Protein 6S54 (pdb70)

Structure (mmCIF, N/CA/C/O backbone):
data_6S54
#
_entry.id   6S54
#
_cell.length_a   92.022
_cell.length_b   94.544
_cell.length_c   242.218
_cell.angle_alpha   90.000
_cell.angle_beta   90.000
_cell.angle_gamma   90.000
#
_symmetry.space_group_name_H-M   'P 21 21 21'
#
loop_
_entity.id
_entity.type
_entity.pdbx_description
1 polymer 'Aspartate aminotransferase family protein'
2 non-polymer "PYRIDOXAL-5'-PHOSPHATE"
3 non-polymer GLYCEROL
4 non-polymer 'SULFATE ION'
5 water water
#
loop_
_atom_site.group_PDB
_atom_site.id
_atom_site.type_symbol
_atom_site.label_atom_id
_atom_site.label_alt_id
_atom_site.label_comp_id
_atom_site.label_asym_id
_atom_site.label_entity_id
_atom_site.label_seq_id
_atom_site.pdbx_PDB_ins_code
_atom_site.Cartn_x
_atom_site.Cartn_y
_atom_site.Cartn_z
_atom_site.occupancy
_atom_site.B_iso_or_equiv
_atom_site.auth_seq_id
_atom_site.auth_comp_id
_atom_site.auth_asym_id
_atom_site.auth_atom_id
_atom_site.pdbx_PDB_model_num
ATOM 1 N N . ASN A 1 27 ? 52.036 20.053 192.622 1.00 66.90 7 ASN A N 1
ATOM 2 C CA . ASN A 1 27 ? 52.005 19.429 191.303 1.00 73.33 7 ASN A CA 1
ATOM 3 C C . ASN A 1 27 ? 53.390 18.948 190.906 1.00 81.51 7 ASN A C 1
ATOM 4 O O . ASN A 1 27 ? 53.531 17.934 190.218 1.00 71.35 7 ASN A O 1
ATOM 9 N N . SER A 1 28 ? 54.418 19.693 191.334 1.00 85.96 8 SER A N 1
ATOM 10 C CA . SER A 1 28 ? 55.805 19.280 191.140 1.00 80.98 8 SER A CA 1
ATOM 11 C C . SER A 1 28 ? 56.189 18.103 192.033 1.00 85.42 8 SER A C 1
ATOM 12 O O . SER A 1 28 ? 57.320 17.611 191.930 1.00 83.74 8 SER A O 1
ATOM 15 N N . ASN A 1 29 ? 55.276 17.647 192.898 1.00 88.08 9 ASN A N 1
ATOM 16 C CA . ASN A 1 29 ? 55.473 16.476 193.747 1.00 79.57 9 ASN A CA 1
ATOM 17 C C . ASN A 1 29 ? 54.427 15.399 193.489 1.00 79.54 9 ASN A C 1
ATOM 18 O O . ASN A 1 29 ? 54.284 14.477 194.302 1.00 92.20 9 ASN A O 1
ATOM 23 N N . ASN A 1 30 ? 53.707 15.483 192.374 1.00 66.66 10 ASN A N 1
ATOM 24 C CA . ASN A 1 30 ? 52.616 14.582 192.033 1.00 52.59 10 ASN A CA 1
ATOM 25 C C . ASN A 1 30 ? 53.040 13.744 190.828 1.00 52.21 10 ASN A C 1
ATOM 26 O O . ASN A 1 30 ? 52.911 14.184 189.681 1.00 46.54 10 ASN A O 1
ATOM 31 N N . LYS A 1 31 ? 53.491 12.513 191.093 1.00 57.87 11 LYS A N 1
ATOM 32 C CA . LYS A 1 31 ? 54.054 11.663 190.042 1.00 55.39 11 LYS A CA 1
ATOM 33 C C . LYS A 1 31 ? 53.071 11.412 188.889 1.00 45.99 11 LYS A C 1
ATOM 34 O O . LYS A 1 31 ? 53.413 11.614 187.716 1.00 39.83 11 LYS A O 1
ATOM 40 N N . ALA A 1 32 ? 51.849 10.947 189.189 1.00 46.10 12 ALA A N 1
ATOM 41 C CA . ALA A 1 32 ? 50.930 10.594 188.104 1.00 45.87 12 ALA A CA 1
ATOM 42 C C . ALA A 1 32 ? 50.537 11.822 187.276 1.00 45.14 12 ALA A C 1
ATOM 43 O O . ALA A 1 32 ? 50.400 11.743 186.043 1.00 36.32 12 ALA A O 1
ATOM 45 N N . TRP A 1 33 ? 50.377 12.974 187.932 1.00 41.85 13 TRP A N 1
ATOM 46 C CA . TRP A 1 33 ? 50.162 14.217 187.194 1.00 38.74 13 TRP A CA 1
ATOM 47 C C . TRP A 1 33 ? 51.345 14.530 186.279 1.00 40.29 13 TRP A C 1
ATOM 48 O O . TRP A 1 33 ? 51.167 14.840 185.089 1.00 30.93 13 TRP A O 1
ATOM 59 N N . LEU A 1 34 ? 52.567 14.477 186.830 1.00 33.55 14 LEU A N 1
ATOM 60 C CA . LEU A 1 34 ? 53.757 14.752 186.016 1.00 36.78 14 LEU A CA 1
ATOM 61 C C . LEU A 1 34 ? 53.789 13.854 184.792 1.00 34.06 14 LEU A C 1
ATOM 62 O O . LEU A 1 34 ? 53.998 14.332 183.665 1.00 27.65 14 LEU A O 1
ATOM 67 N N . LYS A 1 35 ? 53.454 12.569 184.988 1.00 34.72 15 LYS A N 1
ATOM 68 C CA . LYS A 1 35 ? 53.505 11.598 183.901 1.00 42.49 15 LYS A CA 1
ATOM 69 C C . LYS A 1 35 ? 52.456 11.891 182.835 1.00 35.18 15 LYS A C 1
ATOM 70 O O . LYS A 1 35 ? 52.735 11.785 181.630 1.00 44.96 15 LYS A O 1
ATOM 76 N N . GLU A 1 36 ? 51.253 12.274 183.256 1.00 38.70 16 GLU A N 1
ATOM 77 C CA . GLU A 1 36 ? 50.196 12.546 182.289 1.00 41.49 16 GLU A CA 1
ATOM 78 C C . GLU A 1 36 ? 50.425 13.875 181.555 1.00 38.53 16 GLU A C 1
ATOM 79 O O . GLU A 1 36 ? 49.982 14.031 180.414 1.00 39.37 16 GLU A O 1
ATOM 85 N N . HIS A 1 37 ? 51.075 14.864 182.174 1.00 36.24 17 HIS A N 1
ATOM 86 C CA . HIS A 1 37 ? 51.308 16.123 181.454 1.00 37.94 17 HIS A CA 1
ATOM 87 C C . HIS A 1 37 ? 52.701 16.200 180.798 1.00 51.11 17 HIS A C 1
ATOM 88 O O . HIS A 1 37 ? 52.996 17.197 180.109 1.00 40.15 17 HIS A O 1
ATOM 95 N N . ASN A 1 38 ? 53.574 15.198 181.015 1.00 29.43 18 ASN A N 1
ATOM 96 C CA . ASN A 1 38 ? 54.902 15.135 180.393 1.00 30.73 18 ASN A CA 1
ATOM 97 C C . ASN A 1 38 ? 54.824 15.338 178.878 1.00 35.59 18 ASN A C 1
ATOM 98 O O . ASN A 1 38 ? 54.250 14.493 178.175 1.00 28.76 18 ASN A O 1
ATOM 103 N N . THR A 1 39 ? 55.376 16.451 178.371 1.00 24.12 19 THR A N 1
ATOM 104 C CA . THR A 1 39 ? 55.517 16.815 176.958 1.00 34.40 19 THR A CA 1
ATOM 105 C C . THR A 1 39 ? 54.243 17.410 176.366 1.00 44.29 19 THR A C 1
ATOM 106 O O . THR A 1 39 ? 54.296 17.951 175.241 1.00 35.89 19 THR A O 1
ATOM 110 N N . VAL A 1 40 ? 53.101 17.330 177.063 1.00 35.42 20 VAL A N 1
ATOM 111 C CA . VAL A 1 40 ? 51.819 17.616 176.432 1.00 36.78 20 VAL A CA 1
ATOM 112 C C . VAL A 1 40 ? 51.732 19.084 176.072 1.00 34.55 20 VAL A C 1
ATOM 113 O O . VAL A 1 40 ? 51.327 19.441 174.962 1.00 33.03 20 VAL A O 1
ATOM 117 N N . HIS A 1 41 ? 52.226 19.947 176.956 1.00 34.22 21 HIS A N 1
ATOM 118 C CA . HIS A 1 41 ? 52.124 21.394 176.790 1.00 42.55 21 HIS A CA 1
ATOM 119 C C . HIS A 1 41 ? 53.463 22.029 176.414 1.00 43.08 21 HIS A C 1
ATOM 120 O O . HIS A 1 41 ? 53.617 23.244 176.549 1.00 45.38 21 HIS A O 1
ATOM 127 N N . MET A 1 42 ? 54.432 21.249 175.933 1.00 36.72 22 MET A N 1
ATOM 128 C CA . MET A 1 42 ? 55.787 21.770 175.828 1.00 39.13 22 MET A CA 1
ATOM 129 C C . MET A 1 42 ? 56.387 21.531 174.452 1.00 35.23 22 MET A C 1
ATOM 130 O O . MET A 1 42 ? 56.134 20.505 173.835 1.00 29.51 22 MET A O 1
ATOM 135 N N . MET A 1 43 ? 57.195 22.495 173.974 1.00 33.05 23 MET A N 1
ATOM 136 C CA . MET A 1 43 ? 58.001 22.335 172.755 1.00 37.47 23 MET A CA 1
ATOM 137 C C . MET A 1 43 ? 59.421 21.931 173.157 1.00 44.14 23 MET A C 1
ATOM 138 O O . MET A 1 43 ? 60.247 22.774 173.510 1.00 35.98 23 MET A O 1
ATOM 143 N N . HIS A 1 44 ? 59.678 20.607 173.151 1.00 40.51 24 HIS A N 1
ATOM 144 C CA . HIS A 1 44 ? 60.963 20.046 173.592 1.00 31.47 24 HIS A CA 1
ATOM 145 C C . HIS A 1 44 ? 62.111 20.339 172.621 1.00 28.23 24 HIS A C 1
ATOM 146 O O . HIS A 1 44 ? 61.970 20.156 171.399 1.00 34.41 24 HIS A O 1
ATOM 153 N N . PRO A 1 45 ? 63.263 20.764 173.117 1.00 26.51 25 PRO A N 1
ATOM 154 C CA . PRO A 1 45 ? 64.406 21.027 172.228 1.00 26.14 25 PRO A CA 1
ATOM 155 C C . PRO A 1 45 ? 64.846 19.809 171.417 1.00 29.39 25 PRO A C 1
ATOM 156 O O . PRO A 1 45 ? 64.906 18.690 171.927 1.00 28.26 25 PRO A O 1
ATOM 160 N N . MET A 1 46 ? 65.123 20.042 170.134 1.00 30.38 26 MET A N 1
ATOM 161 C CA . MET A 1 46 ? 65.835 19.130 169.251 1.00 33.99 26 MET A CA 1
ATOM 162 C C . MET A 1 46 ? 65.014 17.883 168.907 1.00 42.15 26 MET A C 1
ATOM 163 O O . MET A 1 46 ? 65.577 16.854 168.510 1.00 40.01 26 MET A O 1
ATOM 168 N N . GLN A 1 47 ? 63.684 17.945 168.995 1.00 39.55 27 GLN A N 1
ATOM 169 C CA . GLN A 1 47 ? 62.869 16.741 168.895 1.00 36.50 27 GLN A CA 1
ATOM 170 C C . GLN A 1 47 ? 61.641 16.980 168.027 1.00 28.20 27 GLN A C 1
ATOM 171 O O . GLN A 1 47 ? 61.163 18.110 167.875 1.00 41.46 27 GLN A O 1
ATOM 177 N N . ASP A 1 48 ? 61.193 15.906 167.395 1.00 33.41 28 ASP A N 1
ATOM 178 C CA . ASP A 1 48 ? 59.902 15.866 166.696 1.00 32.74 28 ASP A CA 1
ATOM 179 C C . ASP A 1 48 ? 58.786 15.578 167.690 1.00 33.14 28 ASP A C 1
ATOM 180 O O . ASP A 1 48 ? 58.788 14.507 168.313 1.00 37.73 28 ASP A O 1
ATOM 185 N N . PRO A 1 49 ? 57.808 16.472 167.849 1.00 31.93 29 PRO A N 1
ATOM 186 C CA . PRO A 1 49 ? 56.735 16.212 168.824 1.00 39.96 29 PRO A CA 1
ATOM 187 C C . PRO A 1 49 ? 55.963 14.940 168.528 1.00 44.09 29 PRO A C 1
ATOM 188 O O . PRO A 1 49 ? 55.377 14.360 169.461 1.00 39.48 29 PRO A O 1
ATOM 192 N N . LYS A 1 50 ? 55.946 14.491 167.266 1.00 31.31 30 LYS A N 1
ATOM 193 C CA . LYS A 1 50 ? 55.242 13.253 166.945 1.00 41.54 30 LYS A CA 1
ATOM 194 C C . LYS A 1 50 ? 55.805 12.087 167.737 1.00 39.01 30 LYS A C 1
ATOM 195 O O . LYS A 1 50 ? 55.057 11.206 168.181 1.00 46.54 30 LYS A O 1
ATOM 201 N N . ALA A 1 51 ? 57.121 12.088 167.956 1.00 41.21 31 ALA A N 1
ATOM 202 C CA . ALA A 1 51 ? 57.793 10.976 168.616 1.00 35.46 31 ALA A CA 1
ATOM 203 C C . ALA A 1 51 ? 57.419 10.867 170.090 1.00 32.15 31 ALA A C 1
ATOM 204 O O . ALA A 1 51 ? 57.452 9.767 170.651 1.00 36.20 31 ALA A O 1
ATOM 206 N N . LEU A 1 52 ? 57.032 11.972 170.719 1.00 32.95 32 LEU A N 1
ATOM 207 C CA . LEU A 1 52 ? 56.895 12.078 172.170 1.00 43.62 32 LEU A CA 1
ATOM 208 C C . LEU A 1 52 ? 55.540 11.609 172.705 1.00 36.41 32 LEU A C 1
ATOM 209 O O . LEU A 1 52 ? 55.399 11.449 173.925 1.00 39.91 32 LEU A O 1
ATOM 214 N N . HIS A 1 53 ? 54.538 11.406 171.840 1.00 37.45 33 HIS A N 1
ATOM 215 C CA . HIS A 1 53 ? 53.264 10.856 172.308 1.00 36.35 33 HIS A CA 1
ATOM 216 C C . HIS A 1 53 ? 53.469 9.496 172.972 1.00 34.52 33 HIS A C 1
ATOM 217 O O . HIS A 1 53 ? 52.970 9.257 174.076 1.00 36.56 33 HIS A O 1
ATOM 224 N N . GLU A 1 54 ? 54.261 8.618 172.354 1.00 40.48 34 GLU A N 1
ATOM 225 C CA . GLU A 1 54 ? 54.549 7.283 172.879 1.00 48.88 34 GLU A CA 1
ATOM 226 C C . GLU A 1 54 ? 55.925 7.183 173.561 1.00 47.60 34 GLU A C 1
ATOM 227 O O . GLU A 1 54 ? 56.066 6.507 174.585 1.00 41.54 34 GLU A O 1
ATOM 233 N N . GLN A 1 55 ? 56.958 7.883 173.087 1.00 45.08 35 GLN A N 1
ATOM 234 C CA . GLN A 1 55 ? 58.300 7.741 173.674 1.00 50.82 35 GLN A CA 1
ATOM 235 C C . GLN A 1 55 ? 58.512 8.944 174.588 1.00 36.30 35 GLN A C 1
ATOM 236 O O . GLN A 1 55 ? 58.939 10.014 174.164 1.00 35.88 35 GLN A O 1
ATOM 242 N N . ARG A 1 56 ? 58.133 8.773 175.817 1.00 32.96 36 ARG A N 1
ATOM 243 C CA . ARG A 1 56 ? 58.128 9.825 176.801 1.00 35.32 36 ARG A CA 1
ATOM 244 C C . ARG A 1 56 ? 59.482 9.897 177.491 1.00 48.01 36 ARG A C 1
ATOM 245 O O . ARG A 1 56 ? 60.019 8.869 177.924 1.00 35.23 36 ARG A O 1
ATOM 253 N N . PRO A 1 57 ? 60.022 11.098 177.644 1.00 29.58 37 PRO A N 1
ATOM 254 C CA . PRO A 1 57 ? 61.328 11.242 178.280 1.00 36.73 37 PRO A CA 1
ATOM 255 C C . PRO A 1 57 ? 61.200 10.944 179.763 1.00 39.84 37 PRO A C 1
ATOM 256 O O . PRO A 1 57 ? 60.110 11.042 180.350 1.00 28.71 37 PRO A O 1
ATOM 260 N N . LEU A 1 58 ? 62.325 10.572 180.359 1.00 27.99 38 LEU A N 1
ATOM 261 C CA . LEU A 1 58 ? 62.378 10.333 181.792 1.00 26.66 38 LEU A CA 1
ATOM 262 C C . LEU A 1 58 ? 62.252 11.639 182.570 1.00 31.94 38 LEU A C 1
ATOM 263 O O . LEU A 1 58 ? 62.883 12.652 182.245 1.00 33.34 38 LEU A O 1
ATOM 268 N N . ILE A 1 59 ? 61.390 11.630 183.581 1.00 33.19 39 ILE A N 1
ATOM 269 C CA . ILE A 1 59 ? 61.218 12.784 184.440 1.00 34.99 39 ILE A CA 1
ATOM 270 C C . ILE A 1 59 ? 62.243 12.649 185.556 1.00 37.31 39 ILE A C 1
ATOM 271 O O . ILE A 1 59 ? 62.077 11.840 186.470 1.00 29.27 39 ILE A O 1
ATOM 276 N N . ILE A 1 60 ? 63.321 13.428 185.454 1.00 29.72 40 ILE A N 1
ATOM 277 C CA . ILE A 1 60 ? 64.383 13.398 186.451 1.00 34.58 40 ILE A CA 1
ATOM 278 C C . ILE A 1 60 ? 63.971 14.235 187.647 1.00 34.16 40 ILE A C 1
ATOM 279 O O . ILE A 1 60 ? 63.698 15.437 187.524 1.00 43.00 40 ILE A O 1
ATOM 284 N N . GLN A 1 61 ? 64.000 13.619 188.813 1.00 35.34 41 GLN A N 1
ATOM 285 C CA . GLN A 1 61 ? 63.433 14.188 190.023 1.00 42.67 41 GLN A CA 1
ATOM 286 C C . GLN A 1 61 ? 64.499 14.740 190.948 1.00 31.87 41 GLN A C 1
ATOM 287 O O . GLN A 1 61 ? 64.329 15.825 191.498 1.00 34.07 41 GLN A O 1
ATOM 293 N N . SER A 1 62 ? 65.613 14.029 191.134 1.00 32.51 42 SER A N 1
ATOM 294 C CA . SER A 1 62 ? 66.621 14.505 192.081 1.00 44.13 42 SER A CA 1
ATOM 295 C C . SER A 1 62 ? 68.020 14.163 191.585 1.00 38.53 42 SER A C 1
ATOM 296 O O . SER A 1 62 ? 68.192 13.380 190.651 1.00 28.78 42 SER A O 1
ATOM 299 N N . GLY A 1 63 ? 69.007 14.847 192.157 1.00 33.30 43 GLY A N 1
ATOM 300 C CA . GLY A 1 63 ? 70.388 14.555 191.872 1.00 39.91 43 GLY A CA 1
ATOM 301 C C . GLY A 1 63 ? 71.217 14.630 193.137 1.00 38.51 43 GLY A C 1
ATOM 302 O O . GLY A 1 63 ? 70.957 15.497 193.984 1.00 39.93 43 GLY A O 1
ATOM 303 N N . LYS A 1 64 ? 72.196 13.737 193.280 1.00 32.43 44 LYS A N 1
ATOM 304 C CA . LYS A 1 64 ? 73.161 13.812 194.373 1.00 38.33 44 LYS A CA 1
ATOM 305 C C . LYS A 1 64 ? 74.527 13.317 193.886 1.00 44.80 44 LYS A C 1
ATOM 306 O O . LYS A 1 64 ? 74.653 12.174 193.422 1.00 33.13 44 LYS A O 1
ATOM 312 N N . GLY A 1 65 ? 75.536 14.196 193.966 1.00 49.84 45 GLY A N 1
ATOM 313 C CA . GLY A 1 65 ? 76.908 13.823 193.625 1.00 39.98 45 GLY A CA 1
ATOM 314 C C . GLY A 1 65 ? 76.985 13.675 192.121 1.00 43.94 45 GLY A C 1
ATOM 315 O O . GLY A 1 65 ? 76.732 14.634 191.385 1.00 29.56 45 GLY A O 1
ATOM 316 N N . VAL A 1 66 ? 77.287 12.473 191.621 1.00 30.84 46 VAL A N 1
ATOM 317 C CA . VAL A 1 66 ? 77.263 12.267 190.180 1.00 25.59 46 VAL A CA 1
ATOM 318 C C . VAL A 1 66 ? 76.055 11.436 189.753 1.00 36.45 46 VAL A C 1
ATOM 319 O O . VAL A 1 66 ? 75.934 11.076 188.570 1.00 30.68 46 VAL A O 1
ATOM 323 N N . HIS A 1 67 ? 75.115 11.180 190.669 1.00 26.79 47 HIS A N 1
ATOM 324 C CA . HIS A 1 67 ? 73.944 10.375 190.376 1.00 28.18 47 HIS A CA 1
ATOM 325 C C . HIS A 1 67 ? 72.716 11.261 190.257 1.00 38.10 47 HIS A C 1
ATOM 326 O O . HIS A 1 67 ? 72.659 12.356 190.836 1.00 32.41 47 HIS A O 1
ATOM 333 N N . ILE A 1 68 ? 71.753 10.790 189.455 1.00 43.83 48 ILE A N 1
ATOM 334 C CA . ILE A 1 68 ? 70.422 11.382 189.351 1.00 32.14 48 ILE A CA 1
ATOM 335 C C . ILE A 1 68 ? 69.381 10.277 189.519 1.00 40.44 48 ILE A C 1
ATOM 336 O O . ILE A 1 68 ? 69.634 9.108 189.242 1.00 43.07 48 ILE A O 1
ATOM 341 N N . THR A 1 69 ? 68.185 10.665 189.956 1.00 41.26 49 THR A N 1
ATOM 342 C CA . THR A 1 69 ? 67.082 9.757 190.234 1.00 33.04 49 THR A CA 1
ATOM 343 C C . THR A 1 69 ? 65.804 10.259 189.577 1.00 39.64 49 THR A C 1
ATOM 344 O O . THR A 1 69 ? 65.438 11.439 189.753 1.00 38.12 49 THR A O 1
ATOM 348 N N . ASP A 1 70 ? 65.099 9.364 188.875 1.00 27.83 50 ASP A N 1
ATOM 349 C CA . ASP A 1 70 ? 63.866 9.745 188.197 1.00 30.27 50 ASP A CA 1
ATOM 350 C C . ASP A 1 70 ? 62.663 9.607 189.132 1.00 34.20 50 ASP A C 1
ATOM 351 O O . ASP A 1 70 ? 62.801 9.195 190.284 1.00 34.19 50 ASP A O 1
ATOM 356 N N . VAL A 1 71 ? 61.471 9.996 188.652 1.00 42.62 51 VAL A N 1
ATOM 357 C CA . VAL A 1 71 ? 60.284 10.046 189.527 1.00 45.51 51 VAL A CA 1
ATOM 358 C C . VAL A 1 71 ? 59.914 8.681 190.071 1.00 46.42 51 VAL A C 1
ATOM 359 O O . VAL A 1 71 ? 59.267 8.602 191.118 1.00 36.16 51 VAL A O 1
ATOM 363 N N . ASP A 1 72 ? 60.343 7.607 189.405 1.00 41.94 52 ASP A N 1
ATOM 364 C CA . ASP A 1 72 ? 60.067 6.229 189.797 1.00 41.93 52 ASP A CA 1
ATOM 365 C C . ASP A 1 72 ? 61.139 5.640 190.712 1.00 37.61 52 ASP A C 1
ATOM 366 O O . ASP A 1 72 ? 61.059 4.458 191.038 1.00 45.95 52 ASP A O 1
ATOM 371 N N . GLY A 1 73 ? 62.136 6.428 191.123 1.00 41.48 53 GLY A N 1
ATOM 372 C CA . GLY A 1 73 ? 63.194 5.992 192.028 1.00 44.96 53 GLY A CA 1
ATOM 373 C C . GLY A 1 73 ? 64.371 5.290 191.381 1.00 35.47 53 GLY A C 1
ATOM 374 O O . GLY A 1 73 ? 65.256 4.819 192.097 1.00 32.30 53 GLY A O 1
ATOM 375 N N . ARG A 1 74 ? 64.405 5.221 190.052 1.00 39.50 54 ARG A N 1
ATOM 376 C CA . ARG A 1 74 ? 65.528 4.685 189.302 1.00 35.18 54 ARG A CA 1
ATOM 377 C C . ARG A 1 74 ? 66.735 5.620 189.411 1.00 43.09 54 ARG A C 1
ATOM 378 O O . ARG A 1 74 ? 66.633 6.820 189.133 1.00 36.60 54 ARG A O 1
ATOM 386 N N . ARG A 1 75 ? 67.884 5.061 189.772 1.00 44.22 55 ARG A N 1
ATOM 387 C CA . ARG A 1 75 ? 69.110 5.814 190.004 1.00 43.33 55 ARG A CA 1
ATOM 388 C C . ARG A 1 75 ? 70.059 5.588 188.835 1.00 41.80 55 ARG A C 1
ATOM 389 O O . ARG A 1 75 ? 70.141 4.479 188.300 1.00 35.88 55 ARG A O 1
ATOM 397 N N . PHE A 1 76 ? 70.733 6.656 188.402 1.00 35.51 56 PHE A N 1
ATOM 398 C CA . PHE A 1 76 ? 71.666 6.577 187.288 1.00 34.77 56 PHE A CA 1
ATOM 399 C C . PHE A 1 76 ? 72.936 7.343 187.621 1.00 49.72 56 PHE A C 1
ATOM 400 O O . PHE A 1 76 ? 72.887 8.371 188.312 1.00 51.64 56 PHE A O 1
ATOM 408 N N . ILE A 1 77 ? 74.072 6.839 187.133 1.00 33.20 57 ILE A N 1
ATOM 409 C CA . ILE A 1 77 ? 75.233 7.704 186.975 1.00 33.80 57 ILE A CA 1
ATOM 410 C C . ILE A 1 77 ? 74.970 8.658 185.822 1.00 30.06 57 ILE A C 1
ATOM 411 O O . ILE A 1 77 ? 74.709 8.231 184.687 1.00 28.53 57 ILE A O 1
ATOM 416 N N . ASP A 1 78 ? 75.080 9.955 186.092 1.00 25.95 58 ASP A N 1
ATOM 417 C CA . ASP A 1 78 ? 74.727 10.944 185.083 1.00 26.69 58 ASP A CA 1
ATOM 418 C C . ASP A 1 78 ? 75.945 11.234 184.231 1.00 33.05 58 ASP A C 1
ATOM 419 O O . ASP A 1 78 ? 76.708 12.156 184.508 1.00 40.67 58 ASP A O 1
ATOM 424 N N . CYS A 1 79 ? 76.124 10.452 183.168 1.00 42.47 59 CYS A N 1
ATOM 425 C CA . CYS A 1 79 ? 77.237 10.697 182.254 1.00 28.70 59 CYS A CA 1
ATOM 426 C C . CYS A 1 79 ? 77.018 11.900 181.357 1.00 29.79 59 CYS A C 1
ATOM 427 O O . CYS A 1 79 ? 77.965 12.301 180.666 1.00 30.42 59 CYS A O 1
ATOM 430 N N . GLN A 1 80 ? 75.814 12.484 181.347 1.00 32.32 60 GLN A N 1
ATOM 431 C CA . GLN A 1 80 ? 75.552 13.712 180.605 1.00 28.92 60 GLN A CA 1
ATOM 432 C C . GLN A 1 80 ? 76.043 14.938 181.356 1.00 33.42 60 GLN A C 1
ATOM 433 O O . GLN A 1 80 ? 76.185 16.007 180.743 1.00 23.15 60 GLN A O 1
ATOM 439 N N . GLY A 1 81 ? 76.276 14.811 182.669 1.00 24.02 61 GLY A N 1
ATOM 440 C CA . GLY A 1 81 ? 76.644 15.953 183.472 1.00 24.75 61 GLY A CA 1
ATOM 441 C C . GLY A 1 81 ? 75.635 17.067 183.282 1.00 31.72 61 GLY A C 1
ATOM 442 O O . GLY A 1 81 ? 75.992 18.213 182.952 1.00 31.12 61 GLY A O 1
ATOM 443 N N . GLY A 1 82 ? 74.350 16.700 183.413 1.00 33.48 62 GLY A N 1
ATOM 444 C CA . GLY A 1 82 ? 73.250 17.567 183.050 1.00 31.49 62 GLY A CA 1
ATOM 445 C C . GLY A 1 82 ? 73.220 17.754 181.549 1.00 32.99 62 GLY A C 1
ATOM 446 O O . GLY A 1 82 ? 72.679 16.932 180.804 1.00 40.73 62 GLY A O 1
ATOM 447 N N . LEU A 1 83 ? 73.905 18.774 181.080 1.00 23.04 63 LEU A N 1
ATOM 448 C CA . LEU A 1 83 ? 74.071 18.922 179.654 1.00 28.79 63 LEU A CA 1
ATOM 449 C C . LEU A 1 83 ? 75.416 19.636 179.535 1.00 37.75 63 LEU A C 1
ATOM 450 O O . LEU A 1 83 ? 75.499 20.791 179.161 1.00 36.03 63 LEU A O 1
ATOM 455 N N . TRP A 1 84 ? 76.473 18.904 179.888 1.00 37.46 64 TRP A N 1
ATOM 456 C CA . TRP A 1 84 ? 77.851 19.399 179.926 1.00 25.49 64 TRP A CA 1
ATOM 457 C C . TRP A 1 84 ? 78.004 20.544 180.928 1.00 34.23 64 TRP A C 1
ATOM 458 O O . TRP A 1 84 ? 78.859 21.420 180.732 1.00 25.70 64 TRP A O 1
ATOM 469 N N . CYS A 1 85 ? 77.174 20.623 181.978 1.00 25.76 65 CYS A N 1
ATOM 470 C CA . CYS A 1 85 ? 77.237 21.854 182.770 1.00 27.98 65 CYS A CA 1
ATOM 471 C C . CYS A 1 85 ? 77.225 21.681 184.280 1.00 31.03 65 CYS A C 1
ATOM 472 O O . CYS A 1 85 ? 77.719 22.587 184.971 1.00 22.65 65 CYS A O 1
ATOM 475 N N . VAL A 1 86 ? 76.762 20.555 184.826 1.00 18.65 66 VAL A N 1
ATOM 476 C CA . VAL A 1 86 ? 76.791 20.376 186.275 1.00 32.64 66 VAL A CA 1
ATOM 477 C C . VAL A 1 86 ? 78.209 19.947 186.641 1.00 34.40 66 VAL A C 1
ATOM 478 O O . VAL A 1 86 ? 78.463 18.786 186.991 1.00 28.31 66 VAL A O 1
ATOM 482 N N . ASN A 1 87 ? 79.166 20.875 186.483 1.00 25.83 67 ASN A N 1
ATOM 483 C CA . ASN A 1 87 ? 80.558 20.495 186.573 1.00 19.21 67 ASN A CA 1
ATOM 484 C C . ASN A 1 87 ? 80.960 20.203 188.012 1.00 24.79 67 ASN A C 1
ATOM 485 O O . ASN A 1 87 ? 81.846 19.370 188.244 1.00 24.72 67 ASN A O 1
ATOM 490 N N . ALA A 1 88 ? 80.296 20.812 188.990 1.00 19.45 68 ALA A N 1
ATOM 491 C CA . ALA A 1 88 ? 80.679 20.622 190.383 1.00 19.69 68 ALA A CA 1
ATOM 492 C C . ALA A 1 88 ? 79.932 19.502 191.064 1.00 28.68 68 ALA A C 1
ATOM 493 O O . ALA A 1 88 ? 80.194 19.257 192.249 1.00 24.57 68 ALA A O 1
ATOM 495 N N . GLY A 1 89 ? 79.022 18.817 190.355 1.00 34.07 69 GLY A N 1
ATOM 496 C CA . GLY A 1 89 ? 78.138 17.816 190.924 1.00 33.13 69 GLY A CA 1
ATOM 497 C C . GLY A 1 89 ? 76.845 18.406 191.485 1.00 48.17 69 GLY A C 1
ATOM 498 O O . GLY A 1 89 ? 76.682 19.624 191.634 1.00 34.65 69 GLY A O 1
ATOM 499 N N . TYR A 1 90 ? 75.909 17.505 191.805 1.00 27.37 70 TYR A N 1
ATOM 500 C CA . TYR A 1 90 ? 74.605 17.856 192.351 1.00 30.60 70 TYR A CA 1
ATOM 501 C C . TYR A 1 90 ? 74.702 17.968 193.864 1.00 30.74 70 TYR A C 1
ATOM 502 O O . TYR A 1 90 ? 75.605 17.409 194.485 1.00 39.90 70 TYR A O 1
ATOM 511 N N . GLY A 1 91 ? 73.806 18.752 194.447 1.00 32.04 71 GLY A N 1
ATOM 512 C CA . GLY A 1 91 ? 73.668 18.813 195.889 1.00 27.65 71 GLY A CA 1
ATOM 513 C C . GLY A 1 91 ? 74.742 19.609 196.602 1.00 33.39 71 GLY A C 1
ATOM 514 O O . GLY A 1 91 ? 74.907 19.434 197.813 1.00 34.52 71 GLY A O 1
ATOM 515 N N . ARG A 1 92 ? 75.439 20.524 195.910 1.00 34.53 72 ARG A N 1
ATOM 516 C CA . ARG A 1 92 ? 76.522 21.303 196.522 1.00 39.88 72 ARG A CA 1
ATOM 517 C C . ARG A 1 92 ? 75.953 22.374 197.451 1.00 34.34 72 ARG A C 1
ATOM 518 O O . ARG A 1 92 ? 75.365 23.351 196.984 1.00 41.95 72 ARG A O 1
ATOM 526 N N . ARG A 1 93 ? 76.105 22.183 198.767 1.00 37.38 73 ARG A N 1
ATOM 527 C CA . ARG A 1 93 ? 75.615 23.156 199.746 1.00 36.85 73 ARG A CA 1
ATOM 528 C C . ARG A 1 93 ? 76.198 24.541 199.513 1.00 39.54 73 ARG A C 1
ATOM 529 O O . ARG A 1 93 ? 75.530 25.546 199.764 1.00 40.41 73 ARG A O 1
ATOM 537 N N . GLU A 1 94 ? 77.462 24.615 199.080 1.00 45.53 74 GLU A N 1
ATOM 538 C CA . GLU A 1 94 ? 78.112 25.909 198.882 1.00 43.02 74 GLU A CA 1
ATOM 539 C C . GLU A 1 94 ? 77.297 26.778 197.928 1.00 50.15 74 GLU A C 1
ATOM 540 O O . GLU A 1 94 ? 77.013 27.960 198.215 1.00 36.94 74 GLU A O 1
ATOM 546 N N . ILE A 1 95 ? 76.830 26.174 196.831 1.00 33.83 75 ILE A N 1
ATOM 547 C CA . ILE A 1 95 ? 76.105 26.929 195.817 1.00 42.00 75 ILE A CA 1
ATOM 548 C C . ILE A 1 95 ? 74.682 27.196 196.290 1.00 41.87 75 ILE A C 1
ATOM 549 O O . ILE A 1 95 ? 74.139 28.293 196.110 1.00 40.14 75 ILE A O 1
ATOM 554 N N . ILE A 1 96 ? 74.046 26.188 196.884 1.00 36.11 76 ILE A N 1
ATOM 555 C CA . ILE A 1 96 ? 72.680 26.364 197.362 1.00 32.00 76 ILE A CA 1
ATOM 556 C C . ILE A 1 96 ? 72.620 27.513 198.359 1.00 39.94 76 ILE A C 1
ATOM 557 O O . ILE A 1 96 ? 71.756 28.400 198.271 1.00 36.85 76 ILE A O 1
ATOM 562 N N . ASP A 1 97 ? 73.542 27.513 199.325 1.00 35.96 77 ASP A N 1
ATOM 563 C CA . ASP A 1 97 ? 73.515 28.527 200.373 1.00 40.58 77 ASP A CA 1
ATOM 564 C C . ASP A 1 97 ? 73.826 29.902 199.809 1.00 45.23 77 ASP A C 1
ATOM 565 O O . ASP A 1 97 ? 73.146 30.878 200.158 1.00 52.72 77 ASP A O 1
ATOM 570 N N . ALA A 1 98 ? 74.827 30.003 198.916 1.00 42.01 78 ALA A N 1
ATOM 571 C CA . ALA A 1 98 ? 75.107 31.287 198.281 1.00 32.63 78 ALA A CA 1
ATOM 572 C C . ALA A 1 98 ? 73.851 31.827 197.616 1.00 42.24 78 ALA A C 1
ATOM 573 O O . ALA A 1 98 ? 73.490 33.003 197.794 1.00 50.04 78 ALA A O 1
ATOM 575 N N . VAL A 1 99 ? 73.121 30.949 196.921 1.00 43.15 79 VAL A N 1
ATOM 576 C CA . VAL A 1 99 ? 71.939 31.375 196.191 1.00 42.91 79 VAL A CA 1
ATOM 577 C C . VAL A 1 99 ? 70.884 31.878 197.158 1.00 43.15 79 VAL A C 1
ATOM 578 O O . VAL A 1 99 ? 70.362 32.986 197.006 1.00 36.26 79 VAL A O 1
ATOM 582 N N . THR A 1 100 ? 70.571 31.075 198.172 1.00 44.62 80 THR A N 1
ATOM 583 C CA . THR A 1 100 ? 69.564 31.452 199.156 1.00 42.67 80 THR A CA 1
ATOM 584 C C . THR A 1 100 ? 69.885 32.788 199.807 1.00 45.79 80 THR A C 1
ATOM 585 O O . THR A 1 100 ? 69.010 33.653 199.928 1.00 52.52 80 THR A O 1
ATOM 589 N N . ARG A 1 101 ? 71.125 32.952 200.286 1.00 44.01 81 ARG A N 1
ATOM 590 C CA . ARG A 1 101 ? 71.490 34.160 201.022 1.00 45.06 81 ARG A CA 1
ATOM 591 C C . ARG A 1 101 ? 71.376 35.395 200.136 1.00 44.02 81 ARG A C 1
ATOM 592 O O . ARG A 1 101 ? 70.801 36.428 200.539 1.00 38.52 81 ARG A O 1
ATOM 600 N N . GLN A 1 102 ? 71.849 35.283 198.891 1.00 43.94 82 GLN A N 1
ATOM 601 C CA . GLN A 1 102 ? 71.757 36.426 197.994 1.00 45.65 82 GLN A CA 1
ATOM 602 C C . GLN A 1 102 ? 70.299 36.741 197.679 1.00 44.49 82 GLN A C 1
ATOM 603 O O . GLN A 1 102 ? 69.920 37.914 197.586 1.00 40.23 82 GLN A O 1
ATOM 609 N N . MET A 1 103 ? 69.476 35.705 197.493 1.00 35.96 83 MET A N 1
ATOM 610 C CA . MET A 1 103 ? 68.075 35.926 197.160 1.00 50.32 83 MET A CA 1
ATOM 611 C C . MET A 1 103 ? 67.321 36.545 198.336 1.00 44.95 83 MET A C 1
ATOM 612 O O . MET A 1 103 ? 66.361 37.302 198.133 1.00 40.07 83 MET A O 1
ATOM 617 N N . GLU A 1 104 ? 67.730 36.216 199.566 1.00 42.85 84 GLU A N 1
ATOM 618 C CA . GLU A 1 104 ? 67.144 36.844 200.746 1.00 43.99 84 GLU A CA 1
ATOM 619 C C . GLU A 1 104 ? 67.521 38.321 200.820 1.00 43.56 84 GLU A C 1
ATOM 620 O O . GLU A 1 104 ? 66.684 39.169 201.156 1.00 58.58 84 GLU A O 1
ATOM 626 N N . GLU A 1 105 ? 68.748 38.659 200.421 1.00 53.00 85 GLU A N 1
ATOM 627 C CA . GLU A 1 105 ? 69.228 40.033 200.537 1.00 47.07 85 GLU A CA 1
ATOM 628 C C . GLU A 1 105 ? 68.685 40.903 199.407 1.00 47.81 85 GLU A C 1
ATOM 629 O O . GLU A 1 105 ? 68.054 41.941 199.647 1.00 39.89 85 GLU A O 1
ATOM 635 N N . LEU A 1 106 ? 68.921 40.484 198.167 1.00 39.61 86 LEU A N 1
ATOM 636 C CA . LEU A 1 106 ? 68.491 41.227 196.985 1.00 32.75 86 LEU A CA 1
ATOM 637 C C . LEU A 1 106 ? 68.300 40.227 195.855 1.00 40.61 86 LEU A C 1
ATOM 638 O O . LEU A 1 106 ? 69.283 39.607 195.403 1.00 33.72 86 LEU A O 1
ATOM 643 N N . ALA A 1 107 ? 67.036 40.003 195.477 1.00 33.30 87 ALA A N 1
ATOM 644 C CA . ALA A 1 107 ? 66.723 39.024 194.435 1.00 43.40 87 ALA A CA 1
ATOM 645 C C . ALA A 1 107 ? 67.247 39.475 193.076 1.00 40.24 87 ALA A C 1
ATOM 646 O O . ALA A 1 107 ? 67.737 38.649 192.290 1.00 37.19 87 ALA A O 1
ATOM 648 N N . TYR A 1 108 ? 67.167 40.780 192.789 1.00 24.86 88 TYR A N 1
ATOM 649 C CA . TYR A 1 108 ? 67.565 41.300 191.490 1.00 27.54 88 TYR A CA 1
ATOM 650 C C . TYR A 1 108 ? 67.751 42.819 191.550 1.00 46.54 88 TYR A C 1
ATOM 651 O O . TYR A 1 108 ? 66.916 43.518 192.135 1.00 31.56 88 TYR A O 1
ATOM 660 N N . TYR A 1 109 ? 68.810 43.327 190.894 1.00 30.35 89 TYR A N 1
ATOM 661 C CA . TYR A 1 109 ? 68.795 44.699 190.382 1.00 25.15 89 TYR A CA 1
ATOM 662 C C . TYR A 1 109 ? 69.768 44.785 189.213 1.00 33.49 89 TYR A C 1
ATOM 663 O O . TYR A 1 109 ? 70.762 44.064 189.171 1.00 46.91 89 TYR A O 1
ATOM 672 N N . SER A 1 110 ? 69.494 45.680 188.282 1.00 30.63 90 SER A N 1
ATOM 673 C CA . SER A 1 110 ? 70.173 45.700 187.007 1.00 24.20 90 SER A CA 1
ATOM 674 C C . SER A 1 110 ? 71.522 46.435 187.058 1.00 42.84 90 SER A C 1
ATOM 675 O O . SER A 1 110 ? 71.873 47.136 188.019 1.00 28.35 90 SER A O 1
ATOM 678 N N . LEU A 1 111 ? 72.271 46.265 185.968 1.00 28.45 91 LEU A N 1
ATOM 679 C CA . LEU A 1 111 ? 73.482 47.017 185.679 1.00 38.94 91 LEU A CA 1
ATOM 680 C C . LEU A 1 111 ? 73.224 48.149 184.694 1.00 34.43 91 LEU A C 1
ATOM 681 O O . LEU A 1 111 ? 74.174 48.707 184.127 1.00 28.09 91 LEU A O 1
ATOM 686 N N . PHE A 1 112 ? 71.948 48.499 184.492 1.00 29.90 92 PHE A N 1
ATOM 687 C CA . PHE A 1 112 ? 71.528 49.516 183.539 1.00 26.40 92 PHE A CA 1
ATOM 688 C C . PHE A 1 112 ? 71.848 50.915 184.077 1.00 21.16 92 PHE A C 1
ATOM 689 O O . PHE A 1 112 ? 72.234 51.061 185.242 1.00 18.34 92 PHE A O 1
ATOM 697 N N . PRO A 1 113 ? 71.807 51.953 183.224 1.00 26.70 93 PRO A N 1
ATOM 698 C CA . PRO A 1 113 ? 72.245 53.292 183.687 1.00 27.11 93 PRO A CA 1
ATOM 699 C C . PRO A 1 113 ? 71.770 53.652 185.092 1.00 36.95 93 PRO A C 1
ATOM 700 O O . PRO A 1 113 ? 70.563 53.664 185.368 1.00 37.65 93 PRO A O 1
ATOM 704 N N . GLY A 1 114 ? 72.718 53.927 185.999 1.00 34.30 94 GLY A N 1
ATOM 705 C CA . GLY A 1 114 ? 72.405 54.373 187.340 1.00 20.57 94 GLY A CA 1
ATOM 706 C C . GLY A 1 114 ? 72.633 53.354 188.425 1.00 27.77 94 GLY A C 1
ATOM 707 O O . GLY A 1 114 ? 72.719 53.747 189.595 1.00 27.51 94 GLY A O 1
ATOM 708 N N . SER A 1 115 ? 72.727 52.057 188.092 1.00 29.49 95 SER A N 1
ATOM 709 C CA . SER A 1 115 ? 72.822 51.051 189.134 1.00 27.26 95 SER A CA 1
ATOM 710 C C . SER A 1 115 ? 73.771 49.911 188.767 1.00 28.95 95 SER A C 1
ATOM 711 O O . SER A 1 115 ? 74.117 49.684 187.601 1.00 28.16 95 SER A O 1
ATOM 714 N N . THR A 1 116 ? 74.167 49.179 189.808 1.00 19.09 96 THR A N 1
ATOM 715 C CA . THR A 1 116 ? 74.906 47.943 189.702 1.00 25.14 96 THR A CA 1
ATOM 716 C C . THR A 1 116 ? 74.613 47.132 190.962 1.00 26.41 96 THR A C 1
ATOM 717 O O . THR A 1 116 ? 73.931 47.606 191.876 1.00 28.50 96 THR A O 1
ATOM 721 N N . ASN A 1 117 ? 75.185 45.932 191.052 1.00 24.34 97 ASN A N 1
ATOM 722 C CA . ASN A 1 117 ? 75.035 45.139 192.270 1.00 33.21 97 ASN A CA 1
ATOM 723 C C . ASN A 1 117 ? 76.368 44.489 192.637 1.00 27.11 97 ASN A C 1
ATOM 724 O O . ASN A 1 117 ? 77.288 44.382 191.828 1.00 20.05 97 ASN A O 1
ATOM 729 N N . ALA A 1 118 ? 76.453 44.077 193.902 1.00 24.18 98 ALA A N 1
ATOM 730 C CA . ALA A 1 118 ? 77.726 43.633 194.470 1.00 30.00 98 ALA A CA 1
ATOM 731 C C . ALA A 1 118 ? 78.170 42.272 193.915 1.00 43.43 98 ALA A C 1
ATOM 732 O O . ALA A 1 118 ? 79.346 42.135 193.516 1.00 33.06 98 ALA A O 1
ATOM 734 N N . PRO A 1 119 ? 77.330 41.233 193.872 1.00 25.19 99 PRO A N 1
ATOM 735 C CA . PRO A 1 119 ? 77.817 39.974 193.296 1.00 29.90 99 PRO A CA 1
ATOM 736 C C . PRO A 1 119 ? 78.313 40.149 191.874 1.00 21.83 99 PRO A C 1
ATOM 737 O O . PRO A 1 119 ? 79.264 39.461 191.486 1.00 23.94 99 PRO A O 1
ATOM 741 N N . ALA A 1 120 ? 77.672 41.014 191.075 1.00 22.61 100 ALA A N 1
ATOM 742 C CA . ALA A 1 120 ? 78.132 41.247 189.708 1.00 28.77 100 ALA A CA 1
ATOM 743 C C . ALA A 1 120 ? 79.546 41.865 189.691 1.00 36.76 100 ALA A C 1
ATOM 744 O O . ALA A 1 120 ? 80.386 41.493 188.867 1.00 25.47 100 ALA A O 1
ATOM 746 N N . ILE A 1 121 ? 79.807 42.842 190.568 1.00 28.30 101 ILE A N 1
ATOM 747 C CA . ILE A 1 121 ? 81.143 43.433 190.664 1.00 29.88 101 ILE A CA 1
ATOM 748 C C . ILE A 1 121 ? 82.148 42.357 191.034 1.00 26.77 101 ILE A C 1
ATOM 749 O O . ILE A 1 121 ? 83.194 42.195 190.379 1.00 23.61 101 ILE A O 1
ATOM 754 N N . ALA A 1 122 ? 81.819 41.584 192.077 1.00 24.77 102 ALA A N 1
ATOM 755 C CA . ALA A 1 122 ? 82.709 40.537 192.578 1.00 27.35 102 ALA A CA 1
ATOM 756 C C . ALA A 1 122 ? 83.018 39.496 191.503 1.00 32.54 102 ALA A C 1
ATOM 757 O O . ALA A 1 122 ? 84.183 39.122 191.306 1.00 38.62 102 ALA A O 1
ATOM 759 N N . LEU A 1 123 ? 81.991 39.037 190.777 1.00 30.75 103 LEU A N 1
ATOM 760 C CA . LEU A 1 123 ? 82.175 38.012 189.752 1.00 29.13 103 LEU A CA 1
ATOM 761 C C . LEU A 1 123 ? 82.973 38.549 188.573 1.00 25.87 103 LEU A C 1
ATOM 762 O O . LEU A 1 123 ? 83.804 37.823 187.999 1.00 23.63 103 LEU A O 1
ATOM 767 N N . SER A 1 124 ? 82.737 39.810 188.191 1.00 23.57 104 SER A N 1
ATOM 768 C CA . SER A 1 124 ? 83.538 40.416 187.131 1.00 26.10 104 SER A CA 1
ATOM 769 C C . SER A 1 124 ? 85.013 40.411 187.513 1.00 33.96 104 SER A C 1
ATOM 770 O O . SER A 1 124 ? 85.889 40.035 186.707 1.00 29.31 104 SER A O 1
ATOM 773 N N . GLN A 1 125 ? 85.302 40.740 188.770 1.00 32.34 105 GLN A N 1
ATOM 774 C CA . GLN A 1 125 ? 86.710 40.750 189.163 1.00 44.39 105 GLN A CA 1
ATOM 775 C C . GLN A 1 125 ? 87.258 39.315 189.205 1.00 39.18 105 GLN A C 1
ATOM 776 O O . GLN A 1 125 ? 88.384 39.063 188.759 1.00 46.51 105 GLN A O 1
ATOM 782 N N . LYS A 1 126 ? 86.473 38.363 189.732 1.00 28.02 106 LYS A N 1
ATOM 783 C CA . LYS A 1 126 ? 86.914 36.976 189.827 1.00 26.15 106 LYS A CA 1
ATOM 784 C C . LYS A 1 126 ? 87.215 36.392 188.447 1.00 36.06 106 LYS A C 1
ATOM 785 O O . LYS A 1 126 ? 88.184 35.644 188.275 1.00 28.06 106 LYS A O 1
ATOM 791 N N . LEU A 1 127 ? 86.380 36.695 187.453 1.00 34.67 107 LEU A N 1
ATOM 792 C CA . LEU A 1 127 ? 86.578 36.111 186.131 1.00 32.16 107 LEU A CA 1
ATOM 793 C C . LEU A 1 127 ? 87.816 36.685 185.480 1.00 34.92 107 LEU A C 1
ATOM 794 O O . LEU A 1 127 ? 88.561 35.952 184.814 1.00 25.08 107 LEU A O 1
ATOM 799 N N . THR A 1 128 ? 88.044 37.996 185.634 1.00 31.68 108 THR A N 1
ATOM 800 C CA . THR A 1 128 ? 89.269 38.557 185.056 1.00 31.93 108 THR A CA 1
ATOM 801 C C . THR A 1 128 ? 90.503 38.042 185.779 1.00 27.47 108 THR A C 1
ATOM 802 O O . THR A 1 128 ? 91.564 37.884 185.172 1.00 43.23 108 THR A O 1
ATOM 806 N N . GLU A 1 129 ? 90.381 37.738 187.060 1.00 30.08 109 GLU A N 1
ATOM 807 C CA . GLU A 1 129 ? 91.496 37.123 187.768 1.00 29.27 109 GLU A CA 1
ATOM 808 C C . GLU A 1 129 ? 91.768 35.719 187.230 1.00 36.30 109 GLU A C 1
ATOM 809 O O . GLU A 1 129 ? 92.912 35.378 186.893 1.00 31.36 109 GLU A O 1
ATOM 815 N N . VAL A 1 130 ? 90.720 34.893 187.121 1.00 29.81 110 VAL A N 1
ATOM 816 C CA . VAL A 1 130 ? 90.888 33.492 186.731 1.00 26.84 110 VAL A CA 1
ATOM 817 C C . VAL A 1 130 ? 91.399 33.400 185.299 1.00 25.90 110 VAL A C 1
ATOM 818 O O . VAL A 1 130 ? 92.198 32.514 184.968 1.00 26.99 110 VAL A O 1
ATOM 822 N N . ALA A 1 131 ? 90.990 34.329 184.433 1.00 24.35 111 ALA A N 1
ATOM 823 C CA . ALA A 1 131 ? 91.487 34.355 183.064 1.00 24.32 111 ALA A CA 1
ATOM 824 C C . ALA A 1 131 ? 92.587 35.406 182.867 1.00 21.63 111 ALA A C 1
ATOM 825 O O . ALA A 1 131 ? 92.765 35.896 181.750 1.00 26.71 111 ALA A O 1
ATOM 827 N N . ALA A 1 132 ? 93.361 35.731 183.914 1.00 26.70 112 ALA A N 1
ATOM 828 C CA . ALA A 1 132 ? 94.496 36.665 183.749 1.00 31.56 112 ALA A CA 1
ATOM 829 C C . ALA A 1 132 ? 95.464 36.173 182.675 1.00 35.34 112 ALA A C 1
ATOM 830 O O . ALA A 1 132 ? 95.890 36.953 181.812 1.00 22.56 112 ALA A O 1
ATOM 832 N N . GLU A 1 133 ? 95.745 34.858 182.665 1.00 24.66 113 GLU A N 1
ATOM 833 C CA . GLU A 1 133 ? 96.681 34.285 181.699 1.00 26.76 113 GLU A CA 1
ATOM 834 C C . GLU A 1 133 ? 96.305 34.641 180.268 1.00 29.36 113 GLU A C 1
ATOM 835 O O . GLU A 1 133 ? 97.180 34.910 179.440 1.00 32.02 113 GLU A O 1
ATOM 841 N N . GLU A 1 134 ? 95.006 34.641 179.953 1.00 24.98 114 GLU A N 1
ATOM 842 C CA . GLU A 1 134 ? 94.542 34.964 178.612 1.00 21.00 114 GLU A CA 1
ATOM 843 C C . GLU A 1 134 ? 94.462 36.483 178.416 1.00 26.34 114 GLU A C 1
ATOM 844 O O . GLU A 1 134 ? 94.274 36.963 177.286 1.00 32.38 114 GLU A O 1
ATOM 850 N N . GLY A 1 135 ? 94.649 37.266 179.478 1.00 21.45 115 GLY A N 1
ATOM 851 C CA . GLY A 1 135 ? 94.627 38.712 179.307 1.00 36.13 115 GLY A CA 1
ATOM 852 C C . GLY A 1 135 ? 93.238 39.327 179.336 1.00 32.75 115 GLY A C 1
ATOM 853 O O . GLY A 1 135 ? 93.045 40.388 178.746 1.00 23.61 115 GLY A O 1
ATOM 854 N N . MET A 1 136 ? 92.259 38.666 179.965 1.00 22.32 116 MET A N 1
ATOM 855 C CA . MET A 1 136 ? 90.890 39.156 179.963 1.00 29.17 116 MET A CA 1
ATOM 856 C C . MET A 1 136 ? 90.733 40.272 180.983 1.00 20.95 116 MET A C 1
ATOM 857 O O . MET A 1 136 ? 91.035 40.080 182.169 1.00 30.13 116 MET A O 1
ATOM 862 N N . VAL A 1 137 ? 90.176 41.400 180.556 1.00 20.30 117 VAL A N 1
ATOM 863 C CA . VAL A 1 137 ? 90.023 42.529 181.461 1.00 29.39 117 VAL A CA 1
ATOM 864 C C . VAL A 1 137 ? 88.574 42.947 181.637 1.00 33.55 117 VAL A C 1
ATOM 865 O O . VAL A 1 137 ? 88.240 43.510 182.693 1.00 32.96 117 VAL A O 1
ATOM 869 N N . LYS A 1 138 ? 87.664 42.608 180.718 1.00 38.10 118 LYS A N 1
ATOM 870 C CA . LYS A 1 138 ? 86.273 42.989 180.953 1.00 34.42 118 LYS A CA 1
ATOM 871 C C . LYS A 1 138 ? 85.336 41.827 180.671 1.00 40.08 118 LYS A C 1
ATOM 872 O O . LYS A 1 138 ? 85.632 40.944 179.868 1.00 30.42 118 LYS A O 1
ATOM 878 N N . ALA A 1 139 ? 84.217 41.830 181.402 1.00 32.86 119 ALA A N 1
ATOM 879 C CA . ALA A 1 139 ? 83.152 40.832 181.312 1.00 29.82 119 ALA A CA 1
ATOM 880 C C . ALA A 1 139 ? 81.836 41.494 180.927 1.00 20.46 119 ALA A C 1
ATOM 881 O O . ALA A 1 139 ? 81.433 42.482 181.541 1.00 26.55 119 ALA A O 1
ATOM 883 N N . SER A 1 140 ? 81.157 40.921 179.944 1.00 22.47 120 SER A N 1
ATOM 884 C CA . SER A 1 140 ? 79.787 41.251 179.581 1.00 24.21 120 SER A CA 1
ATOM 885 C C . SER A 1 140 ? 78.915 40.038 179.935 1.00 36.88 120 SER A C 1
ATOM 886 O O . SER A 1 140 ? 79.159 38.933 179.439 1.00 26.70 120 SER A O 1
ATOM 889 N N . PHE A 1 141 ? 77.954 40.220 180.836 1.00 24.01 121 PHE A N 1
ATOM 890 C CA . PHE A 1 141 ? 77.193 39.091 181.343 1.00 29.46 121 PHE A CA 1
ATOM 891 C C . PHE A 1 141 ? 75.951 38.816 180.507 1.00 24.09 121 PHE A C 1
ATOM 892 O O . PHE A 1 141 ? 75.323 39.727 179.951 1.00 34.43 121 PHE A O 1
ATOM 900 N N . GLY A 1 142 ? 75.592 37.543 180.458 1.00 21.36 122 GLY A N 1
ATOM 901 C CA . GLY A 1 142 ? 74.371 37.073 179.856 1.00 34.35 122 GLY A CA 1
ATOM 902 C C . GLY A 1 142 ? 73.853 35.867 180.619 1.00 37.54 122 GLY A C 1
ATOM 903 O O . GLY A 1 142 ? 74.189 35.670 181.797 1.00 34.30 122 GLY A O 1
ATOM 904 N N . LEU A 1 143 ? 73.060 35.029 179.963 1.00 24.27 123 LEU A N 1
ATOM 905 C CA . LEU A 1 143 ? 72.360 33.992 180.690 1.00 26.08 123 LEU A CA 1
ATOM 906 C C . LEU A 1 143 ? 72.673 32.582 180.223 1.00 30.34 123 LEU A C 1
ATOM 907 O O . LEU A 1 143 ? 72.550 31.658 181.037 1.00 41.97 123 LEU A O 1
ATOM 912 N N . GLY A 1 144 ? 73.162 32.400 178.996 1.00 21.39 124 GLY A N 1
ATOM 913 C CA . GLY A 1 144 ? 73.526 31.094 178.482 1.00 23.82 124 GLY A CA 1
ATOM 914 C C . GLY A 1 144 ? 74.503 31.252 177.341 1.00 21.64 124 GLY A C 1
ATOM 915 O O . GLY A 1 144 ? 74.949 32.353 177.020 1.00 25.18 124 GLY A O 1
ATOM 916 N N . GLY A 1 145 ? 74.885 30.122 176.767 1.00 20.55 125 GLY A N 1
ATOM 917 C CA . GLY A 1 145 ? 75.948 30.136 175.772 1.00 25.50 125 GLY A CA 1
ATOM 918 C C . GLY A 1 145 ? 75.574 30.900 174.514 1.00 34.87 125 GLY A C 1
ATOM 919 O O . GLY A 1 145 ? 76.421 31.581 173.903 1.00 25.46 125 GLY A O 1
ATOM 920 N N . SER A 1 146 ? 74.318 30.760 174.080 1.00 15.81 126 SER A N 1
ATOM 921 C CA . SER A 1 146 ? 73.856 31.474 172.891 1.00 25.20 126 SER A CA 1
ATOM 922 C C . SER A 1 146 ? 73.973 32.981 173.097 1.00 23.68 126 SER A C 1
ATOM 923 O O . SER A 1 146 ? 74.340 33.719 172.170 1.00 24.23 126 SER A O 1
ATOM 926 N N . ASP A 1 147 ? 73.689 33.454 174.321 1.00 25.53 127 ASP A N 1
ATOM 927 C CA . ASP A 1 147 ? 73.879 34.872 174.614 1.00 34.03 127 ASP A CA 1
ATOM 928 C C . ASP A 1 147 ? 75.353 35.232 174.578 1.00 32.29 127 ASP A C 1
ATOM 929 O O . ASP A 1 147 ? 75.714 36.308 174.086 1.00 23.70 127 ASP A O 1
ATOM 934 N N . ALA A 1 148 ? 76.218 34.354 175.124 1.00 26.65 128 ALA A N 1
ATOM 935 C CA . ALA A 1 148 ? 77.650 34.636 175.143 1.00 25.87 128 ALA A CA 1
ATOM 936 C C . ALA A 1 148 ? 78.176 34.803 173.732 1.00 30.76 128 ALA A C 1
ATOM 937 O O . ALA A 1 148 ? 78.981 35.709 173.453 1.00 32.43 128 ALA A O 1
ATOM 939 N N . VAL A 1 149 ? 77.713 33.953 172.823 1.00 22.11 129 VAL A N 1
ATOM 940 C CA . VAL A 1 149 ? 78.181 33.989 171.439 1.00 21.35 129 VAL A CA 1
ATOM 941 C C . VAL A 1 149 ? 77.670 35.241 170.757 1.00 26.58 129 VAL A C 1
ATOM 942 O O . VAL A 1 149 ? 78.434 35.975 170.109 1.00 28.12 129 VAL A O 1
ATOM 946 N N . GLU A 1 150 ? 76.367 35.494 170.874 1.00 19.03 130 GLU A N 1
ATOM 947 C CA . GLU A 1 150 ? 75.796 36.692 170.287 1.00 27.70 130 GLU A CA 1
ATOM 948 C C . GLU A 1 150 ? 76.527 37.933 170.805 1.00 20.81 130 GLU A C 1
ATOM 949 O O . GLU A 1 150 ? 76.798 38.871 170.053 1.00 21.94 130 GLU A O 1
ATOM 955 N N . THR A 1 151 ? 76.812 37.969 172.105 1.00 19.43 131 THR A N 1
ATOM 956 C CA . THR A 1 151 ? 77.536 39.092 172.681 1.00 30.38 131 THR A CA 1
ATOM 957 C C . THR A 1 151 ? 78.921 39.236 172.034 1.00 37.42 131 THR A C 1
ATOM 958 O O . THR A 1 151 ? 79.330 40.340 171.677 1.00 29.07 131 THR A O 1
ATOM 962 N N . ALA A 1 152 ? 79.656 38.122 171.889 1.00 21.93 132 ALA A N 1
ATOM 963 C CA . ALA A 1 152 ? 80.974 38.165 171.268 1.00 19.06 132 ALA A CA 1
ATOM 964 C C . ALA A 1 152 ? 80.901 38.762 169.869 1.00 25.96 132 ALA A C 1
ATOM 965 O O . ALA A 1 152 ? 81.724 39.620 169.495 1.00 26.98 132 ALA A O 1
ATOM 967 N N . LEU A 1 153 ? 79.913 38.323 169.086 1.00 19.18 133 LEU A N 1
ATOM 968 C CA . LEU A 1 153 ? 79.750 38.783 167.700 1.00 31.99 133 LEU A CA 1
ATOM 969 C C . LEU A 1 153 ? 79.418 40.280 167.652 1.00 32.29 133 LEU A C 1
ATOM 970 O O . LEU A 1 153 ? 79.920 41.029 166.794 1.00 23.04 133 LEU A O 1
ATOM 975 N N . LYS A 1 154 ? 78.560 40.727 168.560 1.00 24.88 134 LYS A N 1
ATOM 976 C CA . LYS A 1 154 ? 78.219 42.144 168.629 1.00 35.22 134 LYS A CA 1
ATOM 977 C C . LYS A 1 154 ? 79.432 42.984 169.056 1.00 35.31 134 LYS A C 1
ATOM 978 O O . LYS A 1 154 ? 79.676 44.073 168.514 1.00 27.54 134 LYS A O 1
ATOM 984 N N . ILE A 1 155 ? 80.186 42.500 170.047 1.00 28.98 135 ILE A N 1
ATOM 985 C CA . ILE A 1 155 ? 81.393 43.188 170.487 1.00 29.09 135 ILE A CA 1
ATOM 986 C C . ILE A 1 155 ? 82.382 43.316 169.333 1.00 26.51 135 ILE A C 1
ATOM 987 O O . ILE A 1 155 ? 83.003 44.361 169.162 1.00 25.82 135 ILE A O 1
ATOM 992 N N . ALA A 1 156 ? 82.570 42.244 168.547 1.00 21.01 136 ALA A N 1
ATOM 993 C CA . ALA A 1 156 ? 83.517 42.290 167.422 1.00 26.23 136 ALA A CA 1
ATOM 994 C C . ALA A 1 156 ? 83.110 43.337 166.388 1.00 40.21 136 ALA A C 1
ATOM 995 O O . ALA A 1 156 ? 83.955 44.096 165.882 1.00 47.01 136 ALA A O 1
ATOM 997 N N . ARG A 1 157 ? 81.820 43.370 166.025 1.00 26.46 137 ARG A N 1
ATOM 998 C CA . ARG A 1 157 ? 81.386 44.322 165.008 1.00 29.05 137 ARG A CA 1
ATOM 999 C C . ARG A 1 157 ? 81.552 45.759 165.504 1.00 27.67 137 ARG A C 1
ATOM 1000 O O . ARG A 1 157 ? 82.026 46.639 164.766 1.00 29.08 137 ARG A O 1
ATOM 1008 N N . GLN A 1 158 ? 81.143 46.021 166.751 1.00 22.63 138 GLN A N 1
ATOM 1009 C CA . GLN A 1 158 ? 81.277 47.367 167.286 1.00 29.59 138 GLN A CA 1
ATOM 1010 C C . GLN A 1 158 ? 82.761 47.736 167.420 1.00 39.94 138 GLN A C 1
ATOM 1011 O O . GLN A 1 158 ? 83.166 48.860 167.084 1.00 31.96 138 GLN A O 1
ATOM 1017 N N . TYR A 1 159 ? 83.586 46.784 167.880 1.00 35.03 139 TYR A N 1
ATOM 1018 C CA . TYR A 1 159 ? 85.032 46.961 167.962 1.00 29.77 139 TYR A CA 1
ATOM 1019 C C . TYR A 1 159 ? 85.578 47.480 166.644 1.00 32.87 139 TYR A C 1
ATOM 1020 O O . TYR A 1 159 ? 86.322 48.469 166.606 1.00 25.32 139 TYR A O 1
ATOM 1029 N N . TRP A 1 160 ? 85.242 46.807 165.540 1.00 25.96 140 TRP A N 1
ATOM 1030 C CA . TRP A 1 160 ? 85.826 47.252 164.278 1.00 37.53 140 TRP A CA 1
ATOM 1031 C C . TRP A 1 160 ? 85.228 48.584 163.813 1.00 44.35 140 TRP A C 1
ATOM 1032 O O . TRP A 1 160 ? 85.897 49.335 163.088 1.00 36.51 140 TRP A O 1
ATOM 1043 N N . LYS A 1 161 ? 83.977 48.889 164.169 1.00 29.12 141 LYS A N 1
ATOM 1044 C CA . LYS A 1 161 ? 83.504 50.241 163.861 1.00 41.02 141 LYS A CA 1
ATOM 1045 C C . LYS A 1 161 ? 84.291 51.274 164.663 1.00 39.13 141 LYS A C 1
ATOM 1046 O O . LYS A 1 161 ? 84.609 52.357 164.158 1.00 33.86 141 LYS A O 1
ATOM 1052 N N . LEU A 1 162 ? 84.592 50.960 165.925 1.00 32.73 142 LEU A N 1
ATOM 1053 C CA . LEU A 1 162 ? 85.326 51.879 166.781 1.00 36.28 142 LEU A CA 1
ATOM 1054 C C . LEU A 1 162 ? 86.726 52.148 166.251 1.00 40.59 142 LEU A C 1
ATOM 1055 O O . LEU A 1 162 ? 87.243 53.260 166.380 1.00 35.76 142 LEU A O 1
ATOM 1060 N N . GLU A 1 163 ? 87.371 51.129 165.696 1.00 42.43 143 GLU A N 1
ATOM 1061 C CA . GLU A 1 163 ? 88.721 51.213 165.174 1.00 35.63 143 GLU A CA 1
ATOM 1062 C C . GLU A 1 163 ? 88.754 51.801 163.772 1.00 34.62 143 GLU A C 1
ATOM 1063 O O . GLU A 1 163 ? 89.785 51.737 163.096 1.00 38.60 143 GLU A O 1
ATOM 1069 N N . GLY A 1 164 ? 87.638 52.328 163.292 1.00 39.13 144 GLY A N 1
ATOM 1070 C CA . GLY A 1 164 ? 87.625 52.941 161.978 1.00 41.53 144 GLY A CA 1
ATOM 1071 C C . GLY A 1 164 ? 87.699 51.974 160.818 1.00 45.77 144 GLY A C 1
ATOM 1072 O O . GLY A 1 164 ? 88.181 52.353 159.752 1.00 40.95 144 GLY A O 1
ATOM 1073 N N . GLN A 1 165 ? 87.238 50.729 160.991 1.00 50.77 145 GLN A N 1
ATOM 1074 C CA . GLN A 1 165 ? 87.157 49.756 159.900 1.00 39.43 145 GLN A CA 1
ATOM 1075 C C . GLN A 1 165 ? 85.781 49.110 159.896 1.00 41.69 145 GLN A C 1
ATOM 1076 O O . GLN A 1 165 ? 85.627 47.925 160.210 1.00 46.76 145 GLN A O 1
ATOM 1082 N N . PRO A 1 166 ? 84.742 49.882 159.581 1.00 51.18 146 PRO A N 1
ATOM 1083 C CA . PRO A 1 166 ? 83.379 49.342 159.682 1.00 49.24 146 PRO A CA 1
ATOM 1084 C C . PRO A 1 166 ? 83.028 48.320 158.603 1.00 48.71 146 PRO A C 1
ATOM 1085 O O . PRO A 1 166 ? 81.964 47.691 158.706 1.00 43.82 146 PRO A O 1
ATOM 1089 N N . ASP A 1 167 ? 83.856 48.147 157.565 1.00 49.63 147 ASP A N 1
ATOM 1090 C CA . ASP A 1 167 ? 83.615 47.074 156.603 1.00 43.54 147 ASP A CA 1
ATOM 1091 C C . ASP A 1 167 ? 83.922 45.696 157.169 1.00 46.33 147 ASP A C 1
ATOM 1092 O O . ASP A 1 167 ? 83.532 44.695 156.561 1.00 51.19 147 ASP A O 1
ATOM 1097 N N . LYS A 1 168 ? 84.659 45.606 158.275 1.00 43.80 148 LYS A N 1
ATOM 1098 C CA . LYS A 1 168 ? 84.993 44.313 158.884 1.00 39.97 148 LYS A CA 1
ATOM 1099 C C . LYS A 1 168 ? 83.770 43.780 159.631 1.00 45.62 148 LYS A C 1
ATOM 1100 O O . LYS A 1 168 ? 83.532 44.110 160.797 1.00 38.46 148 LYS A O 1
ATOM 1106 N N . VAL A 1 169 ? 82.987 42.963 158.939 1.00 33.88 149 VAL A N 1
ATOM 1107 C CA . VAL A 1 169 ? 81.682 42.514 159.435 1.00 28.27 149 VAL A CA 1
ATOM 1108 C C . VAL A 1 169 ? 81.492 41.013 159.340 1.00 31.42 149 VAL A C 1
ATOM 1109 O O . VAL A 1 169 ? 80.534 40.484 159.938 1.00 37.03 149 VAL A O 1
ATOM 1113 N N . LYS A 1 170 ? 82.312 40.303 158.569 1.00 28.56 150 LYS A N 1
ATOM 1114 C CA . LYS A 1 170 ? 82.148 38.887 158.305 1.00 33.06 150 LYS A CA 1
ATOM 1115 C C . LYS A 1 170 ? 82.762 38.033 159.406 1.00 47.93 150 LYS A C 1
ATOM 1116 O O . LYS A 1 170 ? 83.782 38.394 160.006 1.00 32.77 150 LYS A O 1
ATOM 1122 N N . PHE A 1 171 ? 82.184 36.839 159.587 1.00 40.06 151 PHE A N 1
ATOM 1123 C CA . PHE A 1 171 ? 82.650 35.872 160.571 1.00 40.17 151 PHE A CA 1
ATOM 1124 C C . PHE A 1 171 ? 82.983 34.553 159.900 1.00 35.31 151 PHE A C 1
ATOM 1125 O O . PHE A 1 171 ? 82.200 34.042 159.090 1.00 43.89 151 PHE A O 1
ATOM 1133 N N . VAL A 1 172 ? 84.129 33.998 160.258 1.00 29.00 152 VAL A N 1
ATOM 1134 C CA . VAL A 1 172 ? 84.541 32.681 159.805 1.00 23.81 152 VAL A CA 1
ATOM 1135 C C . VAL A 1 172 ? 84.498 31.756 161.008 1.00 28.12 152 VAL A C 1
ATOM 1136 O O . VAL A 1 172 ? 84.925 32.134 162.111 1.00 26.99 152 VAL A O 1
ATOM 1140 N N . SER A 1 173 ? 83.996 30.537 160.783 1.00 27.77 153 SER A N 1
ATOM 1141 C CA . SER A 1 173 ? 83.929 29.484 161.792 1.00 36.66 153 SER A CA 1
ATOM 1142 C C . SER A 1 173 ? 84.245 28.145 161.122 1.00 23.45 153 SER A C 1
ATOM 1143 O O . SER A 1 173 ? 84.565 28.081 159.929 1.00 23.59 153 SER A O 1
ATOM 1146 N N . LEU A 1 174 ? 84.157 27.065 161.888 1.00 22.43 154 LEU A N 1
ATOM 1147 C CA . LEU A 1 174 ? 84.650 25.754 161.462 1.00 32.25 154 LEU A CA 1
ATOM 1148 C C . LEU A 1 174 ? 83.502 24.782 161.183 1.00 41.03 154 LEU A C 1
ATOM 1149 O O . LEU A 1 174 ? 82.405 24.898 161.767 1.00 33.97 154 LEU A O 1
ATOM 1154 N N . TYR A 1 175 ? 83.725 23.875 160.213 1.00 33.11 155 TYR A N 1
ATOM 1155 C CA . TYR A 1 175 ? 82.877 22.684 160.091 1.00 30.80 155 TYR A CA 1
ATOM 1156 C C . TYR A 1 175 ? 82.766 21.986 161.443 1.00 29.71 155 TYR A C 1
ATOM 1157 O O . TYR A 1 175 ? 83.757 21.853 162.169 1.00 25.75 155 TYR A O 1
ATOM 1166 N N . ASN A 1 176 ? 81.540 21.571 161.790 1.00 30.10 156 ASN A N 1
ATOM 1167 C CA . ASN A 1 176 ? 81.122 20.886 163.014 1.00 19.58 156 ASN A CA 1
ATOM 1168 C C . ASN A 1 176 ? 81.090 21.854 164.186 1.00 21.03 156 ASN A C 1
ATOM 1169 O O . ASN A 1 176 ? 80.844 21.414 165.330 1.00 25.28 156 ASN A O 1
ATOM 1174 N N . GLY A 1 177 ? 81.372 23.137 163.973 1.00 34.69 157 GLY A N 1
ATOM 1175 C CA . GLY A 1 177 ? 81.291 24.096 165.065 1.00 21.40 157 GLY A CA 1
ATOM 1176 C C . GLY A 1 177 ? 79.864 24.295 165.531 1.00 22.22 157 GLY A C 1
ATOM 1177 O O . GLY A 1 177 ? 78.933 24.362 164.730 1.00 22.60 157 GLY A O 1
ATOM 1178 N N . TYR A 1 178 ? 79.696 24.405 166.850 1.00 30.19 158 TYR A N 1
ATOM 1179 C CA . TYR A 1 178 ? 78.401 24.739 167.443 1.00 28.85 158 TYR A CA 1
ATOM 1180 C C . TYR A 1 178 ? 78.546 25.970 168.340 1.00 33.37 158 TYR A C 1
ATOM 1181 O O . TYR A 1 178 ? 79.328 25.969 169.303 1.00 21.09 158 TYR A O 1
ATOM 1190 N N . HIS A 1 179 ? 77.769 27.003 168.044 1.00 24.61 159 HIS A N 1
ATOM 1191 C CA . HIS A 1 179 ? 77.869 28.297 168.702 1.00 30.94 159 HIS A CA 1
ATOM 1192 C C . HIS A 1 179 ? 76.511 28.815 169.144 1.00 34.58 159 HIS A C 1
ATOM 1193 O O . HIS A 1 179 ? 76.276 30.028 169.142 1.00 32.11 159 HIS A O 1
ATOM 1200 N N . GLY A 1 180 ? 75.588 27.897 169.470 1.00 27.55 160 GLY A N 1
ATOM 1201 C CA . GLY A 1 180 ? 74.294 28.260 170.006 1.00 26.97 160 GLY A CA 1
ATOM 1202 C C . GLY A 1 180 ? 73.304 28.659 168.926 1.00 25.00 160 GLY A C 1
ATOM 1203 O O . GLY A 1 180 ? 73.545 28.547 167.720 1.00 30.66 160 GLY A O 1
ATOM 1204 N N . LEU A 1 181 ? 72.175 29.189 169.386 1.00 29.46 161 LEU A N 1
ATOM 1205 C CA . LEU A 1 181 ? 70.957 29.088 168.599 1.00 25.96 161 LEU A CA 1
ATOM 1206 C C . LEU A 1 181 ? 70.279 30.408 168.283 1.00 29.87 161 LEU A C 1
ATOM 1207 O O . LEU A 1 181 ? 69.264 30.399 167.574 1.00 24.01 161 LEU A O 1
ATOM 1212 N N . ASN A 1 182 ? 70.782 31.534 168.791 1.00 23.62 162 ASN A N 1
ATOM 1213 C CA . ASN A 1 182 ? 70.264 32.795 168.296 1.00 29.86 162 ASN A CA 1
ATOM 1214 C C . ASN A 1 182 ? 70.752 32.980 166.869 1.00 20.69 162 ASN A C 1
ATOM 1215 O O . ASN A 1 182 ? 71.608 32.240 166.378 1.00 27.62 162 ASN A O 1
ATOM 1220 N N . PHE A 1 183 ? 70.183 33.956 166.178 1.00 22.87 163 PHE A N 1
ATOM 1221 C CA . PHE A 1 183 ? 70.431 34.034 164.745 1.00 34.25 163 PHE A CA 1
ATOM 1222 C C . PHE A 1 183 ? 71.911 34.187 164.425 1.00 28.40 163 PHE A C 1
ATOM 1223 O O . PHE A 1 183 ? 72.392 33.584 163.464 1.00 29.12 163 PHE A O 1
ATOM 1231 N N . GLY A 1 184 ? 72.657 34.948 165.234 1.00 31.12 164 GLY A N 1
ATOM 1232 C CA . GLY A 1 184 ? 74.085 35.134 165.018 1.00 24.89 164 GLY A CA 1
ATOM 1233 C C . GLY A 1 184 ? 74.845 33.840 165.208 1.00 28.11 164 GLY A C 1
ATOM 1234 O O . GLY A 1 184 ? 75.547 33.359 164.302 1.00 23.17 164 GLY A O 1
ATOM 1235 N N . GLY A 1 185 ? 74.698 33.276 166.414 1.00 27.52 165 GLY A N 1
ATOM 1236 C CA . GLY A 1 185 ? 75.344 32.010 166.725 1.00 28.30 165 GLY A CA 1
ATOM 1237 C C . GLY A 1 185 ? 74.932 30.906 165.773 1.00 33.07 165 GLY A C 1
ATOM 1238 O O . GLY A 1 185 ? 75.760 30.102 165.339 1.00 34.20 165 GLY A O 1
ATOM 1239 N N . MET A 1 186 ? 73.639 30.837 165.450 1.00 40.25 166 MET A N 1
ATOM 1240 C CA . MET A 1 186 ? 73.159 29.812 164.525 1.00 37.66 166 MET A CA 1
ATOM 1241 C C . MET A 1 186 ? 73.817 29.980 163.161 1.00 40.49 166 MET A C 1
ATOM 1242 O O . MET A 1 186 ? 74.223 28.988 162.524 1.00 32.75 166 MET A O 1
ATOM 1247 N N . SER A 1 187 ? 73.965 31.240 162.715 1.00 27.38 167 SER A N 1
ATOM 1248 C CA . SER A 1 187 ? 74.627 31.511 161.445 1.00 27.25 167 SER A CA 1
ATOM 1249 C C . SER A 1 187 ? 76.090 31.078 161.484 1.00 31.11 167 SER A C 1
ATOM 1250 O O . SER A 1 187 ? 76.672 30.740 160.444 1.00 33.74 167 SER A O 1
ATOM 1253 N N . ALA A 1 188 ? 76.704 31.081 162.671 1.00 28.27 168 ALA A N 1
ATOM 1254 C CA . ALA A 1 188 ? 78.094 30.653 162.791 1.00 32.56 168 ALA A CA 1
ATOM 1255 C C . ALA A 1 188 ? 78.258 29.132 162.934 1.00 44.32 168 ALA A C 1
ATOM 1256 O O . ALA A 1 188 ? 79.405 28.659 162.937 1.00 35.43 168 ALA A O 1
ATOM 1258 N N . CYS A 1 189 ? 77.166 28.365 163.138 1.00 35.65 169 CYS A N 1
ATOM 1259 C CA . CYS A 1 189 ? 77.277 26.917 163.304 1.00 29.94 169 CYS A CA 1
ATOM 1260 C C . CYS A 1 189 ? 77.824 26.255 162.039 1.00 32.15 169 CYS A C 1
ATOM 1261 O O . CYS A 1 189 ? 77.548 26.690 160.914 1.00 32.34 169 CYS A O 1
ATOM 1264 N N . GLY A 1 190 ? 78.582 25.169 162.233 1.00 27.43 170 GLY A N 1
ATOM 1265 C CA . GLY A 1 190 ? 79.155 24.432 161.125 1.00 36.86 170 GLY A CA 1
ATOM 1266 C C . GLY A 1 190 ? 78.464 23.105 160.826 1.00 47.73 170 GLY A C 1
ATOM 1267 O O . GLY A 1 190 ? 79.064 22.201 160.227 1.00 40.30 170 GLY A O 1
ATOM 1268 N N . GLY A 1 191 ? 77.219 22.953 161.272 1.00 43.88 171 GLY A N 1
ATOM 1269 C CA . GLY A 1 191 ? 76.417 21.807 160.881 1.00 37.61 171 GLY A CA 1
ATOM 1270 C C . GLY A 1 191 ? 75.030 22.259 160.477 1.00 44.05 171 GLY A C 1
ATOM 1271 O O . GLY A 1 191 ? 74.393 22.959 161.265 1.00 46.85 171 GLY A O 1
ATOM 1272 N N . ASN A 1 192 ? 74.525 21.849 159.301 1.00 36.22 172 ASN A N 1
ATOM 1273 C CA . ASN A 1 192 ? 73.257 22.398 158.819 1.00 47.06 172 ASN A CA 1
ATOM 1274 C C . ASN A 1 192 ? 72.048 21.963 159.641 1.00 34.71 172 ASN A C 1
ATOM 1275 O O . ASN A 1 192 ? 70.999 22.587 159.500 1.00 37.02 172 ASN A O 1
ATOM 1280 N N . ALA A 1 193 ? 72.152 20.918 160.478 1.00 37.16 173 ALA A N 1
ATOM 1281 C CA . ALA A 1 193 ? 70.973 20.457 161.214 1.00 41.83 173 ALA A CA 1
ATOM 1282 C C . ALA A 1 193 ? 70.355 21.591 162.034 1.00 43.29 173 ALA A C 1
ATOM 1283 O O . ALA A 1 193 ? 69.125 21.659 162.184 1.00 43.74 173 ALA A O 1
ATOM 1285 N N . TRP A 1 194 ? 71.185 22.489 162.566 1.00 30.46 174 TRP A N 1
ATOM 1286 C CA . TRP A 1 194 ? 70.707 23.584 163.400 1.00 32.10 174 TRP A CA 1
ATOM 1287 C C . TRP A 1 194 ? 70.213 24.779 162.586 1.00 33.01 174 TRP A C 1
ATOM 1288 O O . TRP A 1 194 ? 69.602 25.685 163.159 1.00 30.29 174 TRP A O 1
ATOM 1299 N N . LYS A 1 195 ? 70.407 24.778 161.269 1.00 31.50 175 LYS A N 1
ATOM 1300 C CA . LYS A 1 195 ? 70.314 25.952 160.412 1.00 29.93 175 LYS A CA 1
ATOM 1301 C C . LYS A 1 195 ? 69.167 25.877 159.410 1.00 43.02 175 LYS A C 1
ATOM 1302 O O . LYS A 1 195 ? 68.517 26.896 159.147 1.00 32.88 175 LYS A O 1
ATOM 1308 N N . SER A 1 196 ? 68.942 24.703 158.797 1.00 37.78 176 SER A N 1
ATOM 1309 C CA . SER A 1 196 ? 68.142 24.622 157.573 1.00 36.14 176 SER A CA 1
ATOM 1310 C C . SER A 1 196 ? 66.695 25.061 157.794 1.00 31.35 176 SER A C 1
ATOM 1311 O O . SER A 1 196 ? 66.101 25.695 156.917 1.00 37.46 176 SER A O 1
ATOM 1314 N N . SER A 1 197 ? 66.098 24.729 158.947 1.00 28.07 177 SER A N 1
ATOM 1315 C CA . SER A 1 197 ? 64.694 25.092 159.151 1.00 34.14 177 SER A CA 1
ATOM 1316 C C . SER A 1 197 ? 64.496 26.588 159.384 1.00 41.73 177 SER A C 1
ATOM 1317 O O . SER A 1 197 ? 63.344 27.045 159.450 1.00 30.91 177 SER A O 1
ATOM 1320 N N . TYR A 1 198 ? 65.569 27.366 159.547 1.00 38.73 178 TYR A N 1
ATOM 1321 C CA . TYR A 1 198 ? 65.403 28.761 159.906 1.00 31.15 178 TYR A CA 1
ATOM 1322 C C . TYR A 1 198 ? 65.972 29.700 158.860 1.00 26.24 178 TYR A C 1
ATOM 1323 O O . TYR A 1 198 ? 65.940 30.916 159.070 1.00 32.29 178 TYR A O 1
ATOM 1332 N N . GLU A 1 199 ? 66.436 29.172 157.718 1.00 26.80 179 GLU A N 1
ATOM 1333 C CA . GLU A 1 199 ? 67.027 29.977 156.648 1.00 34.45 179 GLU A CA 1
ATOM 1334 C C . GLU A 1 199 ? 65.999 30.968 156.097 1.00 45.86 179 GLU A C 1
ATOM 1335 O O . GLU A 1 199 ? 64.789 30.743 156.208 1.00 44.85 179 GLU A O 1
ATOM 1341 N N . PRO A 1 200 ? 66.451 32.102 155.500 1.00 58.06 180 PRO A N 1
ATOM 1342 C CA . PRO A 1 200 ? 67.854 32.500 155.302 1.00 47.94 180 PRO A CA 1
ATOM 1343 C C . PRO A 1 200 ? 68.479 33.088 156.560 1.00 32.77 180 PRO A C 1
ATOM 1344 O O . PRO A 1 200 ? 67.904 33.972 157.190 1.00 32.30 180 PRO A O 1
ATOM 1348 N N . LEU A 1 201 ? 69.691 32.651 156.860 1.00 34.88 181 LEU A N 1
ATOM 1349 C CA . LEU A 1 201 ? 70.405 33.088 158.047 1.00 42.64 181 LEU A CA 1
ATOM 1350 C C . LEU A 1 201 ? 71.207 34.342 157.694 1.00 35.96 181 LEU A C 1
ATOM 1351 O O . LEU A 1 201 ? 71.058 34.909 156.609 1.00 44.22 181 LEU A O 1
ATOM 1356 N N . MET A 1 202 ? 72.044 34.799 158.620 1.00 27.68 182 MET A N 1
ATOM 1357 C CA . MET A 1 202 ? 72.755 36.063 158.456 1.00 33.19 182 MET A CA 1
ATOM 1358 C C . MET A 1 202 ? 73.704 36.009 157.266 1.00 29.13 182 MET A C 1
ATOM 1359 O O . MET A 1 202 ? 74.358 34.983 157.047 1.00 46.82 182 MET A O 1
ATOM 1364 N N . PRO A 1 203 ? 73.754 37.048 156.448 1.00 33.96 183 PRO A N 1
ATOM 1365 C CA . PRO A 1 203 ? 74.859 37.210 155.489 1.00 37.82 183 PRO A CA 1
ATOM 1366 C C . PRO A 1 203 ? 76.218 37.348 156.174 1.00 39.97 183 PRO A C 1
ATOM 1367 O O . PRO A 1 203 ? 76.330 37.809 157.315 1.00 33.89 183 PRO A O 1
ATOM 1371 N N . GLY A 1 204 ? 77.266 36.964 155.447 1.00 31.95 184 GLY A N 1
ATOM 1372 C CA . GLY A 1 204 ? 78.618 37.212 155.908 1.00 34.87 184 GLY A CA 1
ATOM 1373 C C . GLY A 1 204 ? 79.168 36.205 156.894 1.00 42.53 184 GLY A C 1
ATOM 1374 O O . GLY A 1 204 ? 80.150 36.518 157.582 1.00 42.27 184 GLY A O 1
ATOM 1375 N N . PHE A 1 205 ? 78.571 35.007 156.995 1.00 27.02 185 PHE A N 1
ATOM 1376 C CA . PHE A 1 205 ? 79.082 33.944 157.848 1.00 32.88 185 PHE A CA 1
ATOM 1377 C C . PHE A 1 205 ? 79.563 32.778 156.987 1.00 38.47 185 PHE A C 1
ATOM 1378 O O . PHE A 1 205 ? 78.779 32.192 156.230 1.00 37.77 185 PHE A O 1
ATOM 1386 N N . PHE A 1 206 ? 80.835 32.419 157.137 1.00 31.48 186 PHE A N 1
ATOM 1387 C CA . PHE A 1 206 ? 81.473 31.419 156.294 1.00 28.60 186 PHE A CA 1
ATOM 1388 C C . PHE A 1 206 ? 82.107 30.372 157.184 1.00 35.83 186 PHE A C 1
ATOM 1389 O O . PHE A 1 206 ? 82.645 30.695 158.247 1.00 29.31 186 PHE A O 1
ATOM 1397 N N . GLN A 1 207 ? 81.972 29.109 156.777 1.00 29.35 187 GLN A N 1
ATOM 1398 C CA . GLN A 1 207 ? 82.526 27.976 157.505 1.00 27.15 187 GLN A CA 1
ATOM 1399 C C . GLN A 1 207 ? 83.507 27.226 156.618 1.00 39.52 187 GLN A C 1
ATOM 1400 O O . GLN A 1 207 ? 83.261 27.043 155.418 1.00 36.87 187 GLN A O 1
ATOM 1406 N N . VAL A 1 208 ? 84.604 26.759 157.224 1.00 31.91 188 VAL A N 1
ATOM 1407 C CA . VAL A 1 208 ? 85.697 26.140 156.495 1.00 29.45 188 VAL A CA 1
ATOM 1408 C C . VAL A 1 208 ? 86.027 24.771 157.077 1.00 34.80 188 VAL A C 1
ATOM 1409 O O . VAL A 1 208 ? 85.642 24.434 158.203 1.00 30.43 188 VAL A O 1
ATOM 1413 N N . GLU A 1 209 ? 86.750 23.985 156.260 1.00 35.59 189 GLU A N 1
ATOM 1414 C CA . GLU A 1 209 ? 87.358 22.707 156.635 1.00 36.50 189 GLU A CA 1
ATOM 1415 C C . GLU A 1 209 ? 87.966 22.795 158.022 1.00 37.76 189 GLU A C 1
ATOM 1416 O O . GLU A 1 209 ? 88.581 23.802 158.377 1.00 32.88 189 GLU A O 1
ATOM 1422 N N . SER A 1 210 ? 87.707 21.782 158.837 1.00 34.37 190 SER A N 1
ATOM 1423 C CA . SER A 1 210 ? 88.249 21.710 160.185 1.00 35.52 190 SER A CA 1
ATOM 1424 C C . SER A 1 210 ? 89.042 20.415 160.349 1.00 32.47 190 SER A C 1
ATOM 1425 O O . SER A 1 210 ? 88.786 19.430 159.647 1.00 36.81 190 SER A O 1
ATOM 1428 N N . PRO A 1 211 ? 89.999 20.373 161.269 1.00 34.10 191 PRO A N 1
ATOM 1429 C CA . PRO A 1 211 ? 90.844 19.170 161.374 1.00 31.73 191 PRO A CA 1
ATOM 1430 C C . PRO A 1 211 ? 90.174 18.041 162.143 1.00 31.77 191 PRO A C 1
ATOM 1431 O O . PRO A 1 211 ? 90.450 17.751 163.310 1.00 40.32 191 PRO A O 1
ATOM 1435 N N . HIS A 1 212 ? 89.253 17.374 161.466 1.00 34.19 192 HIS A N 1
ATOM 1436 C CA . HIS A 1 212 ? 88.589 16.200 162.014 1.00 38.29 192 HIS A CA 1
ATOM 1437 C C . HIS A 1 212 ? 89.327 14.955 161.522 1.00 37.92 192 HIS A C 1
ATOM 1438 O O . HIS A 1 212 ? 89.056 14.470 160.424 1.00 32.19 192 HIS A O 1
ATOM 1445 N N . LEU A 1 213 ? 90.254 14.417 162.332 1.00 37.64 193 LEU A N 1
ATOM 1446 C CA . LEU A 1 213 ? 91.154 13.378 161.806 1.00 40.12 193 LEU A CA 1
ATOM 1447 C C . LEU A 1 213 ? 90.367 12.174 161.268 1.00 42.32 193 LEU A C 1
ATOM 1448 O O . LEU A 1 213 ? 90.620 11.710 160.146 1.00 35.81 193 LEU A O 1
ATOM 1453 N N . TYR A 1 214 ? 89.353 11.712 162.017 1.00 36.70 194 TYR A N 1
ATOM 1454 C CA . TYR A 1 214 ? 88.614 10.502 161.659 1.00 31.19 194 TYR A CA 1
ATOM 1455 C C . TYR A 1 214 ? 87.823 10.655 160.360 1.00 40.71 194 TYR A C 1
ATOM 1456 O O . TYR A 1 214 ? 87.518 9.640 159.719 1.00 32.93 194 TYR A O 1
ATOM 1465 N N . ARG A 1 215 ? 87.390 11.885 159.999 1.00 27.99 195 ARG A N 1
ATOM 1466 C CA . ARG A 1 215 ? 86.630 12.108 158.752 1.00 31.12 195 ARG A CA 1
ATOM 1467 C C . ARG A 1 215 ? 87.149 13.355 158.045 1.00 38.99 195 ARG A C 1
ATOM 1468 O O . ARG A 1 215 ? 86.625 14.455 158.250 1.00 33.65 195 ARG A O 1
ATOM 1476 N N . ASN A 1 216 ? 88.144 13.177 157.179 1.00 39.71 196 ASN A N 1
ATOM 1477 C CA . ASN A 1 216 ? 88.682 14.295 156.416 1.00 35.60 196 ASN A CA 1
ATOM 1478 C C . ASN A 1 216 ? 89.166 13.768 155.078 1.00 37.26 196 ASN A C 1
ATOM 1479 O O . ASN A 1 216 ? 89.589 12.610 154.988 1.00 42.37 196 ASN A O 1
ATOM 1484 N N . PRO A 1 217 ? 89.110 14.575 154.017 1.00 35.11 197 PRO A N 1
ATOM 1485 C CA . PRO A 1 217 ? 89.536 14.099 152.697 1.00 30.79 197 PRO A CA 1
ATOM 1486 C C . PRO A 1 217 ? 91.025 14.237 152.401 1.00 41.56 197 PRO A C 1
ATOM 1487 O O . PRO A 1 217 ? 91.420 13.993 151.257 1.00 48.34 197 PRO A O 1
ATOM 1491 N N . PHE A 1 218 ? 91.865 14.593 153.378 1.00 39.86 198 PHE A N 1
ATOM 1492 C CA . PHE A 1 218 ? 93.233 15.029 153.110 1.00 43.89 198 PHE A CA 1
ATOM 1493 C C . PHE A 1 218 ? 94.293 14.011 153.503 1.00 47.34 198 PHE A C 1
ATOM 1494 O O . PHE A 1 218 ? 95.199 13.727 152.715 1.00 42.53 198 PHE A O 1
ATOM 1502 N N . THR A 1 219 ? 94.243 13.494 154.726 1.00 45.55 199 THR A N 1
ATOM 1503 C CA . THR A 1 219 ? 95.401 12.820 155.289 1.00 39.80 199 THR A CA 1
ATOM 1504 C C . THR A 1 219 ? 95.017 12.105 156.573 1.00 40.68 199 THR A C 1
ATOM 1505 O O . THR A 1 219 ? 93.999 12.408 157.187 1.00 40.17 199 THR A O 1
ATOM 1509 N N . ASN A 1 220 ? 95.822 11.113 156.938 1.00 44.03 200 ASN A N 1
ATOM 1510 C CA . ASN A 1 220 ? 95.725 10.451 158.229 1.00 44.86 200 ASN A CA 1
ATOM 1511 C C . ASN A 1 220 ? 96.751 10.979 159.225 1.00 49.72 200 ASN A C 1
ATOM 1512 O O . ASN A 1 220 ? 96.835 10.460 160.349 1.00 47.93 200 ASN A O 1
ATOM 1517 N N . ASP A 1 221 ? 97.544 11.978 158.831 1.00 42.29 201 ASP A N 1
ATOM 1518 C CA . ASP A 1 221 ? 98.536 12.587 159.704 1.00 46.25 201 ASP A CA 1
ATOM 1519 C C . ASP A 1 221 ? 97.968 13.838 160.342 1.00 39.10 201 ASP A C 1
ATOM 1520 O O . ASP A 1 221 ? 97.589 14.768 159.616 1.00 37.35 201 ASP A O 1
ATOM 1525 N N . PRO A 1 222 ? 97.873 13.896 161.668 1.00 31.88 202 PRO A N 1
ATOM 1526 C CA . PRO A 1 222 ? 97.225 15.050 162.300 1.00 43.15 202 PRO A CA 1
ATOM 1527 C C . PRO A 1 222 ? 97.940 16.380 162.078 1.00 41.56 202 PRO A C 1
ATOM 1528 O O . PRO A 1 222 ? 97.261 17.396 161.847 1.00 35.10 202 PRO A O 1
ATOM 1532 N N . GLU A 1 223 ? 99.281 16.402 162.077 1.00 48.39 203 GLU A N 1
ATOM 1533 C CA . GLU A 1 223 ? 100.008 17.660 161.865 1.00 49.82 203 GLU A CA 1
ATOM 1534 C C . GLU A 1 223 ? 99.830 18.155 160.438 1.00 43.88 203 GLU A C 1
ATOM 1535 O O . GLU A 1 223 ? 99.594 19.351 160.203 1.00 38.62 203 GLU A O 1
ATOM 1541 N N . GLU A 1 224 ? 99.879 17.232 159.472 1.00 41.59 204 GLU A N 1
ATOM 1542 C CA . GLU A 1 224 ? 99.623 17.625 158.094 1.00 49.43 204 GLU A CA 1
ATOM 1543 C C . GLU A 1 224 ? 98.200 18.158 157.954 1.00 53.95 204 GLU A C 1
ATOM 1544 O O . GLU A 1 224 ? 97.965 19.159 157.261 1.00 49.40 204 GLU A O 1
ATOM 1550 N N . LEU A 1 225 ? 97.244 17.527 158.655 1.00 45.46 205 LEU A N 1
ATOM 1551 C CA . LEU A 1 225 ? 95.853 17.964 158.602 1.00 39.00 205 LEU A CA 1
ATOM 1552 C C . LEU A 1 225 ? 95.707 19.372 159.167 1.00 38.27 205 LEU A C 1
ATOM 1553 O O . LEU A 1 225 ? 95.042 20.215 158.564 1.00 30.05 205 LEU A O 1
ATOM 1558 N N . ALA A 1 226 ? 96.312 19.643 160.335 1.00 30.35 206 ALA A N 1
ATOM 1559 C CA . ALA A 1 226 ? 96.272 20.998 160.893 1.00 27.91 206 ALA A CA 1
ATOM 1560 C C . ALA A 1 226 ? 96.823 22.012 159.906 1.00 43.34 206 ALA A C 1
ATOM 1561 O O . ALA A 1 226 ? 96.204 23.055 159.669 1.00 45.17 206 ALA A O 1
ATOM 1563 N N . GLU A 1 227 ? 97.957 21.700 159.270 1.00 36.38 207 GLU A N 1
ATOM 1564 C CA . GLU A 1 227 ? 98.558 22.701 158.398 1.00 35.34 207 GLU A CA 1
ATOM 1565 C C . GLU A 1 227 ? 97.695 22.943 157.169 1.00 34.07 207 GLU A C 1
ATOM 1566 O O . GLU A 1 227 ? 97.492 24.097 156.769 1.00 38.04 207 GLU A O 1
ATOM 1572 N N . ILE A 1 228 ? 97.167 21.878 156.564 1.00 35.52 208 ILE A N 1
ATOM 1573 C CA . ILE A 1 228 ? 96.318 22.054 155.385 1.00 39.16 208 ILE A CA 1
ATOM 1574 C C . ILE A 1 228 ? 95.036 22.808 155.739 1.00 39.06 208 ILE A C 1
ATOM 1575 O O . ILE A 1 228 ? 94.555 23.645 154.957 1.00 37.92 208 ILE A O 1
ATOM 1580 N N . CYS A 1 229 ? 94.442 22.516 156.901 1.00 36.52 209 CYS A N 1
ATOM 1581 C CA . CYS A 1 229 ? 93.231 23.234 157.282 1.00 46.64 209 CYS A CA 1
ATOM 1582 C C . CYS A 1 229 ? 93.546 24.704 157.561 1.00 46.80 209 CYS A C 1
ATOM 1583 O O . CYS A 1 229 ? 92.779 25.600 157.174 1.00 39.40 209 CYS A O 1
ATOM 1586 N N . ALA A 1 230 ? 94.703 24.975 158.174 1.00 45.10 210 ALA A N 1
ATOM 1587 C CA . ALA A 1 230 ? 95.120 26.356 158.391 1.00 37.05 210 ALA A CA 1
ATOM 1588 C C . ALA A 1 230 ? 95.253 27.082 157.068 1.00 37.59 210 ALA A C 1
ATOM 1589 O O . ALA A 1 230 ? 94.782 28.217 156.912 1.00 51.39 210 ALA A O 1
ATOM 1591 N N . GLN A 1 231 ? 95.879 26.433 156.093 1.00 37.21 211 GLN A N 1
ATOM 1592 C CA . GLN A 1 231 ? 96.089 27.090 154.814 1.00 43.41 211 GLN A CA 1
ATOM 1593 C C . GLN A 1 231 ? 94.770 27.330 154.108 1.00 43.06 211 GLN A C 1
ATOM 1594 O O . GLN A 1 231 ? 94.589 28.385 153.481 1.00 53.96 211 GLN A O 1
ATOM 1600 N N . ILE A 1 232 ? 93.826 26.383 154.236 1.00 35.83 212 ILE A N 1
ATOM 1601 C CA . ILE A 1 232 ? 92.495 26.555 153.653 1.00 35.69 212 ILE A CA 1
ATOM 1602 C C . ILE A 1 232 ? 91.795 27.747 154.280 1.00 34.32 212 ILE A C 1
ATOM 1603 O O . ILE A 1 232 ? 91.189 28.568 153.584 1.00 31.64 212 ILE A O 1
ATOM 1608 N N . LEU A 1 233 ? 91.869 27.855 155.608 1.00 32.37 213 LEU A N 1
ATOM 1609 C CA . LEU A 1 233 ? 91.282 29.002 156.298 1.00 40.43 213 LEU A CA 1
ATOM 1610 C C . LEU A 1 233 ? 91.864 30.303 155.771 1.00 37.05 213 LEU A C 1
ATOM 1611 O O . LEU A 1 233 ? 91.126 31.207 155.364 1.00 41.31 213 LEU A O 1
ATOM 1616 N N . GLU A 1 234 ? 93.198 30.390 155.734 1.00 51.13 214 GLU A N 1
ATOM 1617 C CA . GLU A 1 234 ? 93.870 31.581 155.226 1.00 35.98 214 GLU A CA 1
ATOM 1618 C C . GLU A 1 234 ? 93.351 31.926 153.839 1.00 50.46 214 GLU A C 1
ATOM 1619 O O . GLU A 1 234 ? 93.062 33.092 153.535 1.00 45.61 214 GLU A O 1
ATOM 1625 N N . ARG A 1 235 ? 93.208 30.915 152.980 1.00 41.19 215 ARG A N 1
ATOM 1626 C CA . ARG A 1 235 ? 92.822 31.210 151.605 1.00 44.31 215 ARG A CA 1
ATOM 1627 C C . ARG A 1 235 ? 91.371 31.675 151.522 1.00 42.12 215 ARG A C 1
ATOM 1628 O O . ARG A 1 235 ? 91.047 32.540 150.694 1.00 47.17 215 ARG A O 1
ATOM 1636 N N . GLN A 1 236 ? 90.491 31.177 152.400 1.00 35.92 216 GLN A N 1
ATOM 1637 C CA . GLN A 1 236 ? 89.130 31.716 152.415 1.00 40.48 216 GLN A CA 1
ATOM 1638 C C . GLN A 1 236 ? 89.118 33.149 152.945 1.00 40.76 216 GLN A C 1
ATOM 1639 O O . GLN A 1 236 ? 88.414 34.013 152.403 1.00 48.70 216 GLN A O 1
ATOM 1645 N N . ILE A 1 237 ? 89.902 33.434 153.991 1.00 44.61 217 ILE A N 1
ATOM 1646 C CA . ILE A 1 237 ? 89.973 34.814 154.494 1.00 48.73 217 ILE A CA 1
ATOM 1647 C C . ILE A 1 237 ? 90.457 35.753 153.393 1.00 44.62 217 ILE A C 1
ATOM 1648 O O . ILE A 1 237 ? 89.863 36.812 153.147 1.00 39.36 217 ILE A O 1
ATOM 1653 N N . GLU A 1 238 ? 91.533 35.363 152.696 1.00 42.66 218 GLU A N 1
ATOM 1654 C CA . GLU A 1 238 ? 92.044 36.170 151.592 1.00 40.55 218 GLU A CA 1
ATOM 1655 C C . GLU A 1 238 ? 90.985 36.350 150.513 1.00 42.03 218 GLU A C 1
ATOM 1656 O O . GLU A 1 238 ? 90.873 37.424 149.918 1.00 43.15 218 GLU A O 1
ATOM 1662 N N . MET A 1 239 ? 90.194 35.306 150.246 1.00 48.80 219 MET A N 1
ATOM 1663 C CA . MET A 1 239 ? 89.142 35.420 149.237 1.00 51.28 219 MET A CA 1
ATOM 1664 C C . MET A 1 239 ? 88.101 36.460 149.649 1.00 48.34 219 MET A C 1
ATOM 1665 O O . MET A 1 239 ? 87.657 37.270 148.827 1.00 40.05 219 MET A O 1
ATOM 1670 N N . GLN A 1 240 ? 87.711 36.465 150.928 1.00 48.07 220 GLN A N 1
ATOM 1671 C CA . GLN A 1 240 ? 86.724 37.427 151.409 1.00 35.73 220 GLN A CA 1
ATOM 1672 C C . GLN A 1 240 ? 87.269 38.851 151.402 1.00 40.60 220 GLN A C 1
ATOM 1673 O O . GLN A 1 240 ? 86.480 39.808 151.360 1.00 47.92 220 GLN A O 1
ATOM 1679 N N . ALA A 1 241 ? 88.605 38.997 151.431 1.00 52.09 221 ALA A N 1
ATOM 1680 C CA . ALA A 1 241 ? 89.398 40.204 151.663 1.00 50.92 221 ALA A CA 1
ATOM 1681 C C . ALA A 1 241 ? 89.420 40.447 153.167 1.00 53.43 221 ALA A C 1
ATOM 1682 O O . ALA A 1 241 ? 88.360 40.667 153.770 1.00 46.45 221 ALA A O 1
ATOM 1684 N N . PRO A 1 242 ? 90.600 40.391 153.802 1.00 43.95 222 PRO A N 1
ATOM 1685 C CA . PRO A 1 242 ? 90.663 40.527 155.271 1.00 41.66 222 PRO A CA 1
ATOM 1686 C C . PRO A 1 242 ? 89.993 41.779 155.800 1.00 43.30 222 PRO A C 1
ATOM 1687 O O . PRO A 1 242 ? 89.480 41.774 156.929 1.00 42.52 222 PRO A O 1
ATOM 1691 N N . GLY A 1 243 ? 89.985 42.858 155.017 1.00 50.53 223 GLY A N 1
ATOM 1692 C CA . GLY A 1 243 ? 89.368 44.107 155.422 1.00 33.12 223 GLY A CA 1
ATOM 1693 C C . GLY A 1 243 ? 87.865 44.049 155.554 1.00 35.41 223 GLY A C 1
ATOM 1694 O O . GLY A 1 243 ? 87.260 45.036 155.982 1.00 29.98 223 GLY A O 1
ATOM 1695 N N . THR A 1 244 ? 87.244 42.924 155.198 1.00 37.26 224 THR A N 1
ATOM 1696 C CA . THR A 1 244 ? 85.818 42.741 155.406 1.00 39.79 224 THR A CA 1
ATOM 1697 C C . THR A 1 244 ? 85.514 41.718 156.490 1.00 40.62 224 THR A C 1
ATOM 1698 O O . THR A 1 244 ? 84.335 41.492 156.780 1.00 43.38 224 THR A O 1
ATOM 1702 N N . VAL A 1 245 ? 86.531 41.139 157.130 1.00 26.15 225 VAL A N 1
ATOM 1703 C CA . VAL A 1 245 ? 86.363 40.069 158.112 1.00 33.97 225 VAL A CA 1
ATOM 1704 C C . VAL A 1 245 ? 86.639 40.618 159.508 1.00 38.80 225 VAL A C 1
ATOM 1705 O O . VAL A 1 245 ? 87.706 41.192 159.752 1.00 31.36 225 VAL A O 1
ATOM 1709 N N . ALA A 1 246 ? 85.701 40.393 160.436 1.00 34.92 226 ALA A N 1
ATOM 1710 C CA . ALA A 1 246 ? 85.798 40.838 161.823 1.00 24.97 226 ALA A CA 1
ATOM 1711 C C . ALA A 1 246 ? 86.462 39.801 162.722 1.00 34.62 226 ALA A C 1
ATOM 1712 O O . ALA A 1 246 ? 87.274 40.160 163.584 1.00 30.63 226 ALA A O 1
ATOM 1714 N N . ALA A 1 247 ? 86.088 38.521 162.597 1.00 27.78 227 ALA A N 1
ATOM 1715 C CA . ALA A 1 247 ? 86.541 37.574 163.609 1.00 31.10 227 ALA A CA 1
ATOM 1716 C C . ALA A 1 247 ? 86.419 36.138 163.109 1.00 31.51 227 ALA A C 1
ATOM 1717 O O . ALA A 1 247 ? 85.643 35.826 162.200 1.00 31.35 227 ALA A O 1
ATOM 1719 N N . LEU A 1 248 ? 87.241 35.289 163.704 1.00 32.65 228 LEU A N 1
ATOM 1720 C CA . LEU A 1 248 ? 87.151 33.834 163.644 1.00 24.82 228 LEU A CA 1
ATOM 1721 C C . LEU A 1 248 ? 86.586 33.343 164.965 1.00 23.92 228 LEU A C 1
ATOM 1722 O O . LEU A 1 248 ? 87.036 33.806 166.021 1.00 29.94 228 LEU A O 1
ATOM 1727 N N . ILE A 1 249 ? 85.603 32.429 164.929 1.00 22.22 229 ILE A N 1
ATOM 1728 C CA . ILE A 1 249 ? 85.098 31.835 166.168 1.00 27.51 229 ILE A CA 1
ATOM 1729 C C . ILE A 1 249 ? 85.281 30.325 166.116 1.00 32.33 229 ILE A C 1
ATOM 1730 O O . ILE A 1 249 ? 84.934 29.688 165.117 1.00 36.65 229 ILE A O 1
ATOM 1735 N N . ALA A 1 250 ? 85.825 29.752 167.191 1.00 28.25 230 ALA A N 1
ATOM 1736 C CA . ALA A 1 250 ? 86.058 28.322 167.205 1.00 26.86 230 ALA A CA 1
ATOM 1737 C C . ALA A 1 250 ? 86.120 27.825 168.643 1.00 22.02 230 ALA A C 1
ATOM 1738 O O . ALA A 1 250 ? 86.515 28.551 169.560 1.00 21.88 230 ALA A O 1
ATOM 1740 N N . GLU A 1 251 ? 85.715 26.590 168.823 1.00 22.84 231 GLU A N 1
ATOM 1741 C CA . GLU A 1 251 ? 85.782 25.864 170.086 1.00 29.48 231 GLU A CA 1
ATOM 1742 C C . GLU A 1 251 ? 87.152 25.208 170.248 1.00 22.06 231 GLU A C 1
ATOM 1743 O O . GLU A 1 251 ? 87.640 24.568 169.308 1.00 22.25 231 GLU A O 1
ATOM 1749 N N . PRO A 1 252 ? 87.803 25.352 171.404 1.00 27.41 232 PRO A N 1
ATOM 1750 C CA . PRO A 1 252 ? 89.081 24.651 171.604 1.00 31.69 232 PRO A CA 1
ATOM 1751 C C . PRO A 1 252 ? 88.946 23.151 171.449 1.00 33.62 232 PRO A C 1
ATOM 1752 O O . PRO A 1 252 ? 89.843 22.517 170.879 1.00 21.69 232 PRO A O 1
ATOM 1756 N N . ILE A 1 253 ? 87.846 22.571 171.945 1.00 27.97 233 ILE A N 1
ATOM 1757 C CA . ILE A 1 253 ? 87.453 21.207 171.610 1.00 26.24 233 ILE A CA 1
ATOM 1758 C C . ILE A 1 253 ? 85.986 21.238 171.249 1.00 29.02 233 ILE A C 1
ATOM 1759 O O . ILE A 1 253 ? 85.150 21.656 172.064 1.00 29.63 233 ILE A O 1
ATOM 1764 N N . GLN A 1 254 ? 85.668 20.757 170.057 1.00 27.02 234 GLN A N 1
ATOM 1765 C CA . GLN A 1 254 ? 84.311 20.849 169.565 1.00 32.30 234 GLN A CA 1
ATOM 1766 C C . GLN A 1 254 ? 83.431 19.876 170.328 1.00 28.86 234 GLN A C 1
ATOM 1767 O O . GLN A 1 254 ? 83.774 18.705 170.483 1.00 26.00 234 GLN A O 1
ATOM 1773 N N . GLY A 1 255 ? 82.344 20.393 170.895 1.00 29.18 235 GLY A N 1
ATOM 1774 C CA . GLY A 1 255 ? 81.514 19.566 171.746 1.00 28.54 235 GLY A CA 1
ATOM 1775 C C . GLY A 1 255 ? 80.388 18.908 170.990 1.00 40.61 235 GLY A C 1
ATOM 1776 O O . GLY A 1 255 ? 80.463 17.717 170.647 1.00 41.16 235 GLY A O 1
ATOM 1777 N N . ALA A 1 256 ? 79.332 19.668 170.730 1.00 29.62 236 ALA A N 1
ATOM 1778 C CA . ALA A 1 256 ? 78.148 19.098 170.104 1.00 28.10 236 ALA A CA 1
ATOM 1779 C C . ALA A 1 256 ? 78.444 18.584 168.710 1.00 30.91 236 ALA A C 1
ATOM 1780 O O . ALA A 1 256 ? 77.717 17.710 168.210 1.00 27.62 236 ALA A O 1
ATOM 1782 N N . GLY A 1 257 ? 79.490 19.106 168.070 1.00 21.31 237 GLY A N 1
ATOM 1783 C CA . GLY A 1 257 ? 79.869 18.535 166.795 1.00 23.55 237 GLY A CA 1
ATOM 1784 C C . GLY A 1 257 ? 80.379 17.112 166.906 1.00 35.26 237 GLY A C 1
ATOM 1785 O O . GLY A 1 257 ? 80.562 16.454 165.877 1.00 30.79 237 GLY A O 1
ATOM 1786 N N . GLY A 1 258 ? 80.588 16.624 168.125 1.00 23.77 238 GLY A N 1
ATOM 1787 C CA . GLY A 1 258 ? 80.896 15.228 168.335 1.00 42.27 238 GLY A CA 1
ATOM 1788 C C . GLY A 1 258 ? 82.227 14.962 169.001 1.00 29.05 238 GLY A C 1
ATOM 1789 O O . GLY A 1 258 ? 82.885 13.971 168.687 1.00 45.25 238 GLY A O 1
ATOM 1790 N N . VAL A 1 259 ? 82.624 15.843 169.915 1.00 25.14 239 VAL A N 1
ATOM 1791 C CA . VAL A 1 259 ? 83.865 15.747 170.688 1.00 34.48 239 VAL A CA 1
ATOM 1792 C C . VAL A 1 259 ? 85.047 15.559 169.747 1.00 27.31 239 VAL A C 1
ATOM 1793 O O . VAL A 1 259 ? 85.671 14.493 169.721 1.00 36.02 239 VAL A O 1
ATOM 1797 N N . ILE A 1 260 ? 85.372 16.596 168.981 1.00 34.05 240 ILE A N 1
ATOM 1798 C CA . ILE A 1 260 ? 86.469 16.558 168.017 1.00 36.57 240 ILE A CA 1
ATOM 1799 C C . ILE A 1 260 ? 87.625 17.376 168.567 1.00 36.37 240 ILE A C 1
ATOM 1800 O O . ILE A 1 260 ? 87.537 18.607 168.717 1.00 32.40 240 ILE A O 1
ATOM 1805 N N . VAL A 1 261 ? 88.692 16.678 168.922 1.00 30.31 241 VAL A N 1
ATOM 1806 C CA . VAL A 1 261 ? 89.871 17.283 169.511 1.00 27.86 241 VAL A CA 1
ATOM 1807 C C . VAL A 1 261 ? 90.817 17.658 168.378 1.00 30.88 241 VAL A C 1
ATOM 1808 O O . VAL A 1 261 ? 91.262 16.755 167.649 1.00 32.40 241 VAL A O 1
ATOM 1812 N N . PRO A 1 262 ? 91.150 18.923 168.197 1.00 27.95 242 PRO A N 1
ATOM 1813 C CA . PRO A 1 262 ? 92.076 19.311 167.113 1.00 38.84 242 PRO A CA 1
ATOM 1814 C C . PRO A 1 262 ? 93.497 18.868 167.432 1.00 30.31 242 PRO A C 1
ATOM 1815 O O . PRO A 1 262 ? 93.837 18.645 168.604 1.00 35.54 242 PRO A O 1
ATOM 1819 N N . PRO A 1 263 ? 94.353 18.713 166.421 1.00 23.83 243 PRO A N 1
ATOM 1820 C CA . PRO A 1 263 ? 95.802 18.547 166.683 1.00 23.21 243 PRO A CA 1
ATOM 1821 C C . PRO A 1 263 ? 96.358 19.739 167.454 1.00 32.09 243 PRO A C 1
ATOM 1822 O O . PRO A 1 263 ? 95.874 20.872 167.326 1.00 34.53 243 PRO A O 1
ATOM 1826 N N . ALA A 1 264 ? 97.369 19.478 168.284 1.00 30.65 244 ALA A N 1
ATOM 1827 C CA . ALA A 1 264 ? 97.893 20.540 169.150 1.00 38.08 244 ALA A CA 1
ATOM 1828 C C . ALA A 1 264 ? 98.381 21.760 168.375 1.00 28.10 244 ALA A C 1
ATOM 1829 O O . ALA A 1 264 ? 98.326 22.870 168.902 1.00 32.00 244 ALA A O 1
ATOM 1831 N N . SER A 1 265 ? 98.865 21.597 167.138 1.00 24.73 245 SER A N 1
ATOM 1832 C CA . SER A 1 265 ? 99.412 22.751 166.424 1.00 35.86 245 SER A CA 1
ATOM 1833 C C . SER A 1 265 ? 98.340 23.675 165.870 1.00 38.05 245 SER A C 1
ATOM 1834 O O . SER A 1 265 ? 98.676 24.767 165.391 1.00 33.72 245 SER A O 1
ATOM 1837 N N . TYR A 1 266 ? 97.074 23.236 165.859 1.00 39.05 246 TYR A N 1
ATOM 1838 C CA . TYR A 1 266 ? 96.043 23.943 165.106 1.00 33.75 246 TYR A CA 1
ATOM 1839 C C . TYR A 1 266 ? 95.753 25.309 165.705 1.00 29.27 246 TYR A C 1
ATOM 1840 O O . TYR A 1 266 ? 95.711 26.323 164.992 1.00 28.29 246 TYR A O 1
ATOM 1849 N N . TRP A 1 267 ? 95.488 25.340 167.006 1.00 31.29 247 TRP A N 1
ATOM 1850 C CA . TRP A 1 267 ? 95.101 26.589 167.646 1.00 28.85 247 TRP A CA 1
ATOM 1851 C C . TRP A 1 267 ? 96.240 27.600 167.615 1.00 41.09 247 TRP A C 1
ATOM 1852 O O . TRP A 1 267 ? 95.968 28.786 167.342 1.00 34.88 247 TRP A O 1
ATOM 1863 N N . PRO A 1 268 ? 97.511 27.226 167.856 1.00 43.74 248 PRO A N 1
ATOM 1864 C CA . PRO A 1 268 ? 98.592 28.205 167.599 1.00 27.51 248 PRO A CA 1
ATOM 1865 C C . PRO A 1 268 ? 98.573 28.727 166.171 1.00 24.39 248 PRO A C 1
ATOM 1866 O O . PRO A 1 268 ? 98.708 29.937 165.974 1.00 42.37 248 PRO A O 1
ATOM 1870 N N . ARG A 1 269 ? 98.285 27.888 165.173 1.00 29.40 249 ARG A N 1
ATOM 1871 C CA . ARG A 1 269 ? 98.128 28.422 163.821 1.00 27.30 249 ARG A CA 1
ATOM 1872 C C . ARG A 1 269 ? 96.931 29.390 163.739 1.00 41.77 249 ARG A C 1
ATOM 1873 O O . ARG A 1 269 ? 96.986 30.390 163.010 1.00 32.37 249 ARG A O 1
ATOM 1881 N N . LEU A 1 270 ? 95.821 29.093 164.444 1.00 30.97 250 LEU A N 1
ATOM 1882 C CA . LEU A 1 270 ? 94.671 29.999 164.416 1.00 37.42 250 LEU A CA 1
ATOM 1883 C C . LEU A 1 270 ? 95.043 31.372 164.966 1.00 34.23 250 LEU A C 1
ATOM 1884 O O . LEU A 1 270 ? 94.672 32.408 164.395 1.00 27.78 250 LEU A O 1
ATOM 1889 N N . ARG A 1 271 ? 95.765 31.399 166.096 1.00 37.19 251 ARG A N 1
ATOM 1890 C CA . ARG A 1 271 ? 96.228 32.676 166.651 1.00 27.89 251 ARG A CA 1
ATOM 1891 C C . ARG A 1 271 ? 97.118 33.407 165.650 1.00 40.93 251 ARG A C 1
ATOM 1892 O O . ARG A 1 271 ? 96.989 34.629 165.457 1.00 36.95 251 ARG A O 1
ATOM 1900 N N . GLN A 1 272 ? 98.037 32.672 165.003 1.00 31.53 252 GLN A N 1
ATOM 1901 C CA . GLN A 1 272 ? 98.908 33.301 164.009 1.00 39.28 252 GLN A CA 1
ATOM 1902 C C . GLN A 1 272 ? 98.106 33.851 162.839 1.00 39.30 252 GLN A C 1
ATOM 1903 O O . GLN A 1 272 ? 98.351 34.968 162.376 1.00 35.23 252 GLN A O 1
ATOM 1909 N N . ILE A 1 273 ? 97.139 33.082 162.350 1.00 32.24 253 ILE A N 1
ATOM 1910 C CA . ILE A 1 273 ? 96.336 33.518 161.211 1.00 41.48 253 ILE A CA 1
ATOM 1911 C C . ILE A 1 273 ? 95.572 34.794 161.562 1.00 44.44 253 ILE A C 1
ATOM 1912 O O . ILE A 1 273 ? 95.494 35.733 160.757 1.00 35.33 253 ILE A O 1
ATOM 1917 N N . CYS A 1 274 ? 94.999 34.843 162.770 1.00 31.97 254 CYS A N 1
ATOM 1918 C CA . CYS A 1 274 ? 94.267 36.031 163.213 1.00 29.62 254 CYS A CA 1
ATOM 1919 C C . CYS A 1 274 ? 95.187 37.248 163.342 1.00 45.70 254 CYS A C 1
ATOM 1920 O O . CYS A 1 274 ? 94.787 38.377 163.017 1.00 29.50 254 CYS A O 1
ATOM 1923 N N . ASP A 1 275 ? 96.413 37.046 163.844 1.00 35.76 255 ASP A N 1
ATOM 1924 C CA . ASP A 1 275 ? 97.369 38.154 163.911 1.00 32.62 255 ASP A CA 1
ATOM 1925 C C . ASP A 1 275 ? 97.730 38.633 162.504 1.00 38.19 255 ASP A C 1
ATOM 1926 O O . ASP A 1 275 ? 97.681 39.836 162.210 1.00 38.17 255 ASP A O 1
ATOM 1931 N N . LYS A 1 276 ? 97.995 37.689 161.595 1.00 28.03 256 LYS A N 1
ATOM 1932 C CA . LYS A 1 276 ? 98.396 38.029 160.234 1.00 31.00 256 LYS A CA 1
ATOM 1933 C C . LYS A 1 276 ? 97.312 38.827 159.520 1.00 47.99 256 LYS A C 1
ATOM 1934 O O . LYS A 1 276 ? 97.597 39.854 158.887 1.00 46.69 256 LYS A O 1
ATOM 1940 N N . TYR A 1 277 ? 96.054 38.383 159.609 1.00 40.15 257 TYR A N 1
ATOM 1941 C CA . TYR A 1 277 ? 94.993 39.040 158.848 1.00 46.38 257 TYR A CA 1
ATOM 1942 C C . TYR A 1 277 ? 94.263 40.112 159.652 1.00 41.95 257 TYR A C 1
ATOM 1943 O O . TYR A 1 277 ? 93.321 40.733 159.137 1.00 48.45 257 TYR A O 1
ATOM 1952 N N . ASP A 1 278 ? 94.661 40.341 160.900 1.00 34.53 258 ASP A N 1
ATOM 1953 C CA . ASP A 1 278 ? 94.070 41.376 161.736 1.00 40.31 258 ASP A CA 1
ATOM 1954 C C . ASP A 1 278 ? 92.562 41.147 161.902 1.00 43.69 258 ASP A C 1
ATOM 1955 O O . ASP A 1 278 ? 91.734 42.042 161.667 1.00 31.33 258 ASP A O 1
ATOM 1960 N N . ILE A 1 279 ? 92.214 39.928 162.331 1.00 31.72 259 ILE A N 1
ATOM 1961 C CA . ILE A 1 279 ? 90.854 39.624 162.739 1.00 27.28 259 ILE A CA 1
ATOM 1962 C C . ILE A 1 279 ? 90.911 39.136 164.175 1.00 36.91 259 ILE A C 1
ATOM 1963 O O . ILE A 1 279 ? 91.959 38.669 164.638 1.00 38.47 259 ILE A O 1
ATOM 1968 N N . LEU A 1 280 ? 89.791 39.280 164.895 1.00 30.41 260 LEU A N 1
ATOM 1969 C CA . LEU A 1 280 ? 89.721 38.831 166.283 1.00 30.49 260 LEU A CA 1
ATOM 1970 C C . LEU A 1 280 ? 89.577 37.302 166.342 1.00 27.68 260 LEU A C 1
ATOM 1971 O O . LEU A 1 280 ? 88.921 36.689 165.493 1.00 31.99 260 LEU A O 1
ATOM 1976 N N . LEU A 1 281 ? 90.195 36.684 167.362 1.00 26.17 261 LEU A N 1
ATOM 1977 C CA . LEU A 1 281 ? 90.008 35.267 167.668 1.00 32.23 261 LEU A CA 1
ATOM 1978 C C . LEU A 1 281 ? 89.011 35.143 168.820 1.00 38.19 261 LEU A C 1
ATOM 1979 O O . LEU A 1 281 ? 89.336 35.481 169.969 1.00 30.59 261 LEU A O 1
ATOM 1984 N N . ILE A 1 282 ? 87.816 34.618 168.526 1.00 30.08 262 ILE A N 1
ATOM 1985 C CA . ILE A 1 282 ? 86.813 34.345 169.547 1.00 31.67 262 ILE A CA 1
ATOM 1986 C C . ILE A 1 282 ? 86.903 32.872 169.906 1.00 34.03 262 ILE A C 1
ATOM 1987 O O . ILE A 1 282 ? 86.723 31.989 169.053 1.00 30.02 262 ILE A O 1
ATOM 1992 N N . ALA A 1 283 ? 87.231 32.603 171.156 1.00 24.56 263 ALA A N 1
ATOM 1993 C CA . ALA A 1 283 ? 87.240 31.247 171.649 1.00 30.24 263 ALA A CA 1
ATOM 1994 C C . ALA A 1 283 ? 85.879 30.996 172.284 1.00 32.45 263 ALA A C 1
ATOM 1995 O O . ALA A 1 283 ? 85.492 31.651 173.261 1.00 24.74 263 ALA A O 1
ATOM 1997 N N . ASP A 1 284 ? 85.136 30.088 171.699 1.00 26.49 264 ASP A N 1
ATOM 1998 C CA . ASP A 1 284 ? 83.890 29.649 172.306 1.00 24.94 264 ASP A CA 1
ATOM 1999 C C . ASP A 1 284 ? 84.219 28.604 173.364 1.00 21.15 264 ASP A C 1
ATOM 2000 O O . ASP A 1 284 ? 84.422 27.438 173.048 1.00 25.08 264 ASP A O 1
ATOM 2005 N N . GLU A 1 285 ? 84.289 29.020 174.629 1.00 20.94 265 GLU A N 1
ATOM 2006 C CA . GLU A 1 285 ? 84.617 28.132 175.738 1.00 23.38 265 GLU A CA 1
ATOM 2007 C C . GLU A 1 285 ? 83.376 27.730 176.551 1.00 29.78 265 GLU A C 1
ATOM 2008 O O . GLU A 1 285 ? 83.474 27.474 177.757 1.00 20.82 265 GLU A O 1
ATOM 2014 N N . VAL A 1 286 ? 82.192 27.705 175.930 1.00 23.46 266 VAL A N 1
ATOM 2015 C CA . VAL A 1 286 ? 80.988 27.414 176.702 1.00 26.66 266 VAL A CA 1
ATOM 2016 C C . VAL A 1 286 ? 81.075 26.024 177.340 1.00 21.56 266 VAL A C 1
ATOM 2017 O O . VAL A 1 286 ? 80.742 25.844 178.520 1.00 24.80 266 VAL A O 1
ATOM 2021 N N . ILE A 1 287 ? 81.591 25.036 176.616 1.00 18.56 267 ILE A N 1
ATOM 2022 C CA . ILE A 1 287 ? 81.861 23.754 177.256 1.00 19.88 267 ILE A CA 1
ATOM 2023 C C . ILE A 1 287 ? 83.253 23.723 177.898 1.00 28.95 267 ILE A C 1
ATOM 2024 O O . ILE A 1 287 ? 83.417 23.278 179.042 1.00 27.05 267 ILE A O 1
ATOM 2029 N N . THR A 1 288 ? 84.294 24.196 177.211 1.00 25.21 268 THR A N 1
ATOM 2030 C CA . THR A 1 288 ? 85.636 23.928 177.735 1.00 35.80 268 THR A CA 1
ATOM 2031 C C . THR A 1 288 ? 86.064 24.870 178.856 1.00 31.02 268 THR A C 1
ATOM 2032 O O . THR A 1 288 ? 87.104 24.614 179.484 1.00 22.32 268 THR A O 1
ATOM 2036 N N . GLY A 1 289 ? 85.330 25.965 179.084 1.00 27.02 269 GLY A N 1
ATOM 2037 C CA . GLY A 1 289 ? 85.656 26.915 180.127 1.00 19.83 269 GLY A CA 1
ATOM 2038 C C . GLY A 1 289 ? 85.565 26.373 181.538 1.00 19.86 269 GLY A C 1
ATOM 2039 O O . GLY A 1 289 ? 84.585 25.734 181.892 1.00 22.95 269 GLY A O 1
ATOM 2040 N N . LEU A 1 290 ? 86.601 26.604 182.347 1.00 38.06 270 LEU A N 1
ATOM 2041 C CA . LEU A 1 290 ? 86.620 2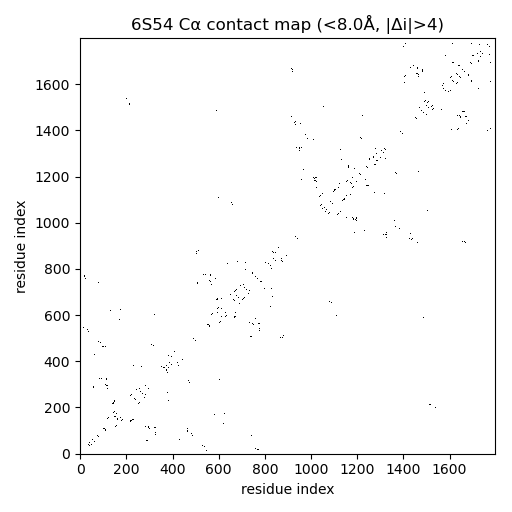6.256 183.771 1.00 22.10 270 LEU A CA 1
ATOM 2042 C C . LEU A 1 290 ? 86.673 24.744 184.002 1.00 24.75 270 LEU A C 1
ATOM 2043 O O . LEU A 1 290 ? 86.129 24.245 184.981 1.00 26.12 270 LEU A O 1
ATOM 2048 N N . GLY A 1 291 ? 87.371 24.010 183.132 1.00 24.72 271 GLY A N 1
ATOM 2049 C CA . GLY A 1 291 ? 88.029 22.776 183.529 1.00 21.19 271 GLY A CA 1
ATOM 2050 C C . GLY A 1 291 ? 87.757 21.518 182.727 1.00 28.88 271 GLY A C 1
ATOM 2051 O O . GLY A 1 291 ? 88.545 20.568 182.846 1.00 36.15 271 GLY A O 1
ATOM 2052 N N . ARG A 1 292 ? 86.673 21.417 181.950 1.00 28.93 272 ARG A N 1
ATOM 2053 C CA . ARG A 1 292 ? 86.258 20.082 181.501 1.00 31.56 272 ARG A CA 1
ATOM 2054 C C . ARG A 1 292 ? 87.358 19.381 180.692 1.00 29.51 272 ARG A C 1
ATOM 2055 O O . ARG A 1 292 ? 87.582 18.173 180.858 1.00 22.80 272 ARG A O 1
ATOM 2063 N N . SER A 1 293 ? 88.074 20.116 179.830 1.00 23.12 273 SER A N 1
ATOM 2064 C CA . SER A 1 293 ? 89.007 19.461 178.920 1.00 26.27 273 SER A CA 1
ATOM 2065 C C . SER A 1 293 ? 90.356 19.161 179.574 1.00 34.90 273 SER A C 1
ATOM 2066 O O . SER A 1 293 ? 91.263 18.667 178.888 1.00 29.43 273 SER A O 1
ATOM 2069 N N . GLY A 1 294 ? 90.501 19.432 180.879 1.00 30.84 274 GLY A N 1
ATOM 2070 C CA . GLY A 1 294 ? 91.699 19.117 181.623 1.00 34.05 274 GLY A CA 1
ATOM 2071 C C . GLY A 1 294 ? 92.643 20.284 181.802 1.00 36.23 274 GLY A C 1
ATOM 2072 O O . GLY A 1 294 ? 93.734 20.098 182.359 1.00 29.77 274 GLY A O 1
ATOM 2073 N N . SER A 1 295 ? 92.292 21.450 181.272 1.00 33.93 275 SER A N 1
ATOM 2074 C CA . SER A 1 295 ? 92.924 22.721 181.571 1.00 25.87 275 SER A CA 1
ATOM 2075 C C . SER A 1 295 ? 91.824 23.704 181.968 1.00 32.93 275 SER A C 1
ATOM 2076 O O . SER A 1 295 ? 90.657 23.536 181.606 1.00 31.85 275 SER A O 1
ATOM 2079 N N . LEU A 1 296 ? 92.190 24.743 182.719 1.00 38.77 276 LEU A N 1
ATOM 2080 C CA . LEU A 1 296 ? 91.177 25.692 183.163 1.00 32.54 276 LEU A CA 1
ATOM 2081 C C . LEU A 1 296 ? 90.469 26.331 181.980 1.00 28.97 276 LEU A C 1
ATOM 2082 O O . LEU A 1 296 ? 89.284 26.661 182.084 1.00 27.44 276 LEU A O 1
ATOM 2087 N N . PHE A 1 297 ? 91.150 26.483 180.841 1.00 23.64 277 PHE A N 1
ATOM 2088 C CA . PHE A 1 297 ? 90.483 26.890 179.608 1.00 24.96 277 PHE A CA 1
ATOM 2089 C C . PHE A 1 297 ? 91.010 26.040 178.454 1.00 37.81 277 PHE A C 1
ATOM 2090 O O . PHE A 1 297 ? 92.166 25.603 178.471 1.00 30.98 277 PHE A O 1
ATOM 2098 N N . GLY A 1 298 ? 90.137 25.749 177.477 1.00 24.86 278 GLY A N 1
ATOM 2099 C CA . GLY A 1 298 ? 90.587 24.988 176.314 1.00 23.90 278 GLY A CA 1
ATOM 2100 C C . GLY A 1 298 ? 91.718 25.680 175.569 1.00 35.17 278 GLY A C 1
ATOM 2101 O O . GLY A 1 298 ? 92.733 25.050 175.198 1.00 32.15 278 GLY A O 1
ATOM 2102 N N . SER A 1 299 ? 91.574 26.991 175.364 1.00 23.04 279 SER A N 1
ATOM 2103 C CA . SER A 1 299 ? 92.597 27.752 174.667 1.00 29.92 279 SER A CA 1
ATOM 2104 C C . SER A 1 299 ? 93.908 27.702 175.439 1.00 27.76 279 SER A C 1
ATOM 2105 O O . SER A 1 299 ? 94.956 27.426 174.858 1.00 35.18 279 SER A O 1
ATOM 2108 N N . ARG A 1 300 ? 93.846 27.864 176.767 1.00 31.02 280 ARG A N 1
ATOM 2109 C CA . ARG A 1 300 ? 95.044 27.738 177.589 1.00 33.02 280 ARG A CA 1
ATOM 2110 C C . ARG A 1 300 ? 95.661 26.360 177.398 1.00 43.29 280 ARG A C 1
ATOM 2111 O O . ARG A 1 300 ? 96.885 26.225 177.284 1.00 27.71 280 ARG A O 1
ATOM 2119 N N . GLY A 1 301 ? 94.811 25.323 177.349 1.00 29.68 281 GLY A N 1
ATOM 2120 C CA . GLY A 1 301 ? 95.290 23.988 177.056 1.00 33.66 281 GLY A CA 1
ATOM 2121 C C . GLY A 1 301 ? 96.107 23.921 175.778 1.00 28.98 281 GLY A C 1
ATOM 2122 O O . GLY A 1 301 ? 96.960 23.052 175.634 1.00 29.27 281 GLY A O 1
ATOM 2123 N N . TRP A 1 302 ? 95.824 24.792 174.815 1.00 25.29 282 TRP A N 1
ATOM 2124 C CA . TRP A 1 302 ? 96.615 24.830 173.591 1.00 25.75 282 TRP A CA 1
ATOM 2125 C C . TRP A 1 302 ? 97.692 25.924 173.625 1.00 26.31 282 TRP A C 1
ATOM 2126 O O . TRP A 1 302 ? 98.354 26.158 172.603 1.00 28.72 282 TRP A O 1
ATOM 2137 N N . GLY A 1 303 ? 97.865 26.617 174.752 1.00 25.76 283 GLY A N 1
ATOM 2138 C CA . GLY A 1 303 ? 98.840 27.709 174.866 1.00 29.15 283 GLY A CA 1
ATOM 2139 C C . GLY A 1 303 ? 98.492 28.925 174.028 1.00 43.12 283 GLY A C 1
ATOM 2140 O O . GLY A 1 303 ? 99.396 29.591 173.512 1.00 34.87 283 GLY A O 1
ATOM 2141 N N . VAL A 1 304 ? 97.198 29.244 173.893 1.00 28.78 284 VAL A N 1
ATOM 2142 C CA . VAL A 1 304 ? 96.727 30.312 173.023 1.00 27.89 284 VAL A CA 1
ATOM 2143 C C . VAL A 1 304 ? 95.893 31.295 173.837 1.00 30.34 284 VAL A C 1
ATOM 2144 O O . VAL A 1 304 ? 95.120 30.882 174.709 1.00 26.75 284 VAL A O 1
ATOM 2148 N N . LYS A 1 305 ? 96.109 32.602 173.590 1.00 28.40 285 LYS A N 1
ATOM 2149 C CA . LYS A 1 305 ? 95.365 33.669 174.242 1.00 27.12 285 LYS A CA 1
ATOM 2150 C C . LYS A 1 305 ? 94.366 34.237 173.259 1.00 24.98 285 LYS A C 1
ATOM 2151 O O . LYS A 1 305 ? 94.756 35.004 172.370 1.00 27.05 285 LYS A O 1
ATOM 2157 N N . PRO A 1 306 ? 93.081 33.929 173.395 1.00 25.21 286 PRO A N 1
ATOM 2158 C CA . PRO A 1 306 ? 92.088 34.505 172.491 1.00 32.83 286 PRO A CA 1
ATOM 2159 C C . PRO A 1 306 ? 91.907 35.995 172.773 1.00 28.31 286 PRO A C 1
ATOM 2160 O O . PRO A 1 306 ? 92.398 36.536 173.767 1.00 23.08 286 PRO A O 1
ATOM 2164 N N . ASP A 1 307 ? 91.245 36.673 171.832 1.00 24.24 287 ASP A N 1
ATOM 2165 C CA . ASP A 1 307 ? 90.808 38.051 172.055 1.00 30.41 287 ASP A CA 1
ATOM 2166 C C . ASP A 1 307 ? 89.518 38.126 172.857 1.00 35.38 287 ASP A C 1
ATOM 2167 O O . ASP A 1 307 ? 89.336 39.067 173.639 1.00 24.63 287 ASP A O 1
ATOM 2172 N N . ILE A 1 308 ? 88.583 37.176 172.623 1.00 30.25 288 ILE A N 1
ATOM 2173 C CA . ILE A 1 308 ? 87.290 37.123 173.298 1.00 27.58 288 ILE A CA 1
ATOM 2174 C C . ILE A 1 308 ? 87.012 35.669 173.697 1.00 28.15 288 ILE A C 1
ATOM 2175 O O . ILE A 1 308 ? 87.187 34.748 172.888 1.00 23.23 288 ILE A O 1
ATOM 2180 N N . MET A 1 309 ? 86.501 35.471 174.914 1.00 22.69 289 MET A N 1
ATOM 2181 C CA . MET A 1 309 ? 86.139 34.145 175.423 1.00 34.21 289 MET A CA 1
ATOM 2182 C C . MET A 1 309 ? 84.649 34.095 175.829 1.00 22.60 289 MET A C 1
ATOM 2183 O O . MET A 1 309 ? 84.192 34.903 176.648 1.00 19.44 289 MET A O 1
ATOM 2188 N N . CYS A 1 310 ? 83.916 33.118 175.301 1.00 18.22 290 CYS A N 1
ATOM 2189 C CA . CYS A 1 310 ? 82.493 32.911 175.621 1.00 27.84 290 CYS A CA 1
ATOM 2190 C C . CYS A 1 310 ? 82.370 31.819 176.679 1.00 26.99 290 CYS A C 1
ATOM 2191 O O . CYS A 1 310 ? 82.835 30.695 176.460 1.00 27.34 290 CYS A O 1
ATOM 2194 N N . LEU A 1 311 ? 81.761 32.143 177.824 1.00 18.75 291 LEU A N 1
ATOM 2195 C CA . LEU A 1 311 ? 81.618 31.197 178.923 1.00 22.49 291 LEU A CA 1
ATOM 2196 C C . LEU A 1 311 ? 80.146 31.061 179.282 1.00 25.62 291 LEU A C 1
ATOM 2197 O O . LEU A 1 311 ? 79.407 32.052 179.271 1.00 25.44 291 LEU A O 1
ATOM 2202 N N . ALA A 1 312 ? 79.742 29.842 179.613 1.00 31.86 292 ALA A N 1
ATOM 2203 C CA . ALA A 1 312 ? 78.404 29.578 180.159 1.00 40.17 292 ALA A CA 1
ATOM 2204 C C . ALA A 1 312 ? 78.441 28.208 180.802 1.00 26.85 292 ALA A C 1
ATOM 2205 O O . ALA A 1 312 ? 79.450 27.819 181.410 1.00 31.72 292 ALA A O 1
ATOM 2207 N N . LYS A 1 313 ? 77.328 27.474 180.728 1.00 24.76 293 LYS A N 1
ATOM 2208 C CA . LYS A 1 313 ? 77.173 26.114 181.231 1.00 19.75 293 LYS A CA 1
ATOM 2209 C C . LYS A 1 313 ? 77.833 25.952 182.599 1.00 38.64 293 LYS A C 1
ATOM 2210 O O . LYS A 1 313 ? 77.254 26.353 183.615 1.00 32.08 293 LYS A O 1
ATOM 2216 N N . GLY A 1 314 ? 79.027 25.346 182.643 1.00 31.37 294 GLY A N 1
ATOM 2217 C CA . GLY A 1 314 ? 79.713 25.032 183.890 1.00 24.53 294 GLY A CA 1
ATOM 2218 C C . GLY A 1 314 ? 80.100 26.234 184.748 1.00 27.65 294 GLY A C 1
ATOM 2219 O O . GLY A 1 314 ? 80.379 26.039 185.935 1.00 27.52 294 GLY A O 1
ATOM 2220 N N . ILE A 1 315 ? 80.086 27.461 184.198 1.00 23.30 295 ILE A N 1
ATOM 2221 C CA . ILE A 1 315 ? 80.470 28.651 184.961 1.00 21.40 295 ILE A CA 1
ATOM 2222 C C . ILE A 1 315 ? 79.656 28.773 186.248 1.00 24.79 295 ILE A C 1
ATOM 2223 O O . ILE A 1 315 ? 80.112 29.377 187.228 1.00 31.49 295 ILE A O 1
ATOM 2228 N N . SER A 1 316 ? 78.427 28.264 186.248 1.00 25.07 296 SER A N 1
ATOM 2229 C CA . SER A 1 316 ? 77.586 28.201 187.440 1.00 35.45 296 SER A CA 1
ATOM 2230 C C . SER A 1 316 ? 77.287 26.756 187.835 1.00 31.27 296 SER A C 1
ATOM 2231 O O . SER A 1 316 ? 76.366 26.512 188.632 1.00 25.93 296 SER A O 1
ATOM 2234 N N . SER A 1 317 ? 78.010 25.780 187.272 1.00 34.49 297 SER A N 1
ATOM 2235 C CA . SER A 1 317 ? 77.721 24.355 187.520 1.00 33.63 297 SER A CA 1
ATOM 2236 C C . SER A 1 317 ? 76.253 24.008 187.189 1.00 33.19 297 SER A C 1
ATOM 2237 O O . SER A 1 317 ? 75.673 23.028 187.689 1.00 23.49 297 SER A O 1
ATOM 2240 N N . GLY A 1 318 ? 75.647 24.800 186.304 1.00 35.23 298 GLY A N 1
ATOM 2241 C CA . GLY A 1 318 ? 74.257 24.596 185.911 1.00 34.03 298 GLY A CA 1
ATOM 2242 C C . GLY A 1 318 ? 73.222 24.923 186.966 1.00 21.79 298 GLY A C 1
ATOM 2243 O O . GLY A 1 318 ? 72.028 24.756 186.710 1.00 26.78 298 GLY A O 1
ATOM 2244 N N . TYR A 1 319 ? 73.621 25.441 188.125 1.00 20.94 299 TYR A N 1
ATOM 2245 C CA . TYR A 1 319 ? 72.650 25.662 189.200 1.00 27.26 299 TYR A CA 1
ATOM 2246 C C . TYR A 1 319 ? 71.736 26.872 188.945 1.00 32.67 299 TYR A C 1
ATOM 2247 O O . TYR A 1 319 ? 70.631 26.903 189.481 1.00 28.23 299 TYR A O 1
ATOM 2256 N N . VAL A 1 320 ? 72.222 27.924 188.264 1.00 37.81 300 VAL A N 1
ATOM 2257 C CA . VAL A 1 320 ? 71.448 29.123 187.901 1.00 38.43 300 VAL A CA 1
ATOM 2258 C C . VAL A 1 320 ? 71.953 29.583 186.537 1.00 29.88 300 VAL A C 1
ATOM 2259 O O . VAL A 1 320 ? 73.170 29.642 186.352 1.00 35.63 300 VAL A O 1
ATOM 2263 N N . PRO A 1 321 ? 71.101 29.917 185.568 1.00 22.37 301 PRO A N 1
ATOM 2264 C CA . PRO A 1 321 ? 71.612 30.330 184.254 1.00 21.37 301 PRO A CA 1
ATOM 2265 C C . PRO A 1 321 ? 72.542 31.527 184.391 1.00 23.96 301 PRO A C 1
ATOM 2266 O O . PRO A 1 321 ? 72.268 32.474 185.128 1.00 25.41 301 PRO A O 1
ATOM 2270 N N . LEU A 1 322 ? 73.704 31.430 183.752 1.00 44.53 302 LEU A N 1
ATOM 2271 C CA . LEU A 1 322 ? 74.696 32.506 183.755 1.00 36.82 302 LEU A CA 1
ATOM 2272 C C . LEU A 1 322 ? 75.632 32.299 182.574 1.00 28.22 302 LEU A C 1
ATOM 2273 O O . LEU A 1 322 ? 75.923 31.154 182.226 1.00 29.48 302 LEU A O 1
ATOM 2278 N N . SER A 1 323 ? 76.018 33.390 181.908 1.00 20.84 303 SER A N 1
ATOM 2279 C CA . SER A 1 323 ? 77.106 33.371 180.947 1.00 28.05 303 SER A CA 1
ATOM 2280 C C . SER A 1 323 ? 77.938 34.644 181.080 1.00 35.84 303 SER A C 1
ATOM 2281 O O . SER A 1 323 ? 77.457 35.671 181.561 1.00 25.95 303 SER A O 1
ATOM 2284 N N . ALA A 1 324 ? 79.185 34.583 180.583 1.00 35.05 304 ALA A N 1
ATOM 2285 C CA . ALA A 1 324 ? 80.072 35.736 180.549 1.00 22.19 304 ALA A CA 1
ATOM 2286 C C . ALA A 1 324 ? 80.851 35.751 179.246 1.00 29.59 304 ALA A C 1
ATOM 2287 O O . ALA A 1 324 ? 81.391 34.723 178.821 1.00 25.26 304 ALA A O 1
ATOM 2289 N N . THR A 1 325 ? 80.929 36.904 178.611 1.00 20.67 305 THR A N 1
ATOM 2290 C CA . THR A 1 325 ? 81.808 37.080 177.469 1.00 31.35 305 THR A CA 1
ATOM 2291 C C . THR A 1 325 ? 82.935 38.014 177.910 1.00 39.66 305 THR A C 1
ATOM 2292 O O . THR A 1 325 ? 82.676 39.152 178.319 1.00 29.99 305 THR A O 1
ATOM 2296 N N . LEU A 1 326 ? 84.170 37.501 177.895 1.00 30.54 306 LEU A N 1
ATOM 2297 C CA . LEU A 1 326 ? 85.370 38.208 178.372 1.00 24.04 306 LEU A CA 1
ATOM 2298 C C . LEU A 1 326 ? 86.135 38.779 177.199 1.00 17.87 306 LEU A C 1
ATOM 2299 O O . LEU A 1 326 ? 86.207 38.158 176.136 1.00 25.73 306 LEU A O 1
ATOM 2304 N N . VAL A 1 327 ? 86.729 39.951 177.398 1.00 22.09 307 VAL A N 1
ATOM 2305 C CA . VAL A 1 327 ? 87.567 40.574 176.383 1.00 28.56 307 VAL A CA 1
ATOM 2306 C C . VAL A 1 327 ? 88.901 40.979 177.004 1.00 30.91 307 VAL A C 1
ATOM 2307 O O . VAL A 1 327 ? 89.013 41.202 178.225 1.00 25.70 307 VAL A O 1
ATOM 2311 N N . ASN A 1 328 ? 89.919 41.059 176.143 1.00 27.55 308 ASN A N 1
ATOM 2312 C CA . ASN A 1 328 ? 91.262 41.474 176.544 1.00 33.11 308 ASN A CA 1
ATOM 2313 C C . ASN A 1 328 ? 91.355 43.002 176.424 1.00 35.87 308 ASN A C 1
ATOM 2314 O O . ASN A 1 328 ? 90.361 43.691 176.109 1.00 36.98 308 ASN A O 1
ATOM 2319 N N . SER A 1 329 ? 92.532 43.552 176.750 1.00 29.83 309 SER A N 1
ATOM 2320 C CA . SER A 1 329 ? 92.735 45.003 176.664 1.00 35.01 309 SER A CA 1
ATOM 2321 C C . SER A 1 329 ? 92.620 45.512 175.239 1.00 26.42 309 SER A C 1
ATOM 2322 O O . SER A 1 329 ? 92.050 46.583 174.990 1.00 21.22 309 SER A O 1
ATOM 2325 N N . ARG A 1 330 ? 93.158 44.752 174.291 1.00 29.66 310 ARG A N 1
ATOM 2326 C CA . ARG A 1 330 ? 93.122 45.173 172.897 1.00 28.55 310 ARG A CA 1
ATOM 2327 C C . ARG A 1 330 ? 91.698 45.543 172.517 1.00 31.58 310 ARG A C 1
ATOM 2328 O O . ARG A 1 330 ? 91.449 46.626 171.979 1.00 39.29 310 ARG A O 1
ATOM 2336 N N . VAL A 1 331 ? 90.733 44.678 172.867 1.00 42.06 311 VAL A N 1
ATOM 2337 C CA . VAL A 1 331 ? 89.330 44.922 172.528 1.00 30.12 311 VAL A CA 1
ATOM 2338 C C . VAL A 1 331 ? 88.736 46.035 173.391 1.00 28.71 311 VAL A C 1
ATOM 2339 O O . VAL A 1 331 ? 88.088 46.953 172.875 1.00 23.55 311 VAL A O 1
ATOM 2343 N N . ALA A 1 332 ? 88.840 45.907 174.720 1.00 20.94 312 ALA A N 1
ATOM 2344 C CA . ALA A 1 332 ? 88.160 46.860 175.600 1.00 23.87 312 ALA A CA 1
ATOM 2345 C C . ALA A 1 332 ? 88.570 48.309 175.301 1.00 33.59 312 ALA A C 1
ATOM 2346 O O . ALA A 1 332 ? 87.729 49.225 175.343 1.00 30.79 312 ALA A O 1
ATOM 2348 N N . ARG A 1 333 ? 89.853 48.542 174.985 1.00 24.62 313 ARG A N 1
ATOM 2349 C CA . ARG A 1 333 ? 90.313 49.924 174.831 1.00 37.07 313 ARG A CA 1
ATOM 2350 C C . ARG A 1 333 ? 89.718 50.596 173.600 1.00 29.37 313 ARG A C 1
ATOM 2351 O O . ARG A 1 333 ? 89.793 51.815 173.505 1.00 39.40 313 ARG A O 1
ATOM 2359 N N . ALA A 1 334 ? 89.143 49.850 172.647 1.00 28.13 314 ALA A N 1
ATOM 2360 C CA . ALA A 1 334 ? 88.502 50.517 171.513 1.00 28.63 314 ALA A CA 1
ATOM 2361 C C . ALA A 1 334 ? 87.340 51.421 171.965 1.00 35.15 314 ALA A C 1
ATOM 2362 O O . ALA A 1 334 ? 86.948 52.332 171.233 1.00 27.37 314 ALA A O 1
ATOM 2364 N N . TRP A 1 335 ? 86.724 51.140 173.118 1.00 28.98 315 TRP A N 1
ATOM 2365 C CA . TRP A 1 335 ? 85.662 52.002 173.608 1.00 30.60 315 TRP A CA 1
ATOM 2366 C C . TRP A 1 335 ? 86.198 53.262 174.280 1.00 41.37 315 TRP A C 1
ATOM 2367 O O . TRP A 1 335 ? 85.428 54.213 174.507 1.00 31.52 315 TRP A O 1
ATOM 2378 N N . GLU A 1 336 ? 87.492 53.288 174.597 1.00 39.33 316 GLU A N 1
ATOM 2379 C CA . GLU A 1 336 ? 88.111 54.399 175.309 1.00 39.52 316 GLU A CA 1
ATOM 2380 C C . GLU A 1 336 ? 88.607 55.469 174.326 1.00 52.99 316 GLU A C 1
ATOM 2381 O O . GLU A 1 336 ? 89.781 55.857 174.353 1.00 57.22 316 GLU A O 1
ATOM 2387 N N . ARG A 1 337 ? 87.721 55.921 173.430 1.00 40.29 317 ARG A N 1
ATOM 2388 C CA . ARG A 1 337 ? 88.005 56.911 172.405 1.00 48.31 317 ARG A CA 1
ATOM 2389 C C . ARG A 1 337 ? 86.797 57.834 172.292 1.00 58.10 317 ARG A C 1
ATOM 2390 O O . ARG A 1 337 ? 85.661 57.437 172.585 1.00 57.69 317 ARG A O 1
ATOM 2398 N N . ASP A 1 338 ? 87.034 59.064 171.834 1.00 49.86 318 ASP A N 1
ATOM 2399 C CA . ASP A 1 338 ? 85.917 59.945 171.482 1.00 44.66 318 ASP A CA 1
ATOM 2400 C C . ASP A 1 338 ? 85.393 59.563 170.107 1.00 51.05 318 ASP A C 1
ATOM 2401 O O . ASP A 1 338 ? 85.892 60.004 169.075 1.00 56.15 318 ASP A O 1
ATOM 2406 N N . ALA A 1 339 ? 84.426 58.646 170.095 1.00 49.70 319 ALA A N 1
ATOM 2407 C CA . ALA A 1 339 ? 83.847 58.155 168.851 1.00 37.22 319 ALA A CA 1
ATOM 2408 C C . ALA A 1 339 ? 82.357 58.487 168.776 1.00 35.36 319 ALA A C 1
ATOM 2409 O O . ALA A 1 339 ? 81.641 57.966 167.910 1.00 37.99 319 ALA A O 1
ATOM 2411 N N . GLY A 1 340 ? 81.898 59.394 169.637 1.00 35.37 320 GLY A N 1
ATOM 2412 C CA . GLY A 1 340 ? 80.484 59.750 169.730 1.00 31.44 320 GLY A CA 1
ATOM 2413 C C . GLY A 1 340 ? 79.628 58.551 170.104 1.00 36.69 320 GLY A C 1
ATOM 2414 O O . GLY A 1 340 ? 80.018 57.711 170.932 1.00 37.12 320 GLY A O 1
ATOM 2415 N N . PHE A 1 341 ? 78.477 58.413 169.436 1.00 37.37 321 PHE A N 1
ATOM 2416 C CA . PHE A 1 341 ? 77.521 57.387 169.845 1.00 26.94 321 PHE A CA 1
ATOM 2417 C C . PHE A 1 341 ? 78.057 55.973 169.596 1.00 34.63 321 PHE A C 1
ATOM 2418 O O . PHE A 1 341 ? 77.637 55.020 170.277 1.00 24.46 321 PHE A O 1
ATOM 2426 N N . THR A 1 342 ? 78.991 55.821 168.646 1.00 30.18 322 THR A N 1
ATOM 2427 C CA . THR A 1 342 ? 79.613 54.527 168.383 1.00 35.47 322 THR A CA 1
ATOM 2428 C C . THR A 1 342 ? 80.295 53.937 169.614 1.00 41.76 322 THR A C 1
ATOM 2429 O O . THR A 1 342 ? 80.565 52.725 169.635 1.00 30.75 322 THR A O 1
ATOM 2433 N N . SER A 1 343 ? 80.650 54.756 170.609 1.00 33.78 323 SER A N 1
ATOM 2434 C CA . SER A 1 343 ? 81.276 54.193 171.801 1.00 26.94 323 SER A CA 1
ATOM 2435 C C . SER A 1 343 ? 80.270 53.886 172.912 1.00 30.36 323 SER A C 1
ATOM 2436 O O . SER A 1 343 ? 80.682 53.526 174.026 1.00 27.68 323 SER A O 1
ATOM 2439 N N . VAL A 1 344 ? 78.970 54.046 172.659 1.00 26.01 324 VAL A N 1
ATOM 2440 C CA . VAL A 1 344 ? 77.963 53.561 173.600 1.00 29.83 324 VAL A CA 1
ATOM 2441 C C . VAL A 1 344 ? 77.763 52.066 173.348 1.00 31.07 324 VAL A C 1
ATOM 2442 O O . VAL A 1 344 ? 77.401 51.643 172.238 1.00 23.08 324 VAL A O 1
ATOM 2446 N N . TYR A 1 345 ? 78.028 51.263 174.371 1.00 22.32 325 TYR A N 1
ATOM 2447 C CA . TYR A 1 345 ? 77.756 49.834 174.304 1.00 22.99 325 TYR A CA 1
ATOM 2448 C C . TYR A 1 345 ? 76.251 49.586 174.406 1.00 24.15 325 TYR A C 1
ATOM 2449 O O . TYR A 1 345 ? 75.723 49.557 175.518 1.00 24.21 325 TYR A O 1
ATOM 2458 N N . MET A 1 346 ? 75.542 49.484 173.278 1.00 28.10 326 MET A N 1
ATOM 2459 C CA . MET A 1 346 ? 74.069 49.343 173.290 1.00 40.91 326 MET A CA 1
ATOM 2460 C C . MET A 1 346 ? 73.630 47.871 173.308 1.00 46.30 326 MET A C 1
ATOM 2461 O O . MET A 1 346 ? 72.733 47.459 172.589 1.00 42.49 326 MET A O 1
ATOM 2466 N N . HIS A 1 347 ? 74.253 47.079 174.175 1.00 35.08 327 HIS A N 1
ATOM 2467 C CA . HIS A 1 347 ? 73.990 45.664 174.328 1.00 28.76 327 HIS A CA 1
ATOM 2468 C C . HIS A 1 347 ? 73.910 45.367 175.808 1.00 41.90 327 HIS A C 1
ATOM 2469 O O . HIS A 1 347 ? 74.275 46.190 176.639 1.00 60.07 327 HIS A O 1
ATOM 2476 N N . GLY A 1 348 ? 73.436 44.178 176.145 1.00 48.45 328 GLY A N 1
ATOM 2477 C CA . GLY A 1 348 ? 73.244 43.889 177.566 1.00 50.11 328 GLY A CA 1
ATOM 2478 C C . GLY A 1 348 ? 71.798 43.537 177.872 1.00 45.78 328 GLY A C 1
ATOM 2479 O O . GLY A 1 348 ? 70.861 44.246 177.552 1.00 53.43 328 GLY A O 1
ATOM 2480 N N . TYR A 1 349 ? 71.632 42.458 178.590 1.00 26.07 329 TYR A N 1
ATOM 2481 C CA . TYR A 1 349 ? 70.326 41.895 178.828 1.00 25.90 329 TYR A CA 1
ATOM 2482 C C . TYR A 1 349 ? 69.792 42.380 180.169 1.00 31.70 329 TYR A C 1
ATOM 2483 O O . TYR A 1 349 ? 70.555 42.730 181.079 1.00 31.92 329 TYR A O 1
ATOM 2492 N N . THR A 1 350 ? 68.463 42.416 180.275 1.00 21.21 330 THR A N 1
ATOM 2493 C CA . THR A 1 350 ? 67.841 42.771 181.536 1.00 19.68 330 THR A CA 1
ATOM 2494 C C . THR A 1 350 ? 68.522 42.044 182.659 1.00 21.70 330 THR A C 1
ATOM 2495 O O . THR A 1 350 ? 68.892 42.654 183.665 1.00 21.36 330 THR A O 1
ATOM 2499 N N . TYR A 1 351 ? 68.723 40.729 182.501 1.00 19.92 331 TYR A N 1
ATOM 2500 C CA . TYR A 1 351 ? 69.287 39.944 183.582 1.00 25.41 331 TYR A CA 1
ATOM 2501 C C . TYR A 1 351 ? 70.825 39.845 183.502 1.00 20.68 331 TYR A C 1
ATOM 2502 O O . TYR A 1 351 ? 71.429 39.128 184.307 1.00 25.02 331 TYR A O 1
ATOM 2511 N N . SER A 1 352 ? 71.471 40.643 182.641 1.00 31.90 332 SER A N 1
ATOM 2512 C CA . SER A 1 352 ? 72.923 40.827 182.709 1.00 29.63 332 SER A CA 1
ATOM 2513 C C . SER A 1 352 ? 73.335 41.212 184.111 1.00 31.35 332 SER A C 1
ATOM 2514 O O . SER A 1 352 ? 72.909 42.249 184.631 1.00 29.13 332 SER A O 1
ATOM 2517 N N . GLY A 1 353 ? 74.158 40.370 184.710 1.00 18.98 333 GLY A N 1
ATOM 2518 C CA . GLY A 1 353 ? 74.678 40.584 186.034 1.00 22.46 333 GLY A CA 1
ATOM 2519 C C . GLY A 1 353 ? 73.758 40.214 187.161 1.00 20.41 333 GLY A C 1
ATOM 2520 O O . GLY A 1 353 ? 74.038 40.611 188.295 1.00 30.69 333 GLY A O 1
ATOM 2521 N N . HIS A 1 354 ? 72.757 39.353 186.913 1.00 21.95 334 HIS A N 1
ATOM 2522 C CA . HIS A 1 354 ? 71.780 38.948 187.909 1.00 21.65 334 HIS A CA 1
ATOM 2523 C C . HIS A 1 354 ? 72.479 38.571 189.209 1.00 28.06 334 HIS A C 1
ATOM 2524 O O . HIS A 1 354 ? 73.367 37.702 189.201 1.00 36.80 334 HIS A O 1
ATOM 2531 N N . PRO A 1 355 ? 72.137 39.203 190.332 1.00 34.59 335 PRO A N 1
ATOM 2532 C CA . PRO A 1 355 ? 72.935 38.967 191.549 1.00 24.60 335 PRO A CA 1
ATOM 2533 C C . PRO A 1 355 ? 72.887 37.523 192.029 1.00 27.36 335 PRO A C 1
ATOM 2534 O O . PRO A 1 355 ? 73.872 37.056 192.616 1.00 38.74 335 PRO A O 1
ATOM 2538 N N . VAL A 1 356 ? 71.786 36.803 191.796 1.00 32.83 336 VAL A N 1
ATOM 2539 C CA . VAL A 1 356 ? 71.684 35.400 192.222 1.00 34.68 336 VAL A CA 1
ATOM 2540 C C . VAL A 1 356 ? 72.514 34.491 191.322 1.00 16.92 336 VAL A C 1
ATOM 2541 O O . VAL A 1 356 ? 73.212 33.593 191.801 1.00 21.56 336 VAL A O 1
ATOM 2545 N N . SER A 1 357 ? 72.386 34.657 190.004 1.00 18.31 337 SER A N 1
ATOM 2546 C CA . SER A 1 357 ? 73.268 33.959 189.075 1.00 27.99 337 SER A CA 1
ATOM 2547 C C . SER A 1 357 ? 74.731 34.167 189.453 1.00 42.35 337 SER A C 1
ATOM 2548 O O . SER A 1 357 ? 75.519 33.212 189.523 1.00 37.05 337 SER A O 1
ATOM 2551 N N . CYS A 1 358 ? 75.112 35.430 189.683 1.00 32.75 338 CYS A N 1
ATOM 2552 C CA . CYS A 1 358 ? 76.513 35.716 189.970 1.00 27.28 338 CYS A CA 1
ATOM 2553 C C . CYS A 1 358 ? 76.916 35.108 191.296 1.00 28.09 338 CYS A C 1
ATOM 2554 O O . CYS A 1 358 ? 78.045 34.634 191.443 1.00 35.45 338 CYS A O 1
ATOM 2557 N N . ALA A 1 359 ? 76.024 35.132 192.297 1.00 34.67 339 ALA A N 1
ATOM 2558 C CA . ALA A 1 359 ? 76.382 34.460 193.543 1.00 23.56 339 ALA A CA 1
ATOM 2559 C C . ALA A 1 359 ? 76.649 32.979 193.279 1.00 36.97 339 ALA A C 1
ATOM 2560 O O . ALA A 1 359 ? 77.657 32.418 193.756 1.00 35.09 339 ALA A O 1
ATOM 2562 N N . ALA A 1 360 ? 75.806 32.345 192.455 1.00 32.00 340 ALA A N 1
ATOM 2563 C CA . ALA A 1 360 ? 76.009 30.923 192.180 1.00 38.21 340 ALA A CA 1
ATOM 2564 C C . ALA A 1 360 ? 77.364 30.705 191.504 1.00 39.84 340 ALA A C 1
ATOM 2565 O O . ALA A 1 360 ? 78.181 29.893 191.959 1.00 32.18 340 ALA A O 1
ATOM 2567 N N . ALA A 1 361 ? 77.648 31.505 190.475 1.00 23.49 341 ALA A N 1
ATOM 2568 C CA . ALA A 1 361 ? 78.899 31.368 189.739 1.00 30.89 341 ALA A CA 1
ATOM 2569 C C . ALA A 1 361 ? 80.106 31.581 190.650 1.00 36.04 341 ALA A C 1
ATOM 2570 O O . ALA A 1 361 ? 81.100 30.869 190.530 1.00 37.15 341 ALA A O 1
ATOM 2572 N N . LEU A 1 362 ? 80.048 32.548 191.568 1.00 29.20 342 LEU A N 1
ATOM 2573 C CA . LEU A 1 362 ? 81.169 32.703 192.494 1.00 26.12 342 LEU A CA 1
ATOM 2574 C C . LEU A 1 362 ? 81.399 31.423 193.285 1.00 26.91 342 LEU A C 1
ATOM 2575 O O . LEU A 1 362 ? 82.544 30.947 193.401 1.00 37.44 342 LEU A O 1
ATOM 2580 N N . ALA A 1 363 ? 80.317 30.810 193.788 1.00 29.73 343 ALA A N 1
ATOM 2581 C CA . ALA A 1 363 ? 80.482 29.589 194.586 1.00 26.36 343 ALA A CA 1
ATOM 2582 C C . ALA A 1 363 ? 81.005 28.414 193.738 1.00 26.51 343 ALA A C 1
ATOM 2583 O O . ALA A 1 363 ? 81.834 27.618 194.203 1.00 29.77 343 ALA A O 1
ATOM 2585 N N . ALA A 1 364 ? 80.509 28.267 192.504 1.00 31.62 344 ALA A N 1
ATOM 2586 C CA . ALA A 1 364 ? 80.961 27.175 191.644 1.00 34.14 344 ALA A CA 1
ATOM 2587 C C . ALA A 1 364 ? 82.421 27.359 191.256 1.00 40.00 344 ALA A C 1
ATOM 2588 O O . ALA A 1 364 ? 83.167 26.378 191.148 1.00 36.00 344 ALA A O 1
ATOM 2590 N N . ILE A 1 365 ? 82.837 28.602 190.984 1.00 34.12 345 ILE A N 1
ATOM 2591 C CA . ILE A 1 365 ? 84.225 28.835 190.619 1.00 32.96 345 ILE A CA 1
ATOM 2592 C C . ILE A 1 365 ? 85.143 28.521 191.799 1.00 26.86 345 ILE A C 1
ATOM 2593 O O . ILE A 1 365 ? 86.209 27.924 191.617 1.00 23.78 345 ILE A O 1
ATOM 2598 N N . ASP A 1 366 ? 84.753 28.909 193.023 1.00 25.53 346 ASP A N 1
ATOM 2599 C CA . ASP A 1 366 ? 85.551 28.519 194.180 1.00 27.28 346 ASP A CA 1
ATOM 2600 C C . ASP A 1 366 ? 85.661 27.007 194.258 1.00 40.94 346 ASP A C 1
ATOM 2601 O O . ASP A 1 366 ? 86.742 26.473 194.524 1.00 42.51 346 ASP A O 1
ATOM 2606 N N . ILE A 1 367 ? 84.566 26.292 193.995 1.00 29.12 347 ILE A N 1
ATOM 2607 C CA . ILE A 1 367 ? 84.679 24.840 194.016 1.00 28.24 347 ILE A CA 1
ATOM 2608 C C . ILE A 1 367 ? 85.683 24.372 192.971 1.00 25.98 347 ILE A C 1
ATOM 2609 O O . ILE A 1 367 ? 86.580 23.580 193.272 1.00 32.38 347 ILE A O 1
ATOM 2614 N N . VAL A 1 368 ? 85.558 24.862 191.732 1.00 28.05 348 VAL A N 1
ATOM 2615 C CA . VAL A 1 368 ? 86.458 24.427 190.661 1.00 23.71 348 VAL A CA 1
ATOM 2616 C C . VAL A 1 368 ? 87.916 24.653 191.054 1.00 42.79 348 VAL A C 1
ATOM 2617 O O . VAL A 1 368 ? 88.778 23.784 190.856 1.00 36.70 348 VAL A O 1
ATOM 2621 N N . LEU A 1 369 ? 88.214 25.809 191.631 1.00 39.37 349 LEU A N 1
ATOM 2622 C CA . LEU A 1 369 ? 89.609 26.113 191.945 1.00 28.18 349 LEU A CA 1
ATOM 2623 C C . LEU A 1 369 ? 90.105 25.294 193.136 1.00 26.37 349 LEU A C 1
ATOM 2624 O O . LEU A 1 369 ? 91.174 24.681 193.076 1.00 38.07 349 LEU A O 1
ATOM 2629 N N . GLN A 1 370 ? 89.344 25.273 194.227 1.00 30.21 350 GLN A N 1
ATOM 2630 C CA . GLN A 1 370 ? 89.800 24.631 195.454 1.00 35.34 350 GLN A CA 1
ATOM 2631 C C . GLN A 1 370 ? 89.890 23.106 195.319 1.00 40.20 350 GLN A C 1
ATOM 2632 O O . GLN A 1 370 ? 90.748 22.481 195.946 1.00 45.01 350 GLN A O 1
ATOM 2638 N N . GLU A 1 371 ? 89.030 22.475 194.529 1.00 50.70 351 GLU A N 1
ATOM 2639 C CA . GLU A 1 371 ? 89.091 21.026 194.376 1.00 41.60 351 GLU A CA 1
ATOM 2640 C C . GLU A 1 371 ? 89.872 20.625 193.135 1.00 34.68 351 GLU A C 1
ATOM 2641 O O . GLU A 1 371 ? 89.900 19.441 192.779 1.00 46.75 351 GLU A O 1
ATOM 2647 N N . ASN A 1 372 ? 90.523 21.585 192.491 1.00 31.52 352 ASN A N 1
ATOM 2648 C CA . ASN A 1 372 ? 91.314 21.380 191.279 1.00 39.18 352 ASN A CA 1
ATOM 2649 C C . ASN A 1 372 ? 90.591 20.443 190.317 1.00 40.68 352 ASN A C 1
ATOM 2650 O O . ASN A 1 372 ? 91.069 19.365 189.955 1.00 30.58 352 ASN A O 1
ATOM 2655 N N . LEU A 1 373 ? 89.386 20.871 189.923 1.00 36.75 353 LEU A N 1
ATOM 2656 C CA . LEU A 1 373 ? 88.595 20.050 189.021 1.00 27.60 353 LEU A CA 1
ATOM 2657 C C . LEU A 1 373 ? 89.175 20.025 187.609 1.00 22.97 353 LEU A C 1
ATOM 2658 O O . LEU A 1 373 ? 88.898 19.074 186.873 1.00 23.46 353 LEU A O 1
ATOM 2663 N N . ALA A 1 374 ? 89.969 21.027 187.203 1.00 26.60 354 ALA A N 1
ATOM 2664 C CA . ALA A 1 374 ? 90.652 20.944 185.908 1.00 23.79 354 ALA A CA 1
ATOM 2665 C C . ALA A 1 374 ? 91.636 19.776 185.890 1.00 29.97 354 ALA A C 1
ATOM 2666 O O . ALA A 1 374 ? 91.668 18.983 184.940 1.00 31.04 354 ALA A O 1
ATOM 2668 N N . GLU A 1 375 ? 92.396 19.608 186.968 1.00 32.81 355 GLU A N 1
ATOM 2669 C CA . GLU A 1 375 ? 93.348 18.496 187.038 1.00 40.15 355 GLU A CA 1
ATOM 2670 C C . GLU A 1 375 ? 92.634 17.152 187.126 1.00 38.88 355 GLU A C 1
ATOM 2671 O O . GLU A 1 375 ? 93.045 16.181 186.466 1.00 30.63 355 GLU A O 1
ATOM 2677 N N . ASN A 1 376 ? 91.561 17.074 187.931 1.00 39.39 356 ASN A N 1
ATOM 2678 C CA . ASN A 1 376 ? 90.794 15.829 188.018 1.00 30.07 356 ASN A CA 1
ATOM 2679 C C . ASN A 1 376 ? 90.188 15.478 186.663 1.00 28.46 356 ASN A C 1
ATOM 2680 O O . ASN A 1 376 ? 90.173 14.308 186.256 1.00 25.79 356 ASN A O 1
ATOM 2685 N N . ALA A 1 377 ? 89.667 16.474 185.951 1.00 23.19 357 ALA A N 1
ATOM 2686 C CA . ALA A 1 377 ? 89.154 16.188 184.622 1.00 19.84 357 ALA A CA 1
ATOM 2687 C C . ALA A 1 377 ? 90.258 15.628 183.748 1.00 21.66 357 ALA A C 1
ATOM 2688 O O . ALA A 1 377 ? 90.053 14.640 183.050 1.00 20.72 357 ALA A O 1
ATOM 2690 N N . ARG A 1 378 ? 91.458 16.225 183.819 1.00 26.03 358 ARG A N 1
ATOM 2691 C CA . ARG A 1 378 ? 92.574 15.775 182.987 1.00 35.09 358 ARG A CA 1
ATOM 2692 C C . ARG A 1 378 ? 92.896 14.305 183.243 1.00 27.03 358 ARG A C 1
ATOM 2693 O O . ARG A 1 378 ? 92.944 13.493 182.316 1.00 20.16 358 ARG A O 1
ATOM 2701 N N . VAL A 1 379 ? 93.071 13.950 184.515 1.00 26.65 359 VAL A N 1
ATOM 2702 C CA . VAL A 1 379 ? 93.563 12.627 184.891 1.00 25.05 359 VAL A CA 1
ATOM 2703 C C . VAL A 1 379 ? 92.477 11.573 184.676 1.00 27.00 359 VAL A C 1
ATOM 2704 O O . VAL A 1 379 ? 92.690 10.565 183.980 1.00 26.85 359 VAL A O 1
ATOM 2708 N N . VAL A 1 380 ? 91.282 11.803 185.244 1.00 23.80 360 VAL A N 1
ATOM 2709 C CA . VAL A 1 380 ? 90.218 10.816 185.121 1.00 23.03 360 VAL A CA 1
ATOM 2710 C C . VAL A 1 380 ? 89.776 10.705 183.666 1.00 29.92 360 VAL A C 1
ATOM 2711 O O . VAL A 1 380 ? 89.408 9.616 183.206 1.00 35.61 360 VAL A O 1
ATOM 2715 N N . GLY A 1 381 ? 89.848 11.797 182.907 1.00 25.47 361 GLY A N 1
ATOM 2716 C CA . GLY A 1 381 ? 89.547 11.745 181.487 1.00 27.01 361 GLY A CA 1
ATOM 2717 C C . GLY A 1 381 ? 90.543 10.928 180.688 1.00 35.06 361 GLY A C 1
ATOM 2718 O O . GLY A 1 381 ? 90.150 10.191 179.776 1.00 33.64 361 GLY A O 1
ATOM 2719 N N . ASP A 1 382 ? 91.851 11.090 180.975 1.00 28.88 362 ASP A N 1
ATOM 2720 C CA . ASP A 1 382 ? 92.857 10.249 180.325 1.00 31.19 362 ASP A CA 1
ATOM 2721 C C . ASP A 1 382 ? 92.532 8.776 180.565 1.00 34.98 362 ASP A C 1
ATOM 2722 O O . ASP A 1 382 ? 92.601 7.938 179.649 1.00 36.40 362 ASP A O 1
ATOM 2727 N N . TYR A 1 383 ? 92.219 8.445 181.823 1.00 24.71 363 TYR A N 1
ATOM 2728 C CA . TYR A 1 383 ? 91.871 7.076 182.180 1.00 29.91 363 TYR A CA 1
ATOM 2729 C C . TYR A 1 383 ? 90.623 6.601 181.420 1.00 41.75 363 TYR A C 1
ATOM 2730 O O . TYR A 1 383 ? 90.605 5.501 180.840 1.00 31.51 363 TYR A O 1
ATOM 2739 N N . PHE A 1 384 ? 89.575 7.448 181.386 1.00 36.45 364 PHE A N 1
ATOM 2740 C CA . PHE A 1 384 ? 88.342 7.123 180.670 1.00 23.75 364 PHE A CA 1
ATOM 2741 C C . PHE A 1 384 ? 88.645 6.811 179.210 1.00 22.14 364 PHE A C 1
ATOM 2742 O O . PHE A 1 384 ? 88.124 5.854 178.640 1.00 22.41 364 PHE A O 1
ATOM 2750 N N . LEU A 1 385 ? 89.472 7.633 178.575 1.00 22.50 365 LEU A N 1
ATOM 2751 C CA . LEU A 1 385 ? 89.748 7.438 177.155 1.00 35.91 365 LEU A CA 1
ATOM 2752 C C . LEU A 1 385 ? 90.471 6.097 176.910 1.00 42.59 365 LEU A C 1
ATOM 2753 O O . LEU A 1 385 ? 90.161 5.374 175.939 1.00 42.09 365 LEU A O 1
ATOM 2758 N N . GLU A 1 386 ? 91.410 5.738 177.803 1.00 29.02 366 GLU A N 1
ATOM 2759 C CA . GLU A 1 386 ? 92.088 4.438 177.715 1.00 35.90 366 GLU A CA 1
ATOM 2760 C C . GLU A 1 386 ? 91.076 3.289 177.760 1.00 30.91 366 GLU A C 1
ATOM 2761 O O . GLU A 1 386 ? 91.079 2.370 176.912 1.00 27.17 366 GLU A O 1
ATOM 2767 N N . LYS A 1 387 ? 90.145 3.372 178.710 1.00 32.21 367 LYS A N 1
ATOM 2768 C CA . LYS A 1 387 ? 89.123 2.332 178.836 1.00 39.26 367 LYS A CA 1
ATOM 2769 C C . LYS A 1 387 ? 88.228 2.267 177.595 1.00 33.40 367 LYS A C 1
ATOM 2770 O O . LYS A 1 387 ? 87.842 1.173 177.140 1.00 43.95 367 LYS A O 1
ATOM 2776 N N . LEU A 1 388 ? 87.935 3.423 176.997 1.00 32.38 368 LEU A N 1
ATOM 2777 C CA . LEU A 1 388 ? 87.152 3.436 175.763 1.00 30.91 368 LEU A CA 1
ATOM 2778 C C . LEU A 1 388 ? 87.892 2.725 174.634 1.00 36.52 368 LEU A C 1
ATOM 2779 O O . LEU A 1 388 ? 87.257 2.122 173.760 1.00 37.71 368 LEU A O 1
ATOM 2784 N N . LEU A 1 389 ? 89.229 2.811 174.610 1.00 38.68 369 LEU A N 1
ATOM 2785 C CA . LEU A 1 389 ? 89.977 2.095 173.571 1.00 36.29 369 LEU A CA 1
ATOM 2786 C C . LEU A 1 389 ? 89.849 0.591 173.754 1.00 38.00 369 LEU A C 1
ATOM 2787 O O . LEU A 1 389 ? 89.777 -0.162 172.768 1.00 34.90 369 LEU A O 1
ATOM 2792 N N . ILE A 1 390 ? 89.783 0.135 175.006 1.00 36.94 370 ILE A N 1
ATOM 2793 C CA . ILE A 1 390 ? 89.518 -1.292 175.195 1.00 34.83 370 ILE A CA 1
ATOM 2794 C C . ILE A 1 390 ? 88.151 -1.648 174.593 1.00 48.03 370 ILE A C 1
ATOM 2795 O O . ILE A 1 390 ? 88.000 -2.658 173.868 1.00 43.38 370 ILE A O 1
ATOM 2800 N N . LEU A 1 391 ? 87.127 -0.818 174.871 1.00 31.82 371 LEU A N 1
ATOM 2801 C CA . LEU A 1 391 ? 85.809 -1.099 174.278 1.00 33.44 371 LEU A CA 1
ATOM 2802 C C . LEU A 1 391 ? 85.891 -1.139 172.751 1.00 31.36 371 LEU A C 1
ATOM 2803 O O . LEU A 1 391 ? 85.281 -2.003 172.116 1.00 30.56 371 LEU A O 1
ATOM 2808 N N . LYS A 1 392 ? 86.635 -0.206 172.140 1.00 28.24 372 LYS A N 1
ATOM 2809 C CA . LYS A 1 392 ? 86.769 -0.217 170.676 1.00 37.81 372 LYS A CA 1
ATOM 2810 C C . LYS A 1 392 ? 87.355 -1.543 170.187 1.00 48.37 372 LYS A C 1
ATOM 2811 O O . LYS A 1 392 ? 86.951 -2.060 169.132 1.00 33.66 372 LYS A O 1
ATOM 2817 N N . ASP A 1 393 ? 88.367 -2.062 170.911 1.00 39.90 373 ASP A N 1
ATOM 2818 C CA . ASP A 1 393 ? 89.001 -3.333 170.544 1.00 41.31 373 ASP A CA 1
ATOM 2819 C C . ASP A 1 393 ? 88.008 -4.481 170.521 1.00 46.02 373 ASP A C 1
ATOM 2820 O O . ASP A 1 393 ? 88.115 -5.378 169.672 1.00 38.93 373 ASP A O 1
ATOM 2825 N N . LYS A 1 394 ? 87.044 -4.477 171.456 1.00 41.25 374 LYS A N 1
ATOM 2826 C CA . LYS A 1 394 ? 86.136 -5.628 171.570 1.00 43.41 374 LYS A CA 1
ATOM 2827 C C . LYS A 1 394 ? 84.960 -5.568 170.582 1.00 46.96 374 LYS A C 1
ATOM 2828 O O . LYS A 1 394 ? 84.537 -6.607 170.061 1.00 49.61 374 LYS A O 1
ATOM 2834 N N . HIS A 1 395 ? 84.422 -4.382 170.280 1.00 39.74 375 HIS A N 1
ATOM 2835 C CA . HIS A 1 395 ? 83.083 -4.262 169.691 1.00 35.25 375 HIS A CA 1
ATOM 2836 C C . HIS A 1 395 ? 83.131 -3.601 168.323 1.00 35.39 375 HIS A C 1
ATOM 2837 O O . HIS A 1 395 ? 83.521 -2.440 168.199 1.00 33.35 375 HIS A O 1
ATOM 2844 N N . ARG A 1 396 ? 82.699 -4.344 167.302 1.00 44.60 376 ARG A N 1
ATOM 2845 C CA . ARG A 1 396 ? 82.940 -3.953 165.911 1.00 49.02 376 ARG A CA 1
ATOM 2846 C C . ARG A 1 396 ? 82.273 -2.632 165.542 1.00 40.48 376 ARG A C 1
ATOM 2847 O O . ARG A 1 396 ? 82.759 -1.934 164.649 1.00 33.88 376 ARG A O 1
ATOM 2855 N N . ALA A 1 397 ? 81.135 -2.299 166.177 1.00 36.72 377 ALA A N 1
ATOM 2856 C CA . ALA A 1 397 ? 80.399 -1.083 165.834 1.00 40.14 377 ALA A CA 1
ATOM 2857 C C . ALA A 1 397 ? 81.136 0.203 166.213 1.00 44.23 377 ALA A C 1
ATOM 2858 O O . ALA A 1 397 ? 80.880 1.244 165.602 1.00 44.31 377 ALA A O 1
ATOM 2860 N N . ILE A 1 398 ? 82.074 0.151 167.153 1.00 40.26 378 ILE A N 1
ATOM 2861 C CA . ILE A 1 398 ? 82.803 1.345 167.564 1.00 34.88 378 ILE A CA 1
ATOM 2862 C C . ILE A 1 398 ? 83.832 1.667 166.493 1.00 30.56 378 ILE A C 1
ATOM 2863 O O . ILE A 1 398 ? 84.779 0.910 166.287 1.00 36.16 378 ILE A O 1
ATOM 2868 N N . GLY A 1 399 ? 83.622 2.766 165.777 1.00 36.36 379 GLY A N 1
ATOM 2869 C CA . GLY A 1 399 ? 84.531 3.191 164.729 1.00 34.00 379 GLY A CA 1
ATOM 2870 C C . GLY A 1 399 ? 85.637 4.0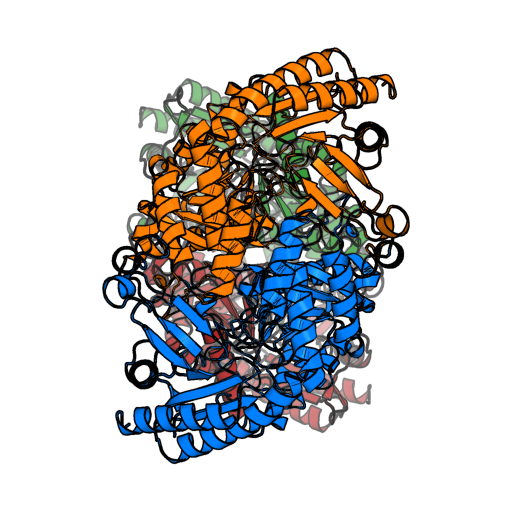83 165.257 1.00 43.47 379 GLY A C 1
ATOM 2871 O O . GLY A 1 399 ? 86.751 4.098 164.725 1.00 33.89 379 GLY A O 1
ATOM 2872 N N . ASP A 1 400 ? 85.306 4.895 166.262 1.00 42.14 380 ASP A N 1
ATOM 2873 C CA . ASP A 1 400 ? 86.271 5.860 166.775 1.00 26.89 380 ASP A CA 1
ATOM 2874 C C . ASP A 1 400 ? 85.899 6.205 168.211 1.00 32.75 380 ASP A C 1
ATOM 2875 O O . ASP A 1 400 ? 84.718 6.189 168.563 1.00 30.46 380 ASP A O 1
ATOM 2880 N N . VAL A 1 401 ? 86.907 6.422 169.053 1.00 28.06 381 VAL A N 1
ATOM 2881 C CA . VAL A 1 401 ? 86.721 6.949 170.401 1.00 24.97 381 VAL A CA 1
ATOM 2882 C C . VAL A 1 401 ? 87.597 8.187 170.543 1.00 29.57 381 VAL A C 1
ATOM 2883 O O . VAL A 1 401 ? 88.760 8.184 170.131 1.00 29.06 381 VAL A O 1
ATOM 2887 N N . ARG A 1 402 ? 87.040 9.244 171.126 1.00 32.44 382 ARG A N 1
ATOM 2888 C CA . ARG A 1 402 ? 87.721 10.530 171.195 1.00 31.24 382 ARG A CA 1
ATOM 2889 C C . ARG A 1 402 ? 87.565 11.096 172.588 1.00 26.24 382 ARG A C 1
ATOM 2890 O O . ARG A 1 402 ? 86.558 10.860 173.261 1.00 30.55 382 ARG A O 1
ATOM 2898 N N . GLY A 1 403 ? 88.559 11.866 173.008 1.00 26.49 383 GLY A N 1
ATOM 2899 C CA . GLY A 1 403 ? 88.411 12.571 174.262 1.00 33.11 383 GLY A CA 1
ATOM 2900 C C . GLY A 1 403 ? 89.482 13.596 174.561 1.00 41.58 383 GLY A C 1
ATOM 2901 O O . GLY A 1 403 ? 90.583 13.539 174.007 1.00 40.90 383 GLY A O 1
ATOM 2902 N N . LYS A 1 404 ? 89.123 14.590 175.370 1.00 29.51 384 LYS A N 1
ATOM 2903 C CA . LYS A 1 404 ? 90.091 15.393 176.104 1.00 23.83 384 LYS A CA 1
ATOM 2904 C C . LYS A 1 404 ? 89.498 15.768 177.453 1.00 24.85 384 LYS A C 1
ATOM 2905 O O . LYS A 1 404 ? 88.365 16.279 177.527 1.00 35.87 384 LYS A O 1
ATOM 2911 N N . GLY A 1 405 ? 90.244 15.480 178.515 1.00 26.75 385 GLY A N 1
ATOM 2912 C CA . GLY A 1 405 ? 89.678 15.621 179.839 1.00 24.28 385 GLY A CA 1
ATOM 2913 C C . GLY A 1 405 ? 88.356 14.858 179.896 1.00 35.77 385 GLY A C 1
ATOM 2914 O O . GLY A 1 405 ? 88.222 13.755 179.349 1.00 27.65 385 GLY A O 1
ATOM 2915 N N . LEU A 1 406 ? 87.353 15.450 180.538 1.00 15.87 386 LEU A N 1
ATOM 2916 C CA . LEU A 1 406 ? 86.101 14.740 180.727 1.00 20.49 386 LEU A CA 1
ATOM 2917 C C . LEU A 1 406 ? 85.080 15.126 179.670 1.00 21.26 386 LEU A C 1
ATOM 2918 O O . LEU A 1 406 ? 83.911 15.304 179.983 1.00 24.68 386 LEU A O 1
ATOM 2923 N N . MET A 1 407 ? 85.507 15.269 178.408 1.00 27.95 387 MET A N 1
ATOM 2924 C CA . MET A 1 407 ? 84.586 15.208 177.279 1.00 27.31 387 MET A CA 1
ATOM 2925 C C . MET A 1 407 ? 85.047 14.097 176.332 1.00 28.24 387 MET A C 1
ATOM 2926 O O . MET A 1 407 ? 86.167 14.140 175.798 1.00 23.14 387 MET A O 1
ATOM 2931 N N . LEU A 1 408 ? 84.201 13.074 176.168 1.00 27.57 388 LEU A N 1
ATOM 2932 C CA . LEU A 1 408 ? 84.526 11.906 175.357 1.00 29.00 388 LEU A CA 1
ATOM 2933 C C . LEU A 1 408 ? 83.345 11.547 174.459 1.00 25.14 388 LEU A C 1
ATOM 2934 O O . LEU A 1 408 ? 82.189 11.801 174.792 1.00 32.97 388 LEU A O 1
ATOM 2939 N N . ALA A 1 409 ? 83.648 10.935 173.321 1.00 28.88 389 ALA A N 1
ATOM 2940 C CA . ALA A 1 409 ? 82.643 10.410 172.404 1.00 31.31 389 ALA A CA 1
ATOM 2941 C C . ALA A 1 409 ? 83.037 9.003 171.952 1.00 32.63 389 ALA A C 1
ATOM 2942 O O . ALA A 1 409 ? 84.223 8.702 171.798 1.00 29.95 389 ALA A O 1
ATOM 2944 N N . VAL A 1 410 ? 82.030 8.133 171.791 1.00 33.39 390 VAL A N 1
ATOM 2945 C CA . VAL A 1 410 ? 82.157 6.826 171.138 1.00 36.98 390 VAL A CA 1
ATOM 2946 C C . VAL A 1 410 ? 81.375 6.890 169.831 1.00 30.41 390 VAL A C 1
ATOM 2947 O O . VAL A 1 410 ? 80.140 6.842 169.845 1.00 31.63 390 VAL A O 1
ATOM 2951 N N . GLU A 1 411 ? 82.062 6.945 168.695 1.00 25.84 391 GLU A N 1
ATOM 2952 C CA . GLU A 1 411 ? 81.397 7.019 167.401 1.00 26.10 391 GLU A CA 1
ATOM 2953 C C . GLU A 1 411 ? 81.188 5.620 166.805 1.00 41.59 391 GLU A C 1
ATOM 2954 O O . GLU A 1 411 ? 82.161 4.880 166.531 1.00 41.74 391 GLU A O 1
ATOM 2960 N N . LEU A 1 412 ? 79.909 5.306 166.555 1.00 36.56 392 LEU A N 1
ATOM 2961 C CA . LEU A 1 412 ? 79.420 4.027 166.051 1.00 35.25 392 LEU A CA 1
ATOM 2962 C C . LEU A 1 412 ? 79.268 4.107 164.535 1.00 38.52 392 LEU A C 1
ATOM 2963 O O . LEU A 1 412 ? 78.805 5.121 164.011 1.00 35.86 392 LEU A O 1
ATOM 2968 N N . VAL A 1 413 ? 79.713 3.063 163.828 1.00 31.07 393 VAL A N 1
ATOM 2969 C CA . VAL A 1 413 ? 79.650 3.004 162.369 1.00 36.81 393 VAL A CA 1
ATOM 2970 C C . VAL A 1 413 ? 79.150 1.630 161.947 1.00 39.75 393 VAL A C 1
ATOM 2971 O O . VAL A 1 413 ? 79.347 0.635 162.649 1.00 42.38 393 VAL A O 1
ATOM 2975 N N . LYS A 1 414 ? 78.478 1.581 160.795 1.00 57.28 394 LYS A N 1
ATOM 2976 C CA . LYS A 1 414 ? 77.938 0.315 160.304 1.00 43.82 394 LYS A CA 1
ATOM 2977 C C . LYS A 1 414 ? 79.027 -0.587 159.747 1.00 55.73 394 LYS A C 1
ATOM 2978 O O . LYS A 1 414 ? 78.873 -1.814 159.745 1.00 58.86 394 LYS A O 1
ATOM 2984 N N . GLU A 1 415 ? 80.122 -0.003 159.267 1.00 52.03 395 GLU A N 1
ATOM 2985 C CA . GLU A 1 415 ? 81.262 -0.734 158.728 1.00 55.41 395 GLU A CA 1
ATOM 2986 C C . GLU A 1 415 ? 82.509 0.107 158.929 1.00 58.90 395 GLU A C 1
ATOM 2987 O O . GLU A 1 415 ? 82.534 1.275 158.534 1.00 51.24 395 GLU A O 1
ATOM 2993 N N . ARG A 1 416 ? 83.528 -0.477 159.569 1.00 52.13 396 ARG A N 1
ATOM 2994 C CA . ARG A 1 416 ? 84.705 0.317 159.907 1.00 48.86 396 ARG A CA 1
ATOM 2995 C C . ARG A 1 416 ? 85.524 0.682 158.673 1.00 51.41 396 ARG A C 1
ATOM 2996 O O . ARG A 1 416 ? 86.017 1.813 158.571 1.00 58.88 396 ARG A O 1
ATOM 3004 N N . ALA A 1 417 ? 85.643 -0.233 157.703 1.00 54.15 397 ALA A N 1
ATOM 3005 C CA . ALA A 1 417 ? 86.504 0.029 156.549 1.00 52.39 397 ALA A CA 1
ATOM 3006 C C . ALA A 1 417 ? 86.041 1.272 155.790 1.00 53.79 397 ALA A C 1
ATOM 3007 O O . ALA A 1 417 ? 86.862 2.008 155.236 1.00 53.94 397 ALA A O 1
ATOM 3009 N N . THR A 1 418 ? 84.729 1.501 155.716 1.00 44.97 398 THR A N 1
ATOM 3010 C CA . THR A 1 418 ? 84.196 2.652 155.005 1.00 46.87 398 THR A CA 1
ATOM 3011 C C . THR A 1 418 ? 83.833 3.792 155.935 1.00 48.16 398 THR A C 1
ATOM 3012 O O . THR A 1 418 ? 83.592 4.908 155.454 1.00 56.42 398 THR A O 1
ATOM 3016 N N . LYS A 1 419 ? 83.733 3.517 157.239 1.00 41.12 399 LYS A N 1
ATOM 3017 C CA . LYS A 1 419 ? 83.283 4.473 158.254 1.00 49.58 399 LYS A CA 1
ATOM 3018 C C . LYS A 1 419 ? 81.839 4.919 158.038 1.00 40.79 399 LYS A C 1
ATOM 3019 O O . LYS A 1 419 ? 81.442 5.981 158.532 1.00 53.46 399 LYS A O 1
ATOM 3025 N N . GLU A 1 420 ? 81.034 4.121 157.322 1.00 52.41 400 GLU A N 1
ATOM 3026 C CA . GLU A 1 420 ? 79.619 4.418 157.103 1.00 48.57 400 GLU A CA 1
ATOM 3027 C C . GLU A 1 420 ? 78.914 4.595 158.442 1.00 36.28 400 GLU A C 1
ATOM 3028 O O . GLU A 1 420 ? 78.927 3.666 159.270 1.00 38.23 400 GLU A O 1
ATOM 3034 N N . PRO A 1 421 ? 78.341 5.760 158.718 1.00 36.85 401 PRO A N 1
ATOM 3035 C CA . PRO A 1 421 ? 77.697 5.984 160.012 1.00 41.97 401 PRO A CA 1
ATOM 3036 C C . PRO A 1 421 ? 76.295 5.398 160.086 1.00 45.22 401 PRO A C 1
ATOM 3037 O O . PRO A 1 421 ? 75.574 5.293 159.096 1.00 47.91 401 PRO A O 1
ATOM 3041 N N . PHE A 1 422 ? 75.899 5.092 161.315 1.00 39.59 402 PHE A N 1
ATOM 3042 C CA . PHE A 1 422 ? 74.496 4.961 161.643 1.00 45.15 402 PHE A CA 1
ATOM 3043 C C . PHE A 1 422 ? 73.806 6.314 161.462 1.00 51.36 402 PHE A C 1
ATOM 3044 O O . PHE A 1 422 ? 74.381 7.372 161.747 1.00 47.71 402 PHE A O 1
ATOM 3052 N N . GLY A 1 423 ? 72.588 6.277 160.921 1.00 51.14 403 GLY A N 1
ATOM 3053 C CA . GLY A 1 423 ? 71.788 7.465 160.720 1.00 55.25 403 GLY A CA 1
ATOM 3054 C C . GLY A 1 423 ? 70.942 7.765 161.935 1.00 53.83 403 GLY A C 1
ATOM 3055 O O . GLY A 1 423 ? 70.832 6.944 162.853 1.00 48.26 403 GLY A O 1
ATOM 3056 N N . PRO A 1 424 ? 70.331 8.954 161.972 1.00 69.28 404 PRO A N 1
ATOM 3057 C CA . PRO A 1 424 ? 69.451 9.275 163.110 1.00 74.57 404 PRO A CA 1
ATOM 3058 C C . PRO A 1 424 ? 68.317 8.279 163.247 1.00 66.05 404 PRO A C 1
ATOM 3059 O O . PRO A 1 424 ? 67.833 8.047 164.363 1.00 55.39 404 PRO A O 1
ATOM 3063 N N . ALA A 1 425 ? 67.891 7.677 162.129 1.00 66.81 405 ALA A N 1
ATOM 3064 C CA . ALA A 1 425 ? 66.764 6.757 162.118 1.00 72.59 405 ALA A CA 1
ATOM 3065 C C . ALA A 1 425 ? 67.135 5.355 162.584 1.00 74.33 405 ALA A C 1
ATOM 3066 O O . ALA A 1 425 ? 66.234 4.587 162.936 1.00 70.98 405 ALA A O 1
ATOM 3068 N N . ASP A 1 426 ? 68.425 5.006 162.603 1.00 73.09 406 ASP A N 1
ATOM 3069 C CA . ASP A 1 426 ? 68.851 3.643 162.879 1.00 50.13 406 ASP A CA 1
ATOM 3070 C C . ASP A 1 426 ? 68.692 3.317 164.360 1.00 46.29 406 ASP A C 1
ATOM 3071 O O . ASP A 1 426 ? 68.625 4.196 165.215 1.00 49.43 406 ASP A O 1
ATOM 3076 N N . ALA A 1 427 ? 68.584 2.023 164.650 1.00 43.80 407 ALA A N 1
ATOM 3077 C CA . ALA A 1 427 ? 68.215 1.545 165.979 1.00 40.10 407 ALA A CA 1
ATOM 3078 C C . ALA A 1 427 ? 69.424 1.224 166.857 1.00 41.88 407 ALA A C 1
ATOM 3079 O O . ALA A 1 427 ? 69.318 1.274 168.091 1.00 38.94 407 ALA A O 1
ATOM 3081 N N . TYR A 1 428 ? 70.573 0.885 166.261 1.00 40.13 408 TYR A N 1
ATOM 3082 C CA . TYR A 1 428 ? 71.702 0.396 167.061 1.00 33.97 408 TYR A CA 1
ATOM 3083 C C . TYR A 1 428 ? 72.202 1.415 168.094 1.00 32.46 408 TYR A C 1
ATOM 3084 O O . TYR A 1 428 ? 72.327 1.046 169.281 1.00 32.37 408 TYR A O 1
ATOM 3093 N N . PRO A 1 429 ? 72.509 2.678 167.739 1.00 38.13 409 PRO A N 1
ATOM 3094 C CA . PRO A 1 429 ? 72.973 3.627 168.774 1.00 37.18 409 PRO A CA 1
ATOM 3095 C C . PRO A 1 429 ? 71.993 3.775 169.914 1.00 33.99 409 PRO A C 1
ATOM 3096 O O . PRO A 1 429 ? 72.392 3.823 171.096 1.00 35.54 409 PRO A O 1
ATOM 3100 N N . LEU A 1 430 ? 70.697 3.839 169.580 1.00 39.45 410 LEU A N 1
ATOM 3101 C CA . LEU A 1 430 ? 69.686 3.990 170.615 1.00 37.24 410 LEU A CA 1
ATOM 3102 C C . LEU A 1 430 ? 69.623 2.746 171.494 1.00 42.35 410 LEU A C 1
ATOM 3103 O O . LEU A 1 430 ? 69.501 2.858 172.719 1.00 33.40 410 LEU A O 1
ATOM 3108 N N . ALA A 1 431 ? 69.757 1.553 170.893 1.00 34.10 411 ALA A N 1
ATOM 3109 C CA . ALA A 1 431 ? 69.770 0.326 171.694 1.00 39.21 411 ALA A CA 1
ATOM 3110 C C . ALA A 1 431 ? 70.913 0.352 172.704 1.00 34.76 411 ALA A C 1
ATOM 3111 O O . ALA A 1 431 ? 70.719 0.059 173.892 1.00 28.61 411 ALA A O 1
ATOM 3113 N N . ILE A 1 432 ? 72.110 0.749 172.264 1.00 38.83 412 ILE A N 1
ATOM 3114 C CA . ILE A 1 432 ? 73.230 0.787 173.206 1.00 30.50 412 ILE A CA 1
ATOM 3115 C C . ILE A 1 432 ? 72.905 1.755 174.347 1.00 36.02 412 ILE A C 1
ATOM 3116 O O . ILE A 1 432 ? 73.079 1.433 175.543 1.00 33.94 412 ILE A O 1
ATOM 3121 N N . SER A 1 433 ? 72.387 2.943 173.991 1.00 27.33 413 SER A N 1
ATOM 3122 C CA . SER A 1 433 ? 72.017 3.934 175.005 1.00 31.10 413 SER A CA 1
ATOM 3123 C C . SER A 1 433 ? 70.985 3.383 175.992 1.00 30.23 413 SER A C 1
ATOM 3124 O O . SER A 1 433 ? 71.136 3.520 177.213 1.00 28.32 413 SER A O 1
ATOM 3127 N N . GLU A 1 434 ? 69.913 2.779 175.480 1.00 35.55 414 GLU A N 1
ATOM 3128 C CA . GLU A 1 434 ? 68.864 2.272 176.362 1.00 36.69 414 GLU A CA 1
ATOM 3129 C C . GLU A 1 434 ? 69.386 1.144 177.252 1.00 34.54 414 GLU A C 1
ATOM 3130 O O . GLU A 1 434 ? 69.018 1.055 178.427 1.00 30.75 414 GLU A O 1
ATOM 3136 N N . ALA A 1 435 ? 70.265 0.280 176.724 1.00 30.85 415 ALA A N 1
ATOM 3137 C CA . ALA A 1 435 ? 70.852 -0.770 177.566 1.00 41.41 415 ALA A CA 1
ATOM 3138 C C . ALA A 1 435 ? 71.640 -0.166 178.736 1.00 46.55 415 ALA A C 1
ATOM 3139 O O . ALA A 1 435 ? 71.584 -0.671 179.886 1.00 32.63 415 ALA A O 1
ATOM 3141 N N . CYS A 1 436 ? 72.310 0.970 178.477 1.00 32.11 416 CYS A N 1
ATOM 3142 C CA . CYS A 1 436 ? 72.983 1.692 179.559 1.00 28.22 416 CYS A CA 1
ATOM 3143 C C . CYS A 1 436 ? 71.978 2.300 180.532 1.00 31.80 416 CYS A C 1
ATOM 3144 O O . CYS A 1 436 ? 72.108 2.142 181.757 1.00 30.55 416 CYS A O 1
ATOM 3147 N N . VAL A 1 437 ? 70.985 3.038 180.004 1.00 31.27 417 VAL A N 1
ATOM 3148 C CA . VAL A 1 437 ? 70.018 3.704 180.874 1.00 34.00 417 VAL A CA 1
ATOM 3149 C C . VAL A 1 437 ? 69.315 2.678 181.754 1.00 44.51 417 VAL A C 1
ATOM 3150 O O . VAL A 1 437 ? 69.257 2.825 182.985 1.00 36.71 417 VAL A O 1
ATOM 3154 N N . ASN A 1 438 ? 68.885 1.563 181.154 1.00 37.94 418 ASN A N 1
ATOM 3155 C CA . ASN A 1 438 ? 68.206 0.523 181.897 1.00 38.14 418 ASN A CA 1
ATOM 3156 C C . ASN A 1 438 ? 69.130 -0.199 182.858 1.00 37.84 418 ASN A C 1
ATOM 3157 O O . ASN A 1 438 ? 68.616 -0.796 183.812 1.00 35.54 418 ASN A O 1
ATOM 3162 N N . ASN A 1 439 ? 70.470 -0.049 182.730 1.00 33.84 419 ASN A N 1
ATOM 3163 C CA . ASN A 1 439 ? 71.356 -0.620 183.738 1.00 34.35 419 ASN A CA 1
ATOM 3164 C C . ASN A 1 439 ? 72.083 0.454 184.558 1.00 36.31 419 ASN A C 1
ATOM 3165 O O . ASN A 1 439 ? 73.166 0.201 185.114 1.00 38.39 419 ASN A O 1
ATOM 3170 N N . GLY A 1 440 ? 71.490 1.642 184.680 1.00 34.03 420 GLY A N 1
ATOM 3171 C CA . GLY A 1 440 ? 71.928 2.636 185.646 1.00 33.76 420 GLY A CA 1
ATOM 3172 C C . GLY A 1 440 ? 72.972 3.601 185.152 1.00 31.23 420 GLY A C 1
ATOM 3173 O O . GLY A 1 440 ? 73.664 4.230 185.970 1.00 27.69 420 GLY A O 1
ATOM 3174 N N . VAL A 1 441 ? 73.106 3.770 183.840 1.00 31.99 421 VAL A N 1
ATOM 3175 C CA . VAL A 1 441 ? 74.091 4.690 183.303 1.00 39.84 421 VAL A CA 1
ATOM 3176 C C . VAL A 1 441 ? 73.425 5.590 182.269 1.00 30.95 421 VAL A C 1
ATOM 3177 O O . VAL A 1 441 ? 73.113 5.144 181.160 1.00 34.73 421 VAL A O 1
ATOM 3181 N N . MET A 1 442 ? 73.316 6.878 182.586 1.00 38.43 422 MET A N 1
ATOM 3182 C CA . MET A 1 442 ? 72.654 7.859 181.721 1.00 32.35 422 MET A CA 1
ATOM 3183 C C . MET A 1 442 ? 73.638 8.324 180.656 1.00 31.34 422 MET A C 1
ATOM 3184 O O . MET A 1 442 ? 74.447 9.215 180.882 1.00 37.37 422 MET A O 1
ATOM 3189 N N . ILE A 1 443 ? 73.594 7.690 179.490 1.00 33.78 423 ILE A N 1
ATOM 3190 C CA . ILE A 1 443 ? 74.396 8.084 178.335 1.00 30.25 423 ILE A CA 1
ATOM 3191 C C . ILE A 1 443 ? 73.463 8.196 177.145 1.00 28.76 423 ILE A C 1
ATOM 3192 O O . ILE A 1 443 ? 72.788 7.226 176.796 1.00 34.43 423 ILE A O 1
ATOM 3197 N N . ARG A 1 444 ? 73.453 9.344 176.492 1.00 31.66 424 ARG A N 1
ATOM 3198 C CA . ARG A 1 444 ? 72.598 9.539 175.329 1.00 32.25 424 ARG A CA 1
ATOM 3199 C C . ARG A 1 444 ? 73.464 9.728 174.096 1.00 34.65 424 ARG A C 1
ATOM 3200 O O . ARG A 1 444 ? 74.689 9.783 174.186 1.00 32.91 424 ARG A O 1
ATOM 3208 N N . THR A 1 445 ? 72.819 9.853 172.936 1.00 31.73 425 THR A N 1
ATOM 3209 C CA . THR A 1 445 ? 73.524 9.946 171.669 1.00 35.83 425 THR A CA 1
ATOM 3210 C C . THR A 1 445 ? 73.309 11.328 171.070 1.00 50.64 425 THR A C 1
ATOM 3211 O O . THR A 1 445 ? 72.355 12.023 171.417 1.00 46.14 425 THR A O 1
ATOM 3215 N N . ILE A 1 446 ? 74.248 11.743 170.221 1.00 41.06 426 ILE A N 1
ATOM 3216 C CA . ILE A 1 446 ? 74.023 12.712 169.152 1.00 30.60 426 ILE A CA 1
ATOM 3217 C C . ILE A 1 446 ? 74.232 11.943 167.853 1.00 34.80 426 ILE A C 1
ATOM 3218 O O . ILE A 1 446 ? 75.376 11.642 167.491 1.00 49.34 426 ILE A O 1
ATOM 3223 N N . VAL A 1 447 ? 73.148 11.583 167.171 1.00 31.58 427 VAL A N 1
ATOM 3224 C CA . VAL A 1 447 ? 73.177 10.748 165.969 1.00 35.11 427 VAL A CA 1
ATOM 3225 C C . VAL A 1 447 ? 73.929 9.449 166.272 1.00 47.02 427 VAL A C 1
ATOM 3226 O O . VAL A 1 447 ? 73.454 8.615 167.052 1.00 40.85 427 VAL A O 1
ATOM 3230 N N . ASN A 1 448 ? 75.098 9.252 165.666 1.00 34.16 428 ASN A N 1
ATOM 3231 C CA . ASN A 1 448 ? 75.781 7.975 165.807 1.00 42.61 428 ASN A CA 1
ATOM 3232 C C . ASN A 1 448 ? 76.850 7.985 166.897 1.00 46.31 428 ASN A C 1
ATOM 3233 O O . ASN A 1 448 ? 77.630 7.036 166.976 1.00 32.12 428 ASN A O 1
ATOM 3238 N N . LYS A 1 449 ? 76.892 9.013 167.748 1.00 27.04 429 LYS A N 1
ATOM 3239 C CA . LYS A 1 449 ? 77.933 9.147 168.753 1.00 32.01 429 LYS A CA 1
ATOM 3240 C C . LYS A 1 449 ? 77.317 9.050 170.138 1.00 25.90 429 LYS A C 1
ATOM 3241 O O . LYS A 1 449 ? 76.338 9.735 170.421 1.00 30.14 429 LYS A O 1
ATOM 3247 N N . LEU A 1 450 ? 77.849 8.165 170.980 1.00 23.15 430 LEU A N 1
ATOM 3248 C CA . LEU A 1 450 ? 77.542 8.196 172.405 1.00 22.02 430 LEU A CA 1
ATOM 3249 C C . LEU A 1 450 ? 78.400 9.280 173.070 1.00 47.60 430 LEU A C 1
ATOM 3250 O O . LEU A 1 450 ? 79.636 9.227 172.998 1.00 34.39 430 LEU A O 1
ATOM 3255 N N . ILE A 1 451 ? 77.756 10.254 173.735 1.00 39.51 431 ILE A N 1
ATOM 3256 C CA . ILE A 1 451 ? 78.443 11.405 174.323 1.00 28.66 431 ILE A CA 1
ATOM 3257 C C . ILE A 1 451 ? 78.615 11.152 175.820 1.00 37.15 431 ILE A C 1
ATOM 3258 O O . ILE A 1 451 ? 77.659 10.722 176.489 1.00 29.08 431 ILE A O 1
ATOM 3263 N N . ILE A 1 452 ? 79.824 11.428 176.347 1.00 23.99 432 ILE A N 1
ATOM 3264 C CA . ILE A 1 452 ? 80.165 11.288 177.770 1.00 29.98 432 ILE A CA 1
ATOM 3265 C C . ILE A 1 452 ? 80.714 12.639 178.260 1.00 32.97 432 ILE A C 1
ATOM 3266 O O . ILE A 1 452 ? 81.735 13.125 177.749 1.00 35.17 432 ILE A O 1
ATOM 3271 N N . SER A 1 453 ? 80.029 13.261 179.217 1.00 34.08 433 SER A N 1
ATOM 3272 C CA . SER A 1 453 ? 80.436 14.545 179.766 1.00 24.63 433 SER A CA 1
ATOM 3273 C C . SER A 1 453 ? 79.962 14.648 181.212 1.00 25.23 433 SER A C 1
ATOM 3274 O O . SER A 1 453 ? 79.154 15.525 181.546 1.00 25.12 433 SER A O 1
ATOM 3277 N N . PRO A 1 454 ? 80.464 13.793 182.094 1.00 29.14 434 PRO A N 1
ATOM 3278 C CA . PRO A 1 454 ? 79.981 13.750 183.476 1.00 24.49 434 PRO A CA 1
ATOM 3279 C C . PRO A 1 454 ? 80.442 14.963 184.260 1.00 36.67 434 PRO A C 1
ATOM 3280 O O . PRO A 1 454 ? 81.275 15.762 183.774 1.00 28.45 434 PRO A O 1
ATOM 3284 N N . PRO A 1 455 ? 79.960 15.117 185.499 1.00 22.53 435 PRO A N 1
ATOM 3285 C CA . PRO A 1 455 ? 80.530 16.141 186.385 1.00 31.57 435 PRO A CA 1
ATOM 3286 C C . PRO A 1 455 ? 82.035 15.944 186.531 1.00 38.13 435 PRO A C 1
ATOM 3287 O O . PRO A 1 455 ? 82.549 14.818 186.483 1.00 38.52 435 PRO A O 1
ATOM 3291 N N . LEU A 1 456 ? 82.742 17.046 186.768 1.00 28.32 436 LEU A N 1
ATOM 3292 C CA . LEU A 1 456 ? 84.193 17.005 186.798 1.00 25.26 436 LEU A CA 1
ATOM 3293 C C . LEU A 1 456 ? 84.724 16.412 188.091 1.00 33.51 436 LEU A C 1
ATOM 3294 O O . LEU A 1 456 ? 85.945 16.290 188.242 1.00 42.66 436 LEU A O 1
ATOM 3299 N N . THR A 1 457 ? 83.849 16.098 189.032 1.00 31.22 437 THR A N 1
ATOM 3300 C CA . THR A 1 457 ? 84.202 15.397 190.250 1.00 28.57 437 THR A CA 1
ATOM 3301 C C . THR A 1 457 ? 84.184 13.885 190.060 1.00 28.35 437 THR A C 1
ATOM 3302 O O . THR A 1 457 ? 84.188 13.161 191.056 1.00 37.82 437 THR A O 1
ATOM 3306 N N . PHE A 1 458 ? 84.008 13.408 188.822 1.00 28.86 438 PHE A N 1
ATOM 3307 C CA . PHE A 1 458 ? 84.022 11.976 188.499 1.00 36.27 438 PHE A CA 1
ATOM 3308 C C . PHE A 1 458 ? 85.316 11.302 188.978 1.00 38.43 438 PHE A C 1
ATOM 3309 O O . PHE A 1 458 ? 86.395 11.887 188.887 1.00 36.60 438 PHE A O 1
ATOM 3317 N N . THR A 1 459 ? 85.221 10.045 189.432 1.00 35.56 439 THR A N 1
ATOM 3318 C CA . THR A 1 459 ? 86.378 9.265 189.870 1.00 32.76 439 THR A CA 1
ATOM 3319 C C . THR A 1 459 ? 86.699 8.144 188.889 1.00 29.41 439 THR A C 1
ATOM 3320 O O . THR A 1 459 ? 85.881 7.770 188.046 1.00 31.31 439 THR A O 1
ATOM 3324 N N . THR A 1 460 ? 87.913 7.597 189.026 1.00 26.54 440 THR A N 1
ATOM 3325 C CA . THR A 1 460 ? 88.281 6.410 188.242 1.00 43.52 440 THR A CA 1
ATOM 3326 C C . THR A 1 460 ? 87.359 5.221 188.524 1.00 27.37 440 THR A C 1
ATOM 3327 O O . THR A 1 460 ? 87.033 4.459 187.604 1.00 38.93 440 THR A O 1
ATOM 3331 N N . GLU A 1 461 ? 86.876 5.078 189.763 1.00 29.39 441 GLU A N 1
ATOM 3332 C CA . GLU A 1 461 ? 85.917 4.008 190.076 1.00 34.59 441 GLU A CA 1
ATOM 3333 C C . GLU A 1 461 ? 84.597 4.210 189.317 1.00 40.58 441 GLU A C 1
ATOM 3334 O O . GLU A 1 461 ? 84.010 3.242 188.800 1.00 35.27 441 GLU A O 1
ATOM 3340 N N . HIS A 1 462 ? 84.121 5.466 189.227 1.00 32.94 442 HIS A N 1
ATOM 3341 C CA . HIS A 1 462 ? 82.945 5.777 188.404 1.00 39.07 442 HIS A CA 1
ATOM 3342 C C . HIS A 1 462 ? 83.187 5.355 186.969 1.00 42.44 442 HIS A C 1
ATOM 3343 O O . HIS A 1 462 ? 82.282 4.811 186.299 1.00 28.40 442 HIS A O 1
ATOM 3350 N N . VAL A 1 463 ? 84.405 5.640 186.473 1.00 23.83 443 VAL A N 1
ATOM 3351 C CA . VAL A 1 463 ? 84.784 5.256 185.117 1.00 27.49 443 VAL A CA 1
ATOM 3352 C C . VAL A 1 463 ? 84.575 3.765 184.927 1.00 32.83 443 VAL A C 1
ATOM 3353 O O . VAL A 1 463 ? 84.022 3.328 183.913 1.00 31.44 443 VAL A O 1
ATOM 3357 N N . ASP A 1 464 ? 85.072 2.950 185.873 1.00 28.23 444 ASP A N 1
ATOM 3358 C CA . ASP A 1 464 ? 84.995 1.505 185.646 1.00 32.79 444 ASP A CA 1
ATOM 3359 C C . ASP A 1 464 ? 83.561 0.998 185.730 1.00 41.30 444 ASP A C 1
ATOM 3360 O O . ASP A 1 464 ? 83.172 0.111 184.960 1.00 33.44 444 ASP A O 1
ATOM 3365 N N . GLU A 1 465 ? 82.759 1.561 186.646 1.00 37.24 445 GLU A N 1
ATOM 3366 C CA . GLU A 1 465 ? 81.335 1.218 186.693 1.00 36.33 445 GLU A CA 1
ATOM 3367 C C . GLU A 1 465 ? 80.679 1.473 185.340 1.00 34.22 445 GLU A C 1
ATOM 3368 O O . GLU A 1 465 ? 79.979 0.607 184.784 1.00 32.93 445 GLU A O 1
ATOM 3374 N N . VAL A 1 466 ? 80.922 2.654 184.773 1.00 33.35 446 VAL A N 1
ATOM 3375 C CA . VAL A 1 466 ? 80.270 2.981 183.506 1.00 38.09 446 VAL A CA 1
ATOM 3376 C C . VAL A 1 466 ? 80.777 2.061 182.405 1.00 33.28 446 VAL A C 1
ATOM 3377 O O . VAL A 1 466 ? 79.991 1.592 181.579 1.00 32.63 446 VAL A O 1
ATOM 3381 N N . ILE A 1 467 ? 82.098 1.814 182.358 1.00 31.54 447 ILE A N 1
ATOM 3382 C CA . ILE A 1 467 ? 82.673 0.963 181.313 1.00 37.81 447 ILE A CA 1
ATOM 3383 C C . ILE A 1 467 ? 82.106 -0.454 181.399 1.00 28.53 447 ILE A C 1
ATOM 3384 O O . ILE A 1 467 ? 81.817 -1.077 180.379 1.00 29.73 447 ILE A O 1
ATOM 3389 N N . GLU A 1 468 ? 81.957 -0.996 182.607 1.00 31.43 448 GLU A N 1
ATOM 3390 C CA . GLU A 1 468 ? 81.364 -2.328 182.737 1.00 39.38 448 GLU A CA 1
ATOM 3391 C C . GLU A 1 468 ? 79.945 -2.354 182.180 1.00 42.65 448 GLU A C 1
ATOM 3392 O O . GLU A 1 468 ? 79.576 -3.278 181.428 1.00 33.67 448 GLU A O 1
ATOM 3398 N N . VAL A 1 469 ? 79.139 -1.324 182.511 1.00 34.21 449 VAL A N 1
ATOM 3399 C CA . VAL A 1 469 ? 77.764 -1.279 181.995 1.00 37.88 449 VAL A CA 1
ATOM 3400 C C . VAL A 1 469 ? 77.771 -1.146 180.474 1.00 34.46 449 VAL A C 1
ATOM 3401 O O . VAL A 1 469 ? 77.007 -1.817 179.772 1.00 29.23 449 VAL A O 1
ATOM 3405 N N . LEU A 1 470 ? 78.642 -0.287 179.948 1.00 25.37 450 LEU A N 1
ATOM 3406 C CA . LEU A 1 470 ? 78.738 -0.048 178.509 1.00 32.10 450 LEU A CA 1
ATOM 3407 C C . LEU A 1 470 ? 79.153 -1.309 177.759 1.00 30.32 450 LEU A C 1
ATOM 3408 O O . LEU A 1 470 ? 78.593 -1.646 176.704 1.00 40.32 450 LEU A O 1
ATOM 3413 N N . ASP A 1 471 ? 80.169 -1.997 178.277 1.00 31.99 451 ASP A N 1
ATOM 3414 C CA . ASP A 1 471 ? 80.597 -3.286 177.737 1.00 31.83 451 ASP A CA 1
ATOM 3415 C C . ASP A 1 471 ? 79.420 -4.268 177.690 1.00 32.34 451 ASP A C 1
ATOM 3416 O O . ASP A 1 471 ? 79.180 -4.912 176.662 1.00 32.33 451 ASP A O 1
ATOM 3421 N N . ARG A 1 472 ? 78.691 -4.422 178.805 1.00 33.52 452 ARG A N 1
ATOM 3422 C CA . ARG A 1 472 ? 77.525 -5.332 178.801 1.00 41.93 452 ARG A CA 1
ATOM 3423 C C . ARG A 1 472 ? 76.469 -4.910 177.775 1.00 36.24 452 ARG A C 1
ATOM 3424 O O . ARG A 1 472 ? 75.843 -5.761 177.131 1.00 39.16 452 ARG A O 1
ATOM 3432 N N . ALA A 1 473 ? 76.260 -3.604 177.602 1.00 36.41 453 ALA A N 1
ATOM 3433 C CA . ALA A 1 473 ? 75.354 -3.132 176.554 1.00 37.86 453 ALA A CA 1
ATOM 3434 C C . ALA A 1 473 ? 75.808 -3.616 175.179 1.00 42.24 453 ALA A C 1
ATOM 3435 O O . ALA A 1 473 ? 74.994 -4.089 174.375 1.00 43.03 453 ALA A O 1
ATOM 3437 N N . PHE A 1 474 ? 77.114 -3.490 174.887 1.00 35.97 454 PHE A N 1
ATOM 3438 C CA . PHE A 1 474 ? 77.612 -3.924 173.581 1.00 38.94 454 PHE A CA 1
ATOM 3439 C C . PHE A 1 474 ? 77.525 -5.443 173.430 1.00 35.68 454 PHE A C 1
ATOM 3440 O O . PHE A 1 474 ? 77.269 -5.940 172.328 1.00 33.21 454 PHE A O 1
ATOM 3448 N N . VAL A 1 475 ? 77.799 -6.195 174.504 1.00 33.75 455 VAL A N 1
ATOM 3449 C CA . VAL A 1 475 ? 77.705 -7.655 174.440 1.00 37.31 455 VAL A CA 1
ATOM 3450 C C . VAL A 1 475 ? 76.270 -8.071 174.130 1.00 50.57 455 VAL A C 1
ATOM 3451 O O . VAL A 1 475 ? 76.037 -8.937 173.280 1.00 43.09 455 VAL A O 1
ATOM 3455 N N . ALA A 1 476 ? 75.281 -7.424 174.778 1.00 46.42 456 ALA A N 1
ATOM 3456 C CA . ALA A 1 476 ? 73.873 -7.733 174.540 1.00 38.00 456 ALA A CA 1
ATOM 3457 C C . ALA A 1 476 ? 73.407 -7.307 173.155 1.00 47.93 456 ALA A C 1
ATOM 3458 O O . ALA A 1 476 ? 72.317 -7.706 172.738 1.00 48.23 456 ALA A O 1
ATOM 3460 N N . ASN A 1 477 ? 74.180 -6.493 172.443 1.00 46.79 457 ASN A N 1
ATOM 3461 C CA . ASN A 1 477 ? 73.775 -5.943 171.148 1.00 48.21 457 ASN A CA 1
ATOM 3462 C C . ASN A 1 477 ? 74.881 -6.125 170.118 1.00 45.67 457 ASN A C 1
ATOM 3463 O O . ASN A 1 477 ? 75.490 -5.154 169.659 1.00 50.38 457 ASN A O 1
ATOM 3468 N N . PRO A 1 478 ? 75.151 -7.358 169.715 1.00 59.09 458 PRO A N 1
ATOM 3469 C CA . PRO A 1 478 ? 76.268 -7.591 168.791 1.00 54.81 458 PRO A CA 1
ATOM 3470 C C . PRO A 1 478 ? 76.043 -6.916 167.447 1.00 49.33 458 PRO A C 1
ATOM 3471 O O . PRO A 1 478 ? 74.911 -6.640 167.041 1.00 47.73 458 PRO A O 1
ATOM 3475 N N . TRP A 1 479 ? 77.150 -6.569 166.803 1.00 46.33 459 TRP A N 1
ATOM 3476 C CA . TRP A 1 479 ? 77.123 -5.983 165.474 1.00 51.47 459 TRP A CA 1
ATOM 3477 C C . TRP A 1 479 ? 78.079 -6.716 164.567 1.00 52.70 459 TRP A C 1
ATOM 3478 O O . TRP A 1 479 ? 79.240 -6.925 164.923 1.00 61.44 459 TRP A O 1
ATOM 3490 N N . ASN B 1 30 ? 83.925 43.735 201.080 1.00 64.85 10 ASN B N 1
ATOM 3491 C CA . ASN B 1 30 ? 83.240 44.795 201.809 1.00 63.85 10 ASN B CA 1
ATOM 3492 C C . ASN B 1 30 ? 83.014 46.029 200.962 1.00 53.03 10 ASN B C 1
ATOM 3493 O O . ASN B 1 30 ? 83.289 46.045 199.753 1.00 42.15 10 ASN B O 1
ATOM 3498 N N . LYS B 1 31 ? 82.572 47.089 201.636 1.00 53.22 11 LYS B N 1
ATOM 3499 C CA . LYS B 1 31 ? 82.069 48.270 200.948 1.00 46.33 11 LYS B CA 1
ATOM 3500 C C . LYS B 1 31 ? 83.177 48.968 200.169 1.00 41.04 11 LYS B C 1
ATOM 3501 O O . LYS B 1 31 ? 83.004 49.313 198.992 1.00 48.09 11 LYS B O 1
ATOM 3507 N N . ALA B 1 32 ? 84.341 49.167 200.793 1.00 39.86 12 ALA B N 1
ATOM 3508 C CA . ALA B 1 32 ? 85.395 49.911 200.106 1.00 36.74 12 ALA B CA 1
ATOM 3509 C C . ALA B 1 32 ? 85.881 49.163 198.872 1.00 46.02 12 ALA B C 1
ATOM 3510 O O . ALA B 1 32 ? 86.045 49.765 197.798 1.00 36.77 12 ALA B O 1
ATOM 3512 N N . TRP B 1 33 ? 86.089 47.841 199.001 1.00 50.66 13 TRP B N 1
ATOM 3513 C CA . TRP B 1 33 ? 86.478 47.023 197.855 1.00 37.21 13 TRP B CA 1
ATOM 3514 C C . TRP B 1 33 ? 85.463 47.141 196.710 1.00 38.64 13 TRP B C 1
ATOM 3515 O O . TRP B 1 33 ? 85.836 47.407 195.554 1.00 42.06 13 TRP B O 1
ATOM 3526 N N . LEU B 1 34 ? 84.168 46.959 197.022 1.00 33.97 14 LEU B N 1
ATOM 3527 C CA . LEU B 1 34 ? 83.113 47.081 196.010 1.00 38.70 14 LEU B CA 1
ATOM 3528 C C . LEU B 1 34 ? 83.138 48.444 195.332 1.00 35.92 14 LEU B C 1
ATOM 3529 O O . LEU B 1 34 ? 82.993 48.541 194.105 1.00 38.34 14 LEU B O 1
ATOM 3534 N N . LYS B 1 35 ? 83.292 49.514 196.115 1.00 34.21 15 LYS B N 1
ATOM 3535 C CA . LYS B 1 35 ? 83.325 50.852 195.521 1.00 36.03 15 LYS B CA 1
ATOM 3536 C C . LYS B 1 35 ? 84.548 51.009 194.626 1.00 45.05 15 LYS B C 1
ATOM 3537 O O . LYS B 1 35 ? 84.475 51.610 193.541 1.00 34.30 15 LYS B O 1
ATOM 3543 N N . GLU B 1 36 ? 85.669 50.412 195.035 1.00 44.54 16 GLU B N 1
ATOM 3544 C CA . GLU B 1 36 ? 86.886 50.545 194.261 1.00 34.33 16 GLU B CA 1
ATOM 3545 C C . GLU B 1 36 ? 86.751 49.814 192.939 1.00 33.39 16 GLU B C 1
ATOM 3546 O O . GLU B 1 36 ? 87.176 50.324 191.897 1.00 36.41 16 GLU B O 1
ATOM 3552 N N . HIS B 1 37 ? 86.060 48.673 192.945 1.00 31.27 17 HIS B N 1
ATOM 3553 C CA . HIS B 1 37 ? 85.984 47.814 191.774 1.00 37.55 17 HIS B CA 1
ATOM 3554 C C . HIS B 1 37 ? 84.727 48.012 190.926 1.00 37.93 17 HIS B C 1
ATOM 3555 O O . HIS B 1 37 ? 84.680 47.510 189.801 1.00 46.18 17 HIS B O 1
ATOM 3562 N N . ASN B 1 38 ? 83.765 48.815 191.385 1.00 38.71 18 ASN B N 1
ATOM 3563 C CA . ASN B 1 38 ? 82.564 49.176 190.647 1.00 30.88 18 ASN B CA 1
ATOM 3564 C C . ASN B 1 38 ? 82.881 49.621 189.218 1.00 30.17 18 ASN B C 1
ATOM 3565 O O . ASN B 1 38 ? 83.522 50.661 189.020 1.00 30.62 18 ASN B O 1
ATOM 3570 N N . THR B 1 39 ? 82.421 48.855 188.217 1.00 37.23 19 THR B N 1
ATOM 3571 C CA . THR B 1 39 ? 82.480 49.107 186.770 1.00 34.54 19 THR B CA 1
ATOM 3572 C C . THR B 1 39 ? 83.826 48.750 186.119 1.00 31.24 19 THR B C 1
ATOM 3573 O O . THR B 1 39 ? 83.902 48.750 184.879 1.00 26.29 19 THR B O 1
ATOM 3577 N N . VAL B 1 40 ? 84.894 48.498 186.877 1.00 28.77 20 VAL B N 1
ATOM 3578 C CA . VAL B 1 40 ? 86.219 48.512 186.237 1.00 40.74 20 VAL B CA 1
ATOM 3579 C C . VAL B 1 40 ? 86.397 47.290 185.327 1.00 49.47 20 VAL B C 1
ATOM 3580 O O . VAL B 1 40 ? 87.064 47.374 184.289 1.00 51.19 20 VAL B O 1
ATOM 3584 N N . HIS B 1 41 ? 85.832 46.141 185.710 1.00 33.03 21 HIS B N 1
ATOM 3585 C CA . HIS B 1 41 ? 85.897 44.898 184.944 1.00 42.68 21 HIS B CA 1
ATOM 3586 C C . HIS B 1 41 ? 84.563 44.567 184.246 1.00 45.85 21 HIS B C 1
ATOM 3587 O O . HIS B 1 41 ? 84.285 43.387 183.973 1.00 32.50 21 HIS B O 1
ATOM 3594 N N . MET B 1 42 ? 83.726 45.586 183.948 1.00 32.82 22 MET B N 1
ATOM 3595 C CA . MET B 1 42 ? 82.348 45.376 183.486 1.00 39.33 22 MET B CA 1
ATOM 3596 C C . MET B 1 42 ? 82.084 46.108 182.179 1.00 29.90 22 MET B C 1
ATOM 3597 O O . MET B 1 42 ? 82.596 47.212 181.967 1.00 33.98 22 MET B O 1
ATOM 3602 N N . MET B 1 43 ? 81.309 45.494 181.288 1.00 28.71 23 MET B N 1
ATOM 3603 C CA . MET B 1 43 ? 80.734 46.228 180.160 1.00 29.67 23 MET B CA 1
ATOM 3604 C C . MET B 1 43 ? 79.264 46.504 180.482 1.00 29.95 23 MET B C 1
ATOM 3605 O O . MET B 1 43 ? 78.381 45.707 180.163 1.00 34.10 23 MET B O 1
ATOM 3610 N N . HIS B 1 44 ? 79.004 47.655 181.094 1.00 27.92 24 HIS B N 1
ATOM 3611 C CA . HIS B 1 44 ? 77.652 47.965 181.560 1.00 32.13 24 HIS B CA 1
ATOM 3612 C C . HIS B 1 44 ? 76.726 48.150 180.374 1.00 30.33 24 HIS B C 1
ATOM 3613 O O . HIS B 1 44 ? 77.088 48.855 179.418 1.00 31.99 24 HIS B O 1
ATOM 3620 N N . PRO B 1 45 ? 75.537 47.543 180.406 1.00 26.99 25 PRO B N 1
ATOM 3621 C CA . PRO B 1 45 ? 74.569 47.697 179.312 1.00 28.33 25 PRO B CA 1
ATOM 3622 C C . PRO B 1 45 ? 74.222 49.162 179.055 1.00 26.52 25 PRO B C 1
ATOM 3623 O O . PRO B 1 45 ? 74.121 49.966 179.985 1.00 30.08 25 PRO B O 1
ATOM 3627 N N . MET B 1 46 ? 74.106 49.514 177.777 1.00 24.37 26 MET B N 1
ATOM 3628 C CA . MET B 1 46 ? 73.497 50.764 177.324 1.00 30.52 26 MET B CA 1
ATOM 3629 C C . MET B 1 46 ? 74.330 52.001 177.669 1.00 53.29 26 MET B C 1
ATOM 3630 O O . MET B 1 46 ? 73.779 53.102 177.787 1.00 38.07 26 MET B O 1
ATOM 3635 N N . GLN B 1 47 ? 75.614 51.844 177.981 1.00 48.89 27 GLN B N 1
ATOM 3636 C CA . GLN B 1 47 ? 76.414 52.983 178.472 1.00 30.29 27 GLN B CA 1
ATOM 3637 C C . GLN B 1 47 ? 77.767 53.078 177.783 1.00 31.53 27 GLN B C 1
ATOM 3638 O O . GLN B 1 47 ? 78.217 52.129 177.244 1.00 38.68 27 GLN B O 1
ATOM 3644 N N . ASP B 1 48 ? 78.350 54.265 177.774 1.00 40.61 28 ASP B N 1
ATOM 3645 C CA . ASP B 1 48 ? 79.695 54.527 177.230 1.00 32.79 28 ASP B CA 1
ATOM 3646 C C . ASP B 1 48 ? 80.626 54.321 178.407 1.00 36.98 28 ASP B C 1
ATOM 3647 O O . ASP B 1 48 ? 80.457 54.980 179.345 1.00 44.09 28 ASP B O 1
ATOM 3652 N N . PRO B 1 49 ? 81.602 53.411 178.358 1.00 37.52 29 PRO B N 1
ATOM 3653 C CA . PRO B 1 49 ? 82.482 53.186 179.472 1.00 30.74 29 PRO B CA 1
ATOM 3654 C C . PRO B 1 49 ? 83.269 54.430 179.888 1.00 35.79 29 PRO B C 1
ATOM 3655 O O . PRO B 1 49 ? 83.645 54.503 180.982 1.00 31.67 29 PRO B O 1
ATOM 3659 N N . LYS B 1 50 ? 83.468 55.359 178.969 1.00 43.31 30 LYS B N 1
ATOM 3660 C CA . LYS B 1 50 ? 84.192 56.564 179.372 1.00 43.74 30 LYS B CA 1
ATOM 3661 C C . LYS B 1 50 ? 83.440 57.280 180.480 1.00 47.18 30 LYS B C 1
ATOM 3662 O O . LYS B 1 50 ? 84.051 57.721 181.459 1.00 44.70 30 LYS B O 1
ATOM 3668 N N . ALA B 1 51 ? 82.090 57.297 180.397 1.00 45.72 31 ALA B N 1
ATOM 3669 C CA . ALA B 1 51 ? 81.297 58.062 181.358 1.00 31.12 31 ALA B CA 1
ATOM 3670 C C . ALA B 1 51 ? 81.392 57.455 182.744 1.00 33.84 31 ALA B C 1
ATOM 3671 O O . ALA B 1 51 ? 81.220 58.167 183.736 1.00 32.83 31 ALA B O 1
ATOM 3673 N N . LEU B 1 52 ? 81.697 56.154 182.840 1.00 30.84 32 LEU B N 1
ATOM 3674 C CA . LEU B 1 52 ? 81.638 55.456 184.121 1.00 32.94 32 LEU B CA 1
ATOM 3675 C C . LEU B 1 52 ? 82.884 55.632 184.972 1.00 40.15 32 LEU B C 1
ATOM 3676 O O . LEU B 1 52 ? 82.822 55.334 186.175 1.00 37.57 32 LEU B O 1
ATOM 3681 N N . HIS B 1 53 ? 83.996 56.114 184.388 1.00 42.57 33 HIS B N 1
ATOM 3682 C CA . HIS B 1 53 ? 85.213 56.353 185.172 1.00 37.60 33 HIS B CA 1
ATOM 3683 C C . HIS B 1 53 ? 84.946 57.325 186.301 1.00 39.14 33 HIS B C 1
ATOM 3684 O O . HIS B 1 53 ? 85.402 57.112 187.434 1.00 35.78 33 HIS B O 1
ATOM 3691 N N . GLU B 1 54 ? 84.203 58.391 186.006 1.00 42.54 34 GLU B N 1
ATOM 3692 C CA . GLU B 1 54 ? 83.881 59.460 186.937 1.00 49.49 34 GLU B CA 1
ATOM 3693 C C . GLU B 1 54 ? 82.457 59.372 187.496 1.00 50.58 34 GLU B C 1
ATOM 3694 O O . GLU B 1 54 ? 82.250 59.677 188.676 1.00 51.68 34 GLU B O 1
ATOM 3700 N N . GLN B 1 55 ? 81.462 58.938 186.704 1.00 50.74 35 GLN B N 1
ATOM 3701 C CA . GLN B 1 55 ? 80.057 58.838 187.153 1.00 51.49 35 GLN B CA 1
ATOM 3702 C C . GLN B 1 55 ? 79.739 57.378 187.483 1.00 47.22 35 GLN B C 1
ATOM 3703 O O . GLN B 1 55 ? 79.314 56.617 186.624 1.00 45.93 35 GLN B O 1
ATOM 3709 N N . ARG B 1 56 ? 79.927 56.997 188.739 1.00 33.81 36 ARG B N 1
ATOM 3710 C CA . ARG B 1 56 ? 79.748 55.603 189.129 1.00 42.19 36 ARG B CA 1
ATOM 3711 C C . ARG B 1 56 ? 78.289 55.298 189.500 1.00 42.57 36 ARG B C 1
ATOM 3712 O O . ARG B 1 56 ? 77.635 56.087 190.183 1.00 35.66 36 ARG B O 1
ATOM 3720 N N . PRO B 1 57 ? 77.766 54.145 189.088 1.00 42.06 37 PRO B N 1
ATOM 3721 C CA . PRO B 1 57 ? 76.387 53.794 189.455 1.00 44.90 37 PRO B CA 1
ATOM 3722 C C . PRO B 1 57 ? 76.320 53.442 190.929 1.00 41.92 37 PRO B C 1
ATOM 3723 O O . PRO B 1 57 ? 77.331 53.101 191.556 1.00 35.37 37 PRO B O 1
ATOM 3727 N N . LEU B 1 58 ? 75.109 53.570 191.476 1.00 45.78 38 LEU B N 1
ATOM 3728 C CA . LEU B 1 58 ? 74.807 53.164 192.847 1.00 38.72 38 LEU B CA 1
ATOM 3729 C C . LEU B 1 58 ? 74.865 51.646 192.977 1.00 35.87 38 LEU B C 1
ATOM 3730 O O . LEU B 1 58 ? 74.414 50.914 192.094 1.00 36.27 38 LEU B O 1
ATOM 3735 N N . ILE B 1 59 ? 75.498 51.176 194.044 1.00 34.64 39 ILE B N 1
ATOM 3736 C CA . ILE B 1 59 ? 75.595 49.753 194.315 1.00 46.16 39 ILE B CA 1
ATOM 3737 C C . ILE B 1 59 ? 74.407 49.401 195.190 1.00 42.31 39 ILE B C 1
ATOM 3738 O O . ILE B 1 59 ? 74.408 49.656 196.400 1.00 36.61 39 ILE B O 1
ATOM 3743 N N . ILE B 1 60 ? 73.404 48.786 194.577 1.00 44.68 40 ILE B N 1
ATOM 3744 C CA . ILE B 1 60 ? 72.194 48.429 195.298 1.00 39.38 40 ILE B CA 1
ATOM 3745 C C . ILE B 1 60 ? 72.457 47.158 196.088 1.00 37.87 40 ILE B C 1
ATOM 3746 O O . ILE B 1 60 ? 72.893 46.141 195.533 1.00 38.83 40 ILE B O 1
ATOM 3751 N N . GLN B 1 61 ? 72.197 47.218 197.389 1.00 35.27 41 GLN B N 1
ATOM 3752 C CA . GLN B 1 61 ? 72.571 46.164 198.317 1.00 34.02 41 GLN B CA 1
ATOM 3753 C C . GLN B 1 61 ? 71.397 45.279 198.700 1.00 45.40 41 GLN B C 1
ATOM 3754 O O . GLN B 1 61 ? 71.560 44.059 198.776 1.00 49.74 41 GLN B O 1
ATOM 3760 N N . SER B 1 62 ? 70.202 45.850 198.924 1.00 54.12 42 SER B N 1
ATOM 3761 C CA . SER B 1 62 ? 69.093 45.042 199.417 1.00 34.83 42 SER B CA 1
ATOM 3762 C C . SER B 1 62 ? 67.760 45.597 198.932 1.00 50.74 42 SER B C 1
ATOM 3763 O O . SER B 1 62 ? 67.668 46.738 198.486 1.00 35.86 42 SER B O 1
ATOM 3766 N N . GLY B 1 63 ? 66.723 44.754 199.000 1.00 38.97 43 GLY B N 1
ATOM 3767 C CA . GLY B 1 63 ? 65.381 45.172 198.655 1.00 38.25 43 GLY B CA 1
ATOM 3768 C C . GLY B 1 63 ? 64.375 44.634 199.651 1.00 46.57 43 GLY B C 1
ATOM 3769 O O . GLY B 1 63 ? 64.566 43.542 200.193 1.00 51.33 43 GLY B O 1
ATOM 3770 N N . LYS B 1 64 ? 63.318 45.399 199.926 1.00 44.83 44 LYS B N 1
ATOM 3771 C CA . LYS B 1 64 ? 62.201 44.903 200.723 1.00 49.21 44 LYS B CA 1
ATOM 3772 C C . LYS B 1 64 ? 60.929 45.622 200.296 1.00 44.89 44 LYS B C 1
ATOM 3773 O O . LYS B 1 64 ? 60.894 46.859 200.262 1.00 45.09 44 LYS B O 1
ATOM 3779 N N . GLY B 1 65 ? 59.902 44.849 199.963 1.00 41.15 45 GLY B N 1
ATOM 3780 C CA . GLY B 1 65 ? 58.630 45.425 199.541 1.00 37.03 45 GLY B CA 1
ATOM 3781 C C . GLY B 1 65 ? 58.824 46.093 198.200 1.00 37.49 45 GLY B C 1
ATOM 3782 O O . GLY B 1 65 ? 59.201 45.438 197.217 1.00 31.71 45 GLY B O 1
ATOM 3783 N N . VAL B 1 66 ? 58.602 47.410 198.148 1.00 34.72 46 VAL B N 1
ATOM 3784 C CA . VAL B 1 66 ? 58.848 48.186 196.940 1.00 32.22 46 VAL B CA 1
ATOM 3785 C C . VAL B 1 66 ? 60.068 49.088 197.097 1.00 32.97 46 VAL B C 1
ATOM 3786 O O . VAL B 1 66 ? 60.321 49.945 196.231 1.00 44.93 46 VAL B O 1
ATOM 3790 N N . HIS B 1 67 ? 60.848 48.914 198.168 1.00 36.56 47 HIS B N 1
ATOM 3791 C CA . HIS B 1 67 ? 62.009 49.757 198.441 1.00 35.79 47 HIS B CA 1
ATOM 3792 C C . HIS B 1 67 ? 63.316 49.007 198.168 1.00 42.71 47 HIS B C 1
ATOM 3793 O O . HIS B 1 67 ? 63.406 47.784 198.315 1.00 51.78 47 HIS B O 1
ATOM 3800 N N . ILE B 1 68 ? 64.343 49.754 197.784 1.00 40.83 48 ILE B N 1
ATOM 3801 C CA . ILE B 1 68 ? 65.696 49.220 197.663 1.00 33.33 48 ILE B CA 1
ATOM 3802 C C . ILE B 1 68 ? 66.611 50.087 198.519 1.00 38.61 48 ILE B C 1
ATOM 3803 O O . ILE B 1 68 ? 66.284 51.222 198.866 1.00 33.63 48 ILE B O 1
ATOM 3808 N N . THR B 1 69 ? 67.733 49.512 198.931 1.00 34.37 49 THR B N 1
ATOM 3809 C CA . THR B 1 69 ? 68.719 50.207 199.747 1.00 42.09 49 THR B CA 1
ATOM 3810 C C . THR B 1 69 ? 70.103 49.948 199.174 1.00 41.23 49 THR B C 1
ATOM 3811 O O . THR B 1 69 ? 70.458 48.791 198.916 1.00 45.05 49 THR B O 1
ATOM 3815 N N . ASP B 1 70 ? 70.898 51.010 199.025 1.00 41.52 50 ASP B N 1
ATOM 3816 C CA . ASP B 1 70 ? 72.246 50.890 198.489 1.00 38.48 50 ASP B CA 1
ATOM 3817 C C . ASP B 1 70 ? 73.212 50.557 199.619 1.00 36.25 50 ASP B C 1
ATOM 3818 O O . ASP B 1 70 ? 72.824 50.479 200.785 1.00 36.66 50 ASP B O 1
ATOM 3823 N N . VAL B 1 71 ? 74.482 50.321 199.263 1.00 41.51 51 VAL B N 1
ATOM 3824 C CA . VAL B 1 71 ? 75.500 49.925 200.241 1.00 39.90 51 VAL B CA 1
ATOM 3825 C C . VAL B 1 71 ? 75.728 50.995 201.304 1.00 40.95 51 VAL B C 1
ATOM 3826 O O . VAL B 1 71 ? 76.210 50.681 202.396 1.00 43.52 51 VAL B O 1
ATOM 3830 N N . ASP B 1 72 ? 75.395 52.252 201.027 1.00 35.84 52 ASP B N 1
ATOM 3831 C CA . ASP B 1 72 ? 75.583 53.294 202.028 1.00 45.86 52 ASP B CA 1
ATOM 3832 C C . ASP B 1 72 ? 74.347 53.498 202.882 1.00 51.00 52 ASP B C 1
ATOM 3833 O O . ASP B 1 72 ? 74.335 54.404 203.722 1.00 45.73 52 ASP B O 1
ATOM 3838 N N . GLY B 1 73 ? 73.318 52.673 202.692 1.00 41.23 53 GLY B N 1
ATOM 3839 C CA . GLY B 1 73 ? 72.108 52.776 203.474 1.00 39.20 53 GLY B CA 1
ATOM 3840 C C . GLY B 1 73 ? 71.096 53.763 202.947 1.00 42.05 53 GLY B C 1
ATOM 3841 O O . GLY B 1 73 ? 70.076 53.979 203.604 1.00 56.39 53 GLY B O 1
ATOM 3842 N N . ARG B 1 74 ? 71.323 54.352 201.776 1.00 45.00 54 ARG B N 1
ATOM 3843 C CA . ARG B 1 74 ? 70.303 55.192 201.162 1.00 41.75 54 ARG B CA 1
ATOM 3844 C C . ARG B 1 74 ? 69.150 54.322 200.678 1.00 42.23 54 ARG B C 1
ATOM 3845 O O . ARG B 1 74 ? 69.366 53.339 199.960 1.00 43.88 54 ARG B O 1
ATOM 3853 N N . ARG B 1 75 ? 67.928 54.676 201.081 1.00 46.36 55 ARG B N 1
ATOM 3854 C CA . ARG B 1 75 ? 66.711 53.904 200.818 1.00 37.56 55 ARG B CA 1
ATOM 3855 C C . ARG B 1 75 ? 65.849 54.624 199.782 1.00 42.78 55 ARG B C 1
ATOM 3856 O O . ARG B 1 75 ? 65.707 55.852 199.820 1.00 41.04 55 ARG B O 1
ATOM 3864 N N . PHE B 1 76 ? 65.257 53.866 198.859 1.00 49.69 56 PHE B N 1
ATOM 3865 C CA . PHE B 1 76 ? 64.453 54.437 197.786 1.00 40.31 56 PHE B CA 1
ATOM 3866 C C . PHE B 1 76 ? 63.175 53.635 197.575 1.00 42.84 56 PHE B C 1
ATOM 3867 O O . PHE B 1 76 ? 63.153 52.426 197.831 1.00 48.49 56 PHE B O 1
ATOM 3875 N N . ILE B 1 77 ? 62.099 54.333 197.185 1.00 39.35 57 ILE B N 1
ATOM 3876 C CA . ILE B 1 77 ? 60.982 53.714 196.476 1.00 31.00 57 ILE B CA 1
ATOM 3877 C C . ILE B 1 77 ? 61.468 53.391 195.073 1.00 31.95 57 ILE B C 1
ATOM 3878 O O . ILE B 1 77 ? 61.894 54.288 194.333 1.00 35.10 57 ILE B O 1
ATOM 3883 N N . ASP B 1 78 ? 61.401 52.112 194.696 1.00 39.97 58 ASP B N 1
ATOM 3884 C CA . ASP B 1 78 ? 61.965 51.671 193.418 1.00 41.82 58 ASP B CA 1
ATOM 3885 C C . ASP B 1 78 ? 60.933 51.821 192.314 1.00 41.16 58 ASP B C 1
ATOM 3886 O O . ASP B 1 78 ? 60.224 50.877 191.969 1.00 43.35 58 ASP B O 1
ATOM 3891 N N . CYS B 1 79 ? 60.886 53.008 191.711 1.00 35.83 59 CYS B N 1
ATOM 3892 C CA . CYS B 1 79 ? 59.961 53.216 190.605 1.00 31.66 59 CYS B CA 1
ATOM 3893 C C . CYS B 1 79 ? 60.395 52.518 189.334 1.00 35.79 59 CYS B C 1
ATOM 3894 O O . CYS B 1 79 ? 59.626 52.539 188.367 1.00 48.39 59 CYS B O 1
ATOM 3897 N N . GLN B 1 80 ? 61.604 51.946 189.291 1.00 28.05 60 GLN B N 1
ATOM 3898 C CA . GLN B 1 80 ? 62.011 51.158 188.138 1.00 40.02 60 GLN B CA 1
ATOM 3899 C C . GLN B 1 80 ? 61.468 49.733 188.193 1.00 35.60 60 GLN B C 1
ATOM 3900 O O . GLN B 1 80 ? 61.372 49.084 187.147 1.00 26.71 60 GLN B O 1
ATOM 3906 N N . GLY B 1 81 ? 61.108 49.252 189.390 1.00 37.31 61 GLY B N 1
ATOM 3907 C CA . GLY B 1 81 ? 60.692 47.884 189.623 1.00 38.91 61 GLY B CA 1
ATOM 3908 C C . GLY B 1 81 ? 61.707 46.871 189.160 1.00 48.24 61 GLY B C 1
ATOM 3909 O O . GLY B 1 81 ? 61.373 45.931 188.420 1.00 37.11 61 GLY B O 1
ATOM 3910 N N . GLY B 1 82 ? 62.960 47.072 189.612 1.00 47.69 62 GLY B N 1
ATOM 3911 C CA . GLY B 1 82 ? 64.151 46.407 189.112 1.00 30.45 62 GLY B CA 1
ATOM 3912 C C . GLY B 1 82 ? 64.479 46.959 187.745 1.00 39.36 62 GLY B C 1
ATOM 3913 O O . GLY B 1 82 ? 65.226 47.941 187.598 1.00 56.49 62 GLY B O 1
ATOM 3914 N N . LEU B 1 83 ? 63.895 46.352 186.736 1.00 28.83 63 LEU B N 1
ATOM 3915 C CA . LEU B 1 83 ? 63.956 46.817 185.366 1.00 29.47 63 LEU B CA 1
ATOM 3916 C C . LEU B 1 83 ? 62.707 46.231 184.707 1.00 36.37 63 LEU B C 1
ATOM 3917 O O . LEU B 1 83 ? 62.781 45.317 183.901 1.00 44.63 63 LEU B O 1
ATOM 3922 N N . TRP B 1 84 ? 61.546 46.774 185.098 1.00 45.62 64 TRP B N 1
ATOM 3923 C CA . TRP B 1 84 ? 60.232 46.312 184.670 1.00 38.96 64 TRP B CA 1
ATOM 3924 C C . TRP B 1 84 ? 59.962 44.869 185.078 1.00 33.35 64 TRP B C 1
ATOM 3925 O O . TRP B 1 84 ? 59.226 44.182 184.379 1.00 44.80 64 TRP B O 1
ATOM 3936 N N . CYS B 1 85 ? 60.565 44.333 186.139 1.00 23.25 65 CYS B N 1
ATOM 3937 C CA . CYS B 1 85 ? 60.458 42.896 186.314 1.00 24.87 65 CYS B CA 1
ATOM 3938 C C . CYS B 1 85 ? 60.231 42.412 187.732 1.00 31.47 65 CYS B C 1
ATOM 3939 O O . CYS B 1 85 ? 59.794 41.260 187.891 1.00 31.47 65 CYS B O 1
ATOM 3942 N N . VAL B 1 86 ? 60.503 43.209 188.757 1.00 25.30 66 VAL B N 1
ATOM 3943 C CA . VAL B 1 86 ? 60.287 42.702 190.111 1.00 37.98 66 VAL B CA 1
ATOM 3944 C C . VAL B 1 86 ? 58.813 42.936 190.480 1.00 36.97 66 VAL B C 1
ATOM 3945 O O . VAL B 1 86 ? 58.493 43.611 191.468 1.00 29.55 66 VAL B O 1
ATOM 3949 N N . ASN B 1 87 ? 57.912 42.282 189.729 1.00 34.02 67 ASN B N 1
ATOM 3950 C CA . ASN B 1 87 ? 56.492 42.620 189.722 1.00 36.19 67 ASN B CA 1
ATOM 3951 C C . ASN B 1 87 ? 55.795 42.249 191.024 1.00 43.20 67 ASN B C 1
ATOM 3952 O O . ASN B 1 87 ? 54.747 42.826 191.354 1.00 38.55 67 ASN B O 1
ATOM 3957 N N . ALA B 1 88 ? 56.320 41.271 191.747 1.00 39.18 68 ALA B N 1
ATOM 3958 C CA . ALA B 1 88 ? 55.731 40.822 193.001 1.00 28.03 68 ALA B CA 1
ATOM 3959 C C . ALA B 1 88 ? 56.342 41.512 194.213 1.00 27.55 68 ALA B C 1
ATOM 3960 O O . ALA B 1 88 ? 55.953 41.188 195.339 1.00 30.89 68 ALA B O 1
ATOM 3962 N N . GLY B 1 89 ? 57.311 42.426 194.012 1.00 30.64 69 GLY B N 1
ATOM 3963 C CA . GLY B 1 89 ? 58.027 43.079 195.090 1.00 30.11 69 GLY B CA 1
ATOM 3964 C C . GLY B 1 89 ? 59.231 42.285 195.579 1.00 42.17 69 GLY B C 1
ATOM 3965 O O . GLY B 1 89 ? 59.427 41.116 195.247 1.00 34.65 69 GLY B O 1
ATOM 3966 N N . TYR B 1 90 ? 60.032 42.934 196.428 1.00 38.61 70 TYR B N 1
ATOM 3967 C CA . TYR B 1 90 ? 61.260 42.355 196.961 1.00 43.14 70 TYR B CA 1
ATOM 3968 C C . TYR B 1 90 ? 60.973 41.533 198.208 1.00 45.14 70 TYR B C 1
ATOM 3969 O O . TYR B 1 90 ? 60.067 41.853 198.994 1.00 45.59 70 TYR B O 1
ATOM 3978 N N . GLY B 1 91 ? 61.770 40.472 198.389 1.00 32.15 71 GLY B N 1
ATOM 3979 C CA . GLY B 1 91 ? 61.741 39.702 199.615 1.00 33.03 71 GLY B CA 1
ATOM 3980 C C . GLY B 1 91 ? 60.591 38.729 199.740 1.00 35.71 71 GLY B C 1
ATOM 3981 O O . GLY B 1 91 ? 60.253 38.332 200.859 1.00 41.91 71 GLY B O 1
ATOM 3982 N N . ARG B 1 92 ? 60.015 38.279 198.629 1.00 36.83 72 ARG B N 1
ATOM 3983 C CA . ARG B 1 92 ? 58.889 37.356 198.700 1.00 35.25 72 ARG B CA 1
ATOM 3984 C C . ARG B 1 92 ? 59.371 35.980 199.157 1.00 38.25 72 ARG B C 1
ATOM 3985 O O . ARG B 1 92 ? 59.994 35.242 198.386 1.00 38.10 72 ARG B O 1
ATOM 3993 N N . ARG B 1 93 ? 59.072 35.635 200.418 1.00 45.64 73 ARG B N 1
ATOM 3994 C CA . ARG B 1 93 ? 59.445 34.332 200.962 1.00 46.23 73 ARG B CA 1
ATOM 3995 C C . ARG B 1 93 ? 58.961 33.197 200.076 1.00 52.35 73 ARG B C 1
ATOM 3996 O O . ARG B 1 93 ? 59.661 32.194 199.929 1.00 41.97 73 ARG B O 1
ATOM 4004 N N . GLU B 1 94 ? 57.769 33.340 199.469 1.00 46.20 74 GLU B N 1
ATOM 4005 C CA . GLU B 1 94 ? 57.212 32.266 198.642 1.00 49.52 74 GLU B CA 1
ATOM 4006 C C . GLU B 1 94 ? 58.192 31.856 197.543 1.00 58.11 74 GLU B C 1
ATOM 4007 O O . GLU B 1 94 ? 58.485 30.662 197.369 1.00 48.99 74 GLU B O 1
ATOM 4013 N N . ILE B 1 95 ? 58.800 32.845 196.871 1.00 39.59 75 ILE B N 1
ATOM 4014 C CA . ILE B 1 95 ? 59.672 32.565 195.734 1.00 39.25 75 ILE B CA 1
ATOM 4015 C C . ILE B 1 95 ? 61.012 32.046 196.227 1.00 41.26 75 ILE B C 1
ATOM 4016 O O . ILE B 1 95 ? 61.555 31.071 195.692 1.00 41.26 75 ILE B O 1
ATOM 4021 N N . ILE B 1 96 ? 61.551 32.689 197.265 1.00 40.73 76 ILE B N 1
ATOM 4022 C CA . ILE B 1 96 ? 62.825 32.270 197.844 1.00 42.68 76 ILE B CA 1
ATOM 4023 C C . ILE B 1 96 ? 62.754 30.800 198.230 1.00 43.56 76 ILE B C 1
ATOM 4024 O O . ILE B 1 96 ? 63.664 30.014 197.946 1.00 36.62 76 ILE B O 1
ATOM 4029 N N . ASP B 1 97 ? 61.668 30.423 198.910 1.00 47.20 77 ASP B N 1
ATOM 4030 C CA . ASP B 1 97 ? 61.502 29.063 199.402 1.00 35.65 77 ASP B CA 1
ATOM 4031 C C . ASP B 1 97 ? 61.324 28.091 198.252 1.00 36.71 77 ASP B C 1
ATOM 4032 O O . ASP B 1 97 ? 61.921 27.004 198.259 1.00 37.89 77 ASP B O 1
ATOM 4037 N N . ALA B 1 98 ? 60.540 28.466 197.237 1.00 30.38 78 ALA B N 1
ATOM 4038 C CA . ALA B 1 98 ? 60.438 27.592 196.073 1.00 28.97 78 ALA B CA 1
ATOM 4039 C C . ALA B 1 98 ? 61.820 27.338 195.474 1.00 40.28 78 ALA B C 1
ATOM 4040 O O . ALA B 1 98 ? 62.187 26.185 195.203 1.00 46.88 78 ALA B O 1
ATOM 4042 N N . VAL B 1 99 ? 62.629 28.404 195.339 1.00 46.12 79 VAL B N 1
ATOM 4043 C CA . VAL B 1 99 ? 63.934 28.302 194.692 1.00 38.04 79 VAL B CA 1
ATOM 4044 C C . VAL B 1 99 ? 64.865 27.415 195.511 1.00 41.58 79 VAL B C 1
ATOM 4045 O O . VAL B 1 99 ? 65.498 26.494 194.979 1.00 36.89 79 VAL B O 1
ATOM 4049 N N . THR B 1 100 ? 64.984 27.695 196.808 1.00 38.28 80 THR B N 1
ATOM 4050 C CA . THR B 1 100 ? 65.802 26.860 197.676 1.00 37.78 80 THR B CA 1
ATOM 4051 C C . THR B 1 100 ? 65.386 25.391 197.617 1.00 45.21 80 THR B C 1
ATOM 4052 O O . THR B 1 100 ? 66.236 24.503 197.453 1.00 39.28 80 THR B O 1
ATOM 4056 N N . ARG B 1 101 ? 64.087 25.103 197.785 1.00 43.33 81 ARG B N 1
ATOM 4057 C CA . ARG B 1 101 ? 63.676 23.703 197.840 1.00 51.60 81 ARG B CA 1
ATOM 4058 C C . ARG B 1 101 ? 64.003 22.995 196.534 1.00 48.97 81 ARG B C 1
ATOM 4059 O O . ARG B 1 101 ? 64.636 21.929 196.541 1.00 42.78 81 ARG B O 1
ATOM 4067 N N . GLN B 1 102 ? 63.708 23.637 195.397 1.00 43.48 82 GLN B N 1
ATOM 4068 C CA . GLN B 1 102 ? 63.983 22.967 194.131 1.00 40.49 82 GLN B CA 1
ATOM 4069 C C . GLN B 1 102 ? 65.488 22.737 193.968 1.00 44.70 82 GLN B C 1
ATOM 4070 O O . GLN B 1 102 ? 65.918 21.627 193.616 1.00 43.56 82 GLN B O 1
ATOM 4076 N N . MET B 1 103 ? 66.313 23.742 194.308 1.00 36.24 83 MET B N 1
ATOM 4077 C CA . MET B 1 103 ? 67.751 23.592 194.111 1.00 40.06 83 MET B CA 1
ATOM 4078 C C . MET B 1 103 ? 68.322 22.520 195.028 1.00 41.78 83 MET B C 1
ATOM 4079 O O . MET B 1 103 ? 69.270 21.816 194.647 1.00 38.40 83 MET B O 1
ATOM 4084 N N . GLU B 1 104 ? 67.743 22.365 196.223 1.00 36.52 84 GLU B N 1
ATOM 4085 C CA . GLU B 1 104 ? 68.167 21.290 197.109 1.00 36.89 84 GLU B CA 1
ATOM 4086 C C . GLU B 1 104 ? 67.815 19.940 196.512 1.00 48.78 84 GLU B C 1
ATOM 4087 O O . GLU B 1 104 ? 68.581 18.976 196.644 1.00 44.53 84 GLU B O 1
ATOM 4093 N N . GLU B 1 105 ? 66.675 19.858 195.820 1.00 56.48 85 GLU B N 1
ATOM 4094 C CA . GLU B 1 105 ? 66.257 18.560 195.298 1.00 51.93 85 GLU B CA 1
ATOM 4095 C C . GLU B 1 105 ? 66.943 18.241 193.969 1.00 42.74 85 GLU B C 1
ATOM 4096 O O . GLU B 1 105 ? 67.502 17.151 193.792 1.00 36.90 85 GLU B O 1
ATOM 4102 N N . LEU B 1 106 ? 66.850 19.148 192.998 1.00 30.90 86 LEU B N 1
ATOM 4103 C CA . LEU B 1 106 ? 67.468 18.926 191.691 1.00 36.24 86 LEU B CA 1
ATOM 4104 C C . LEU B 1 106 ? 67.780 20.284 191.085 1.00 43.55 86 LEU B C 1
ATOM 4105 O O . LEU B 1 106 ? 66.863 20.984 190.622 1.00 35.48 86 LEU B O 1
ATOM 4110 N N . ALA B 1 107 ? 69.068 20.644 191.104 1.00 30.96 87 ALA B N 1
ATOM 4111 C CA . ALA B 1 107 ? 69.509 21.959 190.640 1.00 31.21 87 ALA B CA 1
ATOM 4112 C C . ALA B 1 107 ? 69.302 22.124 189.143 1.00 25.60 87 ALA B C 1
ATOM 4113 O O . ALA B 1 107 ? 68.979 23.224 188.683 1.00 38.08 87 ALA B O 1
ATOM 4115 N N . TYR B 1 108 ? 69.462 21.056 188.362 1.00 26.50 88 TYR B N 1
ATOM 4116 C CA . TYR B 1 108 ? 69.340 21.187 186.915 1.00 32.77 88 TYR B CA 1
ATOM 4117 C C . TYR B 1 108 ? 69.129 19.811 186.305 1.00 31.57 88 TYR B C 1
ATOM 4118 O O . TYR B 1 108 ? 69.674 18.819 186.795 1.00 35.69 88 TYR B O 1
ATOM 4127 N N . TYR B 1 109 ? 68.258 19.746 185.300 1.00 26.46 89 TYR B N 1
ATOM 4128 C CA . TYR B 1 109 ? 68.364 18.717 184.266 1.00 27.67 89 TYR B CA 1
ATOM 4129 C C . TYR B 1 109 ? 67.650 19.230 183.024 1.00 30.03 89 TYR B C 1
ATOM 4130 O O . TYR B 1 109 ? 66.729 20.046 183.124 1.00 27.24 89 TYR B O 1
ATOM 4139 N N . SER B 1 110 ? 68.091 18.773 181.857 1.00 20.94 90 SER B N 1
ATOM 4140 C CA . SER B 1 110 ? 67.617 19.367 180.618 1.00 24.21 90 SER B CA 1
ATOM 4141 C C . SER B 1 110 ? 66.278 18.771 180.179 1.00 38.52 90 SER B C 1
ATOM 4142 O O . SER B 1 110 ? 65.744 17.824 180.786 1.00 31.25 90 SER B O 1
ATOM 4145 N N . LEU B 1 111 ? 65.697 19.405 179.155 1.00 29.50 91 LEU B N 1
ATOM 4146 C CA . LEU B 1 111 ? 64.566 18.872 178.406 1.00 33.26 91 LEU B CA 1
ATOM 4147 C C . LEU B 1 111 ? 64.995 18.324 177.054 1.00 26.73 91 LEU B C 1
ATOM 4148 O O . LEU B 1 111 ? 64.144 18.170 176.159 1.00 26.74 91 LEU B O 1
ATOM 4153 N N . PHE B 1 112 ? 66.314 18.102 176.864 1.00 32.29 92 PHE B N 1
ATOM 4154 C CA . PHE B 1 112 ? 66.885 17.589 175.625 1.00 27.13 92 PHE B CA 1
ATOM 4155 C C . PHE B 1 112 ? 66.579 16.093 175.518 1.00 27.58 92 PHE B C 1
ATOM 4156 O O . PHE B 1 112 ? 66.182 15.471 176.508 1.00 27.33 92 PHE B O 1
ATOM 4164 N N . PRO B 1 113 ? 66.716 15.499 174.306 1.00 24.54 93 PRO B N 1
ATOM 4165 C CA . PRO B 1 113 ? 66.299 14.100 174.090 1.00 31.92 93 PRO B CA 1
ATOM 4166 C C . PRO B 1 113 ? 66.592 13.127 175.227 1.00 32.46 93 PRO B C 1
ATOM 4167 O O . PRO B 1 113 ? 67.745 12.884 175.597 1.00 34.01 93 PRO B O 1
ATOM 4171 N N . GLY B 1 114 ? 65.514 12.546 175.775 1.00 41.12 94 GLY B N 1
ATOM 4172 C CA . GLY B 1 114 ? 65.578 11.552 176.827 1.00 30.81 94 GLY B CA 1
ATOM 4173 C C . GLY B 1 114 ? 65.147 12.041 178.190 1.00 28.58 94 GLY B C 1
ATOM 4174 O O . GLY B 1 114 ? 64.872 11.216 179.062 1.00 23.76 94 GLY B O 1
ATOM 4175 N N . SER B 1 115 ? 65.107 13.352 178.421 1.00 28.17 95 SER B N 1
ATOM 4176 C CA . SER B 1 115 ? 64.810 13.830 179.760 1.00 26.84 95 SER B CA 1
ATOM 4177 C C . SER B 1 115 ? 63.885 15.050 179.742 1.00 29.27 95 SER B C 1
ATOM 4178 O O . SER B 1 115 ? 63.555 15.623 178.694 1.00 21.56 95 SER B O 1
ATOM 4181 N N . THR B 1 116 ? 63.355 15.322 180.928 1.00 19.80 96 THR B N 1
ATOM 4182 C CA . THR B 1 116 ? 62.594 16.505 181.268 1.00 21.61 96 THR B CA 1
ATOM 4183 C C . THR B 1 116 ? 62.671 16.635 182.779 1.00 27.85 96 THR B C 1
ATOM 4184 O O . THR B 1 116 ? 63.279 15.810 183.458 1.00 30.26 96 THR B O 1
ATOM 4188 N N . ASN B 1 117 ? 62.017 17.647 183.320 1.00 30.33 97 ASN B N 1
ATOM 4189 C CA . ASN B 1 117 ? 62.013 17.808 184.765 1.00 33.56 97 ASN B CA 1
ATOM 4190 C C . ASN B 1 117 ? 60.629 18.293 185.186 1.00 31.06 97 ASN B C 1
ATOM 4191 O O . ASN B 1 117 ? 59.812 18.718 184.355 1.00 22.41 97 ASN B O 1
ATOM 4196 N N . ALA B 1 118 ? 60.357 18.177 186.498 1.00 21.65 98 ALA B N 1
ATOM 4197 C CA . ALA B 1 118 ? 59.000 18.416 186.991 1.00 24.63 98 ALA B CA 1
ATOM 4198 C C . ALA B 1 118 ? 58.616 19.897 186.944 1.00 41.47 98 ALA B C 1
ATOM 4199 O O . ALA B 1 118 ? 57.542 20.225 186.392 1.00 35.69 98 ALA B O 1
ATOM 4201 N N . PRO B 1 119 ? 59.413 20.840 187.479 1.00 38.57 99 PRO B N 1
ATOM 4202 C CA . PRO B 1 119 ? 58.985 22.248 187.408 1.00 29.76 99 PRO B CA 1
ATOM 4203 C C . PRO B 1 119 ? 58.708 22.726 185.991 1.00 35.90 99 PRO B C 1
ATOM 4204 O O . PRO B 1 119 ? 57.772 23.531 185.794 1.00 30.31 99 PRO B O 1
ATOM 4208 N N . ALA B 1 120 ? 59.495 22.282 184.993 1.00 24.34 100 ALA B N 1
ATOM 4209 C CA . ALA B 1 120 ? 59.210 22.703 183.620 1.00 27.52 100 ALA B CA 1
ATOM 4210 C C . ALA B 1 120 ? 57.848 22.180 183.166 1.00 35.30 100 ALA B C 1
ATOM 4211 O O . ALA B 1 120 ? 57.055 22.928 182.582 1.00 28.00 100 ALA B O 1
ATOM 4213 N N . ILE B 1 121 ? 57.540 20.896 183.445 1.00 34.42 101 ILE B N 1
ATOM 4214 C CA . ILE B 1 121 ? 56.213 20.376 183.094 1.00 35.05 101 ILE B CA 1
ATOM 4215 C C . ILE B 1 121 ? 55.117 21.209 183.767 1.00 28.86 101 ILE B C 1
ATOM 4216 O O . ILE B 1 121 ? 54.132 21.632 183.118 1.00 26.33 101 ILE B O 1
ATOM 4221 N N . ALA B 1 122 ? 55.256 21.434 185.087 1.00 22.80 102 ALA B N 1
ATOM 4222 C CA . ALA B 1 122 ? 54.223 22.167 185.826 1.00 24.31 102 ALA B CA 1
ATOM 4223 C C . ALA B 1 122 ? 54.002 23.549 185.218 1.00 34.73 102 ALA B C 1
ATOM 4224 O O . ALA B 1 122 ? 52.860 23.938 184.913 1.00 35.52 102 ALA B O 1
ATOM 4226 N N . LEU B 1 123 ? 55.105 24.261 184.943 1.00 29.39 103 LEU B N 1
ATOM 4227 C CA . LEU B 1 123 ? 55.028 25.615 184.419 1.00 29.18 103 LEU B CA 1
ATOM 4228 C C . LEU B 1 123 ? 54.437 25.623 183.022 1.00 27.01 103 LEU B C 1
ATOM 4229 O O . LEU B 1 123 ? 53.648 26.515 182.691 1.00 31.28 103 LEU B O 1
ATOM 4234 N N . SER B 1 124 ? 54.764 24.631 182.200 1.00 26.95 104 SER B N 1
ATOM 4235 C CA . SER B 1 124 ? 54.162 24.573 180.871 1.00 31.46 104 SER B CA 1
ATOM 4236 C C . SER B 1 124 ? 52.630 24.484 180.963 1.00 38.14 104 SER B C 1
ATOM 4237 O O . SER B 1 124 ? 51.909 25.250 180.290 1.00 38.72 104 SER B O 1
ATOM 4240 N N . GLN B 1 125 ? 52.116 23.618 181.858 1.00 29.44 105 GLN B N 1
ATOM 4241 C CA . GLN B 1 125 ? 50.660 23.479 181.975 1.00 30.92 105 GLN B CA 1
ATOM 4242 C C . GLN B 1 125 ? 50.036 24.745 182.559 1.00 31.20 105 GLN B C 1
ATOM 4243 O O . GLN B 1 125 ? 48.992 25.211 182.088 1.00 26.67 105 GLN B O 1
ATOM 4249 N N . LYS B 1 126 ? 50.671 25.311 183.587 1.00 36.14 106 LYS B N 1
ATOM 4250 C CA . LYS B 1 126 ? 50.187 26.554 184.170 1.00 33.27 106 LYS B CA 1
ATOM 4251 C C . LYS B 1 126 ? 50.094 27.645 183.106 1.00 38.36 106 LYS B C 1
ATOM 4252 O O . LYS B 1 126 ? 49.127 28.405 183.062 1.00 35.73 106 LYS B O 1
ATOM 4258 N N . LEU B 1 127 ? 51.080 27.733 182.221 1.00 42.41 107 LEU B N 1
ATOM 4259 C CA . LEU B 1 127 ? 51.045 28.811 181.234 1.00 38.04 107 LEU B CA 1
ATOM 4260 C C . LEU B 1 127 ? 49.946 28.595 180.200 1.00 32.96 107 LEU B C 1
ATOM 4261 O O . LEU B 1 127 ? 49.371 29.565 179.702 1.00 29.06 107 LEU B O 1
ATOM 4266 N N . THR B 1 128 ? 49.724 27.349 179.778 1.00 33.54 108 THR B N 1
ATOM 4267 C CA . THR B 1 128 ? 48.638 27.102 178.824 1.00 40.79 108 THR B CA 1
ATOM 4268 C C . THR B 1 128 ? 47.272 27.320 179.474 1.00 41.71 108 THR B C 1
ATOM 4269 O O . THR B 1 128 ? 46.271 27.563 178.783 1.00 32.77 108 THR B O 1
ATOM 4273 N N . GLU B 1 129 ? 47.204 27.135 180.792 1.00 38.55 109 GLU B N 1
ATOM 4274 C CA . GLU B 1 129 ? 45.989 27.421 181.536 1.00 33.49 109 GLU B CA 1
ATOM 4275 C C . GLU B 1 129 ? 45.746 28.927 181.625 1.00 45.71 109 GLU B C 1
ATOM 4276 O O . GLU B 1 129 ? 44.657 29.409 181.283 1.00 43.82 109 GLU B O 1
ATOM 4282 N N . VAL B 1 130 ? 46.769 29.687 182.064 1.00 33.44 110 VAL B N 1
ATOM 4283 C CA . VAL B 1 130 ? 46.643 31.117 182.313 1.00 34.77 110 VAL B CA 1
ATOM 4284 C C . VAL B 1 130 ? 46.412 31.866 181.008 1.00 45.56 110 VAL B C 1
ATOM 4285 O O . VAL B 1 130 ? 45.620 32.818 180.959 1.00 55.38 110 VAL B O 1
ATOM 4289 N N . ALA B 1 131 ? 47.022 31.415 179.919 1.00 40.01 111 ALA B N 1
ATOM 4290 C CA . ALA B 1 131 ? 46.843 32.032 178.614 1.00 27.46 111 ALA B CA 1
ATOM 4291 C C . ALA B 1 131 ? 45.839 31.257 177.763 1.00 31.59 111 ALA B C 1
ATOM 4292 O O . ALA B 1 131 ? 45.915 31.280 176.528 1.00 34.12 111 ALA B O 1
ATOM 4294 N N . ALA B 1 132 ? 44.893 30.553 178.406 1.00 33.75 112 ALA B N 1
ATOM 4295 C CA . ALA B 1 132 ? 43.863 29.825 177.663 1.00 37.50 112 ALA B CA 1
ATOM 4296 C C . ALA B 1 132 ? 43.040 30.766 176.794 1.00 40.34 112 ALA B C 1
ATOM 4297 O O . ALA B 1 132 ? 42.783 30.458 175.621 1.00 31.56 112 ALA B O 1
ATOM 4299 N N . GLU B 1 133 ? 42.644 31.934 177.346 1.00 36.26 113 GLU B N 1
ATOM 4300 C CA . GLU B 1 133 ? 41.837 32.899 176.596 1.00 31.69 113 GLU B CA 1
ATOM 4301 C C . GLU B 1 133 ? 42.479 33.251 175.266 1.00 40.92 113 GLU B C 1
ATOM 4302 O O . GLU B 1 133 ? 41.775 33.476 174.272 1.00 28.10 113 GLU B O 1
ATOM 4308 N N . GLU B 1 134 ? 43.839 33.326 175.226 1.00 39.60 114 GLU B N 1
ATOM 4309 C CA . GLU B 1 134 ? 44.513 33.721 173.998 1.00 30.01 114 GLU B CA 1
ATOM 4310 C C . GLU B 1 134 ? 44.690 32.555 173.047 1.00 32.60 114 GLU B C 1
ATOM 4311 O O . GLU B 1 134 ? 45.026 32.773 171.874 1.00 29.28 114 GLU B O 1
ATOM 4317 N N . GLY B 1 135 ? 44.378 31.339 173.500 1.00 36.59 115 GLY B N 1
ATOM 4318 C CA . GLY B 1 135 ? 44.524 30.148 172.688 1.00 36.28 115 GLY B CA 1
ATOM 4319 C C . GLY B 1 135 ? 45.905 29.538 172.745 1.00 40.35 115 GLY B C 1
ATOM 4320 O O . GLY B 1 135 ? 46.328 28.902 171.776 1.00 33.50 115 GLY B O 1
ATOM 4321 N N . MET B 1 136 ? 46.663 29.795 173.803 1.00 36.83 116 MET B N 1
ATOM 4322 C CA . MET B 1 136 ? 48.004 29.250 173.884 1.00 31.91 116 MET B CA 1
ATOM 4323 C C . MET B 1 136 ? 47.944 27.787 174.342 1.00 39.71 116 MET B C 1
ATOM 4324 O O . MET B 1 136 ? 47.342 27.463 175.381 1.00 32.55 116 MET B O 1
ATOM 4329 N N . VAL B 1 137 ? 48.591 26.909 173.574 1.00 35.73 117 VAL B N 1
ATOM 4330 C CA . VAL B 1 137 ? 48.575 25.481 173.860 1.00 38.27 117 VAL B CA 1
ATOM 4331 C C . VAL B 1 137 ? 49.977 24.905 174.068 1.00 44.51 117 VAL B C 1
ATOM 4332 O O . VAL B 1 137 ? 50.085 23.770 174.569 1.00 34.67 117 VAL B O 1
ATOM 4336 N N . LYS B 1 138 ? 51.058 25.605 173.665 1.00 37.24 118 LYS B N 1
ATOM 4337 C CA . LYS B 1 138 ? 52.410 25.095 173.942 1.00 37.69 118 LYS B CA 1
ATOM 4338 C C . LYS B 1 138 ? 53.351 26.200 174.407 1.00 32.77 118 LYS B C 1
ATOM 4339 O O . LYS B 1 138 ? 53.232 27.353 173.992 1.00 36.59 118 LYS B O 1
ATOM 4345 N N . ALA B 1 139 ? 54.331 25.810 175.237 1.00 31.39 119 ALA B N 1
ATOM 4346 C CA . ALA B 1 139 ? 55.384 26.696 175.725 1.00 33.40 119 ALA B CA 1
ATOM 4347 C C . ALA B 1 139 ? 56.759 26.210 175.271 1.00 31.91 119 ALA B C 1
ATOM 4348 O O . ALA B 1 139 ? 57.084 25.021 175.395 1.00 30.20 119 ALA B O 1
ATOM 4350 N N . SER B 1 140 ? 57.564 27.139 174.758 1.00 24.18 120 SER B N 1
ATOM 4351 C CA . SER B 1 140 ? 58.996 26.960 174.529 1.00 26.79 120 SER B CA 1
ATOM 4352 C C . SER B 1 140 ? 59.750 27.868 175.489 1.00 34.91 120 SER B C 1
ATOM 4353 O O . SER B 1 140 ? 59.544 29.084 175.467 1.00 30.98 120 SER B O 1
ATOM 4356 N N . PHE B 1 141 ? 60.589 27.290 176.353 1.00 26.89 121 PHE B N 1
ATOM 4357 C CA . PHE B 1 141 ? 61.224 28.083 177.394 1.00 27.71 121 PHE B CA 1
ATOM 4358 C C . PHE B 1 141 ? 62.572 28.653 176.956 1.00 40.62 121 PHE B C 1
ATOM 4359 O O . PHE B 1 141 ? 63.304 28.064 176.145 1.00 35.97 121 PHE B O 1
ATOM 4367 N N . GLY B 1 142 ? 62.918 29.789 177.555 1.00 34.12 122 GLY B N 1
ATOM 4368 C CA . GLY B 1 142 ? 64.224 30.399 177.403 1.00 18.53 122 GLY B CA 1
ATOM 4369 C C . GLY B 1 142 ? 64.590 31.097 178.698 1.00 27.41 122 GLY B C 1
ATOM 4370 O O . GLY B 1 142 ? 64.085 30.712 179.763 1.00 26.97 122 GLY B O 1
ATOM 4371 N N . LEU B 1 143 ? 65.460 32.123 178.635 1.00 19.45 123 LEU B N 1
ATOM 4372 C CA . LEU B 1 143 ? 66.004 32.721 179.843 1.00 21.34 123 LEU B CA 1
ATOM 4373 C C . LEU B 1 143 ? 65.757 34.202 179.952 1.00 18.47 123 LEU B C 1
ATOM 4374 O O . LEU B 1 143 ? 65.816 34.730 181.064 1.00 35.21 123 LEU B O 1
ATOM 4379 N N . GLY B 1 144 ? 65.495 34.894 178.852 1.00 25.14 124 GLY B N 1
ATOM 4380 C CA . GLY B 1 144 ? 65.145 36.302 178.935 1.00 26.70 124 GLY B CA 1
ATOM 4381 C C . GLY B 1 144 ? 64.360 36.693 177.704 1.00 23.86 124 GLY B C 1
ATOM 4382 O O . GLY B 1 144 ? 64.095 35.871 176.820 1.00 19.86 124 GLY B O 1
ATOM 4383 N N . GLY B 1 145 ? 63.981 37.975 177.657 1.00 22.69 125 GLY B N 1
ATOM 4384 C CA . GLY B 1 145 ? 63.060 38.425 176.614 1.00 20.14 125 GLY B CA 1
ATOM 4385 C C . GLY B 1 145 ? 63.660 38.333 175.223 1.00 25.53 125 GLY B C 1
ATOM 4386 O O . GLY B 1 145 ? 62.957 38.065 174.237 1.00 24.66 125 GLY B O 1
ATOM 4387 N N . SER B 1 146 ? 64.956 38.604 175.114 1.00 20.88 126 SER B N 1
ATOM 4388 C CA . SER B 1 146 ? 65.619 38.509 173.815 1.00 28.57 126 SER B CA 1
ATOM 4389 C C . SER B 1 146 ? 65.535 37.097 173.258 1.00 22.29 126 SER B C 1
ATOM 4390 O O . SER B 1 146 ? 65.353 36.910 172.053 1.00 26.20 126 SER B O 1
ATOM 4393 N N . ASP B 1 147 ? 65.725 36.087 174.098 1.00 23.87 127 ASP B N 1
ATOM 4394 C CA . ASP B 1 147 ? 65.572 34.738 173.546 1.00 46.66 127 ASP B CA 1
ATOM 4395 C C . ASP B 1 147 ? 64.089 34.364 173.374 1.00 37.76 127 ASP B C 1
ATOM 4396 O O . ASP B 1 147 ? 63.782 33.571 172.486 1.00 32.62 127 ASP B O 1
ATOM 4401 N N . ALA B 1 148 ? 63.168 34.906 174.187 1.00 33.05 128 ALA B N 1
ATOM 4402 C CA . ALA B 1 148 ? 61.741 34.683 173.920 1.00 32.11 128 ALA B CA 1
ATOM 4403 C C . ALA B 1 148 ? 61.391 35.175 172.516 1.00 34.08 128 ALA B C 1
ATOM 4404 O O . ALA B 1 148 ? 60.685 34.486 171.753 1.00 30.66 128 ALA B O 1
ATOM 4406 N N . VAL B 1 149 ? 61.936 36.342 172.140 1.00 25.46 129 VAL B N 1
ATOM 4407 C CA . VAL B 1 149 ? 61.673 36.911 170.820 1.00 26.06 129 VAL B CA 1
ATOM 4408 C C . VAL B 1 149 ? 62.353 36.068 169.750 1.00 24.67 129 VAL B C 1
ATOM 4409 O O . VAL B 1 149 ? 61.766 35.769 168.703 1.00 27.59 129 VAL B O 1
ATOM 4413 N N . GLU B 1 150 ? 63.638 35.746 169.958 1.00 28.72 130 GLU B N 1
ATOM 4414 C CA . GLU B 1 150 ? 64.365 34.922 168.999 1.00 29.68 130 GLU B CA 1
ATOM 4415 C C . GLU B 1 150 ? 63.634 33.606 168.740 1.00 28.04 130 GLU B C 1
ATOM 4416 O O . GLU B 1 150 ? 63.502 33.171 167.586 1.00 19.32 130 GLU B O 1
ATOM 4422 N N . THR B 1 151 ? 63.169 32.960 169.813 1.00 25.05 131 THR B N 1
ATOM 4423 C CA . THR B 1 151 ? 62.412 31.721 169.695 1.00 33.97 131 THR B CA 1
ATOM 4424 C C . THR B 1 151 ? 61.176 31.940 168.838 1.00 32.41 131 THR B C 1
ATOM 4425 O O . THR B 1 151 ? 60.882 31.131 167.952 1.00 30.93 131 THR B O 1
ATOM 4429 N N . ALA B 1 152 ? 60.442 33.038 169.099 1.00 28.46 132 ALA B N 1
ATOM 4430 C CA . ALA B 1 152 ? 59.248 33.366 168.316 1.00 27.54 132 ALA B CA 1
ATOM 4431 C C . ALA B 1 152 ? 59.558 33.509 166.820 1.00 22.05 132 ALA B C 1
ATOM 4432 O O . ALA B 1 152 ? 58.829 32.993 165.968 1.00 31.20 132 ALA B O 1
ATOM 4434 N N . LEU B 1 153 ? 60.629 34.218 166.478 1.00 26.43 133 LEU B N 1
ATOM 4435 C CA . LEU B 1 153 ? 60.991 34.424 165.070 1.00 27.08 133 LEU B CA 1
ATOM 4436 C C . LEU B 1 153 ? 61.364 33.097 164.389 1.00 30.99 133 LEU B C 1
ATOM 4437 O O . LEU B 1 153 ? 60.969 32.835 163.238 1.00 23.38 133 LEU B O 1
ATOM 4442 N N . LYS B 1 154 ? 62.130 32.248 165.089 1.00 24.61 134 LYS B N 1
ATOM 4443 C CA . LYS B 1 154 ? 62.505 30.935 164.559 1.00 32.78 134 LYS B CA 1
ATOM 4444 C C . LYS B 1 154 ? 61.266 30.054 164.390 1.00 37.29 134 LYS B C 1
ATOM 4445 O O . LYS B 1 154 ? 61.106 29.368 163.371 1.00 28.58 134 LYS B O 1
ATOM 4451 N N . ILE B 1 155 ? 60.379 30.067 165.391 1.00 24.33 135 ILE B N 1
ATOM 4452 C CA . ILE B 1 155 ? 59.142 29.312 165.301 1.00 31.11 135 ILE B CA 1
ATOM 4453 C C . ILE B 1 155 ? 58.357 29.745 164.074 1.00 24.55 135 ILE B C 1
ATOM 4454 O O . ILE B 1 155 ? 57.837 28.904 163.338 1.00 37.63 135 ILE B O 1
ATOM 4459 N N . ALA B 1 156 ? 58.253 31.056 163.832 1.00 31.95 136 ALA B N 1
ATOM 4460 C CA . ALA B 1 156 ? 57.460 31.538 162.690 1.00 35.21 136 ALA B CA 1
ATOM 4461 C C . ALA B 1 156 ? 58.055 31.047 161.370 1.00 34.17 136 ALA B C 1
ATOM 4462 O O . ALA B 1 156 ? 57.332 30.612 160.457 1.00 37.74 136 ALA B O 1
ATOM 4464 N N . ARG B 1 157 ? 59.383 31.113 161.246 1.00 31.46 137 ARG B N 1
ATOM 4465 C CA . ARG B 1 157 ? 60.013 30.654 160.007 1.00 43.42 137 ARG B CA 1
ATOM 4466 C C . ARG B 1 157 ? 59.794 29.147 159.802 1.00 39.73 137 ARG B C 1
ATOM 4467 O O . ARG B 1 157 ? 59.502 28.682 158.685 1.00 34.73 137 ARG B O 1
ATOM 4475 N N . GLN B 1 158 ? 59.983 28.356 160.865 1.00 34.04 138 GLN B N 1
ATOM 4476 C CA . GLN B 1 158 ? 59.831 26.912 160.718 1.00 40.22 138 GLN B CA 1
ATOM 4477 C C . GLN B 1 158 ? 58.371 26.572 160.423 1.00 39.26 138 GLN B C 1
ATOM 4478 O O . GLN B 1 158 ? 58.086 25.719 159.577 1.00 42.74 138 GLN B O 1
ATOM 4484 N N . TYR B 1 159 ? 57.438 27.256 161.100 1.00 43.81 139 TYR B N 1
ATOM 4485 C CA . TYR B 1 159 ? 56.008 27.104 160.841 1.00 42.44 139 TYR B CA 1
ATOM 4486 C C . TYR B 1 159 ? 55.721 27.224 159.355 1.00 43.72 139 TYR B C 1
ATOM 4487 O O . TYR B 1 159 ? 55.066 26.357 158.759 1.00 40.34 139 TYR B O 1
ATOM 4496 N N . TRP B 1 160 ? 56.200 28.304 158.730 1.00 37.29 140 TRP B N 1
ATOM 4497 C CA . TRP B 1 160 ? 55.862 28.453 157.319 1.00 38.35 140 TRP B CA 1
ATOM 4498 C C . TRP B 1 160 ? 56.580 27.421 156.450 1.00 46.40 140 TRP B C 1
ATOM 4499 O O . TRP B 1 160 ? 56.047 27.023 155.407 1.00 51.20 140 TRP B O 1
ATOM 4510 N N . LYS B 1 161 ? 57.775 26.963 156.836 1.00 36.85 141 LYS B N 1
ATOM 4511 C CA . LYS B 1 161 ? 58.376 25.899 156.025 1.00 47.46 141 LYS B CA 1
ATOM 4512 C C . LYS B 1 161 ? 57.545 24.616 156.119 1.00 45.05 141 LYS B C 1
ATOM 4513 O O . LYS B 1 161 ? 57.319 23.928 155.115 1.00 33.65 141 LYS B O 1
ATOM 4519 N N . LEU B 1 162 ? 57.067 24.301 157.322 1.00 37.98 142 LEU B N 1
ATOM 4520 C CA . LEU B 1 162 ? 56.209 23.150 157.538 1.00 33.12 142 LEU B CA 1
ATOM 4521 C C . LEU B 1 162 ? 54.919 23.275 156.737 1.00 48.94 142 LEU B C 1
ATOM 4522 O O . LEU B 1 162 ? 54.346 22.266 156.299 1.00 40.87 142 LEU B O 1
ATOM 4527 N N . GLU B 1 163 ? 54.405 24.501 156.600 1.00 47.22 143 GLU B N 1
ATOM 4528 C CA . GLU B 1 163 ? 53.157 24.742 155.882 1.00 52.69 143 GLU B CA 1
ATOM 4529 C C . GLU B 1 163 ? 53.364 24.825 154.376 1.00 47.95 143 GLU B C 1
ATOM 4530 O O . GLU B 1 163 ? 52.430 25.202 153.656 1.00 41.84 143 GLU B O 1
ATOM 4536 N N . GLY B 1 164 ? 54.558 24.483 153.896 1.00 43.77 144 GLY B N 1
ATOM 4537 C CA . GLY B 1 164 ? 54.826 24.463 152.471 1.00 49.00 144 GLY B CA 1
ATOM 4538 C C . GLY B 1 164 ? 54.900 25.835 151.846 1.00 54.87 144 GLY B C 1
ATOM 4539 O O . GLY B 1 164 ? 54.668 25.974 150.644 1.00 52.74 144 GLY B O 1
ATOM 4540 N N . GLN B 1 165 ? 55.245 26.855 152.627 1.00 65.01 145 GLN B N 1
ATOM 4541 C CA . GLN B 1 165 ? 55.445 28.214 152.120 1.00 65.07 145 GLN B CA 1
ATOM 4542 C C . GLN B 1 165 ? 56.783 28.764 152.611 1.00 57.15 145 GLN B C 1
ATOM 4543 O O . GLN B 1 165 ? 56.835 29.775 153.319 1.00 54.45 145 GLN B O 1
ATOM 4549 N N . PRO B 1 166 ? 57.898 28.149 152.203 1.00 59.50 146 PRO B N 1
ATOM 4550 C CA . PRO B 1 166 ? 59.197 28.557 152.762 1.00 61.39 146 PRO B CA 1
ATOM 4551 C C . PRO B 1 166 ? 59.669 29.939 152.310 1.00 53.08 146 PRO B C 1
ATOM 4552 O O . PRO B 1 166 ? 60.701 30.405 152.824 1.00 46.72 146 PRO B O 1
ATOM 4556 N N . ASP B 1 167 ? 59.000 30.583 151.337 1.00 50.70 147 ASP B N 1
ATOM 4557 C CA . ASP B 1 167 ? 59.336 31.968 150.982 1.00 61.69 147 ASP B CA 1
ATOM 4558 C C . ASP B 1 167 ? 58.890 32.984 152.029 1.00 46.39 147 ASP B C 1
ATOM 4559 O O . ASP B 1 167 ? 59.298 34.143 151.956 1.00 44.27 147 ASP B O 1
ATOM 4564 N N . LYS B 1 168 ? 58.009 32.602 152.947 1.00 45.24 148 LYS B N 1
ATOM 4565 C CA . LYS B 1 168 ? 57.525 33.491 154.005 1.00 41.22 148 LYS B CA 1
ATOM 4566 C C . LYS B 1 168 ? 58.608 33.567 155.077 1.00 40.16 148 LYS B C 1
ATOM 4567 O O . LYS B 1 168 ? 58.710 32.692 155.947 1.00 43.15 148 LYS B O 1
ATOM 4573 N N . VAL B 1 169 ? 59.460 34.577 154.962 1.00 44.47 149 VAL B N 1
ATOM 4574 C CA . VAL B 1 169 ? 60.646 34.706 155.819 1.00 42.00 149 VAL B CA 1
ATOM 4575 C C . VAL B 1 169 ? 60.794 36.087 156.434 1.00 47.98 149 VAL B C 1
ATOM 4576 O O . VAL B 1 169 ? 61.499 36.230 157.455 1.00 48.80 149 VAL B O 1
ATOM 4580 N N . LYS B 1 170 ? 60.131 37.115 155.907 1.00 46.12 150 LYS B N 1
ATOM 4581 C CA . LYS B 1 170 ? 60.341 38.492 156.320 1.00 38.21 150 LYS B CA 1
ATOM 4582 C C . LYS B 1 170 ? 59.585 38.801 157.604 1.00 40.47 150 LYS B C 1
ATOM 4583 O O . LYS B 1 170 ? 58.559 38.191 157.907 1.00 37.55 150 LYS B O 1
ATOM 4589 N N . PHE B 1 171 ? 60.083 39.779 158.358 1.00 36.50 151 PHE B N 1
ATOM 4590 C CA . PHE B 1 171 ? 59.392 40.223 159.561 1.00 33.82 151 PHE B CA 1
ATOM 4591 C C . PHE B 1 171 ? 59.096 41.706 159.479 1.00 39.64 151 PHE B C 1
ATOM 4592 O O . PHE B 1 171 ? 59.920 42.485 158.990 1.00 34.18 151 PHE B O 1
ATOM 4600 N N . VAL B 1 172 ? 57.876 42.067 159.864 1.00 50.24 152 VAL B N 1
ATOM 4601 C CA . VAL B 1 172 ? 57.461 43.459 159.980 1.00 41.21 152 VAL B CA 1
ATOM 4602 C C . VAL B 1 172 ? 57.254 43.749 161.456 1.00 38.97 152 VAL B C 1
ATOM 4603 O O . VAL B 1 172 ? 56.724 42.912 162.203 1.00 45.03 152 VAL B O 1
ATOM 4607 N N . SER B 1 173 ? 57.670 44.930 161.868 1.00 29.75 153 SER B N 1
ATOM 4608 C CA . SER B 1 173 ? 57.482 45.436 163.210 1.00 30.97 153 SER B CA 1
ATOM 4609 C C . SER B 1 173 ? 57.253 46.941 163.099 1.00 35.13 153 SER B C 1
ATOM 4610 O O . SER B 1 173 ? 57.131 47.492 162.000 1.00 35.02 153 SER B O 1
ATOM 4613 N N . LEU B 1 174 ? 57.184 47.605 164.250 1.00 43.82 154 LEU B N 1
ATOM 4614 C CA . LEU B 1 174 ? 56.748 48.991 164.381 1.00 28.73 154 LEU B CA 1
ATOM 4615 C C . LEU B 1 174 ? 57.883 49.931 164.809 1.00 36.26 154 LEU B C 1
ATOM 4616 O O . LEU B 1 174 ? 58.804 49.546 165.551 1.00 31.78 154 LEU B O 1
ATOM 4621 N N . TYR B 1 175 ? 57.810 51.178 164.313 1.00 36.93 155 TYR B N 1
ATOM 4622 C CA . TYR B 1 175 ? 58.568 52.289 164.890 1.00 41.55 155 TYR B CA 1
ATOM 4623 C C . TYR B 1 175 ? 58.394 52.303 166.406 1.00 36.20 155 TYR B C 1
ATOM 4624 O O . TYR B 1 175 ? 57.286 52.125 166.917 1.00 35.91 155 TYR B O 1
ATOM 4633 N N . ASN B 1 176 ? 59.502 52.492 167.126 1.00 29.42 156 ASN B N 1
ATOM 4634 C CA . ASN B 1 176 ? 59.572 52.552 168.585 1.00 36.74 156 ASN B CA 1
ATOM 4635 C C . ASN B 1 176 ? 59.403 51.166 169.221 1.00 43.82 156 ASN B C 1
ATOM 4636 O O . ASN B 1 176 ? 59.386 51.069 170.477 1.00 41.13 156 ASN B O 1
ATOM 4641 N N . GLY B 1 177 ? 59.231 50.102 168.432 1.00 35.84 157 GLY B N 1
ATOM 4642 C CA . GLY B 1 177 ? 59.230 48.767 169.003 1.00 32.01 157 GLY B CA 1
ATOM 4643 C C . GLY B 1 177 ? 60.611 48.416 169.537 1.00 31.10 157 GLY B C 1
ATOM 4644 O O . GLY B 1 177 ? 61.638 48.810 168.975 1.00 32.17 157 GLY B O 1
ATOM 4645 N N . TYR B 1 178 ? 60.631 47.715 170.673 1.00 29.92 158 TYR B N 1
ATOM 4646 C CA . TYR B 1 178 ? 61.856 47.142 171.220 1.00 30.74 158 TYR B CA 1
ATOM 4647 C C . TYR B 1 178 ? 61.633 45.655 171.452 1.00 31.07 158 TYR B C 1
ATOM 4648 O O . TYR B 1 178 ? 60.729 45.270 172.198 1.00 33.05 158 TYR B O 1
ATOM 4657 N N . HIS B 1 179 ? 62.447 44.825 170.811 1.00 47.66 159 HIS B N 1
ATOM 4658 C CA . HIS B 1 179 ? 62.304 43.349 170.817 1.00 37.34 159 HIS B CA 1
ATOM 4659 C C . HIS B 1 179 ? 63.587 42.627 171.259 1.00 36.19 159 HIS B C 1
ATOM 4660 O O . HIS B 1 179 ? 63.827 41.545 170.824 1.00 32.83 159 HIS B O 1
ATOM 4667 N N . GLY B 1 180 ? 64.389 43.236 172.119 1.00 37.23 160 GLY B N 1
ATOM 4668 C CA . GLY B 1 180 ? 65.618 42.583 172.572 1.00 31.26 160 GLY B CA 1
ATOM 4669 C C . GLY B 1 180 ? 66.816 42.716 171.665 1.00 29.58 160 GLY B C 1
ATOM 4670 O O . GLY B 1 180 ? 66.686 43.153 170.567 1.00 29.49 160 GLY B O 1
ATOM 4671 N N . LEU B 1 181 ? 67.908 42.129 172.119 1.00 32.49 161 LEU B N 1
ATOM 4672 C CA . LEU B 1 181 ? 69.277 42.385 171.633 1.00 25.59 161 LEU B CA 1
ATOM 4673 C C . LEU B 1 181 ? 69.980 41.289 170.851 1.00 31.27 161 LEU B C 1
ATOM 4674 O O . LEU B 1 181 ? 70.984 41.593 170.300 1.00 24.82 161 LEU B O 1
ATOM 4679 N N . ASN B 1 182 ? 69.380 40.033 170.625 1.00 23.61 162 ASN B N 1
ATOM 4680 C CA . ASN B 1 182 ? 70.038 39.087 169.745 1.00 25.79 162 ASN B CA 1
ATOM 4681 C C . ASN B 1 182 ? 69.780 39.544 168.313 1.00 24.10 162 ASN B C 1
ATOM 4682 O O . ASN B 1 182 ? 69.024 40.483 168.073 1.00 25.69 162 ASN B O 1
ATOM 4687 N N . PHE B 1 183 ? 70.482 38.959 167.351 1.00 28.84 163 PHE B N 1
ATOM 4688 C CA . PHE B 1 183 ? 70.476 39.581 166.026 1.00 28.34 163 PHE B CA 1
ATOM 4689 C C . PHE B 1 183 ? 69.070 39.662 165.462 1.00 33.72 163 PHE B C 1
ATOM 4690 O O . PHE B 1 183 ? 68.712 40.667 164.838 1.00 30.38 163 PHE B O 1
ATOM 4698 N N . GLY B 1 184 ? 68.242 38.642 165.721 1.00 33.11 164 GLY B N 1
ATOM 4699 C CA . GLY B 1 184 ? 66.854 38.637 165.278 1.00 30.92 164 GLY B CA 1
ATOM 4700 C C . GLY B 1 184 ? 66.048 39.740 165.933 1.00 29.48 164 GLY B C 1
ATOM 4701 O O . GLY B 1 184 ? 65.522 40.616 165.228 1.00 28.77 164 GLY B O 1
ATOM 4702 N N . GLY B 1 185 ? 65.950 39.736 167.267 1.00 22.79 165 GLY B N 1
ATOM 4703 C CA . GLY B 1 185 ? 65.181 40.784 167.940 1.00 22.54 165 GLY B CA 1
ATOM 4704 C C . GLY B 1 185 ? 65.708 42.177 167.608 1.00 27.69 165 GLY B C 1
ATOM 4705 O O . GLY B 1 185 ? 64.936 43.112 167.357 1.00 25.02 165 GLY B O 1
ATOM 4706 N N . MET B 1 186 ? 67.039 42.325 167.579 1.00 31.87 166 MET B N 1
ATOM 4707 C CA . MET B 1 186 ? 67.657 43.615 167.253 1.00 28.67 166 MET B CA 1
ATOM 4708 C C . MET B 1 186 ? 67.275 44.077 165.849 1.00 31.59 166 MET B C 1
ATOM 4709 O O . MET B 1 186 ? 66.980 45.258 165.633 1.00 24.82 166 MET B O 1
ATOM 4714 N N . SER B 1 187 ? 67.269 43.154 164.880 1.00 31.26 167 SER B N 1
ATOM 4715 C CA . SER B 1 187 ? 66.808 43.489 163.541 1.00 26.07 167 SER B CA 1
ATOM 4716 C C . SER B 1 187 ? 65.326 43.866 163.560 1.00 32.70 167 SER B C 1
ATOM 4717 O O . SER B 1 187 ? 64.850 44.567 162.663 1.00 34.62 167 SER B O 1
ATOM 4720 N N . ALA B 1 188 ? 64.568 43.378 164.542 1.00 31.49 168 ALA B N 1
ATOM 4721 C CA . ALA B 1 188 ? 63.151 43.743 164.598 1.00 45.49 168 ALA B CA 1
ATOM 4722 C C . ALA B 1 188 ? 62.895 45.060 165.346 1.00 44.33 168 ALA B C 1
ATOM 4723 O O . ALA B 1 188 ? 61.761 45.567 165.301 1.00 40.15 168 ALA B O 1
ATOM 4725 N N . CYS B 1 189 ? 63.906 45.616 166.035 1.00 40.01 169 CYS B N 1
ATOM 4726 C CA . CYS B 1 189 ? 63.733 46.842 166.817 1.00 36.45 169 CYS B CA 1
ATOM 4727 C C . CYS B 1 189 ? 63.330 48.016 165.932 1.00 31.82 169 CYS B C 1
ATOM 4728 O O . CYS B 1 189 ? 63.650 48.066 164.741 1.00 38.23 169 CYS B O 1
ATOM 4731 N N . GLY B 1 190 ? 62.568 48.942 166.508 1.00 31.40 170 GLY B N 1
ATOM 4732 C CA . GLY B 1 190 ? 62.103 50.075 165.733 1.00 37.88 170 GLY B CA 1
ATOM 4733 C C . GLY B 1 190 ? 62.740 51.418 166.050 1.00 48.46 170 GLY B C 1
ATOM 4734 O O . GLY B 1 190 ? 62.213 52.472 165.667 1.00 33.70 170 GLY B O 1
ATOM 4735 N N . GLY B 1 191 ? 63.893 51.378 166.715 1.00 42.48 171 GLY B N 1
ATOM 4736 C CA . GLY B 1 191 ? 64.725 52.534 166.976 1.00 37.13 171 GLY B CA 1
ATOM 4737 C C . GLY B 1 191 ? 66.170 52.206 166.640 1.00 50.77 171 GLY B C 1
ATOM 4738 O O . GLY B 1 191 ? 66.649 51.116 167.001 1.00 39.12 171 GLY B O 1
ATOM 4739 N N . ASN B 1 192 ? 66.862 53.099 165.913 1.00 32.56 172 ASN B N 1
ATOM 4740 C CA . ASN B 1 192 ? 68.208 52.782 165.448 1.00 36.46 172 ASN B CA 1
ATOM 4741 C C . ASN B 1 192 ? 69.252 52.750 166.568 1.00 29.63 172 ASN B C 1
ATOM 4742 O O . ASN B 1 192 ? 70.359 52.252 166.329 1.00 32.11 172 ASN B O 1
ATOM 4747 N N . ALA B 1 193 ? 68.949 53.286 167.759 1.00 30.37 173 ALA B N 1
ATOM 4748 C CA . ALA B 1 193 ? 69.947 53.359 168.826 1.00 30.88 173 ALA B CA 1
ATOM 4749 C C . ALA B 1 193 ? 70.521 51.988 169.164 1.00 41.82 173 ALA B C 1
ATOM 4750 O O . ALA B 1 193 ? 71.667 51.893 169.610 1.00 36.76 173 ALA B O 1
ATOM 4752 N N . TRP B 1 194 ? 69.697 50.926 169.063 1.00 35.32 174 TRP B N 1
ATOM 4753 C CA . TRP B 1 194 ? 70.081 49.561 169.388 1.00 34.11 174 TRP B CA 1
ATOM 4754 C C . TRP B 1 194 ? 70.734 48.828 168.227 1.00 32.66 174 TRP B C 1
ATOM 4755 O O . TRP B 1 194 ? 71.239 47.711 168.414 1.00 30.87 174 TRP B O 1
ATOM 4766 N N . LYS B 1 195 ? 70.742 49.421 167.041 1.00 32.87 175 LYS B N 1
ATOM 4767 C CA . LYS B 1 195 ? 71.032 48.720 165.793 1.00 34.72 175 LYS B CA 1
ATOM 4768 C C . LYS B 1 195 ? 72.337 49.175 165.150 1.00 35.28 175 LYS B C 1
ATOM 4769 O O . LYS B 1 195 ? 73.105 48.339 164.668 1.00 39.13 175 LYS B O 1
ATOM 4775 N N . SER B 1 196 ? 72.614 50.487 165.134 1.00 33.96 176 SER B N 1
ATOM 4776 C CA . SER B 1 196 ? 73.578 51.042 164.178 1.00 33.00 176 SER B CA 1
ATOM 4777 C C . SER B 1 196 ? 74.984 50.496 164.385 1.00 25.48 176 SER B C 1
ATOM 4778 O O . SER B 1 196 ? 75.709 50.259 163.411 1.00 34.15 176 SER B O 1
ATOM 4781 N N . SER B 1 197 ? 75.410 50.318 165.638 1.00 26.90 177 SER B N 1
ATOM 4782 C CA . SER B 1 197 ? 76.787 49.860 165.876 1.00 29.00 177 SER B CA 1
ATOM 4783 C C . SER B 1 197 ? 77.012 48.398 165.510 1.00 31.84 177 SER B C 1
ATOM 4784 O O . SER B 1 197 ? 78.149 47.924 165.609 1.00 32.15 177 SER B O 1
ATOM 4787 N N . TYR B 1 198 ? 75.969 47.634 165.183 1.00 34.71 178 TYR B N 1
ATOM 4788 C CA . TYR B 1 198 ? 76.149 46.199 164.952 1.00 33.85 178 TYR B CA 1
ATOM 4789 C C . TYR B 1 198 ? 75.745 45.824 163.538 1.00 34.64 178 TYR B C 1
ATOM 4790 O O . TYR B 1 198 ? 75.680 44.635 163.228 1.00 29.34 178 TYR B O 1
ATOM 4799 N N . GLU B 1 199 ? 75.446 46.829 162.688 1.00 31.29 179 GLU B N 1
ATOM 4800 C CA . GLU B 1 199 ? 75.081 46.637 161.291 1.00 26.24 179 GLU B CA 1
ATOM 4801 C C . GLU B 1 199 ? 76.232 45.958 160.543 1.00 39.62 179 GLU B C 1
ATOM 4802 O O . GLU B 1 199 ? 77.397 46.066 160.944 1.00 35.82 179 GLU B O 1
ATOM 4808 N N . PRO B 1 200 ? 75.938 45.249 159.438 1.00 33.33 180 PRO B N 1
ATOM 4809 C CA . PRO B 1 200 ? 74.588 45.081 158.901 1.00 36.46 180 PRO B CA 1
ATOM 4810 C C . PRO B 1 200 ? 73.813 44.000 159.656 1.00 41.27 180 PRO B C 1
ATOM 4811 O O . PRO B 1 200 ? 74.375 42.938 159.987 1.00 31.62 180 PRO B O 1
ATOM 4815 N N . LEU B 1 201 ? 72.532 44.289 159.916 1.00 41.54 181 LEU B N 1
ATOM 4816 C CA . LEU B 1 201 ? 71.643 43.384 160.623 1.00 40.56 181 LEU B CA 1
ATOM 4817 C C . LEU B 1 201 ? 70.963 42.469 159.600 1.00 45.13 181 LEU B C 1
ATOM 4818 O O . LEU B 1 201 ? 71.244 42.551 158.401 1.00 41.51 181 LEU B O 1
ATOM 4823 N N . MET B 1 202 ? 70.005 41.633 160.066 1.00 47.99 182 MET B N 1
ATOM 4824 C CA . MET B 1 202 ? 69.373 40.596 159.241 1.00 31.40 182 MET B CA 1
ATOM 4825 C C . MET B 1 202 ? 68.592 41.170 158.064 1.00 31.24 182 MET B C 1
ATOM 4826 O O . MET B 1 202 ? 67.827 42.138 158.233 1.00 35.02 182 MET B O 1
ATOM 4831 N N . PRO B 1 203 ? 68.738 40.601 156.876 1.00 44.09 183 PRO B N 1
ATOM 4832 C CA . PRO B 1 203 ? 67.819 40.910 155.769 1.00 45.78 183 PRO B CA 1
ATOM 4833 C C . PRO B 1 203 ? 66.377 40.542 156.105 1.00 41.66 183 PRO B C 1
ATOM 4834 O O . PRO B 1 203 ? 66.107 39.704 156.968 1.00 46.34 183 PRO B O 1
ATOM 4838 N N . GLY B 1 204 ? 65.440 41.213 155.440 1.00 41.34 184 GLY B N 1
ATOM 4839 C CA . GLY B 1 204 ? 64.038 40.843 155.546 1.00 40.45 184 GLY B CA 1
ATOM 4840 C C . GLY B 1 204 ? 63.317 41.360 156.773 1.00 41.71 184 GLY B C 1
ATOM 4841 O O . GLY B 1 204 ? 62.273 40.807 157.131 1.00 44.52 184 GLY B O 1
ATOM 4842 N N . PHE B 1 205 ? 63.849 42.376 157.456 1.00 33.63 185 PHE B N 1
ATOM 4843 C CA . PHE B 1 205 ? 63.190 42.989 158.605 1.00 38.09 185 PHE B CA 1
ATOM 4844 C C . PHE B 1 205 ? 62.811 44.420 158.261 1.00 42.29 185 PHE B C 1
ATOM 4845 O O . PHE B 1 205 ? 63.673 45.209 157.872 1.00 43.68 185 PHE B O 1
ATOM 4853 N N . PHE B 1 206 ? 61.525 44.740 158.375 1.00 35.93 186 PHE B N 1
ATOM 4854 C CA . PHE B 1 206 ? 61.006 46.041 157.971 1.00 45.04 186 PHE B CA 1
ATOM 4855 C C . PHE B 1 206 ? 60.180 46.642 159.099 1.00 37.05 186 PHE B C 1
ATOM 4856 O O . PHE B 1 206 ? 59.429 45.940 159.783 1.00 35.65 186 PHE B O 1
ATOM 4864 N N . GLN B 1 207 ? 60.334 47.943 159.297 1.00 33.23 187 GLN B N 1
ATOM 4865 C CA . GLN B 1 207 ? 59.608 48.663 160.329 1.00 36.17 187 GLN B CA 1
ATOM 4866 C C . GLN B 1 207 ? 58.724 49.718 159.676 1.00 37.38 187 GLN B C 1
ATOM 4867 O O . GLN B 1 207 ? 59.100 50.326 158.666 1.00 34.23 187 GLN B O 1
ATOM 4873 N N . VAL B 1 208 ? 57.528 49.902 160.230 1.00 38.59 188 VAL B N 1
ATOM 4874 C CA . VAL B 1 208 ? 56.556 50.820 159.649 1.00 44.35 188 VAL B CA 1
ATOM 4875 C C . VAL B 1 208 ? 56.079 51.810 160.705 1.00 38.39 188 VAL B C 1
ATOM 4876 O O . VAL B 1 208 ? 56.203 51.582 161.912 1.00 31.30 188 VAL B O 1
ATOM 4880 N N . GLU B 1 209 ? 55.535 52.933 160.210 1.00 43.12 189 GLU B N 1
ATOM 4881 C CA . GLU B 1 209 ? 54.843 53.951 161.004 1.00 36.87 189 GLU B CA 1
ATOM 4882 C C . GLU B 1 209 ? 53.939 53.317 162.055 1.00 34.14 189 GLU B C 1
ATOM 4883 O O . GLU B 1 209 ? 53.175 52.402 161.751 1.00 33.03 189 GLU B O 1
ATOM 4889 N N . SER B 1 210 ? 54.017 53.808 163.288 1.00 36.86 190 SER B N 1
ATOM 4890 C CA . SER B 1 210 ? 53.220 53.302 164.400 1.00 38.79 190 SER B CA 1
ATOM 4891 C C . SER B 1 210 ? 52.355 54.419 164.971 1.00 42.10 190 SER B C 1
ATOM 4892 O O . SER B 1 210 ? 52.693 55.601 164.834 1.00 43.35 190 SER B O 1
ATOM 4895 N N . PRO B 1 211 ? 51.226 54.088 165.634 1.00 46.29 191 PRO B N 1
ATOM 4896 C CA . PRO B 1 211 ? 50.325 55.171 166.118 1.00 41.05 191 PRO B CA 1
ATOM 4897 C C . PRO B 1 211 ? 50.783 55.788 167.433 1.00 40.04 191 PRO B C 1
ATOM 4898 O O . PRO B 1 211 ? 50.240 55.555 168.522 1.00 40.67 191 PRO B O 1
ATOM 4902 N N . HIS B 1 212 ? 51.823 56.609 167.325 1.00 41.35 192 HIS B N 1
ATOM 4903 C CA . HIS B 1 212 ? 52.333 57.423 168.424 1.00 41.03 192 HIS B CA 1
ATOM 4904 C C . HIS B 1 212 ? 51.687 58.799 168.305 1.00 42.34 192 HIS B C 1
ATOM 4905 O O . HIS B 1 212 ? 52.115 59.618 167.485 1.00 36.21 192 HIS B O 1
ATOM 4912 N N . LEU B 1 213 ? 50.631 59.038 169.088 1.00 36.75 193 LEU B N 1
ATOM 4913 C CA . LEU B 1 213 ? 49.814 60.230 168.885 1.00 37.57 193 LEU B CA 1
ATOM 4914 C C . LEU B 1 213 ? 50.638 61.500 169.065 1.00 46.09 193 LEU B C 1
ATOM 4915 O O . LEU B 1 213 ? 50.617 62.398 168.207 1.00 37.08 193 LEU B O 1
ATOM 4920 N N . TYR B 1 214 ? 51.451 61.537 170.124 1.00 45.34 194 TYR B N 1
ATOM 4921 C CA . TYR B 1 214 ? 52.153 62.753 170.491 1.00 38.88 194 TYR B CA 1
ATOM 4922 C C . TYR B 1 214 ? 53.141 63.189 169.415 1.00 40.51 194 TYR B C 1
ATOM 4923 O O . TYR B 1 214 ? 53.339 64.391 169.227 1.00 37.93 194 TYR B O 1
ATOM 4932 N N . ARG B 1 215 ? 53.726 62.247 168.661 1.00 31.48 195 ARG B N 1
ATOM 4933 C CA . ARG B 1 215 ? 54.695 62.596 167.613 1.00 43.84 195 ARG B CA 1
ATOM 4934 C C . ARG B 1 215 ? 54.343 61.823 166.343 1.00 38.82 195 ARG B C 1
ATOM 4935 O O . ARG B 1 215 ? 54.845 60.712 166.127 1.00 44.08 195 ARG B O 1
ATOM 4943 N N . ASN B 1 216 ? 53.518 62.419 165.488 1.00 33.57 196 ASN B N 1
ATOM 4944 C CA . ASN B 1 216 ? 53.196 61.772 164.225 1.00 37.03 196 ASN B CA 1
ATOM 4945 C C . ASN B 1 216 ? 52.940 62.839 163.178 1.00 39.92 196 ASN B C 1
ATOM 4946 O O . ASN B 1 216 ? 52.535 63.962 163.513 1.00 34.41 196 ASN B O 1
ATOM 4951 N N . PRO B 1 217 ? 53.191 62.534 161.902 1.00 50.06 197 PRO B N 1
ATOM 4952 C CA . PRO B 1 217 ? 52.984 63.525 160.838 1.00 54.01 197 PRO B CA 1
ATOM 4953 C C . PRO B 1 217 ? 51.577 63.579 160.256 1.00 48.42 197 PRO B C 1
ATOM 4954 O O . PRO B 1 217 ? 51.368 64.335 159.299 1.00 46.07 197 PRO B O 1
ATOM 4958 N N . PHE B 1 218 ? 50.607 62.843 160.804 1.00 44.08 198 PHE B N 1
ATOM 4959 C CA . PHE B 1 218 ? 49.342 62.598 160.110 1.00 43.94 198 PHE B CA 1
ATOM 4960 C C . PHE B 1 218 ? 48.166 63.392 160.659 1.00 52.86 198 PHE B C 1
ATOM 4961 O O . PHE B 1 218 ? 47.447 64.028 159.882 1.00 55.29 198 PHE B O 1
ATOM 4969 N N . THR B 1 219 ? 47.930 63.352 161.971 1.00 49.40 199 THR B N 1
ATOM 4970 C CA . THR B 1 219 ? 46.679 63.793 162.565 1.00 40.42 199 THR B CA 1
ATOM 4971 C C . THR B 1 219 ? 46.836 63.845 164.073 1.00 41.13 199 THR B C 1
ATOM 4972 O O . THR B 1 219 ? 47.678 63.153 164.645 1.00 45.07 199 THR B O 1
ATOM 4976 N N . ASN B 1 220 ? 45.989 64.650 164.708 1.00 44.09 200 ASN B N 1
ATOM 4977 C CA . ASN B 1 220 ? 45.832 64.667 166.156 1.00 48.46 200 ASN B CA 1
ATOM 4978 C C . ASN B 1 220 ? 44.664 63.808 166.630 1.00 45.54 200 ASN B C 1
ATOM 4979 O O . ASN B 1 220 ? 44.348 63.821 167.822 1.00 45.40 200 ASN B O 1
ATOM 4984 N N . ASP B 1 221 ? 43.992 63.098 165.723 1.00 46.25 201 ASP B N 1
ATOM 4985 C CA . ASP B 1 221 ? 42.907 62.184 166.079 1.00 49.41 201 ASP B CA 1
ATOM 4986 C C . ASP B 1 221 ? 43.428 60.752 166.203 1.00 55.09 201 ASP B C 1
ATOM 4987 O O . ASP B 1 221 ? 43.934 60.193 165.210 1.00 41.48 201 ASP B O 1
ATOM 4992 N N . PRO B 1 222 ? 43.346 60.129 167.385 1.00 46.80 202 PRO B N 1
ATOM 4993 C CA . PRO B 1 222 ? 43.902 58.778 167.532 1.00 52.14 202 PRO B CA 1
ATOM 4994 C C . PRO B 1 222 ? 43.226 57.720 166.667 1.00 58.59 202 PRO B C 1
ATOM 4995 O O . PRO B 1 222 ? 43.934 56.847 166.158 1.00 53.25 202 PRO B O 1
ATOM 4999 N N . GLU B 1 223 ? 41.902 57.771 166.450 1.00 62.23 203 GLU B N 1
ATOM 5000 C CA . GLU B 1 223 ? 41.272 56.755 165.607 1.00 56.48 203 GLU B CA 1
ATOM 5001 C C . GLU B 1 223 ? 41.710 56.890 164.153 1.00 46.33 203 GLU B C 1
ATOM 5002 O O . GLU B 1 223 ? 42.020 55.889 163.487 1.00 42.90 203 GLU B O 1
ATOM 5008 N N . GLU B 1 224 ? 41.806 58.127 163.661 1.00 50.26 204 GLU B N 1
ATOM 5009 C CA . GLU B 1 224 ? 42.345 58.338 162.321 1.00 52.19 204 GLU B CA 1
ATOM 5010 C C . GLU B 1 224 ? 43.800 57.873 162.251 1.00 50.29 204 GLU B C 1
ATOM 5011 O O . GLU B 1 224 ? 44.245 57.332 161.231 1.00 50.02 204 GLU B O 1
ATOM 5017 N N . LEU B 1 225 ? 44.562 58.096 163.324 1.00 40.20 205 LEU B N 1
ATOM 5018 C CA . LEU B 1 225 ? 45.958 57.678 163.342 1.00 41.40 205 LEU B CA 1
ATOM 5019 C C . LEU B 1 225 ? 46.056 56.153 163.291 1.00 46.35 205 LEU B C 1
ATOM 5020 O O . LEU B 1 225 ? 46.862 55.599 162.530 1.00 45.29 205 LEU B O 1
ATOM 5025 N N . ALA B 1 226 ? 45.235 55.457 164.089 1.00 40.41 206 ALA B N 1
ATOM 5026 C CA . ALA B 1 226 ? 45.212 53.992 164.063 1.00 35.44 206 ALA B CA 1
ATOM 5027 C C . ALA B 1 226 ? 44.924 53.480 162.662 1.00 34.95 206 ALA B C 1
ATOM 5028 O O . ALA B 1 226 ? 45.600 52.567 162.162 1.00 40.59 206 ALA B O 1
ATOM 5030 N N . GLU B 1 227 ? 43.941 54.083 161.992 1.00 36.81 207 GLU B N 1
ATOM 5031 C CA . GLU B 1 227 ? 43.543 53.568 160.683 1.00 42.91 207 GLU B CA 1
ATOM 5032 C C . GLU B 1 227 ? 44.614 53.860 159.636 1.00 41.51 207 GLU B C 1
ATOM 5033 O O . GLU B 1 227 ? 44.925 52.993 158.806 1.00 45.92 207 GLU B O 1
ATOM 5039 N N . ILE B 1 228 ? 45.199 55.063 159.656 1.00 42.85 208 ILE B N 1
ATOM 5040 C CA . ILE B 1 228 ? 46.237 55.383 158.676 1.00 53.00 208 ILE B CA 1
ATOM 5041 C C . ILE B 1 228 ? 47.474 54.503 158.896 1.00 53.00 208 ILE B C 1
ATOM 5042 O O . ILE B 1 228 ? 48.112 54.052 157.933 1.00 41.48 208 ILE B O 1
ATOM 5047 N N . CYS B 1 229 ? 47.833 54.239 160.160 1.00 38.53 209 CYS B N 1
ATOM 5048 C CA . CYS B 1 229 ? 48.961 53.353 160.417 1.00 37.19 209 CYS B CA 1
ATOM 5049 C C . CYS B 1 229 ? 48.655 51.928 159.960 1.00 43.95 209 CYS B C 1
ATOM 5050 O O . CYS B 1 229 ? 49.513 51.268 159.357 1.00 36.08 209 CYS B O 1
ATOM 5053 N N . ALA B 1 230 ? 47.414 51.453 160.173 1.00 54.17 210 ALA B N 1
ATOM 5054 C CA . ALA B 1 230 ? 47.048 50.122 159.687 1.00 52.72 210 ALA B CA 1
ATOM 5055 C C . ALA B 1 230 ? 47.179 50.047 158.169 1.00 52.93 210 ALA B C 1
ATOM 5056 O O . ALA B 1 230 ? 47.736 49.087 157.623 1.00 56.82 210 ALA B O 1
ATOM 5058 N N . GLN B 1 231 ? 46.688 51.065 157.468 1.00 45.17 211 GLN B N 1
ATOM 5059 C CA . GLN B 1 231 ? 46.739 51.019 156.012 1.00 49.76 211 GLN B CA 1
ATOM 5060 C C . GLN B 1 231 ? 48.172 51.115 155.504 1.00 50.21 211 GLN B C 1
ATOM 5061 O O . GLN B 1 231 ? 48.517 50.500 154.487 1.00 52.31 211 GLN B O 1
ATOM 5067 N N . ILE B 1 232 ? 49.018 51.891 156.186 1.00 43.07 212 ILE B N 1
ATOM 5068 C CA . ILE B 1 232 ? 50.427 51.947 155.806 1.00 46.14 212 ILE B CA 1
ATOM 5069 C C . ILE B 1 232 ? 51.047 50.571 155.951 1.00 41.40 212 ILE B C 1
ATOM 5070 O O . ILE B 1 232 ? 51.784 50.106 155.073 1.00 45.34 212 ILE B O 1
ATOM 5075 N N . LEU B 1 233 ? 50.749 49.904 157.070 1.00 36.22 213 LEU B N 1
ATOM 5076 C CA . LEU B 1 233 ? 51.225 48.542 157.305 1.00 45.58 213 LEU B CA 1
ATOM 5077 C C . LEU B 1 233 ? 50.783 47.598 156.192 1.00 50.45 213 LEU B C 1
ATOM 5078 O O . LEU B 1 233 ? 51.606 46.858 155.629 1.00 45.71 213 LEU B O 1
ATOM 5083 N N . GLU B 1 234 ? 49.482 47.615 155.863 1.00 40.93 214 GLU B N 1
ATOM 5084 C CA . GLU B 1 234 ? 48.942 46.778 154.788 1.00 48.96 214 GLU B CA 1
ATOM 5085 C C . GLU B 1 234 ? 49.682 47.023 153.476 1.00 52.42 214 GLU B C 1
ATOM 5086 O O . GLU B 1 234 ? 50.019 46.082 152.742 1.00 43.77 214 GLU B O 1
ATOM 5092 N N . ARG B 1 235 ? 49.919 48.296 153.149 1.00 42.98 215 ARG B N 1
ATOM 5093 C CA . ARG B 1 235 ? 50.538 48.619 151.868 1.00 46.84 215 ARG B CA 1
ATOM 5094 C C . ARG B 1 235 ? 52.023 48.235 151.850 1.00 50.02 215 ARG B C 1
ATOM 5095 O O . ARG B 1 235 ? 52.544 47.847 150.799 1.00 50.77 215 ARG B O 1
ATOM 5103 N N . GLN B 1 236 ? 52.721 48.309 152.993 1.00 46.87 216 GLN B N 1
ATOM 5104 C CA . GLN B 1 236 ? 54.098 47.804 153.023 1.00 41.81 216 GLN B CA 1
ATOM 5105 C C . GLN B 1 236 ? 54.113 46.281 152.877 1.00 49.75 216 GLN B C 1
ATOM 5106 O O . GLN B 1 236 ? 54.949 45.732 152.144 1.00 33.35 216 GLN B O 1
ATOM 5112 N N . ILE B 1 237 ? 53.172 45.587 153.539 1.00 40.95 217 ILE B N 1
ATOM 5113 C CA . ILE B 1 237 ? 53.057 44.136 153.387 1.00 36.80 217 ILE B CA 1
ATOM 5114 C C . ILE B 1 237 ? 52.819 43.778 151.926 1.00 45.15 217 ILE B C 1
ATOM 5115 O O . ILE B 1 237 ? 53.453 42.862 151.383 1.00 44.30 217 ILE B O 1
ATOM 5120 N N . GLU B 1 238 ? 51.887 44.488 151.276 1.00 42.31 218 GLU B N 1
ATOM 5121 C CA . GLU B 1 238 ? 51.600 44.278 149.858 1.00 44.91 218 GLU B CA 1
ATOM 5122 C C . GLU B 1 238 ? 52.832 44.563 149.014 1.00 49.61 218 GLU B C 1
ATOM 5123 O O . GLU B 1 238 ? 53.084 43.889 148.007 1.00 58.36 218 GLU B O 1
ATOM 5129 N N . MET B 1 239 ? 53.602 45.578 149.399 1.00 44.53 219 MET B N 1
ATOM 5130 C CA . MET B 1 239 ? 54.830 45.897 148.678 1.00 56.91 219 MET B CA 1
ATOM 5131 C C . MET B 1 239 ? 55.819 44.736 148.759 1.00 53.26 219 MET B C 1
ATOM 5132 O O . MET B 1 239 ? 56.418 44.345 147.748 1.00 50.55 219 MET B O 1
ATOM 5137 N N . GLN B 1 240 ? 55.964 44.139 149.951 1.00 39.77 220 GLN B N 1
ATOM 5138 C CA . GLN B 1 240 ? 56.907 43.038 150.139 1.00 42.81 220 GLN B CA 1
ATOM 5139 C C . GLN B 1 240 ? 56.476 41.775 149.413 1.00 47.34 220 GLN B C 1
ATOM 5140 O O . GLN B 1 240 ? 57.341 40.963 149.079 1.00 47.22 220 GLN B O 1
ATOM 5146 N N . ALA B 1 241 ? 55.155 41.623 149.142 1.00 50.63 221 ALA B N 1
ATOM 5147 C CA . ALA B 1 241 ? 54.436 40.437 148.673 1.00 50.94 221 ALA B CA 1
ATOM 5148 C C . ALA B 1 241 ? 54.104 39.559 149.877 1.00 52.47 221 ALA B C 1
ATOM 5149 O O . ALA B 1 241 ? 55.023 39.048 150.528 1.00 46.18 221 ALA B O 1
ATOM 5151 N N . PRO B 1 242 ? 52.820 39.377 150.221 1.00 47.15 222 PRO B N 1
ATOM 5152 C CA . PRO B 1 242 ? 52.484 38.612 151.441 1.00 46.26 222 PRO B CA 1
ATOM 5153 C C . PRO B 1 242 ? 53.099 37.221 151.475 1.00 40.28 222 PRO B C 1
ATOM 5154 O O . PRO B 1 242 ? 53.338 36.679 152.562 1.00 40.31 222 PRO B O 1
ATOM 5158 N N . GLY B 1 243 ? 53.325 36.612 150.310 1.00 36.78 223 GLY B N 1
ATOM 5159 C CA . GLY B 1 243 ? 53.927 35.296 150.239 1.00 37.16 223 GLY B CA 1
ATOM 5160 C C . GLY B 1 243 ? 55.368 35.268 150.672 1.00 49.04 223 GLY B C 1
ATOM 5161 O O . GLY B 1 243 ? 55.955 34.186 150.742 1.00 45.90 223 GLY B O 1
ATOM 5162 N N . THR B 1 244 ? 55.958 36.428 150.959 1.00 43.48 224 THR B N 1
ATOM 5163 C CA . THR B 1 244 ? 57.313 36.499 151.470 1.00 36.65 224 THR B CA 1
ATOM 5164 C C . THR B 1 244 ? 57.380 36.951 152.918 1.00 45.41 224 THR B C 1
ATOM 5165 O O . THR B 1 244 ? 58.482 37.058 153.457 1.00 42.44 224 THR B O 1
ATOM 5169 N N . VAL B 1 245 ? 56.242 37.179 153.577 1.00 39.36 225 VAL B N 1
ATOM 5170 C CA . VAL B 1 245 ? 56.226 37.723 154.930 1.00 46.34 225 VAL B CA 1
ATOM 5171 C C . VAL B 1 245 ? 55.782 36.639 155.908 1.00 40.54 225 VAL B C 1
ATOM 5172 O O . VAL B 1 245 ? 54.736 36.003 155.715 1.00 45.06 225 VAL B O 1
ATOM 5176 N N . ALA B 1 246 ? 56.562 36.448 156.975 1.00 33.63 226 ALA B N 1
ATOM 5177 C CA . ALA B 1 246 ? 56.255 35.445 157.981 1.00 37.24 226 ALA B CA 1
ATOM 5178 C C . ALA B 1 246 ? 55.328 35.971 159.073 1.00 39.45 226 ALA B C 1
ATOM 5179 O O . ALA B 1 246 ? 54.390 35.270 159.469 1.00 37.04 226 ALA B O 1
ATOM 5181 N N . ALA B 1 247 ? 55.584 37.177 159.594 1.00 35.68 227 ALA B N 1
ATOM 5182 C CA . ALA B 1 247 ? 54.904 37.606 160.808 1.00 24.10 227 ALA B CA 1
ATOM 5183 C C . ALA B 1 247 ? 55.052 39.108 161.018 1.00 37.04 227 ALA B C 1
ATOM 5184 O O . ALA B 1 247 ? 55.942 39.767 160.460 1.00 41.10 227 ALA B O 1
ATOM 5186 N N . LEU B 1 248 ? 54.127 39.631 161.807 1.00 25.90 228 LEU B N 1
ATOM 5187 C CA . LEU B 1 248 ? 54.194 40.940 162.426 1.00 28.10 228 LEU B CA 1
ATOM 5188 C C . LEU B 1 248 ? 54.502 40.749 163.901 1.00 29.18 228 LEU B C 1
ATOM 5189 O O . LEU B 1 248 ? 53.877 39.903 164.555 1.00 25.97 228 LEU B O 1
ATOM 5194 N N . ILE B 1 249 ? 55.438 41.540 164.440 1.00 28.63 229 ILE B N 1
ATOM 5195 C CA . ILE B 1 249 ? 55.710 41.515 165.875 1.00 29.07 229 ILE B CA 1
ATOM 5196 C C . ILE B 1 249 ? 55.474 42.915 166.429 1.00 35.89 229 ILE B C 1
ATOM 5197 O O . ILE B 1 249 ? 55.892 43.904 165.811 1.00 30.23 229 ILE B O 1
ATOM 5202 N N . ALA B 1 250 ? 54.777 43.001 167.568 1.00 22.91 230 ALA B N 1
ATOM 5203 C CA . ALA B 1 250 ? 54.446 44.296 168.147 1.00 20.52 230 ALA B CA 1
ATOM 5204 C C . ALA B 1 250 ? 54.209 44.145 169.647 1.00 28.12 230 ALA B C 1
ATOM 5205 O O . ALA B 1 250 ? 53.715 43.116 170.115 1.00 25.35 230 ALA B O 1
ATOM 5207 N N . GLU B 1 251 ? 54.537 45.178 170.387 1.00 22.90 231 GLU B N 1
ATOM 5208 C CA . GLU B 1 251 ? 54.190 45.196 171.808 1.00 29.22 231 GLU B CA 1
ATOM 5209 C C . GLU B 1 251 ? 52.753 45.708 171.984 1.00 29.09 231 GLU B C 1
ATOM 5210 O O . GLU B 1 251 ? 52.353 46.640 171.278 1.00 33.71 231 GLU B O 1
ATOM 5216 N N . PRO B 1 252 ? 51.923 45.101 172.842 1.00 31.09 232 PRO B N 1
ATOM 5217 C CA . PRO B 1 252 ? 50.600 45.700 173.092 1.00 49.23 232 PRO B CA 1
ATOM 5218 C C . PRO B 1 252 ? 50.694 47.126 173.607 1.00 41.13 232 PRO B C 1
ATOM 5219 O O . PRO B 1 252 ? 49.809 47.942 173.303 1.00 34.36 232 PRO B O 1
ATOM 5223 N N . ILE B 1 253 ? 51.685 47.417 174.457 1.00 29.51 233 ILE B N 1
ATOM 5224 C CA . ILE B 1 253 ? 52.055 48.779 174.807 1.00 30.43 233 ILE B CA 1
ATOM 5225 C C . ILE B 1 253 ? 53.578 48.869 174.709 1.00 35.09 233 ILE B C 1
ATOM 5226 O O . ILE B 1 253 ? 54.282 48.074 175.341 1.00 30.83 233 ILE B O 1
ATOM 5231 N N . GLN B 1 254 ? 54.092 49.839 173.939 1.00 31.11 234 GLN B N 1
ATOM 5232 C CA . GLN B 1 254 ? 55.550 49.921 173.756 1.00 31.15 234 GLN B CA 1
ATOM 5233 C C . GLN B 1 254 ? 56.209 50.416 175.028 1.00 25.09 234 GLN B C 1
ATOM 5234 O O . GLN B 1 254 ? 55.826 51.451 175.571 1.00 25.84 234 GLN B O 1
ATOM 5240 N N . GLY B 1 255 ? 57.151 49.629 175.537 1.00 26.43 235 GLY B N 1
ATOM 5241 C CA . GLY B 1 255 ? 57.779 49.905 176.810 1.00 31.40 235 GLY B CA 1
ATOM 5242 C C . GLY B 1 255 ? 59.018 50.758 176.637 1.00 39.76 235 GLY B C 1
ATOM 5243 O O . GLY B 1 255 ? 58.955 51.983 176.820 1.00 37.29 235 GLY B O 1
ATOM 5244 N N . ALA B 1 256 ? 60.127 50.137 176.229 1.00 33.40 236 ALA B N 1
ATOM 5245 C CA . ALA B 1 256 ? 61.400 50.856 176.149 1.00 36.64 236 ALA B CA 1
ATOM 5246 C C . ALA B 1 256 ? 61.357 51.992 175.131 1.00 37.08 236 ALA B C 1
ATOM 5247 O O . ALA B 1 256 ? 62.149 52.934 175.231 1.00 29.65 236 ALA B O 1
ATOM 5249 N N . GLY B 1 257 ? 60.446 51.925 174.155 1.00 38.91 237 GLY B N 1
ATOM 5250 C CA . GLY B 1 257 ? 60.228 53.039 173.242 1.00 24.27 237 GLY B CA 1
ATOM 5251 C C . GLY B 1 257 ? 59.608 54.253 173.900 1.00 32.29 237 GLY B C 1
ATOM 5252 O O . GLY B 1 257 ? 59.412 55.264 173.225 1.00 32.42 237 GLY B O 1
ATOM 5253 N N . GLY B 1 258 ? 59.214 54.150 175.162 1.00 23.60 238 GLY B N 1
ATOM 5254 C CA . GLY B 1 258 ? 58.777 55.315 175.890 1.00 25.98 238 GLY B CA 1
ATOM 5255 C C . GLY B 1 258 ? 57.314 55.290 176.318 1.00 43.17 238 GLY B C 1
ATOM 5256 O O . GLY B 1 258 ? 56.681 56.342 176.357 1.00 26.69 238 GLY B O 1
ATOM 5257 N N . VAL B 1 259 ? 56.785 54.106 176.651 1.00 30.25 239 VAL B N 1
ATOM 5258 C CA . VAL B 1 259 ? 55.413 53.884 177.125 1.00 34.12 239 VAL B CA 1
ATOM 5259 C C . VAL B 1 259 ? 54.399 54.472 176.158 1.00 29.77 239 VAL B C 1
ATOM 5260 O O . VAL B 1 259 ? 53.700 55.432 176.488 1.00 37.26 239 VAL B O 1
ATOM 5264 N N . ILE B 1 260 ? 54.279 53.898 174.973 1.00 26.96 240 ILE B N 1
ATOM 5265 C CA . ILE B 1 260 ? 53.357 54.420 173.973 1.00 37.59 240 ILE B CA 1
ATOM 5266 C C . ILE B 1 260 ? 52.137 53.502 173.917 1.00 43.39 240 ILE B C 1
ATOM 5267 O O . ILE B 1 260 ? 52.218 52.375 173.403 1.00 32.00 240 ILE B O 1
ATOM 5272 N N . VAL B 1 261 ? 50.996 53.995 174.389 1.00 36.10 241 VAL B N 1
ATOM 5273 C CA . VAL B 1 261 ? 49.754 53.236 174.406 1.00 39.77 241 VAL B CA 1
ATOM 5274 C C . VAL B 1 261 ? 49.043 53.449 173.068 1.00 34.70 241 VAL B C 1
ATOM 5275 O O . VAL B 1 261 ? 48.625 54.578 172.798 1.00 34.98 241 VAL B O 1
ATOM 5279 N N . PRO B 1 262 ? 48.844 52.428 172.251 1.00 31.89 242 PRO B N 1
ATOM 5280 C CA . PRO B 1 262 ? 48.198 52.633 170.953 1.00 41.81 242 PRO B CA 1
ATOM 5281 C C . PRO B 1 262 ? 46.708 52.894 171.150 1.00 42.25 242 PRO B C 1
ATOM 5282 O O . PRO B 1 262 ? 46.158 52.612 172.227 1.00 41.80 242 PRO B O 1
ATOM 5286 N N . PRO B 1 263 ? 46.026 53.476 170.165 1.00 38.55 243 PRO B N 1
ATOM 5287 C CA . PRO B 1 263 ? 44.549 53.534 170.228 1.00 38.67 243 PRO B CA 1
ATOM 5288 C C . PRO B 1 263 ? 43.949 52.136 170.344 1.00 48.36 243 PRO B C 1
ATOM 5289 O O . PRO B 1 263 ? 44.503 51.165 169.817 1.00 38.11 243 PRO B O 1
ATOM 5293 N N . ALA B 1 264 ? 42.815 52.039 171.058 1.00 40.20 244 ALA B N 1
ATOM 5294 C CA . ALA B 1 264 ? 42.180 50.742 171.293 1.00 35.18 244 ALA B CA 1
ATOM 5295 C C . ALA B 1 264 ? 41.811 50.037 169.991 1.00 48.66 244 ALA B C 1
ATOM 5296 O O . ALA B 1 264 ? 41.817 48.803 169.941 1.00 44.93 244 ALA B O 1
ATOM 5298 N N . SER B 1 265 ? 41.514 50.779 168.918 1.00 37.67 245 SER B N 1
ATOM 5299 C CA . SER B 1 265 ? 41.146 50.077 167.690 1.00 38.07 245 SER B CA 1
ATOM 5300 C C . SER B 1 265 ? 42.347 49.443 167.003 1.00 43.74 245 SER B C 1
ATOM 5301 O O . SER B 1 265 ? 42.163 48.626 166.094 1.00 46.42 245 SER B O 1
ATOM 5304 N N . TYR B 1 266 ? 43.573 49.812 167.401 1.00 44.16 246 TYR B N 1
ATOM 5305 C CA . TYR B 1 266 ? 44.744 49.474 166.597 1.00 37.77 246 TYR B CA 1
ATOM 5306 C C . TYR B 1 266 ? 45.016 47.974 166.619 1.00 34.90 246 TYR B C 1
ATOM 5307 O O . TYR B 1 266 ? 45.203 47.359 165.567 1.00 32.37 246 TYR B O 1
ATOM 5316 N N . TRP B 1 267 ? 45.083 47.366 167.794 1.00 31.61 247 TRP B N 1
ATOM 5317 C CA . TRP B 1 267 ? 45.424 45.941 167.817 1.00 34.49 247 TRP B CA 1
ATOM 5318 C C . TRP B 1 267 ? 44.370 45.065 167.132 1.00 43.20 247 TRP B C 1
ATOM 5319 O O . TRP B 1 267 ? 44.763 44.109 166.426 1.00 35.88 247 TRP B O 1
ATOM 5330 N N . PRO B 1 268 ? 43.058 45.309 167.291 1.00 33.10 248 PRO B N 1
ATOM 5331 C CA . PRO B 1 268 ? 42.084 44.550 166.485 1.00 38.74 248 PRO B CA 1
ATOM 5332 C C . PRO B 1 268 ? 42.346 44.663 165.002 1.00 33.49 248 PRO B C 1
ATOM 5333 O O . PRO B 1 268 ? 42.206 43.676 164.260 1.00 35.44 248 PRO B O 1
ATOM 5337 N N . ARG B 1 269 ? 42.756 45.843 164.547 1.00 39.41 249 ARG B N 1
ATOM 5338 C CA . ARG B 1 269 ? 43.132 45.962 163.143 1.00 45.12 249 ARG B CA 1
ATOM 5339 C C . ARG B 1 269 ? 44.350 45.092 162.827 1.00 45.89 249 ARG B C 1
ATOM 5340 O O . ARG B 1 269 ? 44.424 44.500 161.745 1.00 33.67 249 ARG B O 1
ATOM 5348 N N . LEU B 1 270 ? 45.330 45.022 163.745 1.00 36.36 250 LEU B N 1
ATOM 5349 C CA . LEU B 1 270 ? 46.507 44.180 163.513 1.00 41.37 250 LEU B CA 1
ATOM 5350 C C . LEU B 1 270 ? 46.093 42.728 163.330 1.00 38.79 250 LEU B C 1
ATOM 5351 O O . LEU B 1 270 ? 46.568 42.048 162.416 1.00 36.73 250 LEU B O 1
ATOM 5356 N N . ARG B 1 271 ? 45.194 42.241 164.191 1.00 34.26 251 ARG B N 1
ATOM 5357 C CA . ARG B 1 271 ? 44.705 40.869 164.052 1.00 41.15 251 ARG B CA 1
ATOM 5358 C C . ARG B 1 271 ? 44.030 40.663 162.706 1.00 50.21 251 ARG B C 1
ATOM 5359 O O . ARG B 1 271 ? 44.246 39.635 162.043 1.00 45.78 251 ARG B O 1
ATOM 5367 N N . GLN B 1 272 ? 43.211 41.639 162.289 1.00 39.27 252 GLN B N 1
ATOM 5368 C CA . GLN B 1 272 ? 42.544 41.568 160.992 1.00 43.54 252 GLN B CA 1
ATOM 5369 C C . GLN B 1 272 ? 43.550 41.552 159.847 1.00 41.79 252 GLN B C 1
ATOM 5370 O O . GLN B 1 272 ? 43.388 40.801 158.884 1.00 42.74 252 GLN B O 1
ATOM 5376 N N . ILE B 1 273 ? 44.586 42.391 159.926 1.00 45.29 253 ILE B N 1
ATOM 5377 C CA . ILE B 1 273 ? 45.597 42.470 158.868 1.00 42.48 253 ILE B CA 1
ATOM 5378 C C . ILE B 1 273 ? 46.345 41.149 158.761 1.00 46.64 253 ILE B C 1
ATOM 5379 O O . ILE B 1 273 ? 46.616 40.644 157.662 1.00 42.79 253 ILE B O 1
ATOM 5384 N N . CYS B 1 274 ? 46.714 40.585 159.909 1.00 40.18 254 CYS B N 1
ATOM 5385 C CA . CYS B 1 274 ? 47.421 39.311 159.903 1.00 42.53 254 CYS B CA 1
ATOM 5386 C C . CYS B 1 274 ? 46.532 38.210 159.326 1.00 44.92 254 CYS B C 1
ATOM 5387 O O . CYS B 1 274 ? 46.983 37.407 158.501 1.00 50.55 254 CYS B O 1
ATOM 5390 N N . ASP B 1 275 ? 45.238 38.218 159.668 1.00 47.74 255 ASP B N 1
ATOM 5391 C CA . ASP B 1 275 ? 44.307 37.249 159.073 1.00 49.01 255 ASP B CA 1
ATOM 5392 C C . ASP B 1 275 ? 44.215 37.447 157.566 1.00 40.09 255 ASP B C 1
ATOM 5393 O O . ASP B 1 275 ? 44.300 36.485 156.795 1.00 51.92 255 ASP B O 1
ATOM 5398 N N . LYS B 1 276 ? 44.114 38.702 157.137 1.00 41.66 256 LYS B N 1
ATOM 5399 C CA . LYS B 1 276 ? 43.912 39.050 155.734 1.00 51.23 256 LYS B CA 1
ATOM 5400 C C . LYS B 1 276 ? 45.084 38.608 154.871 1.00 52.09 256 LYS B C 1
ATOM 5401 O O . LYS B 1 276 ? 44.890 38.082 153.772 1.00 50.46 256 LYS B O 1
ATOM 5407 N N . TYR B 1 277 ? 46.313 38.879 155.315 1.00 50.25 257 TYR B N 1
ATOM 5408 C CA . TYR B 1 277 ? 47.500 38.580 154.520 1.00 44.84 257 TYR B CA 1
ATOM 5409 C C . TYR B 1 277 ? 48.128 37.243 154.898 1.00 52.11 257 TYR B C 1
ATOM 5410 O O . TYR B 1 277 ? 49.188 36.873 154.351 1.00 47.60 257 TYR B O 1
ATOM 5419 N N . ASP B 1 278 ? 47.535 36.541 155.860 1.00 35.80 258 ASP B N 1
ATOM 5420 C CA . ASP B 1 278 ? 48.010 35.232 156.266 1.00 40.69 258 ASP B CA 1
ATOM 5421 C C . ASP B 1 278 ? 49.476 35.303 156.730 1.00 52.39 258 ASP B C 1
ATOM 5422 O O . ASP B 1 278 ? 50.389 34.671 156.168 1.00 37.77 258 ASP B O 1
ATOM 5427 N N . ILE B 1 279 ? 49.696 36.151 157.730 1.00 41.01 259 ILE B N 1
ATOM 5428 C CA . ILE B 1 279 ? 50.948 36.211 158.470 1.00 42.63 259 ILE B CA 1
ATOM 5429 C C . ILE B 1 279 ? 50.619 36.028 159.948 1.00 34.20 259 ILE B C 1
ATOM 5430 O O . ILE B 1 279 ? 49.498 36.300 160.388 1.00 28.88 259 ILE B O 1
ATOM 5435 N N . LEU B 1 280 ? 51.607 35.564 160.716 1.00 31.17 260 LEU B N 1
ATOM 5436 C CA . LEU B 1 280 ? 51.437 35.372 162.149 1.00 28.08 260 LEU B CA 1
ATOM 5437 C C . LEU B 1 280 ? 51.490 36.712 162.890 1.00 28.50 260 LEU B C 1
ATOM 5438 O O . LEU B 1 280 ? 52.160 37.652 162.466 1.00 35.41 260 LEU B O 1
ATOM 5443 N N . LEU B 1 281 ? 50.725 36.812 163.972 1.00 28.96 261 LEU B N 1
ATOM 5444 C CA . LEU B 1 281 ? 50.790 37.933 164.904 1.00 32.97 261 LEU B CA 1
ATOM 5445 C C . LEU B 1 281 ? 51.567 37.463 166.118 1.00 42.31 261 LEU B C 1
ATOM 5446 O O . LEU B 1 281 ? 51.076 36.606 166.869 1.00 41.05 261 LEU B O 1
ATOM 5451 N N . ILE B 1 282 ? 52.769 38.016 166.312 1.00 36.16 262 ILE B N 1
ATOM 5452 C CA . ILE B 1 282 ? 53.591 37.773 167.487 1.00 27.67 262 ILE B CA 1
ATOM 5453 C C . ILE B 1 282 ? 53.372 38.923 168.458 1.00 41.61 262 ILE B C 1
ATOM 5454 O O . ILE B 1 282 ? 53.731 40.076 168.156 1.00 38.62 262 ILE B O 1
ATOM 5459 N N . ALA B 1 283 ? 52.834 38.626 169.639 1.00 25.69 263 ALA B N 1
ATOM 5460 C CA . ALA B 1 283 ? 52.708 39.639 170.686 1.00 29.84 263 ALA B CA 1
ATOM 5461 C C . ALA B 1 283 ? 53.946 39.589 171.588 1.00 32.23 263 ALA B C 1
ATOM 5462 O O . ALA B 1 283 ? 54.161 38.612 172.308 1.00 31.57 263 ALA B O 1
ATOM 5464 N N . ASP B 1 284 ? 54.735 40.656 171.581 1.00 24.19 264 ASP B N 1
ATOM 5465 C CA . ASP B 1 284 ? 55.846 40.782 172.515 1.00 34.67 264 ASP B CA 1
ATOM 5466 C C . ASP B 1 284 ? 55.314 41.297 173.838 1.00 25.86 264 ASP B C 1
ATOM 5467 O O . ASP B 1 284 ? 55.185 42.498 174.056 1.00 27.31 264 ASP B O 1
ATOM 5472 N N . GLU B 1 285 ? 55.037 40.363 174.743 1.00 18.90 265 GLU B N 1
ATOM 5473 C CA . GLU B 1 285 ? 54.478 40.630 176.058 1.00 18.54 265 GLU B CA 1
ATOM 5474 C C . GLU B 1 285 ? 55.529 40.546 177.143 1.00 19.85 265 GLU B C 1
ATOM 5475 O O . GLU B 1 285 ? 55.207 40.300 178.305 1.00 20.90 265 GLU B O 1
ATOM 5481 N N . VAL B 1 286 ? 56.795 40.798 176.804 1.00 28.15 266 VAL B N 1
ATOM 5482 C CA . VAL B 1 286 ? 57.835 40.656 177.819 1.00 22.99 266 VAL B CA 1
ATOM 5483 C C . VAL B 1 286 ? 57.584 41.626 178.972 1.00 30.01 266 VAL B C 1
ATOM 5484 O O . VAL B 1 286 ? 57.747 41.271 180.155 1.00 19.42 266 VAL B O 1
ATOM 5488 N N . ILE B 1 287 ? 57.129 42.841 178.668 1.00 27.17 267 ILE B N 1
ATOM 5489 C CA . ILE B 1 287 ? 56.746 43.741 179.754 1.00 34.35 267 ILE B CA 1
ATOM 5490 C C . ILE B 1 287 ? 55.280 43.569 180.134 1.00 24.44 267 ILE B C 1
ATOM 5491 O O . ILE B 1 287 ? 54.951 43.515 181.324 1.00 23.96 267 ILE B O 1
ATOM 5496 N N . THR B 1 288 ? 54.376 43.517 179.160 1.00 20.32 268 THR B N 1
ATOM 5497 C CA . THR B 1 288 ? 52.950 43.549 179.511 1.00 30.42 268 THR B CA 1
ATOM 5498 C C . THR B 1 288 ? 52.407 42.195 179.952 1.00 42.08 268 THR B C 1
ATOM 5499 O O . THR B 1 288 ? 51.269 42.133 180.427 1.00 35.01 268 THR B O 1
ATOM 5503 N N . GLY B 1 289 ? 53.157 41.099 179.740 1.00 36.69 269 GLY B N 1
ATOM 5504 C CA . GLY B 1 289 ? 52.712 39.786 180.162 1.00 23.92 269 GLY B CA 1
ATOM 5505 C C . GLY B 1 289 ? 52.558 39.697 181.667 1.00 23.51 269 GLY B C 1
ATOM 5506 O O . GLY B 1 289 ? 53.394 40.211 182.417 1.00 30.75 269 GLY B O 1
ATOM 5507 N N . LEU B 1 290 ? 51.432 39.148 182.111 1.00 26.18 270 LEU B N 1
ATOM 5508 C CA . LEU B 1 290 ? 51.160 38.841 183.513 1.00 26.18 270 LEU B CA 1
ATOM 5509 C C . LEU B 1 290 ? 50.992 40.087 184.376 1.00 25.64 270 LEU B C 1
ATOM 5510 O O . LEU B 1 290 ? 51.368 40.095 185.548 1.00 28.87 270 LEU B O 1
ATOM 5515 N N . GLY B 1 291 ? 50.374 41.124 183.821 1.00 31.67 271 GLY B N 1
ATOM 5516 C CA . GLY B 1 291 ? 49.585 42.049 184.610 1.00 35.03 271 GLY B CA 1
ATOM 5517 C C . GLY B 1 291 ? 49.906 43.532 184.528 1.00 29.67 271 GLY B C 1
ATOM 5518 O O . GLY B 1 291 ? 49.024 44.329 184.867 1.00 33.81 271 GLY B O 1
ATOM 5519 N N . ARG B 1 292 ? 51.105 43.960 184.099 1.00 29.88 272 ARG B N 1
ATOM 5520 C CA . ARG B 1 292 ? 51.531 45.342 184.392 1.00 33.98 272 ARG B CA 1
ATOM 5521 C C . ARG B 1 292 ? 50.543 46.399 183.872 1.00 35.53 272 ARG B C 1
ATOM 5522 O O . ARG B 1 292 ? 50.224 47.358 184.578 1.00 25.05 272 ARG B O 1
ATOM 5530 N N . SER B 1 293 ? 50.016 46.221 182.666 1.00 27.07 273 SER B N 1
ATOM 5531 C CA . SER B 1 293 ? 49.175 47.217 182.030 1.00 30.65 273 SER B CA 1
ATOM 5532 C C . SER B 1 293 ? 47.740 47.156 182.536 1.00 36.46 273 SER B C 1
ATOM 5533 O O . SER B 1 293 ? 46.861 47.772 181.934 1.00 33.03 273 SER B O 1
ATOM 5536 N N . GLY B 1 294 ? 47.477 46.339 183.548 1.00 31.26 274 GLY B N 1
ATOM 5537 C CA . GLY B 1 294 ? 46.195 46.291 184.200 1.00 39.98 274 GLY B CA 1
ATOM 5538 C C . GLY B 1 294 ? 45.272 45.208 183.680 1.00 40.81 274 GLY B C 1
ATOM 5539 O O . GLY B 1 294 ? 44.152 45.092 184.170 1.00 35.62 274 GLY B O 1
ATOM 5540 N N . SER B 1 295 ? 45.703 44.455 182.680 1.00 32.27 275 SER B N 1
ATOM 5541 C CA . SER B 1 295 ? 45.069 43.233 182.216 1.00 35.36 275 SER B CA 1
ATOM 5542 C C . SER B 1 295 ? 46.105 42.115 182.301 1.00 38.65 275 SER B C 1
ATOM 5543 O O . SER B 1 295 ? 47.312 42.372 182.212 1.00 35.29 275 SER B O 1
ATOM 5546 N N . LEU B 1 296 ? 45.645 40.864 182.460 1.00 46.26 276 LEU B N 1
ATOM 5547 C CA . LEU B 1 296 ? 46.609 39.770 182.612 1.00 39.80 276 LEU B CA 1
ATOM 5548 C C . LEU B 1 296 ? 47.528 39.677 181.403 1.00 31.96 276 LEU B C 1
ATOM 5549 O O . LEU B 1 296 ? 48.690 39.314 181.549 1.00 37.01 276 LEU B O 1
ATOM 5554 N N . PHE B 1 297 ? 47.051 40.030 180.215 1.00 35.14 277 PHE B N 1
ATOM 5555 C CA . PHE B 1 297 ? 47.938 40.236 179.073 1.00 43.63 277 PHE B CA 1
ATOM 5556 C C . PHE B 1 297 ? 47.520 41.510 178.331 1.00 40.80 277 PHE B C 1
ATOM 5557 O O . PHE B 1 297 ? 46.340 41.849 178.274 1.00 43.81 277 PHE B O 1
ATOM 5565 N N . GLY B 1 298 ? 48.514 42.222 177.781 1.00 34.73 278 GLY B N 1
ATOM 5566 C CA . GLY B 1 298 ? 48.232 43.401 176.980 1.00 33.56 278 GLY B CA 1
ATOM 5567 C C . GLY B 1 298 ? 47.337 43.104 175.788 1.00 38.05 278 GLY B C 1
ATOM 5568 O O . GLY B 1 298 ? 46.470 43.917 175.423 1.00 37.81 278 GLY B O 1
ATOM 5569 N N . SER B 1 299 ? 47.571 41.964 175.131 1.00 31.85 279 SER B N 1
ATOM 5570 C CA . SER B 1 299 ? 46.688 41.548 174.046 1.00 36.73 279 SER B CA 1
ATOM 5571 C C . SER B 1 299 ? 45.274 41.388 174.568 1.00 39.14 279 SER B C 1
ATOM 5572 O O . SER B 1 299 ? 44.313 41.890 173.970 1.00 36.83 279 SER B O 1
ATOM 5575 N N . ARG B 1 300 ? 45.142 40.742 175.731 1.00 32.53 280 ARG B N 1
ATOM 5576 C CA . ARG B 1 300 ? 43.824 40.549 176.306 1.00 32.13 280 ARG B CA 1
ATOM 5577 C C . ARG B 1 300 ? 43.183 41.904 176.565 1.00 32.50 280 ARG B C 1
ATOM 5578 O O . ARG B 1 300 ? 42.006 42.102 176.253 1.00 31.55 280 ARG B O 1
ATOM 5586 N N . GLY B 1 301 ? 43.973 42.861 177.087 1.00 32.09 281 GLY B N 1
ATOM 5587 C CA . GLY B 1 301 ? 43.520 44.232 177.263 1.00 37.85 281 GLY B CA 1
ATOM 5588 C C . GLY B 1 301 ? 42.974 44.866 175.995 1.00 39.93 281 GLY B C 1
ATOM 5589 O O . GLY B 1 301 ? 42.117 45.750 176.057 1.00 45.47 281 GLY B O 1
ATOM 5590 N N . TRP B 1 302 ? 43.468 44.459 174.831 1.00 36.69 282 TRP B N 1
ATOM 5591 C CA . TRP B 1 302 ? 42.863 44.976 173.608 1.00 35.51 282 TRP B CA 1
ATOM 5592 C C . TRP B 1 302 ? 41.817 44.023 173.023 1.00 34.02 282 TRP B C 1
ATOM 5593 O O . TRP B 1 302 ? 41.326 44.271 171.925 1.00 34.70 282 TRP B O 1
ATOM 5604 N N . GLY B 1 303 ? 41.541 42.901 173.691 1.00 32.86 283 GLY B N 1
ATOM 5605 C CA . GLY B 1 303 ? 40.661 41.844 173.206 1.00 33.35 283 GLY B CA 1
ATOM 5606 C C . GLY B 1 303 ? 41.153 41.112 171.975 1.00 41.21 283 GLY B C 1
ATOM 5607 O O . GLY B 1 303 ? 40.330 40.735 171.134 1.00 35.24 283 GLY B O 1
ATOM 5608 N N . VAL B 1 304 ? 42.476 40.882 171.852 1.00 35.28 284 VAL B N 1
ATOM 5609 C CA . VAL B 1 304 ? 43.083 40.271 170.667 1.00 35.26 284 VAL B CA 1
ATOM 5610 C C . VAL B 1 304 ? 43.810 38.981 171.070 1.00 35.02 284 VAL B C 1
ATOM 5611 O O . VAL B 1 304 ? 44.316 38.866 172.190 1.00 36.76 284 VAL B O 1
ATOM 5615 N N . LYS B 1 305 ? 43.723 37.959 170.209 1.00 33.98 285 LYS B N 1
ATOM 5616 C CA . LYS B 1 305 ? 44.395 36.687 170.422 1.00 33.95 285 LYS B CA 1
ATOM 5617 C C . LYS B 1 305 ? 45.546 36.553 169.445 1.00 33.55 285 LYS B C 1
ATOM 5618 O O . LYS B 1 305 ? 45.304 36.288 168.251 1.00 30.98 285 LYS B O 1
ATOM 5624 N N . PRO B 1 306 ? 46.800 36.716 169.884 1.00 31.85 286 PRO B N 1
ATOM 5625 C CA . PRO B 1 306 ? 47.930 36.525 168.978 1.00 35.44 286 PRO B CA 1
ATOM 5626 C C . PRO B 1 306 ? 48.115 35.045 168.684 1.00 40.59 286 PRO B C 1
ATOM 5627 O O . PRO B 1 306 ? 47.522 34.180 169.333 1.00 35.70 286 PRO B O 1
ATOM 5631 N N . ASP B 1 307 ? 48.944 34.770 167.666 1.00 29.91 287 ASP B N 1
ATOM 5632 C CA . ASP B 1 307 ? 49.390 33.411 167.364 1.00 35.85 287 ASP B CA 1
ATOM 5633 C C . ASP B 1 307 ? 50.506 32.956 168.306 1.00 29.57 287 ASP B C 1
ATOM 5634 O O . ASP B 1 307 ? 50.551 31.774 168.699 1.00 32.06 287 ASP B O 1
ATOM 5639 N N . ILE B 1 308 ? 51.432 33.876 168.648 1.00 37.82 288 ILE B N 1
ATOM 5640 C CA . ILE B 1 308 ? 52.635 33.621 169.450 1.00 27.63 288 ILE B CA 1
ATOM 5641 C C . ILE B 1 308 ? 52.798 34.740 170.485 1.00 30.07 288 ILE B C 1
ATOM 5642 O O . ILE B 1 308 ? 52.638 35.922 170.159 1.00 26.15 288 ILE B O 1
ATOM 5647 N N . MET B 1 309 ? 53.126 34.377 171.732 1.00 21.10 289 MET B N 1
ATOM 5648 C CA . MET B 1 309 ? 53.327 35.356 172.810 1.00 36.98 289 MET B CA 1
ATOM 5649 C C . MET B 1 309 ? 54.710 35.174 173.448 1.00 45.23 289 MET B C 1
ATOM 5650 O O . MET B 1 309 ? 55.096 34.050 173.781 1.00 33.61 289 MET B O 1
ATOM 5655 N N . CYS B 1 310 ? 55.463 36.270 173.597 1.00 33.21 290 CYS B N 1
ATOM 5656 C CA . CYS B 1 310 ? 56.777 36.272 174.252 1.00 26.64 290 CYS B CA 1
ATOM 5657 C C . CYS B 1 310 ? 56.648 36.826 175.665 1.00 20.96 290 CYS B C 1
ATOM 5658 O O . CYS B 1 310 ? 56.220 37.969 175.839 1.00 26.18 290 CYS B O 1
ATOM 5661 N N . LEU B 1 311 ? 57.080 36.061 176.658 1.00 17.43 291 LEU B N 1
ATOM 5662 C CA . LEU B 1 311 ? 56.987 36.435 178.065 1.00 23.78 291 LEU B CA 1
ATOM 5663 C C . LEU B 1 311 ? 58.379 36.351 178.683 1.00 24.09 291 LEU B C 1
ATOM 5664 O O . LEU B 1 311 ? 59.150 35.450 178.337 1.00 22.98 291 LEU B O 1
ATOM 5669 N N . ALA B 1 312 ? 58.699 37.280 179.578 1.00 32.29 292 ALA B N 1
ATOM 5670 C CA . ALA B 1 312 ? 59.965 37.235 180.318 1.00 27.33 292 ALA B CA 1
ATOM 5671 C C . ALA B 1 312 ? 59.819 38.136 181.522 1.00 34.59 292 ALA B C 1
ATOM 5672 O O . ALA B 1 312 ? 58.737 38.217 182.133 1.00 30.52 292 ALA B O 1
ATOM 5674 N N . LYS B 1 313 ? 60.920 38.797 181.920 1.00 25.79 293 LYS B N 1
ATOM 5675 C CA . LYS B 1 313 ? 60.954 39.785 182.989 1.00 29.71 293 LYS B CA 1
ATOM 5676 C C . LYS B 1 313 ? 60.103 39.357 184.181 1.00 39.33 293 LYS B C 1
ATOM 5677 O O . LYS B 1 313 ? 60.535 38.563 185.021 1.00 35.89 293 LYS B O 1
ATOM 5683 N N . GLY B 1 314 ? 58.900 39.937 184.273 1.00 47.48 294 GLY B N 1
ATOM 5684 C CA . GLY B 1 314 ? 58.026 39.783 185.423 1.00 39.14 294 GLY B CA 1
ATOM 5685 C C . GLY B 1 314 ? 57.502 38.383 185.651 1.00 31.98 294 GLY B C 1
ATOM 5686 O O . GLY B 1 314 ? 57.162 38.070 186.796 1.00 24.23 294 GLY B O 1
ATOM 5687 N N . ILE B 1 315 ? 57.525 37.520 184.628 1.00 21.30 295 ILE B N 1
ATOM 5688 C CA . ILE B 1 315 ? 57.003 36.160 184.763 1.00 27.07 295 ILE B CA 1
ATOM 5689 C C . ILE B 1 315 ? 57.623 35.438 185.952 1.00 37.06 295 ILE B C 1
ATOM 5690 O O . ILE B 1 315 ? 57.015 34.508 186.509 1.00 25.94 295 ILE B O 1
ATOM 5695 N N . SER B 1 316 ? 58.863 35.786 186.316 1.00 25.14 296 SER B N 1
ATOM 5696 C CA . SER B 1 316 ? 59.525 35.200 187.475 1.00 21.75 296 SER B CA 1
ATOM 5697 C C . SER B 1 316 ? 59.754 36.243 188.564 1.00 34.77 296 SER B C 1
ATOM 5698 O O . SER B 1 316 ? 60.549 35.998 189.486 1.00 29.06 296 SER B O 1
ATOM 5701 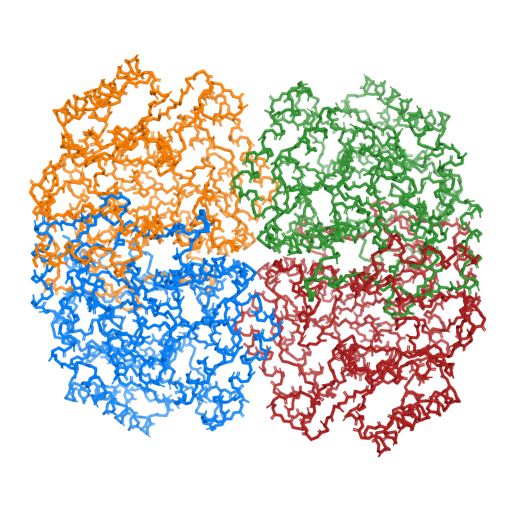N N . SER B 1 317 ? 59.121 37.425 188.459 1.00 19.61 297 SER B N 1
ATOM 5702 C CA . SER B 1 317 ? 59.371 38.532 189.369 1.00 25.70 297 SER B CA 1
ATOM 5703 C C . SER B 1 317 ? 60.865 38.897 189.436 1.00 31.95 297 SER B C 1
ATOM 5704 O O . SER B 1 317 ? 61.338 39.442 190.443 1.00 29.10 297 SER B O 1
ATOM 5707 N N . GLY B 1 318 ? 61.622 38.573 188.381 1.00 27.52 298 GLY B N 1
ATOM 5708 C CA . GLY B 1 318 ? 63.045 38.836 188.355 1.00 26.40 298 GLY B CA 1
ATOM 5709 C C . GLY B 1 318 ? 63.873 38.018 189.324 1.00 21.97 298 GLY B C 1
ATOM 5710 O O . GLY B 1 318 ? 65.060 38.293 189.469 1.00 37.63 298 GLY B O 1
ATOM 5711 N N . TYR B 1 319 ? 63.296 37.044 190.027 1.00 26.16 299 TYR B N 1
ATOM 5712 C CA . TYR B 1 319 ? 64.082 36.336 191.046 1.00 38.96 299 TYR B CA 1
ATOM 5713 C C . TYR B 1 319 ? 65.085 35.371 190.416 1.00 34.02 299 TYR B C 1
ATOM 5714 O O . TYR B 1 319 ? 66.161 35.145 190.971 1.00 25.94 299 TYR B O 1
ATOM 5723 N N . VAL B 1 320 ? 64.729 34.777 189.283 1.00 23.24 300 VAL B N 1
ATOM 5724 C CA . VAL B 1 320 ? 65.574 33.856 188.536 1.00 27.75 300 VAL B CA 1
ATOM 5725 C C . VAL B 1 320 ? 65.267 34.083 187.060 1.00 31.14 300 VAL B C 1
ATOM 5726 O O . VAL B 1 320 ? 64.086 34.143 186.688 1.00 24.47 300 VAL B O 1
ATOM 5730 N N . PRO B 1 321 ? 66.259 34.176 186.181 1.00 23.36 301 PRO B N 1
ATOM 5731 C CA . PRO B 1 321 ? 65.941 34.358 184.755 1.00 25.67 301 PRO B CA 1
ATOM 5732 C C . PRO B 1 321 ? 65.068 33.230 184.199 1.00 30.21 301 PRO B C 1
ATOM 5733 O O . PRO B 1 321 ? 65.346 32.045 184.398 1.00 26.50 301 PRO B O 1
ATOM 5737 N N . LEU B 1 322 ? 63.990 33.619 183.516 1.00 28.89 302 LEU B N 1
ATOM 5738 C CA . LEU B 1 322 ? 63.098 32.698 182.813 1.00 33.63 302 LEU B CA 1
ATOM 5739 C C . LEU B 1 322 ? 62.356 33.477 181.732 1.00 24.26 302 LEU B C 1
ATOM 5740 O O . LEU B 1 322 ? 61.912 34.608 181.949 1.00 24.56 302 LEU B O 1
ATOM 5745 N N . SER B 1 323 ? 62.238 32.873 180.569 1.00 20.90 303 SER B N 1
ATOM 5746 C CA . SER B 1 323 ? 61.354 33.403 179.557 1.00 24.45 303 SER B CA 1
ATOM 5747 C C . SER B 1 323 ? 60.488 32.249 179.028 1.00 34.23 303 SER B C 1
ATOM 5748 O O . SER B 1 323 ? 60.802 31.061 179.195 1.00 29.97 303 SER B O 1
ATOM 5751 N N . ALA B 1 324 ? 59.370 32.597 178.405 1.00 38.09 304 ALA B N 1
ATOM 5752 C CA . ALA B 1 324 ? 58.520 31.585 177.775 1.00 27.28 304 ALA B CA 1
ATOM 5753 C C . ALA B 1 324 ? 57.922 32.157 176.503 1.00 26.73 304 ALA B C 1
ATOM 5754 O O . ALA B 1 324 ? 57.400 33.268 176.523 1.00 26.97 304 ALA B O 1
ATOM 5756 N N . THR B 1 325 ? 57.982 31.412 175.408 1.00 23.28 305 THR B N 1
ATOM 5757 C CA . THR B 1 325 ? 57.304 31.742 174.158 1.00 29.81 305 THR B CA 1
ATOM 5758 C C . THR B 1 325 ? 56.129 30.771 173.984 1.00 39.04 305 THR B C 1
ATOM 5759 O O . THR B 1 325 ? 56.340 29.560 173.916 1.00 27.15 305 THR B O 1
ATOM 5763 N N . LEU B 1 326 ? 54.903 31.296 173.943 1.00 30.51 306 LEU B N 1
ATOM 5764 C CA . LEU B 1 326 ? 53.684 30.492 173.843 1.00 26.00 306 LEU B CA 1
ATOM 5765 C C . LEU B 1 326 ? 53.161 30.476 172.413 1.00 34.82 306 LEU B C 1
ATOM 5766 O O . LEU B 1 326 ? 53.198 31.502 171.726 1.00 26.26 306 LEU B O 1
ATOM 5771 N N . VAL B 1 327 ? 52.628 29.322 171.975 1.00 21.47 307 VAL B N 1
ATOM 5772 C CA . VAL B 1 327 ? 52.016 29.249 170.650 1.00 29.40 307 VAL B CA 1
ATOM 5773 C C . VAL B 1 327 ? 50.615 28.649 170.735 1.00 24.84 307 VAL B C 1
ATOM 5774 O O . VAL B 1 327 ? 50.295 27.864 171.642 1.00 35.68 307 VAL B O 1
ATOM 5778 N N . ASN B 1 328 ? 49.786 29.022 169.757 1.00 34.92 308 ASN B N 1
ATOM 5779 C CA . ASN B 1 328 ? 48.424 28.512 169.652 1.00 42.36 308 ASN B CA 1
ATOM 5780 C C . ASN B 1 328 ? 48.415 27.208 168.837 1.00 33.29 308 ASN B C 1
ATOM 5781 O O . ASN B 1 328 ? 49.443 26.784 168.280 1.00 38.51 308 ASN B O 1
ATOM 5786 N N . SER B 1 329 ? 47.226 26.592 168.736 1.00 32.23 309 SER B N 1
ATOM 5787 C CA . SER B 1 329 ? 47.079 25.317 168.029 1.00 32.11 309 SER B CA 1
ATOM 5788 C C . SER B 1 329 ? 47.391 25.479 166.554 1.00 28.31 309 SER B C 1
ATOM 5789 O O . SER B 1 329 ? 47.960 24.588 165.930 1.00 30.26 309 SER B O 1
ATOM 5792 N N . ARG B 1 330 ? 46.987 26.595 165.962 1.00 27.39 310 ARG B N 1
ATOM 5793 C CA . ARG B 1 330 ? 47.283 26.791 164.548 1.00 43.10 310 ARG B CA 1
ATOM 5794 C C . ARG B 1 330 ? 48.779 26.598 164.304 1.00 52.91 310 ARG B C 1
ATOM 5795 O O . ARG B 1 330 ? 49.193 25.846 163.408 1.00 47.55 310 ARG B O 1
ATOM 5803 N N . VAL B 1 331 ? 49.605 27.227 165.143 1.00 41.98 311 VAL B N 1
ATOM 5804 C CA . VAL B 1 331 ? 51.050 27.108 164.990 1.00 33.17 311 VAL B CA 1
ATOM 5805 C C . VAL B 1 331 ? 51.514 25.709 165.390 1.00 30.81 311 VAL B C 1
ATOM 5806 O O . VAL B 1 331 ? 52.231 25.055 164.634 1.00 28.85 311 VAL B O 1
ATOM 5810 N N . ALA B 1 332 ? 51.152 25.250 166.593 1.00 30.06 312 ALA B N 1
ATOM 5811 C CA . ALA B 1 332 ? 51.652 23.964 167.095 1.00 39.14 312 ALA B CA 1
ATOM 5812 C C . ALA B 1 332 ? 51.378 22.798 166.132 1.00 47.84 312 ALA B C 1
ATOM 5813 O O . ALA B 1 332 ? 52.237 21.921 165.957 1.00 32.98 312 ALA B O 1
ATOM 5815 N N . ARG B 1 333 ? 50.199 22.781 165.476 1.00 37.98 313 ARG B N 1
ATOM 5816 C CA . ARG B 1 333 ? 49.839 21.609 164.682 1.00 37.68 313 ARG B CA 1
ATOM 5817 C C . ARG B 1 333 ? 50.730 21.418 163.452 1.00 31.97 313 ARG B C 1
ATOM 5818 O O . ARG B 1 333 ? 50.762 20.302 162.910 1.00 38.21 313 ARG B O 1
ATOM 5826 N N . ALA B 1 334 ? 51.475 22.449 163.018 1.00 28.77 314 ALA B N 1
ATOM 5827 C CA . ALA B 1 334 ? 52.352 22.304 161.851 1.00 26.80 314 ALA B CA 1
ATOM 5828 C C . ALA B 1 334 ? 53.419 21.231 162.064 1.00 34.33 314 ALA B C 1
ATOM 5829 O O . ALA B 1 334 ? 53.891 20.610 161.098 1.00 27.95 314 ALA B O 1
ATOM 5831 N N . TRP B 1 335 ? 53.839 21.025 163.311 1.00 33.59 315 TRP B N 1
ATOM 5832 C CA . TRP B 1 335 ? 54.855 20.030 163.599 1.00 41.31 315 TRP B CA 1
ATOM 5833 C C . TRP B 1 335 ? 54.263 18.625 163.584 1.00 48.06 315 TRP B C 1
ATOM 5834 O O . TRP B 1 335 ? 55.017 17.641 163.633 1.00 36.00 315 TRP B O 1
ATOM 5845 N N . GLU B 1 336 ? 52.925 18.511 163.544 1.00 39.61 316 GLU B N 1
ATOM 5846 C CA . GLU B 1 336 ? 52.285 17.210 163.410 1.00 36.90 316 GLU B CA 1
ATOM 5847 C C . GLU B 1 336 ? 52.163 16.784 161.960 1.00 37.34 316 GLU B C 1
ATOM 5848 O O . GLU B 1 336 ? 51.698 15.676 161.705 1.00 43.81 316 GLU B O 1
ATOM 5854 N N . ARG B 1 337 ? 52.766 17.514 161.030 1.00 39.13 317 ARG B N 1
ATOM 5855 C CA . ARG B 1 337 ? 52.770 17.056 159.655 1.00 42.44 317 ARG B CA 1
ATOM 5856 C C . ARG B 1 337 ? 53.899 16.049 159.479 1.00 58.32 317 ARG B C 1
ATOM 5857 O O . ARG B 1 337 ? 54.932 16.098 160.163 1.00 42.36 317 ARG B O 1
ATOM 5865 N N . ASP B 1 338 ? 53.691 15.143 158.527 1.00 53.45 318 ASP B N 1
ATOM 5866 C CA . ASP B 1 338 ? 54.693 14.179 158.103 1.00 55.28 318 ASP B CA 1
ATOM 5867 C C . ASP B 1 338 ? 55.660 14.924 157.179 1.00 62.70 318 ASP B C 1
ATOM 5868 O O . ASP B 1 338 ? 55.571 14.872 155.949 1.00 61.91 318 ASP B O 1
ATOM 5873 N N . ALA B 1 339 ? 56.603 15.648 157.795 1.00 58.48 319 ALA B N 1
ATOM 5874 C CA . ALA B 1 339 ? 57.480 16.554 157.056 1.00 58.59 319 ALA B CA 1
ATOM 5875 C C . ALA B 1 339 ? 58.956 16.192 157.168 1.00 53.77 319 ALA B C 1
ATOM 5876 O O . ALA B 1 339 ? 59.811 17.002 156.774 1.00 55.30 319 ALA B O 1
ATOM 5878 N N . GLY B 1 340 ? 59.273 14.990 157.660 1.00 43.65 320 GLY B N 1
ATOM 5879 C CA . GLY B 1 340 ? 60.657 14.561 157.850 1.00 43.97 320 GLY B CA 1
ATOM 5880 C C . GLY B 1 340 ? 61.425 15.473 158.797 1.00 45.07 320 GLY B C 1
ATOM 5881 O O . GLY B 1 340 ? 60.914 15.880 159.853 1.00 47.68 320 GLY B O 1
ATOM 5882 N N . PHE B 1 341 ? 62.654 15.840 158.403 1.00 42.39 321 PHE B N 1
ATOM 5883 C CA . PHE B 1 341 ? 63.521 16.603 159.302 1.00 31.92 321 PHE B CA 1
ATOM 5884 C C . PHE B 1 341 ? 62.964 17.996 159.585 1.00 42.38 321 PHE B C 1
ATOM 5885 O O . PHE B 1 341 ? 63.228 18.563 160.655 1.00 39.35 321 PHE B O 1
ATOM 5893 N N . THR B 1 342 ? 62.182 18.549 158.647 1.00 54.80 322 THR B N 1
ATOM 5894 C CA . THR B 1 342 ? 61.551 19.851 158.835 1.00 50.72 322 THR B CA 1
ATOM 5895 C C . THR B 1 342 ? 60.632 19.855 160.057 1.00 53.66 322 THR B C 1
ATOM 5896 O O . THR B 1 342 ? 60.337 20.935 160.594 1.00 44.07 322 THR B O 1
ATOM 5900 N N . SER B 1 343 ? 60.149 18.689 160.505 1.00 36.17 323 SER B N 1
ATOM 5901 C CA . SER B 1 343 ? 59.304 18.705 161.690 1.00 34.97 323 SER B CA 1
ATOM 5902 C C . SER B 1 343 ? 60.103 18.483 162.969 1.00 34.44 323 SER B C 1
ATOM 5903 O O . SER B 1 343 ? 59.506 18.367 164.040 1.00 41.91 323 SER B O 1
ATOM 5906 N N . VAL B 1 344 ? 61.428 18.415 162.892 1.00 31.43 324 VAL B N 1
ATOM 5907 C CA . VAL B 1 344 ? 62.248 18.406 164.103 1.00 35.95 324 VAL B CA 1
ATOM 5908 C C . VAL B 1 344 ? 62.426 19.854 164.567 1.00 42.86 324 VAL B C 1
ATOM 5909 O O . VAL B 1 344 ? 62.950 20.700 163.829 1.00 26.74 324 VAL B O 1
ATOM 5913 N N . TYR B 1 345 ? 61.973 20.145 165.786 1.00 35.42 325 TYR B N 1
ATOM 5914 C CA . TYR B 1 345 ? 62.214 21.450 166.397 1.00 45.55 325 TYR B CA 1
ATOM 5915 C C . TYR B 1 345 ? 63.676 21.574 166.845 1.00 33.41 325 TYR B C 1
ATOM 5916 O O . TYR B 1 345 ? 64.005 21.183 167.970 1.00 32.53 325 TYR B O 1
ATOM 5925 N N . MET B 1 346 ? 64.552 22.109 165.986 1.00 33.23 326 MET B N 1
ATOM 5926 C CA . MET B 1 346 ? 66.002 22.195 166.255 1.00 42.08 326 MET B CA 1
ATOM 5927 C C . MET B 1 346 ? 66.396 23.497 166.958 1.00 36.52 326 MET B C 1
ATOM 5928 O O . MET B 1 346 ? 67.324 24.175 166.556 1.00 45.32 326 MET B O 1
ATOM 5933 N N . HIS B 1 347 ? 65.684 23.846 168.021 1.00 35.03 327 HIS B N 1
ATOM 5934 C CA . HIS B 1 347 ? 65.916 25.043 168.819 1.00 32.64 327 HIS B CA 1
ATOM 5935 C C . HIS B 1 347 ? 65.760 24.676 170.288 1.00 42.80 327 HIS B C 1
ATOM 5936 O O . HIS B 1 347 ? 65.228 23.609 170.631 1.00 36.07 327 HIS B O 1
ATOM 5943 N N . GLY B 1 348 ? 66.178 25.580 171.163 1.00 30.23 328 GLY B N 1
ATOM 5944 C CA . GLY B 1 348 ? 66.083 25.278 172.567 1.00 30.79 328 GLY B CA 1
ATOM 5945 C C . GLY B 1 348 ? 67.428 25.357 173.212 1.00 31.17 328 GLY B C 1
ATOM 5946 O O . GLY B 1 348 ? 68.426 24.899 172.665 1.00 57.66 328 GLY B O 1
ATOM 5947 N N . TYR B 1 349 ? 67.474 26.019 174.343 1.00 38.90 329 TYR B N 1
ATOM 5948 C CA . TYR B 1 349 ? 68.723 26.343 174.996 1.00 35.61 329 TYR B CA 1
ATOM 5949 C C . TYR B 1 349 ? 68.995 25.336 176.099 1.00 33.25 329 TYR B C 1
ATOM 5950 O O . TYR B 1 349 ? 68.064 24.781 176.680 1.00 35.28 329 TYR B O 1
ATOM 5959 N N . THR B 1 350 ? 70.278 25.175 176.436 1.00 23.86 330 THR B N 1
ATOM 5960 C CA . THR B 1 350 ? 70.671 24.308 177.544 1.00 25.71 330 THR B CA 1
ATOM 5961 C C . THR B 1 350 ? 69.794 24.539 178.770 1.00 29.13 330 THR B C 1
ATOM 5962 O O . THR B 1 350 ? 69.379 23.590 179.447 1.00 16.47 330 THR B O 1
ATOM 5966 N N . TYR B 1 351 ? 69.536 25.802 179.106 1.00 28.94 331 TYR B N 1
ATOM 5967 C CA . TYR B 1 351 ? 68.781 26.076 180.318 1.00 29.21 331 TYR B CA 1
ATOM 5968 C C . TYR B 1 351 ? 67.291 26.245 180.063 1.00 27.91 331 TYR B C 1
ATOM 5969 O O . TYR B 1 351 ? 66.566 26.588 181.001 1.00 25.09 331 TYR B O 1
ATOM 5978 N N . SER B 1 352 ? 66.815 25.933 178.851 1.00 25.10 332 SER B N 1
ATOM 5979 C CA . SER B 1 352 ? 65.380 25.842 178.587 1.00 38.61 332 SER B CA 1
ATOM 5980 C C . SER B 1 352 ? 64.731 24.908 179.592 1.00 28.77 332 SER B C 1
ATOM 5981 O O . SER B 1 352 ? 65.114 23.739 179.705 1.00 33.51 332 SER B O 1
ATOM 5984 N N . GLY B 1 353 ? 63.766 25.430 180.341 1.00 29.07 333 GLY B N 1
ATOM 5985 C CA . GLY B 1 353 ? 63.086 24.632 181.335 1.00 24.45 333 GLY B CA 1
ATOM 5986 C C . GLY B 1 353 ? 63.877 24.422 182.597 1.00 30.04 333 GLY B C 1
ATOM 5987 O O . GLY B 1 353 ? 63.551 23.507 183.361 1.00 23.42 333 GLY B O 1
ATOM 5988 N N . HIS B 1 354 ? 64.880 25.271 182.868 1.00 25.56 334 HIS B N 1
ATOM 5989 C CA . HIS B 1 354 ? 65.706 25.137 184.061 1.00 26.91 334 HIS B CA 1
ATOM 5990 C C . HIS B 1 354 ? 64.800 24.978 185.275 1.00 20.18 334 HIS B C 1
ATOM 5991 O O . HIS B 1 354 ? 63.968 25.865 185.534 1.00 29.85 334 HIS B O 1
ATOM 5998 N N . PRO B 1 355 ? 64.913 23.888 186.034 1.00 31.36 335 PRO B N 1
ATOM 5999 C CA . PRO B 1 355 ? 63.926 23.649 187.102 1.00 29.49 335 PRO B CA 1
ATOM 6000 C C . PRO B 1 355 ? 63.906 24.742 188.162 1.00 38.90 335 PRO B C 1
ATOM 6001 O O . PRO B 1 355 ? 62.852 24.969 188.757 1.00 35.03 335 PRO B O 1
ATOM 6005 N N . VAL B 1 356 ? 65.031 25.419 188.434 1.00 39.17 336 VAL B N 1
ATOM 6006 C CA . VAL B 1 356 ? 65.020 26.494 189.433 1.00 31.03 336 VAL B CA 1
ATOM 6007 C C . VAL B 1 356 ? 64.298 27.714 188.878 1.00 37.54 336 VAL B C 1
ATOM 6008 O O . VAL B 1 356 ? 63.476 28.347 189.564 1.00 26.87 336 VAL B O 1
ATOM 6012 N N . SER B 1 357 ? 64.599 28.070 187.626 1.00 22.40 337 SER B N 1
ATOM 6013 C CA . SER B 1 357 ? 63.834 29.113 186.955 1.00 23.20 337 SER B CA 1
ATOM 6014 C C . SER B 1 357 ? 62.339 28.823 186.994 1.00 28.44 337 SER B C 1
ATOM 6015 O O . SER B 1 357 ? 61.523 29.703 187.316 1.00 32.09 337 SER B O 1
ATOM 6018 N N . CYS B 1 358 ? 61.960 27.589 186.629 1.00 35.30 338 CYS B N 1
ATOM 6019 C CA . CYS B 1 358 ? 60.550 27.219 186.568 1.00 22.92 338 CYS B CA 1
ATOM 6020 C C . CYS B 1 358 ? 59.926 27.238 187.956 1.00 28.83 338 CYS B C 1
ATOM 6021 O O . CYS B 1 358 ? 58.775 27.663 188.113 1.00 26.80 338 CYS B O 1
ATOM 6024 N N . ALA B 1 359 ? 60.661 26.798 188.989 1.00 25.37 339 ALA B N 1
ATOM 6025 C CA . ALA B 1 359 ? 60.100 26.900 190.336 1.00 24.56 339 ALA B CA 1
ATOM 6026 C C . ALA B 1 359 ? 59.805 28.355 190.692 1.00 43.54 339 ALA B C 1
ATOM 6027 O O . ALA B 1 359 ? 58.697 28.680 191.163 1.00 41.86 339 ALA B O 1
ATOM 6029 N N . ALA B 1 360 ? 60.754 29.255 190.398 1.00 39.92 340 ALA B N 1
ATOM 6030 C CA . ALA B 1 360 ? 60.561 30.669 190.709 1.00 31.12 340 ALA B CA 1
ATOM 6031 C C . ALA B 1 360 ? 59.366 31.232 189.950 1.00 24.54 340 ALA B C 1
ATOM 6032 O O . ALA B 1 360 ? 58.515 31.928 190.517 1.00 23.11 340 ALA B O 1
ATOM 6034 N N . ALA B 1 361 ? 59.293 30.935 188.658 1.00 22.61 341 ALA B N 1
ATOM 6035 C CA . ALA B 1 361 ? 58.197 31.436 187.852 1.00 28.22 341 ALA B CA 1
ATOM 6036 C C . ALA B 1 361 ? 56.855 30.933 188.389 1.00 36.61 341 ALA B C 1
ATOM 6037 O O . ALA B 1 361 ? 55.889 31.697 188.462 1.00 30.30 341 ALA B O 1
ATOM 6039 N N . LEU B 1 362 ? 56.777 29.649 188.785 1.00 29.39 342 LEU B N 1
ATOM 6040 C CA . LEU B 1 362 ? 55.528 29.128 189.339 1.00 31.99 342 LEU B CA 1
ATOM 6041 C C . LEU B 1 362 ? 55.104 29.895 190.579 1.00 39.16 342 LEU B C 1
ATOM 6042 O O . LEU B 1 362 ? 53.932 30.301 190.699 1.00 27.42 342 LEU B O 1
ATOM 6047 N N . ALA B 1 363 ? 56.047 30.149 191.498 1.00 27.17 343 ALA B N 1
ATOM 6048 C CA . ALA B 1 363 ? 55.654 30.872 192.709 1.00 30.94 343 ALA B CA 1
ATOM 6049 C C . ALA B 1 363 ? 55.187 32.287 192.362 1.00 40.00 343 ALA B C 1
ATOM 6050 O O . ALA B 1 363 ? 54.182 32.770 192.903 1.00 42.95 343 ALA B O 1
ATOM 6052 N N . ALA B 1 364 ? 55.879 32.944 191.421 1.00 38.56 344 ALA B N 1
ATOM 6053 C CA . ALA B 1 364 ? 55.549 34.322 191.066 1.00 39.20 344 ALA B CA 1
ATOM 6054 C C . ALA B 1 364 ? 54.171 34.422 190.415 1.00 43.23 344 ALA B C 1
ATOM 6055 O O . ALA B 1 364 ? 53.413 35.354 190.707 1.00 34.85 344 ALA B O 1
ATOM 6057 N N . ILE B 1 365 ? 53.842 33.487 189.516 1.00 34.63 345 ILE B N 1
ATOM 6058 C CA . ILE B 1 365 ? 52.543 33.507 188.860 1.00 30.46 345 ILE B CA 1
ATOM 6059 C C . ILE B 1 365 ? 51.441 33.271 189.884 1.00 46.02 345 ILE B C 1
ATOM 6060 O O . ILE B 1 365 ? 50.366 33.902 189.833 1.00 36.64 345 ILE B O 1
ATOM 6065 N N . ASP B 1 366 ? 51.690 32.373 190.835 1.00 34.10 346 ASP B N 1
ATOM 6066 C CA . ASP B 1 366 ? 50.726 32.181 191.908 1.00 39.03 346 ASP B CA 1
ATOM 6067 C C . ASP B 1 366 ? 50.487 33.462 192.671 1.00 35.43 346 ASP B C 1
ATOM 6068 O O . ASP B 1 366 ? 49.344 33.774 193.011 1.00 41.70 346 ASP B O 1
ATOM 6073 N N . ILE B 1 367 ? 51.549 34.217 192.954 1.00 36.25 347 ILE B N 1
ATOM 6074 C CA . ILE B 1 367 ? 51.370 35.485 193.652 1.00 36.07 347 ILE B CA 1
ATOM 6075 C C . ILE B 1 367 ? 50.533 36.437 192.800 1.00 42.33 347 ILE B C 1
ATOM 6076 O O . ILE B 1 367 ? 49.548 37.017 193.272 1.00 31.15 347 ILE B O 1
ATOM 6081 N N . VAL B 1 368 ? 50.884 36.568 191.517 1.00 36.71 348 VAL B N 1
ATOM 6082 C CA . VAL B 1 368 ? 50.148 37.449 190.606 1.00 33.12 348 VAL B CA 1
ATOM 6083 C C . VAL B 1 368 ? 48.650 37.136 190.636 1.00 33.67 348 VAL B C 1
ATOM 6084 O O . VAL B 1 368 ? 47.806 38.042 190.661 1.00 34.77 348 VAL B O 1
ATOM 6088 N N . LEU B 1 369 ? 48.301 35.846 190.608 1.00 30.21 349 LEU B N 1
ATOM 6089 C CA . LEU B 1 369 ? 46.893 35.440 190.555 1.00 36.25 349 LEU B CA 1
ATOM 6090 C C . LEU B 1 369 ? 46.201 35.610 191.913 1.00 42.65 349 LEU B C 1
ATOM 6091 O O . LEU B 1 369 ? 45.119 36.205 191.999 1.00 44.73 349 LEU B O 1
ATOM 6096 N N . GLN B 1 370 ? 46.837 35.135 192.990 1.00 37.86 350 GLN B N 1
ATOM 6097 C CA . GLN B 1 370 ? 46.216 35.130 194.313 1.00 36.04 350 GLN B CA 1
ATOM 6098 C C . GLN B 1 370 ? 45.985 36.555 194.821 1.00 35.61 350 GLN B C 1
ATOM 6099 O O . GLN B 1 370 ? 45.005 36.824 195.519 1.00 36.41 350 GLN B O 1
ATOM 6105 N N . GLU B 1 371 ? 46.886 37.480 194.506 1.00 33.45 351 GLU B N 1
ATOM 6106 C CA . GLU B 1 371 ? 46.782 38.855 194.971 1.00 31.53 351 GLU B CA 1
ATOM 6107 C C . GLU B 1 371 ? 46.195 39.783 193.910 1.00 31.69 351 GLU B C 1
ATOM 6108 O O . GLU B 1 371 ? 46.212 41.001 194.080 1.00 33.00 351 GLU B O 1
ATOM 6114 N N . ASN B 1 372 ? 45.712 39.227 192.809 1.00 35.84 352 ASN B N 1
ATOM 6115 C CA . ASN B 1 372 ? 45.114 39.966 191.700 1.00 30.26 352 ASN B CA 1
ATOM 6116 C C . ASN B 1 372 ? 45.901 41.249 191.408 1.00 32.96 352 ASN B C 1
ATOM 6117 O O . ASN B 1 372 ? 45.391 42.376 191.439 1.00 34.96 352 ASN B O 1
ATOM 6122 N N . LEU B 1 373 ? 47.183 41.048 191.104 1.00 31.64 353 LEU B N 1
ATOM 6123 C CA . LEU B 1 373 ? 48.055 42.177 190.826 1.00 33.65 353 LEU B CA 1
ATOM 6124 C C . LEU B 1 373 ? 47.690 42.823 189.500 1.00 25.49 353 LEU B C 1
ATOM 6125 O O . LEU B 1 373 ? 48.003 43.993 189.310 1.00 37.67 353 LEU B O 1
ATOM 6130 N N . ALA B 1 374 ? 47.037 42.107 188.575 1.00 21.73 354 ALA B N 1
ATOM 6131 C CA . ALA B 1 374 ? 46.611 42.773 187.347 1.00 31.21 354 ALA B CA 1
ATOM 6132 C C . ALA B 1 374 ? 45.592 43.860 187.674 1.00 40.01 354 ALA B C 1
ATOM 6133 O O . ALA B 1 374 ? 45.658 44.978 187.145 1.00 35.09 354 ALA B O 1
ATOM 6135 N N . GLU B 1 375 ? 44.654 43.551 188.576 1.00 54.87 355 GLU B N 1
ATOM 6136 C CA . GLU B 1 375 ? 43.656 44.529 189.002 1.00 50.19 355 GLU B CA 1
ATOM 6137 C C . GLU B 1 375 ? 44.290 45.647 189.817 1.00 35.77 355 GLU B C 1
ATOM 6138 O O . GLU B 1 375 ? 43.921 46.818 189.655 1.00 32.43 355 GLU B O 1
ATOM 6144 N N . ASN B 1 376 ? 45.229 45.303 190.712 1.00 43.75 356 ASN B N 1
ATOM 6145 C CA . ASN B 1 376 ? 45.936 46.326 191.484 1.00 34.45 356 ASN B CA 1
ATOM 6146 C C . ASN B 1 376 ? 46.706 47.244 190.551 1.00 35.91 356 ASN B C 1
ATOM 6147 O O . ASN B 1 376 ? 46.748 48.460 190.750 1.00 34.97 356 ASN B O 1
ATOM 6152 N N . ALA B 1 377 ? 47.348 46.671 189.533 1.00 46.94 357 ALA B N 1
ATOM 6153 C CA . ALA B 1 377 ? 48.015 47.504 188.542 1.00 40.05 357 ALA B CA 1
ATOM 6154 C C . ALA B 1 377 ? 46.995 48.404 187.843 1.00 31.13 357 ALA B C 1
ATOM 6155 O O . ALA B 1 377 ? 47.270 49.577 187.599 1.00 23.41 357 ALA B O 1
ATOM 6157 N N . ARG B 1 378 ? 45.805 47.872 187.516 1.00 36.12 358 ARG B N 1
ATOM 6158 C CA . ARG B 1 378 ? 44.796 48.693 186.834 1.00 42.82 358 ARG B CA 1
ATOM 6159 C C . ARG B 1 378 ? 44.421 49.897 187.693 1.00 42.38 358 ARG B C 1
ATOM 6160 O O . ARG B 1 378 ? 44.450 51.048 187.235 1.00 41.58 358 ARG B O 1
ATOM 6168 N N . VAL B 1 379 ? 44.103 49.648 188.963 1.00 36.23 359 VAL B N 1
ATOM 6169 C CA . VAL B 1 379 ? 43.545 50.710 189.800 1.00 36.03 359 VAL B CA 1
ATOM 6170 C C . VAL B 1 379 ? 44.642 51.704 190.198 1.00 39.36 359 VAL B C 1
ATOM 6171 O O . VAL B 1 379 ? 44.508 52.927 190.000 1.00 30.59 359 VAL B O 1
ATOM 6175 N N . VAL B 1 380 ? 45.740 51.193 190.768 1.00 34.00 360 VAL B N 1
ATOM 6176 C CA . VAL B 1 380 ? 46.805 52.066 191.238 1.00 26.89 360 VAL B CA 1
ATOM 6177 C C . VAL B 1 380 ? 47.429 52.775 190.043 1.00 35.18 360 VAL B C 1
ATOM 6178 O O . VAL B 1 380 ? 47.725 53.976 190.114 1.00 29.25 360 VAL B O 1
ATOM 6182 N N . GLY B 1 381 ? 47.499 52.096 188.887 1.00 27.47 361 GLY B N 1
ATOM 6183 C CA . GLY B 1 381 ? 47.974 52.729 187.675 1.00 33.82 361 GLY B CA 1
ATOM 6184 C C . GLY B 1 381 ? 47.081 53.858 187.215 1.00 33.12 361 GLY B C 1
ATOM 6185 O O . GLY B 1 381 ? 47.583 54.877 186.745 1.00 35.80 361 GLY B O 1
ATOM 6186 N N . ASP B 1 382 ? 45.743 53.657 187.277 1.00 32.49 362 ASP B N 1
ATOM 6187 C CA . ASP B 1 382 ? 44.761 54.702 186.960 1.00 31.04 362 ASP B CA 1
ATOM 6188 C C . ASP B 1 382 ? 44.974 55.940 187.825 1.00 29.12 362 ASP B C 1
ATOM 6189 O O . ASP B 1 382 ? 45.058 57.055 187.321 1.00 27.52 362 ASP B O 1
ATOM 6194 N N . TYR B 1 383 ? 45.086 55.739 189.137 1.00 33.44 363 TYR B N 1
ATOM 6195 C CA . TYR B 1 383 ? 45.322 56.828 190.077 1.00 28.27 363 TYR B CA 1
ATOM 6196 C C . TYR B 1 383 ? 46.622 57.564 189.759 1.00 40.31 363 TYR B C 1
ATOM 6197 O O . TYR B 1 383 ? 46.675 58.808 189.741 1.00 35.38 363 TYR B O 1
ATOM 6206 N N . PHE B 1 384 ? 47.695 56.787 189.543 1.00 42.79 364 PHE B N 1
ATOM 6207 C CA . PHE B 1 384 ? 49.000 57.326 189.213 1.00 35.98 364 PHE B CA 1
ATOM 6208 C C . PHE B 1 384 ? 48.899 58.194 187.971 1.00 31.48 364 PHE B C 1
ATOM 6209 O O . PHE B 1 384 ? 49.409 59.315 187.934 1.00 28.24 364 PHE B O 1
ATOM 6217 N N . LEU B 1 385 ? 48.228 57.687 186.938 1.00 32.64 365 LEU B N 1
ATOM 6218 C CA . LEU B 1 385 ? 48.112 58.444 185.698 1.00 38.32 365 LEU B CA 1
ATOM 6219 C C . LEU B 1 385 ? 47.353 59.759 185.923 1.00 46.19 365 LEU B C 1
ATOM 6220 O O . LEU B 1 385 ? 47.770 60.823 185.434 1.00 37.46 365 LEU B O 1
ATOM 6225 N N . GLU B 1 386 ? 46.268 59.709 186.715 1.00 38.98 366 GLU B N 1
ATOM 6226 C CA . GLU B 1 386 ? 45.469 60.908 187.012 1.00 48.49 366 GLU B CA 1
ATOM 6227 C C . GLU B 1 386 ? 46.329 61.981 187.693 1.00 48.18 366 GLU B C 1
ATOM 6228 O O . GLU B 1 386 ? 46.315 63.172 187.310 1.00 35.89 366 GLU B O 1
ATOM 6234 N N . LYS B 1 387 ? 47.104 61.563 188.702 1.00 44.37 367 LYS B N 1
ATOM 6235 C CA . LYS B 1 387 ? 47.951 62.523 189.406 1.00 44.73 367 LYS B CA 1
ATOM 6236 C C . LYS B 1 387 ? 49.018 63.105 188.485 1.00 42.74 367 LYS B C 1
ATOM 6237 O O . LYS B 1 387 ? 49.304 64.309 188.539 1.00 39.77 367 LYS B O 1
ATOM 6243 N N . LEU B 1 388 ? 49.569 62.284 187.589 1.00 37.27 368 LEU B N 1
ATOM 6244 C CA . LEU B 1 388 ? 50.538 62.820 186.642 1.00 40.62 368 LEU B CA 1
ATOM 6245 C C . LEU B 1 388 ? 49.903 63.854 185.719 1.00 31.39 368 LEU B C 1
ATOM 6246 O O . LEU B 1 388 ? 50.573 64.801 185.315 1.00 38.65 368 LEU B O 1
ATOM 6251 N N . LEU B 1 389 ? 48.637 63.678 185.348 1.00 40.79 369 LEU B N 1
ATOM 6252 C CA . LEU B 1 389 ? 47.977 64.646 184.463 1.00 36.26 369 LEU B CA 1
ATOM 6253 C C . LEU B 1 389 ? 47.787 66.002 185.152 1.00 38.12 369 LEU B C 1
ATOM 6254 O O . LEU B 1 389 ? 47.887 67.067 184.516 1.00 33.14 369 LEU B O 1
ATOM 6259 N N . ILE B 1 390 ? 47.513 65.981 186.457 1.00 30.29 370 ILE B N 1
ATOM 6260 C CA . ILE B 1 390 ? 47.472 67.234 187.210 1.00 32.46 370 ILE B CA 1
ATOM 6261 C C . ILE B 1 390 ? 48.875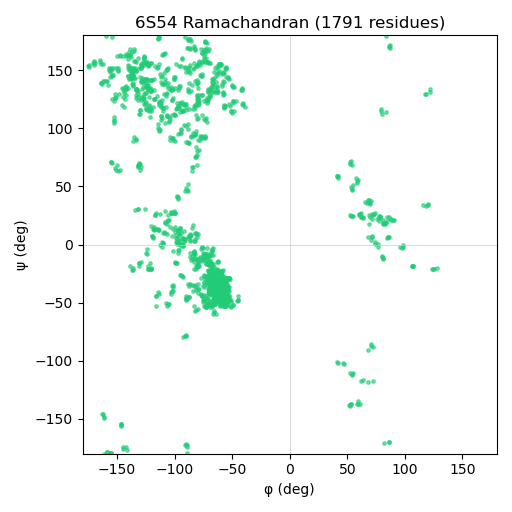 67.863 187.241 1.00 43.07 370 ILE B C 1
ATOM 6262 O O . ILE B 1 390 ? 49.072 69.055 186.938 1.00 42.25 370 ILE B O 1
ATOM 6267 N N . LEU B 1 391 ? 49.883 67.035 187.515 1.00 44.82 371 LEU B N 1
ATOM 6268 C CA . LEU B 1 391 ? 51.264 67.505 187.526 1.00 45.31 371 LEU B CA 1
ATOM 6269 C C . LEU B 1 391 ? 51.631 68.127 186.177 1.00 41.73 371 LEU B C 1
ATOM 6270 O O . LEU B 1 391 ? 52.279 69.177 186.127 1.00 35.94 371 LEU B O 1
ATOM 6275 N N . LYS B 1 392 ? 51.182 67.522 185.069 1.00 31.88 372 LYS B N 1
ATOM 6276 C CA . LYS B 1 392 ? 51.498 68.080 183.757 1.00 28.27 372 LYS B CA 1
ATOM 6277 C C . LYS B 1 392 ? 50.968 69.500 183.643 1.00 47.22 372 LYS B C 1
ATOM 6278 O O . LYS B 1 392 ? 51.710 70.433 183.277 1.00 39.79 372 LYS B O 1
ATOM 6284 N N . ASP B 1 393 ? 49.693 69.707 184.020 1.00 43.72 373 ASP B N 1
ATOM 6285 C CA . ASP B 1 393 ? 49.197 71.091 183.935 1.00 49.29 373 ASP B CA 1
ATOM 6286 C C . ASP B 1 393 ? 50.063 72.047 184.757 1.00 50.45 373 ASP B C 1
ATOM 6287 O O . ASP B 1 393 ? 50.185 73.230 184.405 1.00 49.02 373 ASP B O 1
ATOM 6292 N N . LYS B 1 394 ? 50.689 71.553 185.838 1.00 47.28 374 LYS B N 1
ATOM 6293 C CA . LYS B 1 394 ? 51.427 72.452 186.723 1.00 41.78 374 LYS B CA 1
ATOM 6294 C C . LYS B 1 394 ? 52.827 72.841 186.198 1.00 53.87 374 LYS B C 1
ATOM 6295 O O . LYS B 1 394 ? 53.298 73.949 186.483 1.00 59.32 374 LYS B O 1
ATOM 6301 N N . HIS B 1 395 ? 53.548 71.966 185.488 1.00 44.46 375 HIS B N 1
ATOM 6302 C CA . HIS B 1 395 ? 54.973 72.187 185.198 1.00 44.12 375 HIS B CA 1
ATOM 6303 C C . HIS B 1 395 ? 55.249 72.227 183.693 1.00 46.79 375 HIS B C 1
ATOM 6304 O O . HIS B 1 395 ? 55.129 71.211 183.006 1.00 49.04 375 HIS B O 1
ATOM 6311 N N . ARG B 1 396 ? 55.707 73.384 183.201 1.00 53.03 376 ARG B N 1
ATOM 6312 C CA . ARG B 1 396 ? 55.734 73.651 181.761 1.00 61.47 376 ARG B CA 1
ATOM 6313 C C . ARG B 1 396 ? 56.673 72.720 181.000 1.00 46.95 376 ARG B C 1
ATOM 6314 O O . ARG B 1 396 ? 56.470 72.495 179.803 1.00 41.70 376 ARG B O 1
ATOM 6322 N N . ALA B 1 397 ? 57.706 72.182 181.653 1.00 37.43 377 ALA B N 1
ATOM 6323 C CA . ALA B 1 397 ? 58.597 71.243 180.976 1.00 45.54 377 ALA B CA 1
ATOM 6324 C C . ALA B 1 397 ? 57.912 69.909 180.605 1.00 43.58 377 ALA B C 1
ATOM 6325 O O . ALA B 1 397 ? 58.456 69.167 179.779 1.00 34.73 377 ALA B O 1
ATOM 6327 N N . ILE B 1 398 ? 56.761 69.574 181.197 1.00 41.99 378 ILE B N 1
ATOM 6328 C CA . ILE B 1 398 ? 56.055 68.321 180.881 1.00 42.43 378 ILE B CA 1
ATOM 6329 C C . ILE B 1 398 ? 55.255 68.490 179.589 1.00 30.77 378 ILE B C 1
ATOM 6330 O O . ILE B 1 398 ? 54.216 69.148 179.577 1.00 37.49 378 ILE B O 1
ATOM 6335 N N . GLY B 1 399 ? 55.715 67.858 178.513 1.00 42.03 379 GLY B N 1
ATOM 6336 C CA . GLY B 1 399 ? 55.058 67.876 177.220 1.00 39.65 379 GLY B CA 1
ATOM 6337 C C . GLY B 1 399 ? 54.006 66.775 177.094 1.00 49.96 379 GLY B C 1
ATOM 6338 O O . GLY B 1 399 ? 52.999 66.946 176.398 1.00 37.96 379 GLY B O 1
ATOM 6339 N N . ASP B 1 400 ? 54.239 65.617 177.715 1.00 43.12 380 ASP B N 1
ATOM 6340 C CA . ASP B 1 400 ? 53.271 64.535 177.525 1.00 39.66 380 ASP B CA 1
ATOM 6341 C C . ASP B 1 400 ? 53.320 63.587 178.711 1.00 40.66 380 ASP B C 1
ATOM 6342 O O . ASP B 1 400 ? 54.359 63.436 179.355 1.00 43.21 380 ASP B O 1
ATOM 6347 N N . VAL B 1 401 ? 52.170 63.047 179.069 1.00 35.18 381 VAL B N 1
ATOM 6348 C CA . VAL B 1 401 ? 52.118 62.000 180.068 1.00 31.85 381 VAL B CA 1
ATOM 6349 C C . VAL B 1 401 ? 51.324 60.856 179.480 1.00 37.97 381 VAL B C 1
ATOM 6350 O O . VAL B 1 401 ? 50.291 61.072 178.836 1.00 40.52 381 VAL B O 1
ATOM 6354 N N . ARG B 1 402 ? 51.850 59.646 179.637 1.00 27.70 382 ARG B N 1
ATOM 6355 C CA . ARG B 1 402 ? 51.243 58.484 179.028 1.00 25.18 382 ARG B CA 1
ATOM 6356 C C . ARG B 1 402 ? 51.264 57.376 180.065 1.00 27.41 382 ARG B C 1
ATOM 6357 O O . ARG B 1 402 ? 52.172 57.309 180.904 1.00 26.66 382 ARG B O 1
ATOM 6365 N N . GLY B 1 403 ? 50.271 56.507 180.016 1.00 25.46 383 GLY B N 1
ATOM 6366 C CA . GLY B 1 403 ? 50.343 55.366 180.908 1.00 29.22 383 GLY B CA 1
ATOM 6367 C C . GLY B 1 403 ? 49.239 54.354 180.681 1.00 25.24 383 GLY B C 1
ATOM 6368 O O . GLY B 1 403 ? 48.180 54.725 180.202 1.00 36.34 383 GLY B O 1
ATOM 6369 N N . LYS B 1 404 ? 49.483 53.083 181.005 1.00 26.24 384 LYS B N 1
ATOM 6370 C CA . LYS B 1 404 ? 48.428 52.088 181.160 1.00 24.91 384 LYS B CA 1
ATOM 6371 C C . LYS B 1 404 ? 48.809 51.158 182.301 1.00 21.65 384 LYS B C 1
ATOM 6372 O O . LYS B 1 404 ? 49.916 50.612 182.327 1.00 23.56 384 LYS B O 1
ATOM 6378 N N . GLY B 1 405 ? 47.913 51.028 183.268 1.00 28.06 385 GLY B N 1
ATOM 6379 C CA . GLY B 1 405 ? 48.278 50.327 184.472 1.00 29.34 385 GLY B CA 1
ATOM 6380 C C . GLY B 1 405 ? 49.578 50.909 185.004 1.00 29.97 385 GLY B C 1
ATOM 6381 O O . GLY B 1 405 ? 49.791 52.122 184.959 1.00 33.59 385 GLY B O 1
ATOM 6382 N N . LEU B 1 406 ? 50.491 50.051 185.459 1.00 27.07 386 LEU B N 1
ATOM 6383 C CA . LEU B 1 406 ? 51.724 50.541 186.080 1.00 27.39 386 LEU B CA 1
ATOM 6384 C C . LEU B 1 406 ? 52.895 50.581 185.093 1.00 29.64 386 LEU B C 1
ATOM 6385 O O . LEU B 1 406 ? 54.064 50.338 185.448 1.00 28.54 386 LEU B O 1
ATOM 6390 N N . MET B 1 407 ? 52.615 50.978 183.847 1.00 27.31 387 MET B N 1
ATOM 6391 C CA . MET B 1 407 ? 53.668 51.472 182.969 1.00 33.81 387 MET B CA 1
ATOM 6392 C C . MET B 1 407 ? 53.297 52.908 182.576 1.00 41.08 387 MET B C 1
ATOM 6393 O O . MET B 1 407 ? 52.242 53.147 181.961 1.00 30.16 387 MET B O 1
ATOM 6398 N N . LEU B 1 408 ? 54.124 53.869 183.019 1.00 36.19 388 LEU B N 1
ATOM 6399 C CA . LEU B 1 408 ? 53.867 55.282 182.772 1.00 36.97 388 LEU B CA 1
ATOM 6400 C C . LEU B 1 408 ? 55.150 55.974 182.341 1.00 41.77 388 LEU B C 1
ATOM 6401 O O . LEU B 1 408 ? 56.249 55.556 182.692 1.00 36.65 388 LEU B O 1
ATOM 6406 N N . ALA B 1 409 ? 54.994 57.034 181.561 1.00 31.56 389 ALA B N 1
ATOM 6407 C CA . ALA B 1 409 ? 56.118 57.881 181.197 1.00 37.60 389 ALA B CA 1
ATOM 6408 C C . ALA B 1 409 ? 55.699 59.351 181.263 1.00 38.16 389 ALA B C 1
ATOM 6409 O O . ALA B 1 409 ? 54.585 59.713 180.863 1.00 33.20 389 ALA B O 1
ATOM 6411 N N . VAL B 1 410 ? 56.626 60.190 181.731 1.00 32.63 390 VAL B N 1
ATOM 6412 C CA . VAL B 1 410 ? 56.530 61.654 181.692 1.00 41.20 390 VAL B CA 1
ATOM 6413 C C . VAL B 1 410 ? 57.563 62.190 180.700 1.00 33.39 390 VAL B C 1
ATOM 6414 O O . VAL B 1 410 ? 58.764 62.152 180.977 1.00 35.87 390 VAL B O 1
ATOM 6418 N N . GLU B 1 411 ? 57.100 62.697 179.554 1.00 29.16 391 GLU B N 1
ATOM 6419 C CA . GLU B 1 411 ? 57.970 63.206 178.500 1.00 38.74 391 GLU B CA 1
ATOM 6420 C C . GLU B 1 411 ? 58.176 64.719 178.653 1.00 57.46 391 GLU B C 1
ATOM 6421 O O . GLU B 1 411 ? 57.201 65.510 178.622 1.00 42.97 391 GLU B O 1
ATOM 6427 N N . LEU B 1 412 ? 59.452 65.101 178.778 1.00 50.18 392 LEU B N 1
ATOM 6428 C CA . LEU B 1 412 ? 59.906 66.469 179.004 1.00 43.69 392 LEU B CA 1
ATOM 6429 C C . LEU B 1 412 ? 60.323 67.119 177.696 1.00 38.33 392 LEU B C 1
ATOM 6430 O O . LEU B 1 412 ? 61.114 66.556 176.935 1.00 33.14 392 LEU B O 1
ATOM 6435 N N . VAL B 1 413 ? 59.855 68.335 177.479 1.00 37.35 393 VAL B N 1
ATOM 6436 C CA . VAL B 1 413 ? 60.184 69.078 176.272 1.00 55.50 393 VAL B CA 1
ATOM 6437 C C . VAL B 1 413 ? 60.649 70.495 176.629 1.00 48.23 393 VAL B C 1
ATOM 6438 O O . VAL B 1 413 ? 60.330 71.041 177.694 1.00 36.78 393 VAL B O 1
ATOM 6442 N N . LYS B 1 414 ? 61.499 71.043 175.756 1.00 51.22 394 LYS B N 1
ATOM 6443 C CA . LYS B 1 414 ? 62.018 72.406 175.929 1.00 51.42 394 LYS B CA 1
ATOM 6444 C C . LYS B 1 414 ? 60.955 73.449 175.599 1.00 55.39 394 LYS B C 1
ATOM 6445 O O . LYS B 1 414 ? 60.973 74.565 176.144 1.00 44.26 394 LYS B O 1
ATOM 6451 N N . GLU B 1 415 ? 60.004 73.086 174.735 1.00 62.89 395 GLU B N 1
ATOM 6452 C CA . GLU B 1 415 ? 58.924 73.976 174.331 1.00 61.69 395 GLU B CA 1
ATOM 6453 C C . GLU B 1 415 ? 57.708 73.154 173.940 1.00 51.35 395 GLU B C 1
ATOM 6454 O O . GLU B 1 415 ? 57.788 72.339 173.018 1.00 58.38 395 GLU B O 1
ATOM 6460 N N . ARG B 1 416 ? 56.574 73.423 174.596 1.00 50.94 396 ARG B N 1
ATOM 6461 C CA . ARG B 1 416 ? 55.355 72.637 174.377 1.00 49.94 396 ARG B CA 1
ATOM 6462 C C . ARG B 1 416 ? 54.785 72.844 172.982 1.00 46.43 396 ARG B C 1
ATOM 6463 O O . ARG B 1 416 ? 54.256 71.904 172.380 1.00 48.77 396 ARG B O 1
ATOM 6471 N N . ALA B 1 417 ? 54.872 74.070 172.460 1.00 54.57 397 ALA B N 1
ATOM 6472 C CA . ALA B 1 417 ? 54.268 74.401 171.168 1.00 53.29 397 ALA B CA 1
ATOM 6473 C C . ALA B 1 417 ? 54.887 73.600 170.034 1.00 53.45 397 ALA B C 1
ATOM 6474 O O . ALA B 1 417 ? 54.197 73.242 169.071 1.00 47.16 397 ALA B O 1
ATOM 6476 N N . THR B 1 418 ? 56.209 73.390 170.087 1.00 51.68 398 THR B N 1
ATOM 6477 C CA . THR B 1 418 ? 56.941 72.687 169.044 1.00 48.88 398 THR B CA 1
ATOM 6478 C C . THR B 1 418 ? 57.218 71.245 169.411 1.00 43.75 398 THR B C 1
ATOM 6479 O O . THR B 1 418 ? 57.599 70.464 168.534 1.00 47.56 398 THR B O 1
ATOM 6483 N N . LYS B 1 419 ? 57.082 70.898 170.692 1.00 44.74 399 LYS B N 1
ATOM 6484 C CA . LYS B 1 419 ? 57.398 69.575 171.218 1.00 47.29 399 LYS B CA 1
ATOM 6485 C C . LYS B 1 419 ? 58.881 69.228 171.074 1.00 50.27 399 LYS B C 1
ATOM 6486 O O . LYS B 1 419 ? 59.247 68.045 171.044 1.00 47.24 399 LYS B O 1
ATOM 6492 N N . GLU B 1 420 ? 59.743 70.242 170.979 1.00 46.05 400 GLU B N 1
ATOM 6493 C CA . GLU B 1 420 ? 61.190 70.046 170.912 1.00 44.31 400 GLU B CA 1
ATOM 6494 C C . GLU B 1 420 ? 61.681 69.260 172.123 1.00 40.91 400 GLU B C 1
ATOM 6495 O O . GLU B 1 420 ? 61.516 69.727 173.260 1.00 48.35 400 GLU B O 1
ATOM 6501 N N . PRO B 1 421 ? 62.276 68.084 171.942 1.00 38.79 401 PRO B N 1
ATOM 6502 C CA . PRO B 1 421 ? 62.726 67.296 173.097 1.00 52.40 401 PRO B CA 1
ATOM 6503 C C . PRO B 1 421 ? 64.034 67.812 173.688 1.00 57.25 401 PRO B C 1
ATOM 6504 O O . PRO B 1 421 ? 64.852 68.442 173.016 1.00 67.20 401 PRO B O 1
ATOM 6508 N N . PHE B 1 422 ? 64.217 67.528 174.982 1.00 52.12 402 PHE B N 1
ATOM 6509 C CA . PHE B 1 422 ? 65.547 67.554 175.572 1.00 51.74 402 PHE B CA 1
ATOM 6510 C C . PHE B 1 422 ? 66.379 66.438 174.957 1.00 59.76 402 PHE B C 1
ATOM 6511 O O . PHE B 1 422 ? 65.901 65.311 174.769 1.00 50.17 402 PHE B O 1
ATOM 6519 N N . GLY B 1 423 ? 67.638 66.747 174.662 1.00 61.70 403 GLY B N 1
ATOM 6520 C CA . GLY B 1 423 ? 68.529 65.770 174.088 1.00 67.22 403 GLY B CA 1
ATOM 6521 C C . GLY B 1 423 ? 69.196 64.949 175.167 1.00 79.77 403 GLY B C 1
ATOM 6522 O O . GLY B 1 423 ? 69.080 65.255 176.358 1.00 79.31 403 GLY B O 1
ATOM 6523 N N . PRO B 1 424 ? 69.867 63.860 174.775 1.00 83.24 404 PRO B N 1
ATOM 6524 C CA . PRO B 1 424 ? 70.618 63.078 175.768 1.00 82.09 404 PRO B CA 1
ATOM 6525 C C . PRO B 1 424 ? 71.658 63.927 176.464 1.00 81.75 404 PRO B C 1
ATOM 6526 O O . PRO B 1 424 ? 72.026 63.629 177.608 1.00 74.16 404 PRO B O 1
ATOM 6530 N N . ALA B 1 425 ? 72.148 64.980 175.787 1.00 85.97 405 ALA B N 1
ATOM 6531 C CA . ALA B 1 425 ? 73.192 65.850 176.312 1.00 92.70 405 ALA B CA 1
ATOM 6532 C C . ALA B 1 425 ? 72.673 66.881 177.306 1.00 94.52 405 ALA B C 1
ATOM 6533 O O . ALA B 1 425 ? 73.476 67.429 178.066 1.00 101.37 405 ALA B O 1
ATOM 6535 N N . ASP B 1 426 ? 71.367 67.157 177.323 1.00 89.21 406 ASP B N 1
ATOM 6536 C CA . ASP B 1 426 ? 70.802 68.233 178.134 1.00 73.72 406 ASP B CA 1
ATOM 6537 C C . ASP B 1 426 ? 70.730 67.840 179.605 1.00 63.06 406 ASP B C 1
ATOM 6538 O O . ASP B 1 426 ? 70.711 66.660 179.956 1.00 67.96 406 ASP B O 1
ATOM 6543 N N . ALA B 1 427 ? 70.696 68.848 180.474 1.00 59.70 407 ALA B N 1
ATOM 6544 C CA . ALA B 1 427 ? 70.836 68.592 181.903 1.00 57.71 407 ALA B CA 1
ATOM 6545 C C . ALA B 1 427 ? 69.500 68.425 182.619 1.00 62.90 407 ALA B C 1
ATOM 6546 O O . ALA B 1 427 ? 69.451 67.726 183.641 1.00 60.04 407 ALA B O 1
ATOM 6548 N N . TYR B 1 428 ? 68.418 69.034 182.096 1.00 58.18 408 TYR B N 1
ATOM 6549 C CA . TYR B 1 428 ? 67.155 69.139 182.834 1.00 47.52 408 TYR B CA 1
ATOM 6550 C C . TYR B 1 428 ? 66.549 67.771 183.194 1.00 44.69 408 TYR B C 1
ATOM 6551 O O . TYR B 1 428 ? 66.217 67.557 184.376 1.00 46.08 408 TYR B O 1
ATOM 6560 N N . PRO B 1 429 ? 66.376 66.819 182.264 1.00 37.10 409 PRO B N 1
ATOM 6561 C CA . PRO B 1 429 ? 65.844 65.501 182.674 1.00 46.09 409 PRO B CA 1
ATOM 6562 C C . PRO B 1 429 ? 66.652 64.861 183.786 1.00 53.15 409 PRO B C 1
ATOM 6563 O O . PRO B 1 429 ? 66.073 64.334 184.751 1.00 41.41 409 PRO B O 1
ATOM 6567 N N . LEU B 1 430 ? 67.992 64.945 183.685 1.00 58.84 410 LEU B N 1
ATOM 6568 C CA . LEU B 1 430 ? 68.880 64.368 184.688 1.00 56.02 410 LEU B CA 1
ATOM 6569 C C . LEU B 1 430 ? 68.737 65.098 186.021 1.00 50.86 410 LEU B C 1
ATOM 6570 O O . LEU B 1 430 ? 68.827 64.474 187.089 1.00 41.91 410 LEU B O 1
ATOM 6575 N N . ALA B 1 431 ? 68.494 66.415 185.977 1.00 42.70 411 ALA B N 1
ATOM 6576 C CA . ALA B 1 431 ? 68.254 67.180 187.201 1.00 46.06 411 ALA B CA 1
ATOM 6577 C C . ALA B 1 431 ? 66.991 66.709 187.918 1.00 56.87 411 ALA B C 1
ATOM 6578 O O . ALA B 1 431 ? 66.991 66.504 189.137 1.00 56.90 411 ALA B O 1
ATOM 6580 N N . ILE B 1 432 ? 65.896 66.539 187.172 1.00 56.69 412 ILE B N 1
ATOM 6581 C CA . ILE B 1 432 ? 64.646 66.064 187.773 1.00 41.42 412 ILE B CA 1
ATOM 6582 C C . ILE B 1 432 ? 64.857 64.666 188.359 1.00 39.85 412 ILE B C 1
ATOM 6583 O O . ILE B 1 432 ? 64.498 64.378 189.515 1.00 37.62 412 ILE B O 1
ATOM 6588 N N . SER B 1 433 ? 65.487 63.788 187.575 1.00 38.82 413 SER B N 1
ATOM 6589 C CA . SER B 1 433 ? 65.764 62.426 188.030 1.00 41.18 413 SER B CA 1
ATOM 6590 C C . SER B 1 433 ? 66.569 62.428 189.324 1.00 47.23 413 SER B C 1
ATOM 6591 O O . SER B 1 433 ? 66.228 61.722 190.282 1.00 36.08 413 SER B O 1
ATOM 6594 N N . GLU B 1 434 ? 67.664 63.207 189.355 1.00 45.87 414 GLU B N 1
ATOM 6595 C CA . GLU B 1 434 ? 68.539 63.279 190.524 1.00 46.55 414 GLU B CA 1
ATOM 6596 C C . GLU B 1 434 ? 67.840 63.898 191.733 1.00 45.08 414 GLU B C 1
ATOM 6597 O O . GLU B 1 434 ? 68.091 63.483 192.867 1.00 41.56 414 GLU B O 1
ATOM 6603 N N . ALA B 1 435 ? 66.997 64.922 191.530 1.00 37.94 415 ALA B N 1
ATOM 6604 C CA . ALA B 1 435 ? 66.228 65.451 192.662 1.00 47.46 415 ALA B CA 1
ATOM 6605 C C . ALA B 1 435 ? 65.307 64.379 193.259 1.00 49.90 415 ALA B C 1
ATOM 6606 O O . ALA B 1 435 ? 65.235 64.213 194.498 1.00 42.37 415 ALA B O 1
ATOM 6608 N N . CYS B 1 436 ? 64.707 63.552 192.400 1.00 38.24 416 CYS B N 1
ATOM 6609 C CA . CYS B 1 436 ? 63.933 62.438 192.937 1.00 37.08 416 CYS B CA 1
ATOM 6610 C C . CYS B 1 436 ? 64.850 61.456 193.668 1.00 41.24 416 CYS B C 1
ATOM 6611 O O . CYS B 1 436 ? 64.636 61.166 194.853 1.00 42.64 416 CYS B O 1
ATOM 6614 N N . VAL B 1 437 ? 65.939 61.019 193.013 1.00 42.66 417 VAL B N 1
ATOM 6615 C CA . VAL B 1 437 ? 66.811 60.000 193.610 1.00 41.32 417 VAL B CA 1
ATOM 6616 C C . VAL B 1 437 ? 67.365 60.477 194.943 1.00 45.75 417 VAL B C 1
ATOM 6617 O O . VAL B 1 437 ? 67.401 59.715 195.918 1.00 35.93 417 VAL B O 1
ATOM 6621 N N . ASN B 1 438 ? 67.799 61.740 195.015 1.00 43.01 418 ASN B N 1
ATOM 6622 C CA . ASN B 1 438 ? 68.322 62.315 196.244 1.00 47.71 418 ASN B CA 1
ATOM 6623 C C . ASN B 1 438 ? 67.227 62.541 197.269 1.00 50.49 418 ASN B C 1
ATOM 6624 O O . ASN B 1 438 ? 67.539 62.831 198.430 1.00 53.38 418 ASN B O 1
ATOM 6629 N N . ASN B 1 439 ? 65.956 62.404 196.890 1.00 50.19 419 ASN B N 1
ATOM 6630 C CA . ASN B 1 439 ? 64.908 62.488 197.897 1.00 51.31 419 ASN B CA 1
ATOM 6631 C C . ASN B 1 439 ? 64.160 61.162 198.021 1.00 51.81 419 ASN B C 1
ATOM 6632 O O . ASN B 1 439 ? 62.974 61.140 198.361 1.00 62.11 419 ASN B O 1
ATOM 6637 N N . GLY B 1 440 ? 64.835 60.053 197.696 1.00 45.45 420 GLY B N 1
ATOM 6638 C CA . GLY B 1 440 ? 64.373 58.725 198.071 1.00 41.94 420 GLY B CA 1
ATOM 6639 C C . GLY B 1 440 ? 63.427 58.081 197.095 1.00 37.64 420 GLY B C 1
ATOM 6640 O O . GLY B 1 440 ? 62.656 57.206 197.489 1.00 38.27 420 GLY B O 1
ATOM 6641 N N . VAL B 1 441 ? 63.431 58.515 195.843 1.00 47.85 421 VAL B N 1
ATOM 6642 C CA . VAL B 1 441 ? 62.539 58.013 194.814 1.00 40.78 421 VAL B CA 1
ATOM 6643 C C . VAL B 1 441 ? 63.418 57.672 193.624 1.00 45.13 421 VAL B C 1
ATOM 6644 O O . VAL B 1 441 ? 63.988 58.574 192.985 1.00 34.50 421 VAL B O 1
ATOM 6648 N N . MET B 1 442 ? 63.518 56.378 193.317 1.00 40.39 422 MET B N 1
ATOM 6649 C CA . MET B 1 442 ? 64.372 55.886 192.245 1.00 31.90 422 MET B CA 1
ATOM 6650 C C . MET B 1 442 ? 63.635 55.994 190.927 1.00 32.70 422 MET B C 1
ATOM 6651 O O . MET B 1 442 ? 62.889 55.100 190.527 1.00 37.88 422 MET B O 1
ATOM 6656 N N . ILE B 1 443 ? 63.840 57.099 190.232 1.00 32.97 423 ILE B N 1
ATOM 6657 C CA . ILE B 1 443 ? 63.285 57.281 188.896 1.00 47.28 423 ILE B CA 1
ATOM 6658 C C . ILE B 1 443 ? 64.429 57.677 187.968 1.00 34.49 423 ILE B C 1
ATOM 6659 O O . ILE B 1 443 ? 65.109 58.680 188.212 1.00 51.32 423 ILE B O 1
ATOM 6664 N N . ARG B 1 444 ? 64.612 56.931 186.892 1.00 33.85 424 ARG B N 1
ATOM 6665 C CA . ARG B 1 444 ? 65.629 57.257 185.907 1.00 37.41 424 ARG B CA 1
ATOM 6666 C C . ARG B 1 444 ? 64.954 57.647 184.597 1.00 52.11 424 ARG B C 1
ATOM 6667 O O . ARG B 1 444 ? 63.721 57.675 184.466 1.00 42.80 424 ARG B O 1
ATOM 6675 N N . THR B 1 445 ? 65.782 57.977 183.620 1.00 52.07 425 THR B N 1
ATOM 6676 C CA . THR B 1 445 ? 65.319 58.491 182.343 1.00 59.96 425 THR B CA 1
ATOM 6677 C C . THR B 1 445 ? 65.681 57.553 181.201 1.00 52.95 425 THR B C 1
ATOM 6678 O O . THR B 1 445 ? 66.625 56.768 181.289 1.00 45.88 425 THR B O 1
ATOM 6682 N N . ILE B 1 446 ? 64.890 57.620 180.147 1.00 50.63 426 ILE B N 1
ATOM 6683 C CA . ILE B 1 446 ? 65.309 57.233 178.811 1.00 47.00 426 ILE B CA 1
ATOM 6684 C C . ILE B 1 446 ? 65.292 58.515 177.988 1.00 52.48 426 ILE B C 1
ATOM 6685 O O . ILE B 1 446 ? 64.227 58.976 177.570 1.00 58.65 426 ILE B O 1
ATOM 6690 N N . VAL B 1 447 ? 66.466 59.109 177.778 1.00 50.60 427 VAL B N 1
ATOM 6691 C CA . VAL B 1 447 ? 66.614 60.402 177.108 1.00 58.64 427 VAL B CA 1
ATOM 6692 C C . VAL B 1 447 ? 65.742 61.435 177.828 1.00 58.63 427 VAL B C 1
ATOM 6693 O O . VAL B 1 447 ? 66.024 61.819 178.970 1.00 61.04 427 VAL B O 1
ATOM 6697 N N . ASN B 1 448 ? 64.669 61.894 177.177 1.00 51.01 428 ASN B N 1
ATOM 6698 C CA . ASN B 1 448 ? 63.857 62.976 177.726 1.00 53.14 428 ASN B CA 1
ATOM 6699 C C . ASN B 1 448 ? 62.613 62.478 178.463 1.00 44.55 428 ASN B C 1
ATOM 6700 O O . ASN B 1 448 ? 61.727 63.284 178.768 1.00 36.21 428 ASN B O 1
ATOM 6705 N N . LYS B 1 449 ? 62.523 61.180 178.759 1.00 43.77 429 LYS B N 1
ATOM 6706 C CA . LYS B 1 449 ? 61.318 60.594 179.345 1.00 40.81 429 LYS B CA 1
ATOM 6707 C C . LYS B 1 449 ? 61.656 60.030 180.721 1.00 44.50 429 LYS B C 1
ATOM 6708 O O . LYS B 1 449 ? 62.612 59.254 180.862 1.00 43.73 429 LYS B O 1
ATOM 6714 N N . LEU B 1 450 ? 60.916 60.453 181.744 1.00 30.49 430 LEU B N 1
ATOM 6715 C CA . LEU B 1 450 ? 60.964 59.793 183.044 1.00 29.41 430 LEU B CA 1
ATOM 6716 C C . LEU B 1 450 ? 60.093 58.543 182.960 1.00 31.47 430 LEU B C 1
ATOM 6717 O O . LEU B 1 450 ? 58.912 58.631 182.606 1.00 36.80 430 LEU B O 1
ATOM 6722 N N . ILE B 1 451 ? 60.672 57.378 183.246 1.00 38.12 431 ILE B N 1
ATOM 6723 C CA . ILE B 1 451 ? 59.973 56.109 183.117 1.00 25.42 431 ILE B CA 1
ATOM 6724 C C . ILE B 1 451 ? 59.542 55.644 184.498 1.00 37.41 431 ILE B C 1
ATOM 6725 O O . ILE B 1 451 ? 60.351 55.611 185.433 1.00 27.61 431 ILE B O 1
ATOM 6730 N N . ILE B 1 452 ? 58.283 55.227 184.616 1.00 29.08 432 ILE B N 1
ATOM 6731 C CA . ILE B 1 452 ? 57.742 54.717 185.861 1.00 34.94 432 ILE B CA 1
ATOM 6732 C C . ILE B 1 452 ? 57.231 53.287 185.614 1.00 35.89 432 ILE B C 1
ATOM 6733 O O . ILE B 1 452 ? 56.400 53.056 184.722 1.00 38.21 432 ILE B O 1
ATOM 6738 N N . SER B 1 453 ? 57.801 52.323 186.327 1.00 36.23 433 SER B N 1
ATOM 6739 C CA . SER B 1 453 ? 57.391 50.920 186.204 1.00 32.92 433 SER B CA 1
ATOM 6740 C C . SER B 1 453 ? 57.640 50.192 187.523 1.00 31.63 433 SER B C 1
ATOM 6741 O O . SER B 1 453 ? 58.497 49.302 187.577 1.00 28.74 433 SER B O 1
ATOM 6744 N N . PRO B 1 454 ? 56.934 50.552 188.599 1.00 28.17 434 PRO B N 1
ATOM 6745 C CA . PRO B 1 454 ? 57.212 49.970 189.926 1.00 23.85 434 PRO B CA 1
ATOM 6746 C C . PRO B 1 454 ? 56.717 48.539 190.009 1.00 33.40 434 PRO B C 1
ATOM 6747 O O . PRO B 1 454 ? 56.045 48.050 189.082 1.00 31.26 434 PRO B O 1
ATOM 6751 N N . PRO B 1 455 ? 57.005 47.840 191.107 1.00 23.64 435 PRO B N 1
ATOM 6752 C CA . PRO B 1 455 ? 56.338 46.556 191.341 1.00 36.72 435 PRO B CA 1
ATOM 6753 C C . PRO B 1 455 ? 54.822 46.713 191.314 1.00 36.14 435 PRO B C 1
ATOM 6754 O O . PRO B 1 455 ? 54.280 47.769 191.656 1.00 28.27 435 PRO B O 1
ATOM 6758 N N . LEU B 1 456 ? 54.142 45.623 190.929 1.00 38.35 436 LEU B N 1
ATOM 6759 C CA . LEU B 1 456 ? 52.703 45.618 190.777 1.00 41.65 436 LEU B CA 1
ATOM 6760 C C . LEU B 1 456 ? 51.998 45.588 192.125 1.00 39.43 436 LEU B C 1
ATOM 6761 O O . LEU B 1 456 ? 50.757 45.570 192.166 1.00 36.26 436 LEU B O 1
ATOM 6766 N N . THR B 1 457 ? 52.756 45.513 193.222 1.00 34.94 437 THR B N 1
ATOM 6767 C CA . THR B 1 457 ? 52.191 45.648 194.557 1.00 36.62 437 THR B CA 1
ATOM 6768 C C . THR B 1 457 ? 52.151 47.105 195.029 1.00 28.89 437 THR B C 1
ATOM 6769 O O . THR B 1 457 ? 51.949 47.340 196.221 1.00 36.38 437 THR B O 1
ATOM 6773 N N . PHE B 1 458 ? 52.494 48.062 194.175 1.00 29.94 438 PHE B N 1
ATOM 6774 C CA . PHE B 1 458 ? 52.435 49.478 194.536 1.00 35.02 438 PHE B CA 1
ATOM 6775 C C . PHE B 1 458 ? 51.045 49.862 195.070 1.00 39.74 438 PHE B C 1
ATOM 6776 O O . PHE B 1 458 ? 50.023 49.328 194.622 1.00 36.20 438 PHE B O 1
ATOM 6784 N N . THR B 1 459 ? 51.011 50.769 196.051 1.00 29.35 439 THR B N 1
ATOM 6785 C CA . THR B 1 459 ? 49.779 51.294 196.639 1.00 39.14 439 THR B CA 1
ATOM 6786 C C . THR B 1 459 ? 49.565 52.739 196.216 1.00 44.38 439 THR B C 1
ATOM 6787 O O . THR B 1 459 ? 50.487 53.412 195.739 1.00 40.00 439 THR B O 1
ATOM 6791 N N . THR B 1 460 ? 48.333 53.225 196.424 1.00 36.90 440 THR B N 1
ATOM 6792 C CA . THR B 1 460 ? 48.066 54.648 196.221 1.00 36.20 440 THR B CA 1
ATOM 6793 C C . THR B 1 460 ? 48.916 55.520 197.152 1.00 35.00 440 THR B C 1
ATOM 6794 O O . THR B 1 460 ? 49.284 56.640 196.785 1.00 38.65 440 THR B O 1
ATOM 6798 N N . GLU B 1 461 ? 49.251 55.025 198.345 1.00 34.29 441 GLU B N 1
ATOM 6799 C CA . GLU B 1 461 ? 50.129 55.777 199.245 1.00 43.88 441 GLU B CA 1
ATOM 6800 C C . GLU B 1 461 ? 51.529 55.929 198.656 1.00 43.24 441 GLU B C 1
ATOM 6801 O O . GLU B 1 461 ? 52.129 57.011 198.745 1.00 47.08 441 GLU B O 1
ATOM 6807 N N . HIS B 1 462 ? 52.073 54.854 198.062 1.00 40.00 442 HIS B N 1
ATOM 6808 C CA . HIS B 1 462 ? 53.357 54.957 197.362 1.00 42.11 442 HIS B CA 1
ATOM 6809 C C . HIS B 1 462 ? 53.252 55.986 196.250 1.00 37.84 442 HIS B C 1
ATOM 6810 O O . HIS B 1 462 ? 54.180 56.772 196.017 1.00 43.92 442 HIS B O 1
ATOM 6817 N N . VAL B 1 463 ? 52.133 55.955 195.517 1.00 35.07 443 VAL B N 1
ATOM 6818 C CA . VAL B 1 463 ? 51.909 56.944 194.471 1.00 34.88 443 VAL B CA 1
ATOM 6819 C C . VAL B 1 463 ? 51.981 58.348 195.060 1.00 46.25 443 VAL B C 1
ATOM 6820 O O . VAL B 1 463 ? 52.616 59.238 194.489 1.00 41.83 443 VAL B O 1
ATOM 6824 N N . ASP B 1 464 ? 51.296 58.585 196.190 1.00 45.50 444 ASP B N 1
ATOM 6825 C CA . ASP B 1 464 ? 51.257 59.952 196.701 1.00 41.57 444 ASP B CA 1
ATOM 6826 C C . ASP B 1 464 ? 52.659 60.388 197.115 1.00 51.86 444 ASP B C 1
ATOM 6827 O O . ASP B 1 464 ? 53.067 61.528 196.842 1.00 43.58 444 ASP B O 1
ATOM 6832 N N . GLU B 1 465 ? 53.442 59.470 197.711 1.00 48.73 445 GLU B N 1
ATOM 6833 C CA . GLU B 1 465 ? 54.835 59.802 198.044 1.00 37.55 445 GLU B CA 1
ATOM 6834 C C . GLU B 1 465 ? 55.618 60.210 196.799 1.00 38.61 445 GLU B C 1
ATOM 6835 O O . GLU B 1 465 ? 56.290 61.255 196.768 1.00 43.02 445 GLU B O 1
ATOM 6841 N N . VAL B 1 466 ? 55.511 59.412 195.742 1.00 34.12 446 VAL B N 1
ATOM 6842 C CA . VAL B 1 466 ? 56.297 59.677 194.538 1.00 35.26 446 VAL B CA 1
ATOM 6843 C C . VAL B 1 466 ? 55.874 61.005 193.918 1.00 41.25 446 VAL B C 1
ATOM 6844 O O . VAL B 1 466 ? 56.720 61.785 193.459 1.00 41.00 446 VAL B O 1
ATOM 6848 N N . ILE B 1 467 ? 54.558 61.262 193.865 1.00 36.03 447 ILE B N 1
ATOM 6849 C CA . ILE B 1 467 ? 54.028 62.497 193.289 1.00 36.00 447 ILE B CA 1
ATOM 6850 C C . ILE B 1 467 ? 54.523 63.708 194.085 1.00 38.68 447 ILE B C 1
ATOM 6851 O O . ILE B 1 467 ? 54.893 64.738 193.514 1.00 35.16 447 ILE B O 1
ATOM 6856 N N . GLU B 1 468 ? 54.552 63.598 195.415 1.00 37.66 448 GLU B N 1
ATOM 6857 C CA . GLU B 1 468 ? 55.075 64.691 196.231 1.00 42.97 448 GLU B CA 1
ATOM 6858 C C . GLU B 1 468 ? 56.531 64.974 195.879 1.00 41.79 448 GLU B C 1
ATOM 6859 O O . GLU B 1 468 ? 56.911 66.127 195.620 1.00 46.26 448 GLU B O 1
ATOM 6865 N N . VAL B 1 469 ? 57.351 63.917 195.784 1.00 52.32 449 VAL B N 1
ATOM 6866 C CA . VAL B 1 469 ? 58.777 64.121 195.494 1.00 43.24 449 VAL B CA 1
ATOM 6867 C C . VAL B 1 469 ? 58.981 64.690 194.091 1.00 43.67 449 VAL B C 1
ATOM 6868 O O . VAL B 1 469 ? 59.768 65.617 193.900 1.00 46.33 449 VAL B O 1
ATOM 6872 N N . LEU B 1 470 ? 58.262 64.166 193.097 1.00 47.67 450 LEU B N 1
ATOM 6873 C CA . LEU B 1 470 ? 58.349 64.681 191.728 1.00 44.68 450 LEU B CA 1
ATOM 6874 C C . LEU B 1 470 ? 57.932 66.150 191.655 1.00 53.48 450 LEU B C 1
ATOM 6875 O O . LEU B 1 470 ? 58.527 66.958 190.918 1.00 46.35 450 LEU B O 1
ATOM 6880 N N . ASP B 1 471 ? 56.847 66.494 192.350 1.00 49.91 451 ASP B N 1
ATOM 6881 C CA . ASP B 1 471 ? 56.407 67.879 192.391 1.00 60.29 451 ASP B CA 1
ATOM 6882 C C . ASP B 1 471 ? 57.531 68.765 192.912 1.00 47.97 451 ASP B C 1
ATOM 6883 O O . ASP B 1 471 ? 57.936 69.721 192.247 1.00 43.58 451 ASP B O 1
ATOM 6888 N N . ARG B 1 472 ? 58.085 68.407 194.073 1.00 44.90 452 ARG B N 1
ATOM 6889 C CA . ARG B 1 472 ? 59.182 69.173 194.648 1.00 42.90 452 ARG B CA 1
ATOM 6890 C C . ARG B 1 472 ? 60.360 69.267 193.682 1.00 54.91 452 ARG B C 1
ATOM 6891 O O . ARG B 1 472 ? 60.948 70.346 193.515 1.00 58.47 452 ARG B O 1
ATOM 6899 N N . ALA B 1 473 ? 60.666 68.170 192.980 1.00 49.39 453 ALA B N 1
ATOM 6900 C CA . ALA B 1 473 ? 61.740 68.163 191.987 1.00 56.99 453 ALA B CA 1
ATOM 6901 C C . ALA B 1 473 ? 61.511 69.216 190.903 1.00 56.06 453 ALA B C 1
ATOM 6902 O O . ALA B 1 473 ? 62.445 69.914 190.492 1.00 57.87 453 ALA B O 1
ATOM 6904 N N . PHE B 1 474 ? 60.284 69.294 190.383 1.00 47.52 454 PHE B N 1
ATOM 6905 C CA . PHE B 1 474 ? 59.973 70.287 189.355 1.00 51.17 454 PHE B CA 1
ATOM 6906 C C . PHE B 1 474 ? 59.990 71.707 189.918 1.00 59.54 454 PHE B C 1
ATOM 6907 O O . PHE B 1 474 ? 60.386 72.651 189.224 1.00 50.62 454 PHE B O 1
ATOM 6915 N N . VAL B 1 475 ? 59.496 71.889 191.145 1.00 63.41 455 VAL B N 1
ATOM 6916 C CA . VAL B 1 475 ? 59.499 73.213 191.763 1.00 66.14 455 VAL B CA 1
ATOM 6917 C C . VAL B 1 475 ? 60.926 73.715 191.919 1.00 71.18 455 VAL B C 1
ATOM 6918 O O . VAL B 1 475 ? 61.224 74.881 191.641 1.00 69.79 455 VAL B O 1
ATOM 6922 N N . ALA B 1 476 ? 61.831 72.841 192.368 1.00 67.62 456 ALA B N 1
ATOM 6923 C CA . ALA B 1 476 ? 63.232 73.210 192.559 1.00 64.57 456 ALA B CA 1
ATOM 6924 C C . ALA B 1 476 ? 63.965 73.421 191.240 1.00 67.12 456 ALA B C 1
ATOM 6925 O O . ALA B 1 476 ? 65.087 73.932 191.245 1.00 70.27 456 ALA B O 1
ATOM 6927 N N . ASN B 1 477 ? 63.381 73.010 190.118 1.00 62.72 457 ASN B N 1
ATOM 6928 C CA . ASN B 1 477 ? 64.025 73.093 188.808 1.00 57.23 457 ASN B CA 1
ATOM 6929 C C . ASN B 1 477 ? 63.049 73.723 187.824 1.00 62.42 457 ASN B C 1
ATOM 6930 O O . ASN B 1 477 ? 62.498 73.047 186.943 1.00 67.63 457 ASN B O 1
ATOM 6935 N N . PRO B 1 478 ? 62.770 75.014 187.979 1.00 56.86 458 PRO B N 1
ATOM 6936 C CA . PRO B 1 478 ? 61.793 75.649 187.093 1.00 52.25 458 PRO B CA 1
ATOM 6937 C C . PRO B 1 478 ? 62.300 75.685 185.659 1.00 48.87 458 PRO B C 1
ATOM 6938 O O . PRO B 1 478 ? 63.501 75.751 185.396 1.00 57.87 458 PRO B O 1
ATOM 6942 N N . TRP B 1 479 ? 61.358 75.597 184.734 1.00 65.36 459 TRP B N 1
ATOM 6943 C CA . TRP B 1 479 ? 61.604 75.696 183.301 1.00 64.28 459 TRP B CA 1
ATOM 6944 C C . TRP B 1 479 ? 60.646 76.712 182.681 1.00 68.33 459 TRP B C 1
ATOM 6945 O O . TRP B 1 479 ? 59.421 76.712 182.895 1.00 64.39 459 TRP B O 1
ATOM 6957 N N . TRP C 1 33 ? 60.707 29.862 108.166 1.00 107.86 13 TRP C N 1
ATOM 6958 C CA . TRP C 1 33 ? 61.229 29.429 109.467 1.00 106.28 13 TRP C CA 1
ATOM 6959 C C . TRP C 1 33 ? 61.010 30.533 110.492 1.00 117.70 13 TRP C C 1
ATOM 6960 O O . TRP C 1 33 ? 61.784 30.669 111.436 1.00 119.04 13 TRP C O 1
ATOM 6962 N N . LEU C 1 34 ? 59.936 31.307 110.326 1.00 119.20 14 LEU C N 1
ATOM 6963 C CA . LEU C 1 34 ? 59.665 32.408 111.242 1.00 115.70 14 LEU C CA 1
ATOM 6964 C C . LEU C 1 34 ? 58.376 32.211 112.028 1.00 112.33 14 LEU C C 1
ATOM 6965 O O . LEU C 1 34 ? 58.404 32.244 113.259 1.00 106.53 14 LEU C O 1
ATOM 6970 N N . LYS C 1 35 ? 57.258 31.948 111.349 1.00 117.07 15 LYS C N 1
ATOM 6971 C CA . LYS C 1 35 ? 56.013 31.678 112.062 1.00 119.34 15 LYS C CA 1
ATOM 6972 C C . LYS C 1 35 ? 56.077 30.316 112.756 1.00 119.97 15 LYS C C 1
ATOM 6973 O O . LYS C 1 35 ? 55.482 30.127 113.826 1.00 113.37 15 LYS C O 1
ATOM 6979 N N . GLU C 1 36 ? 56.768 29.342 112.138 1.00 127.72 16 GLU C N 1
ATOM 6980 C CA . GLU C 1 36 ? 56.865 27.996 112.708 1.00 132.26 16 GLU C CA 1
ATOM 6981 C C . GLU C 1 36 ? 57.756 27.982 113.955 1.00 138.58 16 GLU C C 1
ATOM 6982 O O . GLU C 1 36 ? 57.522 27.189 114.871 1.00 140.56 16 GLU C O 1
ATOM 6988 N N . HIS C 1 37 ? 58.785 28.846 114.009 1.00 138.63 17 HIS C N 1
ATOM 6989 C CA . HIS C 1 37 ? 59.737 28.896 115.122 1.00 133.81 17 HIS C CA 1
ATOM 6990 C C . HIS C 1 37 ? 59.484 30.030 116.123 1.00 137.04 17 HIS C C 1
ATOM 6991 O O . HIS C 1 37 ? 60.209 30.125 117.123 1.00 142.48 17 HIS C O 1
ATOM 6998 N N . ASN C 1 38 ? 58.521 30.916 115.854 1.00 131.18 18 ASN C N 1
ATOM 6999 C CA . ASN C 1 38 ? 58.109 31.998 116.748 1.00 126.52 18 ASN C CA 1
ATOM 7000 C C . ASN C 1 38 ? 57.807 31.490 118.159 1.00 126.19 18 ASN C C 1
ATOM 7001 O O . ASN C 1 38 ? 56.860 30.718 118.347 1.00 131.27 18 ASN C O 1
ATOM 7006 N N . THR C 1 39 ? 58.605 31.911 119.147 1.00 116.38 19 THR C N 1
ATOM 7007 C CA . THR C 1 39 ? 58.511 31.650 120.585 1.00 106.67 19 THR C CA 1
ATOM 7008 C C . THR C 1 39 ? 59.064 30.276 120.948 1.00 111.52 19 THR C C 1
ATOM 7009 O O . THR C 1 39 ? 59.256 30.005 122.135 1.00 111.37 19 THR C O 1
ATOM 7013 N N . VAL C 1 40 ? 59.350 29.409 119.973 1.00 117.40 20 VAL C N 1
ATOM 7014 C CA . VAL C 1 40 ? 59.599 28.001 120.267 1.00 123.16 20 VAL C CA 1
ATOM 7015 C C . VAL C 1 40 ? 60.909 27.836 121.020 1.00 122.95 20 VAL C C 1
ATOM 7016 O O . VAL C 1 40 ? 61.002 27.047 121.968 1.00 124.58 20 VAL C O 1
ATOM 7020 N N . HIS C 1 41 ? 61.927 28.599 120.635 1.00 121.31 21 HIS C N 1
ATOM 7021 C CA . HIS C 1 41 ? 63.249 28.516 121.235 1.00 121.93 21 HIS C CA 1
ATOM 7022 C C . HIS C 1 41 ? 63.551 29.732 122.103 1.00 115.52 21 HIS C C 1
ATOM 7023 O O . HIS C 1 41 ? 64.706 30.136 122.237 1.00 106.28 21 HIS C O 1
ATOM 7030 N N . MET C 1 42 ? 62.516 30.337 122.677 1.00 119.83 22 MET C N 1
ATOM 7031 C CA . MET C 1 42 ? 62.604 31.635 123.323 1.00 118.94 22 MET C CA 1
ATOM 7032 C C . MET C 1 42 ? 62.042 31.636 124.735 1.00 112.52 22 MET C C 1
ATOM 7033 O O . MET C 1 42 ? 61.018 31.003 125.007 1.00 107.10 22 MET C O 1
ATOM 7038 N N . MET C 1 43 ? 62.721 32.352 125.631 1.00 113.35 23 MET C N 1
ATOM 7039 C CA . MET C 1 43 ? 62.146 32.755 126.913 1.00 109.22 23 MET C CA 1
ATOM 7040 C C . MET C 1 43 ? 61.803 34.240 126.782 1.00 99.57 23 MET C C 1
ATOM 7041 O O . MET C 1 43 ? 62.632 35.117 127.032 1.00 93.49 23 MET C O 1
ATOM 7046 N N . HIS C 1 44 ? 60.562 34.506 126.380 1.00 100.38 24 HIS C N 1
ATOM 7047 C CA . HIS C 1 44 ? 60.112 35.863 126.093 1.00 104.84 24 HIS C CA 1
ATOM 7048 C C . HIS C 1 44 ? 60.082 36.718 127.357 1.00 99.66 24 HIS C C 1
ATOM 7049 O O . HIS C 1 44 ? 59.531 36.287 128.380 1.00 95.65 24 HIS C O 1
ATOM 7056 N N . PRO C 1 45 ? 60.650 37.930 127.327 1.00 100.31 25 PRO C N 1
ATOM 7057 C CA . PRO C 1 45 ? 60.630 38.804 128.514 1.00 98.30 25 PRO C CA 1
ATOM 7058 C C . PRO C 1 45 ? 59.225 39.133 129.009 1.00 96.31 25 PRO C C 1
ATOM 7059 O O . PRO C 1 45 ? 58.308 39.366 128.220 1.00 89.72 25 PRO C O 1
ATOM 7063 N N . MET C 1 46 ? 59.068 39.111 130.340 1.00 98.68 26 MET C N 1
ATOM 7064 C CA . MET C 1 46 ? 57.916 39.675 131.049 1.00 98.21 26 MET C CA 1
ATOM 7065 C C . MET C 1 46 ? 56.626 38.897 130.804 1.00 98.04 26 MET C C 1
ATOM 7066 O O . MET C 1 46 ? 55.535 39.459 130.927 1.00 98.52 26 MET C O 1
ATOM 7071 N N . GLN C 1 47 ? 56.716 37.610 130.462 1.00 99.90 27 GLN C N 1
ATOM 7072 C CA . GLN C 1 47 ? 55.547 36.864 130.019 1.00 96.65 27 GLN C CA 1
ATOM 7073 C C . GLN C 1 47 ? 55.534 35.458 130.600 1.00 97.45 27 GLN C C 1
ATOM 7074 O O . GLN C 1 47 ? 56.577 34.839 130.832 1.00 92.06 27 GLN C O 1
ATOM 7080 N N . ASP C 1 48 ? 54.319 34.959 130.782 1.00 99.38 28 ASP C N 1
ATOM 7081 C CA . ASP C 1 48 ? 54.067 33.573 131.150 1.00 100.12 28 ASP C CA 1
ATOM 7082 C C . ASP C 1 48 ? 54.185 32.693 129.908 1.00 115.86 28 ASP C C 1
ATOM 7083 O O . ASP C 1 48 ? 53.476 32.937 128.926 1.00 124.48 28 ASP C O 1
ATOM 7088 N N . PRO C 1 49 ? 55.084 31.701 129.882 1.00 121.64 29 PRO C N 1
ATOM 7089 C CA . PRO C 1 49 ? 55.192 30.863 128.672 1.00 124.60 29 PRO C CA 1
ATOM 7090 C C . PRO C 1 49 ? 53.910 30.119 128.331 1.00 128.32 29 PRO C C 1
ATOM 7091 O O . PRO C 1 49 ? 53.724 29.733 127.169 1.00 128.95 29 PRO C O 1
ATOM 7095 N N . LYS C 1 50 ? 53.037 29.876 129.317 1.00 128.88 30 LYS C N 1
ATOM 7096 C CA . LYS C 1 50 ? 51.758 29.221 129.041 1.00 127.27 30 LYS C CA 1
ATOM 7097 C C . LYS C 1 50 ? 50.930 30.027 128.038 1.00 126.57 30 LYS C C 1
ATOM 7098 O O . LYS C 1 50 ? 50.246 29.451 127.183 1.00 129.75 30 LYS C O 1
ATOM 7104 N N . ALA C 1 51 ? 50.991 31.365 128.122 1.00 120.08 31 ALA C N 1
ATOM 7105 C CA . ALA C 1 51 ? 50.194 32.227 127.250 1.00 108.59 31 ALA C CA 1
ATOM 7106 C C . ALA C 1 51 ? 50.669 32.196 125.800 1.00 110.74 31 ALA C C 1
ATOM 7107 O O . ALA C 1 51 ? 49.868 32.451 124.896 1.00 106.23 31 ALA C O 1
ATOM 7109 N N . LEU C 1 52 ? 51.953 31.887 125.550 1.00 120.88 32 LEU C N 1
ATOM 7110 C CA . LEU C 1 52 ? 52.528 32.055 124.217 1.00 129.89 32 LEU C CA 1
ATOM 7111 C C . LEU C 1 52 ? 52.234 30.877 123.302 1.00 138.93 32 LEU C C 1
ATOM 7112 O O . LEU C 1 52 ? 52.309 31.013 122.070 1.00 140.70 32 LEU C O 1
ATOM 7117 N N . HIS C 1 53 ? 51.921 29.728 123.894 1.00 141.59 33 HIS C N 1
ATOM 7118 C CA . HIS C 1 53 ? 51.434 28.578 123.152 1.00 141.15 33 HIS C CA 1
ATOM 7119 C C . HIS C 1 53 ? 50.063 28.873 122.550 1.00 144.85 33 HIS C C 1
ATOM 7120 O O . HIS C 1 53 ? 49.753 28.435 121.434 1.00 146.77 33 HIS C O 1
ATOM 7127 N N . GLU C 1 54 ? 49.231 29.632 123.275 1.00 144.89 34 GLU C N 1
ATOM 7128 C CA . GLU C 1 54 ? 47.849 29.843 122.861 1.00 142.26 34 GLU C CA 1
ATOM 7129 C C . GLU C 1 54 ? 47.723 30.979 121.844 1.00 133.91 34 GLU C C 1
ATOM 7130 O O . GLU C 1 54 ? 46.918 30.889 120.913 1.00 132.23 34 GLU C O 1
ATOM 7136 N N . GLN C 1 55 ? 48.468 32.074 122.011 1.00 125.98 35 GLN C N 1
ATOM 7137 C CA . GLN C 1 55 ? 48.470 33.135 121.005 1.00 120.62 35 GLN C CA 1
ATOM 7138 C C . GLN C 1 55 ? 49.863 33.735 120.907 1.00 118.92 35 GLN C C 1
ATOM 7139 O O . GLN C 1 55 ? 50.394 34.302 121.870 1.00 118.15 35 GLN C O 1
ATOM 7145 N N . ARG C 1 56 ? 50.431 33.601 119.725 1.00 117.74 36 ARG C N 1
ATOM 7146 C CA . ARG C 1 56 ? 51.771 33.945 119.295 1.00 114.75 36 ARG C CA 1
ATOM 7147 C C . ARG C 1 56 ? 51.854 35.437 118.993 1.00 115.42 36 ARG C C 1
ATOM 7148 O O . ARG C 1 56 ? 50.899 36.018 118.469 1.00 118.31 36 ARG C O 1
ATOM 7156 N N . PRO C 1 57 ? 52.965 36.079 119.343 1.00 115.37 37 PRO C N 1
ATOM 7157 C CA . PRO C 1 57 ? 53.114 37.510 119.073 1.00 117.16 37 PRO C CA 1
ATOM 7158 C C . PRO C 1 57 ? 53.257 37.803 117.589 1.00 113.22 37 PRO C C 1
ATOM 7159 O O . PRO C 1 57 ? 53.693 36.965 116.792 1.00 107.43 37 PRO C O 1
ATOM 7163 N N . LEU C 1 58 ? 52.893 39.038 117.236 1.00 115.61 38 LEU C N 1
ATOM 7164 C CA . LEU C 1 58 ? 53.035 39.515 115.869 1.00 115.80 38 LEU C CA 1
ATOM 7165 C C . LEU C 1 58 ? 54.515 39.643 115.542 1.00 111.49 38 LEU C C 1
ATOM 7166 O O . LEU C 1 58 ? 55.276 40.233 116.315 1.00 109.40 38 LEU C O 1
ATOM 7171 N N . ILE C 1 59 ? 54.929 39.107 114.395 1.00 111.34 39 ILE C N 1
ATOM 7172 C CA . ILE C 1 59 ? 56.319 39.214 113.963 1.00 113.73 39 ILE C CA 1
ATOM 7173 C C . ILE C 1 59 ? 56.432 40.509 113.170 1.00 125.10 39 ILE C C 1
ATOM 7174 O O . ILE C 1 59 ? 56.101 40.559 111.987 1.00 134.46 39 ILE C O 1
ATOM 7179 N N . ILE C 1 60 ? 56.929 41.556 113.815 1.00 123.06 40 ILE C N 1
ATOM 7180 C CA . ILE C 1 60 ? 57.043 42.854 113.160 1.00 125.07 40 ILE C CA 1
ATOM 7181 C C . ILE C 1 60 ? 58.293 42.859 112.290 1.00 127.46 40 ILE C C 1
ATOM 7182 O O . ILE C 1 60 ? 59.394 42.531 112.755 1.00 125.55 40 ILE C O 1
ATOM 7187 N N . GLN C 1 61 ? 58.124 43.242 111.025 1.00 128.44 41 GLN C N 1
ATOM 7188 C CA . GLN C 1 61 ? 59.139 43.092 109.991 1.00 123.78 41 GLN C CA 1
ATOM 7189 C C . GLN C 1 61 ? 59.880 44.390 109.686 1.00 118.12 41 GLN C C 1
ATOM 7190 O O . GLN C 1 61 ? 61.100 44.364 109.487 1.00 114.32 41 GLN C O 1
ATOM 7196 N N . SER C 1 62 ? 59.192 45.531 109.641 1.00 120.49 42 SER C N 1
ATOM 7197 C CA . SER C 1 62 ? 59.844 46.760 109.211 1.00 123.25 42 SER C CA 1
ATOM 7198 C C . SER C 1 62 ? 59.250 47.954 109.942 1.00 121.03 42 SER C C 1
ATOM 7199 O O . SER C 1 62 ? 58.198 47.864 110.574 1.00 114.29 42 SER C O 1
ATOM 7202 N N . GLY C 1 63 ? 59.983 49.061 109.896 1.00 126.06 43 GLY C N 1
ATOM 7203 C CA . GLY C 1 63 ? 59.515 50.312 110.456 1.00 125.33 43 GLY C CA 1
ATOM 7204 C C . GLY C 1 63 ? 59.856 51.524 109.612 1.00 121.41 43 GLY C C 1
ATOM 7205 O O . GLY C 1 63 ? 60.927 51.581 109.002 1.00 117.63 43 GLY C O 1
ATOM 7206 N N . LYS C 1 64 ? 58.961 52.508 109.588 1.00 121.04 44 LYS C N 1
ATOM 7207 C CA . LYS C 1 64 ? 59.203 53.753 108.875 1.00 116.85 44 LYS C CA 1
ATOM 7208 C C . LYS C 1 64 ? 58.432 54.875 109.555 1.00 116.92 44 LYS C C 1
ATOM 7209 O O . LYS C 1 64 ? 57.231 54.737 109.798 1.00 113.09 44 LYS C O 1
ATOM 7211 N N . GLY C 1 65 ? 59.123 55.980 109.847 1.00 121.34 45 GLY C N 1
ATOM 7212 C CA . GLY C 1 65 ? 58.509 57.101 110.548 1.00 123.51 45 GLY C CA 1
ATOM 7213 C C . GLY C 1 65 ? 58.037 56.666 111.922 1.00 125.98 45 GLY C C 1
ATOM 7214 O O . GLY C 1 65 ? 58.829 56.250 112.774 1.00 125.70 45 GLY C O 1
ATOM 7215 N N . VAL C 1 66 ? 56.729 56.749 112.153 1.00 129.85 46 VAL C N 1
ATOM 7216 C CA . VAL C 1 66 ? 56.126 56.289 113.398 1.00 131.57 46 VAL C CA 1
ATOM 7217 C C . VAL C 1 66 ? 55.308 55.025 113.182 1.00 136.40 46 VAL C C 1
ATOM 7218 O O . VAL C 1 66 ? 54.539 54.626 114.065 1.00 137.65 46 VAL C O 1
ATOM 7222 N N . HIS C 1 67 ? 55.430 54.404 112.016 1.00 134.92 47 HIS C N 1
ATOM 7223 C CA . HIS C 1 67 ? 54.688 53.206 111.667 1.00 130.84 47 HIS C CA 1
ATOM 7224 C C . HIS C 1 67 ? 55.585 51.976 111.677 1.00 125.37 47 HIS C C 1
ATOM 7225 O O . HIS C 1 67 ? 56.791 52.059 111.435 1.00 120.42 47 HIS C O 1
ATOM 7232 N N . ILE C 1 68 ? 54.971 50.834 111.967 1.00 127.24 48 ILE C N 1
ATOM 7233 C CA . ILE C 1 68 ? 55.604 49.526 111.880 1.00 127.88 48 ILE C CA 1
ATOM 7234 C C . ILE C 1 68 ? 54.743 48.618 111.012 1.00 126.51 48 ILE C C 1
ATOM 7235 O O . ILE C 1 68 ? 53.541 48.838 110.845 1.00 126.69 48 ILE C O 1
ATOM 7240 N N . THR C 1 69 ? 55.385 47.617 110.415 1.00 127.17 49 THR C N 1
ATOM 7241 C CA . THR C 1 69 ? 54.751 46.640 109.534 1.00 126.43 49 THR C CA 1
ATOM 7242 C C . THR C 1 69 ? 55.214 45.243 109.909 1.00 131.14 49 THR C C 1
ATOM 7243 O O . THR C 1 69 ? 56.416 45.019 110.086 1.00 128.18 49 THR C O 1
ATOM 7247 N N . ASP C 1 70 ? 54.275 44.310 110.006 1.00 137.88 50 ASP C N 1
ATOM 7248 C CA . ASP C 1 70 ? 54.585 42.922 110.316 1.00 141.10 50 ASP C CA 1
ATOM 7249 C C . ASP C 1 70 ? 54.809 42.101 109.038 1.00 138.13 50 ASP C C 1
ATOM 7250 O O . ASP C 1 70 ? 54.706 42.598 107.911 1.00 139.65 50 ASP C O 1
ATOM 7255 N N . VAL C 1 71 ? 55.127 40.817 109.226 1.00 133.58 51 VAL C N 1
ATOM 7256 C CA . VAL C 1 71 ? 55.458 39.929 108.119 1.00 132.62 51 VAL C CA 1
ATOM 7257 C C . VAL C 1 71 ? 54.297 39.732 107.146 1.00 129.03 51 VAL C C 1
ATOM 7258 O O . VAL C 1 71 ? 54.531 39.343 106.002 1.00 122.71 51 VAL C O 1
ATOM 7262 N N . ASP C 1 72 ? 53.049 39.961 107.566 1.00 133.36 52 ASP C N 1
ATOM 7263 C CA . ASP C 1 72 ? 51.894 39.806 106.679 1.00 133.18 52 ASP C CA 1
ATOM 7264 C C . ASP C 1 72 ? 51.495 41.111 105.986 1.00 133.22 52 ASP C C 1
ATOM 7265 O O . ASP C 1 72 ? 50.484 41.137 105.270 1.00 130.51 52 ASP C O 1
ATOM 7270 N N . GLY C 1 73 ? 52.263 42.187 106.180 1.00 133.87 53 GLY C N 1
ATOM 7271 C CA . GLY C 1 73 ? 51.992 43.487 105.595 1.00 132.18 53 GLY C CA 1
ATOM 7272 C C . GLY C 1 73 ? 51.043 44.354 106.395 1.00 135.44 53 GLY C C 1
ATOM 7273 O O . GLY C 1 73 ? 50.673 45.435 105.925 1.00 136.93 53 GLY C O 1
ATOM 7274 N N . ARG C 1 74 ? 50.658 43.923 107.599 1.00 137.99 54 ARG C N 1
ATOM 7275 C CA . ARG C 1 74 ? 49.816 44.726 108.482 1.00 138.63 54 ARG C CA 1
ATOM 7276 C C . ARG C 1 74 ? 50.585 45.942 108.997 1.00 138.43 54 ARG C C 1
ATOM 7277 O O . ARG C 1 74 ? 51.693 45.806 109.525 1.00 143.71 54 ARG C O 1
ATOM 7285 N N . ARG C 1 75 ? 50.009 47.136 108.823 1.00 130.15 55 ARG C N 1
ATOM 7286 C CA . ARG C 1 75 ? 50.666 48.394 109.173 1.00 125.87 55 ARG C CA 1
ATOM 7287 C C . ARG C 1 75 ? 49.995 49.006 110.403 1.00 128.04 55 ARG C C 1
ATOM 7288 O O . ARG C 1 75 ? 48.763 48.981 110.527 1.00 122.66 55 ARG C O 1
ATOM 7296 N N . PHE C 1 76 ? 50.815 49.532 111.323 1.00 135.95 56 PHE C N 1
ATOM 7297 C CA . PHE C 1 76 ? 50.348 50.109 112.581 1.00 136.37 56 PHE C CA 1
ATOM 7298 C C . PHE C 1 76 ? 51.080 51.408 112.898 1.00 126.74 56 PHE C C 1
ATOM 7299 O O . PHE C 1 76 ? 52.280 51.531 112.636 1.00 117.72 56 PHE C O 1
ATOM 7307 N N . ILE C 1 77 ? 50.359 52.362 113.493 1.00 128.97 57 ILE C N 1
ATOM 7308 C CA . ILE C 1 77 ? 50.994 53.448 114.239 1.00 129.45 57 ILE C CA 1
ATOM 7309 C C . ILE C 1 77 ? 51.567 52.874 115.528 1.00 132.40 57 ILE C C 1
ATOM 7310 O O . ILE C 1 77 ? 50.849 52.235 116.306 1.00 137.69 57 ILE C O 1
ATOM 7315 N N . ASP C 1 78 ? 52.865 53.086 115.755 1.00 126.57 58 ASP C N 1
ATOM 7316 C CA . ASP C 1 78 ? 53.548 52.491 116.906 1.00 122.07 58 ASP C CA 1
ATOM 7317 C C . ASP C 1 78 ? 53.462 53.426 118.113 1.00 118.43 58 ASP C C 1
ATOM 7318 O O . ASP C 1 78 ? 54.328 54.277 118.338 1.00 119.12 58 ASP C O 1
ATOM 7323 N N . CYS C 1 79 ? 52.390 53.284 118.893 1.00 110.61 59 CYS C N 1
ATOM 7324 C CA . CYS C 1 79 ? 52.263 54.041 120.129 1.00 102.86 59 CYS C CA 1
ATOM 7325 C C . CYS C 1 79 ? 53.157 53.495 121.232 1.00 107.64 59 CYS C C 1
ATOM 7326 O O . CYS C 1 79 ? 53.232 54.112 122.297 1.00 114.30 59 CYS C O 1
ATOM 7329 N N . GLN C 1 80 ? 53.811 52.346 121.026 1.00 103.78 60 GLN C N 1
ATOM 7330 C CA . GLN C 1 80 ? 54.769 51.863 122.014 1.00 102.54 60 GLN C CA 1
ATOM 7331 C C . GLN C 1 80 ? 56.132 52.539 121.883 1.00 110.34 60 GLN C C 1
ATOM 7332 O O . GLN C 1 80 ? 56.917 52.508 122.838 1.00 112.71 60 GLN C O 1
ATOM 7338 N N . GLY C 1 81 ? 56.421 53.158 120.736 1.00 111.26 61 GLY C N 1
ATOM 7339 C CA . GLY C 1 81 ? 57.735 53.700 120.444 1.00 107.36 61 GLY C CA 1
ATOM 7340 C C . GLY C 1 81 ? 58.802 52.641 120.609 1.00 105.08 61 GLY C C 1
ATOM 7341 O O . GLY C 1 81 ? 59.850 52.883 121.213 1.00 103.34 61 GLY C O 1
ATOM 7342 N N . GLY C 1 82 ? 58.546 51.463 120.041 1.00 107.27 62 GLY C N 1
ATOM 7343 C CA . GLY C 1 82 ? 59.350 50.289 120.321 1.00 108.10 62 GLY C CA 1
ATOM 7344 C C . GLY C 1 82 ? 59.093 49.801 121.734 1.00 110.63 62 GLY C C 1
ATOM 7345 O O . GLY C 1 82 ? 58.266 48.910 121.966 1.00 109.37 62 GLY C O 1
ATOM 7346 N N . LEU C 1 83 ? 59.820 50.391 122.683 1.00 114.08 63 LEU C N 1
ATOM 7347 C CA . LEU C 1 83 ? 59.606 50.199 124.114 1.00 115.03 63 LEU C CA 1
ATOM 7348 C C . LEU C 1 83 ? 60.125 51.433 124.851 1.00 114.47 63 LEU C C 1
ATOM 7349 O O . LEU C 1 83 ? 61.151 51.373 125.537 1.00 117.31 63 LEU C O 1
ATOM 7354 N N . TRP C 1 84 ? 59.417 52.556 124.687 1.00 107.30 64 TRP C N 1
ATOM 7355 C CA . TRP C 1 84 ? 59.798 53.873 125.207 1.00 97.77 64 TRP C CA 1
ATOM 7356 C C . TRP C 1 84 ? 61.141 54.321 124.638 1.00 92.72 64 TRP C C 1
ATOM 7357 O O . TRP C 1 84 ? 61.846 55.115 125.264 1.00 94.60 64 TRP C O 1
ATOM 7368 N N . CYS C 1 85 ? 61.544 53.842 123.464 1.00 94.12 65 CYS C N 1
ATOM 7369 C CA . CYS C 1 85 ? 62.938 54.028 123.086 1.00 101.26 65 CYS C CA 1
ATOM 7370 C C . CYS C 1 85 ? 63.201 54.476 121.655 1.00 103.62 65 CYS C C 1
ATOM 7371 O O . CYS C 1 85 ? 64.271 55.048 121.411 1.00 99.63 65 CYS C O 1
ATOM 7374 N N . VAL C 1 86 ? 62.286 54.268 120.711 1.00 112.25 66 VAL C N 1
ATOM 7375 C CA . VAL C 1 86 ? 62.543 54.691 119.338 1.00 120.24 66 VAL C CA 1
ATOM 7376 C C . VAL C 1 86 ? 62.140 56.158 119.237 1.00 123.25 66 VAL C C 1
ATOM 7377 O O . VAL C 1 86 ? 61.158 56.513 118.573 1.00 125.21 66 VAL C O 1
ATOM 7381 N N . ASN C 1 87 ? 62.881 57.016 119.940 1.00 119.30 67 ASN C N 1
ATOM 7382 C CA . ASN C 1 87 ? 62.430 58.384 120.167 1.00 116.76 67 ASN C CA 1
ATOM 7383 C C . ASN C 1 87 ? 62.544 59.245 118.908 1.00 117.77 67 ASN C C 1
ATOM 7384 O O . ASN C 1 87 ? 61.781 60.206 118.746 1.00 109.35 67 ASN C O 1
ATOM 7389 N N . ALA C 1 88 ? 63.476 58.919 118.006 1.00 124.92 68 ALA C N 1
ATOM 7390 C CA . ALA C 1 88 ? 63.686 59.680 116.776 1.00 129.99 68 ALA C CA 1
ATOM 7391 C C . ALA C 1 88 ? 62.889 59.136 115.597 1.00 143.74 68 ALA C C 1
ATOM 7392 O O . ALA C 1 88 ? 62.935 59.721 114.511 1.00 153.10 68 ALA C O 1
ATOM 7394 N N . GLY C 1 89 ? 62.141 58.058 115.794 1.00 141.58 69 GLY C N 1
ATOM 7395 C CA . GLY C 1 89 ? 61.415 57.407 114.726 1.00 139.32 69 GLY C CA 1
ATOM 7396 C C . GLY C 1 89 ? 62.258 56.388 113.984 1.00 136.73 69 GLY C C 1
ATOM 7397 O O . GLY C 1 89 ? 63.477 56.286 114.144 1.00 134.30 69 GLY C O 1
ATOM 7398 N N . TYR C 1 90 ? 61.578 55.629 113.138 1.00 137.75 70 TYR C N 1
ATOM 7399 C CA . TYR C 1 90 ? 62.203 54.554 112.391 1.00 135.86 70 TYR C CA 1
ATOM 7400 C C . TYR C 1 90 ? 62.785 55.073 111.080 1.00 133.13 70 TYR C C 1
ATOM 7401 O O . TYR C 1 90 ? 62.292 56.040 110.493 1.00 132.97 70 TYR C O 1
ATOM 7410 N N . GLY C 1 91 ? 63.861 54.426 110.639 1.00 129.36 71 GLY C N 1
ATOM 7411 C CA . GLY C 1 91 ? 64.413 54.676 109.323 1.00 129.91 71 GLY C CA 1
ATOM 7412 C C . GLY C 1 91 ? 65.226 55.946 109.207 1.00 136.76 71 GLY C C 1
ATOM 7413 O O . GLY C 1 91 ? 65.336 56.500 108.109 1.00 140.80 71 GLY C O 1
ATOM 7414 N N . ARG C 1 92 ? 65.790 56.434 110.312 1.00 137.72 72 ARG C N 1
ATOM 7415 C CA . ARG C 1 92 ? 66.595 57.655 110.301 1.00 139.96 72 ARG C CA 1
ATOM 7416 C C . ARG C 1 92 ? 67.950 57.383 109.653 1.00 138.57 72 ARG C C 1
ATOM 7417 O O . ARG C 1 92 ? 68.806 56.712 110.241 1.00 133.77 72 ARG C O 1
ATOM 7425 N N . ARG C 1 93 ? 68.126 57.890 108.423 1.00 139.93 73 ARG C N 1
ATOM 7426 C CA . ARG C 1 93 ? 69.394 57.752 107.704 1.00 136.53 73 ARG C CA 1
ATOM 7427 C C . ARG C 1 93 ? 70.547 58.286 108.541 1.00 134.20 73 ARG C C 1
ATOM 7428 O O . ARG C 1 93 ? 71.672 57.781 108.466 1.00 136.67 73 ARG C O 1
ATOM 7436 N N . GLU C 1 94 ? 70.290 59.334 109.327 1.00 130.38 74 GLU C N 1
ATOM 7437 C CA . GLU C 1 94 ? 71.343 59.934 110.134 1.00 125.70 74 GLU C CA 1
ATOM 7438 C C . GLU C 1 94 ? 72.010 58.873 111.006 1.00 129.14 74 GLU C C 1
ATOM 7439 O O . GLU C 1 94 ? 73.227 58.626 110.899 1.00 124.24 74 GLU C O 1
ATOM 7445 N N . ILE C 1 95 ? 71.189 58.099 111.713 1.00 137.54 75 ILE C N 1
ATOM 7446 C CA . ILE C 1 95 ? 71.695 57.124 112.671 1.00 142.49 75 ILE C CA 1
ATOM 7447 C C . ILE C 1 95 ? 72.223 55.891 111.945 1.00 147.77 75 ILE C C 1
ATOM 7448 O O . ILE C 1 95 ? 73.290 55.362 112.280 1.00 154.85 75 ILE C O 1
ATOM 7453 N N . ILE C 1 96 ? 71.482 55.416 110.941 1.00 141.57 76 ILE C N 1
ATOM 7454 C CA . ILE C 1 96 ? 71.907 54.244 110.175 1.00 137.21 76 ILE C CA 1
ATOM 7455 C C . ILE C 1 96 ? 73.287 54.482 109.569 1.00 134.70 76 ILE C C 1
ATOM 7456 O O . ILE C 1 96 ? 74.157 53.604 109.601 1.00 130.00 76 ILE C O 1
ATOM 7461 N N . ASP C 1 97 ? 73.492 55.658 108.961 1.00 140.20 77 ASP C N 1
ATOM 7462 C CA . ASP C 1 97 ? 74.785 55.955 108.345 1.00 139.04 77 ASP C CA 1
ATOM 7463 C C . ASP C 1 97 ? 75.873 56.112 109.397 1.00 129.26 77 ASP C C 1
ATOM 7464 O O . ASP C 1 97 ? 77.004 55.654 109.190 1.00 123.53 77 ASP C O 1
ATOM 7469 N N . ALA C 1 98 ? 75.572 56.773 110.521 1.00 124.45 78 ALA C N 1
ATOM 7470 C CA . ALA C 1 98 ? 76.583 56.844 111.570 1.00 119.38 78 ALA C CA 1
ATOM 7471 C C . ALA C 1 98 ? 77.032 55.438 111.956 1.00 123.45 78 ALA C C 1
ATOM 7472 O O . ALA C 1 98 ? 78.237 55.156 112.015 1.00 124.69 78 ALA C O 1
ATOM 7474 N N . VAL C 1 99 ? 76.071 54.514 112.095 1.00 124.40 79 VAL C N 1
ATOM 7475 C CA . VAL C 1 99 ? 76.369 53.153 112.539 1.00 123.64 79 VAL C CA 1
ATOM 7476 C C . VAL C 1 99 ? 77.201 52.421 111.498 1.00 128.13 79 VAL C C 1
ATOM 7477 O O . VAL C 1 99 ? 78.230 51.815 111.821 1.00 131.53 79 VAL C O 1
ATOM 7481 N N . THR C 1 100 ? 76.735 52.414 110.247 1.00 127.57 80 THR C N 1
ATOM 7482 C CA . THR C 1 100 ? 77.472 51.741 109.183 1.00 128.00 80 THR C CA 1
ATOM 7483 C C . THR C 1 100 ? 78.892 52.275 109.088 1.00 130.93 80 THR C C 1
ATOM 7484 O O . THR C 1 100 ? 79.852 51.500 109.010 1.00 131.05 80 THR C O 1
ATOM 7488 N N . ARG C 1 101 ? 79.043 53.602 109.060 1.00 131.35 81 ARG C N 1
ATOM 7489 C CA . ARG C 1 101 ? 80.366 54.192 108.894 1.00 128.95 81 ARG C CA 1
ATOM 7490 C C . ARG C 1 101 ? 81.292 53.790 110.044 1.00 117.04 81 ARG C C 1
ATOM 7491 O O . ARG C 1 101 ? 82.446 53.401 109.816 1.00 105.60 81 ARG C O 1
ATOM 7499 N N . GLN C 1 102 ? 80.781 53.786 111.281 1.00 117.70 82 GLN C N 1
ATOM 7500 C CA . GLN C 1 102 ? 81.638 53.423 112.410 1.00 116.13 82 GLN C CA 1
ATOM 7501 C C . GLN C 1 102 ? 82.021 51.948 112.373 1.00 125.80 82 GLN C C 1
ATOM 7502 O O . GLN C 1 102 ? 83.183 51.598 112.610 1.00 128.76 82 GLN C O 1
ATOM 7508 N N . MET C 1 103 ? 81.060 51.071 112.060 1.00 129.94 83 MET C N 1
ATOM 7509 C CA . MET C 1 103 ? 81.333 49.637 112.052 1.00 133.57 83 MET C CA 1
ATOM 7510 C C . MET C 1 103 ? 82.304 49.281 110.934 1.00 142.78 83 MET C C 1
ATOM 7511 O O . MET C 1 103 ? 83.119 48.359 111.079 1.00 143.57 83 MET C O 1
ATOM 7516 N N . GLU C 1 104 ? 82.231 50.012 109.816 1.00 147.19 84 GLU C N 1
ATOM 7517 C CA . GLU C 1 104 ? 83.205 49.857 108.743 1.00 146.26 84 GLU C CA 1
ATOM 7518 C C . GLU C 1 104 ? 84.574 50.335 109.211 1.00 134.23 84 GLU C C 1
ATOM 7519 O O . GLU C 1 104 ? 85.606 49.781 108.815 1.00 130.71 84 GLU C O 1
ATOM 7525 N N . GLU C 1 105 ? 84.602 51.370 110.059 1.00 127.65 85 GLU C N 1
ATOM 7526 C CA . GLU C 1 105 ? 85.877 51.925 110.500 1.00 124.10 85 GLU C CA 1
ATOM 7527 C C . GLU C 1 105 ? 86.489 51.117 111.641 1.00 122.02 85 GLU C C 1
ATOM 7528 O O . GLU C 1 105 ? 87.641 50.678 111.554 1.00 114.93 85 GLU C O 1
ATOM 7534 N N . LEU C 1 106 ? 85.751 50.941 112.733 1.00 125.76 86 LEU C N 1
ATOM 7535 C CA . LEU C 1 106 ? 86.248 50.176 113.875 1.00 124.73 86 LEU C CA 1
ATOM 7536 C C . LEU C 1 106 ? 85.025 49.604 114.573 1.00 128.89 86 LEU C C 1
ATOM 7537 O O . LEU C 1 106 ? 84.269 50.353 115.199 1.00 130.10 86 LEU C O 1
ATOM 7542 N N . ALA C 1 107 ? 84.804 48.294 114.425 1.00 132.69 87 ALA C N 1
ATOM 7543 C CA . ALA C 1 107 ? 83.612 47.679 115.004 1.00 136.30 87 ALA C CA 1
ATOM 7544 C C . ALA C 1 107 ? 83.646 47.710 116.531 1.00 139.51 87 ALA C C 1
ATOM 7545 O O . ALA C 1 107 ? 82.601 47.874 117.170 1.00 147.32 87 ALA C O 1
ATOM 7547 N N . TYR C 1 108 ? 84.824 47.548 117.137 1.00 130.92 88 TYR C N 1
ATOM 7548 C CA . TYR C 1 108 ? 84.907 47.503 118.593 1.00 123.43 88 TYR C CA 1
ATOM 7549 C C . TYR C 1 108 ? 86.342 47.715 119.055 1.00 111.68 88 TYR C C 1
ATOM 7550 O O . TYR C 1 108 ? 87.279 47.184 118.456 1.00 108.97 88 TYR C O 1
ATOM 7559 N N . TYR C 1 109 ? 86.499 48.497 120.122 1.00 107.51 89 TYR C N 1
ATOM 7560 C CA . TYR C 1 109 ? 87.632 48.353 121.028 1.00 107.08 89 TYR C CA 1
ATOM 7561 C C . TYR C 1 109 ? 87.246 48.896 122.399 1.00 113.73 89 TYR C C 1
ATOM 7562 O O . TYR C 1 109 ? 86.419 49.806 122.517 1.00 119.13 89 TYR C O 1
ATOM 7571 N N . SER C 1 110 ? 87.878 48.340 123.430 1.00 109.25 90 SER C N 1
ATOM 7572 C CA . SER C 1 110 ? 87.453 48.533 124.805 1.00 110.18 90 SER C CA 1
ATOM 7573 C C . SER C 1 110 ? 87.981 49.841 125.391 1.00 111.35 90 SER C C 1
ATOM 7574 O O . SER C 1 110 ? 88.869 50.504 124.848 1.00 113.89 90 SER C O 1
ATOM 7577 N N . LEU C 1 111 ? 87.420 50.186 126.548 1.00 107.35 91 LEU C N 1
ATOM 7578 C CA . LEU C 1 111 ? 87.866 51.281 127.397 1.00 102.80 91 LEU C CA 1
ATOM 7579 C C . LEU C 1 111 ? 88.716 50.782 128.565 1.00 102.35 91 LEU C C 1
ATOM 7580 O O . LEU C 1 111 ? 89.061 51.560 129.463 1.00 100.06 91 LEU C O 1
ATOM 7585 N N . PHE C 1 112 ? 89.118 49.510 128.527 1.00 99.42 92 PHE C N 1
ATOM 7586 C CA . PHE C 1 112 ? 89.856 48.868 129.603 1.00 94.37 92 PHE C CA 1
ATOM 7587 C C . PHE C 1 112 ? 91.312 49.322 129.585 1.00 87.17 92 PHE C C 1
ATOM 7588 O O . PHE C 1 112 ? 91.754 49.929 128.606 1.00 88.88 92 PHE C O 1
ATOM 7596 N N . PRO C 1 113 ? 92.082 49.081 130.697 1.00 80.16 93 PRO C N 1
ATOM 7597 C CA . PRO C 1 113 ? 93.447 49.630 130.795 1.00 79.41 93 PRO C CA 1
ATOM 7598 C C . PRO C 1 113 ? 94.265 49.572 129.518 1.00 91.14 93 PRO C C 1
ATOM 7599 O O . PRO C 1 113 ? 94.468 48.503 128.936 1.00 95.16 93 PRO C O 1
ATOM 7603 N N . GLY C 1 114 ? 94.720 50.741 129.066 1.00 98.42 94 GLY C N 1
ATOM 7604 C CA . GLY C 1 114 ? 95.587 50.861 127.917 1.00 97.78 94 GLY C CA 1
ATOM 7605 C C . GLY C 1 114 ? 94.926 51.396 126.668 1.00 100.93 94 GLY C C 1
ATOM 7606 O O . GLY C 1 114 ? 95.638 51.841 125.764 1.00 103.52 94 GLY C O 1
ATOM 7607 N N . SER C 1 115 ? 93.596 51.368 126.577 1.00 103.68 95 SER C N 1
ATOM 7608 C CA . SER C 1 115 ? 92.928 51.736 125.337 1.00 103.92 95 SER C CA 1
ATOM 7609 C C . SER C 1 115 ? 91.680 52.576 125.604 1.00 101.57 95 SER C C 1
ATOM 7610 O O . SER C 1 115 ? 91.176 52.652 126.725 1.00 103.64 95 SER C O 1
ATOM 7613 N N . THR C 1 116 ? 91.217 53.237 124.543 1.00 96.33 96 THR C N 1
ATOM 7614 C CA . THR C 1 116 ? 89.934 53.936 124.472 1.00 94.75 96 THR C CA 1
ATOM 7615 C C . THR C 1 116 ? 89.528 53.997 123.003 1.00 97.04 96 THR C C 1
ATOM 7616 O O . THR C 1 116 ? 90.227 53.480 122.129 1.00 100.25 96 THR C O 1
ATOM 7620 N N . ASN C 1 117 ? 88.384 54.617 122.723 1.00 96.37 97 ASN C N 1
ATOM 7621 C CA . ASN C 1 117 ? 87.995 54.804 121.332 1.00 99.46 97 ASN C CA 1
ATOM 7622 C C . ASN C 1 117 ? 87.364 56.182 121.161 1.00 94.68 97 ASN C C 1
ATOM 7623 O O . ASN C 1 117 ? 86.982 56.851 122.129 1.00 87.19 97 ASN C O 1
ATOM 7628 N N . ALA C 1 118 ? 87.297 56.612 119.894 1.00 96.96 98 ALA C N 1
ATOM 7629 C CA . ALA C 1 118 ? 86.924 57.997 119.602 1.00 101.68 98 ALA C CA 1
ATOM 7630 C C . ALA C 1 118 ? 85.450 58.272 119.874 1.00 100.01 98 ALA C C 1
ATOM 7631 O O . ALA C 1 118 ? 85.150 59.256 120.577 1.00 99.74 98 ALA C O 1
ATOM 7633 N N . PRO C 1 119 ? 84.485 57.482 119.366 1.00 98.80 99 PRO C N 1
ATOM 7634 C CA . PRO C 1 119 ? 83.074 57.797 119.660 1.00 96.40 99 PRO C CA 1
ATOM 7635 C C . PRO C 1 119 ? 82.762 57.836 121.143 1.00 96.39 99 PRO C C 1
ATOM 7636 O O . PRO C 1 119 ? 81.896 58.616 121.556 1.00 95.62 99 PRO C O 1
ATOM 7640 N N . ALA C 1 120 ? 83.408 56.988 121.951 1.00 98.31 100 ALA C N 1
ATOM 7641 C CA . ALA C 1 120 ? 83.176 57.014 123.393 1.00 96.20 100 ALA C CA 1
ATOM 7642 C C . ALA C 1 120 ? 83.612 58.349 123.988 1.00 92.44 100 ALA C C 1
ATOM 7643 O O . ALA C 1 120 ? 82.886 58.952 124.782 1.00 92.31 100 ALA C O 1
ATOM 7645 N N . ILE C 1 121 ? 84.793 58.835 123.590 1.00 91.33 101 ILE C N 1
ATOM 7646 C CA . ILE C 1 121 ? 85.281 60.140 124.045 1.00 92.28 101 ILE C CA 1
ATOM 7647 C C . ILE C 1 121 ? 84.297 61.233 123.638 1.00 82.78 101 ILE C C 1
ATOM 7648 O O . ILE C 1 121 ? 83.901 62.089 124.448 1.00 79.68 101 ILE C O 1
ATOM 7653 N N . ALA C 1 122 ? 83.899 61.223 122.363 1.00 84.18 102 ALA C N 1
ATOM 7654 C CA . ALA C 1 122 ? 82.971 62.228 121.856 1.00 90.13 102 ALA C CA 1
ATOM 7655 C C . ALA C 1 122 ? 81.653 62.215 122.644 1.00 93.63 102 ALA C C 1
ATOM 7656 O O . ALA C 1 122 ? 81.121 63.271 123.005 1.00 97.42 102 ALA C O 1
ATOM 7658 N N . LEU C 1 123 ? 81.106 61.024 122.916 1.00 91.83 103 LEU C N 1
ATOM 7659 C CA . LEU C 1 123 ? 79.825 60.918 123.611 1.00 93.41 103 LEU C CA 1
ATOM 7660 C C . LEU C 1 123 ? 79.973 61.364 125.051 1.00 94.38 103 LEU C C 1
ATOM 7661 O O . LEU C 1 123 ? 79.035 61.939 125.655 1.00 91.52 103 LEU C O 1
ATOM 7666 N N . SER C 1 124 ? 81.146 61.073 125.623 1.00 92.07 104 SER C N 1
ATOM 7667 C CA . SER C 1 124 ? 81.405 61.548 126.967 1.00 89.78 104 SER C CA 1
ATOM 7668 C C . SER C 1 124 ? 81.271 63.074 127.050 1.00 96.58 104 SER C C 1
ATOM 7669 O O . SER C 1 124 ? 80.475 63.611 127.849 1.00 91.62 104 SER C O 1
ATOM 7672 N N . GLN C 1 125 ? 81.966 63.785 126.138 1.00 98.89 105 GLN C N 1
ATOM 7673 C CA . GLN C 1 125 ? 81.922 65.248 126.148 1.00 98.16 105 GLN C CA 1
ATOM 7674 C C . GLN C 1 125 ? 80.500 65.739 125.859 1.00 94.47 105 GLN C C 1
ATOM 7675 O O . GLN C 1 125 ? 80.015 66.680 126.502 1.00 93.94 105 GLN C O 1
ATOM 7681 N N . LYS C 1 126 ? 79.820 65.125 124.884 1.00 97.59 106 LYS C N 1
ATOM 7682 C CA . LYS C 1 126 ? 78.449 65.521 124.544 1.00 105.76 106 LYS C CA 1
ATOM 7683 C C . LYS C 1 126 ? 77.507 65.380 125.749 1.00 103.28 106 LYS C C 1
ATOM 7684 O O . LYS C 1 126 ? 76.663 66.252 125.996 1.00 99.71 106 LYS C O 1
ATOM 7690 N N . LEU C 1 127 ? 77.631 64.288 126.516 1.00 99.06 107 LEU C N 1
ATOM 7691 C CA . LEU C 1 127 ? 76.725 64.094 127.645 1.00 93.14 107 LEU C CA 1
ATOM 7692 C C . LEU C 1 127 ? 77.019 65.092 128.752 1.00 91.04 107 LEU C C 1
ATOM 7693 O O . LEU C 1 127 ? 76.092 65.631 129.367 1.00 83.16 107 LEU C O 1
ATOM 7698 N N . THR C 1 128 ? 78.302 65.370 129.004 1.00 97.72 108 THR C N 1
ATOM 7699 C CA . THR C 1 128 ? 78.635 66.374 130.015 1.00 101.63 108 THR C CA 1
ATOM 7700 C C . THR C 1 128 ? 78.164 67.761 129.572 1.00 104.78 108 THR C C 1
ATOM 7701 O O . THR C 1 128 ? 77.765 68.588 130.403 1.00 103.53 108 THR C O 1
ATOM 7705 N N . GLU C 1 129 ? 78.139 68.001 128.258 1.00 104.71 109 GLU C N 1
ATOM 7706 C CA . GLU C 1 129 ? 77.636 69.257 127.712 1.00 108.60 109 GLU C CA 1
ATOM 7707 C C . GLU C 1 129 ? 76.136 69.368 127.906 1.00 104.32 109 GLU C C 1
ATOM 7708 O O . GLU C 1 129 ? 75.636 70.365 128.439 1.00 104.42 109 GLU C O 1
ATOM 7714 N N . VAL C 1 130 ? 75.408 68.339 127.482 1.00 101.69 110 VAL C N 1
ATOM 7715 C CA . VAL C 1 130 ? 73.953 68.392 127.458 1.00 103.42 110 VAL C CA 1
ATOM 7716 C C . VAL C 1 130 ? 73.390 68.445 128.871 1.00 100.71 110 VAL C C 1
ATOM 7717 O O . VAL C 1 130 ? 72.410 69.154 129.136 1.00 100.50 110 VAL C O 1
ATOM 7721 N N . ALA C 1 131 ? 74.030 67.752 129.811 1.00 96.90 111 ALA C N 1
ATOM 7722 C CA . ALA C 1 131 ? 73.581 67.732 131.195 1.00 94.64 111 ALA C CA 1
ATOM 7723 C C . ALA C 1 131 ? 74.389 68.686 132.074 1.00 93.22 111 ALA C C 1
ATOM 7724 O O . ALA C 1 131 ? 74.537 68.446 133.277 1.00 92.25 111 ALA C O 1
ATOM 7726 N N . ALA C 1 132 ? 74.947 69.753 131.486 1.00 93.58 112 ALA C N 1
ATOM 7727 C CA . ALA C 1 132 ? 75.675 70.754 132.270 1.00 91.61 112 ALA C CA 1
ATOM 7728 C C . ALA C 1 132 ? 74.773 71.408 133.318 1.00 90.20 112 ALA C C 1
ATOM 7729 O O . ALA C 1 132 ? 75.217 71.688 134.439 1.00 84.79 112 ALA C O 1
ATOM 7731 N N . GLU C 1 133 ? 73.512 71.696 132.963 1.00 92.61 113 GLU C N 1
ATOM 7732 C CA . GLU C 1 133 ? 72.606 72.318 133.926 1.00 95.21 113 GLU C CA 1
ATOM 7733 C C . GLU C 1 133 ? 72.550 71.509 135.218 1.00 91.16 113 GLU C C 1
ATOM 7734 O O . GLU C 1 133 ? 72.504 72.077 136.314 1.00 91.32 113 GLU C O 1
ATOM 7740 N N . GLU C 1 134 ? 72.597 70.176 135.109 1.00 86.04 114 GLU C N 1
ATOM 7741 C CA . GLU C 1 134 ? 72.505 69.282 136.259 1.00 82.82 114 GLU C CA 1
ATOM 7742 C C . GLU C 1 134 ? 73.840 69.080 136.966 1.00 74.11 114 GLU C C 1
ATOM 7743 O O . GLU C 1 134 ? 73.877 68.411 138.006 1.00 64.71 114 GLU C O 1
ATOM 7749 N N . GLY C 1 135 ? 74.932 69.606 136.411 1.00 77.88 115 GLY C N 1
ATOM 7750 C CA . GLY C 1 135 ? 76.249 69.515 137.017 1.00 75.09 115 GLY C CA 1
ATOM 7751 C C . GLY C 1 135 ? 76.983 68.231 136.722 1.00 69.93 115 GLY C C 1
ATOM 7752 O O . GLY C 1 135 ? 77.991 67.937 137.382 1.00 55.91 115 GLY C O 1
ATOM 7753 N N . MET C 1 136 ? 76.564 67.507 135.685 1.00 70.46 116 MET C N 1
ATOM 7754 C CA . MET C 1 136 ? 77.154 66.217 135.366 1.00 76.28 116 MET C CA 1
ATOM 7755 C C . MET C 1 136 ? 78.510 66.434 134.712 1.00 87.49 116 MET C C 1
ATOM 7756 O O . MET C 1 136 ? 78.628 67.206 133.751 1.00 86.06 116 MET C O 1
ATOM 7761 N N . VAL C 1 137 ? 79.530 65.751 135.232 1.00 87.11 117 VAL C N 1
ATOM 7762 C CA . VAL C 1 137 ? 80.893 65.918 134.746 1.00 82.53 117 VAL C CA 1
ATOM 7763 C C . VAL C 1 137 ? 81.514 64.612 134.278 1.00 89.36 117 VAL C C 1
ATOM 7764 O O . VAL C 1 137 ? 82.539 64.655 133.579 1.00 95.33 117 VAL C O 1
ATOM 7768 N N . LYS C 1 138 ? 80.979 63.447 134.666 1.00 82.71 118 LYS C N 1
ATOM 7769 C CA . LYS C 1 138 ? 81.557 62.184 134.216 1.00 76.69 118 LYS C CA 1
ATOM 7770 C C . LYS C 1 138 ? 80.457 61.200 133.849 1.00 73.72 118 LYS C C 1
ATOM 7771 O O . LYS C 1 138 ? 79.341 61.282 134.355 1.00 73.13 118 LYS C O 1
ATOM 7777 N N . ALA C 1 139 ? 80.752 60.304 132.919 1.00 71.42 119 ALA C N 1
ATOM 7778 C CA . ALA C 1 139 ? 79.824 59.236 132.558 1.00 79.01 119 ALA C CA 1
ATOM 7779 C C . ALA C 1 139 ? 80.505 57.880 132.683 1.00 88.27 119 ALA C C 1
ATOM 7780 O O . ALA C 1 139 ? 81.709 57.759 132.448 1.00 97.11 119 ALA C O 1
ATOM 7782 N N . SER C 1 140 ? 79.757 56.890 133.154 1.00 79.59 120 SER C N 1
ATOM 7783 C CA . SER C 1 140 ? 80.124 55.481 133.050 1.00 76.78 120 SER C CA 1
ATOM 7784 C C . SER C 1 140 ? 79.156 54.779 132.101 1.00 79.76 120 SER C C 1
ATOM 7785 O O . SER C 1 140 ? 77.943 54.803 132.326 1.00 83.91 120 SER C O 1
ATOM 7788 N N . PHE C 1 141 ? 79.676 54.175 131.032 1.00 81.39 121 PHE C N 1
ATOM 7789 C CA . PHE C 1 141 ? 78.794 53.595 130.021 1.00 84.37 121 PHE C CA 1
ATOM 7790 C C . PHE C 1 141 ? 78.389 52.163 130.316 1.00 83.10 121 PHE C C 1
ATOM 7791 O O . PHE C 1 141 ? 79.124 51.383 130.927 1.00 82.95 121 PHE C O 1
ATOM 7799 N N . GLY C 1 142 ? 77.218 51.820 129.798 1.00 79.35 122 GLY C N 1
ATOM 7800 C CA . GLY C 1 142 ? 76.715 50.475 129.756 1.00 76.70 122 GLY C CA 1
ATOM 7801 C C . GLY C 1 142 ? 75.872 50.207 128.524 1.00 78.87 122 GLY C C 1
ATOM 7802 O O . GLY C 1 142 ? 76.015 50.851 127.480 1.00 78.13 122 GLY C O 1
ATOM 7803 N N . LEU C 1 143 ? 74.970 49.243 128.655 1.00 71.68 123 LEU C N 1
ATOM 7804 C CA . LEU C 1 143 ? 74.236 48.729 127.522 1.00 74.69 123 LEU C CA 1
ATOM 7805 C C . LEU C 1 143 ? 72.725 48.889 127.639 1.00 84.05 123 LEU C C 1
ATOM 7806 O O . LEU C 1 143 ? 72.040 48.865 126.611 1.00 89.64 123 LEU C O 1
ATOM 7811 N N . GLY C 1 144 ? 72.187 49.055 128.840 1.00 78.81 124 GLY C N 1
ATOM 7812 C CA . GLY C 1 144 ? 70.758 49.231 129.004 1.00 77.48 124 GLY C CA 1
ATOM 7813 C C . GLY C 1 144 ? 70.466 49.837 130.358 1.00 81.94 124 GLY C C 1
ATOM 7814 O O . GLY C 1 144 ? 71.368 50.112 131.152 1.00 71.19 124 GLY C O 1
ATOM 7815 N N . GLY C 1 145 ? 69.175 50.041 130.616 1.00 71.55 125 GLY C N 1
ATOM 7816 C CA . GLY C 1 145 ? 68.782 50.729 131.835 1.00 76.32 125 GLY C CA 1
ATOM 7817 C C . GLY C 1 145 ? 69.163 49.968 133.091 1.00 76.32 125 GLY C C 1
ATOM 7818 O O . GLY C 1 145 ? 69.567 50.569 134.093 1.00 77.68 125 GLY C O 1
ATOM 7819 N N . SER C 1 146 ? 69.053 48.633 133.052 1.00 77.59 126 SER C N 1
ATOM 7820 C CA . SER C 1 146 ? 69.389 47.821 134.223 1.00 77.76 126 SER C CA 1
ATOM 7821 C C . SER C 1 146 ? 70.849 47.984 134.615 1.00 79.20 126 SER C C 1
ATOM 7822 O O . SER C 1 146 ? 71.171 48.138 135.800 1.00 87.67 126 SER C O 1
ATOM 7825 N N . ASP C 1 147 ? 71.752 47.979 133.636 1.00 79.97 127 ASP C N 1
ATOM 7826 C CA . ASP C 1 147 ? 73.157 48.191 133.970 1.00 84.05 127 ASP C CA 1
ATOM 7827 C C . ASP C 1 147 ? 73.412 49.639 134.380 1.00 75.25 127 ASP C C 1
ATOM 7828 O O . ASP C 1 147 ? 74.307 49.903 135.188 1.00 71.10 127 ASP C O 1
ATOM 7833 N N . ALA C 1 148 ? 72.689 50.599 133.796 1.00 71.67 128 ALA C N 1
ATOM 7834 C CA . ALA C 1 148 ? 72.863 51.980 134.239 1.00 68.15 128 ALA C CA 1
ATOM 7835 C C . ALA C 1 148 ? 72.529 52.107 135.722 1.00 66.65 128 ALA C C 1
ATOM 7836 O O . ALA C 1 148 ? 73.276 52.724 136.492 1.00 63.76 128 ALA C O 1
ATOM 7838 N N . VAL C 1 149 ? 71.437 51.463 136.148 1.00 70.75 129 VAL C N 1
ATOM 7839 C CA . VAL C 1 149 ? 71.024 51.499 137.550 1.00 68.68 129 VAL C CA 1
ATOM 7840 C C . VAL C 1 149 ? 72.042 50.775 138.426 1.00 63.17 129 VAL C C 1
ATOM 7841 O O . VAL C 1 149 ? 72.413 51.266 139.501 1.00 67.68 129 VAL C O 1
ATOM 7845 N N . GLU C 1 150 ? 72.460 49.570 138.012 1.00 60.81 130 GLU C N 1
ATOM 7846 C CA . GLU C 1 150 ? 73.480 48.830 138.756 1.00 65.33 130 GLU C CA 1
ATOM 7847 C C . GLU C 1 150 ? 74.729 49.681 138.942 1.00 65.88 130 GLU C C 1
ATOM 7848 O O . GLU C 1 150 ? 75.343 49.690 140.022 1.00 70.34 130 GLU C O 1
ATOM 7854 N N . THR C 1 151 ? 75.134 50.374 137.871 1.00 63.81 131 THR C N 1
ATOM 7855 C CA . THR C 1 151 ? 76.296 51.253 137.906 1.00 65.79 131 THR C CA 1
ATOM 7856 C C . THR C 1 151 ? 76.114 52.356 138.937 1.00 61.84 131 THR C C 1
ATOM 7857 O O . THR C 1 151 ? 77.014 52.615 139.746 1.00 61.99 131 THR C O 1
ATOM 7861 N N . ALA C 1 152 ? 74.956 53.024 138.917 1.00 64.80 132 ALA C N 1
ATOM 7862 C CA . ALA C 1 152 ? 74.687 54.085 139.891 1.00 62.62 132 ALA C CA 1
ATOM 7863 C C . ALA C 1 152 ? 74.792 53.553 141.320 1.00 66.45 132 ALA C C 1
ATOM 7864 O O . ALA C 1 152 ? 75.392 54.195 142.194 1.00 70.94 132 ALA C O 1
ATOM 7866 N N . LEU C 1 153 ? 74.229 52.357 141.569 1.00 53.73 133 LEU C N 1
ATOM 7867 C CA . LEU C 1 153 ? 74.235 51.809 142.930 1.00 51.22 133 LEU C CA 1
ATOM 7868 C C . LEU C 1 153 ? 75.657 51.526 143.406 1.00 49.98 133 LEU C C 1
ATOM 7869 O O . LEU C 1 153 ? 76.037 51.920 144.522 1.00 51.67 133 LEU C O 1
ATOM 7874 N N . LYS C 1 154 ? 76.471 50.902 142.539 1.00 59.85 134 LYS C N 1
ATOM 7875 C CA . LYS C 1 154 ? 77.862 50.588 142.870 1.00 59.52 134 LYS C CA 1
ATOM 7876 C C . LYS C 1 154 ? 78.671 51.864 143.095 1.00 64.55 134 LYS C C 1
ATOM 7877 O O . LYS C 1 154 ? 79.514 51.938 144.004 1.00 61.75 134 LYS C O 1
ATOM 7883 N N . ILE C 1 155 ? 78.454 52.865 142.235 1.00 65.96 135 ILE C N 1
ATOM 7884 C CA . ILE C 1 155 ? 79.116 54.155 142.387 1.00 62.84 135 ILE C CA 1
ATOM 7885 C C . ILE C 1 155 ? 78.790 54.755 143.745 1.00 58.74 135 ILE C C 1
ATOM 7886 O O . ILE C 1 155 ? 79.677 55.264 144.433 1.00 60.67 135 ILE C O 1
ATOM 7891 N N . ALA C 1 156 ? 77.510 54.733 144.141 1.00 46.32 136 ALA C N 1
ATOM 7892 C CA . ALA C 1 156 ? 77.125 55.343 145.417 1.00 48.87 136 ALA C CA 1
ATOM 7893 C C . ALA C 1 156 ? 77.818 54.647 146.587 1.00 52.21 136 ALA C C 1
ATOM 7894 O O . ALA C 1 156 ? 78.353 55.297 147.503 1.00 61.87 136 ALA C O 1
ATOM 7896 N N . ARG C 1 157 ? 77.848 53.312 146.563 1.00 56.70 137 ARG C N 1
ATOM 7897 C CA . ARG C 1 157 ? 78.488 52.604 147.670 1.00 52.33 137 ARG C CA 1
ATOM 7898 C C . ARG C 1 157 ? 79.962 52.959 147.734 1.00 64.29 137 ARG C C 1
ATOM 7899 O O . ARG C 1 157 ? 80.481 53.353 148.795 1.00 65.69 137 ARG C O 1
ATOM 7907 N N . GLN C 1 158 ? 80.639 52.894 146.580 1.00 66.80 138 GLN C N 1
ATOM 7908 C CA . GLN C 1 158 ? 82.072 53.153 146.562 1.00 54.89 138 GLN C CA 1
ATOM 7909 C C . GLN C 1 158 ? 82.357 54.589 146.958 1.00 49.74 138 GLN C C 1
ATOM 7910 O O . GLN C 1 158 ? 83.353 54.859 147.640 1.00 51.24 138 GLN C O 1
ATOM 7916 N N . TYR C 1 159 ? 81.510 55.527 146.508 1.00 49.79 139 TYR C N 1
ATOM 7917 C CA . TYR C 1 159 ? 81.630 56.924 146.915 1.00 52.42 139 TYR C CA 1
ATOM 7918 C C . TYR C 1 159 ? 81.707 57.033 148.424 1.00 51.99 139 TYR C C 1
ATOM 7919 O O . TYR C 1 159 ? 82.668 57.582 148.973 1.00 54.10 139 TYR C O 1
ATOM 7928 N N . TRP C 1 160 ? 80.728 56.448 149.122 1.00 57.48 140 TRP C N 1
ATOM 7929 C CA . TRP C 1 160 ? 80.734 56.640 150.573 1.00 55.19 140 TRP C CA 1
ATOM 7930 C C . TRP C 1 160 ? 81.929 55.951 151.226 1.00 56.91 140 TRP C C 1
ATOM 7931 O O . TRP C 1 160 ? 82.461 56.458 152.225 1.00 41.70 140 TRP C O 1
ATOM 7942 N N . LYS C 1 161 ? 82.391 54.825 150.662 1.00 50.74 141 LYS C N 1
ATOM 7943 C CA . LYS C 1 161 ? 83.597 54.207 151.207 1.00 49.07 141 LYS C CA 1
ATOM 7944 C C . LYS C 1 161 ? 84.806 55.124 151.026 1.00 47.13 141 LYS C C 1
ATOM 7945 O O . LYS C 1 161 ? 85.647 55.246 151.927 1.00 51.12 141 LYS C O 1
ATOM 7951 N N . LEU C 1 162 ? 84.912 55.773 149.865 1.00 41.09 142 LEU C N 1
ATOM 7952 C CA . LEU C 1 162 ? 85.985 56.743 149.638 1.00 51.10 142 LEU C CA 1
ATOM 7953 C C . LEU C 1 162 ? 85.884 57.922 150.602 1.00 44.32 142 LEU C C 1
ATOM 7954 O O . LEU C 1 162 ? 86.903 58.408 151.107 1.00 38.27 142 LEU C O 1
ATOM 7959 N N . GLU C 1 163 ? 84.661 58.372 150.900 1.00 40.99 143 GLU C N 1
ATOM 7960 C CA . GLU C 1 163 ? 84.455 59.526 151.767 1.00 50.06 143 GLU C CA 1
ATOM 7961 C C . GLU C 1 163 ? 84.588 59.183 153.245 1.00 52.72 143 GLU C C 1
ATOM 7962 O O . GLU C 1 163 ? 84.312 60.051 154.100 1.00 44.95 143 GLU C O 1
ATOM 7968 N N . GLY C 1 164 ? 85.041 57.962 153.549 1.00 42.93 144 GLY C N 1
ATOM 7969 C CA . GLY C 1 164 ? 85.246 57.515 154.916 1.00 46.70 144 GLY C CA 1
ATOM 7970 C C . GLY C 1 164 ? 83.983 57.200 155.692 1.00 47.50 144 GLY C C 1
ATOM 7971 O O . GLY C 1 164 ? 83.984 57.303 156.923 1.00 48.82 144 GLY C O 1
ATOM 7972 N N . GLN C 1 165 ? 82.903 56.815 155.008 1.00 49.41 145 GLN C N 1
ATOM 7973 C CA . GLN C 1 165 ? 81.659 56.384 155.651 1.00 60.52 145 GLN C CA 1
ATOM 7974 C C . GLN C 1 165 ? 81.167 55.068 155.042 1.00 58.89 145 GLN C C 1
ATOM 7975 O O . GLN C 1 165 ? 80.124 55.022 154.373 1.00 54.32 145 GLN C O 1
ATOM 7981 N N . PRO C 1 166 ? 81.913 53.971 155.239 1.00 55.49 146 PRO C N 1
ATOM 7982 C CA . PRO C 1 166 ? 81.527 52.698 154.598 1.00 47.47 146 PRO C CA 1
ATOM 7983 C C . PRO C 1 166 ? 80.267 52.067 155.178 1.00 46.28 146 PRO C C 1
ATOM 7984 O O . PRO C 1 166 ? 79.765 51.094 154.599 1.00 45.32 146 PRO C O 1
ATOM 7988 N N . ASP C 1 167 ? 79.750 52.568 156.302 1.00 45.38 147 ASP C N 1
ATOM 7989 C CA . ASP C 1 167 ? 78.471 52.072 156.787 1.00 54.09 147 ASP C CA 1
ATOM 7990 C C . ASP C 1 167 ? 77.312 52.517 155.907 1.00 60.71 147 ASP C C 1
ATOM 7991 O O . ASP C 1 167 ? 76.231 51.927 155.993 1.00 55.13 147 ASP C O 1
ATOM 7996 N N . LYS C 1 168 ? 77.505 53.536 155.064 1.00 54.82 148 LYS C N 1
ATOM 7997 C CA . LYS C 1 168 ? 76.424 54.039 154.208 1.00 52.18 148 LYS C CA 1
ATOM 7998 C C . LYS C 1 168 ? 76.236 53.108 153.007 1.00 45.12 148 LYS C C 1
ATOM 7999 O O . LYS C 1 168 ? 76.814 53.315 151.939 1.00 45.95 148 LYS C O 1
ATOM 8005 N N . VAL C 1 169 ? 75.372 52.114 153.169 1.00 37.83 149 VAL C N 1
ATOM 8006 C CA . VAL C 1 169 ? 75.217 51.047 152.173 1.00 43.53 149 VAL C CA 1
ATOM 8007 C C . VAL C 1 169 ? 73.769 50.811 151.756 1.00 53.61 149 VAL C C 1
ATOM 8008 O O . VAL C 1 169 ? 73.532 50.107 150.754 1.00 48.01 149 VAL C O 1
ATOM 8012 N N . LYS C 1 170 ? 72.770 51.315 152.482 1.00 51.73 150 LYS C N 1
ATOM 8013 C CA . LYS C 1 170 ? 71.367 51.046 152.205 1.00 46.01 150 LYS C CA 1
ATOM 8014 C C . LYS C 1 170 ? 70.853 51.983 151.114 1.00 58.23 150 LYS C C 1
ATOM 8015 O O . LYS C 1 170 ? 71.422 53.053 150.870 1.00 52.80 150 LYS C O 1
ATOM 8021 N N . PHE C 1 171 ? 69.787 51.557 150.426 1.00 46.55 151 PHE C N 1
ATOM 8022 C CA . PHE C 1 171 ? 69.131 52.362 149.399 1.00 40.82 151 PHE C CA 1
ATOM 8023 C C . PHE C 1 171 ? 67.632 52.467 149.657 1.00 49.16 151 PHE C C 1
ATOM 8024 O O . PHE C 1 171 ? 66.966 51.457 149.919 1.00 47.18 151 PHE C O 1
ATOM 8032 N N . VAL C 1 172 ? 67.089 53.679 149.519 1.00 44.41 152 VAL C N 1
ATOM 8033 C CA . VAL C 1 172 ? 65.652 53.908 149.628 1.00 51.69 152 VAL C CA 1
ATOM 8034 C C . VAL C 1 172 ? 65.113 54.217 148.235 1.00 56.76 152 VAL C C 1
ATOM 8035 O O . VAL C 1 172 ? 65.805 54.856 147.425 1.00 59.80 152 VAL C O 1
ATOM 8039 N N . SER C 1 173 ? 63.908 53.711 147.937 1.00 39.73 153 SER C N 1
ATOM 8040 C CA . SER C 1 173 ? 63.228 53.962 146.672 1.00 49.35 153 SER C CA 1
ATOM 8041 C C . SER C 1 173 ? 61.716 54.057 146.919 1.00 58.18 153 SER C C 1
ATOM 8042 O O . SER C 1 173 ? 61.247 54.025 148.062 1.00 48.50 153 SER C O 1
ATOM 8045 N N . LEU C 1 174 ? 60.945 54.198 145.837 1.00 49.46 154 LEU C N 1
ATOM 8046 C CA . LEU C 1 174 ? 59.536 54.562 145.908 1.00 55.31 154 LEU C CA 1
ATOM 8047 C C . LEU C 1 174 ? 58.604 53.430 145.480 1.00 68.47 154 LEU C C 1
ATOM 8048 O O . LEU C 1 174 ? 58.896 52.667 144.551 1.00 69.21 154 LEU C O 1
ATOM 8053 N N . TYR C 1 175 ? 57.454 53.349 146.153 1.00 55.18 155 TYR C N 1
ATOM 8054 C CA . TYR C 1 175 ? 56.358 52.540 145.634 1.00 54.75 155 TYR C CA 1
ATOM 8055 C C . TYR C 1 175 ? 56.129 52.884 144.166 1.00 65.81 155 TYR C C 1
ATOM 8056 O O . TYR C 1 175 ? 56.140 54.054 143.779 1.00 56.10 155 TYR C O 1
ATOM 8065 N N . ASN C 1 176 ? 55.958 51.850 143.341 1.00 72.66 156 ASN C N 1
ATOM 8066 C CA . ASN C 1 176 ? 55.722 51.915 141.896 1.00 66.96 156 ASN C CA 1
ATOM 8067 C C . ASN C 1 176 ? 57.004 52.231 141.116 1.00 69.07 156 ASN C C 1
ATOM 8068 O O . ASN C 1 176 ? 56.951 52.328 139.874 1.00 65.69 156 ASN C O 1
ATOM 8073 N N . GLY C 1 177 ? 58.144 52.397 141.781 1.00 56.45 157 GLY C N 1
ATOM 8074 C CA . GLY C 1 177 ? 59.385 52.608 141.062 1.00 62.93 157 GLY C CA 1
ATOM 8075 C C . GLY C 1 177 ? 59.794 51.370 140.281 1.00 68.80 157 GLY C C 1
ATOM 8076 O O . GLY C 1 177 ? 59.584 50.237 140.717 1.00 65.89 157 GLY C O 1
ATOM 8077 N N . TYR C 1 178 ? 60.347 51.590 139.089 1.00 61.59 158 TYR C N 1
ATOM 8078 C CA . TYR C 1 178 ? 60.925 50.512 138.292 1.00 69.04 158 TYR C CA 1
ATOM 8079 C C . TYR C 1 178 ? 62.358 50.874 137.932 1.00 67.05 158 TYR C C 1
ATOM 8080 O O . TYR C 1 178 ? 62.595 51.898 137.288 1.00 70.26 158 TYR C O 1
ATOM 8089 N N . HIS C 1 179 ? 63.312 50.024 138.321 1.00 68.57 159 HIS C N 1
ATOM 8090 C CA . HIS C 1 179 ? 64.734 50.338 138.181 1.00 63.98 159 HIS C CA 1
ATOM 8091 C C . HIS C 1 179 ? 65.526 49.200 137.557 1.00 68.46 159 HIS C C 1
ATOM 8092 O O . HIS C 1 179 ? 66.713 49.040 137.840 1.00 73.22 159 HIS C O 1
ATOM 8099 N N . GLY C 1 180 ? 64.893 48.427 136.693 1.00 71.31 160 GLY C N 1
ATOM 8100 C CA . GLY C 1 180 ? 65.567 47.367 135.978 1.00 64.93 160 GLY C CA 1
ATOM 8101 C C . GLY C 1 180 ? 65.628 46.055 136.741 1.00 76.02 160 GLY C C 1
ATOM 8102 O O . GLY C 1 180 ? 65.005 45.851 137.787 1.00 81.49 160 GLY C O 1
ATOM 8103 N N . LEU C 1 181 ? 66.420 45.145 136.187 1.00 75.26 161 LEU C N 1
ATOM 8104 C CA . LEU C 1 181 ? 66.195 43.740 136.433 1.00 67.53 161 LEU C CA 1
ATOM 8105 C C . LEU C 1 181 ? 67.387 43.004 137.009 1.00 61.32 161 LEU C C 1
ATOM 8106 O O . LEU C 1 181 ? 67.235 41.840 137.398 1.00 61.62 161 LEU C O 1
ATOM 8111 N N . ASN C 1 182 ? 68.556 43.629 137.083 1.00 57.24 162 ASN C N 1
ATOM 8112 C CA . ASN C 1 182 ? 69.649 42.985 137.783 1.00 60.20 162 ASN C CA 1
ATOM 8113 C C . ASN C 1 182 ? 69.382 43.072 139.278 1.00 58.04 162 ASN C C 1
ATOM 8114 O O . ASN C 1 182 ? 68.523 43.837 139.737 1.00 61.60 162 ASN C O 1
ATOM 8119 N N . PHE C 1 183 ? 70.154 42.307 140.048 1.00 50.93 163 PHE C N 1
ATOM 8120 C CA . PHE C 1 183 ? 69.774 42.089 141.440 1.00 58.29 163 PHE C CA 1
ATOM 8121 C C . PHE C 1 183 ? 69.683 43.392 142.229 1.00 53.76 163 PHE C C 1
ATOM 8122 O O . PHE C 1 183 ? 68.791 43.541 143.069 1.00 59.70 163 PHE C O 1
ATOM 8130 N N . GLY C 1 184 ? 70.559 44.356 141.962 1.00 59.78 164 GLY C N 1
ATOM 8131 C CA . GLY C 1 184 ? 70.454 45.633 142.652 1.00 59.58 164 GLY C CA 1
ATOM 8132 C C . GLY C 1 184 ? 69.189 46.371 142.251 1.00 63.10 164 GLY C C 1
ATOM 8133 O O . GLY C 1 184 ? 68.324 46.655 143.090 1.00 62.32 164 GLY C O 1
ATOM 8134 N N . GLY C 1 185 ? 69.068 46.657 140.951 1.00 62.87 165 GLY C N 1
ATOM 8135 C CA . GLY C 1 185 ? 67.900 47.368 140.456 1.00 60.46 165 GLY C CA 1
ATOM 8136 C C . GLY C 1 185 ? 66.618 46.646 140.822 1.00 62.01 165 GLY C C 1
ATOM 8137 O O . GLY C 1 185 ? 65.623 47.267 141.210 1.00 63.47 165 GLY C O 1
ATOM 8138 N N . MET C 1 186 ? 66.627 45.318 140.708 1.00 55.07 166 MET C N 1
ATOM 8139 C CA . MET C 1 186 ? 65.462 44.532 141.094 1.00 56.77 166 MET C CA 1
ATOM 8140 C C . MET C 1 186 ? 65.168 44.716 142.578 1.00 60.15 166 MET C C 1
ATOM 8141 O O . MET C 1 186 ? 64.002 44.750 142.990 1.00 51.69 166 MET C O 1
ATOM 8146 N N . SER C 1 187 ? 66.222 44.811 143.405 1.00 52.55 167 SER C N 1
ATOM 8147 C CA . SER C 1 187 ? 66.026 45.056 144.829 1.00 51.50 167 SER C CA 1
ATOM 8148 C C . SER C 1 187 ? 65.404 46.421 145.076 1.00 47.35 167 SER C C 1
ATOM 8149 O O . SER C 1 187 ? 64.620 46.589 146.015 1.00 43.46 167 SER C O 1
ATOM 8152 N N . ALA C 1 188 ? 65.695 47.388 144.209 1.00 55.70 168 ALA C N 1
ATOM 8153 C CA . ALA C 1 188 ? 65.218 48.750 144.392 1.00 48.24 168 ALA C CA 1
ATOM 8154 C C . ALA C 1 188 ? 63.806 48.967 143.858 1.00 53.90 168 ALA C C 1
ATOM 8155 O O . ALA C 1 188 ? 63.190 49.982 144.198 1.00 57.70 168 ALA C O 1
ATOM 8157 N N . CYS C 1 189 ? 63.267 48.027 143.073 1.00 62.92 169 CYS C N 1
ATOM 8158 C CA . CYS C 1 189 ? 61.941 48.183 142.477 1.00 67.76 169 CYS C CA 1
ATOM 8159 C C . CYS C 1 189 ? 60.855 48.274 143.556 1.00 58.49 169 CYS C C 1
ATOM 8160 O O . CYS C 1 189 ? 60.926 47.639 144.613 1.00 56.81 169 CYS C O 1
ATOM 8163 N N . GLY C 1 190 ? 59.832 49.070 143.274 1.00 56.97 170 GLY C N 1
ATOM 8164 C CA . GLY C 1 190 ? 58.755 49.291 144.219 1.00 63.74 170 GLY C CA 1
ATOM 8165 C C . GLY C 1 190 ? 57.483 48.574 143.832 1.00 73.69 170 GLY C C 1
ATOM 8166 O O . GLY C 1 190 ? 56.385 48.961 144.251 1.00 70.48 170 GLY C O 1
ATOM 8167 N N . GLY C 1 191 ? 57.623 47.540 143.005 1.00 77.03 171 GLY C N 1
ATOM 8168 C CA . GLY C 1 191 ? 56.518 46.662 142.673 1.00 82.61 171 GLY C CA 1
ATOM 8169 C C . GLY C 1 191 ? 56.943 45.216 142.809 1.00 83.15 171 GLY C C 1
ATOM 8170 O O . GLY C 1 191 ? 57.993 44.827 142.278 1.00 81.55 171 GLY C O 1
ATOM 8171 N N . ASN C 1 192 ? 56.153 44.411 143.528 1.00 75.23 172 ASN C N 1
ATOM 8172 C CA . ASN C 1 192 ? 56.591 43.051 143.824 1.00 72.06 172 ASN C CA 1
ATOM 8173 C C . ASN C 1 192 ? 56.583 42.151 142.592 1.00 69.56 172 ASN C C 1
ATOM 8174 O O . ASN C 1 192 ? 57.210 41.084 142.628 1.00 74.92 172 ASN C O 1
ATOM 8179 N N . ALA C 1 193 ? 55.889 42.545 141.514 1.00 62.95 173 ALA C N 1
ATOM 8180 C CA . ALA C 1 193 ? 55.815 41.696 140.326 1.00 71.66 173 ALA C CA 1
ATOM 8181 C C . ALA C 1 193 ? 57.206 41.352 139.799 1.00 74.79 173 ALA C C 1
ATOM 8182 O O . ALA C 1 193 ? 57.434 40.244 139.306 1.00 73.76 173 ALA C O 1
ATOM 8184 N N . TRP C 1 194 ? 58.151 42.283 139.898 1.00 79.81 174 TRP C N 1
ATOM 8185 C CA . TRP C 1 194 ? 59.494 42.050 139.389 1.00 76.88 174 TRP C CA 1
ATOM 8186 C C . TRP C 1 194 ? 60.371 41.288 140.375 1.00 75.23 174 TRP C C 1
ATOM 8187 O O . TRP C 1 194 ? 61.513 40.953 140.033 1.00 80.94 174 TRP C O 1
ATOM 8198 N N . LYS C 1 195 ? 59.879 41.022 141.588 1.00 69.94 175 LYS C N 1
ATOM 8199 C CA . LYS C 1 195 ? 60.737 40.664 142.714 1.00 69.80 175 LYS C CA 1
ATOM 8200 C C . LYS C 1 195 ? 60.495 39.253 143.237 1.00 64.97 175 LYS C C 1
ATOM 8201 O O . LYS C 1 195 ? 61.457 38.525 143.505 1.00 62.42 175 LYS C O 1
ATOM 8207 N N . SER C 1 196 ? 59.228 38.843 143.388 1.00 61.40 176 SER C N 1
ATOM 8208 C CA . SER C 1 196 ? 58.880 37.700 144.237 1.00 56.99 176 SER C CA 1
ATOM 8209 C C . SER C 1 196 ? 59.495 36.387 143.748 1.00 60.79 176 SER C C 1
ATOM 8210 O O . SER C 1 196 ? 59.786 35.504 144.561 1.00 62.97 176 SER C O 1
ATOM 8213 N N . SER C 1 197 ? 59.631 36.197 142.429 1.00 61.82 177 SER C N 1
ATOM 8214 C CA . SER C 1 197 ? 60.130 34.913 141.921 1.00 56.02 177 SER C CA 1
ATOM 8215 C C . SER C 1 197 ? 61.630 34.723 142.127 1.00 54.30 177 SER C C 1
ATOM 8216 O O . SER C 1 197 ? 62.135 33.615 141.906 1.00 52.75 177 SER C O 1
ATOM 8219 N N . TYR C 1 198 ? 62.355 35.765 142.527 1.00 56.66 178 TYR C N 1
ATOM 8220 C CA . TYR C 1 198 ? 63.813 35.733 142.591 1.00 57.33 178 TYR C CA 1
ATOM 8221 C C . TYR C 1 198 ? 64.342 35.976 143.998 1.00 56.83 178 TYR C C 1
ATOM 8222 O O . TYR C 1 198 ? 65.558 36.112 144.174 1.00 54.14 178 TYR C O 1
ATOM 8231 N N . GLU C 1 199 ? 63.454 36.035 144.992 1.00 56.57 179 GLU C N 1
ATOM 8232 C CA . GLU C 1 199 ? 63.824 36.268 146.375 1.00 43.82 179 GLU C CA 1
ATOM 8233 C C . GLU C 1 199 ? 64.743 35.149 146.874 1.00 51.06 179 GLU C C 1
ATOM 8234 O O . GLU C 1 199 ? 64.730 34.031 146.346 1.00 58.53 179 GLU C O 1
ATOM 8240 N N . PRO C 1 200 ? 65.566 35.418 147.898 1.00 54.05 180 PRO C N 1
ATOM 8241 C CA . PRO C 1 200 ? 65.675 36.699 148.609 1.00 50.16 180 PRO C CA 1
ATOM 8242 C C . PRO C 1 200 ? 66.540 37.695 147.851 1.00 48.78 180 PRO C C 1
ATOM 8243 O O . PRO C 1 200 ? 67.572 37.297 147.289 1.00 55.25 180 PRO C O 1
ATOM 8247 N N . LEU C 1 201 ? 66.115 38.961 147.826 1.00 39.90 181 LEU C N 1
ATOM 8248 C CA . LEU C 1 201 ? 66.825 40.009 147.103 1.00 39.41 181 LEU C CA 1
ATOM 8249 C C . LEU C 1 201 ? 67.847 40.682 148.022 1.00 42.80 181 LEU C C 1
ATOM 8250 O O . LEU C 1 201 ? 68.105 40.214 149.134 1.00 52.63 181 LEU C O 1
ATOM 8255 N N . MET C 1 202 ? 68.466 41.774 147.551 1.00 51.78 182 MET C N 1
ATOM 8256 C CA . MET C 1 202 ? 69.556 42.403 148.300 1.00 49.88 182 MET C CA 1
ATOM 8257 C C . MET C 1 202 ? 69.073 42.959 149.636 1.00 46.25 182 MET C C 1
ATOM 8258 O O . MET C 1 202 ? 68.026 43.617 149.692 1.00 45.33 182 MET C O 1
ATOM 8263 N N . PRO C 1 203 ? 69.782 42.684 150.729 1.00 46.02 183 PRO C N 1
ATOM 8264 C CA . PRO C 1 203 ? 69.494 43.352 152.001 1.00 46.29 183 PRO C CA 1
ATOM 8265 C C . PRO C 1 203 ? 69.724 44.852 151.901 1.00 47.66 183 PRO C C 1
ATOM 8266 O O . PRO C 1 203 ? 70.553 45.341 151.123 1.00 50.73 183 PRO C O 1
ATOM 8270 N N . GLY C 1 204 ? 69.009 45.587 152.740 1.00 48.45 184 GLY C N 1
ATOM 8271 C CA . GLY C 1 204 ? 69.285 47.003 152.864 1.00 40.20 184 GLY C CA 1
ATOM 8272 C C . GLY C 1 204 ? 68.651 47.868 151.807 1.00 42.04 184 GLY C C 1
ATOM 8273 O O . GLY C 1 204 ? 69.108 48.994 151.607 1.00 50.03 184 GLY C O 1
ATOM 8274 N N . PHE C 1 205 ? 67.632 47.370 151.107 1.00 36.16 185 PHE C N 1
ATOM 8275 C CA . PHE C 1 205 ? 66.839 48.144 150.158 1.00 35.14 185 PHE C CA 1
ATOM 8276 C C . PHE C 1 205 ? 65.449 48.309 150.744 1.00 41.79 185 PHE C C 1
ATOM 8277 O O . PHE C 1 205 ? 64.787 47.319 151.074 1.00 49.84 185 PHE C O 1
ATOM 8285 N N . PHE C 1 206 ? 65.014 49.547 150.875 1.00 43.42 186 PHE C N 1
ATOM 8286 C CA . PHE C 1 206 ? 63.738 49.869 151.486 1.00 48.04 186 PHE C CA 1
ATOM 8287 C C . PHE C 1 206 ? 62.956 50.748 150.524 1.00 42.83 186 PHE C C 1
ATOM 8288 O O . PHE C 1 206 ? 63.548 51.562 149.810 1.00 48.69 186 PHE C O 1
ATOM 8296 N N . GLN C 1 207 ? 61.647 50.516 150.446 1.00 38.18 187 GLN C N 1
ATOM 8297 C CA . GLN C 1 207 ? 60.746 51.276 149.591 1.00 50.52 187 GLN C CA 1
ATOM 8298 C C . GLN C 1 207 ? 59.687 51.958 150.446 1.00 47.08 187 GLN C C 1
ATOM 8299 O O . GLN C 1 207 ? 59.179 51.362 151.403 1.00 44.91 187 GLN C O 1
ATOM 8305 N N . VAL C 1 208 ? 59.334 53.197 150.078 1.00 43.31 188 VAL C N 1
ATOM 8306 C CA . VAL C 1 208 ? 58.416 54.024 150.859 1.00 50.14 188 VAL C CA 1
ATOM 8307 C C . VAL C 1 208 ? 57.264 54.530 149.991 1.00 47.46 188 VAL C C 1
ATOM 8308 O O . VAL C 1 208 ? 57.308 54.509 148.758 1.00 38.73 188 VAL C O 1
ATOM 8312 N N . GLU C 1 209 ? 56.206 54.950 150.679 1.00 45.32 189 GLU C N 1
ATOM 8313 C CA . GLU C 1 209 ? 55.063 55.637 150.088 1.00 57.20 189 GLU C CA 1
ATOM 8314 C C . GLU C 1 209 ? 55.499 56.684 149.061 1.00 55.18 189 GLU C C 1
ATOM 8315 O O . GLU C 1 209 ? 56.429 57.461 149.295 1.00 47.20 189 GLU C O 1
ATOM 8321 N N . SER C 1 210 ? 54.845 56.672 147.903 1.00 56.61 190 SER C N 1
ATOM 8322 C CA . SER C 1 210 ? 55.124 57.642 146.863 1.00 50.32 190 SER C CA 1
ATOM 8323 C C . SER C 1 210 ? 53.841 58.393 146.514 1.00 60.77 190 SER C C 1
ATOM 8324 O O . SER C 1 210 ? 52.743 57.866 146.728 1.00 55.48 190 SER C O 1
ATOM 8327 N N . PRO C 1 211 ? 53.938 59.649 145.991 1.00 67.33 191 PRO C N 1
ATOM 8328 C CA . PRO C 1 211 ? 52.724 60.473 145.746 1.00 70.29 191 PRO C CA 1
ATOM 8329 C C . PRO C 1 211 ? 51.979 60.152 144.452 1.00 77.31 191 PRO C C 1
ATOM 8330 O O . PRO C 1 211 ? 52.021 60.859 143.439 1.00 82.01 191 PRO C O 1
ATOM 8334 N N . HIS C 1 212 ? 51.259 59.034 144.501 1.00 81.51 192 HIS C N 1
ATOM 8335 C CA . HIS C 1 212 ? 50.357 58.596 143.437 1.00 72.49 192 HIS C CA 1
ATOM 8336 C C . HIS C 1 212 ? 48.953 59.084 143.767 1.00 74.00 192 HIS C C 1
ATOM 8337 O O . HIS C 1 212 ? 48.211 58.415 144.489 1.00 67.82 192 HIS C O 1
ATOM 8344 N N . LEU C 1 213 ? 48.580 60.237 143.196 1.00 78.04 193 LEU C N 1
ATOM 8345 C CA . LEU C 1 213 ? 47.361 60.925 143.612 1.00 63.96 193 LEU C CA 1
ATOM 8346 C C . LEU C 1 213 ? 46.143 60.038 143.431 1.00 62.57 193 LEU C C 1
ATOM 8347 O O . LEU C 1 213 ? 45.268 59.982 144.307 1.00 61.23 193 LEU C O 1
ATOM 8352 N N . TYR C 1 214 ? 46.069 59.329 142.303 1.00 68.50 194 TYR C N 1
ATOM 8353 C CA . TYR C 1 214 ? 44.858 58.572 142.003 1.00 76.95 194 TYR C CA 1
ATOM 8354 C C . TYR C 1 214 ? 44.620 57.455 143.016 1.00 81.30 194 TYR C C 1
ATOM 8355 O O . TYR C 1 214 ? 43.465 57.140 143.325 1.00 80.60 194 TYR C O 1
ATOM 8364 N N . ARG C 1 215 ? 45.694 56.874 143.573 1.00 83.06 195 ARG C N 1
ATOM 8365 C CA . ARG C 1 215 ? 45.592 55.757 144.523 1.00 75.22 195 ARG C CA 1
ATOM 8366 C C . ARG C 1 215 ? 46.533 56.021 145.700 1.00 66.30 195 ARG C C 1
ATOM 8367 O O . ARG C 1 215 ? 47.721 55.704 145.636 1.00 74.23 195 ARG C O 1
ATOM 8375 N N . ASN C 1 216 ? 46.013 56.646 146.753 1.00 66.34 196 ASN C N 1
ATOM 8376 C CA . ASN C 1 216 ? 46.802 56.862 147.957 1.00 57.16 196 ASN C CA 1
ATOM 8377 C C . ASN C 1 216 ? 45.856 56.895 149.150 1.00 56.18 196 ASN C C 1
ATOM 8378 O O . ASN C 1 216 ? 44.672 57.206 148.988 1.00 64.46 196 ASN C O 1
ATOM 8383 N N . PRO C 1 217 ? 46.323 56.516 150.341 1.00 61.42 197 PRO C N 1
ATOM 8384 C CA . PRO C 1 217 ? 45.453 56.505 151.527 1.00 52.40 197 PRO C CA 1
ATOM 8385 C C . PRO C 1 217 ? 45.373 57.812 152.304 1.00 48.63 197 PRO C C 1
ATOM 8386 O O . PRO C 1 217 ? 44.781 57.817 153.386 1.00 46.75 197 PRO C O 1
ATOM 8390 N N . PHE C 1 218 ? 45.942 58.909 151.810 1.00 50.96 198 PHE C N 1
ATOM 8391 C CA . PHE C 1 218 ? 46.151 60.108 152.618 1.00 64.77 198 PHE C CA 1
ATOM 8392 C C . PHE C 1 218 ? 45.206 61.248 152.272 1.00 65.27 198 PHE C C 1
ATOM 8393 O O . PHE C 1 218 ? 44.562 61.808 153.170 1.00 69.02 198 PHE C O 1
ATOM 8401 N N . THR C 1 219 ? 45.129 61.633 151.000 1.00 64.03 199 THR C N 1
ATOM 8402 C CA . THR C 1 219 ? 44.515 62.900 150.621 1.00 71.05 199 THR C CA 1
ATOM 8403 C C . THR C 1 219 ? 44.383 62.935 149.104 1.00 78.69 199 THR C C 1
ATOM 8404 O O . THR C 1 219 ? 45.103 62.228 148.389 1.00 80.27 199 THR C O 1
ATOM 8408 N N . ASN C 1 220 ? 43.436 63.742 148.621 1.00 80.26 200 ASN C N 1
ATOM 8409 C CA . ASN C 1 220 ? 43.331 64.060 147.199 1.00 79.66 200 ASN C CA 1
ATOM 8410 C C . ASN C 1 220 ? 43.963 65.397 146.851 1.00 77.79 200 ASN C C 1
ATOM 8411 O O . ASN C 1 220 ? 43.868 65.827 145.699 1.00 77.72 200 ASN C O 1
ATOM 8416 N N . ASP C 1 221 ? 44.614 66.051 147.814 1.00 80.56 201 ASP C N 1
ATOM 8417 C CA . ASP C 1 221 ? 45.319 67.302 147.592 1.00 76.77 201 ASP C CA 1
ATOM 8418 C C . ASP C 1 221 ? 46.754 66.965 147.212 1.00 86.06 201 ASP C C 1
ATOM 8419 O O . ASP C 1 221 ? 47.488 66.413 148.047 1.00 92.25 201 ASP C O 1
ATOM 8424 N N . PRO C 1 222 ? 47.207 67.282 145.991 1.00 85.19 202 PRO C N 1
ATOM 8425 C CA . PRO C 1 222 ? 48.568 66.873 145.592 1.00 83.94 202 PRO C CA 1
ATOM 8426 C C . PRO C 1 222 ? 49.682 67.523 146.401 1.00 85.77 202 PRO C C 1
ATOM 8427 O O . PRO C 1 222 ? 50.713 66.874 146.640 1.00 89.60 202 PRO C O 1
ATOM 8431 N N . GLU C 1 223 ? 49.528 68.784 146.823 1.00 83.83 203 GLU C N 1
ATOM 8432 C CA . GLU C 1 223 ? 50.577 69.393 147.638 1.00 86.29 203 GLU C CA 1
ATOM 8433 C C . GLU C 1 223 ? 50.656 68.718 149.002 1.00 73.58 203 GLU C C 1
ATOM 8434 O O . GLU C 1 223 ? 51.752 68.395 149.486 1.00 73.96 203 GLU C O 1
ATOM 8440 N N . GLU C 1 224 ? 49.499 68.432 149.601 1.00 65.74 204 GLU C N 1
ATOM 8441 C CA . GLU C 1 224 ? 49.489 67.734 150.880 1.00 70.49 204 GLU C CA 1
ATOM 8442 C C . GLU C 1 224 ? 50.081 66.332 150.738 1.00 65.31 204 GLU C C 1
ATOM 8443 O O . GLU C 1 224 ? 50.803 65.861 151.625 1.00 59.70 204 GLU C O 1
ATOM 8449 N N . LEU C 1 225 ? 49.786 65.656 149.621 1.00 62.68 205 LEU C N 1
ATOM 8450 C CA . LEU C 1 225 ? 50.311 64.314 149.377 1.00 70.27 205 LEU C CA 1
ATOM 8451 C C . LEU C 1 225 ? 51.827 64.339 149.251 1.00 68.98 205 LEU C C 1
ATOM 8452 O O . LEU C 1 225 ? 52.525 63.489 149.821 1.00 65.05 205 LEU C O 1
ATOM 8457 N N . ALA C 1 226 ? 52.352 65.291 148.468 1.00 66.39 206 ALA C N 1
ATOM 8458 C CA . ALA C 1 226 ? 53.797 65.439 148.351 1.00 61.33 206 ALA C CA 1
ATOM 8459 C C . ALA C 1 226 ? 54.427 65.653 149.717 1.00 59.05 206 ALA C C 1
ATOM 8460 O O . ALA C 1 226 ? 55.442 65.028 150.040 1.00 59.83 206 ALA C O 1
ATOM 8462 N N . GLU C 1 227 ? 53.830 66.515 150.550 1.00 57.89 207 GLU C N 1
ATOM 8463 C CA . GLU C 1 227 ? 54.482 66.801 151.828 1.00 66.21 207 GLU C CA 1
ATOM 8464 C C . GLU C 1 227 ? 54.432 65.588 152.750 1.00 69.10 207 GLU C C 1
ATOM 8465 O O . GLU C 1 227 ? 55.431 65.259 153.402 1.00 67.36 207 GLU C O 1
ATOM 8471 N N . ILE C 1 228 ? 53.290 64.898 152.806 1.00 56.73 208 ILE C N 1
ATOM 8472 C CA . ILE C 1 228 ? 53.193 63.745 153.690 1.00 56.05 208 ILE C CA 1
ATOM 8473 C C . ILE C 1 228 ? 54.136 62.635 153.236 1.00 56.87 208 ILE C C 1
ATOM 8474 O O . ILE C 1 228 ? 54.799 62.003 154.066 1.00 49.82 208 ILE C O 1
ATOM 8479 N N . CYS C 1 229 ? 54.240 62.399 151.921 1.00 51.99 209 CYS C N 1
ATOM 8480 C CA . CYS C 1 229 ? 55.159 61.374 151.438 1.00 64.40 209 CYS C CA 1
ATOM 8481 C C . CYS C 1 229 ? 56.608 61.759 151.739 1.00 51.82 209 CYS C C 1
ATOM 8482 O O . CYS C 1 229 ? 57.411 60.905 152.137 1.00 53.03 209 CYS C O 1
ATOM 8485 N N . ALA C 1 230 ? 56.946 63.047 151.615 1.00 52.56 210 ALA C N 1
ATOM 8486 C CA . ALA C 1 230 ? 58.287 63.506 151.977 1.00 51.26 210 ALA C CA 1
ATOM 8487 C C . ALA C 1 230 ? 58.580 63.241 153.454 1.00 54.33 210 ALA C C 1
ATOM 8488 O O . ALA C 1 230 ? 59.684 62.817 153.817 1.00 43.32 210 ALA C O 1
ATOM 8490 N N . GLN C 1 231 ? 57.610 63.513 154.332 1.00 57.46 211 GLN C N 1
ATOM 8491 C CA . GLN C 1 231 ? 57.858 63.286 155.756 1.00 52.34 211 GLN C CA 1
ATOM 8492 C C . GLN C 1 231 ? 57.971 61.794 156.062 1.00 56.29 211 GLN C C 1
ATOM 8493 O O . GLN C 1 231 ? 58.762 61.389 156.923 1.00 52.05 211 GLN C O 1
ATOM 8499 N N . ILE C 1 232 ? 57.199 60.961 155.358 1.00 48.84 212 ILE C N 1
ATOM 8500 C CA . ILE C 1 232 ? 57.299 59.511 155.540 1.00 52.01 212 ILE C CA 1
ATOM 8501 C C . ILE C 1 232 ? 58.696 59.028 155.157 1.00 50.40 212 ILE C C 1
ATOM 8502 O O . ILE C 1 232 ? 59.312 58.218 155.866 1.00 51.14 212 ILE C O 1
ATOM 8507 N N . LEU C 1 233 ? 59.205 59.522 154.021 1.00 50.99 213 LEU C N 1
ATOM 8508 C CA . LEU C 1 233 ? 60.567 59.233 153.576 1.00 49.69 213 LEU C CA 1
ATOM 8509 C C . LEU C 1 233 ? 61.599 59.669 154.617 1.00 50.21 213 LEU C C 1
ATOM 8510 O O . LEU C 1 233 ? 62.518 58.914 154.959 1.00 45.15 213 LEU C O 1
ATOM 8515 N N . GLU C 1 234 ? 61.483 60.903 155.107 1.00 49.10 214 GLU C N 1
ATOM 8516 C CA . GLU C 1 234 ? 62.399 61.376 156.141 1.00 46.27 214 GLU C CA 1
ATOM 8517 C C . GLU C 1 234 ? 62.389 60.437 157.343 1.00 48.68 214 GLU C C 1
ATOM 8518 O O . GLU C 1 234 ? 63.447 60.037 157.841 1.00 53.02 214 GLU C O 1
ATOM 8524 N N . ARG C 1 235 ? 61.196 60.043 157.801 1.00 39.87 215 ARG C N 1
ATOM 8525 C CA . ARG C 1 235 ? 61.097 59.249 159.028 1.00 48.71 215 ARG C CA 1
ATOM 8526 C C . ARG C 1 235 ? 61.634 57.820 158.827 1.00 54.85 215 ARG C C 1
ATOM 8527 O O . ARG C 1 235 ? 62.208 57.239 159.758 1.00 40.36 215 ARG C O 1
ATOM 8535 N N . GLN C 1 236 ? 61.503 57.252 157.619 1.00 36.92 216 GLN C N 1
ATOM 8536 C CA . GLN C 1 236 ? 62.131 55.959 157.337 1.00 33.18 216 GLN C CA 1
ATOM 8537 C C . GLN C 1 236 ? 63.656 56.077 157.296 1.00 54.15 216 GLN C C 1
ATOM 8538 O O . GLN C 1 236 ? 64.375 55.167 157.749 1.00 37.98 216 GLN C O 1
ATOM 8544 N N . ILE C 1 237 ? 64.171 57.179 156.727 1.00 51.68 217 ILE C N 1
ATOM 8545 C CA . ILE C 1 237 ? 65.616 57.401 156.739 1.00 44.70 217 ILE C CA 1
ATOM 8546 C C . ILE C 1 237 ? 66.123 57.483 158.172 1.00 43.18 217 ILE C C 1
ATOM 8547 O O . ILE C 1 237 ? 67.106 56.830 158.544 1.00 42.63 217 ILE C O 1
ATOM 8552 N N . GLU C 1 238 ? 65.443 58.275 159.002 1.00 48.66 218 GLU C N 1
ATOM 8553 C CA . GLU C 1 238 ? 65.824 58.408 160.407 1.00 48.45 218 GLU C CA 1
ATOM 8554 C C . GLU C 1 238 ? 65.751 57.059 161.114 1.00 51.67 218 GLU C C 1
ATOM 8555 O O . GLU C 1 238 ? 66.613 56.721 161.940 1.00 45.38 218 GLU C O 1
ATOM 8561 N N . MET C 1 239 ? 64.748 56.252 160.761 1.00 40.40 219 MET C N 1
ATOM 8562 C CA . MET C 1 239 ? 64.602 54.945 161.377 1.00 39.67 219 MET C CA 1
ATOM 8563 C C . MET C 1 239 ? 65.788 54.048 161.041 1.00 37.82 219 MET C C 1
ATOM 8564 O O . MET C 1 239 ? 66.281 53.317 161.902 1.00 42.34 219 MET C O 1
ATOM 8569 N N . GLN C 1 240 ? 66.243 54.079 159.785 1.00 28.39 220 GLN C N 1
ATOM 8570 C CA . GLN C 1 240 ? 67.418 53.322 159.383 1.00 30.79 220 GLN C CA 1
ATOM 8571 C C . GLN C 1 240 ? 68.714 53.865 159.998 1.00 43.64 220 GLN C C 1
ATOM 8572 O O . GLN C 1 240 ? 69.692 53.111 160.078 1.00 42.92 220 GLN C O 1
ATOM 8578 N N . ALA C 1 241 ? 68.750 55.160 160.406 1.00 35.70 221 ALA C N 1
ATOM 8579 C CA . ALA C 1 241 ? 69.934 55.954 160.775 1.00 40.07 221 ALA C CA 1
ATOM 8580 C C . ALA C 1 241 ? 70.627 56.438 159.508 1.00 46.45 221 ALA C C 1
ATOM 8581 O O . ALA C 1 241 ? 71.128 55.614 158.728 1.00 42.36 221 ALA C O 1
ATOM 8583 N N . PRO C 1 242 ? 70.660 57.761 159.272 1.00 45.80 222 PRO C N 1
ATOM 8584 C CA . PRO C 1 242 ? 71.211 58.295 158.005 1.00 45.05 222 PRO C CA 1
ATOM 8585 C C . PRO C 1 242 ? 72.630 57.847 157.711 1.00 46.07 222 PRO C C 1
ATOM 8586 O O . PRO C 1 242 ? 73.009 57.766 156.533 1.00 43.99 222 PRO C O 1
ATOM 8590 N N . GLY C 1 243 ? 73.430 57.573 158.743 1.00 32.97 223 GLY C N 1
ATOM 8591 C CA . GLY C 1 243 ? 74.771 57.052 158.568 1.00 34.04 223 GLY C CA 1
ATOM 8592 C C . GLY C 1 243 ? 74.848 55.648 158.001 1.00 49.82 223 GLY C C 1
ATOM 8593 O O . GLY C 1 243 ? 75.952 55.138 157.772 1.00 47.81 223 GLY C O 1
ATOM 8594 N N . THR C 1 244 ? 73.717 54.986 157.783 1.00 44.14 224 THR C N 1
ATOM 8595 C CA . THR C 1 244 ? 73.754 53.698 157.119 1.00 45.87 224 THR C CA 1
ATOM 8596 C C . THR C 1 244 ? 73.154 53.760 155.719 1.00 47.40 224 THR C C 1
ATOM 8597 O O . THR C 1 244 ? 73.134 52.736 155.025 1.00 34.39 224 THR C O 1
ATOM 8601 N N . VAL C 1 245 ? 72.714 54.942 155.270 1.00 45.66 225 VAL C N 1
ATOM 8602 C CA . VAL C 1 245 ? 72.005 55.120 154.000 1.00 43.98 225 VAL C CA 1
ATOM 8603 C C . VAL C 1 245 ? 72.921 55.805 152.989 1.00 45.14 225 VAL C C 1
ATOM 8604 O O . VAL C 1 245 ? 73.506 56.857 153.277 1.00 37.09 225 VAL C O 1
ATOM 8608 N N . ALA C 1 246 ? 73.025 55.214 151.799 1.00 50.25 226 ALA C N 1
ATOM 8609 C CA . ALA C 1 246 ? 73.846 55.688 150.698 1.00 51.34 226 ALA C CA 1
ATOM 8610 C C . ALA C 1 246 ? 73.105 56.644 149.765 1.00 41.58 226 ALA C C 1
ATOM 8611 O O . ALA C 1 246 ? 73.656 57.676 149.384 1.00 44.87 226 ALA C O 1
ATOM 8613 N N . ALA C 1 247 ? 71.880 56.309 149.350 1.00 49.97 227 ALA C N 1
ATOM 8614 C CA . ALA C 1 247 ? 71.240 57.063 148.277 1.00 46.62 227 ALA C CA 1
ATOM 8615 C C . ALA C 1 247 ? 69.748 56.784 148.232 1.00 55.67 227 ALA C C 1
ATOM 8616 O O . ALA C 1 247 ? 69.272 55.746 148.692 1.00 51.31 227 ALA C O 1
ATOM 8618 N N . LEU C 1 248 ? 69.025 57.751 147.672 1.00 58.54 228 LEU C N 1
ATOM 8619 C CA . LEU C 1 248 ? 67.650 57.599 147.210 1.00 59.84 228 LEU C CA 1
ATOM 8620 C C . LEU C 1 248 ? 67.682 57.475 145.694 1.00 53.50 228 LEU C C 1
ATOM 8621 O O . LEU C 1 248 ? 68.429 58.200 145.031 1.00 60.72 228 LEU C O 1
ATOM 8626 N N . ILE C 1 249 ? 66.922 56.541 145.140 1.00 47.12 229 ILE C N 1
ATOM 8627 C CA . ILE C 1 249 ? 66.782 56.445 143.694 1.00 50.04 229 ILE C CA 1
ATOM 8628 C C . ILE C 1 249 ? 65.308 56.607 143.337 1.00 57.21 229 ILE C C 1
ATOM 8629 O O . ILE C 1 249 ? 64.439 55.992 143.968 1.00 58.74 229 ILE C O 1
ATOM 8634 N N . ALA C 1 250 ? 65.029 57.438 142.332 1.00 59.20 230 ALA C N 1
ATOM 8635 C CA . ALA C 1 250 ? 63.654 57.707 141.930 1.00 62.34 230 ALA C CA 1
ATOM 8636 C C . ALA C 1 250 ? 63.612 58.141 140.467 1.00 64.01 230 ALA C C 1
ATOM 8637 O O . ALA C 1 250 ? 64.581 58.685 139.931 1.00 56.32 230 ALA C O 1
ATOM 8639 N N . GLU C 1 251 ? 62.481 57.830 139.810 1.00 76.14 231 GLU C N 1
ATOM 8640 C CA . GLU C 1 251 ? 62.161 58.305 138.469 1.00 77.59 231 GLU C CA 1
ATOM 8641 C C . GLU C 1 251 ? 61.454 59.654 138.563 1.00 75.61 231 GLU C C 1
ATOM 8642 O O . GLU C 1 251 ? 60.505 59.793 139.351 1.00 73.32 231 GLU C O 1
ATOM 8648 N N . PRO C 1 252 ? 61.879 60.662 137.790 1.00 85.45 232 PRO C N 1
ATOM 8649 C CA . PRO C 1 252 ? 61.133 61.935 137.784 1.00 78.66 232 PRO C CA 1
ATOM 8650 C C . PRO C 1 252 ? 59.666 61.753 137.423 1.00 80.61 232 PRO C C 1
ATOM 8651 O O . PRO C 1 252 ? 58.789 62.338 138.070 1.00 78.86 232 PRO C O 1
ATOM 8655 N N . ILE C 1 253 ? 59.371 60.904 136.443 1.00 81.27 233 ILE C N 1
ATOM 8656 C CA . ILE C 1 253 ? 58.019 60.417 136.208 1.00 78.41 233 ILE C CA 1
ATOM 8657 C C . ILE C 1 253 ? 58.119 58.903 136.113 1.00 78.96 233 ILE C C 1
ATOM 8658 O O . ILE C 1 253 ? 58.940 58.380 135.352 1.00 84.65 233 ILE C O 1
ATOM 8663 N N . GLN C 1 254 ? 57.316 58.204 136.907 1.00 74.75 234 GLN C N 1
ATOM 8664 C CA . GLN C 1 254 ? 57.392 56.752 136.954 1.00 76.18 234 GLN C CA 1
ATOM 8665 C C . GLN C 1 254 ? 56.771 56.142 135.706 1.00 80.88 234 GLN C C 1
ATOM 8666 O O . GLN C 1 254 ? 55.595 56.368 135.415 1.00 83.07 234 GLN C O 1
ATOM 8672 N N . GLY C 1 255 ? 57.554 55.334 134.994 1.00 83.32 235 GLY C N 1
ATOM 8673 C CA . GLY C 1 255 ? 57.121 54.799 133.718 1.00 87.63 235 GLY C CA 1
ATOM 8674 C C . GLY C 1 255 ? 56.404 53.474 133.821 1.00 94.37 235 GLY C C 1
ATOM 8675 O O . GLY C 1 255 ? 55.170 53.431 133.757 1.00 96.73 235 GLY C O 1
ATOM 8676 N N . ALA C 1 256 ? 57.164 52.389 133.994 1.00 88.34 236 ALA C N 1
ATOM 8677 C CA . ALA C 1 256 ? 56.569 51.059 134.024 1.00 84.57 236 ALA C CA 1
ATOM 8678 C C . ALA C 1 256 ? 55.576 50.918 135.171 1.00 85.55 236 ALA C C 1
ATOM 8679 O O . ALA C 1 256 ? 54.678 50.067 135.108 1.00 76.13 236 ALA C O 1
ATOM 8681 N N . GLY C 1 257 ? 55.713 51.749 136.206 1.00 81.57 237 GLY C N 1
ATOM 8682 C CA . GLY C 1 257 ? 54.757 51.775 137.291 1.00 77.43 237 GLY C CA 1
ATOM 8683 C C . GLY C 1 257 ? 53.403 52.320 136.913 1.00 78.53 237 GLY C C 1
ATOM 8684 O O . GLY C 1 257 ? 52.480 52.237 137.729 1.00 86.66 237 GLY C O 1
ATOM 8685 N N . GLY C 1 258 ? 53.265 52.885 135.713 1.00 78.16 238 GLY C N 1
ATOM 8686 C CA . GLY C 1 258 ? 51.969 53.288 135.190 1.00 80.09 238 GLY C CA 1
ATOM 8687 C C . GLY C 1 258 ? 51.820 54.771 134.903 1.00 82.77 238 GLY C C 1
ATOM 8688 O O . GLY C 1 258 ? 50.726 55.334 135.038 1.00 81.83 238 GLY C O 1
ATOM 8689 N N . VAL C 1 259 ? 52.918 55.402 134.487 1.00 83.05 239 VAL C N 1
ATOM 8690 C CA . VAL C 1 259 ? 52.955 56.817 134.131 1.00 80.64 239 VAL C CA 1
ATOM 8691 C C . VAL C 1 259 ? 52.366 57.610 135.286 1.00 76.25 239 VAL C C 1
ATOM 8692 O O . VAL C 1 259 ? 51.232 58.091 135.214 1.00 80.44 239 VAL C O 1
ATOM 8696 N N . ILE C 1 260 ? 53.106 57.678 136.384 1.00 74.36 240 ILE C N 1
ATOM 8697 C CA . ILE C 1 260 ? 52.690 58.390 137.583 1.00 76.67 240 ILE C CA 1
ATOM 8698 C C . ILE C 1 260 ? 53.511 59.662 137.672 1.00 78.08 240 ILE C C 1
ATOM 8699 O O . ILE C 1 260 ? 54.733 59.611 137.879 1.00 87.70 240 ILE C O 1
ATOM 8704 N N . VAL C 1 261 ? 52.862 60.806 137.474 1.00 77.79 241 VAL C N 1
ATOM 8705 C CA . VAL C 1 261 ? 53.498 62.105 137.526 1.00 80.77 241 VAL C CA 1
ATOM 8706 C C . VAL C 1 261 ? 53.389 62.649 138.950 1.00 73.86 241 VAL C C 1
ATOM 8707 O O . VAL C 1 261 ? 52.246 62.792 139.443 1.00 62.04 241 VAL C O 1
ATOM 8711 N N . PRO C 1 262 ? 54.483 62.932 139.635 1.00 69.74 242 PRO C N 1
ATOM 8712 C CA . PRO C 1 262 ? 54.419 63.457 141.001 1.00 66.11 242 PRO C CA 1
ATOM 8713 C C . PRO C 1 262 ? 53.986 64.915 141.009 1.00 73.43 242 PRO C C 1
ATOM 8714 O O . PRO C 1 262 ? 54.032 65.589 139.967 1.00 80.36 242 PRO C O 1
ATOM 8718 N N . PRO C 1 263 ? 53.494 65.416 142.147 1.00 70.85 243 PRO C N 1
ATOM 8719 C CA . PRO C 1 263 ? 53.323 66.871 142.311 1.00 59.55 243 PRO C CA 1
ATOM 8720 C C . PRO C 1 263 ? 54.642 67.613 142.141 1.00 70.53 243 PRO C C 1
ATOM 8721 O O . PRO C 1 263 ? 55.711 67.108 142.497 1.00 76.13 243 PRO C O 1
ATOM 8725 N N . ALA C 1 264 ? 54.551 68.830 141.583 1.00 78.11 244 ALA C N 1
ATOM 8726 C CA . ALA C 1 264 ? 55.751 69.593 141.237 1.00 72.85 244 ALA C CA 1
ATOM 8727 C C . ALA C 1 264 ? 56.642 69.848 142.447 1.00 71.44 244 ALA C C 1
ATOM 8728 O O . ALA C 1 264 ? 57.869 69.886 142.307 1.00 71.33 244 ALA C O 1
ATOM 8730 N N . SER C 1 265 ? 56.056 69.973 143.644 1.00 69.52 245 SER C N 1
ATOM 8731 C CA . SER C 1 265 ? 56.833 70.256 144.849 1.00 64.16 245 SER C CA 1
ATOM 8732 C C . SER C 1 265 ? 57.618 69.039 145.349 1.00 72.63 245 SER C C 1
ATOM 8733 O O . SER C 1 265 ? 58.498 69.196 146.204 1.00 65.17 245 SER C O 1
ATOM 8736 N N . TYR C 1 266 ? 57.333 67.833 144.836 1.00 79.69 246 TYR C N 1
ATOM 8737 C CA . TYR C 1 266 ? 57.875 66.615 145.441 1.00 73.04 246 TYR C CA 1
ATOM 8738 C C . TYR C 1 266 ? 59.381 66.507 145.233 1.00 60.59 246 TYR C C 1
ATOM 8739 O O . TYR C 1 266 ? 60.139 66.339 146.193 1.00 51.58 246 TYR C O 1
ATOM 8748 N N . TRP C 1 267 ? 59.837 66.598 143.990 1.00 60.53 247 TRP C N 1
ATOM 8749 C CA . TRP C 1 267 ? 61.264 66.426 143.733 1.00 68.28 247 TRP C CA 1
ATOM 8750 C C . TRP C 1 267 ? 62.130 67.504 144.387 1.00 69.70 247 TRP C C 1
ATOM 8751 O O . TRP C 1 267 ? 63.238 67.165 144.845 1.00 74.18 247 TRP C O 1
ATOM 8762 N N . PRO C 1 268 ? 61.743 68.791 144.428 1.00 65.04 248 PRO C N 1
ATOM 8763 C CA . PRO C 1 268 ? 62.507 69.735 145.267 1.00 63.21 248 PRO C CA 1
ATOM 8764 C C . PRO C 1 268 ? 62.632 69.278 146.712 1.00 56.02 248 PRO C C 1
ATOM 8765 O O . PRO C 1 268 ? 63.699 69.450 147.321 1.00 49.08 248 PRO C O 1
ATOM 8769 N N . ARG C 1 269 ? 61.566 68.680 147.271 1.00 55.80 249 ARG C N 1
ATOM 8770 C CA . ARG C 1 269 ? 61.639 68.125 148.623 1.00 60.44 249 ARG C CA 1
ATOM 8771 C C . ARG C 1 269 ? 62.626 66.956 148.689 1.00 63.81 249 ARG C C 1
ATOM 8772 O O . ARG C 1 269 ? 63.340 66.795 149.683 1.00 65.27 249 ARG C O 1
ATOM 8780 N N . LEU C 1 270 ? 62.657 66.104 147.659 1.00 61.12 250 LEU C N 1
ATOM 8781 C CA . LEU C 1 270 ? 63.618 65.001 147.628 1.00 54.14 250 LEU C CA 1
ATOM 8782 C C . LEU C 1 270 ? 65.042 65.537 147.669 1.00 65.58 250 LEU C C 1
ATOM 8783 O O . LEU C 1 270 ? 65.905 65.007 148.382 1.00 58.65 250 LEU C O 1
ATOM 8788 N N . ARG C 1 271 ? 65.315 66.577 146.874 1.00 63.26 251 ARG C N 1
ATOM 8789 C CA . ARG C 1 271 ? 66.641 67.190 146.898 1.00 61.12 251 ARG C CA 1
ATOM 8790 C C . ARG C 1 271 ? 66.950 67.745 148.282 1.00 58.26 251 ARG C C 1
ATOM 8791 O O . ARG C 1 271 ? 68.060 67.570 148.805 1.00 55.16 251 ARG C O 1
ATOM 8799 N N . GLN C 1 272 ? 65.964 68.400 148.899 1.00 57.48 252 GLN C N 1
ATOM 8800 C CA . GLN C 1 272 ? 66.150 68.940 150.240 1.00 57.38 252 GLN C CA 1
ATOM 8801 C C . GLN C 1 272 ? 66.461 67.836 151.243 1.00 62.20 252 GLN C C 1
ATOM 8802 O O . GLN C 1 272 ? 67.363 67.974 152.077 1.00 58.50 252 GLN C O 1
ATOM 8808 N N . ILE C 1 273 ? 65.721 66.724 151.165 1.00 64.74 253 ILE C N 1
ATOM 8809 C CA . ILE C 1 273 ? 65.891 65.610 152.098 1.00 61.20 253 ILE C CA 1
ATOM 8810 C C . ILE C 1 273 ? 67.269 64.984 151.926 1.00 54.65 253 ILE C C 1
ATOM 8811 O O . ILE C 1 273 ? 67.987 64.748 152.906 1.00 56.88 253 ILE C O 1
ATOM 8816 N N . CYS C 1 274 ? 67.672 64.738 150.671 1.00 44.27 254 CYS C N 1
ATOM 8817 C CA . CYS C 1 274 ? 68.983 64.155 150.416 1.00 52.40 254 CYS C CA 1
ATOM 8818 C C . CYS C 1 274 ? 70.092 65.061 150.950 1.00 61.79 254 CYS C C 1
ATOM 8819 O O . CYS C 1 274 ? 71.106 64.574 151.470 1.00 59.20 254 CYS C O 1
ATOM 8822 N N . ASP C 1 275 ? 69.927 66.384 150.817 1.00 57.52 255 ASP C N 1
ATOM 8823 C CA . ASP C 1 275 ? 70.911 67.304 151.384 1.00 56.40 255 ASP C CA 1
ATOM 8824 C C . ASP C 1 275 ? 70.922 67.225 152.909 1.00 49.85 255 ASP C C 1
ATOM 8825 O O . ASP C 1 275 ? 71.989 67.173 153.537 1.00 52.79 255 ASP C O 1
ATOM 8830 N N . LYS C 1 276 ? 69.736 67.214 153.519 1.00 45.63 256 LYS C N 1
ATOM 8831 C CA . LYS C 1 276 ? 69.622 67.226 154.976 1.00 52.28 256 LYS C CA 1
ATOM 8832 C C . LYS C 1 276 ? 70.274 65.996 155.589 1.00 53.38 256 LYS C C 1
ATOM 8833 O O . LYS C 1 276 ? 71.000 66.090 156.582 1.00 60.79 256 LYS C O 1
ATOM 8839 N N . TYR C 1 277 ? 70.003 64.824 155.029 1.00 53.40 257 TYR C N 1
ATOM 8840 C CA . TYR C 1 277 ? 70.478 63.584 155.622 1.00 60.75 257 TYR C CA 1
ATOM 8841 C C . TYR C 1 277 ? 71.798 63.124 155.025 1.00 60.61 257 TYR C C 1
ATOM 8842 O O . TYR C 1 277 ? 72.363 62.129 155.490 1.00 66.24 257 TYR C O 1
ATOM 8851 N N . ASP C 1 278 ? 72.328 63.864 154.049 1.00 54.14 258 ASP C N 1
ATOM 8852 C CA . ASP C 1 278 ? 73.609 63.563 153.419 1.00 53.99 258 ASP C CA 1
ATOM 8853 C C . ASP C 1 278 ? 73.583 62.176 152.774 1.00 52.36 258 ASP C C 1
ATOM 8854 O O . ASP C 1 278 ? 74.411 61.311 153.055 1.00 47.31 258 ASP C O 1
ATOM 8859 N N . ILE C 1 279 ? 72.596 61.986 151.897 1.00 56.82 259 ILE C N 1
ATOM 8860 C CA . ILE C 1 279 ? 72.523 60.829 151.005 1.00 58.26 259 ILE C CA 1
ATOM 8861 C C . ILE C 1 279 ? 72.461 61.365 149.580 1.00 61.09 259 ILE C C 1
ATOM 8862 O O . ILE C 1 279 ? 72.029 62.500 149.341 1.00 48.32 259 ILE C O 1
ATOM 8867 N N . LEU C 1 280 ? 72.904 60.541 148.635 1.00 57.56 260 LEU C N 1
ATOM 8868 C CA . LEU C 1 280 ? 72.907 60.905 147.229 1.00 54.49 260 LEU C CA 1
ATOM 8869 C C . LEU C 1 280 ? 71.509 60.779 146.631 1.00 65.87 260 LEU C C 1
ATOM 8870 O O . LEU C 1 280 ? 70.716 59.914 147.018 1.00 66.58 260 LEU C O 1
ATOM 8875 N N . LEU C 1 281 ? 71.205 61.667 145.683 1.00 67.09 261 LEU C N 1
ATOM 8876 C CA . LEU C 1 281 ? 69.990 61.586 144.878 1.00 61.26 261 LEU C CA 1
ATOM 8877 C C . LEU C 1 281 ? 70.320 60.977 143.519 1.00 62.18 261 LEU C C 1
ATOM 8878 O O . LEU C 1 281 ? 70.980 61.614 142.692 1.00 61.16 261 LEU C O 1
ATOM 8883 N N . ILE C 1 282 ? 69.834 59.761 143.274 1.00 57.23 262 ILE C N 1
ATOM 8884 C CA . ILE C 1 282 ? 69.969 59.111 141.976 1.00 53.66 262 ILE C CA 1
ATOM 8885 C C . ILE C 1 282 ? 68.672 59.289 141.196 1.00 70.85 262 ILE C C 1
ATOM 8886 O O . ILE C 1 282 ? 67.621 58.762 141.588 1.00 74.73 262 ILE C O 1
ATOM 8891 N N . ALA C 1 283 ? 68.745 59.999 140.070 1.00 68.24 263 ALA C N 1
ATOM 8892 C CA . ALA C 1 283 ? 67.603 60.153 139.172 1.00 71.05 263 ALA C CA 1
ATOM 8893 C C . ALA C 1 283 ? 67.665 59.060 138.110 1.00 71.94 263 ALA C C 1
ATOM 8894 O O . ALA C 1 283 ? 68.599 59.023 137.301 1.00 77.09 263 ALA C O 1
ATOM 8896 N N . ASP C 1 284 ? 66.682 58.166 138.119 1.00 69.25 264 ASP C N 1
ATOM 8897 C CA . ASP C 1 284 ? 66.566 57.141 137.082 1.00 74.94 264 ASP C CA 1
ATOM 8898 C C . ASP C 1 284 ? 65.868 57.770 135.8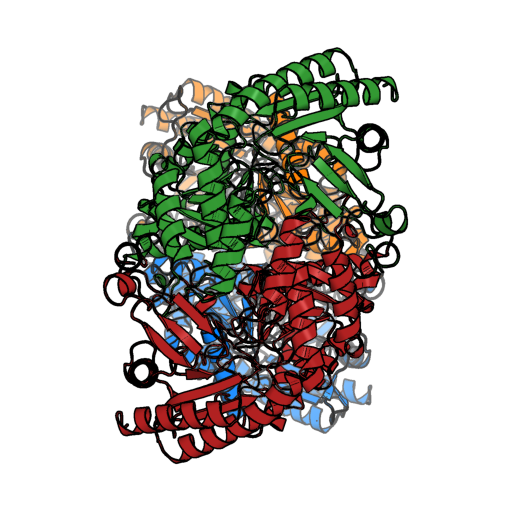83 1.00 77.73 264 ASP C C 1
ATOM 8899 O O . ASP C 1 284 ? 64.640 57.804 135.810 1.00 82.74 264 ASP C O 1
ATOM 8904 N N . GLU C 1 285 ? 66.658 58.257 134.925 1.00 85.47 265 GLU C N 1
ATOM 8905 C CA . GLU C 1 285 ? 66.146 58.968 133.759 1.00 88.76 265 GLU C CA 1
ATOM 8906 C C . GLU C 1 285 ? 66.122 58.086 132.520 1.00 87.32 265 GLU C C 1
ATOM 8907 O O . GLU C 1 285 ? 66.213 58.590 131.397 1.00 87.93 265 GLU C O 1
ATOM 8913 N N . VAL C 1 286 ? 66.009 56.771 132.703 1.00 85.21 266 VAL C N 1
ATOM 8914 C CA . VAL C 1 286 ? 66.103 55.857 131.568 1.00 88.16 266 VAL C CA 1
ATOM 8915 C C . VAL C 1 286 ? 64.994 56.133 130.559 1.00 89.98 266 VAL C C 1
ATOM 8916 O O . VAL C 1 286 ? 65.222 56.084 129.343 1.00 89.54 266 VAL C O 1
ATOM 8920 N N . ILE C 1 287 ? 63.789 56.445 131.035 1.00 89.37 267 ILE C N 1
ATOM 8921 C CA . ILE C 1 287 ? 62.713 56.862 130.136 1.00 89.34 267 ILE C CA 1
ATOM 8922 C C . ILE C 1 287 ? 62.710 58.372 129.931 1.00 93.28 267 ILE C C 1
ATOM 8923 O O . ILE C 1 287 ? 62.647 58.847 128.795 1.00 100.42 267 ILE C O 1
ATOM 8928 N N . THR C 1 288 ? 62.805 59.156 131.008 1.00 93.78 268 THR C N 1
ATOM 8929 C CA . THR C 1 288 ? 62.600 60.597 130.888 1.00 92.36 268 THR C CA 1
ATOM 8930 C C . THR C 1 288 ? 63.825 61.322 130.336 1.00 92.52 268 THR C C 1
ATOM 8931 O O . THR C 1 288 ? 63.717 62.495 129.956 1.00 91.97 268 THR C O 1
ATOM 8935 N N . GLY C 1 289 ? 64.983 60.670 130.311 1.00 92.47 269 GLY C N 1
ATOM 8936 C CA . GLY C 1 289 ? 66.186 61.279 129.786 1.00 96.90 269 GLY C CA 1
ATOM 8937 C C . GLY C 1 289 ? 66.093 61.609 128.310 1.00 102.71 269 GLY C C 1
ATOM 8938 O O . GLY C 1 289 ? 65.673 60.776 127.501 1.00 102.55 269 GLY C O 1
ATOM 8939 N N . LEU C 1 290 ? 66.464 62.839 127.962 1.00 106.66 270 LEU C N 1
ATOM 8940 C CA . LEU C 1 290 ? 66.577 63.295 126.580 1.00 108.85 270 LEU C CA 1
ATOM 8941 C C . LEU C 1 290 ? 65.212 63.440 125.898 1.00 112.04 270 LEU C C 1
ATOM 8942 O O . LEU C 1 290 ? 65.069 63.137 124.711 1.00 114.44 270 LEU C O 1
ATOM 8947 N N . GLY C 1 291 ? 64.203 63.901 126.641 1.00 109.43 271 GLY C N 1
ATOM 8948 C CA . GLY C 1 291 ? 63.117 64.677 126.071 1.00 105.58 271 GLY C CA 1
ATOM 8949 C C . GLY C 1 291 ? 61.699 64.176 126.286 1.00 104.44 271 GLY C C 1
ATOM 8950 O O . GLY C 1 291 ? 60.763 64.981 126.157 1.00 109.86 271 GLY C O 1
ATOM 8951 N N . ARG C 1 292 ? 61.473 62.894 126.586 1.00 95.86 272 ARG C N 1
ATOM 8952 C CA . ARG C 1 292 ? 60.116 62.357 126.440 1.00 96.08 272 ARG C CA 1
ATOM 8953 C C . ARG C 1 292 ? 59.097 63.129 127.277 1.00 89.10 272 ARG C C 1
ATOM 8954 O O . ARG C 1 292 ? 57.956 63.322 126.848 1.00 88.10 272 ARG C O 1
ATOM 8962 N N . SER C 1 293 ? 59.480 63.574 128.469 1.00 88.44 273 SER C N 1
ATOM 8963 C CA . SER C 1 293 ? 58.539 64.215 129.379 1.00 91.83 273 SER C CA 1
ATOM 8964 C C . SER C 1 293 ? 58.317 65.695 129.077 1.00 89.98 273 SER C C 1
ATOM 8965 O O . SER C 1 293 ? 57.577 66.357 129.814 1.00 90.78 273 SER C O 1
ATOM 8968 N N . GLY C 1 294 ? 58.929 66.229 128.022 1.00 92.56 274 GLY C N 1
ATOM 8969 C CA . GLY C 1 294 ? 58.734 67.609 127.618 1.00 102.78 274 GLY C CA 1
ATOM 8970 C C . GLY C 1 294 ? 59.806 68.553 128.117 1.00 108.27 274 GLY C C 1
ATOM 8971 O O . GLY C 1 294 ? 59.777 69.744 127.774 1.00 105.76 274 GLY C O 1
ATOM 8972 N N . SER C 1 295 ? 60.749 68.051 128.907 1.00 104.79 275 SER C N 1
ATOM 8973 C CA . SER C 1 295 ? 61.990 68.727 129.229 1.00 93.80 275 SER C CA 1
ATOM 8974 C C . SER C 1 295 ? 63.110 67.778 128.836 1.00 93.68 275 SER C C 1
ATOM 8975 O O . SER C 1 295 ? 62.897 66.566 128.722 1.00 95.19 275 SER C O 1
ATOM 8978 N N . LEU C 1 296 ? 64.302 68.331 128.597 1.00 91.96 276 LEU C N 1
ATOM 8979 C CA . LEU C 1 296 ? 65.401 67.476 128.174 1.00 86.53 276 LEU C CA 1
ATOM 8980 C C . LEU C 1 296 ? 65.665 66.393 129.208 1.00 84.09 276 LEU C C 1
ATOM 8981 O O . LEU C 1 296 ? 66.007 65.265 128.847 1.00 85.87 276 LEU C O 1
ATOM 8986 N N . PHE C 1 297 ? 65.450 66.699 130.486 1.00 86.06 277 PHE C N 1
ATOM 8987 C CA . PHE C 1 297 ? 65.497 65.708 131.551 1.00 84.01 277 PHE C CA 1
ATOM 8988 C C . PHE C 1 297 ? 64.320 65.944 132.490 1.00 85.64 277 PHE C C 1
ATOM 8989 O O . PHE C 1 297 ? 63.935 67.089 132.739 1.00 82.03 277 PHE C O 1
ATOM 8997 N N . GLY C 1 298 ? 63.761 64.851 133.025 1.00 85.70 278 GLY C N 1
ATOM 8998 C CA . GLY C 1 298 ? 62.680 64.986 133.993 1.00 83.32 278 GLY C CA 1
ATOM 8999 C C . GLY C 1 298 ? 63.085 65.785 135.221 1.00 82.15 278 GLY C C 1
ATOM 9000 O O . GLY C 1 298 ? 62.341 66.667 135.681 1.00 79.62 278 GLY C O 1
ATOM 9001 N N . SER C 1 299 ? 64.285 65.514 135.752 1.00 72.59 279 SER C N 1
ATOM 9002 C CA . SER C 1 299 ? 64.759 66.274 136.904 1.00 78.29 279 SER C CA 1
ATOM 9003 C C . SER C 1 299 ? 64.831 67.759 136.564 1.00 82.18 279 SER C C 1
ATOM 9004 O O . SER C 1 299 ? 64.511 68.617 137.398 1.00 76.89 279 SER C O 1
ATOM 9007 N N . ARG C 1 300 ? 65.268 68.081 135.342 1.00 85.71 280 ARG C N 1
ATOM 9008 C CA . ARG C 1 300 ? 65.238 69.469 134.895 1.00 86.68 280 ARG C CA 1
ATOM 9009 C C . ARG C 1 300 ? 63.805 69.995 134.872 1.00 84.03 280 ARG C C 1
ATOM 9010 O O . ARG C 1 300 ? 63.535 71.106 135.345 1.00 83.32 280 ARG C O 1
ATOM 9018 N N . GLY C 1 301 ? 62.869 69.189 134.358 1.00 81.55 281 GLY C N 1
ATOM 9019 C CA . GLY C 1 301 ? 61.461 69.553 134.384 1.00 78.40 281 GLY C CA 1
ATOM 9020 C C . GLY C 1 301 ? 60.969 69.925 135.769 1.00 80.29 281 GLY C C 1
ATOM 9021 O O . GLY C 1 301 ? 60.032 70.716 135.909 1.00 83.32 281 GLY C O 1
ATOM 9022 N N . TRP C 1 302 ? 61.573 69.361 136.811 1.00 86.63 282 TRP C N 1
ATOM 9023 C CA . TRP C 1 302 ? 61.187 69.736 138.164 1.00 85.28 282 TRP C CA 1
ATOM 9024 C C . TRP C 1 302 ? 62.118 70.775 138.768 1.00 77.84 282 TRP C C 1
ATOM 9025 O O . TRP C 1 302 ? 61.894 71.205 139.905 1.00 72.11 282 TRP C O 1
ATOM 9036 N N . GLY C 1 303 ? 63.129 71.216 138.025 1.00 79.39 283 GLY C N 1
ATOM 9037 C CA . GLY C 1 303 ? 64.107 72.161 138.544 1.00 82.95 283 GLY C CA 1
ATOM 9038 C C . GLY C 1 303 ? 65.002 71.590 139.620 1.00 82.72 283 GLY C C 1
ATOM 9039 O O . GLY C 1 303 ? 65.302 72.281 140.596 1.00 88.19 283 GLY C O 1
ATOM 9040 N N . VAL C 1 304 ? 65.403 70.329 139.488 1.00 77.95 284 VAL C N 1
ATOM 9041 C CA . VAL C 1 304 ? 66.212 69.653 140.494 1.00 75.94 284 VAL C CA 1
ATOM 9042 C C . VAL C 1 304 ? 67.488 69.127 139.848 1.00 81.12 284 VAL C C 1
ATOM 9043 O O . VAL C 1 304 ? 67.464 68.637 138.713 1.00 78.17 284 VAL C O 1
ATOM 9047 N N . LYS C 1 305 ? 68.615 69.268 140.560 1.00 85.73 285 LYS C N 1
ATOM 9048 C CA . LYS C 1 305 ? 69.895 68.740 140.102 1.00 90.68 285 LYS C CA 1
ATOM 9049 C C . LYS C 1 305 ? 70.251 67.472 140.870 1.00 84.56 285 LYS C C 1
ATOM 9050 O O . LYS C 1 305 ? 70.551 67.547 142.072 1.00 80.43 285 LYS C O 1
ATOM 9056 N N . PRO C 1 306 ? 70.180 66.297 140.250 1.00 82.78 286 PRO C N 1
ATOM 9057 C CA . PRO C 1 306 ? 70.569 65.065 140.949 1.00 83.79 286 PRO C CA 1
ATOM 9058 C C . PRO C 1 306 ? 72.080 64.955 141.107 1.00 73.22 286 PRO C C 1
ATOM 9059 O O . PRO C 1 306 ? 72.867 65.669 140.484 1.00 71.40 286 PRO C O 1
ATOM 9063 N N . ASP C 1 307 ? 72.476 64.039 141.990 1.00 66.33 287 ASP C N 1
ATOM 9064 C CA . ASP C 1 307 ? 73.879 63.668 142.099 1.00 64.85 287 ASP C CA 1
ATOM 9065 C C . ASP C 1 307 ? 74.267 62.688 140.995 1.00 70.78 287 ASP C C 1
ATOM 9066 O O . ASP C 1 307 ? 75.387 62.752 140.473 1.00 69.59 287 ASP C O 1
ATOM 9071 N N . ILE C 1 308 ? 73.367 61.756 140.646 1.00 65.31 288 ILE C N 1
ATOM 9072 C CA . ILE C 1 308 ? 73.631 60.714 139.654 1.00 60.33 288 ILE C CA 1
ATOM 9073 C C . ILE C 1 308 ? 72.414 60.552 138.743 1.00 67.44 288 ILE C C 1
ATOM 9074 O O . ILE C 1 308 ? 71.273 60.509 139.215 1.00 69.88 288 ILE C O 1
ATOM 9079 N N . MET C 1 309 ? 72.657 60.398 137.441 1.00 66.33 289 MET C N 1
ATOM 9080 C CA . MET C 1 309 ? 71.575 60.236 136.471 1.00 75.16 289 MET C CA 1
ATOM 9081 C C . MET C 1 309 ? 71.767 58.976 135.635 1.00 74.49 289 MET C C 1
ATOM 9082 O O . MET C 1 309 ? 72.852 58.744 135.096 1.00 74.33 289 MET C O 1
ATOM 9087 N N . CYS C 1 310 ? 70.715 58.163 135.524 1.00 67.50 290 CYS C N 1
ATOM 9088 C CA . CYS C 1 310 ? 70.733 56.952 134.704 1.00 77.63 290 CYS C CA 1
ATOM 9089 C C . CYS C 1 310 ? 70.023 57.198 133.375 1.00 75.74 290 CYS C C 1
ATOM 9090 O O . CYS C 1 310 ? 68.870 57.640 133.355 1.00 72.41 290 CYS C O 1
ATOM 9093 N N . LEU C 1 311 ? 70.710 56.918 132.268 1.00 74.66 291 LEU C N 1
ATOM 9094 C CA . LEU C 1 311 ? 70.160 57.094 130.932 1.00 77.39 291 LEU C CA 1
ATOM 9095 C C . LEU C 1 311 ? 70.254 55.804 130.125 1.00 84.81 291 LEU C C 1
ATOM 9096 O O . LEU C 1 311 ? 71.278 55.110 130.172 1.00 85.88 291 LEU C O 1
ATOM 9101 N N . ALA C 1 312 ? 69.223 55.525 129.339 1.00 85.14 292 ALA C N 1
ATOM 9102 C CA . ALA C 1 312 ? 69.317 54.434 128.365 1.00 92.58 292 ALA C CA 1
ATOM 9103 C C . ALA C 1 312 ? 68.224 54.635 127.339 1.00 101.63 292 ALA C C 1
ATOM 9104 O O . ALA C 1 312 ? 67.803 55.771 127.072 1.00 103.07 292 ALA C O 1
ATOM 9106 N N . LYS C 1 313 ? 67.704 53.528 126.785 1.00 105.95 293 LYS C N 1
ATOM 9107 C CA . LYS C 1 313 ? 66.576 53.534 125.864 1.00 109.32 293 LYS C CA 1
ATOM 9108 C C . LYS C 1 313 ? 66.741 54.592 124.772 1.00 114.36 293 LYS C C 1
ATOM 9109 O O . LYS C 1 313 ? 67.509 54.395 123.821 1.00 119.98 293 LYS C O 1
ATOM 9115 N N . GLY C 1 314 ? 66.034 55.715 124.909 1.00 109.26 294 GLY C N 1
ATOM 9116 C CA . GLY C 1 314 ? 65.982 56.754 123.894 1.00 107.36 294 GLY C CA 1
ATOM 9117 C C . GLY C 1 314 ? 67.310 57.416 123.594 1.00 106.10 294 GLY C C 1
ATOM 9118 O O . GLY C 1 314 ? 67.401 58.136 122.596 1.00 106.89 294 GLY C O 1
ATOM 9119 N N . ILE C 1 315 ? 68.323 57.218 124.446 1.00 102.22 295 ILE C N 1
ATOM 9120 C CA . ILE C 1 315 ? 69.635 57.828 124.240 1.00 96.48 295 ILE C CA 1
ATOM 9121 C C . ILE C 1 315 ? 70.205 57.477 122.872 1.00 102.98 295 ILE C C 1
ATOM 9122 O O . ILE C 1 315 ? 70.922 58.282 122.266 1.00 114.33 295 ILE C O 1
ATOM 9127 N N . SER C 1 316 ? 69.901 56.285 122.360 1.00 102.38 296 SER C N 1
ATOM 9128 C CA . SER C 1 316 ? 70.357 55.845 121.047 1.00 99.21 296 SER C CA 1
ATOM 9129 C C . SER C 1 316 ? 69.187 55.680 120.089 1.00 99.66 296 SER C C 1
ATOM 9130 O O . SER C 1 316 ? 69.337 55.057 119.033 1.00 97.21 296 SER C O 1
ATOM 9133 N N . SER C 1 317 ? 68.011 56.197 120.464 1.00 105.08 297 SER C N 1
ATOM 9134 C CA . SER C 1 317 ? 66.750 56.000 119.742 1.00 110.63 297 SER C CA 1
ATOM 9135 C C . SER C 1 317 ? 66.476 54.516 119.501 1.00 117.63 297 SER C C 1
ATOM 9136 O O . SER C 1 317 ? 65.750 54.145 118.576 1.00 122.78 297 SER C O 1
ATOM 9139 N N . GLY C 1 318 ? 67.042 53.658 120.353 1.00 113.51 298 GLY C N 1
ATOM 9140 C CA . GLY C 1 318 ? 66.857 52.223 120.231 1.00 111.69 298 GLY C CA 1
ATOM 9141 C C . GLY C 1 318 ? 67.562 51.577 119.061 1.00 112.86 298 GLY C C 1
ATOM 9142 O O . GLY C 1 318 ? 67.351 50.384 118.819 1.00 109.35 298 GLY C O 1
ATOM 9143 N N . TYR C 1 319 ? 68.396 52.321 118.325 1.00 119.97 299 TYR C N 1
ATOM 9144 C CA . TYR C 1 319 ? 69.013 51.752 117.130 1.00 127.05 299 TYR C CA 1
ATOM 9145 C C . TYR C 1 319 ? 70.117 50.766 117.503 1.00 126.73 299 TYR C C 1
ATOM 9146 O O . TYR C 1 319 ? 70.267 49.717 116.861 1.00 126.17 299 TYR C O 1
ATOM 9155 N N . VAL C 1 320 ? 70.859 51.058 118.568 1.00 122.28 300 VAL C N 1
ATOM 9156 C CA . VAL C 1 320 ? 71.922 50.194 119.079 1.00 119.21 300 VAL C CA 1
ATOM 9157 C C . VAL C 1 320 ? 71.877 50.296 120.598 1.00 122.64 300 VAL C C 1
ATOM 9158 O O . VAL C 1 320 ? 71.717 51.403 121.134 1.00 125.13 300 VAL C O 1
ATOM 9162 N N . PRO C 1 321 ? 71.972 49.185 121.327 1.00 124.41 301 PRO C N 1
ATOM 9163 C CA . PRO C 1 321 ? 71.936 49.261 122.795 1.00 120.49 301 PRO C CA 1
ATOM 9164 C C . PRO C 1 321 ? 73.032 50.161 123.359 1.00 110.37 301 PRO C C 1
ATOM 9165 O O . PRO C 1 321 ? 74.211 50.034 123.015 1.00 103.27 301 PRO C O 1
ATOM 9169 N N . LEU C 1 322 ? 72.627 51.083 124.236 1.00 110.70 302 LEU C N 1
ATOM 9170 C CA . LEU C 1 322 ? 73.553 51.973 124.928 1.00 108.77 302 LEU C CA 1
ATOM 9171 C C . LEU C 1 322 ? 72.900 52.510 126.199 1.00 102.76 302 LEU C C 1
ATOM 9172 O O . LEU C 1 322 ? 71.709 52.835 126.193 1.00 100.73 302 LEU C O 1
ATOM 9177 N N . SER C 1 323 ? 73.687 52.607 127.280 1.00 97.28 303 SER C N 1
ATOM 9178 C CA . SER C 1 323 ? 73.290 53.323 128.487 1.00 87.40 303 SER C CA 1
ATOM 9179 C C . SER C 1 323 ? 74.447 54.189 128.969 1.00 84.41 303 SER C C 1
ATOM 9180 O O . SER C 1 323 ? 75.618 53.914 128.691 1.00 83.75 303 SER C O 1
ATOM 9183 N N . ALA C 1 324 ? 74.112 55.210 129.756 1.00 78.34 304 ALA C N 1
ATOM 9184 C CA . ALA C 1 324 ? 75.121 56.055 130.389 1.00 78.63 304 ALA C CA 1
ATOM 9185 C C . ALA C 1 324 ? 74.675 56.435 131.794 1.00 77.87 304 ALA C C 1
ATOM 9186 O O . ALA C 1 324 ? 73.534 56.856 131.992 1.00 78.98 304 ALA C O 1
ATOM 9188 N N . THR C 1 325 ? 75.576 56.314 132.763 1.00 71.87 305 THR C N 1
ATOM 9189 C CA . THR C 1 325 ? 75.346 56.782 134.121 1.00 69.66 305 THR C CA 1
ATOM 9190 C C . THR C 1 325 ? 76.234 57.987 134.384 1.00 70.43 305 THR C C 1
ATOM 9191 O O . THR C 1 325 ? 77.458 57.851 134.449 1.00 66.93 305 THR C O 1
ATOM 9195 N N . LEU C 1 326 ? 75.617 59.143 134.598 1.00 67.20 306 LEU C N 1
ATOM 9196 C CA . LEU C 1 326 ? 76.335 60.398 134.759 1.00 66.84 306 LEU C CA 1
ATOM 9197 C C . LEU C 1 326 ? 76.449 60.750 136.234 1.00 64.73 306 LEU C C 1
ATOM 9198 O O . LEU C 1 326 ? 75.520 60.504 137.009 1.00 59.06 306 LEU C O 1
ATOM 9203 N N . VAL C 1 327 ? 77.584 61.339 136.614 1.00 69.47 307 VAL C N 1
ATOM 9204 C CA . VAL C 1 327 ? 77.801 61.825 137.971 1.00 71.14 307 VAL C CA 1
ATOM 9205 C C . VAL C 1 327 ? 78.299 63.265 137.939 1.00 78.33 307 VAL C C 1
ATOM 9206 O O . VAL C 1 327 ? 78.993 63.689 136.999 1.00 83.06 307 VAL C O 1
ATOM 9210 N N . ASN C 1 328 ? 77.975 63.994 139.022 1.00 75.12 308 ASN C N 1
ATOM 9211 C CA . ASN C 1 328 ? 78.368 65.380 139.237 1.00 75.50 308 ASN C CA 1
ATOM 9212 C C . ASN C 1 328 ? 79.747 65.439 139.902 1.00 75.24 308 ASN C C 1
ATOM 9213 O O . ASN C 1 328 ? 80.332 64.410 140.257 1.00 79.45 308 ASN C O 1
ATOM 9218 N N . SER C 1 329 ? 80.261 66.665 140.093 1.00 78.21 309 SER C N 1
ATOM 9219 C CA . SER C 1 329 ? 81.614 66.854 140.623 1.00 74.91 309 SER C CA 1
ATOM 9220 C C . SER C 1 329 ? 81.749 66.321 142.043 1.00 68.95 309 SER C C 1
ATOM 9221 O O . SER C 1 329 ? 82.801 65.789 142.415 1.00 67.38 309 SER C O 1
ATOM 9224 N N . ARG C 1 330 ? 80.702 66.481 142.855 1.00 69.06 310 ARG C N 1
ATOM 9225 C CA . ARG C 1 330 ? 80.719 65.981 144.229 1.00 70.03 310 ARG C CA 1
ATOM 9226 C C . ARG C 1 330 ? 81.050 64.492 144.259 1.00 71.20 310 ARG C C 1
ATOM 9227 O O . ARG C 1 330 ? 81.896 64.040 145.041 1.00 68.48 310 ARG C O 1
ATOM 9235 N N . VAL C 1 331 ? 80.387 63.712 143.403 1.00 58.52 311 VAL C N 1
ATOM 9236 C CA . VAL C 1 331 ? 80.624 62.274 143.374 1.00 71.62 311 VAL C CA 1
ATOM 9237 C C . VAL C 1 331 ? 81.995 61.974 142.775 1.00 75.38 311 VAL C C 1
ATOM 9238 O O . VAL C 1 331 ? 82.780 61.208 143.347 1.00 70.22 311 VAL C O 1
ATOM 9242 N N . ALA C 1 332 ? 82.271 62.524 141.582 1.00 70.11 312 ALA C N 1
ATOM 9243 C CA . ALA C 1 332 ? 83.506 62.217 140.862 1.00 62.50 312 ALA C CA 1
ATOM 9244 C C . ALA C 1 332 ? 84.744 62.483 141.708 1.00 65.74 312 ALA C C 1
ATOM 9245 O O . ALA C 1 332 ? 85.698 61.698 141.690 1.00 61.87 312 ALA C O 1
ATOM 9247 N N . ARG C 1 333 ? 84.738 63.573 142.475 1.00 70.26 313 ARG C N 1
ATOM 9248 C CA . ARG C 1 333 ? 85.955 63.982 143.158 1.00 82.25 313 ARG C CA 1
ATOM 9249 C C . ARG C 1 333 ? 86.354 63.015 144.276 1.00 78.31 313 ARG C C 1
ATOM 9250 O O . ARG C 1 333 ? 87.530 62.992 144.664 1.00 74.85 313 ARG C O 1
ATOM 9258 N N . ALA C 1 334 ? 85.435 62.165 144.754 1.00 79.50 314 ALA C N 1
ATOM 9259 C CA . ALA C 1 334 ? 85.795 61.188 145.783 1.00 86.38 314 ALA C CA 1
ATOM 9260 C C . ALA C 1 334 ? 86.915 60.267 145.317 1.00 82.48 314 ALA C C 1
ATOM 9261 O O . ALA C 1 334 ? 87.750 59.852 146.125 1.00 77.87 314 ALA C O 1
ATOM 9263 N N . TRP C 1 335 ? 86.983 59.976 144.019 1.00 83.67 315 TRP C N 1
ATOM 9264 C CA . TRP C 1 335 ? 88.011 59.081 143.512 1.00 90.74 315 TRP C CA 1
ATOM 9265 C C . TRP C 1 335 ? 89.376 59.753 143.443 1.00 99.20 315 TRP C C 1
ATOM 9266 O O . TRP C 1 335 ? 90.385 59.072 143.225 1.00 105.28 315 TRP C O 1
ATOM 9277 N N . GLU C 1 336 ? 89.431 61.067 143.633 1.00 93.12 316 GLU C N 1
ATOM 9278 C CA . GLU C 1 336 ? 90.692 61.780 143.640 1.00 90.13 316 GLU C CA 1
ATOM 9279 C C . GLU C 1 336 ? 91.339 61.740 145.017 1.00 80.38 316 GLU C C 1
ATOM 9280 O O . GLU C 1 336 ? 92.298 62.477 145.262 1.00 77.18 316 GLU C O 1
ATOM 9286 N N . ARG C 1 337 ? 90.867 60.865 145.901 1.00 75.85 317 ARG C N 1
ATOM 9287 C CA . ARG C 1 337 ? 91.443 60.753 147.228 1.00 81.29 317 ARG C CA 1
ATOM 9288 C C . ARG C 1 337 ? 92.558 59.718 147.228 1.00 87.68 317 ARG C C 1
ATOM 9289 O O . ARG C 1 337 ? 92.572 58.777 146.427 1.00 83.49 317 ARG C O 1
ATOM 9297 N N . ASP C 1 338 ? 93.501 59.905 148.147 1.00 88.05 318 ASP C N 1
ATOM 9298 C CA . ASP C 1 338 ? 94.585 58.952 148.337 1.00 93.86 318 ASP C CA 1
ATOM 9299 C C . ASP C 1 338 ? 94.047 57.806 149.185 1.00 90.85 318 ASP C C 1
ATOM 9300 O O . ASP C 1 338 ? 94.316 57.692 150.383 1.00 88.64 318 ASP C O 1
ATOM 9305 N N . ALA C 1 339 ? 93.329 56.896 148.525 1.00 94.09 319 ALA C N 1
ATOM 9306 C CA . ALA C 1 339 ? 92.596 55.849 149.227 1.00 98.15 319 ALA C CA 1
ATOM 9307 C C . ALA C 1 339 ? 93.068 54.436 148.884 1.00 97.79 319 ALA C C 1
ATOM 9308 O O . ALA C 1 339 ? 92.396 53.463 149.253 1.00 101.17 319 ALA C O 1
ATOM 9310 N N . GLY C 1 340 ? 94.219 54.290 148.235 1.00 96.17 320 GLY C N 1
ATOM 9311 C CA . GLY C 1 340 ? 94.709 52.973 147.845 1.00 90.82 320 GLY C CA 1
ATOM 9312 C C . GLY C 1 340 ? 93.705 52.259 146.957 1.00 94.52 320 GLY C C 1
ATOM 9313 O O . GLY C 1 340 ? 93.036 52.880 146.120 1.00 102.97 320 GLY C O 1
ATOM 9314 N N . PHE C 1 341 ? 93.501 50.962 147.211 1.00 88.17 321 PHE C N 1
ATOM 9315 C CA . PHE C 1 341 ? 92.678 50.165 146.304 1.00 88.40 321 PHE C CA 1
ATOM 9316 C C . PHE C 1 341 ? 91.230 50.635 146.289 1.00 83.27 321 PHE C C 1
ATOM 9317 O O . PHE C 1 341 ? 90.505 50.377 145.319 1.00 82.13 321 PHE C O 1
ATOM 9325 N N . THR C 1 342 ? 90.779 51.294 147.359 1.00 79.68 322 THR C N 1
ATOM 9326 C CA . THR C 1 342 ? 89.404 51.775 147.388 1.00 79.55 322 THR C CA 1
ATOM 9327 C C . THR C 1 342 ? 89.112 52.744 146.248 1.00 74.48 322 THR C C 1
ATOM 9328 O O . THR C 1 342 ? 87.948 52.855 145.838 1.00 57.49 322 THR C O 1
ATOM 9332 N N . SER C 1 343 ? 90.140 53.414 145.699 1.00 84.49 323 SER C N 1
ATOM 9333 C CA . SER C 1 343 ? 89.937 54.392 144.633 1.00 83.79 323 SER C CA 1
ATOM 9334 C C . SER C 1 343 ? 90.055 53.799 143.231 1.00 78.53 323 SER C C 1
ATOM 9335 O O . SER C 1 343 ? 89.935 54.550 142.252 1.00 73.15 323 SER C O 1
ATOM 9338 N N . VAL C 1 344 ? 90.252 52.483 143.110 1.00 74.21 324 VAL C N 1
ATOM 9339 C CA . VAL C 1 344 ? 90.176 51.798 141.819 1.00 71.20 324 VAL C CA 1
ATOM 9340 C C . VAL C 1 344 ? 88.720 51.470 141.517 1.00 73.68 324 VAL C C 1
ATOM 9341 O O . VAL C 1 344 ? 88.102 50.644 142.202 1.00 71.88 324 VAL C O 1
ATOM 9345 N N . TYR C 1 345 ? 88.197 52.068 140.446 1.00 74.47 325 TYR C N 1
ATOM 9346 C CA . TYR C 1 345 ? 86.842 51.825 139.964 1.00 73.23 325 TYR C CA 1
ATOM 9347 C C . TYR C 1 345 ? 86.751 50.451 139.301 1.00 82.96 325 TYR C C 1
ATOM 9348 O O . TYR C 1 345 ? 86.969 50.313 138.091 1.00 79.70 325 TYR C O 1
ATOM 9357 N N . MET C 1 346 ? 86.399 49.432 140.082 1.00 82.23 326 MET C N 1
ATOM 9358 C CA . MET C 1 346 ? 86.392 48.048 139.611 1.00 80.01 326 MET C CA 1
ATOM 9359 C C . MET C 1 346 ? 85.049 47.677 138.987 1.00 86.53 326 MET C C 1
ATOM 9360 O O . MET C 1 346 ? 84.491 46.607 139.223 1.00 91.92 326 MET C O 1
ATOM 9365 N N . HIS C 1 347 ? 84.545 48.567 138.133 1.00 86.25 327 HIS C N 1
ATOM 9366 C CA . HIS C 1 347 ? 83.291 48.363 137.432 1.00 82.56 327 HIS C CA 1
ATOM 9367 C C . HIS C 1 347 ? 83.472 48.794 135.983 1.00 95.39 327 HIS C C 1
ATOM 9368 O O . HIS C 1 347 ? 84.429 49.482 135.637 1.00 100.65 327 HIS C O 1
ATOM 9375 N N . GLY C 1 348 ? 82.524 48.410 135.137 1.00 99.28 328 GLY C N 1
ATOM 9376 C CA . GLY C 1 348 ? 82.600 48.680 133.695 1.00 101.20 328 GLY C CA 1
ATOM 9377 C C . GLY C 1 348 ? 82.631 47.394 132.893 1.00 101.05 328 GLY C C 1
ATOM 9378 O O . GLY C 1 348 ? 83.482 46.525 133.074 1.00 104.69 328 GLY C O 1
ATOM 9379 N N . TYR C 1 349 ? 81.755 47.333 131.899 1.00 100.75 329 TYR C N 1
ATOM 9380 C CA . TYR C 1 349 ? 81.469 46.124 131.141 1.00 96.09 329 TYR C CA 1
ATOM 9381 C C . TYR C 1 349 ? 82.338 46.073 129.891 1.00 105.90 329 TYR C C 1
ATOM 9382 O O . TYR C 1 349 ? 82.912 47.078 129.462 1.00 110.33 329 TYR C O 1
ATOM 9391 N N . THR C 1 350 ? 82.479 44.861 129.347 1.00 111.76 330 THR C N 1
ATOM 9392 C CA . THR C 1 350 ? 83.211 44.671 128.099 1.00 116.05 330 THR C CA 1
ATOM 9393 C C . THR C 1 350 ? 82.814 45.709 127.059 1.00 109.24 330 THR C C 1
ATOM 9394 O O . THR C 1 350 ? 83.671 46.350 126.444 1.00 104.70 330 THR C O 1
ATOM 9398 N N . TYR C 1 351 ? 81.513 45.905 126.867 1.00 113.34 331 TYR C N 1
ATOM 9399 C CA . TYR C 1 351 ? 81.003 46.777 125.822 1.00 119.18 331 TYR C CA 1
ATOM 9400 C C . TYR C 1 351 ? 80.709 48.189 126.327 1.00 127.76 331 TYR C C 1
ATOM 9401 O O . TYR C 1 351 ? 80.014 48.940 125.641 1.00 135.61 331 TYR C O 1
ATOM 9410 N N . SER C 1 352 ? 81.190 48.559 127.519 1.00 124.89 332 SER C N 1
ATOM 9411 C CA . SER C 1 352 ? 81.162 49.958 127.943 1.00 125.65 332 SER C CA 1
ATOM 9412 C C . SER C 1 352 ? 81.879 50.837 126.930 1.00 121.13 332 SER C C 1
ATOM 9413 O O . SER C 1 352 ? 83.086 50.685 126.702 1.00 118.49 332 SER C O 1
ATOM 9416 N N . GLY C 1 353 ? 81.144 51.785 126.357 1.00 121.90 333 GLY C N 1
ATOM 9417 C CA . GLY C 1 353 ? 81.720 52.686 125.382 1.00 121.69 333 GLY C CA 1
ATOM 9418 C C . GLY C 1 353 ? 81.872 52.080 124.010 1.00 120.06 333 GLY C C 1
ATOM 9419 O O . GLY C 1 353 ? 82.747 52.517 123.252 1.00 116.71 333 GLY C O 1
ATOM 9420 N N . HIS C 1 354 ? 81.080 51.049 123.695 1.00 120.26 334 HIS C N 1
ATOM 9421 C CA . HIS C 1 354 ? 81.100 50.401 122.397 1.00 116.72 334 HIS C CA 1
ATOM 9422 C C . HIS C 1 354 ? 81.020 51.458 121.300 1.00 107.65 334 HIS C C 1
ATOM 9423 O O . HIS C 1 354 ? 80.076 52.260 121.293 1.00 111.41 334 HIS C O 1
ATOM 9430 N N . PRO C 1 355 ? 81.979 51.497 120.376 1.00 113.52 335 PRO C N 1
ATOM 9431 C CA . PRO C 1 355 ? 82.028 52.620 119.425 1.00 103.50 335 PRO C CA 1
ATOM 9432 C C . PRO C 1 355 ? 80.802 52.719 118.533 1.00 100.34 335 PRO C C 1
ATOM 9433 O O . PRO C 1 355 ? 80.376 53.836 118.210 1.00 101.26 335 PRO C O 1
ATOM 9437 N N . VAL C 1 356 ? 80.181 51.594 118.171 1.00 100.22 336 VAL C N 1
ATOM 9438 C CA . VAL C 1 356 ? 78.994 51.659 117.319 1.00 102.57 336 VAL C CA 1
ATOM 9439 C C . VAL C 1 356 ? 77.812 52.208 118.110 1.00 103.18 336 VAL C C 1
ATOM 9440 O O . VAL C 1 356 ? 77.073 53.081 117.633 1.00 99.94 336 VAL C O 1
ATOM 9444 N N . SER C 1 357 ? 77.613 51.698 119.329 1.00 102.16 337 SER C N 1
ATOM 9445 C CA . SER C 1 357 ? 76.602 52.247 120.229 1.00 98.60 337 SER C CA 1
ATOM 9446 C C . SER C 1 357 ? 76.782 53.753 120.405 1.00 94.68 337 SER C C 1
ATOM 9447 O O . SER C 1 357 ? 75.817 54.525 120.314 1.00 91.03 337 SER C O 1
ATOM 9450 N N . CYS C 1 358 ? 78.024 54.187 120.652 1.00 95.52 338 CYS C N 1
ATOM 9451 C CA . CYS C 1 358 ? 78.292 55.600 120.908 1.00 97.35 338 CYS C CA 1
ATOM 9452 C C . CYS C 1 358 ? 78.028 56.448 119.673 1.00 104.99 338 CYS C C 1
ATOM 9453 O O . CYS C 1 358 ? 77.497 57.558 119.781 1.00 110.93 338 CYS C O 1
ATOM 9456 N N . ALA C 1 359 ? 78.421 55.959 118.492 1.00 105.89 339 ALA C N 1
ATOM 9457 C CA . ALA C 1 359 ? 78.128 56.687 117.261 1.00 112.41 339 ALA C CA 1
ATOM 9458 C C . ALA C 1 359 ? 76.623 56.852 117.078 1.00 115.47 339 ALA C C 1
ATOM 9459 O O . ALA C 1 359 ? 76.138 57.956 116.773 1.00 113.18 339 ALA C O 1
ATOM 9461 N N . ALA C 1 360 ? 75.864 55.775 117.321 1.00 118.29 340 ALA C N 1
ATOM 9462 C CA . ALA C 1 360 ? 74.411 55.841 117.189 1.00 118.25 340 ALA C CA 1
ATOM 9463 C C . ALA C 1 360 ? 73.842 56.874 118.150 1.00 120.89 340 ALA C C 1
ATOM 9464 O O . ALA C 1 360 ? 72.973 57.672 117.781 1.00 125.31 340 ALA C O 1
ATOM 9466 N N . ALA C 1 361 ? 74.322 56.864 119.397 1.00 118.41 341 ALA C N 1
ATOM 9467 C CA . ALA C 1 361 ? 73.843 57.820 120.392 1.00 114.92 341 ALA C CA 1
ATOM 9468 C C . ALA C 1 361 ? 74.182 59.250 119.999 1.00 107.86 341 ALA C C 1
ATOM 9469 O O . ALA C 1 361 ? 73.377 60.160 120.204 1.00 106.38 341 ALA C O 1
ATOM 9471 N N . LEU C 1 362 ? 75.387 59.480 119.479 1.00 100.61 342 LEU C N 1
ATOM 9472 C CA . LEU C 1 362 ? 75.743 60.822 119.037 1.00 101.32 342 LEU C CA 1
ATOM 9473 C C . LEU C 1 362 ? 74.775 61.310 117.968 1.00 111.94 342 LEU C C 1
ATOM 9474 O O . LEU C 1 362 ? 74.276 62.444 118.040 1.00 116.36 342 LEU C O 1
ATOM 9479 N N . ALA C 1 363 ? 74.445 60.443 117.001 1.00 115.27 343 ALA C N 1
ATOM 9480 C CA . ALA C 1 363 ? 73.504 60.849 115.952 1.00 120.82 343 ALA C CA 1
ATOM 9481 C C . ALA C 1 363 ? 72.103 61.100 116.520 1.00 118.78 343 ALA C C 1
ATOM 9482 O O . ALA C 1 363 ? 71.450 62.094 116.170 1.00 113.79 343 ALA C O 1
ATOM 9484 N N . ALA C 1 364 ? 71.637 60.231 117.427 1.00 116.47 344 ALA C N 1
ATOM 9485 C CA . ALA C 1 364 ? 70.302 60.394 117.999 1.00 108.94 344 ALA C CA 1
ATOM 9486 C C . ALA C 1 364 ? 70.213 61.662 118.839 1.00 104.00 344 ALA C C 1
ATOM 9487 O O . ALA C 1 364 ? 69.203 62.372 118.792 1.00 111.00 344 ALA C O 1
ATOM 9489 N N . ILE C 1 365 ? 71.245 61.952 119.635 1.00 98.38 345 ILE C N 1
ATOM 9490 C CA . ILE C 1 365 ? 71.236 63.163 120.447 1.00 101.16 345 ILE C CA 1
ATOM 9491 C C . ILE C 1 365 ? 71.239 64.382 119.552 1.00 107.49 345 ILE C C 1
ATOM 9492 O O . ILE C 1 365 ? 70.547 65.378 119.821 1.00 113.70 345 ILE C O 1
ATOM 9497 N N . ASP C 1 366 ? 72.029 64.339 118.479 1.00 101.73 346 ASP C N 1
ATOM 9498 C CA . ASP C 1 366 ? 71.968 65.446 117.549 1.00 106.64 346 ASP C CA 1
ATOM 9499 C C . ASP C 1 366 ? 70.554 65.618 117.029 1.00 107.32 346 ASP C C 1
ATOM 9500 O O . ASP C 1 366 ? 70.041 66.728 117.045 1.00 108.48 346 ASP C O 1
ATOM 9505 N N . ILE C 1 367 ? 69.859 64.529 116.696 1.00 108.06 347 ILE C N 1
ATOM 9506 C CA . ILE C 1 367 ? 68.481 64.674 116.205 1.00 111.78 347 ILE C CA 1
ATOM 9507 C C . ILE C 1 367 ? 67.583 65.302 117.269 1.00 116.16 347 ILE C C 1
ATOM 9508 O O . ILE C 1 367 ? 66.792 66.205 116.977 1.00 113.42 347 ILE C O 1
ATOM 9513 N N . VAL C 1 368 ? 67.665 64.809 118.508 1.00 119.16 348 VAL C N 1
ATOM 9514 C CA . VAL C 1 368 ? 66.835 65.348 119.591 1.00 117.24 348 VAL C CA 1
ATOM 9515 C C . VAL C 1 368 ? 67.019 66.858 119.696 1.00 105.67 348 VAL C C 1
ATOM 9516 O O . VAL C 1 368 ? 66.049 67.612 119.843 1.00 101.24 348 VAL C O 1
ATOM 9520 N N . LEU C 1 369 ? 68.274 67.316 119.636 1.00 98.83 349 LEU C N 1
ATOM 9521 C CA . LEU C 1 369 ? 68.569 68.742 119.780 1.00 104.30 349 LEU C CA 1
ATOM 9522 C C . LEU C 1 369 ? 68.191 69.514 118.509 1.00 109.24 349 LEU C C 1
ATOM 9523 O O . LEU C 1 369 ? 67.581 70.593 118.576 1.00 105.72 349 LEU C O 1
ATOM 9528 N N . GLN C 1 370 ? 68.524 68.948 117.334 1.00 113.96 350 GLN C N 1
ATOM 9529 C CA . GLN C 1 370 ? 68.351 69.616 116.041 1.00 114.92 350 GLN C CA 1
ATOM 9530 C C . GLN C 1 370 ? 66.880 69.875 115.754 1.00 111.71 350 GLN C C 1
ATOM 9531 O O . GLN C 1 370 ? 66.529 70.872 115.122 1.00 111.49 350 GLN C O 1
ATOM 9537 N N . GLU C 1 371 ? 66.015 68.945 116.141 1.00 110.56 351 GLU C N 1
ATOM 9538 C CA . GLU C 1 371 ? 64.587 69.026 115.881 1.00 106.83 351 GLU C CA 1
ATOM 9539 C C . GLU C 1 371 ? 63.791 69.455 117.110 1.00 101.51 351 GLU C C 1
ATOM 9540 O O . GLU C 1 371 ? 62.560 69.433 117.064 1.00 86.89 351 GLU C O 1
ATOM 9546 N N . ASN C 1 372 ? 64.470 69.848 118.192 1.00 110.72 352 ASN C N 1
ATOM 9547 C CA . ASN C 1 372 ? 63.857 70.239 119.472 1.00 113.27 352 ASN C CA 1
ATOM 9548 C C . ASN C 1 372 ? 62.709 69.298 119.844 1.00 117.33 352 ASN C C 1
ATOM 9549 O O . ASN C 1 372 ? 61.570 69.710 120.074 1.00 116.66 352 ASN C O 1
ATOM 9554 N N . LEU C 1 373 ? 63.046 68.007 119.935 1.00 116.04 353 LEU C N 1
ATOM 9555 C CA . LEU C 1 373 ? 62.028 67.007 120.225 1.00 106.53 353 LEU C CA 1
ATOM 9556 C C . LEU C 1 373 ? 61.532 67.084 121.656 1.00 89.66 353 LEU C C 1
ATOM 9557 O O . LEU C 1 373 ? 60.445 66.578 121.933 1.00 83.57 353 LEU C O 1
ATOM 9562 N N . ALA C 1 374 ? 62.302 67.668 122.577 1.00 87.72 354 ALA C N 1
ATOM 9563 C CA . ALA C 1 374 ? 61.769 67.878 123.918 1.00 90.03 354 ALA C CA 1
ATOM 9564 C C . ALA C 1 374 ? 60.573 68.817 123.866 1.00 99.01 354 ALA C C 1
ATOM 9565 O O . ALA C 1 374 ? 59.528 68.544 124.470 1.00 99.00 354 ALA C O 1
ATOM 9567 N N . GLU C 1 375 ? 60.691 69.902 123.095 1.00 100.07 355 GLU C N 1
ATOM 9568 C CA . GLU C 1 375 ? 59.582 70.837 122.962 1.00 107.50 355 GLU C CA 1
ATOM 9569 C C . GLU C 1 375 ? 58.417 70.194 122.219 1.00 110.56 355 GLU C C 1
ATOM 9570 O O . GLU C 1 375 ? 57.254 70.411 122.580 1.00 114.56 355 GLU C O 1
ATOM 9576 N N . ASN C 1 376 ? 58.706 69.418 121.165 1.00 105.83 356 ASN C N 1
ATOM 9577 C CA . ASN C 1 376 ? 57.638 68.720 120.453 1.00 101.00 356 ASN C CA 1
ATOM 9578 C C . ASN C 1 376 ? 56.920 67.746 121.380 1.00 102.08 356 ASN C C 1
ATOM 9579 O O . ASN C 1 376 ? 55.691 67.621 121.329 1.00 94.77 356 ASN C O 1
ATOM 9584 N N . ALA C 1 377 ? 57.676 67.017 122.212 1.00 104.10 357 ALA C N 1
ATOM 9585 C CA . ALA C 1 377 ? 57.056 66.117 123.179 1.00 101.09 357 ALA C CA 1
ATOM 9586 C C . ALA C 1 377 ? 56.173 66.905 124.131 1.00 94.60 357 ALA C C 1
ATOM 9587 O O . ALA C 1 377 ? 55.019 66.544 124.352 1.00 90.00 357 ALA C O 1
ATOM 9589 N N . ARG C 1 378 ? 56.667 68.049 124.611 1.00 97.33 358 ARG C N 1
ATOM 9590 C CA . ARG C 1 378 ? 55.871 68.894 125.492 1.00 97.80 358 ARG C CA 1
ATOM 9591 C C . ARG C 1 378 ? 54.555 69.260 124.825 1.00 97.78 358 ARG C C 1
ATOM 9592 O O . ARG C 1 378 ? 53.478 68.976 125.358 1.00 102.65 358 ARG C O 1
ATOM 9600 N N . VAL C 1 379 ? 54.625 69.790 123.603 1.00 94.84 359 VAL C N 1
ATOM 9601 C CA . VAL C 1 379 ? 53.440 70.369 122.969 1.00 98.38 359 VAL C CA 1
ATOM 9602 C C . VAL C 1 379 ? 52.471 69.273 122.531 1.00 92.68 359 VAL C C 1
ATOM 9603 O O . VAL C 1 379 ? 51.283 69.283 122.895 1.00 89.07 359 VAL C O 1
ATOM 9607 N N . VAL C 1 380 ? 52.960 68.300 121.758 1.00 94.27 360 VAL C N 1
ATOM 9608 C CA . VAL C 1 380 ? 52.085 67.249 121.244 1.00 97.94 360 VAL C CA 1
ATOM 9609 C C . VAL C 1 380 ? 51.572 66.371 122.387 1.00 102.53 360 VAL C C 1
ATOM 9610 O O . VAL C 1 380 ? 50.452 65.853 122.323 1.00 102.26 360 VAL C O 1
ATOM 9614 N N . GLY C 1 381 ? 52.369 66.187 123.449 1.00 107.36 361 GLY C N 1
ATOM 9615 C CA . GLY C 1 381 ? 51.894 65.490 124.633 1.00 107.28 361 GLY C CA 1
ATOM 9616 C C . GLY C 1 381 ? 50.788 66.242 125.349 1.00 106.62 361 GLY C C 1
ATOM 9617 O O . GLY C 1 381 ? 49.833 65.636 125.839 1.00 104.65 361 GLY C O 1
ATOM 9618 N N . ASP C 1 382 ? 50.928 67.572 125.462 1.00 107.54 362 ASP C N 1
ATOM 9619 C CA . ASP C 1 382 ? 49.869 68.380 126.060 1.00 102.24 362 ASP C CA 1
ATOM 9620 C C . ASP C 1 382 ? 48.569 68.122 125.310 1.00 104.54 362 ASP C C 1
ATOM 9621 O O . ASP C 1 382 ? 47.521 67.829 125.901 1.00 105.30 362 ASP C O 1
ATOM 9626 N N . TYR C 1 383 ? 48.658 68.166 123.978 1.00 109.01 363 TYR C N 1
ATOM 9627 C CA . TYR C 1 383 ? 47.508 67.922 123.105 1.00 116.12 363 TYR C CA 1
ATOM 9628 C C . TYR C 1 383 ? 46.932 66.518 123.311 1.00 115.68 363 TYR C C 1
ATOM 9629 O O . TYR C 1 383 ? 45.710 66.338 123.436 1.00 117.97 363 TYR C O 1
ATOM 9638 N N . PHE C 1 384 ? 47.807 65.510 123.326 1.00 110.74 364 PHE C N 1
ATOM 9639 C CA . PHE C 1 384 ? 47.391 64.125 123.526 1.00 106.98 364 PHE C CA 1
ATOM 9640 C C . PHE C 1 384 ? 46.619 63.984 124.832 1.00 102.57 364 PHE C C 1
ATOM 9641 O O . PHE C 1 384 ? 45.578 63.322 124.891 1.00 97.65 364 PHE C O 1
ATOM 9649 N N . LEU C 1 385 ? 47.133 64.592 125.902 1.00 105.62 365 LEU C N 1
ATOM 9650 C CA . LEU C 1 385 ? 46.487 64.491 127.209 1.00 111.12 365 LEU C CA 1
ATOM 9651 C C . LEU C 1 385 ? 45.109 65.148 127.190 1.00 115.03 365 LEU C C 1
ATOM 9652 O O . LEU C 1 385 ? 44.149 64.618 127.763 1.00 109.38 365 LEU C O 1
ATOM 9657 N N . GLU C 1 386 ? 44.990 66.306 126.532 1.00 124.16 366 GLU C N 1
ATOM 9658 C CA . GLU C 1 386 ? 43.684 66.965 126.413 1.00 131.64 366 GLU C CA 1
ATOM 9659 C C . GLU C 1 386 ? 42.670 66.041 125.731 1.00 125.97 366 GLU C C 1
ATOM 9660 O O . GLU C 1 386 ? 41.550 65.829 126.233 1.00 128.47 366 GLU C O 1
ATOM 9666 N N . LYS C 1 387 ? 43.083 65.421 124.614 1.00 117.23 367 LYS C N 1
ATOM 9667 C CA . LYS C 1 387 ? 42.195 64.517 123.871 1.00 108.31 367 LYS C CA 1
ATOM 9668 C C . LYS C 1 387 ? 41.797 63.317 124.724 1.00 101.29 367 LYS C C 1
ATOM 9669 O O . LYS C 1 387 ? 40.632 62.881 124.713 1.00 87.00 367 LYS C O 1
ATOM 9675 N N . LEU C 1 388 ? 42.751 62.797 125.500 1.00 109.67 368 LEU C N 1
ATOM 9676 C CA . LEU C 1 388 ? 42.464 61.679 126.389 1.00 108.10 368 LEU C CA 1
ATOM 9677 C C . LEU C 1 388 ? 41.471 62.065 127.479 1.00 102.44 368 LEU C C 1
ATOM 9678 O O . LEU C 1 388 ? 40.649 61.233 127.878 1.00 97.84 368 LEU C O 1
ATOM 9683 N N . LEU C 1 389 ? 41.537 63.300 127.989 1.00 101.23 369 LEU C N 1
ATOM 9684 C CA . LEU C 1 389 ? 40.570 63.689 129.016 1.00 107.26 369 LEU C CA 1
ATOM 9685 C C . LEU C 1 389 ? 39.166 63.771 128.421 1.00 117.16 369 LEU C C 1
ATOM 9686 O O . LEU C 1 389 ? 38.173 63.424 129.079 1.00 118.72 369 LEU C O 1
ATOM 9691 N N . ILE C 1 390 ? 39.061 64.191 127.158 1.00 116.89 370 ILE C N 1
ATOM 9692 C CA . ILE C 1 390 ? 37.743 64.160 126.516 1.00 120.19 370 ILE C CA 1
ATOM 9693 C C . ILE C 1 390 ? 37.246 62.716 126.419 1.00 116.84 370 ILE C C 1
ATOM 9694 O O . ILE C 1 390 ? 36.088 62.412 126.760 1.00 114.10 370 ILE C O 1
ATOM 9699 N N . LEU C 1 391 ? 38.128 61.794 126.007 1.00 116.77 371 LEU C N 1
ATOM 9700 C CA . LEU C 1 391 ? 37.759 60.375 125.987 1.00 115.87 371 LEU C CA 1
ATOM 9701 C C . LEU C 1 391 ? 37.299 59.894 127.362 1.00 113.12 371 LEU C C 1
ATOM 9702 O O . LEU C 1 391 ? 36.326 59.137 127.467 1.00 115.32 371 LEU C O 1
ATOM 9707 N N . LYS C 1 392 ? 37.995 60.308 128.428 1.00 112.05 372 LYS C N 1
ATOM 9708 C CA . LYS C 1 392 ? 37.575 59.953 129.785 1.00 114.51 372 LYS C CA 1
ATOM 9709 C C . LYS C 1 392 ? 36.150 60.402 130.050 1.00 115.05 372 LYS C C 1
ATOM 9710 O O . LYS C 1 392 ? 35.357 59.671 130.655 1.00 116.95 372 LYS C O 1
ATOM 9716 N N . ASP C 1 393 ? 35.832 61.636 129.660 1.00 110.57 373 ASP C N 1
ATOM 9717 C CA . ASP C 1 393 ? 34.476 62.134 129.852 1.00 106.59 373 ASP C CA 1
ATOM 9718 C C . ASP C 1 393 ? 33.476 61.234 129.150 1.00 101.28 373 ASP C C 1
ATOM 9719 O O . ASP C 1 393 ? 32.356 61.034 129.636 1.00 89.48 373 ASP C O 1
ATOM 9724 N N . LYS C 1 394 ? 33.880 60.657 128.015 1.00 109.90 374 LYS C N 1
ATOM 9725 C CA . LYS C 1 394 ? 32.927 59.924 127.182 1.00 111.45 374 LYS C CA 1
ATOM 9726 C C . LYS C 1 394 ? 32.688 58.480 127.650 1.00 114.60 374 LYS C C 1
ATOM 9727 O O . LYS C 1 394 ? 31.571 57.971 127.512 1.00 114.77 374 LYS C O 1
ATOM 9733 N N . HIS C 1 395 ? 33.703 57.790 128.184 1.00 118.65 375 HIS C N 1
ATOM 9734 C CA . HIS C 1 395 ? 33.672 56.331 128.355 1.00 121.47 375 HIS C CA 1
ATOM 9735 C C . HIS C 1 395 ? 33.866 55.932 129.822 1.00 122.63 375 HIS C C 1
ATOM 9736 O O . HIS C 1 395 ? 34.907 56.231 130.414 1.00 125.30 375 HIS C O 1
ATOM 9743 N N . ARG C 1 396 ? 32.872 55.235 130.400 1.00 122.35 376 ARG C N 1
ATOM 9744 C CA . ARG C 1 396 ? 32.835 54.970 131.845 1.00 120.10 376 ARG C CA 1
ATOM 9745 C C . ARG C 1 396 ? 34.026 54.150 132.344 1.00 115.97 376 ARG C C 1
ATOM 9746 O O . ARG C 1 396 ? 34.408 54.275 133.513 1.00 110.04 376 ARG C O 1
ATOM 9754 N N . ALA C 1 397 ? 34.619 53.300 131.496 1.00 119.65 377 ALA C N 1
ATOM 9755 C CA . ALA C 1 397 ? 35.708 52.431 131.944 1.00 115.75 377 ALA C CA 1
ATOM 9756 C C . ALA C 1 397 ? 36.996 53.177 132.284 1.00 114.84 377 ALA C C 1
ATOM 9757 O O . ALA C 1 397 ? 37.825 52.629 133.015 1.00 120.26 377 ALA C O 1
ATOM 9759 N N . ILE C 1 398 ? 37.188 54.395 131.784 1.00 104.22 378 ILE C N 1
ATOM 9760 C CA . ILE C 1 398 ? 38.412 55.154 132.034 1.00 98.34 378 ILE C CA 1
ATOM 9761 C C . ILE C 1 398 ? 38.342 55.797 133.418 1.00 94.17 378 ILE C C 1
ATOM 9762 O O . ILE C 1 398 ? 37.656 56.802 133.608 1.00 93.54 378 ILE C O 1
ATOM 9767 N N . GLY C 1 399 ? 39.137 55.291 134.357 1.00 89.15 379 GLY C N 1
ATOM 9768 C CA . GLY C 1 399 ? 39.125 55.847 135.696 1.00 81.20 379 GLY C CA 1
ATOM 9769 C C . GLY C 1 399 ? 40.047 57.042 135.798 1.00 78.44 379 GLY C C 1
ATOM 9770 O O . GLY C 1 399 ? 39.740 58.028 136.481 1.00 66.34 379 GLY C O 1
ATOM 9771 N N . ASP C 1 400 ? 41.162 56.990 135.077 1.00 81.64 380 ASP C N 1
ATOM 9772 C CA . ASP C 1 400 ? 42.141 58.059 135.209 1.00 76.19 380 ASP C CA 1
ATOM 9773 C C . ASP C 1 400 ? 42.933 58.170 133.922 1.00 79.79 380 ASP C C 1
ATOM 9774 O O . ASP C 1 400 ? 43.145 57.177 133.227 1.00 78.07 380 ASP C O 1
ATOM 9779 N N . VAL C 1 401 ? 43.310 59.388 133.577 1.00 84.79 381 VAL C N 1
ATOM 9780 C CA . VAL C 1 401 ? 44.244 59.619 132.488 1.00 87.75 381 VAL C CA 1
ATOM 9781 C C . VAL C 1 401 ? 45.404 60.442 133.021 1.00 81.68 381 VAL C C 1
ATOM 9782 O O . VAL C 1 401 ? 45.201 61.427 133.743 1.00 81.08 381 VAL C O 1
ATOM 9786 N N . ARG C 1 402 ? 46.618 60.048 132.653 1.00 78.63 382 ARG C N 1
ATOM 9787 C CA . ARG C 1 402 ? 47.815 60.686 133.178 1.00 68.28 382 ARG C CA 1
ATOM 9788 C C . ARG C 1 402 ? 48.794 60.916 132.040 1.00 63.48 382 ARG C C 1
ATOM 9789 O O . ARG C 1 402 ? 48.829 60.156 131.073 1.00 70.35 382 ARG C O 1
ATOM 9797 N N . GLY C 1 403 ? 49.591 61.966 132.155 1.00 65.52 383 GLY C N 1
ATOM 9798 C CA . GLY C 1 403 ? 50.656 62.159 131.194 1.00 70.78 383 GLY C CA 1
ATOM 9799 C C . GLY C 1 403 ? 51.546 63.330 131.544 1.00 75.38 383 GLY C C 1
ATOM 9800 O O . GLY C 1 403 ? 51.137 64.282 132.224 1.00 70.52 383 GLY C O 1
ATOM 9801 N N . LYS C 1 404 ? 52.782 63.241 131.057 1.00 75.17 384 LYS C N 1
ATOM 9802 C CA . LYS C 1 404 ? 53.665 64.392 130.926 1.00 74.00 384 LYS C CA 1
ATOM 9803 C C . LYS C 1 404 ? 54.449 64.210 129.639 1.00 79.96 384 LYS C C 1
ATOM 9804 O O . LYS C 1 404 ? 54.973 63.120 129.378 1.00 81.92 384 LYS C O 1
ATOM 9810 N N . GLY C 1 405 ? 54.448 65.243 128.802 1.00 80.71 385 GLY C N 1
ATOM 9811 C CA . GLY C 1 405 ? 55.028 65.095 127.480 1.00 85.85 385 GLY C CA 1
ATOM 9812 C C . GLY C 1 405 ? 54.414 63.895 126.802 1.00 88.09 385 GLY C C 1
ATOM 9813 O O . GLY C 1 405 ? 53.214 63.641 126.915 1.00 85.56 385 GLY C O 1
ATOM 9814 N N . LEU C 1 406 ? 55.247 63.106 126.134 1.00 92.68 386 LEU C N 1
ATOM 9815 C CA . LEU C 1 406 ? 54.759 61.944 125.397 1.00 97.47 386 LEU C CA 1
ATOM 9816 C C . LEU C 1 406 ? 54.921 60.663 126.210 1.00 99.23 386 LEU C C 1
ATOM 9817 O O . LEU C 1 406 ? 55.309 59.610 125.687 1.00 104.90 386 LEU C O 1
ATOM 9822 N N . MET C 1 407 ? 54.628 60.730 127.514 1.00 90.81 387 MET C N 1
ATOM 9823 C CA . MET C 1 407 ? 54.356 59.528 128.298 1.00 85.74 387 MET C CA 1
ATOM 9824 C C . MET C 1 407 ? 52.959 59.686 128.894 1.00 79.96 387 MET C C 1
ATOM 9825 O O . MET C 1 407 ? 52.698 60.619 129.670 1.00 71.35 387 MET C O 1
ATOM 9830 N N . LEU C 1 408 ? 52.036 58.827 128.463 1.00 78.31 388 LEU C N 1
ATOM 9831 C CA . LEU C 1 408 ? 50.654 58.918 128.898 1.00 84.95 388 LEU C CA 1
ATOM 9832 C C . LEU C 1 408 ? 50.117 57.530 129.221 1.00 90.79 388 LEU C C 1
ATOM 9833 O O . LEU C 1 408 ? 50.562 56.521 128.670 1.00 94.93 388 LEU C O 1
ATOM 9838 N N . ALA C 1 409 ? 49.152 57.489 130.125 1.00 84.50 389 ALA C N 1
ATOM 9839 C CA . ALA C 1 409 ? 48.460 56.255 130.452 1.00 85.45 389 ALA C CA 1
ATOM 9840 C C . ALA C 1 409 ? 46.967 56.515 130.575 1.00 93.21 389 ALA C C 1
ATOM 9841 O O . ALA C 1 409 ? 46.533 57.575 131.046 1.00 93.84 389 ALA C O 1
ATOM 9843 N N . VAL C 1 410 ? 46.190 55.540 130.128 1.00 95.22 390 VAL C N 1
ATOM 9844 C CA . VAL C 1 410 ? 44.756 55.490 130.375 1.00 100.43 390 VAL C CA 1
ATOM 9845 C C . VAL C 1 410 ? 44.497 54.319 131.314 1.00 89.71 390 VAL C C 1
ATOM 9846 O O . VAL C 1 410 ? 44.671 53.157 130.927 1.00 82.49 390 VAL C O 1
ATOM 9850 N N . GLU C 1 411 ? 44.120 54.619 132.558 1.00 87.74 391 GLU C N 1
ATOM 9851 C CA . GLU C 1 411 ? 43.841 53.595 133.555 1.00 85.83 391 GLU C CA 1
ATOM 9852 C C . GLU C 1 411 ? 42.347 53.304 133.577 1.00 90.07 391 GLU C C 1
ATOM 9853 O O . GLU C 1 411 ? 41.528 54.196 133.869 1.00 90.26 391 GLU C O 1
ATOM 9859 N N . LEU C 1 412 ? 42.024 52.039 133.325 1.00 91.32 392 LEU C N 1
ATOM 9860 C CA . LEU C 1 412 ? 40.681 51.498 133.209 1.00 91.08 392 LEU C CA 1
ATOM 9861 C C . LEU C 1 412 ? 40.266 50.890 134.538 1.00 92.71 392 LEU C C 1
ATOM 9862 O O . LEU C 1 412 ? 41.049 50.178 135.171 1.00 93.41 392 LEU C O 1
ATOM 9867 N N . VAL C 1 413 ? 39.029 51.150 134.953 1.00 92.17 393 VAL C N 1
ATOM 9868 C CA . VAL C 1 413 ? 38.519 50.630 136.216 1.00 83.46 393 VAL C CA 1
ATOM 9869 C C . VAL C 1 413 ? 37.127 50.038 136.035 1.00 82.52 393 VAL C C 1
ATOM 9870 O O . VAL C 1 413 ? 36.343 50.472 135.184 1.00 80.37 393 VAL C O 1
ATOM 9874 N N . LYS C 1 414 ? 36.826 49.030 136.857 1.00 90.72 394 LYS C N 1
ATOM 9875 C CA . LYS C 1 414 ? 35.523 48.380 136.799 1.00 95.66 394 LYS C CA 1
ATOM 9876 C C . LYS C 1 414 ? 34.429 49.289 137.361 1.00 98.62 394 LYS C C 1
ATOM 9877 O O . LYS C 1 414 ? 33.273 49.211 136.927 1.00 105.67 394 LYS C O 1
ATOM 9883 N N . GLU C 1 415 ? 34.777 50.170 138.299 1.00 96.07 395 GLU C N 1
ATOM 9884 C CA . GLU C 1 415 ? 33.845 51.155 138.834 1.00 98.21 395 GLU C CA 1
ATOM 9885 C C . GLU C 1 415 ? 34.670 52.328 139.336 1.00 100.65 395 GLU C C 1
ATOM 9886 O O . GLU C 1 415 ? 35.578 52.136 140.148 1.00 100.08 395 GLU C O 1
ATOM 9892 N N . ARG C 1 416 ? 34.350 53.533 138.854 1.00 105.83 396 ARG C N 1
ATOM 9893 C CA . ARG C 1 416 ? 35.141 54.719 139.174 1.00 104.46 396 ARG C CA 1
ATOM 9894 C C . ARG C 1 416 ? 34.985 55.108 140.642 1.00 99.11 396 ARG C C 1
ATOM 9895 O O . ARG C 1 416 ? 35.927 55.627 141.258 1.00 101.63 396 ARG C O 1
ATOM 9903 N N . ALA C 1 417 ? 33.789 54.891 141.210 1.00 89.46 397 ALA C N 1
ATOM 9904 C CA . ALA C 1 417 ? 33.526 55.309 142.586 1.00 85.80 397 ALA C CA 1
ATOM 9905 C C . ALA C 1 417 ? 34.473 54.618 143.557 1.00 84.37 397 ALA C C 1
ATOM 9906 O O . ALA C 1 417 ? 34.938 55.233 144.522 1.00 81.22 397 ALA C O 1
ATOM 9908 N N . THR C 1 418 ? 34.772 53.340 143.314 1.00 84.20 398 THR C N 1
ATOM 9909 C CA . THR C 1 418 ? 35.669 52.552 144.145 1.00 81.19 398 THR C CA 1
ATOM 9910 C C . THR C 1 418 ? 37.071 52.467 143.563 1.00 78.25 398 THR C C 1
ATOM 9911 O O . THR C 1 418 ? 37.999 52.049 144.266 1.00 66.10 398 THR C O 1
ATOM 9915 N N . LYS C 1 419 ? 37.226 52.812 142.285 1.00 85.63 399 LYS C N 1
ATOM 9916 C CA . LYS C 1 419 ? 38.476 52.695 141.541 1.00 82.72 399 LYS C CA 1
ATOM 9917 C C . LYS C 1 419 ? 38.948 51.248 141.448 1.00 87.27 399 LYS C C 1
ATOM 9918 O O . LYS C 1 419 ? 40.147 50.996 141.272 1.00 93.40 399 LYS C O 1
ATOM 9924 N N . GLU C 1 420 ? 38.023 50.288 141.583 1.00 80.46 400 GLU C N 1
ATOM 9925 C CA . GLU C 1 420 ? 38.364 48.874 141.455 1.00 81.34 400 GLU C CA 1
ATOM 9926 C C . GLU C 1 420 ? 38.998 48.602 140.092 1.00 83.64 400 GLU C C 1
ATOM 9927 O O . GLU C 1 420 ? 38.343 48.805 139.059 1.00 86.47 400 GLU C O 1
ATOM 9933 N N . PRO C 1 421 ? 40.248 48.152 140.040 1.00 86.68 401 PRO C N 1
ATOM 9934 C CA . PRO C 1 421 ? 40.909 47.932 138.751 1.00 86.94 401 PRO C CA 1
ATOM 9935 C C . PRO C 1 421 ? 40.474 46.633 138.090 1.00 87.81 401 PRO C C 1
ATOM 9936 O O . PRO C 1 421 ? 40.031 45.688 138.741 1.00 84.98 401 PRO C O 1
ATOM 9940 N N . PHE C 1 422 ? 40.621 46.606 136.767 1.00 91.07 402 PHE C N 1
ATOM 9941 C CA . PHE C 1 422 ? 40.662 45.343 136.044 1.00 98.22 402 PHE C CA 1
ATOM 9942 C C . PHE C 1 422 ? 41.923 44.571 136.416 1.00 102.38 402 PHE C C 1
ATOM 9943 O O . PHE C 1 422 ? 43.018 45.140 136.495 1.00 100.95 402 PHE C O 1
ATOM 9951 N N . GLY C 1 423 ? 41.775 43.260 136.605 1.00 106.20 403 GLY C N 1
ATOM 9952 C CA . GLY C 1 423 ? 42.895 42.407 136.935 1.00 111.60 403 GLY C CA 1
ATOM 9953 C C . GLY C 1 423 ? 43.606 41.911 135.697 1.00 118.45 403 GLY C C 1
ATOM 9954 O O . GLY C 1 423 ? 43.114 42.065 134.574 1.00 120.33 403 GLY C O 1
ATOM 9955 N N . PRO C 1 424 ? 44.791 41.320 135.874 1.00 120.61 404 PRO C N 1
ATOM 9956 C CA . PRO C 1 424 ? 45.507 40.776 134.710 1.00 125.62 404 PRO C CA 1
ATOM 9957 C C . PRO C 1 424 ? 44.694 39.726 133.977 1.00 126.72 404 PRO C C 1
ATOM 9958 O O . PRO C 1 424 ? 44.844 39.567 132.759 1.00 126.59 404 PRO C O 1
ATOM 9962 N N . ALA C 1 425 ? 43.817 39.015 134.690 1.00 124.17 405 ALA C N 1
ATOM 9963 C CA . ALA C 1 425 ? 43.021 37.947 134.103 1.00 120.08 405 ALA C CA 1
ATOM 9964 C C . ALA C 1 425 ? 41.819 38.467 133.324 1.00 118.18 405 ALA C C 1
ATOM 9965 O O . ALA C 1 425 ? 41.247 37.712 132.533 1.00 121.57 405 ALA C O 1
ATOM 9967 N N . ASP C 1 426 ? 41.421 39.722 133.532 1.00 115.33 406 ASP C N 1
ATOM 9968 C CA . ASP C 1 426 ? 40.186 40.250 132.968 1.00 111.05 406 ASP C CA 1
ATOM 9969 C C . ASP C 1 426 ? 40.331 40.562 131.479 1.00 102.13 406 ASP C C 1
ATOM 9970 O O . ASP C 1 426 ? 41.429 40.783 130.959 1.00 97.50 406 ASP C O 1
ATOM 9975 N N . ALA C 1 427 ? 39.190 40.578 130.791 1.00 99.53 407 ALA C N 1
ATOM 9976 C CA . ALA C 1 427 ? 39.177 40.618 129.334 1.00 97.48 407 ALA C CA 1
ATOM 9977 C C . ALA C 1 427 ? 39.106 42.028 128.776 1.00 99.77 407 ALA C C 1
ATOM 9978 O O . ALA C 1 427 ? 39.592 42.264 127.663 1.00 100.29 407 ALA C O 1
ATOM 9980 N N . TYR C 1 428 ? 38.523 42.970 129.517 1.00 97.42 408 TYR C N 1
ATOM 9981 C CA . TYR C 1 428 ? 38.228 44.277 128.934 1.00 96.42 408 TYR C CA 1
ATOM 9982 C C . TYR C 1 428 ? 39.468 45.012 128.435 1.00 101.74 408 TYR C C 1
ATOM 9983 O O . TYR C 1 428 ? 39.473 45.437 127.264 1.00 101.78 408 TYR C O 1
ATOM 9992 N N . PRO C 1 429 ? 40.531 45.210 129.237 1.00 106.29 409 PRO C N 1
ATOM 9993 C CA . PRO C 1 429 ? 41.691 45.967 128.726 1.00 106.02 409 PRO C CA 1
ATOM 9994 C C . PRO C 1 429 ? 42.283 45.361 127.467 1.00 110.63 409 PRO C C 1
ATOM 9995 O O . PRO C 1 429 ? 42.615 46.092 126.521 1.00 108.67 409 PRO C O 1
ATOM 9999 N N . LEU C 1 430 ? 42.413 44.030 127.429 1.00 118.15 410 LEU C N 1
ATOM 10000 C CA . LEU C 1 430 ? 42.942 43.378 126.241 1.00 122.72 410 LEU C CA 1
ATOM 10001 C C . LEU C 1 430 ? 41.980 43.526 125.071 1.00 127.67 410 LEU C C 1
ATOM 10002 O O . LEU C 1 430 ? 42.425 43.605 123.922 1.00 129.73 410 LEU C O 1
ATOM 10007 N N . ALA C 1 431 ? 40.668 43.566 125.332 1.00 125.03 411 ALA C N 1
ATOM 10008 C CA . ALA C 1 431 ? 39.709 43.805 124.255 1.00 119.17 411 ALA C CA 1
ATOM 10009 C C . ALA C 1 431 ? 39.934 45.173 123.615 1.00 114.27 411 ALA C C 1
ATOM 10010 O O . ALA C 1 431 ? 39.956 45.297 122.385 1.00 113.65 411 ALA C O 1
ATOM 10012 N N . ILE C 1 432 ? 40.118 46.214 124.439 1.00 110.62 412 ILE C N 1
ATOM 10013 C CA . ILE C 1 432 ? 40.375 47.559 123.912 1.00 99.40 412 ILE C CA 1
ATOM 10014 C C . ILE C 1 432 ? 41.685 47.573 123.124 1.00 98.13 412 ILE C C 1
ATOM 10015 O O . ILE C 1 432 ? 41.772 48.128 122.016 1.00 100.74 412 ILE C O 1
ATOM 10020 N N . SER C 1 433 ? 42.729 46.974 123.701 1.00 98.17 413 SER C N 1
ATOM 10021 C CA . SER C 1 433 ? 44.027 46.905 123.034 1.00 103.27 413 SER C CA 1
ATOM 10022 C C . SER C 1 433 ? 43.919 46.215 121.676 1.00 109.28 413 SER C C 1
ATOM 10023 O O . SER C 1 433 ? 44.474 46.690 120.679 1.00 105.76 413 SER C O 1
ATOM 10026 N N . GLU C 1 434 ? 43.244 45.061 121.637 1.00 117.90 414 GLU C N 1
ATOM 10027 C CA . GLU C 1 434 ? 43.103 44.291 120.404 1.00 122.74 414 GLU C CA 1
ATOM 10028 C C . GLU C 1 434 ? 42.267 45.040 119.368 1.00 127.50 414 GLU C C 1
ATOM 10029 O O . GLU C 1 434 ? 42.538 44.949 118.169 1.00 131.66 414 GLU C O 1
ATOM 10035 N N . ALA C 1 435 ? 41.224 45.763 119.796 1.00 125.73 415 ALA C N 1
ATOM 10036 C CA . ALA C 1 435 ? 40.488 46.563 118.821 1.00 127.55 415 ALA C CA 1
ATOM 10037 C C . ALA C 1 435 ? 41.386 47.629 118.206 1.00 132.21 415 ALA C C 1
ATOM 10038 O O . ALA C 1 435 ? 41.385 47.809 116.976 1.00 138.55 415 ALA C O 1
ATOM 10040 N N . CYS C 1 436 ? 42.266 48.232 119.017 1.00 128.17 416 CYS C N 1
ATOM 10041 C CA . CYS C 1 436 ? 43.201 49.206 118.462 1.00 124.70 416 CYS C CA 1
ATOM 10042 C C . CYS C 1 436 ? 44.148 48.533 117.480 1.00 128.68 416 CYS C C 1
ATOM 10043 O O . CYS C 1 436 ? 44.341 49.015 116.357 1.00 129.64 416 CYS C O 1
ATOM 10046 N N . VAL C 1 437 ? 44.735 47.405 117.888 1.00 131.48 417 VAL C N 1
ATOM 10047 C CA . VAL C 1 437 ? 45.692 46.706 117.032 1.00 135.04 417 VAL C CA 1
ATOM 10048 C C . VAL C 1 437 ? 45.033 46.285 115.724 1.00 131.89 417 VAL C C 1
ATOM 10049 O O . VAL C 1 437 ? 45.630 46.403 114.648 1.00 129.06 417 VAL C O 1
ATOM 10053 N N . ASN C 1 438 ? 43.802 45.775 115.793 1.00 131.55 418 ASN C N 1
ATOM 10054 C CA . ASN C 1 438 ? 43.067 45.365 114.607 1.00 128.56 418 ASN C CA 1
ATOM 10055 C C . ASN C 1 438 ? 42.615 46.551 113.773 1.00 128.73 418 ASN C C 1
ATOM 10056 O O . ASN C 1 438 ? 42.115 46.344 112.662 1.00 128.15 418 ASN C O 1
ATOM 10061 N N . ASN C 1 439 ? 42.748 47.778 114.284 1.00 126.59 419 ASN C N 1
ATOM 10062 C CA . ASN C 1 439 ? 42.420 48.960 113.495 1.00 123.20 419 ASN C CA 1
ATOM 10063 C C . ASN C 1 439 ? 43.646 49.841 113.271 1.00 118.32 419 ASN C C 1
ATOM 10064 O O . ASN C 1 439 ? 43.507 51.052 113.063 1.00 114.95 419 ASN C O 1
ATOM 10069 N N . GLY C 1 440 ? 44.846 49.251 113.317 1.00 117.67 420 GLY C N 1
ATOM 10070 C CA . GLY C 1 440 ? 46.061 49.891 112.837 1.00 113.79 420 GLY C CA 1
ATOM 10071 C C . GLY C 1 440 ? 46.787 50.750 113.845 1.00 113.41 420 GLY C C 1
ATOM 10072 O O . GLY C 1 440 ? 47.562 51.624 113.441 1.00 107.03 420 GLY C O 1
ATOM 10073 N N . VAL C 1 441 ? 46.561 50.536 115.140 1.00 119.85 421 VAL C N 1
ATOM 10074 C CA . VAL C 1 441 ? 47.167 51.323 116.209 1.00 121.42 421 VAL C CA 1
ATOM 10075 C C . VAL C 1 441 ? 47.775 50.355 117.218 1.00 124.33 421 VAL C C 1
ATOM 10076 O O . VAL C 1 441 ? 47.050 49.576 117.847 1.00 125.68 421 VAL C O 1
ATOM 10080 N N . MET C 1 442 ? 49.101 50.387 117.362 1.00 122.44 422 MET C N 1
ATOM 10081 C CA . MET C 1 442 ? 49.808 49.479 118.272 1.00 122.90 422 MET C CA 1
ATOM 10082 C C . MET C 1 442 ? 49.820 50.065 119.682 1.00 119.32 422 MET C C 1
ATOM 10083 O O . MET C 1 442 ? 50.701 50.840 120.050 1.00 119.56 422 MET C O 1
ATOM 10088 N N . ILE C 1 443 ? 48.837 49.672 120.493 1.00 117.46 423 ILE C N 1
ATOM 10089 C CA . ILE C 1 443 ? 48.787 50.022 121.910 1.00 117.20 423 ILE C CA 1
ATOM 10090 C C . ILE C 1 443 ? 48.629 48.738 122.719 1.00 123.00 423 ILE C C 1
ATOM 10091 O O . ILE C 1 443 ? 47.701 47.958 122.474 1.00 131.23 423 ILE C O 1
ATOM 10096 N N . ARG C 1 444 ? 49.519 48.523 123.686 1.00 115.31 424 ARG C N 1
ATOM 10097 C CA . ARG C 1 444 ? 49.455 47.368 124.571 1.00 107.00 424 ARG C CA 1
ATOM 10098 C C . ARG C 1 444 ? 49.170 47.827 126.002 1.00 98.24 424 ARG C C 1
ATOM 10099 O O . ARG C 1 444 ? 49.073 49.024 126.295 1.00 91.62 424 ARG C O 1
ATOM 10107 N N . THR C 1 445 ? 49.046 46.859 126.911 1.00 96.25 425 THR C N 1
ATOM 10108 C CA . THR C 1 445 ? 48.648 47.135 128.284 1.00 92.38 425 THR C CA 1
ATOM 10109 C C . THR C 1 445 ? 49.764 46.821 129.273 1.00 88.53 425 THR C C 1
ATOM 10110 O O . THR C 1 445 ? 50.634 45.981 129.021 1.00 86.30 425 THR C O 1
ATOM 10114 N N . ILE C 1 446 ? 49.733 47.533 130.398 1.00 86.40 426 ILE C N 1
ATOM 10115 C CA . ILE C 1 446 ? 50.326 47.085 131.656 1.00 87.80 426 ILE C CA 1
ATOM 10116 C C . ILE C 1 446 ? 49.169 46.866 132.624 1.00 87.56 426 ILE C C 1
ATOM 10117 O O . ILE C 1 446 ? 48.680 47.819 133.249 1.00 86.93 426 ILE C O 1
ATOM 10122 N N . VAL C 1 447 ? 48.763 45.601 132.776 1.00 80.35 427 VAL C N 1
ATOM 10123 C CA . VAL C 1 447 ? 47.583 45.215 133.546 1.00 80.64 427 VAL C CA 1
ATOM 10124 C C . VAL C 1 447 ? 46.396 46.036 133.049 1.00 86.52 427 VAL C C 1
ATOM 10125 O O . VAL C 1 447 ? 45.932 45.841 131.919 1.00 80.63 427 VAL C O 1
ATOM 10129 N N . ASN C 1 448 ? 45.897 46.957 133.871 1.00 84.60 428 ASN C N 1
ATOM 10130 C CA . ASN C 1 448 ? 44.688 47.691 133.533 1.00 82.59 428 ASN C CA 1
ATOM 10131 C C . ASN C 1 448 ? 44.972 49.058 132.912 1.00 87.38 428 ASN C C 1
ATOM 10132 O O . ASN C 1 448 ? 44.059 49.880 132.814 1.00 90.87 428 ASN C O 1
ATOM 10137 N N . LYS C 1 449 ? 46.209 49.338 132.515 1.00 86.67 429 LYS C N 1
ATOM 10138 C CA . LYS C 1 449 ? 46.569 50.642 131.965 1.00 90.04 429 LYS C CA 1
ATOM 10139 C C . LYS C 1 449 ? 47.031 50.493 130.521 1.00 95.09 429 LYS C C 1
ATOM 10140 O O . LYS C 1 449 ? 47.943 49.713 130.228 1.00 101.29 429 LYS C O 1
ATOM 10146 N N . LEU C 1 450 ? 46.387 51.238 129.627 1.00 94.98 430 LEU C N 1
ATOM 10147 C CA . LEU C 1 450 ? 46.851 51.406 128.257 1.00 97.09 430 LEU C CA 1
ATOM 10148 C C . LEU C 1 450 ? 47.981 52.425 128.263 1.00 96.51 430 LEU C C 1
ATOM 10149 O O . LEU C 1 450 ? 47.804 53.549 128.748 1.00 96.02 430 LEU C O 1
ATOM 10154 N N . ILE C 1 451 ? 49.145 52.028 127.752 1.00 96.97 431 ILE C N 1
ATOM 10155 C CA . ILE C 1 451 ? 50.352 52.851 127.790 1.00 99.73 431 ILE C CA 1
ATOM 10156 C C . ILE C 1 451 ? 50.582 53.472 126.415 1.00 102.81 431 ILE C C 1
ATOM 10157 O O . ILE C 1 451 ? 50.492 52.779 125.392 1.00 102.83 431 ILE C O 1
ATOM 10162 N N . ILE C 1 452 ? 50.873 54.777 126.387 1.00 103.05 432 ILE C N 1
ATOM 10163 C CA . ILE C 1 452 ? 51.182 55.506 125.162 1.00 102.59 432 ILE C CA 1
ATOM 10164 C C . ILE C 1 452 ? 52.537 56.181 125.326 1.00 95.54 432 ILE C C 1
ATOM 10165 O O . ILE C 1 452 ? 52.694 57.096 126.150 1.00 89.82 432 ILE C O 1
ATOM 10170 N N . SER C 1 453 ? 53.494 55.764 124.502 1.00 97.85 433 SER C N 1
ATOM 10171 C CA . SER C 1 453 ? 54.862 56.258 124.500 1.00 101.79 433 SER C CA 1
ATOM 10172 C C . SER C 1 453 ? 55.396 56.227 123.071 1.00 106.11 433 SER C C 1
ATOM 10173 O O . SER C 1 453 ? 56.331 55.473 122.771 1.00 103.18 433 SER C O 1
ATOM 10176 N N . PRO C 1 454 ? 54.819 57.013 122.164 1.00 111.93 434 PRO C N 1
ATOM 10177 C CA . PRO C 1 454 ? 55.214 56.955 120.745 1.00 113.65 434 PRO C CA 1
ATOM 10178 C C . PRO C 1 454 ? 56.566 57.609 120.531 1.00 114.64 434 PRO C C 1
ATOM 10179 O O . PRO C 1 454 ? 57.135 58.184 121.471 1.00 116.17 434 PRO C O 1
ATOM 10183 N N . PRO C 1 455 ? 57.119 57.546 119.316 1.00 117.24 435 PRO C N 1
ATOM 10184 C CA . PRO C 1 455 ? 58.306 58.357 119.007 1.00 118.23 435 PRO C CA 1
ATOM 10185 C C . PRO C 1 455 ? 58.061 59.836 119.279 1.00 111.96 435 PRO C C 1
ATOM 10186 O O . PRO C 1 455 ? 56.928 60.320 119.223 1.00 108.84 435 PRO C O 1
ATOM 10190 N N . LEU C 1 456 ? 59.138 60.553 119.588 1.00 109.52 436 LEU C N 1
ATOM 10191 C CA . LEU C 1 456 ? 59.018 61.958 119.942 1.00 110.15 436 LEU C CA 1
ATOM 10192 C C . LEU C 1 456 ? 58.784 62.849 118.723 1.00 110.49 436 LEU C C 1
ATOM 10193 O O . LEU C 1 456 ? 58.593 64.062 118.883 1.00 108.04 436 LEU C O 1
ATOM 10198 N N . THR C 1 457 ? 58.767 62.275 117.520 1.00 111.54 437 THR C N 1
ATOM 10199 C CA . THR C 1 457 ? 58.421 62.975 116.289 1.00 111.82 437 THR C CA 1
ATOM 10200 C C . THR C 1 457 ? 56.917 62.985 116.015 1.00 114.26 437 THR C C 1
ATOM 10201 O O . THR C 1 457 ? 56.494 63.476 114.963 1.00 116.75 437 THR C O 1
ATOM 10205 N N . PHE C 1 458 ? 56.117 62.441 116.934 1.00 115.70 438 PHE C N 1
ATOM 10206 C CA . PHE C 1 458 ? 54.669 62.360 116.787 1.00 120.00 438 PHE C CA 1
ATOM 10207 C C . PHE C 1 458 ? 54.077 63.735 116.477 1.00 126.11 438 PHE C C 1
ATOM 10208 O O . PHE C 1 458 ? 54.539 64.761 116.988 1.00 127.59 438 PHE C O 1
ATOM 10216 N N . THR C 1 459 ? 53.058 63.755 115.622 1.00 129.50 439 THR C N 1
ATOM 10217 C CA . THR C 1 459 ? 52.356 64.973 115.239 1.00 128.64 439 THR C CA 1
ATOM 10218 C C . THR C 1 459 ? 50.952 64.976 115.831 1.00 124.42 439 THR C C 1
ATOM 10219 O O . THR C 1 459 ? 50.434 63.944 116.272 1.00 118.06 439 THR C O 1
ATOM 10223 N N . THR C 1 460 ? 50.335 66.160 115.839 1.00 126.14 440 THR C N 1
ATOM 10224 C CA . THR C 1 460 ? 48.938 66.258 116.264 1.00 129.51 440 THR C CA 1
ATOM 10225 C C . THR C 1 460 ? 48.012 65.428 115.376 1.00 126.85 440 THR C C 1
ATOM 10226 O O . THR C 1 460 ? 46.990 64.907 115.847 1.00 122.61 440 THR C O 1
ATOM 10230 N N . GLU C 1 461 ? 48.363 65.285 114.095 1.00 128.45 441 GLU C N 1
ATOM 10231 C CA . GLU C 1 461 ? 47.589 64.441 113.190 1.00 128.57 441 GLU C CA 1
ATOM 10232 C C . GLU C 1 461 ? 47.657 62.973 113.610 1.00 127.16 441 GLU C C 1
ATOM 10233 O O . GLU C 1 461 ? 46.633 62.271 113.615 1.00 123.44 441 GLU C O 1
ATOM 10239 N N . HIS C 1 462 ? 48.851 62.500 113.991 1.00 129.43 442 HIS C N 1
ATOM 10240 C CA . HIS C 1 462 ? 48.991 61.145 114.525 1.00 128.85 442 HIS C CA 1
ATOM 10241 C C . HIS C 1 462 ? 48.106 60.969 115.754 1.00 123.17 442 HIS C C 1
ATOM 10242 O O . HIS C 1 462 ? 47.450 59.931 115.932 1.00 114.28 442 HIS C O 1
ATOM 10249 N N . VAL C 1 463 ? 48.108 61.980 116.630 1.00 128.53 443 VAL C N 1
ATOM 10250 C CA . VAL C 1 463 ? 47.270 61.971 117.827 1.00 127.91 443 VAL C CA 1
ATOM 10251 C C . VAL C 1 463 ? 45.808 61.792 117.452 1.00 126.62 443 VAL C C 1
ATOM 10252 O O . VAL C 1 463 ? 45.091 60.987 118.059 1.00 118.17 443 VAL C O 1
ATOM 10256 N N . ASP C 1 464 ? 45.332 62.564 116.466 1.00 131.60 444 ASP C N 1
ATOM 10257 C CA . ASP C 1 464 ? 43.910 62.504 116.125 1.00 129.05 444 ASP C CA 1
ATOM 10258 C C . ASP C 1 464 ? 43.550 61.135 115.554 1.00 130.62 444 ASP C C 1
ATOM 10259 O O . ASP C 1 464 ? 42.490 60.575 115.873 1.00 130.59 444 ASP C O 1
ATOM 10264 N N . GLU C 1 465 ? 44.442 60.566 114.732 1.00 131.36 445 GLU C N 1
ATOM 10265 C CA . GLU C 1 465 ? 44.227 59.214 114.213 1.00 131.84 445 GLU C CA 1
ATOM 10266 C C . GLU C 1 465 ? 44.065 58.220 115.360 1.00 134.69 445 GLU C C 1
ATOM 10267 O O . GLU C 1 465 ? 43.080 57.461 115.424 1.00 133.50 445 GLU C O 1
ATOM 10273 N N . VAL C 1 466 ? 44.999 58.262 116.316 1.00 136.15 446 VAL C N 1
ATOM 10274 C CA . VAL C 1 466 ? 44.986 57.298 117.413 1.00 130.06 446 VAL C CA 1
ATOM 10275 C C . VAL C 1 466 ? 43.735 57.486 118.257 1.00 123.30 446 VAL C C 1
ATOM 10276 O O . VAL C 1 466 ? 43.116 56.511 118.693 1.00 120.41 446 VAL C O 1
ATOM 10280 N N . ILE C 1 467 ? 43.370 58.741 118.529 1.00 121.74 447 ILE C N 1
ATOM 10281 C CA . ILE C 1 467 ? 42.208 59.037 119.361 1.00 121.93 447 ILE C CA 1
ATOM 10282 C C . ILE C 1 467 ? 40.922 58.536 118.714 1.00 130.16 447 ILE C C 1
ATOM 10283 O O . ILE C 1 467 ? 40.037 58.006 119.396 1.00 129.81 447 ILE C O 1
ATOM 10288 N N . GLU C 1 468 ? 40.783 58.714 117.396 1.00 137.79 448 GLU C N 1
ATOM 10289 C CA . GLU C 1 468 ? 39.595 58.213 116.704 1.00 143.85 448 GLU C CA 1
ATOM 10290 C C . GLU C 1 468 ? 39.510 56.691 116.828 1.00 151.80 448 GLU C C 1
ATOM 10291 O O . GLU C 1 468 ? 38.445 56.134 117.148 1.00 155.05 448 GLU C O 1
ATOM 10297 N N . VAL C 1 469 ? 40.641 56.001 116.619 1.00 151.09 449 VAL C N 1
ATOM 10298 C CA . VAL C 1 469 ? 40.628 54.538 116.718 1.00 146.94 449 VAL C CA 1
ATOM 10299 C C . VAL C 1 469 ? 40.311 54.097 118.146 1.00 141.91 449 VAL C C 1
ATOM 10300 O O . VAL C 1 469 ? 39.549 53.148 118.360 1.00 144.86 449 VAL C O 1
ATOM 10304 N N . LEU C 1 470 ? 40.886 54.775 119.142 1.00 135.87 450 LEU C N 1
ATOM 10305 C CA . LEU C 1 470 ? 40.616 54.454 120.542 1.00 133.89 450 LEU C CA 1
ATOM 10306 C C . LEU C 1 470 ? 39.140 54.660 120.876 1.00 130.45 450 LEU C C 1
ATOM 10307 O O . LEU C 1 470 ? 38.515 53.838 121.565 1.00 135.19 450 LEU C O 1
ATOM 10312 N N . ASP C 1 471 ? 38.576 55.778 120.414 1.00 122.30 451 ASP C N 1
ATOM 10313 C CA . ASP C 1 471 ? 37.163 56.069 120.630 1.00 123.89 451 ASP C CA 1
ATOM 10314 C C . ASP C 1 471 ? 36.278 54.947 120.097 1.00 124.57 451 ASP C C 1
ATOM 10315 O O . ASP C 1 471 ? 35.368 54.475 120.792 1.00 123.90 451 ASP C O 1
ATOM 10320 N N . ARG C 1 472 ? 36.490 54.552 118.834 1.00 123.25 452 ARG C N 1
ATOM 10321 C CA . ARG C 1 472 ? 35.720 53.438 118.270 1.00 121.90 452 ARG C CA 1
ATOM 10322 C C . ARG C 1 472 ? 35.960 52.131 119.022 1.00 121.84 452 ARG C C 1
ATOM 10323 O O . ARG C 1 472 ? 35.044 51.308 119.146 1.00 119.31 452 ARG C O 1
ATOM 10331 N N . ALA C 1 473 ? 37.185 51.897 119.500 1.00 122.66 453 ALA C N 1
ATOM 10332 C CA . ALA C 1 473 ? 37.430 50.712 120.321 1.00 120.39 453 ALA C CA 1
ATOM 10333 C C . ALA C 1 473 ? 36.521 50.713 121.549 1.00 122.70 453 ALA C C 1
ATOM 10334 O O . ALA C 1 473 ? 35.924 49.688 121.895 1.00 126.49 453 ALA C O 1
ATOM 10336 N N . PHE C 1 474 ? 36.398 51.867 122.216 1.00 119.24 454 PHE C N 1
ATOM 10337 C CA . PHE C 1 474 ? 35.526 51.947 123.393 1.00 117.57 454 PHE C CA 1
ATOM 10338 C C . PHE C 1 474 ? 34.057 51.792 123.018 1.00 116.66 454 PHE C C 1
ATOM 10339 O O . PHE C 1 474 ? 33.288 51.147 123.746 1.00 113.11 454 PHE C O 1
ATOM 10347 N N . VAL C 1 475 ? 33.647 52.400 121.904 1.00 121.04 455 VAL C N 1
ATOM 10348 C CA . VAL C 1 475 ? 32.262 52.283 121.456 1.00 121.83 455 VAL C CA 1
ATOM 10349 C C . VAL C 1 475 ? 31.918 50.825 121.164 1.00 116.14 455 VAL C C 1
ATOM 10350 O O . VAL C 1 475 ? 30.854 50.331 121.558 1.00 112.81 455 VAL C O 1
ATOM 10354 N N . ALA C 1 476 ? 32.829 50.108 120.494 1.00 113.65 456 ALA C N 1
ATOM 10355 C CA . ALA C 1 476 ? 32.628 48.708 120.131 1.00 110.50 456 ALA C CA 1
ATOM 10356 C C . ALA C 1 476 ? 32.673 47.776 121.334 1.00 118.87 456 ALA C C 1
ATOM 10357 O O . ALA C 1 476 ? 32.255 46.619 121.225 1.00 119.51 456 ALA C O 1
ATOM 10359 N N . ASN C 1 477 ? 33.175 48.245 122.471 1.00 121.72 457 ASN C N 1
ATOM 10360 C CA . ASN C 1 477 ? 33.319 47.438 123.681 1.00 117.41 457 ASN C CA 1
ATOM 10361 C C . ASN C 1 477 ? 32.714 48.240 124.827 1.00 113.34 457 ASN C C 1
ATOM 10362 O O . ASN C 1 477 ? 33.435 48.757 125.691 1.00 106.45 457 ASN C O 1
ATOM 10367 N N . PRO C 1 478 ? 31.387 48.406 124.832 1.00 118.53 458 PRO C N 1
ATOM 10368 C CA . PRO C 1 478 ? 30.759 49.300 125.817 1.00 116.76 458 PRO C CA 1
ATOM 10369 C C . PRO C 1 478 ? 30.887 48.779 127.237 1.00 106.74 458 PRO C C 1
ATOM 10370 O O . PRO C 1 478 ? 30.777 47.578 127.497 1.00 101.14 458 PRO C O 1
ATOM 10374 N N . TRP C 1 479 ? 31.102 49.711 128.164 1.00 107.64 459 TRP C N 1
ATOM 10375 C CA . TRP C 1 479 ? 31.162 49.382 129.589 1.00 115.46 459 TRP C CA 1
ATOM 10376 C C . TRP C 1 479 ? 30.367 50.398 130.418 1.00 113.22 459 TRP C C 1
ATOM 10377 O O . TRP C 1 479 ? 30.579 51.608 130.289 1.00 112.08 459 TRP C O 1
ATOM 10389 N N . LYS D 1 31 ? 90.462 64.945 115.362 1.00 111.15 11 LYS D N 1
ATOM 10390 C CA . LYS D 1 31 ? 91.624 64.159 115.774 1.00 116.16 11 LYS D CA 1
ATOM 10391 C C . LYS D 1 31 ? 92.330 64.803 116.958 1.00 119.97 11 LYS D C 1
ATOM 10392 O O . LYS D 1 31 ? 92.653 64.123 117.933 1.00 122.15 11 LYS D O 1
ATOM 10398 N N . ALA D 1 32 ? 92.587 66.111 116.875 1.00 119.38 12 ALA D N 1
ATOM 10399 C CA . ALA D 1 32 ? 93.142 66.821 118.025 1.00 118.62 12 ALA D CA 1
ATOM 10400 C C . ALA D 1 32 ? 92.145 66.845 119.184 1.00 131.83 12 ALA D C 1
ATOM 10401 O O . ALA D 1 32 ? 92.529 66.666 120.354 1.00 136.93 12 ALA D O 1
ATOM 10403 N N . TRP D 1 33 ? 90.852 67.026 118.870 1.00 133.25 13 TRP D N 1
ATOM 10404 C CA . TRP D 1 33 ? 89.813 67.036 119.898 1.00 134.22 13 TRP D CA 1
ATOM 10405 C C . TRP D 1 33 ? 89.735 65.690 120.621 1.00 146.38 13 TRP D C 1
ATOM 10406 O O . TRP D 1 33 ? 89.487 65.632 121.834 1.00 150.80 13 TRP D O 1
ATOM 10408 N N . LEU D 1 34 ? 89.954 64.591 119.892 1.00 146.08 14 LEU D N 1
ATOM 10409 C CA . LEU D 1 34 ? 89.930 63.271 120.518 1.00 142.39 14 LEU D CA 1
ATOM 10410 C C . LEU D 1 34 ? 90.995 63.164 121.605 1.00 144.11 14 LEU D C 1
ATOM 10411 O O . LEU D 1 34 ? 90.738 62.631 122.690 1.00 153.03 14 LEU D O 1
ATOM 10416 N N . LYS D 1 35 ? 92.211 63.641 121.317 1.00 133.43 15 LYS D N 1
ATOM 10417 C CA . LYS D 1 35 ? 93.291 63.575 122.295 1.00 125.92 15 LYS D CA 1
ATOM 10418 C C . LYS D 1 35 ? 93.028 64.501 123.477 1.00 122.06 15 LYS D C 1
ATOM 10419 O O . LYS D 1 35 ? 93.387 64.171 124.615 1.00 116.17 15 LYS D O 1
ATOM 10425 N N . GLU D 1 36 ? 92.444 65.681 123.228 1.00 127.49 16 GLU D N 1
ATOM 10426 C CA . GLU D 1 36 ? 92.222 66.598 124.343 1.00 132.87 16 GLU D CA 1
ATOM 10427 C C . GLU D 1 36 ? 91.123 66.100 125.281 1.00 131.37 16 GLU D C 1
ATOM 10428 O O . GLU D 1 36 ? 91.199 66.346 126.490 1.00 118.83 16 GLU D O 1
ATOM 10434 N N . HIS D 1 37 ? 90.102 65.399 124.765 1.00 142.25 17 HIS D N 1
ATOM 10435 C CA . HIS D 1 37 ? 88.986 64.986 125.615 1.00 144.85 17 HIS D CA 1
ATOM 10436 C C . HIS D 1 37 ? 89.113 63.552 126.134 1.00 145.44 17 HIS D C 1
ATOM 10437 O O . HIS D 1 37 ? 88.239 63.102 126.886 1.00 144.88 17 HIS D O 1
ATOM 10444 N N . ASN D 1 38 ? 90.130 62.807 125.695 1.00 143.83 18 ASN D N 1
ATOM 10445 C CA . ASN D 1 38 ? 90.443 61.451 126.144 1.00 137.34 18 ASN D CA 1
ATOM 10446 C C . ASN D 1 38 ? 90.501 61.358 127.671 1.00 141.18 18 ASN D C 1
ATOM 10447 O O . ASN D 1 38 ? 91.370 61.980 128.298 1.00 144.97 18 ASN D O 1
ATOM 10452 N N . THR D 1 39 ? 89.579 60.596 128.270 1.00 138.01 19 THR D N 1
ATOM 10453 C CA . THR D 1 39 ? 89.447 60.250 129.687 1.00 133.35 19 THR D CA 1
ATOM 10454 C C . THR D 1 39 ? 88.794 61.363 130.492 1.00 126.82 19 THR D C 1
ATOM 10455 O O . THR D 1 39 ? 88.458 61.142 131.655 1.00 127.78 19 THR D O 1
ATOM 10459 N N . VAL D 1 40 ? 88.606 62.551 129.920 1.00 121.96 20 VAL D N 1
ATOM 10460 C CA . VAL D 1 40 ? 88.292 63.732 130.717 1.00 115.61 20 VAL D CA 1
ATOM 10461 C C . VAL D 1 40 ? 86.898 63.621 131.322 1.00 116.08 20 VAL D C 1
ATOM 10462 O O . VAL D 1 40 ? 86.673 64.008 132.475 1.00 108.95 20 VAL D O 1
ATOM 10466 N N . HIS D 1 41 ? 85.946 63.081 130.569 1.00 123.77 21 HIS D N 1
ATOM 10467 C CA . HIS D 1 41 ? 84.556 63.013 130.997 1.00 130.21 21 HIS D CA 1
ATOM 10468 C C . HIS D 1 41 ? 84.145 61.588 131.345 1.00 134.52 21 HIS D C 1
ATOM 10469 O O . HIS D 1 41 ? 82.949 61.299 131.422 1.00 138.70 21 HIS D O 1
ATOM 10476 N N . MET D 1 42 ? 85.112 60.714 131.614 1.00 129.87 22 MET D N 1
ATOM 10477 C CA . MET D 1 42 ? 84.883 59.281 131.618 1.00 127.71 22 MET D CA 1
ATOM 10478 C C . MET D 1 42 ? 85.361 58.574 132.871 1.00 119.21 22 MET D C 1
ATOM 10479 O O . MET D 1 42 ? 86.392 58.923 133.449 1.00 111.46 22 MET D O 1
ATOM 10484 N N . MET D 1 43 ? 84.575 57.567 133.271 1.00 116.50 23 MET D N 1
ATOM 10485 C CA . MET D 1 43 ? 84.879 56.634 134.359 1.00 108.38 23 MET D CA 1
ATOM 10486 C C . MET D 1 43 ? 85.409 55.343 133.746 1.00 107.17 23 MET D C 1
ATOM 10487 O O . MET D 1 43 ? 84.654 54.409 133.474 1.00 108.35 23 MET D O 1
ATOM 10492 N N . HIS D 1 44 ? 86.719 55.284 133.555 1.00 102.99 24 HIS D N 1
ATOM 10493 C CA . HIS D 1 44 ? 87.322 54.146 132.868 1.00 105.41 24 HIS D CA 1
ATOM 10494 C C . HIS D 1 44 ? 87.278 52.878 133.721 1.00 103.29 24 HIS D C 1
ATOM 10495 O O . HIS D 1 44 ? 87.659 52.914 134.901 1.00 98.53 24 HIS D O 1
ATOM 10502 N N . PRO D 1 45 ? 86.841 51.743 133.158 1.00 104.50 25 PRO D N 1
ATOM 10503 C CA . PRO D 1 45 ? 86.814 50.477 133.914 1.00 103.02 25 PRO D CA 1
ATOM 10504 C C . PRO D 1 45 ? 88.174 50.050 134.459 1.00 106.23 25 PRO D C 1
ATOM 10505 O O . PRO D 1 45 ? 89.204 50.199 133.799 1.00 108.67 25 PRO D O 1
ATOM 10509 N N . MET D 1 46 ? 88.156 49.524 135.689 1.00 104.58 26 MET D N 1
ATOM 10510 C CA . MET D 1 46 ? 89.248 48.780 136.310 1.00 102.06 26 MET D CA 1
ATOM 10511 C C . MET D 1 46 ? 90.440 49.656 136.684 1.00 95.63 26 MET D C 1
ATOM 10512 O O . MET D 1 46 ? 91.543 49.138 136.885 1.00 88.84 26 MET D O 1
ATOM 10517 N N . GLN D 1 47 ? 90.242 50.967 136.844 1.00 101.33 27 GLN D N 1
ATOM 10518 C CA . GLN D 1 47 ? 91.359 51.895 136.966 1.00 102.11 27 GLN D CA 1
ATOM 10519 C C . GLN D 1 47 ? 91.106 52.991 137.994 1.00 99.26 27 GLN D C 1
ATOM 10520 O O . GLN D 1 47 ? 89.965 53.384 138.255 1.00 92.17 27 GLN D O 1
ATOM 10526 N N . ASP D 1 48 ? 92.211 53.477 138.563 1.00 98.46 28 ASP D N 1
ATOM 10527 C CA . ASP D 1 48 ? 92.227 54.684 139.383 1.00 101.75 28 ASP D CA 1
ATOM 10528 C C . ASP D 1 48 ? 92.229 55.903 138.465 1.00 110.44 28 ASP D C 1
ATOM 10529 O O . ASP D 1 48 ? 93.155 56.049 137.654 1.00 116.16 28 ASP D O 1
ATOM 10534 N N . PRO D 1 49 ? 91.224 56.786 138.536 1.00 107.20 29 PRO D N 1
ATOM 10535 C CA . PRO D 1 49 ? 91.214 57.951 137.629 1.00 106.09 29 PRO D CA 1
ATOM 10536 C C . PRO D 1 49 ? 92.406 58.880 137.802 1.00 108.04 29 PRO D C 1
ATOM 10537 O O . PRO D 1 49 ? 92.806 59.531 136.821 1.00 106.30 29 PRO D O 1
ATOM 10541 N N . LYS D 1 50 ? 93.009 58.943 139.000 1.00 106.91 30 LYS D N 1
ATOM 10542 C CA . LYS D 1 50 ? 94.184 59.792 139.194 1.00 101.53 30 LYS D CA 1
ATOM 10543 C C . LYS D 1 50 ? 95.285 59.407 138.219 1.00 108.36 30 LYS D C 1
ATOM 10544 O O . LYS D 1 50 ? 96.052 60.263 137.758 1.00 107.69 30 LYS D O 1
ATOM 10550 N N . ALA D 1 51 ? 95.383 58.111 137.898 1.00 112.11 31 ALA D N 1
ATOM 10551 C CA . ALA D 1 51 ? 96.444 57.650 137.013 1.00 110.99 31 ALA D CA 1
ATOM 10552 C C . ALA D 1 51 ? 96.258 58.171 135.592 1.00 113.08 31 ALA D C 1
ATOM 10553 O O . ALA D 1 51 ? 97.251 58.439 134.910 1.00 111.46 31 ALA D O 1
ATOM 10555 N N . LEU D 1 52 ? 95.012 58.434 135.171 1.00 116.47 32 LEU D N 1
ATOM 10556 C CA . LEU D 1 52 ? 94.707 58.706 133.768 1.00 117.67 32 LEU D CA 1
ATOM 10557 C C . LEU D 1 52 ? 94.971 60.153 133.358 1.00 122.67 32 LEU D C 1
ATOM 10558 O O . LEU D 1 52 ? 94.950 60.451 132.156 1.00 121.41 32 LEU D O 1
ATOM 10563 N N . HIS D 1 53 ? 95.204 61.052 134.323 1.00 125.49 33 HIS D N 1
ATOM 10564 C CA . HIS D 1 53 ? 95.569 62.428 133.995 1.00 123.61 33 HIS D CA 1
ATOM 10565 C C . HIS D 1 53 ? 96.850 62.474 133.177 1.00 123.82 33 HIS D C 1
ATOM 10566 O O . HIS D 1 53 ? 96.947 63.230 132.205 1.00 123.21 33 HIS D O 1
ATOM 10573 N N . GLU D 1 54 ? 97.850 61.692 133.565 1.00 126.05 34 GLU D N 1
ATOM 10574 C CA . GLU D 1 54 ? 99.147 61.665 132.898 1.00 124.47 34 GLU D CA 1
ATOM 10575 C C . GLU D 1 54 ? 99.365 60.486 131.962 1.00 119.46 34 GLU D C 1
ATOM 10576 O O . GLU D 1 54 ? 99.991 60.662 130.916 1.00 119.09 34 GLU D O 1
ATOM 10582 N N . GLN D 1 55 ? 98.868 59.289 132.268 1.00 114.58 35 GLN D N 1
ATOM 10583 C CA . GLN D 1 55 ? 99.114 58.150 131.388 1.00 108.80 35 GLN D CA 1
ATOM 10584 C C . GLN D 1 55 ? 97.828 57.875 130.603 1.00 109.81 35 GLN D C 1
ATOM 10585 O O . GLN D 1 55 ? 96.960 57.095 130.996 1.00 111.53 35 GLN D O 1
ATOM 10591 N N . ARG D 1 56 ? 97.725 58.526 129.446 1.00 112.72 36 ARG D N 1
ATOM 10592 C CA . ARG D 1 56 ? 96.503 58.457 128.651 1.00 119.18 36 ARG D CA 1
ATOM 10593 C C . ARG D 1 56 ? 96.483 57.180 127.808 1.00 126.21 36 ARG D C 1
ATOM 10594 O O . ARG D 1 56 ? 97.527 56.744 127.317 1.00 124.80 36 ARG D O 1
ATOM 10602 N N . PRO D 1 57 ? 95.328 56.528 127.682 1.00 131.33 37 PRO D N 1
ATOM 10603 C CA . PRO D 1 57 ? 95.250 55.329 126.844 1.00 131.12 37 PRO D CA 1
ATOM 10604 C C . PRO D 1 57 ? 95.374 55.663 125.366 1.00 126.97 37 PRO D C 1
ATOM 10605 O O . PRO D 1 57 ? 95.097 56.784 124.927 1.00 125.60 37 PRO D O 1
ATOM 10609 N N . LEU D 1 58 ? 95.801 54.661 124.598 1.00 123.81 38 LEU D N 1
ATOM 10610 C CA . LEU D 1 58 ? 95.887 54.794 123.151 1.00 125.40 38 LEU D CA 1
ATOM 10611 C C . LEU D 1 58 ? 94.485 54.878 122.557 1.00 128.17 38 LEU D C 1
ATOM 10612 O O . LEU D 1 58 ? 93.595 54.107 122.932 1.00 131.29 38 LEU D O 1
ATOM 10617 N N . ILE D 1 59 ? 94.274 55.826 121.647 1.00 120.72 39 ILE D N 1
ATOM 10618 C CA . ILE D 1 59 ? 92.990 55.962 120.969 1.00 118.31 39 ILE D CA 1
ATOM 10619 C C . ILE D 1 59 ? 93.029 55.102 119.709 1.00 116.30 39 ILE D C 1
ATOM 10620 O O . ILE D 1 59 ? 93.609 55.485 118.695 1.00 120.40 39 ILE D O 1
ATOM 10625 N N . ILE D 1 60 ? 92.394 53.938 119.773 1.00 115.31 40 ILE D N 1
ATOM 10626 C CA . ILE D 1 60 ? 92.353 53.027 118.635 1.00 117.44 40 ILE D CA 1
ATOM 10627 C C . ILE D 1 60 ? 91.298 53.511 117.649 1.00 115.91 40 ILE D C 1
ATOM 10628 O O . ILE D 1 60 ? 90.130 53.716 118.011 1.00 110.99 40 ILE D O 1
ATOM 10633 N N . GLN D 1 61 ? 91.709 53.680 116.394 1.00 116.78 41 GLN D N 1
ATOM 10634 C CA . GLN D 1 61 ? 90.877 54.308 115.376 1.00 117.21 41 GLN D CA 1
ATOM 10635 C C . GLN D 1 61 ? 90.264 53.300 114.406 1.00 117.68 41 GLN D C 1
ATOM 10636 O O . GLN D 1 61 ? 89.089 53.431 114.054 1.00 115.48 41 GLN D O 1
ATOM 10642 N N . SER D 1 62 ? 91.047 52.314 114.003 1.00 119.29 42 SER D N 1
ATOM 10643 C CA . SER D 1 62 ? 90.515 51.427 112.971 1.00 121.11 42 SER D CA 1
ATOM 10644 C C . SER D 1 62 ? 91.037 50.006 113.147 1.00 123.04 42 SER D C 1
ATOM 10645 O O . SER D 1 62 ? 92.004 49.761 113.869 1.00 123.58 42 SER D O 1
ATOM 10648 N N . GLY D 1 63 ? 90.310 49.027 112.475 1.00 122.42 43 GLY D N 1
ATOM 10649 C CA . GLY D 1 63 ? 90.752 47.644 112.465 1.00 121.82 43 GLY D CA 1
ATOM 10650 C C . GLY D 1 63 ? 90.573 46.935 111.135 1.00 121.62 43 GLY D C 1
ATOM 10651 O O . GLY D 1 63 ? 89.596 47.187 110.425 1.00 120.20 43 GLY D O 1
ATOM 10652 N N . LYS D 1 64 ? 91.497 46.035 110.794 1.00 123.98 44 LYS D N 1
ATOM 10653 C CA . LYS D 1 64 ? 91.367 45.191 109.610 1.00 129.35 44 LYS D CA 1
ATOM 10654 C C . LYS D 1 64 ? 92.046 43.849 109.863 1.00 133.36 44 LYS D C 1
ATOM 10655 O O . LYS D 1 64 ? 93.204 43.815 110.292 1.00 136.96 44 LYS D O 1
ATOM 10661 N N . GLY D 1 65 ? 91.327 42.756 109.585 1.00 129.04 45 GLY D N 1
ATOM 10662 C CA . GLY D 1 65 ? 91.850 41.414 109.820 1.00 123.32 45 GLY D CA 1
ATOM 10663 C C . GLY D 1 65 ? 92.093 41.193 111.301 1.00 120.49 45 GLY D C 1
ATOM 10664 O O . GLY D 1 65 ? 91.164 41.193 112.115 1.00 123.76 45 GLY D O 1
ATOM 10665 N N . VAL D 1 66 ? 93.355 40.982 111.667 1.00 114.74 46 VAL D N 1
ATOM 10666 C CA . VAL D 1 66 ? 93.746 40.859 113.064 1.00 109.88 46 VAL D CA 1
ATOM 10667 C C . VAL D 1 66 ? 94.557 42.066 113.527 1.00 104.60 46 VAL D C 1
ATOM 10668 O O . VAL D 1 66 ? 95.137 42.034 114.617 1.00 105.52 46 VAL D O 1
ATOM 10672 N N . HIS D 1 67 ? 94.624 43.125 112.722 1.00 99.53 47 HIS D N 1
ATOM 10673 C CA . HIS D 1 67 ? 95.393 44.318 113.049 1.00 102.08 47 HIS D CA 1
ATOM 10674 C C . HIS D 1 67 ? 94.481 45.483 113.417 1.00 107.83 47 HIS D C 1
ATOM 10675 O O . HIS D 1 67 ? 93.354 45.597 112.937 1.00 110.22 47 HIS D O 1
ATOM 10682 N N . ILE D 1 68 ? 94.987 46.352 114.285 1.00 111.52 48 ILE D N 1
ATOM 10683 C CA . ILE D 1 68 ? 94.326 47.600 114.639 1.00 118.66 48 ILE D CA 1
ATOM 10684 C C . ILE D 1 68 ? 95.313 48.740 114.445 1.00 128.17 48 ILE D C 1
ATOM 10685 O O . ILE D 1 68 ? 96.527 48.548 114.422 1.00 131.70 48 ILE D O 1
ATOM 10690 N N . THR D 1 69 ? 94.771 49.935 114.248 1.00 131.70 49 THR D N 1
ATOM 10691 C CA . THR D 1 69 ? 95.563 51.142 114.043 1.00 133.70 49 THR D CA 1
ATOM 10692 C C . THR D 1 69 ? 95.022 52.270 114.908 1.00 130.92 49 THR D C 1
ATOM 10693 O O . THR D 1 69 ? 93.807 52.509 114.937 1.00 120.46 49 THR D O 1
ATOM 10697 N N . ASP D 1 70 ? 95.929 52.971 115.586 1.00 139.45 50 ASP D N 1
ATOM 10698 C CA . ASP D 1 70 ? 95.578 54.084 116.451 1.00 145.07 50 ASP D CA 1
ATOM 10699 C C . ASP D 1 70 ? 95.526 55.389 115.653 1.00 147.41 50 ASP D C 1
ATOM 10700 O O . ASP D 1 70 ? 95.824 55.426 114.458 1.00 146.71 50 ASP D O 1
ATOM 10705 N N . VAL D 1 71 ? 95.129 56.475 116.324 1.00 149.89 51 VAL D N 1
ATOM 10706 C CA . VAL D 1 71 ? 94.923 57.757 115.651 1.00 148.39 51 VAL D CA 1
ATOM 10707 C C . VAL D 1 71 ? 96.208 58.317 115.049 1.00 144.33 51 VAL D C 1
ATOM 10708 O O . VAL D 1 71 ? 96.144 59.161 114.152 1.00 134.92 51 VAL D O 1
ATOM 10712 N N . ASP D 1 72 ? 97.375 57.886 115.529 1.00 149.59 52 ASP D N 1
ATOM 10713 C CA . ASP D 1 72 ? 98.654 58.351 115.002 1.00 145.65 52 ASP D CA 1
ATOM 10714 C C . ASP D 1 72 ? 99.179 57.463 113.878 1.00 145.13 52 ASP D C 1
ATOM 10715 O O . ASP D 1 72 ? 100.299 57.683 113.402 1.00 145.23 52 ASP D O 1
ATOM 10720 N N . GLY D 1 73 ? 98.403 56.465 113.454 1.00 144.39 53 GLY D N 1
ATOM 10721 C CA . GLY D 1 73 ? 98.773 55.571 112.373 1.00 147.10 53 GLY D CA 1
ATOM 10722 C C . GLY D 1 73 ? 99.619 54.385 112.780 1.00 153.05 53 GLY D C 1
ATOM 10723 O O . GLY D 1 73 ? 100.063 53.636 111.902 1.00 155.67 53 GLY D O 1
ATOM 10724 N N . ARG D 1 74 ? 99.846 54.182 114.080 1.00 152.18 54 ARG D N 1
ATOM 10725 C CA . ARG D 1 74 ? 100.572 53.010 114.560 1.00 147.60 54 ARG D CA 1
ATOM 10726 C C . ARG D 1 74 ? 99.735 51.747 114.397 1.00 148.14 54 ARG D C 1
ATOM 10727 O O . ARG D 1 74 ? 98.557 51.712 114.766 1.00 147.49 54 ARG D O 1
ATOM 10735 N N . ARG D 1 75 ? 100.341 50.714 113.822 1.00 148.53 55 ARG D N 1
ATOM 10736 C CA . ARG D 1 75 ? 99.663 49.460 113.517 1.00 141.69 55 ARG D CA 1
ATOM 10737 C C . ARG D 1 75 ? 100.111 48.382 114.500 1.00 133.62 55 ARG D C 1
ATOM 10738 O O . ARG D 1 75 ? 101.298 48.276 114.823 1.00 127.16 55 ARG D O 1
ATOM 10746 N N . PHE D 1 76 ? 99.151 47.591 114.982 1.00 131.63 56 PHE D N 1
ATOM 10747 C CA . PHE D 1 76 ? 99.407 46.538 115.955 1.00 128.58 56 PHE D CA 1
ATOM 10748 C C . PHE D 1 76 ? 98.674 45.266 115.561 1.00 125.67 56 PHE D C 1
ATOM 10749 O O . PHE D 1 76 ? 97.555 45.320 115.043 1.00 117.43 56 PHE D O 1
ATOM 10757 N N . ILE D 1 77 ? 99.313 44.122 115.813 1.00 129.66 57 ILE D N 1
ATOM 10758 C CA . ILE D 1 77 ? 98.596 42.856 115.910 1.00 126.26 57 ILE D CA 1
ATOM 10759 C C . ILE D 1 77 ? 97.811 42.868 117.216 1.00 125.70 57 ILE D C 1
ATOM 10760 O O . ILE D 1 77 ? 98.386 43.065 118.294 1.00 125.86 57 ILE D O 1
ATOM 10765 N N . ASP D 1 78 ? 96.497 42.663 117.132 1.00 125.28 58 ASP D N 1
ATOM 10766 C CA . ASP D 1 78 ? 95.621 42.780 118.303 1.00 120.51 58 ASP D CA 1
ATOM 10767 C C . ASP D 1 78 ? 95.531 41.443 119.035 1.00 116.11 58 ASP D C 1
ATOM 10768 O O . ASP D 1 78 ? 94.626 40.638 118.801 1.00 111.88 58 ASP D O 1
ATOM 10773 N N . CYS D 1 79 ? 96.468 41.208 119.953 1.00 116.63 59 CYS D N 1
ATOM 10774 C CA . CYS D 1 79 ? 96.420 39.988 120.746 1.00 121.05 59 CYS D CA 1
ATOM 10775 C C . CYS D 1 79 ? 95.337 40.038 121.814 1.00 119.02 59 CYS D C 1
ATOM 10776 O O . CYS D 1 79 ? 95.088 39.018 122.467 1.00 120.42 59 CYS D O 1
ATOM 10779 N N . GLN D 1 80 ? 94.696 41.191 122.015 1.00 113.98 60 GLN D N 1
ATOM 10780 C CA . GLN D 1 80 ? 93.568 41.259 122.931 1.00 108.17 60 GLN D CA 1
ATOM 10781 C C . GLN D 1 80 ? 92.279 40.753 122.297 1.00 108.43 60 GLN D C 1
ATOM 10782 O O . GLN D 1 80 ? 91.347 40.400 123.028 1.00 109.73 60 GLN D O 1
ATOM 10788 N N . GLY D 1 81 ? 92.213 40.689 120.964 1.00 110.35 61 GLY D N 1
ATOM 10789 C CA . GLY D 1 81 ? 90.989 40.362 120.254 1.00 112.75 61 GLY D CA 1
ATOM 10790 C C . GLY D 1 81 ? 89.857 41.276 120.664 1.00 113.42 61 GLY D C 1
ATOM 10791 O O . GLY D 1 81 ? 88.746 40.825 120.954 1.00 113.72 61 GLY D O 1
ATOM 10792 N N . GLY D 1 82 ? 90.143 42.576 120.674 1.00 108.48 62 GLY D N 1
ATOM 10793 C CA . GLY D 1 82 ? 89.270 43.550 121.294 1.00 103.79 62 GLY D CA 1
ATOM 10794 C C . GLY D 1 82 ? 89.344 43.369 122.794 1.00 105.27 62 GLY D C 1
ATOM 10795 O O . GLY D 1 82 ? 90.177 43.982 123.469 1.00 104.96 62 GLY D O 1
ATOM 10796 N N . LEU D 1 83 ? 88.498 42.476 123.321 1.00 104.33 63 LEU D N 1
ATOM 10797 C CA . LEU D 1 83 ? 88.523 42.081 124.720 1.00 103.01 63 LEU D CA 1
ATOM 10798 C C . LEU D 1 83 ? 87.906 40.678 124.776 1.00 107.55 63 LEU D C 1
ATOM 10799 O O . LEU D 1 83 ? 86.775 40.488 125.227 1.00 107.42 63 LEU D O 1
ATOM 10804 N N . TRP D 1 84 ? 88.656 39.690 124.266 1.00 108.41 64 TRP D N 1
ATOM 10805 C CA . TRP D 1 84 ? 88.198 38.303 124.134 1.00 107.16 64 TRP D CA 1
ATOM 10806 C C . TRP D 1 84 ? 86.965 38.188 123.235 1.00 105.65 64 TRP D C 1
ATOM 10807 O O . TRP D 1 84 ? 86.174 37.253 123.384 1.00 97.80 64 TRP D O 1
ATOM 10818 N N . CYS D 1 85 ? 86.752 39.112 122.294 1.00 107.20 65 CYS D N 1
ATOM 10819 C CA . CYS D 1 85 ? 85.442 39.114 121.639 1.00 108.78 65 CYS D CA 1
ATOM 10820 C C . CYS D 1 85 ? 85.439 39.298 120.126 1.00 110.76 65 CYS D C 1
ATOM 10821 O O . CYS D 1 85 ? 84.471 38.864 119.492 1.00 110.00 65 CYS D O 1
ATOM 10824 N N . VAL D 1 86 ? 86.469 39.870 119.502 1.00 114.86 66 VAL D N 1
ATOM 10825 C CA . VAL D 1 86 ? 86.436 40.073 118.055 1.00 116.16 66 VAL D CA 1
ATOM 10826 C C . VAL D 1 86 ? 86.898 38.773 117.407 1.00 116.76 66 VAL D C 1
ATOM 10827 O O . VAL D 1 86 ? 87.982 38.696 116.816 1.00 119.67 66 VAL D O 1
ATOM 10831 N N . ASN D 1 87 ? 86.085 37.727 117.558 1.00 111.25 67 ASN D N 1
ATOM 10832 C CA . ASN D 1 87 ? 86.541 36.377 117.253 1.00 107.52 67 ASN D CA 1
ATOM 10833 C C . ASN D 1 87 ? 86.656 36.127 115.753 1.00 111.89 67 ASN D C 1
ATOM 10834 O O . ASN D 1 87 ? 87.459 35.287 115.331 1.00 112.62 67 ASN D O 1
ATOM 10839 N N . ALA D 1 88 ? 85.872 36.827 114.932 1.00 114.74 68 ALA D N 1
ATOM 10840 C CA . ALA D 1 88 ? 85.917 36.647 113.484 1.00 118.05 68 ALA D CA 1
ATOM 10841 C C . ALA D 1 88 ? 86.868 37.622 112.795 1.00 122.39 68 ALA D C 1
ATOM 10842 O O . ALA D 1 88 ? 87.025 37.554 111.572 1.00 126.82 68 ALA D O 1
ATOM 10844 N N . GLY D 1 89 ? 87.521 38.502 113.549 1.00 117.25 69 GLY D N 1
ATOM 10845 C CA . GLY D 1 89 ? 88.380 39.525 112.993 1.00 113.98 69 GLY D CA 1
ATOM 10846 C C . GLY D 1 89 ? 87.627 40.789 112.624 1.00 109.51 69 GLY D C 1
ATOM 10847 O O . GLY D 1 89 ? 86.395 40.860 112.645 1.00 102.42 69 GLY D O 1
ATOM 10848 N N . TYR D 1 90 ? 88.402 41.810 112.283 1.00 115.65 70 TYR D N 1
ATOM 10849 C CA . TYR D 1 90 ? 87.867 43.121 111.957 1.00 115.89 70 TYR D CA 1
ATOM 10850 C C . TYR D 1 90 ? 87.524 43.217 110.471 1.00 110.08 70 TYR D C 1
ATOM 10851 O O . TYR D 1 90 ? 88.143 42.572 109.621 1.00 107.95 70 TYR D O 1
ATOM 10860 N N . GLY D 1 91 ? 86.515 44.030 110.171 1.00 104.66 71 GLY D N 1
ATOM 10861 C CA . GLY D 1 91 ? 86.185 44.376 108.800 1.00 100.55 71 GLY D CA 1
ATOM 10862 C C . GLY D 1 91 ? 85.422 43.319 108.029 1.00 96.37 71 GLY D C 1
ATOM 10863 O O . GLY D 1 91 ? 85.450 43.324 106.796 1.00 90.64 71 GLY D O 1
ATOM 10864 N N . ARG D 1 92 ? 84.708 42.435 108.718 1.00 98.20 72 ARG D N 1
ATOM 10865 C CA . ARG D 1 92 ? 83.958 41.362 108.069 1.00 99.49 72 ARG D CA 1
ATOM 10866 C C . ARG D 1 92 ? 82.733 41.931 107.368 1.00 100.43 72 ARG D C 1
ATOM 10867 O O . ARG D 1 92 ? 81.791 42.398 108.017 1.00 92.15 72 ARG D O 1
ATOM 10875 N N . ARG D 1 93 ? 82.776 41.934 106.033 1.00 109.99 73 ARG D N 1
ATOM 10876 C CA . ARG D 1 93 ? 81.648 42.411 105.236 1.00 116.27 73 ARG D CA 1
ATOM 10877 C C . ARG D 1 93 ? 80.359 41.674 105.578 1.00 115.65 73 ARG D C 1
ATOM 10878 O O . ARG D 1 93 ? 79.278 42.267 105.564 1.00 117.65 73 ARG D O 1
ATOM 10886 N N . GLU D 1 94 ? 80.447 40.373 105.866 1.00 113.50 74 GLU D N 1
ATOM 10887 C CA . GLU D 1 94 ? 79.235 39.606 106.147 1.00 113.98 74 GLU D CA 1
ATOM 10888 C C . GLU D 1 94 ? 78.448 40.229 107.305 1.00 114.69 74 GLU D C 1
ATOM 10889 O O . GLU D 1 94 ? 77.244 40.503 107.175 1.00 115.42 74 GLU D O 1
ATOM 10895 N N . ILE D 1 95 ? 79.149 40.608 108.381 1.00 114.50 75 ILE D N 1
ATOM 10896 C CA . ILE D 1 95 ? 78.492 41.140 109.575 1.00 113.89 75 ILE D CA 1
ATOM 10897 C C . ILE D 1 95 ? 78.055 42.582 109.338 1.00 102.85 75 ILE D C 1
ATOM 10898 O O . ILE D 1 95 ? 76.942 42.981 109.702 1.00 91.81 75 ILE D O 1
ATOM 10903 N N . ILE D 1 96 ? 78.936 43.385 108.737 1.00 103.12 76 ILE D N 1
ATOM 10904 C CA . ILE D 1 96 ? 78.616 44.780 108.453 1.00 104.40 76 ILE D CA 1
ATOM 10905 C C . ILE D 1 96 ? 77.343 44.865 107.624 1.00 111.15 76 ILE D C 1
ATOM 10906 O O . ILE D 1 96 ? 76.442 45.659 107.916 1.00 111.44 76 ILE D O 1
ATOM 10911 N N . ASP D 1 97 ? 77.261 44.056 106.562 1.00 118.01 77 ASP D N 1
ATOM 10912 C CA . ASP D 1 97 ? 76.098 44.098 105.680 1.00 120.88 77 ASP D CA 1
ATOM 10913 C C . ASP D 1 97 ? 74.850 43.566 106.376 1.00 118.37 77 ASP D C 1
ATOM 10914 O O . ASP D 1 97 ? 73.758 44.122 106.195 1.00 120.53 77 ASP D O 1
ATOM 10919 N N . ALA D 1 98 ? 74.975 42.476 107.156 1.00 112.62 78 ALA D N 1
ATOM 10920 C CA . ALA D 1 98 ? 73.812 41.988 107.898 1.00 109.20 78 ALA D CA 1
ATOM 10921 C C . ALA D 1 98 ? 73.252 43.094 108.784 1.00 111.41 78 ALA D C 1
ATOM 10922 O O . ALA D 1 98 ? 72.037 43.346 108.793 1.00 106.97 78 ALA D O 1
ATOM 10924 N N . VAL D 1 99 ? 74.147 43.826 109.462 1.00 116.24 79 VAL D N 1
ATOM 10925 C CA . VAL D 1 99 ? 73.735 44.887 110.378 1.00 116.15 79 VAL D CA 1
ATOM 10926 C C . VAL D 1 99 ? 73.071 46.014 109.611 1.00 114.50 79 VAL D C 1
ATOM 10927 O O . VAL D 1 99 ? 71.992 46.490 109.983 1.00 103.62 79 VAL D O 1
ATOM 10931 N N . THR D 1 100 ? 73.741 46.497 108.566 1.00 121.73 80 THR D N 1
ATOM 10932 C CA . THR D 1 100 ? 73.199 47.604 107.795 1.00 124.14 80 THR D CA 1
ATOM 10933 C C . THR D 1 100 ? 71.813 47.272 107.267 1.00 125.85 80 THR D C 1
ATOM 10934 O O . THR D 1 100 ? 70.868 48.030 107.494 1.00 124.44 80 THR D O 1
ATOM 10938 N N . ARG D 1 101 ? 71.666 46.137 106.572 1.00 130.42 81 ARG D N 1
ATOM 10939 C CA . ARG D 1 101 ? 70.375 45.804 105.969 1.00 133.59 81 ARG D CA 1
ATOM 10940 C C . ARG D 1 101 ? 69.293 45.619 107.034 1.00 136.04 81 ARG D C 1
ATOM 10941 O O . ARG D 1 101 ? 68.147 46.067 106.852 1.00 137.94 81 ARG D O 1
ATOM 10949 N N . GLN D 1 102 ? 69.641 45.001 108.172 1.00 133.13 82 GLN D N 1
ATOM 10950 C CA . GLN D 1 102 ? 68.639 44.821 109.217 1.00 127.62 82 GLN D CA 1
ATOM 10951 C C . GLN D 1 102 ? 68.204 46.167 109.787 1.00 131.84 82 GLN D C 1
ATOM 10952 O O . GLN D 1 102 ? 67.009 46.397 110.009 1.00 137.04 82 GLN D O 1
ATOM 10958 N N . MET D 1 103 ? 69.160 47.076 110.014 1.00 129.37 83 MET D N 1
ATOM 10959 C CA . MET D 1 103 ? 68.841 48.393 110.556 1.00 124.04 83 MET D CA 1
ATOM 10960 C C . MET D 1 103 ? 68.048 49.208 109.538 1.00 123.21 83 MET D C 1
ATOM 10961 O O . MET D 1 103 ? 67.246 50.078 109.905 1.00 123.48 83 MET D O 1
ATOM 10966 N N . GLU D 1 104 ? 68.285 48.943 108.249 1.00 125.17 84 GLU D N 1
ATOM 10967 C CA . GLU D 1 104 ? 67.544 49.576 107.165 1.00 130.18 84 GLU D CA 1
ATOM 10968 C C . GLU D 1 104 ? 66.086 49.130 107.183 1.00 134.48 84 GLU D C 1
ATOM 10969 O O . GLU D 1 104 ? 65.181 49.926 106.908 1.00 137.80 84 GLU D O 1
ATOM 10975 N N . GLU D 1 105 ? 65.851 47.853 107.520 1.00 130.48 85 GLU D N 1
ATOM 10976 C CA . GLU D 1 105 ? 64.519 47.243 107.494 1.00 126.73 85 GLU D CA 1
ATOM 10977 C C . GLU D 1 105 ? 63.745 47.571 108.773 1.00 136.83 85 GLU D C 1
ATOM 10978 O O . GLU D 1 105 ? 62.690 48.217 108.734 1.00 121.65 85 GLU D O 1
ATOM 10984 N N . LEU D 1 106 ? 64.310 47.212 109.924 1.00 128.80 86 LEU D N 1
ATOM 10985 C CA . LEU D 1 106 ? 63.673 47.418 111.224 1.00 126.42 86 LEU D CA 1
ATOM 10986 C C . LEU D 1 106 ? 64.781 47.538 112.260 1.00 127.02 86 LEU D C 1
ATOM 10987 O O . LEU D 1 106 ? 65.454 46.546 112.559 1.00 127.41 86 LEU D O 1
ATOM 10992 N N . ALA D 1 107 ? 65.006 48.755 112.759 1.00 130.55 87 ALA D N 1
ATOM 10993 C CA . ALA D 1 107 ? 66.087 48.989 113.713 1.00 140.27 87 ALA D CA 1
ATOM 10994 C C . ALA D 1 107 ? 65.839 48.295 115.048 1.00 146.99 87 ALA D C 1
ATOM 10995 O O . ALA D 1 107 ? 66.777 47.788 115.678 1.00 153.64 87 ALA D O 1
ATOM 10997 N N . TYR D 1 108 ? 64.589 48.269 115.504 1.00 142.78 88 TYR D N 1
ATOM 10998 C CA . TYR D 1 108 ? 64.283 47.712 116.813 1.00 139.11 88 TYR D CA 1
ATOM 10999 C C . TYR D 1 108 ? 62.795 47.418 116.919 1.00 143.10 88 TYR D C 1
ATOM 11000 O O . TYR D 1 108 ? 61.963 48.210 116.471 1.00 148.67 88 TYR D O 1
ATOM 11009 N N . TYR D 1 109 ? 62.477 46.272 117.513 1.00 139.12 89 TYR D N 1
ATOM 11010 C CA . TYR D 1 109 ? 61.211 46.082 118.200 1.00 136.22 89 TYR D CA 1
ATOM 11011 C C . TYR D 1 109 ? 61.408 45.017 119.268 1.00 135.03 89 TYR D C 1
ATOM 11012 O O . TYR D 1 109 ? 62.264 44.136 119.142 1.00 135.43 89 TYR D O 1
ATOM 11021 N N . SER D 1 110 ? 60.607 45.119 120.324 1.00 132.66 90 SER D N 1
ATOM 11022 C CA . SER D 1 110 ? 60.822 44.367 121.546 1.00 129.42 90 SER D CA 1
ATOM 11023 C C . SER D 1 110 ? 60.255 42.953 121.443 1.00 129.83 90 SER D C 1
ATOM 11024 O O . SER D 1 110 ? 59.493 42.614 120.533 1.00 135.71 90 SER D O 1
ATOM 11027 N N . LEU D 1 111 ? 60.637 42.124 122.412 1.00 122.52 91 LEU D N 1
ATOM 11028 C CA . LEU D 1 111 ? 60.065 40.798 122.604 1.00 118.52 91 LEU D CA 1
ATOM 11029 C C . LEU D 1 111 ? 59.043 40.782 123.736 1.00 115.43 91 LEU D C 1
ATOM 11030 O O . LEU D 1 111 ? 58.608 39.705 124.161 1.00 115.27 91 LEU D O 1
ATOM 11035 N N . PHE D 1 112 ? 58.622 41.963 124.189 1.00 108.56 92 PHE D N 1
ATOM 11036 C CA . PHE D 1 112 ? 57.703 42.175 125.295 1.00 107.99 92 PHE D CA 1
ATOM 11037 C C . PHE D 1 112 ? 56.276 41.862 124.859 1.00 111.26 92 PHE D C 1
ATOM 11038 O O . PHE D 1 112 ? 56.012 41.734 123.662 1.00 106.59 92 PHE D O 1
ATOM 11046 N N . PRO D 1 113 ? 55.324 41.701 125.830 1.00 117.32 93 PRO D N 1
ATOM 11047 C CA . PRO D 1 113 ? 53.969 41.239 125.479 1.00 114.56 93 PRO D CA 1
ATOM 11048 C C . PRO D 1 113 ? 53.378 41.818 124.202 1.00 105.73 93 PRO D C 1
ATOM 11049 O O . PRO D 1 113 ? 53.202 43.034 124.063 1.00 98.62 93 PRO D O 1
ATOM 11053 N N . GLY D 1 114 ? 53.062 40.923 123.263 1.00 106.42 94 GLY D N 1
ATOM 11054 C CA . GLY D 1 114 ? 52.406 41.271 122.022 1.00 108.39 94 GLY D CA 1
ATOM 11055 C C . GLY D 1 114 ? 53.287 41.246 120.791 1.00 112.06 94 GLY D C 1
ATOM 11056 O O . GLY D 1 114 ? 52.753 41.199 119.678 1.00 114.89 94 GLY D O 1
ATOM 11057 N N . SER D 1 115 ? 54.609 41.287 120.940 1.00 112.18 95 SER D N 1
ATOM 11058 C CA . SER D 1 115 ? 55.476 41.419 119.777 1.00 108.75 95 SER D CA 1
ATOM 11059 C C . SER D 1 115 ? 56.709 40.522 119.889 1.00 107.80 95 SER D C 1
ATOM 11060 O O . SER D 1 115 ? 57.057 40.014 120.958 1.00 107.45 95 SER D O 1
ATOM 11063 N N . THR D 1 116 ? 57.345 40.324 118.737 1.00 100.61 96 THR D N 1
ATOM 11064 C CA . THR D 1 116 ? 58.641 39.676 118.577 1.00 95.83 96 THR D CA 1
ATOM 11065 C C . THR D 1 116 ? 59.238 40.214 117.285 1.00 101.80 96 THR D C 1
ATOM 11066 O O . THR D 1 116 ? 58.642 41.064 116.619 1.00 107.05 96 THR D O 1
ATOM 11070 N N . ASN D 1 117 ? 60.427 39.739 116.934 1.00 107.48 97 ASN D N 1
ATOM 11071 C CA . ASN D 1 117 ? 61.023 40.141 115.669 1.00 117.34 97 ASN D CA 1
ATOM 11072 C C . ASN D 1 117 ? 61.713 38.940 115.039 1.00 121.09 97 ASN D C 1
ATOM 11073 O O . ASN D 1 117 ? 61.984 37.930 115.698 1.00 123.41 97 ASN D O 1
ATOM 11078 N N . ALA D 1 118 ? 61.984 39.068 113.733 1.00 122.44 98 ALA D N 1
ATOM 11079 C CA . ALA D 1 118 ? 62.451 37.918 112.957 1.00 124.79 98 ALA D CA 1
ATOM 11080 C C . ALA D 1 118 ? 63.884 37.521 113.302 1.00 120.29 98 ALA D C 1
ATOM 11081 O O . ALA D 1 118 ? 64.118 36.327 113.575 1.00 121.66 98 ALA D O 1
ATOM 11083 N N . PRO D 1 119 ? 64.883 38.428 113.316 1.00 113.85 99 PRO D N 1
ATOM 11084 C CA . PRO D 1 119 ? 66.244 37.978 113.658 1.00 109.59 99 PRO D CA 1
ATOM 11085 C C . PRO D 1 119 ? 66.309 37.291 115.006 1.00 111.83 99 PRO D C 1
ATOM 11086 O O . PRO D 1 119 ? 67.114 36.368 115.183 1.00 113.72 99 PRO D O 1
ATOM 11090 N N . ALA D 1 120 ? 65.496 37.727 115.974 1.00 113.02 100 ALA D N 1
ATOM 11091 C CA . ALA D 1 120 ? 65.507 37.073 117.277 1.00 113.11 100 ALA D CA 1
ATOM 11092 C C . ALA D 1 120 ? 65.064 35.619 117.166 1.00 111.35 100 ALA D C 1
ATOM 11093 O O . ALA D 1 120 ? 65.737 34.716 117.683 1.00 106.48 100 ALA D O 1
ATOM 11095 N N . ILE D 1 121 ? 63.959 35.372 116.451 1.00 114.65 101 ILE D N 1
ATOM 11096 C CA . ILE D 1 121 ? 63.460 34.011 116.266 1.00 116.50 101 ILE D CA 1
ATOM 11097 C C . ILE D 1 121 ? 64.533 33.156 115.608 1.00 120.28 101 ILE D C 1
ATOM 11098 O O . ILE D 1 121 ? 64.871 32.055 116.083 1.00 123.50 101 ILE D O 1
ATOM 11103 N N . ALA D 1 122 ? 65.107 33.672 114.519 1.00 119.36 102 ALA D N 1
ATOM 11104 C CA . ALA D 1 122 ? 66.130 32.929 113.791 1.00 122.70 102 ALA D CA 1
ATOM 11105 C C . ALA D 1 122 ? 67.316 32.585 114.692 1.00 125.22 102 ALA D C 1
ATOM 11106 O O . ALA D 1 122 ? 67.809 31.450 114.679 1.00 128.04 102 ALA D O 1
ATOM 11108 N N . LEU D 1 123 ? 67.785 33.552 115.492 1.00 119.55 103 LEU D N 1
ATOM 11109 C CA . LEU D 1 123 ? 68.969 33.318 116.314 1.00 110.32 103 LEU D CA 1
ATOM 11110 C C . LEU D 1 123 ? 68.687 32.302 117.401 1.00 104.41 103 LEU D C 1
ATOM 11111 O O . LEU D 1 123 ? 69.557 31.499 117.748 1.00 102.24 103 LEU D O 1
ATOM 11116 N N . SER D 1 124 ? 67.483 32.337 117.969 1.00 99.94 104 SER D N 1
ATOM 11117 C CA . SER D 1 124 ? 67.145 31.344 118.983 1.00 104.44 104 SER D CA 1
ATOM 11118 C C . SER D 1 124 ? 67.219 29.957 118.392 1.00 113.08 104 SER D C 1
ATOM 11119 O O . SER D 1 124 ? 67.812 29.048 118.993 1.00 108.22 104 SER D O 1
ATOM 11122 N N . GLN D 1 125 ? 66.673 29.787 117.180 1.00 123.03 105 GLN D N 1
ATOM 11123 C CA . GLN D 1 125 ? 66.722 28.458 116.577 1.00 127.77 105 GLN D CA 1
ATOM 11124 C C . GLN D 1 125 ? 68.170 28.072 116.276 1.00 121.89 105 GLN D C 1
ATOM 11125 O O . GLN D 1 125 ? 68.581 26.933 116.532 1.00 119.08 105 GLN D O 1
ATOM 11131 N N . LYS D 1 126 ? 68.960 29.016 115.750 1.00 116.29 106 LYS D N 1
ATOM 11132 C CA . LYS D 1 126 ? 70.357 28.731 115.425 1.00 113.23 106 LYS D CA 1
ATOM 11133 C C . LYS D 1 126 ? 71.129 28.296 116.670 1.00 115.19 106 LYS D C 1
ATOM 11134 O O . LYS D 1 126 ? 71.940 27.365 116.620 1.00 118.52 106 LYS D O 1
ATOM 11140 N N . LEU D 1 127 ? 70.894 28.964 117.799 1.00 112.74 107 LEU D N 1
ATOM 11141 C CA . LEU D 1 127 ? 71.623 28.630 119.016 1.00 105.65 107 LEU D CA 1
ATOM 11142 C C . LEU D 1 127 ? 71.187 27.271 119.547 1.00 95.43 107 LEU D C 1
ATOM 11143 O O . LEU D 1 127 ? 72.027 26.466 119.968 1.00 89.19 107 LEU D O 1
ATOM 11148 N N . THR D 1 128 ? 69.885 26.974 119.481 1.00 96.28 108 THR D N 1
ATOM 11149 C CA . THR D 1 128 ? 69.420 25.669 119.941 1.00 103.17 108 THR D CA 1
ATOM 11150 C C . THR D 1 128 ? 69.972 24.555 119.061 1.00 103.52 108 THR D C 1
ATOM 11151 O O . THR D 1 128 ? 70.213 23.437 119.538 1.00 97.99 108 THR D O 1
ATOM 11155 N N . GLU D 1 129 ? 70.198 24.852 117.782 1.00 108.65 109 GLU D N 1
ATOM 11156 C CA . GLU D 1 129 ? 70.776 23.872 116.871 1.00 112.84 109 GLU D CA 1
ATOM 11157 C C . GLU D 1 129 ? 72.275 23.695 117.146 1.00 112.72 109 GLU D C 1
ATOM 11158 O O . GLU D 1 129 ? 72.773 22.566 117.198 1.00 113.40 109 GLU D O 1
ATOM 11164 N N . VAL D 1 130 ? 73.011 24.805 117.307 1.00 110.74 110 VAL D N 1
ATOM 11165 C CA . VAL D 1 130 ? 74.464 24.757 117.501 1.00 107.30 110 VAL D CA 1
ATOM 11166 C C . VAL D 1 130 ? 74.818 24.115 118.839 1.00 108.38 110 VAL D C 1
ATOM 11167 O O . VAL D 1 130 ? 75.833 23.415 118.959 1.00 100.53 110 VAL D O 1
ATOM 11171 N N . ALA D 1 131 ? 73.998 24.347 119.866 1.00 117.49 111 ALA D N 1
ATOM 11172 C CA . ALA D 1 131 ? 74.211 23.780 121.191 1.00 119.84 111 ALA D CA 1
ATOM 11173 C C . ALA D 1 131 ? 73.326 22.561 121.433 1.00 116.56 111 ALA D C 1
ATOM 11174 O O . ALA D 1 131 ? 72.967 22.266 122.579 1.00 120.47 111 ALA D O 1
ATOM 11176 N N . ALA D 1 132 ? 72.947 21.860 120.359 1.00 103.53 112 ALA D N 1
ATOM 11177 C CA . ALA D 1 132 ? 72.139 20.652 120.489 1.00 92.16 112 ALA D CA 1
ATOM 11178 C C . ALA D 1 132 ? 72.845 19.597 121.332 1.00 91.20 112 ALA D C 1
ATOM 11179 O O . ALA D 1 132 ? 72.201 18.913 122.136 1.00 89.08 112 ALA D O 1
ATOM 11181 N N . GLU D 1 133 ? 74.165 19.426 121.141 1.00 93.19 113 GLU D N 1
ATOM 11182 C CA . GLU D 1 133 ? 74.910 18.421 121.902 1.00 93.88 113 GLU D CA 1
ATOM 11183 C C . GLU D 1 133 ? 74.724 18.600 123.398 1.00 96.65 113 GLU D C 1
ATOM 11184 O O . GLU D 1 133 ? 74.654 17.616 124.141 1.00 102.06 113 GLU D O 1
ATOM 11190 N N . GLU D 1 134 ? 74.638 19.849 123.860 1.00 92.43 114 GLU D N 1
ATOM 11191 C CA . GLU D 1 134 ? 74.499 20.137 125.281 1.00 83.87 114 GLU D CA 1
ATOM 11192 C C . GLU D 1 134 ? 73.056 20.051 125.770 1.00 86.22 114 GLU D C 1
ATOM 11193 O O . GLU D 1 134 ? 72.821 20.164 126.980 1.00 87.74 114 GLU D O 1
ATOM 11199 N N . GLY D 1 135 ? 72.093 19.860 124.866 1.00 85.09 115 GLY D N 1
ATOM 11200 C CA . GLY D 1 135 ? 70.692 19.724 125.218 1.00 77.17 115 GLY D CA 1
ATOM 11201 C C . GLY D 1 135 ? 69.982 21.043 125.371 1.00 75.65 115 GLY D C 1
ATOM 11202 O O . GLY D 1 135 ? 68.897 21.090 125.965 1.00 73.98 115 GLY D O 1
ATOM 11203 N N . MET D 1 136 ? 70.535 22.109 124.793 1.00 75.22 116 MET D N 1
ATOM 11204 C CA . MET D 1 136 ? 69.977 23.443 124.947 1.00 74.49 116 MET D CA 1
ATOM 11205 C C . MET D 1 136 ? 68.749 23.586 124.065 1.00 80.10 116 MET D C 1
ATOM 11206 O O . MET D 1 136 ? 68.794 23.300 122.861 1.00 78.56 116 MET D O 1
ATOM 11211 N N . VAL D 1 137 ? 67.654 24.035 124.669 1.00 84.74 117 VAL D N 1
ATOM 11212 C CA . VAL D 1 137 ? 66.382 24.139 123.976 1.00 85.60 117 VAL D CA 1
ATOM 11213 C C . VAL D 1 137 ? 65.816 25.551 124.006 1.00 87.01 117 VAL D C 1
ATOM 11214 O O . VAL D 1 137 ? 65.039 25.907 123.106 1.00 88.06 117 VAL D O 1
ATOM 11218 N N . LYS D 1 138 ? 66.223 26.413 124.945 1.00 92.54 118 LYS D N 1
ATOM 11219 C CA . LYS D 1 138 ? 65.675 27.766 124.948 1.00 87.93 118 LYS D CA 1
ATOM 11220 C C . LYS D 1 138 ? 66.759 28.794 125.237 1.00 90.61 118 LYS D C 1
ATOM 11221 O O . LYS D 1 138 ? 67.766 28.496 125.880 1.00 93.48 118 LYS D O 1
ATOM 11227 N N . ALA D 1 139 ? 66.552 30.003 124.710 1.00 86.70 119 ALA D N 1
ATOM 11228 C CA . ALA D 1 139 ? 67.437 31.146 124.904 1.00 84.17 119 ALA D CA 1
ATOM 11229 C C . ALA D 1 139 ? 66.690 32.331 125.512 1.00 90.70 119 ALA D C 1
ATOM 11230 O O . ALA D 1 139 ? 65.572 32.660 125.096 1.00 92.51 119 ALA D O 1
ATOM 11232 N N . SER D 1 140 ? 67.312 32.959 126.508 1.00 89.11 120 SER D N 1
ATOM 11233 C CA . SER D 1 140 ? 66.934 34.280 126.994 1.00 84.00 120 SER D CA 1
ATOM 11234 C C . SER D 1 140 ? 68.065 35.255 126.677 1.00 80.56 120 SER D C 1
ATOM 11235 O O . SER D 1 140 ? 69.194 35.071 127.142 1.00 77.66 120 SER D O 1
ATOM 11238 N N . PHE D 1 141 ? 67.762 36.284 125.899 1.00 90.93 121 PHE D N 1
ATOM 11239 C CA . PHE D 1 141 ? 68.769 37.202 125.382 1.00 92.81 121 PHE D CA 1
ATOM 11240 C C . PHE D 1 141 ? 69.034 38.349 126.347 1.00 83.05 121 PHE D C 1
ATOM 11241 O O . PHE D 1 141 ? 68.175 38.727 127.146 1.00 86.61 121 PHE D O 1
ATOM 11249 N N . GLY D 1 142 ? 70.257 38.875 126.274 1.00 82.66 122 GLY D N 1
ATOM 11250 C CA . GLY D 1 142 ? 70.686 40.079 126.955 1.00 86.94 122 GLY D CA 1
ATOM 11251 C C . GLY D 1 142 ? 71.710 40.843 126.134 1.00 90.44 122 GLY D C 1
ATOM 11252 O O . GLY D 1 142 ? 71.760 40.704 124.909 1.00 90.20 122 GLY D O 1
ATOM 11253 N N . LEU D 1 143 ? 72.544 41.645 126.794 1.00 90.91 123 LEU D N 1
ATOM 11254 C CA . LEU D 1 143 ? 73.433 42.553 126.090 1.00 92.79 123 LEU D CA 1
ATOM 11255 C C . LEU D 1 143 ? 74.905 42.317 126.367 1.00 91.40 123 LEU D C 1
ATOM 11256 O O . LEU D 1 143 ? 75.741 42.750 125.570 1.00 95.02 123 LEU D O 1
ATOM 11261 N N . GLY D 1 144 ? 75.250 41.655 127.457 1.00 88.14 124 GLY D N 1
ATOM 11262 C CA . GLY D 1 144 ? 76.646 41.406 127.737 1.00 97.11 124 GLY D CA 1
ATOM 11263 C C . GLY D 1 144 ? 76.755 40.256 128.707 1.00 102.06 124 GLY D C 1
ATOM 11264 O O . GLY D 1 144 ? 75.751 39.689 129.148 1.00 108.60 124 GLY D O 1
ATOM 11265 N N . GLY D 1 145 ? 78.001 39.917 129.038 1.00 91.69 125 GLY D N 1
ATOM 11266 C CA . GLY D 1 145 ? 78.232 38.749 129.870 1.00 88.54 125 GLY D CA 1
ATOM 11267 C C . GLY D 1 145 ? 77.622 38.894 131.250 1.00 83.72 125 GLY D C 1
ATOM 11268 O O . GLY D 1 145 ? 77.045 37.942 131.788 1.00 83.10 125 GLY D O 1
ATOM 11269 N N . SER D 1 146 ? 77.704 40.095 131.828 1.00 78.50 126 SER D N 1
ATOM 11270 C CA . SER D 1 146 ? 77.107 40.310 133.142 1.00 76.59 126 SER D CA 1
ATOM 11271 C C . SER D 1 146 ? 75.610 40.032 133.097 1.00 80.92 126 SER D C 1
ATOM 11272 O O . SER D 1 146 ? 75.057 39.389 134.002 1.00 78.44 126 SER D O 1
ATOM 11275 N N . ASP D 1 147 ? 74.955 40.439 132.004 1.00 84.61 127 ASP D N 1
ATOM 11276 C CA . ASP D 1 147 ? 73.533 40.159 131.867 1.00 86.51 127 ASP D CA 1
ATOM 11277 C C . ASP D 1 147 ? 73.291 38.661 131.761 1.00 76.85 127 ASP D C 1
ATOM 11278 O O . ASP D 1 147 ? 72.349 38.138 132.363 1.00 75.02 127 ASP D O 1
ATOM 11283 N N . ALA D 1 148 ? 74.135 37.952 131.003 1.00 75.84 128 ALA D N 1
ATOM 11284 C CA . ALA D 1 148 ? 73.958 36.510 130.843 1.00 73.63 128 ALA D CA 1
ATOM 11285 C C . ALA D 1 148 ? 74.058 35.798 132.186 1.00 74.89 128 ALA D C 1
ATOM 11286 O O . ALA D 1 148 ? 73.248 34.917 132.497 1.00 79.61 128 ALA D O 1
ATOM 11288 N N . VAL D 1 149 ? 75.022 36.199 133.015 1.00 69.35 129 VAL D N 1
ATOM 11289 C CA . VAL D 1 149 ? 75.180 35.573 134.323 1.00 66.16 129 VAL D CA 1
ATOM 11290 C C . VAL D 1 149 ? 73.977 35.894 135.210 1.00 66.03 129 VAL D C 1
ATOM 11291 O O . VAL D 1 149 ? 73.405 34.995 135.843 1.00 69.74 129 VAL D O 1
ATOM 11295 N N . GLU D 1 150 ? 73.580 37.178 135.283 1.00 66.29 130 GLU D N 1
ATOM 11296 C CA . GLU D 1 150 ? 72.423 37.559 136.101 1.00 69.71 130 GLU D CA 1
ATOM 11297 C C . GLU D 1 150 ? 71.199 36.759 135.694 1.00 66.65 130 GLU D C 1
ATOM 11298 O O . GLU D 1 150 ? 70.421 36.301 136.541 1.00 67.49 130 GLU D O 1
ATOM 11304 N N . THR D 1 151 ? 70.996 36.627 134.383 1.00 61.69 131 THR D N 1
ATOM 11305 C CA . THR D 1 151 ? 69.881 35.867 133.844 1.00 65.18 131 THR D CA 1
ATOM 11306 C C . THR D 1 151 ? 69.942 34.414 134.297 1.00 58.76 131 THR D C 1
ATOM 11307 O O . THR D 1 151 ? 68.917 33.831 134.666 1.00 51.50 131 THR D O 1
ATOM 11311 N N . ALA D 1 152 ? 71.127 33.797 134.232 1.00 55.39 132 ALA D N 1
ATOM 11312 C CA . ALA D 1 152 ? 71.279 32.417 134.706 1.00 58.72 132 ALA D CA 1
ATOM 11313 C C . ALA D 1 152 ? 70.892 32.288 136.182 1.00 57.98 132 ALA D C 1
ATOM 11314 O O . ALA D 1 152 ? 70.207 31.339 136.583 1.00 54.63 132 ALA D O 1
ATOM 11316 N N . LEU D 1 153 ? 71.340 33.239 137.012 1.00 63.59 133 LEU D N 1
ATOM 11317 C CA . LEU D 1 153 ? 71.063 33.181 138.453 1.00 62.59 133 LEU D CA 1
ATOM 11318 C C . LEU D 1 153 ? 69.569 33.334 138.732 1.00 61.23 133 LEU D C 1
ATOM 11319 O O . LEU D 1 153 ? 68.982 32.585 139.535 1.00 63.85 133 LEU D O 1
ATOM 11324 N N . LYS D 1 154 ? 68.930 34.283 138.051 1.00 63.52 134 LYS D N 1
ATOM 11325 C CA . LYS D 1 154 ? 67.495 34.486 138.218 1.00 63.43 134 LYS D CA 1
ATOM 11326 C C . LYS D 1 154 ? 66.732 33.259 137.741 1.00 63.10 134 LYS D C 1
ATOM 11327 O O . LYS D 1 154 ? 65.776 32.811 138.391 1.00 61.97 134 LYS D O 1
ATOM 11333 N N . ILE D 1 155 ? 67.144 32.709 136.595 1.00 58.59 135 ILE D N 1
ATOM 11334 C CA . ILE D 1 155 ? 66.514 31.504 136.069 1.00 65.47 135 ILE D CA 1
ATOM 11335 C C . ILE D 1 155 ? 66.606 30.373 137.082 1.00 73.88 135 ILE D C 1
ATOM 11336 O O . ILE D 1 155 ? 65.624 29.662 137.317 1.00 73.68 135 ILE D O 1
ATOM 11341 N N . ALA D 1 156 ? 67.786 30.178 137.685 1.00 67.25 136 ALA D N 1
ATOM 11342 C CA . ALA D 1 156 ? 67.961 29.071 138.628 1.00 63.21 136 ALA D CA 1
ATOM 11343 C C . ALA D 1 156 ? 67.024 29.226 139.823 1.00 57.88 136 ALA D C 1
ATOM 11344 O O . ALA D 1 156 ? 66.315 28.284 140.216 1.00 59.73 136 ALA D O 1
ATOM 11346 N N . ARG D 1 157 ? 66.965 30.434 140.380 1.00 47.57 137 ARG D N 1
ATOM 11347 C CA . ARG D 1 157 ? 66.121 30.649 141.551 1.00 54.70 137 ARG D CA 1
ATOM 11348 C C . ARG D 1 157 ? 64.662 30.404 141.200 1.00 58.91 137 ARG D C 1
ATOM 11349 O O . ARG D 1 157 ? 63.928 29.712 141.928 1.00 57.65 137 ARG D O 1
ATOM 11357 N N . GLN D 1 158 ? 64.226 30.954 140.067 1.00 55.81 138 GLN D N 1
ATOM 11358 C CA . GLN D 1 158 ? 62.833 30.789 139.689 1.00 57.16 138 GLN D CA 1
ATOM 11359 C C . GLN D 1 158 ? 62.526 29.324 139.401 1.00 53.48 138 GLN D C 1
ATOM 11360 O O . GLN D 1 158 ? 61.444 28.835 139.745 1.00 53.10 138 GLN D O 1
ATOM 11366 N N . TYR D 1 159 ? 63.459 28.621 138.743 1.00 55.39 139 TYR D N 1
ATOM 11367 C CA . TYR D 1 159 ? 63.323 27.188 138.488 1.00 55.41 139 TYR D CA 1
ATOM 11368 C C . TYR D 1 159 ? 63.011 26.434 139.765 1.00 62.75 139 TYR D C 1
ATOM 11369 O O . TYR D 1 159 ? 62.060 25.645 139.827 1.00 60.81 139 TYR D O 1
ATOM 11378 N N . TRP D 1 160 ? 63.833 26.636 140.799 1.00 67.71 140 TRP D N 1
ATOM 11379 C CA . TRP D 1 160 ? 63.610 25.832 141.996 1.00 63.10 140 TRP D CA 1
ATOM 11380 C C . TRP D 1 160 ? 62.311 26.229 142.681 1.00 61.66 140 TRP D C 1
ATOM 11381 O O . TRP D 1 160 ? 61.644 25.371 143.277 1.00 50.93 140 TRP D O 1
ATOM 11392 N N . LYS D 1 161 ? 61.905 27.500 142.574 1.00 65.48 141 LYS D N 1
ATOM 11393 C CA . LYS D 1 161 ? 60.593 27.840 143.124 1.00 67.47 141 LYS D CA 1
ATOM 11394 C C . LYS D 1 161 ? 59.488 27.093 142.370 1.00 66.02 141 LYS D C 1
ATOM 11395 O O . LYS D 1 161 ? 58.566 26.536 142.983 1.00 60.01 141 LYS D O 1
ATOM 11401 N N . LEU D 1 162 ? 59.604 27.020 141.040 1.00 60.48 142 LEU D N 1
ATOM 11402 C CA . LEU D 1 162 ? 58.621 26.315 140.223 1.00 57.00 142 LEU D CA 1
ATOM 11403 C C . LEU D 1 162 ? 58.571 24.831 140.575 1.00 66.43 142 LEU D C 1
ATOM 11404 O O . LEU D 1 162 ? 57.496 24.218 140.563 1.00 77.76 142 LEU D O 1
ATOM 11409 N N . GLU D 1 163 ? 59.720 24.237 140.890 1.00 58.88 143 GLU D N 1
ATOM 11410 C CA . GLU D 1 163 ? 59.838 22.827 141.243 1.00 52.08 143 GLU D CA 1
ATOM 11411 C C . GLU D 1 163 ? 59.468 22.552 142.693 1.00 53.00 143 GLU D C 1
ATOM 11412 O O . GLU D 1 163 ? 59.748 21.452 143.193 1.00 57.42 143 GLU D O 1
ATOM 11418 N N . GLY D 1 164 ? 58.913 23.541 143.394 1.00 50.79 144 GLY D N 1
ATOM 11419 C CA . GLY D 1 164 ? 58.463 23.371 144.768 1.00 49.63 144 GLY D CA 1
ATOM 11420 C C . GLY D 1 164 ? 59.560 23.254 145.805 1.00 59.81 144 GLY D C 1
ATOM 11421 O O . GLY D 1 164 ? 59.319 22.694 146.877 1.00 61.50 144 GLY D O 1
ATOM 11422 N N . GLN D 1 165 ? 60.746 23.806 145.535 1.00 61.30 145 GLN D N 1
ATOM 11423 C CA . GLN D 1 165 ? 61.855 23.847 146.489 1.00 58.44 145 GLN D CA 1
ATOM 11424 C C . GLN D 1 165 ? 62.387 25.272 146.584 1.00 58.15 145 GLN D C 1
ATOM 11425 O O . GLN D 1 165 ? 63.509 25.555 146.154 1.00 60.56 145 GLN D O 1
ATOM 11431 N N . PRO D 1 166 ? 61.592 26.211 147.115 1.00 68.20 146 PRO D N 1
ATOM 11432 C CA . PRO D 1 166 ? 62.036 27.618 147.128 1.00 60.91 146 PRO D CA 1
ATOM 11433 C C . PRO D 1 166 ? 63.164 27.920 148.117 1.00 55.92 146 PRO D C 1
ATOM 11434 O O . PRO D 1 166 ? 63.717 29.029 148.069 1.00 64.26 146 PRO D O 1
ATOM 11438 N N . ASP D 1 167 ? 63.520 26.996 149.014 1.00 54.60 147 ASP D N 1
ATOM 11439 C CA . ASP D 1 167 ? 64.695 27.193 149.860 1.00 49.64 147 ASP D CA 1
ATOM 11440 C C . ASP D 1 167 ? 65.993 27.109 149.075 1.00 50.01 147 ASP D C 1
ATOM 11441 O O . ASP D 1 167 ? 67.030 27.555 149.575 1.00 50.87 147 ASP D O 1
ATOM 11446 N N . LYS D 1 168 ? 65.972 26.542 147.869 1.00 47.36 148 LYS D N 1
ATOM 11447 C CA . LYS D 1 168 ? 67.183 26.404 147.052 1.00 51.51 148 LYS D CA 1
ATOM 11448 C C . LYS D 1 168 ? 67.530 27.753 146.424 1.00 52.71 148 LYS D C 1
ATOM 11449 O O . LYS D 1 168 ? 67.005 28.121 145.372 1.00 52.15 148 LYS D O 1
ATOM 11455 N N . VAL D 1 169 ? 68.382 28.509 147.108 1.00 60.16 149 VAL D N 1
ATOM 11456 C CA . VAL D 1 169 ? 68.696 29.889 146.711 1.00 52.85 149 VAL D CA 1
ATOM 11457 C C . VAL D 1 169 ? 70.187 30.174 146.669 1.00 53.31 149 VAL D C 1
ATOM 11458 O O . VAL D 1 169 ? 70.589 31.196 146.081 1.00 49.14 149 VAL D O 1
ATOM 11462 N N . LYS D 1 170 ? 71.046 29.350 147.272 1.00 52.42 150 LYS D N 1
ATOM 11463 C CA . LYS D 1 170 ? 72.463 29.667 147.382 1.00 43.42 150 LYS D CA 1
ATOM 11464 C C . LYS D 1 170 ? 73.202 29.325 146.093 1.00 46.73 150 LYS D C 1
ATOM 11465 O O . LYS D 1 170 ? 72.820 28.424 145.351 1.00 54.65 150 LYS D O 1
ATOM 11471 N N . PHE D 1 171 ? 74.298 30.028 145.847 1.00 52.12 151 PHE D N 1
ATOM 11472 C CA . PHE D 1 171 ? 75.134 29.770 144.685 1.00 52.27 151 PHE D CA 1
ATOM 11473 C C . PHE D 1 171 ? 76.557 29.483 145.132 1.00 49.96 151 PHE D C 1
ATOM 11474 O O . PHE D 1 171 ? 77.113 30.222 145.952 1.00 44.75 151 PHE D O 1
ATOM 11482 N N . VAL D 1 172 ? 77.147 28.425 144.578 1.00 36.01 152 VAL D N 1
ATOM 11483 C CA . VAL D 1 172 ? 78.541 28.092 144.821 1.00 36.58 152 VAL D CA 1
ATOM 11484 C C . VAL D 1 172 ? 79.323 28.350 143.539 1.00 43.22 152 VAL D C 1
ATOM 11485 O O . VAL D 1 172 ? 78.870 28.003 142.442 1.00 39.13 152 VAL D O 1
ATOM 11489 N N . SER D 1 173 ? 80.517 28.930 143.683 1.00 43.79 153 SER D N 1
ATOM 11490 C CA . SER D 1 173 ? 81.384 29.190 142.551 1.00 50.10 153 SER D CA 1
ATOM 11491 C C . SER D 1 173 ? 82.819 28.940 142.993 1.00 53.65 153 SER D C 1
ATOM 11492 O O . SER D 1 173 ? 83.070 28.448 144.099 1.00 51.17 153 SER D O 1
ATOM 11495 N N . LEU D 1 174 ? 83.769 29.237 142.111 1.00 50.88 154 LEU D N 1
ATOM 11496 C CA . LEU D 1 174 ? 85.154 28.840 142.300 1.00 46.45 154 LEU D CA 1
ATOM 11497 C C . LEU D 1 174 ? 86.044 30.052 142.579 1.00 52.85 154 LEU D C 1
ATOM 11498 O O . LEU D 1 174 ? 85.799 31.150 142.069 1.00 61.61 154 LEU D O 1
ATOM 11503 N N . TYR D 1 175 ? 87.067 29.852 143.427 1.00 57.09 155 TYR D N 1
ATOM 11504 C CA . TYR D 1 175 ? 88.187 30.795 143.499 1.00 50.84 155 TYR D CA 1
ATOM 11505 C C . TYR D 1 175 ? 88.711 31.075 142.103 1.00 56.57 155 TYR D C 1
ATOM 11506 O O . TYR D 1 175 ? 88.912 30.149 141.310 1.00 59.62 155 TYR D O 1
ATOM 11515 N N . ASN D 1 176 ? 88.992 32.348 141.838 1.00 42.87 156 ASN D N 1
ATOM 11516 C CA . ASN D 1 176 ? 89.533 32.905 140.602 1.00 46.96 156 ASN D CA 1
ATOM 11517 C C . ASN D 1 176 ? 88.452 32.984 139.543 1.00 56.90 156 ASN D C 1
ATOM 11518 O O . ASN D 1 176 ? 88.721 33.510 138.448 1.00 62.70 156 ASN D O 1
ATOM 11523 N N . GLY D 1 177 ? 87.237 32.525 139.832 1.00 53.21 157 GLY D N 1
ATOM 11524 C CA . GLY D 1 177 ? 86.144 32.682 138.887 1.00 55.99 157 GLY D CA 1
ATOM 11525 C C . GLY D 1 177 ? 85.804 34.153 138.687 1.00 62.16 157 GLY D C 1
ATOM 11526 O O . GLY D 1 177 ? 85.967 34.979 139.589 1.00 56.42 157 GLY D O 1
ATOM 11527 N N . TYR D 1 178 ? 85.433 34.500 137.457 1.00 58.33 158 TYR D N 1
ATOM 11528 C CA . TYR D 1 178 ? 84.949 35.837 137.132 1.00 63.24 158 TYR D CA 1
ATOM 11529 C C . TYR D 1 178 ? 83.619 35.698 136.412 1.00 61.44 158 TYR D C 1
ATOM 11530 O O . TYR D 1 178 ? 83.526 34.967 135.422 1.00 57.75 158 TYR D O 1
ATOM 11539 N N . HIS D 1 179 ? 82.583 36.361 136.933 1.00 63.00 159 HIS D N 1
ATOM 11540 C CA . HIS D 1 179 ? 81.222 36.198 136.424 1.00 67.38 159 HIS D CA 1
ATOM 11541 C C . HIS D 1 179 ? 80.509 37.532 136.233 1.00 67.39 159 HIS D C 1
ATOM 11542 O O . HIS D 1 179 ? 79.283 37.597 136.298 1.00 69.34 159 HIS D O 1
ATOM 11549 N N . GLY D 1 180 ? 81.256 38.584 135.949 1.00 63.04 160 GLY D N 1
ATOM 11550 C CA . GLY D 1 180 ? 80.678 39.882 135.667 1.00 67.54 160 GLY D CA 1
ATOM 11551 C C . GLY D 1 180 ? 80.409 40.729 136.899 1.00 73.03 160 GLY D C 1
ATOM 11552 O O . GLY D 1 180 ? 80.812 40.427 138.020 1.00 78.35 160 GLY D O 1
ATOM 11553 N N . LEU D 1 181 ? 79.692 41.822 136.664 1.00 73.97 161 LEU D N 1
ATOM 11554 C CA . LEU D 1 181 ? 79.814 42.989 137.509 1.00 65.53 161 LEU D CA 1
ATOM 11555 C C . LEU D 1 181 ? 78.506 43.475 138.102 1.00 64.14 161 LEU D C 1
ATOM 11556 O O . LEU D 1 181 ? 78.522 44.405 138.916 1.00 61.67 161 LEU D O 1
ATOM 11561 N N . ASN D 1 182 ? 77.378 42.909 137.707 1.00 61.58 162 ASN D N 1
ATOM 11562 C CA . ASN D 1 182 ? 76.155 43.227 138.406 1.00 64.72 162 ASN D CA 1
ATOM 11563 C C . ASN D 1 182 ? 76.206 42.546 139.768 1.00 66.84 162 ASN D C 1
ATOM 11564 O O . ASN D 1 182 ? 77.087 41.725 140.041 1.00 68.14 162 ASN D O 1
ATOM 11569 N N . PHE D 1 183 ? 75.272 42.906 140.647 1.00 67.23 163 PHE D N 1
ATOM 11570 C CA . PHE D 1 183 ? 75.401 42.471 142.038 1.00 70.16 163 PHE D CA 1
ATOM 11571 C C . PHE D 1 183 ? 75.433 40.947 142.174 1.00 59.84 163 PHE D C 1
ATOM 11572 O O . PHE D 1 183 ? 76.236 40.413 142.947 1.00 59.10 163 PHE D O 1
ATOM 11580 N N . GLY D 1 184 ? 74.635 40.232 141.390 1.00 47.71 164 GLY D N 1
ATOM 11581 C CA . GLY D 1 184 ? 74.643 38.779 141.445 1.00 60.46 164 GLY D CA 1
ATOM 11582 C C . GLY D 1 184 ? 75.965 38.206 140.973 1.00 63.38 164 GLY D C 1
ATOM 11583 O O . GLY D 1 184 ? 76.624 37.424 141.677 1.00 63.93 164 GLY D O 1
ATOM 11584 N N . GLY D 1 185 ? 76.330 38.567 139.739 1.00 61.87 165 GLY D N 1
ATOM 11585 C CA . GLY D 1 185 ? 77.588 38.101 139.174 1.00 65.93 165 GLY D CA 1
ATOM 11586 C C . GLY D 1 185 ? 78.776 38.510 140.028 1.00 63.34 165 GLY D C 1
ATOM 11587 O O . GLY D 1 185 ? 79.700 37.723 140.252 1.00 70.80 165 GLY D O 1
ATOM 11588 N N . MET D 1 186 ? 78.770 39.752 140.516 1.00 51.89 166 MET D N 1
ATOM 11589 C CA . MET D 1 186 ? 79.850 40.217 141.378 1.00 56.31 166 MET D CA 1
ATOM 11590 C C . MET D 1 186 ? 79.925 39.384 142.656 1.00 61.59 166 MET D C 1
ATOM 11591 O O . MET D 1 186 ? 81.014 38.980 143.078 1.00 57.50 166 MET D O 1
ATOM 11596 N N . SER D 1 187 ? 78.767 39.061 143.253 1.00 51.52 167 SER D N 1
ATOM 11597 C CA . SER D 1 187 ? 78.747 38.226 144.450 1.00 46.32 167 SER D CA 1
ATOM 11598 C C . SER D 1 187 ? 79.282 36.837 144.153 1.00 54.51 167 SER D C 1
ATOM 11599 O O . SER D 1 187 ? 79.828 36.174 145.043 1.00 54.96 167 SER D O 1
ATOM 11602 N N . ALA D 1 188 ? 79.141 36.377 142.907 1.00 48.64 168 ALA D N 1
ATOM 11603 C CA . ALA D 1 188 ? 79.614 35.048 142.550 1.00 46.26 168 ALA D CA 1
ATOM 11604 C C . ALA D 1 188 ? 81.105 35.009 142.200 1.00 53.82 168 ALA D C 1
ATOM 11605 O O . ALA D 1 188 ? 81.677 33.909 142.160 1.00 50.27 168 ALA D O 1
ATOM 11607 N N . CYS D 1 189 ? 81.755 36.170 141.999 1.00 56.82 169 CYS D N 1
ATOM 11608 C CA . CYS D 1 189 ? 83.172 36.230 141.631 1.00 57.57 169 CYS D CA 1
ATOM 11609 C C . CYS D 1 189 ? 84.062 35.615 142.707 1.00 59.02 169 CYS D C 1
ATOM 11610 O O . CYS D 1 189 ? 83.766 35.680 143.902 1.00 62.98 169 CYS D O 1
ATOM 11613 N N . GLY D 1 190 ? 85.174 35.020 142.265 1.00 63.43 170 GLY D N 1
ATOM 11614 C CA . GLY D 1 190 ? 86.118 34.345 143.143 1.00 60.46 170 GLY D CA 1
ATOM 11615 C C . GLY D 1 190 ? 87.416 35.096 143.371 1.00 63.07 170 GLY D C 1
ATOM 11616 O O . GLY D 1 190 ? 88.435 34.513 143.753 1.00 67.34 170 GLY D O 1
ATOM 11617 N N . GLY D 1 191 ? 87.386 36.396 143.123 1.00 66.42 171 GLY D N 1
ATOM 11618 C CA . GLY D 1 191 ? 88.481 37.285 143.445 1.00 69.22 171 GLY D CA 1
ATOM 11619 C C . GLY D 1 191 ? 87.930 38.511 144.142 1.00 68.35 171 GLY D C 1
ATOM 11620 O O . GLY D 1 191 ? 86.915 39.049 143.699 1.00 62.70 171 GLY D O 1
ATOM 11621 N N . ASN D 1 192 ? 88.524 38.919 145.263 1.00 70.70 172 ASN D N 1
ATOM 11622 C CA . ASN D 1 192 ? 87.966 40.031 146.023 1.00 73.86 172 ASN D CA 1
ATOM 11623 C C . ASN D 1 192 ? 88.148 41.377 145.321 1.00 74.48 172 ASN D C 1
ATOM 11624 O O . ASN D 1 192 ? 87.482 42.345 145.709 1.00 72.14 172 ASN D O 1
ATOM 11629 N N . ALA D 1 193 ? 89.044 41.466 144.325 1.00 69.82 173 ALA D N 1
ATOM 11630 C CA . ALA D 1 193 ? 89.308 42.741 143.658 1.00 76.01 173 ALA D CA 1
ATOM 11631 C C . ALA D 1 193 ? 88.031 43.351 143.092 1.00 78.51 173 ALA D C 1
ATOM 11632 O O . ALA D 1 193 ? 87.860 44.573 143.105 1.00 83.65 173 ALA D O 1
ATOM 11634 N N . TRP D 1 194 ? 87.121 42.517 142.597 1.00 73.44 174 TRP D N 1
ATOM 11635 C CA . TRP D 1 194 ? 85.883 42.989 141.997 1.00 79.36 174 TRP D CA 1
ATOM 11636 C C . TRP D 1 194 ? 84.800 43.274 143.037 1.00 76.84 174 TRP D C 1
ATOM 11637 O O . TRP D 1 194 ? 83.734 43.797 142.679 1.00 81.08 174 TRP D O 1
ATOM 11648 N N . LYS D 1 195 ? 85.047 42.948 144.308 1.00 65.57 175 LYS D N 1
ATOM 11649 C CA . LYS D 1 195 ? 84.001 42.804 145.316 1.00 61.25 175 LYS D CA 1
ATOM 11650 C C . LYS D 1 195 ? 84.106 43.822 146.439 1.00 57.12 175 LYS D C 1
ATOM 11651 O O . LYS D 1 195 ? 83.084 44.393 146.841 1.00 69.80 175 LYS D O 1
ATOM 11657 N N . SER D 1 196 ? 85.316 44.060 146.961 1.00 51.24 176 SER D N 1
ATOM 11658 C CA . SER D 1 196 ? 85.482 44.740 148.246 1.00 52.11 176 SER D CA 1
ATOM 11659 C C . SER D 1 196 ? 84.915 46.166 148.239 1.00 54.70 176 SER D C 1
ATOM 11660 O O . SER D 1 196 ? 84.419 46.637 149.266 1.00 55.88 176 SER D O 1
ATOM 11663 N N . SER D 1 197 ? 85.012 46.887 147.113 1.00 61.20 177 SER D N 1
ATOM 11664 C CA . SER D 1 197 ? 84.564 48.284 147.090 1.00 61.25 177 SER D CA 1
ATOM 11665 C C . SER D 1 197 ? 83.047 48.424 147.106 1.00 66.01 177 SER D C 1
ATOM 11666 O O . SER D 1 197 ? 82.538 49.532 147.333 1.00 60.97 177 SER D O 1
ATOM 11669 N N . TYR D 1 198 ? 82.309 47.332 146.911 1.00 59.15 178 TYR D N 1
ATOM 11670 C CA . TYR D 1 198 ? 80.863 47.398 146.780 1.00 56.00 178 TYR D CA 1
ATOM 11671 C C . TYR D 1 198 ? 80.140 46.618 147.865 1.00 54.24 178 TYR D C 1
ATOM 11672 O O . TYR D 1 198 ? 78.909 46.517 147.819 1.00 58.84 178 TYR D O 1
ATOM 11681 N N . GLU D 1 199 ? 80.874 46.093 148.852 1.00 55.05 179 GLU D N 1
ATOM 11682 C CA . GLU D 1 199 ? 80.295 45.326 149.939 1.00 52.82 179 GLU D CA 1
ATOM 11683 C C . GLU D 1 199 ? 79.287 46.184 150.715 1.00 55.00 179 GLU D C 1
ATOM 11684 O O . GLU D 1 199 ? 79.367 47.420 150.702 1.00 48.55 179 GLU D O 1
ATOM 11690 N N . PRO D 1 200 ? 78.294 45.547 151.379 1.00 51.17 180 PRO D N 1
ATOM 11691 C CA . PRO D 1 200 ? 78.084 44.097 151.424 1.00 50.44 180 PRO D CA 1
ATOM 11692 C C . PRO D 1 200 ? 77.404 43.570 150.170 1.00 49.11 180 PRO D C 1
ATOM 11693 O O . PRO D 1 200 ? 76.499 44.197 149.631 1.00 52.28 180 PRO D O 1
ATOM 11697 N N . LEU D 1 201 ? 77.862 42.415 149.710 1.00 49.36 181 LEU D N 1
ATOM 11698 C CA . LEU D 1 201 ? 77.325 41.804 148.507 1.00 45.61 181 LEU D CA 1
ATOM 11699 C C . LEU D 1 201 ? 76.166 40.878 148.881 1.00 37.58 181 LEU D C 1
ATOM 11700 O O . LEU D 1 201 ? 75.651 40.915 150.001 1.00 48.67 181 LEU D O 1
ATOM 11705 N N . MET D 1 202 ? 75.676 40.114 147.915 1.00 41.85 182 MET D N 1
ATOM 11706 C CA . MET D 1 202 ? 74.482 39.298 148.118 1.00 50.12 182 MET D CA 1
ATOM 11707 C C . MET D 1 202 ? 74.718 38.184 149.139 1.00 48.39 182 MET D C 1
ATOM 11708 O O . MET D 1 202 ? 75.758 37.517 149.093 1.00 41.36 182 MET D O 1
ATOM 11713 N N . PRO D 1 203 ? 73.787 37.956 150.069 1.00 53.38 183 PRO D N 1
ATOM 11714 C CA . PRO D 1 203 ? 73.824 36.728 150.882 1.00 36.79 183 PRO D CA 1
ATOM 11715 C C . PRO D 1 203 ? 73.727 35.476 150.023 1.00 46.42 183 PRO D C 1
ATOM 11716 O O . PRO D 1 203 ? 73.208 35.503 148.903 1.00 47.94 183 PRO D O 1
ATOM 11720 N N . GLY D 1 204 ? 74.257 34.372 150.554 1.00 44.29 184 GLY D N 1
ATOM 11721 C CA . GLY D 1 204 ? 74.052 33.071 149.948 1.00 37.45 184 GLY D CA 1
ATOM 11722 C C . GLY D 1 204 ? 74.957 32.745 148.780 1.00 43.29 184 GLY D C 1
ATOM 11723 O O . GLY D 1 204 ? 74.630 31.837 148.010 1.00 41.77 184 GLY D O 1
ATOM 11724 N N . PHE D 1 205 ? 76.073 33.466 148.617 1.00 46.96 185 PHE D N 1
ATOM 11725 C CA . PHE D 1 205 ? 77.092 33.205 147.599 1.00 46.30 185 PHE D CA 1
ATOM 11726 C C . PHE D 1 205 ? 78.368 32.754 148.281 1.00 50.28 185 PHE D C 1
ATOM 11727 O O . PHE D 1 205 ? 78.899 33.476 149.134 1.00 54.35 185 PHE D O 1
ATOM 11735 N N . PHE D 1 206 ? 78.858 31.573 147.890 1.00 50.28 186 PHE D N 1
ATOM 11736 C CA . PHE D 1 206 ? 80.005 30.912 148.494 1.00 42.95 186 PHE D CA 1
ATOM 11737 C C . PHE D 1 206 ? 81.009 30.503 147.416 1.00 37.26 186 PHE D C 1
ATOM 11738 O O . PHE D 1 206 ? 80.620 30.116 146.315 1.00 51.12 186 PHE D O 1
ATOM 11746 N N . GLN D 1 207 ? 82.297 30.654 147.701 1.00 35.78 187 GLN D N 1
ATOM 11747 C CA . GLN D 1 207 ? 83.357 30.306 146.758 1.00 44.66 187 GLN D CA 1
ATOM 11748 C C . GLN D 1 207 ? 84.293 29.275 147.371 1.00 45.94 187 GLN D C 1
ATOM 11749 O O . GLN D 1 207 ? 84.630 29.365 148.552 1.00 48.80 187 GLN D O 1
ATOM 11755 N N . VAL D 1 208 ? 84.746 28.313 146.561 1.00 43.25 188 VAL D N 1
ATOM 11756 C CA . VAL D 1 208 ? 85.556 27.198 147.045 1.00 50.24 188 VAL D CA 1
ATOM 11757 C C . VAL D 1 208 ? 86.855 27.067 146.250 1.00 55.22 188 VAL D C 1
ATOM 11758 O O . VAL D 1 208 ? 87.007 27.582 145.137 1.00 48.77 188 VAL D O 1
ATOM 11762 N N . GLU D 1 209 ? 87.804 26.368 146.869 1.00 53.16 189 GLU D N 1
ATOM 11763 C CA . GLU D 1 209 ? 89.052 25.961 146.247 1.00 45.59 189 GLU D CA 1
ATOM 11764 C C . GLU D 1 209 ? 88.830 25.475 144.820 1.00 51.57 189 GLU D C 1
ATOM 11765 O O . GLU D 1 209 ? 87.910 24.697 144.549 1.00 49.91 189 GLU D O 1
ATOM 11771 N N . SER D 1 210 ? 89.675 25.942 143.907 1.00 56.12 190 SER D N 1
ATOM 11772 C CA . SER D 1 210 ? 89.585 25.504 142.527 1.00 57.56 190 SER D CA 1
ATOM 11773 C C . SER D 1 210 ? 90.899 24.850 142.111 1.00 54.81 190 SER D C 1
ATOM 11774 O O . SER D 1 210 ? 91.939 25.091 142.733 1.00 52.75 190 SER D O 1
ATOM 11777 N N . PRO D 1 211 ? 90.884 23.978 141.101 1.00 56.69 191 PRO D N 1
ATOM 11778 C CA . PRO D 1 211 ? 92.141 23.277 140.750 1.00 61.40 191 PRO D CA 1
ATOM 11779 C C . PRO D 1 211 ? 93.062 24.112 139.867 1.00 63.07 1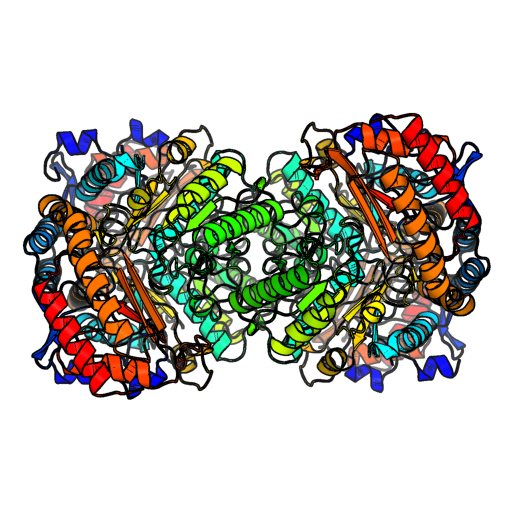91 PRO D C 1
ATOM 11780 O O . PRO D 1 211 ? 93.192 23.915 138.657 1.00 67.63 191 PRO D O 1
ATOM 11784 N N . HIS D 1 212 ? 93.721 25.088 140.487 1.00 57.45 192 HIS D N 1
ATOM 11785 C CA . HIS D 1 212 ? 94.763 25.869 139.824 1.00 67.43 192 HIS D CA 1
ATOM 11786 C C . HIS D 1 212 ? 96.106 25.224 140.150 1.00 66.76 192 HIS D C 1
ATOM 11787 O O . HIS D 1 212 ? 96.647 25.403 141.243 1.00 60.21 192 HIS D O 1
ATOM 11794 N N . LEU D 1 213 ? 96.623 24.431 139.208 1.00 68.07 193 LEU D N 1
ATOM 11795 C CA . LEU D 1 213 ? 97.805 23.625 139.490 1.00 72.28 193 LEU D CA 1
ATOM 11796 C C . LEU D 1 213 ? 98.973 24.502 139.923 1.00 64.33 193 LEU D C 1
ATOM 11797 O O . LEU D 1 213 ? 99.686 24.173 140.880 1.00 62.46 193 LEU D O 1
ATOM 11802 N N . TYR D 1 214 ? 99.171 25.639 139.253 1.00 58.19 194 TYR D N 1
ATOM 11803 C CA . TYR D 1 214 ? 100.378 26.408 139.524 1.00 62.90 194 TYR D CA 1
ATOM 11804 C C . TYR D 1 214 ? 100.402 26.960 140.945 1.00 68.04 194 TYR D C 1
ATOM 11805 O O . TYR D 1 214 ? 101.473 27.005 141.563 1.00 73.06 194 TYR D O 1
ATOM 11814 N N . ARG D 1 215 ? 99.236 27.307 141.507 1.00 67.09 195 ARG D N 1
ATOM 11815 C CA . ARG D 1 215 ? 99.146 27.905 142.845 1.00 62.12 195 ARG D CA 1
ATOM 11816 C C . ARG D 1 215 ? 98.047 27.196 143.637 1.00 63.22 195 ARG D C 1
ATOM 11817 O O . ARG D 1 215 ? 96.889 27.625 143.613 1.00 65.95 195 ARG D O 1
ATOM 11825 N N . ASN D 1 216 ? 98.414 26.129 144.347 1.00 56.17 196 ASN D N 1
ATOM 11826 C CA . ASN D 1 216 ? 97.472 25.409 145.196 1.00 51.85 196 ASN D CA 1
ATOM 11827 C C . ASN D 1 216 ? 98.243 24.818 146.366 1.00 51.46 196 ASN D C 1
ATOM 11828 O O . ASN D 1 216 ? 99.428 24.503 146.226 1.00 65.33 196 ASN D O 1
ATOM 11833 N N . PRO D 1 217 ? 97.610 24.657 147.530 1.00 46.48 197 PRO D N 1
ATOM 11834 C CA . PRO D 1 217 ? 98.313 24.110 148.700 1.00 52.36 197 PRO D CA 1
ATOM 11835 C C . PRO D 1 217 ? 98.329 22.586 148.816 1.00 51.37 197 PRO D C 1
ATOM 11836 O O . PRO D 1 217 ? 98.834 22.068 149.819 1.00 50.31 197 PRO D O 1
ATOM 11840 N N . PHE D 1 218 ? 97.857 21.842 147.818 1.00 42.74 198 PHE D N 1
ATOM 11841 C CA . PHE D 1 218 ? 97.551 20.426 147.991 1.00 50.20 198 PHE D CA 1
ATOM 11842 C C . PHE D 1 218 ? 98.583 19.509 147.361 1.00 56.15 198 PHE D C 1
ATOM 11843 O O . PHE D 1 218 ? 99.098 18.597 148.020 1.00 60.19 198 PHE D O 1
ATOM 11851 N N . THR D 1 219 ? 98.905 19.729 146.095 1.00 57.52 199 THR D N 1
ATOM 11852 C CA . THR D 1 219 ? 99.575 18.701 145.317 1.00 63.17 199 THR D CA 1
ATOM 11853 C C . THR D 1 219 ? 100.071 19.302 144.011 1.00 67.28 199 THR D C 1
ATOM 11854 O O . THR D 1 219 ? 99.546 20.311 143.530 1.00 67.63 199 THR D O 1
ATOM 11858 N N . ASN D 1 220 ? 101.091 18.668 143.445 1.00 69.92 200 ASN D N 1
ATOM 11859 C CA . ASN D 1 220 ? 101.541 18.989 142.101 1.00 73.27 200 ASN D CA 1
ATOM 11860 C C . ASN D 1 220 ? 100.976 18.031 141.059 1.00 75.11 200 ASN D C 1
ATOM 11861 O O . ASN D 1 220 ? 101.324 18.150 139.877 1.00 80.76 200 ASN D O 1
ATOM 11866 N N . ASP D 1 221 ? 100.113 17.090 141.473 1.00 64.57 201 ASP D N 1
ATOM 11867 C CA . ASP D 1 221 ? 99.478 16.123 140.591 1.00 64.57 201 ASP D CA 1
ATOM 11868 C C . ASP D 1 221 ? 98.098 16.620 140.173 1.00 70.74 201 ASP D C 1
ATOM 11869 O O . ASP D 1 221 ? 97.172 16.626 141.004 1.00 59.39 201 ASP D O 1
ATOM 11874 N N . PRO D 1 222 ? 97.883 16.929 138.891 1.00 69.56 202 PRO D N 1
ATOM 11875 C CA . PRO D 1 222 ? 96.592 17.516 138.482 1.00 72.51 202 PRO D CA 1
ATOM 11876 C C . PRO D 1 222 ? 95.392 16.616 138.710 1.00 76.88 202 PRO D C 1
ATOM 11877 O O . PRO D 1 222 ? 94.306 17.119 139.040 1.00 75.81 202 PRO D O 1
ATOM 11881 N N . GLU D 1 223 ? 95.552 15.295 138.552 1.00 74.92 203 GLU D N 1
ATOM 11882 C CA . GLU D 1 223 ? 94.431 14.389 138.776 1.00 73.90 203 GLU D CA 1
ATOM 11883 C C . GLU D 1 223 ? 94.028 14.394 140.247 1.00 66.82 203 GLU D C 1
ATOM 11884 O O . GLU D 1 223 ? 92.838 14.530 140.581 1.00 70.58 203 GLU D O 1
ATOM 11890 N N . GLU D 1 224 ? 95.028 14.342 141.137 1.00 59.17 204 GLU D N 1
ATOM 11891 C CA . GLU D 1 224 ? 94.774 14.412 142.570 1.00 59.55 204 GLU D CA 1
ATOM 11892 C C . GLU D 1 224 ? 94.164 15.759 142.941 1.00 67.46 204 GLU D C 1
ATOM 11893 O O . GLU D 1 224 ? 93.260 15.826 143.783 1.00 64.60 204 GLU D O 1
ATOM 11899 N N . LEU D 1 225 ? 94.646 16.845 142.315 1.00 70.76 205 LEU D N 1
ATOM 11900 C CA . LEU D 1 225 ? 94.123 18.182 142.593 1.00 59.35 205 LEU D CA 1
ATOM 11901 C C . LEU D 1 225 ? 92.661 18.274 142.207 1.00 65.83 205 LEU D C 1
ATOM 11902 O O . LEU D 1 225 ? 91.835 18.811 142.959 1.00 63.46 205 LEU D O 1
ATOM 11907 N N . ALA D 1 226 ? 92.325 17.773 141.017 1.00 62.51 206 ALA D N 1
ATOM 11908 C CA . ALA D 1 226 ? 90.932 17.747 140.594 1.00 66.73 206 ALA D CA 1
ATOM 11909 C C . ALA D 1 226 ? 90.071 16.999 141.610 1.00 63.36 206 ALA D C 1
ATOM 11910 O O . ALA D 1 226 ? 88.987 17.467 141.983 1.00 59.88 206 ALA D O 1
ATOM 11912 N N . GLU D 1 227 ? 90.553 15.850 142.102 1.00 59.34 207 GLU D N 1
ATOM 11913 C CA . GLU D 1 227 ? 89.710 15.075 143.017 1.00 57.07 207 GLU D CA 1
ATOM 11914 C C . GLU D 1 227 ? 89.565 15.770 144.368 1.00 49.92 207 GLU D C 1
ATOM 11915 O O . GLU D 1 227 ? 88.474 15.776 144.949 1.00 59.33 207 GLU D O 1
ATOM 11921 N N . ILE D 1 228 ? 90.649 16.341 144.899 1.00 46.71 208 ILE D N 1
ATOM 11922 C CA . ILE D 1 228 ? 90.558 17.012 146.195 1.00 55.08 208 ILE D CA 1
ATOM 11923 C C . ILE D 1 228 ? 89.659 18.249 146.108 1.00 50.60 208 ILE D C 1
ATOM 11924 O O . ILE D 1 228 ? 88.861 18.514 147.016 1.00 52.43 208 ILE D O 1
ATOM 11929 N N . CYS D 1 229 ? 89.745 19.017 145.018 1.00 48.58 209 CYS D N 1
ATOM 11930 C CA . CYS D 1 229 ? 88.859 20.173 144.884 1.00 53.22 209 CYS D CA 1
ATOM 11931 C C . CYS D 1 229 ? 87.403 19.741 144.737 1.00 59.82 209 CYS D C 1
ATOM 11932 O O . CYS D 1 229 ? 86.490 20.393 145.270 1.00 52.83 209 CYS D O 1
ATOM 11935 N N . ALA D 1 230 ? 87.164 18.637 144.019 1.00 49.94 210 ALA D N 1
ATOM 11936 C CA . ALA D 1 230 ? 85.812 18.110 143.907 1.00 45.71 210 ALA D CA 1
ATOM 11937 C C . ALA D 1 230 ? 85.255 17.739 145.281 1.00 58.82 210 ALA D C 1
ATOM 11938 O O . ALA D 1 230 ? 84.083 17.991 145.582 1.00 62.15 210 ALA D O 1
ATOM 11940 N N . GLN D 1 231 ? 86.076 17.092 146.118 1.00 54.19 211 GLN D N 1
ATOM 11941 C CA . GLN D 1 231 ? 85.616 16.704 147.454 1.00 52.51 211 GLN D CA 1
ATOM 11942 C C . GLN D 1 231 ? 85.401 17.927 148.355 1.00 50.30 211 GLN D C 1
ATOM 11943 O O . GLN D 1 231 ? 84.504 17.926 149.207 1.00 52.85 211 GLN D O 1
ATOM 11949 N N . ILE D 1 232 ? 86.227 18.969 148.206 1.00 41.93 212 ILE D N 1
ATOM 11950 C CA . ILE D 1 232 ? 86.023 20.201 148.974 1.00 48.56 212 ILE D CA 1
ATOM 11951 C C . ILE D 1 232 ? 84.688 20.842 148.598 1.00 48.52 212 ILE D C 1
ATOM 11952 O O . ILE D 1 232 ? 83.901 21.261 149.463 1.00 39.47 212 ILE D O 1
ATOM 11957 N N . LEU D 1 233 ? 84.415 20.914 147.295 1.00 36.92 213 LEU D N 1
ATOM 11958 C CA . LEU D 1 233 ? 83.129 21.411 146.819 1.00 48.12 213 LEU D CA 1
ATOM 11959 C C . LEU D 1 233 ? 81.971 20.579 147.378 1.00 58.41 213 LEU D C 1
ATOM 11960 O O . LEU D 1 233 ? 80.981 21.130 147.888 1.00 50.93 213 LEU D O 1
ATOM 11965 N N . GLU D 1 234 ? 82.065 19.247 147.269 1.00 45.49 214 GLU D N 1
ATOM 11966 C CA . GLU D 1 234 ? 81.019 18.381 147.810 1.00 47.57 214 GLU D CA 1
ATOM 11967 C C . GLU D 1 234 ? 80.766 18.689 149.281 1.00 47.75 214 GLU D C 1
ATOM 11968 O O . GLU D 1 234 ? 79.617 18.862 149.704 1.00 45.05 214 GLU D O 1
ATOM 11974 N N . ARG D 1 235 ? 81.837 18.794 150.072 1.00 32.91 215 ARG D N 1
ATOM 11975 C CA . ARG D 1 235 ? 81.654 18.961 151.507 1.00 34.45 215 ARG D CA 1
ATOM 11976 C C . ARG D 1 235 ? 81.078 20.336 151.845 1.00 36.17 215 ARG D C 1
ATOM 11977 O O . ARG D 1 235 ? 80.297 20.452 152.793 1.00 36.14 215 ARG D O 1
ATOM 11985 N N . GLN D 1 236 ? 81.412 21.379 151.063 1.00 34.67 216 GLN D N 1
ATOM 11986 C CA . GLN D 1 236 ? 80.812 22.700 151.287 1.00 38.73 216 GLN D CA 1
ATOM 11987 C C . GLN D 1 236 ? 79.333 22.689 150.948 1.00 54.10 216 GLN D C 1
ATOM 11988 O O . GLN D 1 236 ? 78.513 23.305 151.648 1.00 51.98 216 GLN D O 1
ATOM 11994 N N . ILE D 1 237 ? 78.977 22.006 149.856 1.00 48.70 217 ILE D N 1
ATOM 11995 C CA . ILE D 1 237 ? 77.570 21.856 149.511 1.00 42.87 217 ILE D CA 1
ATOM 11996 C C . ILE D 1 237 ? 76.838 21.146 150.639 1.00 44.44 217 ILE D C 1
ATOM 11997 O O . ILE D 1 237 ? 75.792 21.615 151.114 1.00 43.83 217 ILE D O 1
ATOM 12002 N N . GLU D 1 238 ? 77.418 20.042 151.126 1.00 35.16 218 GLU D N 1
ATOM 12003 C CA . GLU D 1 238 ? 76.802 19.275 152.210 1.00 40.22 218 GLU D CA 1
ATOM 12004 C C . GLU D 1 238 ? 76.631 20.137 153.448 1.00 44.06 218 GLU D C 1
ATOM 12005 O O . GLU D 1 238 ? 75.567 20.133 154.087 1.00 33.28 218 GLU D O 1
ATOM 12011 N N . MET D 1 239 ? 77.651 20.947 153.747 1.00 43.40 219 MET D N 1
ATOM 12012 C CA . MET D 1 239 ? 77.616 21.826 154.908 1.00 43.14 219 MET D CA 1
ATOM 12013 C C . MET D 1 239 ? 76.498 22.866 154.778 1.00 41.46 219 MET D C 1
ATOM 12014 O O . MET D 1 239 ? 75.806 23.166 155.753 1.00 39.71 219 MET D O 1
ATOM 12019 N N . GLN D 1 240 ? 76.297 23.414 153.578 1.00 44.21 220 GLN D N 1
ATOM 12020 C CA . GLN D 1 240 ? 75.215 24.368 153.339 1.00 43.47 220 GLN D CA 1
ATOM 12021 C C . GLN D 1 240 ? 73.824 23.730 153.412 1.00 44.08 220 GLN D C 1
ATOM 12022 O O . GLN D 1 240 ? 72.834 24.454 153.574 1.00 40.93 220 GLN D O 1
ATOM 12028 N N . ALA D 1 241 ? 73.734 22.404 153.232 1.00 50.84 221 ALA D N 1
ATOM 12029 C CA . ALA D 1 241 ? 72.534 21.593 153.034 1.00 45.35 221 ALA D CA 1
ATOM 12030 C C . ALA D 1 241 ? 72.097 21.708 151.583 1.00 43.83 221 ALA D C 1
ATOM 12031 O O . ALA D 1 241 ? 71.647 22.774 151.148 1.00 57.79 221 ALA D O 1
ATOM 12033 N N . PRO D 1 242 ? 72.200 20.632 150.810 1.00 46.18 222 PRO D N 1
ATOM 12034 C CA . PRO D 1 242 ? 71.865 20.719 149.378 1.00 50.89 222 PRO D CA 1
ATOM 12035 C C . PRO D 1 242 ? 70.485 21.306 149.115 1.00 50.78 222 PRO D C 1
ATOM 12036 O O . PRO D 1 242 ? 70.290 21.946 148.073 1.00 49.30 222 PRO D O 1
ATOM 12040 N N . GLY D 1 243 ? 69.534 21.138 150.040 1.00 43.17 223 GLY D N 1
ATOM 12041 C CA . GLY D 1 243 ? 68.208 21.724 149.890 1.00 45.51 223 GLY D CA 1
ATOM 12042 C C . GLY D 1 243 ? 68.183 23.250 149.936 1.00 59.49 223 GLY D C 1
ATOM 12043 O O . GLY D 1 243 ? 67.101 23.834 149.808 1.00 50.52 223 GLY D O 1
ATOM 12044 N N . THR D 1 244 ? 69.330 23.907 150.163 1.00 41.45 224 THR D N 1
ATOM 12045 C CA . THR D 1 244 ? 69.387 25.361 150.142 1.00 48.38 224 THR D CA 1
ATOM 12046 C C . THR D 1 244 ? 70.210 25.902 148.977 1.00 49.70 224 THR D C 1
ATOM 12047 O O . THR D 1 244 ? 70.285 27.126 148.788 1.00 42.62 224 THR D O 1
ATOM 12051 N N . VAL D 1 245 ? 70.764 25.023 148.147 1.00 39.89 225 VAL D N 1
ATOM 12052 C CA . VAL D 1 245 ? 71.679 25.405 147.079 1.00 39.96 225 VAL D CA 1
ATOM 12053 C C . VAL D 1 245 ? 70.945 25.281 145.752 1.00 46.10 225 VAL D C 1
ATOM 12054 O O . VAL D 1 245 ? 70.259 24.281 145.506 1.00 43.47 225 VAL D O 1
ATOM 12058 N N . ALA D 1 246 ? 71.018 26.334 144.939 1.00 51.89 226 ALA D N 1
ATOM 12059 C CA . ALA D 1 246 ? 70.391 26.375 143.627 1.00 57.26 226 ALA D CA 1
ATOM 12060 C C . ALA D 1 246 ? 71.323 25.847 142.536 1.00 68.92 226 ALA D C 1
ATOM 12061 O O . ALA D 1 246 ? 70.904 25.034 141.703 1.00 69.09 226 ALA D O 1
ATOM 12063 N N . ALA D 1 247 ? 72.585 26.283 142.523 1.00 70.79 227 ALA D N 1
ATOM 12064 C CA . ALA D 1 247 ? 73.426 25.989 141.370 1.00 66.21 227 ALA D CA 1
ATOM 12065 C C . ALA D 1 247 ? 74.891 26.231 141.695 1.00 58.63 227 ALA D C 1
ATOM 12066 O O . ALA D 1 247 ? 75.237 26.983 142.608 1.00 53.46 227 ALA D O 1
ATOM 12068 N N . LEU D 1 248 ? 75.737 25.555 140.925 1.00 57.79 228 LEU D N 1
ATOM 12069 C CA . LEU D 1 248 ? 77.163 25.831 140.805 1.00 55.18 228 LEU D CA 1
ATOM 12070 C C . LEU D 1 248 ? 77.382 26.586 139.502 1.00 56.13 228 LEU D C 1
ATOM 12071 O O . LEU D 1 248 ? 76.850 26.188 138.464 1.00 59.34 228 LEU D O 1
ATOM 12076 N N . ILE D 1 249 ? 78.159 27.666 139.539 1.00 59.54 229 ILE D N 1
ATOM 12077 C CA . ILE D 1 249 ? 78.518 28.390 138.322 1.00 65.00 229 ILE D CA 1
ATOM 12078 C C . ILE D 1 249 ? 80.035 28.386 138.174 1.00 63.98 229 ILE D C 1
ATOM 12079 O O . ILE D 1 249 ? 80.759 28.712 139.124 1.00 68.01 229 ILE D O 1
ATOM 12084 N N . ALA D 1 250 ? 80.513 28.045 136.975 1.00 62.58 230 ALA D N 1
ATOM 12085 C CA . ALA D 1 250 ? 81.946 27.937 136.723 1.00 63.24 230 ALA D CA 1
ATOM 12086 C C . ALA D 1 250 ? 82.243 28.119 135.237 1.00 65.09 230 ALA D C 1
ATOM 12087 O O . ALA D 1 250 ? 81.423 27.794 134.375 1.00 71.97 230 ALA D O 1
ATOM 12089 N N . GLU D 1 251 ? 83.417 28.646 134.956 1.00 66.47 231 GLU D N 1
ATOM 12090 C CA . GLU D 1 251 ? 83.939 28.787 133.601 1.00 69.32 231 GLU D CA 1
ATOM 12091 C C . GLU D 1 251 ? 84.694 27.521 133.194 1.00 78.87 231 GLU D C 1
ATOM 12092 O O . GLU D 1 251 ? 85.563 27.056 133.951 1.00 82.59 231 GLU D O 1
ATOM 12098 N N . PRO D 1 252 ? 84.432 26.962 132.000 1.00 74.53 232 PRO D N 1
ATOM 12099 C CA . PRO D 1 252 ? 85.225 25.803 131.549 1.00 70.88 232 PRO D CA 1
ATOM 12100 C C . PRO D 1 252 ? 86.713 26.068 131.561 1.00 69.73 232 PRO D C 1
ATOM 12101 O O . PRO D 1 252 ? 87.495 25.192 131.954 1.00 67.49 232 PRO D O 1
ATOM 12105 N N . ILE D 1 253 ? 87.129 27.260 131.145 1.00 70.43 233 ILE D N 1
ATOM 12106 C CA . ILE D 1 253 ? 88.480 27.738 131.397 1.00 76.44 233 ILE D CA 1
ATOM 12107 C C . ILE D 1 253 ? 88.352 29.151 131.940 1.00 73.26 233 ILE D C 1
ATOM 12108 O O . ILE D 1 253 ? 87.695 29.998 131.325 1.00 73.33 233 ILE D O 1
ATOM 12113 N N . GLN D 1 254 ? 88.974 29.400 133.091 1.00 74.05 234 GLN D N 1
ATOM 12114 C CA . GLN D 1 254 ? 88.826 30.687 133.753 1.00 76.67 234 GLN D CA 1
ATOM 12115 C C . GLN D 1 254 ? 89.599 31.757 133.004 1.00 77.65 234 GLN D C 1
ATOM 12116 O O . GLN D 1 254 ? 90.809 31.642 132.810 1.00 80.19 234 GLN D O 1
ATOM 12122 N N . GLY D 1 255 ? 88.899 32.814 132.616 1.00 77.21 235 GLY D N 1
ATOM 12123 C CA . GLY D 1 255 ? 89.505 33.841 131.798 1.00 77.15 235 GLY D CA 1
ATOM 12124 C C . GLY D 1 255 ? 90.150 34.950 132.595 1.00 74.58 235 GLY D C 1
ATOM 12125 O O . GLY D 1 255 ? 91.373 34.945 132.759 1.00 80.48 235 GLY D O 1
ATOM 12126 N N . ALA D 1 256 ? 89.347 35.882 133.119 1.00 68.69 236 ALA D N 1
ATOM 12127 C CA . ALA D 1 256 ? 89.913 37.053 133.789 1.00 70.67 236 ALA D CA 1
ATOM 12128 C C . ALA D 1 256 ? 90.733 36.674 135.011 1.00 71.20 236 ALA D C 1
ATOM 12129 O O . ALA D 1 256 ? 91.630 37.429 135.408 1.00 68.58 236 ALA D O 1
ATOM 12131 N N . GLY D 1 257 ? 90.467 35.510 135.601 1.00 76.27 237 GLY D N 1
ATOM 12132 C CA . GLY D 1 257 ? 91.295 35.055 136.697 1.00 79.90 237 GLY D CA 1
ATOM 12133 C C . GLY D 1 257 ? 92.705 34.691 136.294 1.00 87.74 237 GLY D C 1
ATOM 12134 O O . GLY D 1 257 ? 93.538 34.467 137.178 1.00 88.70 237 GLY D O 1
ATOM 12135 N N . GLY D 1 258 ? 92.997 34.641 134.994 1.00 84.81 238 GLY D N 1
ATOM 12136 C CA . GLY D 1 258 ? 94.355 34.447 134.519 1.00 83.07 238 GLY D CA 1
ATOM 12137 C C . GLY D 1 258 ? 94.577 33.208 133.672 1.00 85.42 238 GLY D C 1
ATOM 12138 O O . GLY D 1 258 ? 95.654 32.596 133.725 1.00 88.69 238 GLY D O 1
ATOM 12139 N N . VAL D 1 259 ? 93.563 32.839 132.885 1.00 84.62 239 VAL D N 1
ATOM 12140 C CA . VAL D 1 259 ? 93.623 31.707 131.962 1.00 79.43 239 VAL D CA 1
ATOM 12141 C C . VAL D 1 259 ? 94.062 30.462 132.723 1.00 84.92 239 VAL D C 1
ATOM 12142 O O . VAL D 1 259 ? 95.218 30.029 132.628 1.00 83.72 239 VAL D O 1
ATOM 12146 N N . ILE D 1 260 ? 93.164 29.935 133.550 1.00 85.30 240 ILE D N 1
ATOM 12147 C CA . ILE D 1 260 ? 93.425 28.743 134.349 1.00 80.49 240 ILE D CA 1
ATOM 12148 C C . ILE D 1 260 ? 92.653 27.582 133.740 1.00 74.19 240 ILE D C 1
ATOM 12149 O O . ILE D 1 260 ? 91.413 27.561 133.757 1.00 77.27 240 ILE D O 1
ATOM 12154 N N . VAL D 1 261 ? 93.376 26.628 133.166 1.00 74.76 241 VAL D N 1
ATOM 12155 C CA . VAL D 1 261 ? 92.796 25.460 132.534 1.00 77.16 241 VAL D CA 1
ATOM 12156 C C . VAL D 1 261 ? 92.679 24.345 133.569 1.00 76.22 241 VAL D C 1
ATOM 12157 O O . VAL D 1 261 ? 93.712 23.991 134.190 1.00 76.12 241 VAL D O 1
ATOM 12161 N N . PRO D 1 262 ? 91.495 23.826 133.855 1.00 64.96 242 PRO D N 1
ATOM 12162 C CA . PRO D 1 262 ? 91.342 22.768 134.861 1.00 60.64 242 PRO D CA 1
ATOM 12163 C C . PRO D 1 262 ? 91.841 21.432 134.337 1.00 69.65 242 PRO D C 1
ATOM 12164 O O . PRO D 1 262 ? 91.927 21.237 133.114 1.00 75.88 242 PRO D O 1
ATOM 12168 N N . PRO D 1 263 ? 92.181 20.490 135.226 1.00 63.09 243 PRO D N 1
ATOM 12169 C CA . PRO D 1 263 ? 92.412 19.109 134.776 1.00 65.70 243 PRO D CA 1
ATOM 12170 C C . PRO D 1 263 ? 91.186 18.570 134.058 1.00 70.05 243 PRO D C 1
ATOM 12171 O O . PRO D 1 263 ? 90.050 18.961 134.345 1.00 72.08 243 PRO D O 1
ATOM 12175 N N . ALA D 1 264 ? 91.440 17.709 133.068 1.00 70.65 244 ALA D N 1
ATOM 12176 C CA . ALA D 1 264 ? 90.361 17.201 132.229 1.00 70.79 244 ALA D CA 1
ATOM 12177 C C . ALA D 1 264 ? 89.298 16.472 133.044 1.00 63.36 244 ALA D C 1
ATOM 12178 O O . ALA D 1 264 ? 88.128 16.453 132.649 1.00 63.55 244 ALA D O 1
ATOM 12180 N N . SER D 1 265 ? 89.678 15.862 134.174 1.00 58.71 245 SER D N 1
ATOM 12181 C CA . SER D 1 265 ? 88.725 15.102 134.976 1.00 63.38 245 SER D CA 1
ATOM 12182 C C . SER D 1 265 ? 87.792 15.991 135.802 1.00 64.40 245 SER D C 1
ATOM 12183 O O . SER D 1 265 ? 86.749 15.507 136.264 1.00 59.39 245 SER D O 1
ATOM 12186 N N . TYR D 1 266 ? 88.111 17.285 135.948 1.00 70.98 246 TYR D N 1
ATOM 12187 C CA . TYR D 1 266 ? 87.410 18.138 136.905 1.00 67.89 246 TYR D CA 1
ATOM 12188 C C . TYR D 1 266 ? 85.962 18.371 136.487 1.00 65.99 246 TYR D C 1
ATOM 12189 O O . TYR D 1 266 ? 85.035 18.108 137.262 1.00 67.45 246 TYR D O 1
ATOM 12198 N N . TRP D 1 267 ? 85.739 18.843 135.262 1.00 66.58 247 TRP D N 1
ATOM 12199 C CA . TRP D 1 267 ? 84.373 19.172 134.860 1.00 69.51 247 TRP D CA 1
ATOM 12200 C C . TRP D 1 267 ? 83.452 17.956 134.831 1.00 69.07 247 TRP D C 1
ATOM 12201 O O . TRP D 1 267 ? 82.277 18.104 135.213 1.00 65.55 247 TRP D O 1
ATOM 12212 N N . PRO D 1 268 ? 83.873 16.767 134.372 1.00 76.42 248 PRO D N 1
ATOM 12213 C CA . PRO D 1 268 ? 83.018 15.583 134.594 1.00 75.44 248 PRO D CA 1
ATOM 12214 C C . PRO D 1 268 ? 82.672 15.367 136.064 1.00 66.47 248 PRO D C 1
ATOM 12215 O O . PRO D 1 268 ? 81.523 15.018 136.369 1.00 62.76 248 PRO D O 1
ATOM 12219 N N . ARG D 1 269 ? 83.624 15.600 136.987 1.00 64.40 249 ARG D N 1
ATOM 12220 C CA . ARG D 1 269 ? 83.308 15.521 138.414 1.00 63.76 249 ARG D CA 1
ATOM 12221 C C . ARG D 1 269 ? 82.286 16.582 138.811 1.00 68.61 249 ARG D C 1
ATOM 12222 O O . ARG D 1 269 ? 81.403 16.316 139.634 1.00 64.87 249 ARG D O 1
ATOM 12230 N N . LEU D 1 270 ? 82.406 17.800 138.264 1.00 57.59 250 LEU D N 1
ATOM 12231 C CA . LEU D 1 270 ? 81.421 18.838 138.555 1.00 54.83 250 LEU D CA 1
ATOM 12232 C C . LEU D 1 270 ? 80.027 18.387 138.143 1.00 60.64 250 LEU D C 1
ATOM 12233 O O . LEU D 1 270 ? 79.049 18.600 138.871 1.00 63.01 250 LEU D O 1
ATOM 12238 N N . ARG D 1 271 ? 79.910 17.789 136.954 1.00 61.86 251 ARG D N 1
ATOM 12239 C CA . ARG D 1 271 ? 78.613 17.274 136.507 1.00 62.44 251 ARG D CA 1
ATOM 12240 C C . ARG D 1 271 ? 78.107 16.178 137.451 1.00 60.12 251 ARG D C 1
ATOM 12241 O O . ARG D 1 271 ? 76.923 16.152 137.820 1.00 55.33 251 ARG D O 1
ATOM 12249 N N . GLN D 1 272 ? 79.004 15.277 137.872 1.00 58.54 252 GLN D N 1
ATOM 12250 C CA . GLN D 1 272 ? 78.626 14.229 138.820 1.00 62.63 252 GLN D CA 1
ATOM 12251 C C . GLN D 1 272 ? 78.116 14.843 140.118 1.00 65.68 252 GLN D C 1
ATOM 12252 O O . GLN D 1 272 ? 77.100 14.401 140.662 1.00 76.00 252 GLN D O 1
ATOM 12258 N N . ILE D 1 273 ? 78.805 15.878 140.616 1.00 67.95 253 ILE D N 1
ATOM 12259 C CA . ILE D 1 273 ? 78.429 16.528 141.878 1.00 66.98 253 ILE D CA 1
ATOM 12260 C C . ILE D 1 273 ? 77.066 17.206 141.756 1.00 58.67 253 ILE D C 1
ATOM 12261 O O . ILE D 1 273 ? 76.194 17.062 142.626 1.00 55.31 253 ILE D O 1
ATOM 12266 N N . CYS D 1 274 ? 76.854 17.942 140.669 1.00 46.10 254 CYS D N 1
ATOM 12267 C CA . CYS D 1 274 ? 75.569 18.603 140.488 1.00 52.70 254 CYS D CA 1
ATOM 12268 C C . CYS D 1 274 ? 74.446 17.577 140.400 1.00 62.94 254 CYS D C 1
ATOM 12269 O O . CYS D 1 274 ? 73.352 17.792 140.941 1.00 61.18 254 CYS D O 1
ATOM 12272 N N . ASP D 1 275 ? 74.700 16.446 139.728 1.00 59.69 255 ASP D N 1
ATOM 12273 C CA . ASP D 1 275 ? 73.691 15.388 139.673 1.00 60.68 255 ASP D CA 1
ATOM 12274 C C . ASP D 1 275 ? 73.438 14.814 141.060 1.00 53.96 255 ASP D C 1
ATOM 12275 O O . ASP D 1 275 ? 72.286 14.616 141.465 1.00 54.48 255 ASP D O 1
ATOM 12280 N N . LYS D 1 276 ? 74.513 14.567 141.811 1.00 54.61 256 LYS D N 1
ATOM 12281 C CA . LYS D 1 276 ? 74.396 13.935 143.122 1.00 53.14 256 LYS D CA 1
ATOM 12282 C C . LYS D 1 276 ? 73.579 14.793 144.077 1.00 58.65 256 LYS D C 1
ATOM 12283 O O . LYS D 1 276 ? 72.698 14.284 144.779 1.00 60.39 256 LYS D O 1
ATOM 12289 N N . TYR D 1 277 ? 73.855 16.103 144.121 1.00 52.84 257 TYR D N 1
ATOM 12290 C CA . TYR D 1 277 ? 73.226 16.987 145.096 1.00 52.19 257 TYR D CA 1
ATOM 12291 C C . TYR D 1 277 ? 72.004 17.705 144.545 1.00 58.78 257 TYR D C 1
ATOM 12292 O O . TYR D 1 277 ? 71.375 18.479 145.272 1.00 63.31 257 TYR D O 1
ATOM 12301 N N . ASP D 1 278 ? 71.650 17.463 143.286 1.00 59.90 258 ASP D N 1
ATOM 12302 C CA . ASP D 1 278 ? 70.461 18.035 142.670 1.00 53.48 258 ASP D CA 1
ATOM 12303 C C . ASP D 1 278 ? 70.519 19.561 142.716 1.00 53.39 258 ASP D C 1
ATOM 12304 O O . ASP D 1 278 ? 69.628 20.246 143.223 1.00 58.27 258 ASP D O 1
ATOM 12309 N N . ILE D 1 279 ? 71.611 20.081 142.183 1.00 51.93 259 ILE D N 1
ATOM 12310 C CA . ILE D 1 279 ? 71.765 21.502 141.918 1.00 59.50 259 ILE D CA 1
ATOM 12311 C C . ILE D 1 279 ? 72.064 21.635 140.433 1.00 60.73 259 ILE D C 1
ATOM 12312 O O . ILE D 1 279 ? 72.551 20.698 139.792 1.00 61.46 259 ILE D O 1
ATOM 12317 N N . LEU D 1 280 ? 71.745 22.804 139.886 1.00 54.82 260 LEU D N 1
ATOM 12318 C CA . LEU D 1 280 ? 71.994 23.094 138.482 1.00 60.87 260 LEU D CA 1
ATOM 12319 C C . LEU D 1 280 ? 73.470 23.402 138.254 1.00 66.93 260 LEU D C 1
ATOM 12320 O O . LEU D 1 280 ? 74.140 23.984 139.106 1.00 76.45 260 LEU D O 1
ATOM 12325 N N . LEU D 1 281 ? 73.981 22.989 137.094 1.00 67.63 261 LEU D N 1
ATOM 12326 C CA . LEU D 1 281 ? 75.321 23.355 136.638 1.00 66.70 261 LEU D CA 1
ATOM 12327 C C . LEU D 1 281 ? 75.193 24.479 135.620 1.00 68.79 261 LEU D C 1
ATOM 12328 O O . LEU D 1 281 ? 74.690 24.264 134.514 1.00 73.95 261 LEU D O 1
ATOM 12333 N N . ILE D 1 282 ? 75.663 25.665 135.984 1.00 73.77 262 ILE D N 1
ATOM 12334 C CA . ILE D 1 282 ? 75.728 26.809 135.080 1.00 70.37 262 ILE D CA 1
ATOM 12335 C C . ILE D 1 282 ? 77.139 26.880 134.521 1.00 70.42 262 ILE D C 1
ATOM 12336 O O . ILE D 1 282 ? 78.113 26.973 135.279 1.00 69.77 262 ILE D O 1
ATOM 12341 N N . ALA D 1 283 ? 77.267 26.764 133.204 1.00 68.22 263 ALA D N 1
ATOM 12342 C CA . ALA D 1 283 ? 78.553 26.964 132.538 1.00 68.30 263 ALA D CA 1
ATOM 12343 C C . ALA D 1 283 ? 78.630 28.416 132.081 1.00 69.59 263 ALA D C 1
ATOM 12344 O O . ALA D 1 283 ? 77.820 28.856 131.258 1.00 68.71 263 ALA D O 1
ATOM 12346 N N . ASP D 1 284 ? 79.568 29.176 132.642 1.00 70.74 264 ASP D N 1
ATOM 12347 C CA . ASP D 1 284 ? 79.804 30.539 132.171 1.00 75.55 264 ASP D CA 1
ATOM 12348 C C . ASP D 1 284 ? 80.736 30.447 130.970 1.00 76.70 264 ASP D C 1
ATOM 12349 O O . ASP D 1 284 ? 81.959 30.386 131.104 1.00 78.24 264 ASP D O 1
ATOM 12354 N N . GLU D 1 285 ? 80.134 30.444 129.779 1.00 77.76 265 GLU D N 1
ATOM 12355 C CA . GLU D 1 285 ? 80.831 30.291 128.508 1.00 80.20 265 GLU D CA 1
ATOM 12356 C C . GLU D 1 285 ? 81.001 31.622 127.783 1.00 92.01 265 GLU D C 1
ATOM 12357 O O . GLU D 1 285 ? 81.068 31.649 126.550 1.00 100.49 265 GLU D O 1
ATOM 12363 N N . VAL D 1 286 ? 81.043 32.736 128.524 1.00 86.44 266 VAL D N 1
ATOM 12364 C CA . VAL D 1 286 ? 81.101 34.054 127.893 1.00 83.24 266 VAL D CA 1
ATOM 12365 C C . VAL D 1 286 ? 82.370 34.200 127.063 1.00 89.96 266 VAL D C 1
ATOM 12366 O O . VAL D 1 286 ? 82.359 34.821 125.992 1.00 97.42 266 VAL D O 1
ATOM 12370 N N . ILE D 1 287 ? 83.486 33.658 127.544 1.00 86.35 267 ILE D N 1
ATOM 12371 C CA . ILE D 1 287 ? 84.705 33.638 126.742 1.00 86.83 267 ILE D CA 1
ATOM 12372 C C . ILE D 1 287 ? 84.799 32.371 125.901 1.00 88.55 267 ILE D C 1
ATOM 12373 O O . ILE D 1 287 ? 85.120 32.418 124.711 1.00 94.20 267 ILE D O 1
ATOM 12378 N N . THR D 1 288 ? 84.537 31.213 126.494 1.00 83.98 268 THR D N 1
ATOM 12379 C CA . THR D 1 288 ? 84.831 29.978 125.791 1.00 84.57 268 THR D CA 1
ATOM 12380 C C . THR D 1 288 ? 83.765 29.629 124.764 1.00 92.13 268 THR D C 1
ATOM 12381 O O . THR D 1 288 ? 84.005 28.763 123.912 1.00 96.55 268 THR D O 1
ATOM 12385 N N . GLY D 1 289 ? 82.601 30.276 124.833 1.00 93.37 269 GLY D N 1
ATOM 12386 C CA . GLY D 1 289 ? 81.511 30.021 123.916 1.00 95.91 269 GLY D CA 1
ATOM 12387 C C . GLY D 1 289 ? 81.852 30.333 122.476 1.00 97.82 269 GLY D C 1
ATOM 12388 O O . GLY D 1 289 ? 82.410 31.392 122.166 1.00 94.89 269 GLY D O 1
ATOM 12389 N N . LEU D 1 290 ? 81.548 29.383 121.595 1.00 96.93 270 LEU D N 1
ATOM 12390 C CA . LEU D 1 290 ? 81.693 29.551 120.155 1.00 93.46 270 LEU D CA 1
ATOM 12391 C C . LEU D 1 290 ? 83.164 29.630 119.739 1.00 93.84 270 LEU D C 1
ATOM 12392 O O . LEU D 1 290 ? 83.535 30.430 118.877 1.00 89.69 270 LEU D O 1
ATOM 12397 N N . GLY D 1 291 ? 84.015 28.829 120.379 1.00 96.53 271 GLY D N 1
ATOM 12398 C CA . GLY D 1 291 ? 85.192 28.292 119.731 1.00 99.19 271 GLY D CA 1
ATOM 12399 C C . GLY D 1 291 ? 86.535 28.576 120.375 1.00 106.26 271 GLY D C 1
ATOM 12400 O O . GLY D 1 291 ? 87.492 27.838 120.095 1.00 111.52 271 GLY D O 1
ATOM 12401 N N . ARG D 1 292 ? 86.671 29.606 121.220 1.00 101.51 272 ARG D N 1
ATOM 12402 C CA . ARG D 1 292 ? 88.014 30.107 121.535 1.00 93.18 272 ARG D CA 1
ATOM 12403 C C . ARG D 1 292 ? 88.933 29.018 122.099 1.00 92.00 272 ARG D C 1
ATOM 12404 O O . ARG D 1 292 ? 90.126 28.974 121.772 1.00 88.52 272 ARG D O 1
ATOM 12412 N N . SER D 1 293 ? 88.403 28.119 122.924 1.00 96.13 273 SER D N 1
ATOM 12413 C CA . SER D 1 293 ? 89.223 27.123 123.605 1.00 96.12 273 SER D CA 1
ATOM 12414 C C . SER D 1 293 ? 89.532 25.897 122.750 1.00 104.30 273 SER D C 1
ATOM 12415 O O . SER D 1 293 ? 90.195 24.972 123.237 1.00 103.21 273 SER D O 1
ATOM 12418 N N . GLY D 1 294 ? 89.097 25.874 121.490 1.00 111.74 274 GLY D N 1
ATOM 12419 C CA . GLY D 1 294 ? 89.380 24.783 120.576 1.00 113.71 274 GLY D CA 1
ATOM 12420 C C . GLY D 1 294 ? 88.254 23.784 120.450 1.00 109.85 274 GLY D C 1
ATOM 12421 O O . GLY D 1 294 ? 88.365 22.831 119.668 1.00 115.56 274 GLY D O 1
ATOM 12422 N N . SER D 1 295 ? 87.183 23.977 121.201 1.00 99.43 275 SER D N 1
ATOM 12423 C CA . SER D 1 295 ? 85.916 23.309 120.997 1.00 92.07 275 SER D CA 1
ATOM 12424 C C . SER D 1 295 ? 84.867 24.400 120.855 1.00 90.95 275 SER D C 1
ATOM 12425 O O . SER D 1 295 ? 85.071 25.537 121.294 1.00 84.68 275 SER D O 1
ATOM 12428 N N . LEU D 1 296 ? 83.750 24.056 120.204 1.00 98.52 276 LEU D N 1
ATOM 12429 C CA . LEU D 1 296 ? 82.688 25.034 120.005 1.00 96.50 276 LEU D CA 1
ATOM 12430 C C . LEU D 1 296 ? 82.197 25.567 121.342 1.00 96.72 276 LEU D C 1
ATOM 12431 O O . LEU D 1 296 ? 81.740 26.709 121.429 1.00 99.97 276 LEU D O 1
ATOM 12436 N N . PHE D 1 297 ? 82.272 24.751 122.388 1.00 96.91 277 PHE D N 1
ATOM 12437 C CA . PHE D 1 297 ? 82.028 25.186 123.752 1.00 97.00 277 PHE D CA 1
ATOM 12438 C C . PHE D 1 297 ? 83.080 24.557 124.667 1.00 96.56 277 PHE D C 1
ATOM 12439 O O . PHE D 1 297 ? 83.554 23.444 124.416 1.00 100.64 277 PHE D O 1
ATOM 12447 N N . GLY D 1 298 ? 83.480 25.290 125.712 1.00 88.83 278 GLY D N 1
ATOM 12448 C CA . GLY D 1 298 ? 84.404 24.716 126.684 1.00 86.94 278 GLY D CA 1
ATOM 12449 C C . GLY D 1 298 ? 83.851 23.469 127.359 1.00 88.93 278 GLY D C 1
ATOM 12450 O O . GLY D 1 298 ? 84.554 22.457 127.507 1.00 90.11 278 GLY D O 1
ATOM 12451 N N . SER D 1 299 ? 82.569 23.512 127.749 1.00 93.57 279 SER D N 1
ATOM 12452 C CA . SER D 1 299 ? 81.940 22.350 128.376 1.00 95.46 279 SER D CA 1
ATOM 12453 C C . SER D 1 299 ? 81.981 21.149 127.441 1.00 96.59 279 SER D C 1
ATOM 12454 O O . SER D 1 299 ? 82.222 20.015 127.875 1.00 96.76 279 SER D O 1
ATOM 12457 N N . ARG D 1 300 ? 81.728 21.382 126.151 1.00 94.48 280 ARG D N 1
ATOM 12458 C CA . ARG D 1 300 ? 81.876 20.315 125.170 1.00 94.15 280 ARG D CA 1
ATOM 12459 C C . ARG D 1 300 ? 83.321 19.826 125.146 1.00 87.38 280 ARG D C 1
ATOM 12460 O O . ARG D 1 300 ? 83.577 18.614 125.133 1.00 90.54 280 ARG D O 1
ATOM 12468 N N . GLY D 1 301 ? 84.280 20.763 125.185 1.00 78.71 281 GLY D N 1
ATOM 12469 C CA . GLY D 1 301 ? 85.687 20.399 125.266 1.00 77.56 281 GLY D CA 1
ATOM 12470 C C . GLY D 1 301 ? 85.986 19.441 126.401 1.00 86.38 281 GLY D C 1
ATOM 12471 O O . GLY D 1 301 ? 86.918 18.635 126.308 1.00 86.99 281 GLY D O 1
ATOM 12472 N N . TRP D 1 302 ? 85.212 19.505 127.488 1.00 87.64 282 TRP D N 1
ATOM 12473 C CA . TRP D 1 302 ? 85.419 18.566 128.587 1.00 83.92 282 TRP D CA 1
ATOM 12474 C C . TRP D 1 302 ? 84.454 17.384 128.543 1.00 82.92 282 TRP D C 1
ATOM 12475 O O . TRP D 1 302 ? 84.509 16.523 129.428 1.00 85.52 282 TRP D O 1
ATOM 12486 N N . GLY D 1 303 ? 83.597 17.305 127.528 1.00 79.91 283 GLY D N 1
ATOM 12487 C CA . GLY D 1 303 ? 82.601 16.248 127.417 1.00 75.78 283 GLY D CA 1
ATOM 12488 C C . GLY D 1 303 ? 81.508 16.330 128.455 1.00 83.52 283 GLY D C 1
ATOM 12489 O O . GLY D 1 303 ? 81.013 15.290 128.906 1.00 79.72 283 GLY D O 1
ATOM 12490 N N . VAL D 1 304 ? 81.094 17.547 128.818 1.00 87.27 284 VAL D N 1
ATOM 12491 C CA . VAL D 1 304 ? 80.105 17.780 129.865 1.00 80.79 284 VAL D CA 1
ATOM 12492 C C . VAL D 1 304 ? 78.945 18.585 129.299 1.00 81.40 284 VAL D C 1
ATOM 12493 O O . VAL D 1 304 ? 79.154 19.562 128.571 1.00 82.51 284 VAL D O 1
ATOM 12497 N N . LYS D 1 305 ? 77.718 18.189 129.664 1.00 80.53 285 LYS D N 1
ATOM 12498 C CA . LYS D 1 305 ? 76.509 18.891 129.253 1.00 86.66 285 LYS D CA 1
ATOM 12499 C C . LYS D 1 305 ? 75.928 19.704 130.406 1.00 77.35 285 LYS D C 1
ATOM 12500 O O . LYS D 1 305 ? 75.373 19.116 131.347 1.00 72.18 285 LYS D O 1
ATOM 12506 N N . PRO D 1 306 ? 76.047 21.032 130.392 1.00 74.27 286 PRO D N 1
ATOM 12507 C CA . PRO D 1 306 ? 75.493 21.851 131.483 1.00 70.24 286 PRO D CA 1
ATOM 12508 C C . PRO D 1 306 ? 73.974 21.970 131.427 1.00 71.21 286 PRO D C 1
ATOM 12509 O O . PRO D 1 306 ? 73.316 21.594 130.456 1.00 74.77 286 PRO D O 1
ATOM 12513 N N . ASP D 1 307 ? 73.416 22.468 132.538 1.00 73.57 287 ASP D N 1
ATOM 12514 C CA . ASP D 1 307 ? 71.999 22.826 132.598 1.00 73.86 287 ASP D CA 1
ATOM 12515 C C . ASP D 1 307 ? 71.737 24.211 131.996 1.00 75.35 287 ASP D C 1
ATOM 12516 O O . ASP D 1 307 ? 70.714 24.419 131.332 1.00 80.14 287 ASP D O 1
ATOM 12521 N N . ILE D 1 308 ? 72.629 25.174 132.231 1.00 71.18 288 ILE D N 1
ATOM 12522 C CA . ILE D 1 308 ? 72.480 26.546 131.747 1.00 71.00 288 ILE D CA 1
ATOM 12523 C C . ILE D 1 308 ? 73.831 27.000 131.199 1.00 80.79 288 ILE D C 1
ATOM 12524 O O . ILE D 1 308 ? 74.882 26.689 131.774 1.00 79.77 288 ILE D O 1
ATOM 12529 N N . MET D 1 309 ? 73.808 27.714 130.072 1.00 82.27 289 MET D N 1
ATOM 12530 C CA . MET D 1 309 ? 75.026 28.213 129.439 1.00 89.16 289 MET D CA 1
ATOM 12531 C C . MET D 1 309 ? 74.929 29.716 129.203 1.00 90.53 289 MET D C 1
ATOM 12532 O O . MET D 1 309 ? 73.942 30.192 128.638 1.00 93.70 289 MET D O 1
ATOM 12537 N N . CYS D 1 310 ? 75.949 30.461 129.636 1.00 87.14 290 CYS D N 1
ATOM 12538 C CA . CYS D 1 310 ? 76.015 31.912 129.457 1.00 86.95 290 CYS D CA 1
ATOM 12539 C C . CYS D 1 310 ? 76.955 32.263 128.309 1.00 85.01 290 CYS D C 1
ATOM 12540 O O . CYS D 1 310 ? 78.134 31.894 128.335 1.00 85.88 290 CYS D O 1
ATOM 12543 N N . LEU D 1 311 ? 76.447 33.006 127.328 1.00 81.89 291 LEU D N 1
ATOM 12544 C CA . LEU D 1 311 ? 77.209 33.404 126.153 1.00 84.62 291 LEU D CA 1
ATOM 12545 C C . LEU D 1 311 ? 77.197 34.922 125.988 1.00 92.07 291 LEU D C 1
ATOM 12546 O O . LEU D 1 311 ? 76.161 35.570 126.211 1.00 90.82 291 LEU D O 1
ATOM 12551 N N . ALA D 1 312 ? 78.325 35.471 125.551 1.00 94.46 292 ALA D N 1
ATOM 12552 C CA . ALA D 1 312 ? 78.390 36.881 125.151 1.00 99.12 292 ALA D CA 1
ATOM 12553 C C . ALA D 1 312 ? 79.623 37.071 124.292 1.00 107.69 292 ALA D C 1
ATOM 12554 O O . ALA D 1 312 ? 80.054 36.146 123.585 1.00 106.71 292 ALA D O 1
ATOM 12556 N N . LYS D 1 313 ? 80.221 38.270 124.347 1.00 116.10 293 LYS D N 1
ATOM 12557 C CA . LYS D 1 313 ? 81.479 38.566 123.680 1.00 118.89 293 LYS D CA 1
ATOM 12558 C C . LYS D 1 313 ? 81.507 38.068 122.231 1.00 120.01 293 LYS D C 1
ATOM 12559 O O . LYS D 1 313 ? 80.905 38.690 121.345 1.00 120.30 293 LYS D O 1
ATOM 12565 N N . GLY D 1 314 ? 82.175 36.938 121.986 1.00 117.74 294 GLY D N 1
ATOM 12566 C CA . GLY D 1 314 ? 82.379 36.414 120.642 1.00 113.36 294 GLY D CA 1
ATOM 12567 C C . GLY D 1 314 ? 81.108 36.029 119.905 1.00 109.90 294 GLY D C 1
ATOM 12568 O O . GLY D 1 314 ? 81.164 35.869 118.681 1.00 110.09 294 GLY D O 1
ATOM 12569 N N . ILE D 1 315 ? 79.973 35.892 120.604 1.00 108.94 295 ILE D N 1
ATOM 12570 C CA . ILE D 1 315 ? 78.715 35.493 119.964 1.00 106.92 295 ILE D CA 1
ATOM 12571 C C . ILE D 1 315 ? 78.356 36.424 118.812 1.00 106.91 295 ILE D C 1
ATOM 12572 O O . ILE D 1 315 ? 77.710 36.009 117.839 1.00 109.53 295 ILE D O 1
ATOM 12577 N N . SER D 1 316 ? 78.741 37.695 118.908 1.00 103.17 296 SER D N 1
ATOM 12578 C CA . SER D 1 316 ? 78.502 38.667 117.852 1.00 105.49 296 SER D CA 1
ATOM 12579 C C . SER D 1 316 ? 79.812 39.151 117.248 1.00 108.97 296 SER D C 1
ATOM 12580 O O . SER D 1 316 ? 79.815 40.146 116.513 1.00 113.51 296 SER D O 1
ATOM 12583 N N . SER D 1 317 ? 80.925 38.474 117.549 1.00 109.48 297 SER D N 1
ATOM 12584 C CA . SER D 1 317 ? 82.276 38.921 117.185 1.00 115.09 297 SER D CA 1
ATOM 12585 C C . SER D 1 317 ? 82.549 40.346 117.666 1.00 119.61 297 SER D C 1
ATOM 12586 O O . SER D 1 317 ? 83.406 41.044 117.123 1.00 121.09 297 SER D O 1
ATOM 12589 N N . GLY D 1 318 ? 81.834 40.779 118.708 1.00 117.68 298 GLY D N 1
ATOM 12590 C CA . GLY D 1 318 ? 82.013 42.107 119.268 1.00 117.54 298 GLY D CA 1
ATOM 12591 C C . GLY D 1 318 ? 81.506 43.247 118.419 1.00 120.70 298 GLY D C 1
ATOM 12592 O O . GLY D 1 318 ? 81.749 44.408 118.763 1.00 115.74 298 GLY D O 1
ATOM 12593 N N . TYR D 1 319 ? 80.819 42.956 117.311 1.00 130.93 299 TYR D N 1
ATOM 12594 C CA . TYR D 1 319 ? 80.396 44.020 116.405 1.00 138.61 299 TYR D CA 1
ATOM 12595 C C . TYR D 1 319 ? 79.205 44.793 116.970 1.00 137.83 299 TYR D C 1
ATOM 12596 O O . TYR D 1 319 ? 79.120 46.018 116.813 1.00 138.83 299 TYR D O 1
ATOM 12605 N N . VAL D 1 320 ? 78.297 44.103 117.657 1.00 134.05 300 VAL D N 1
ATOM 12606 C CA . VAL D 1 320 ? 77.116 44.706 118.277 1.00 131.41 300 VAL D CA 1
ATOM 12607 C C . VAL D 1 320 ? 76.896 43.989 119.604 1.00 132.96 300 VAL D C 1
ATOM 12608 O O . VAL D 1 320 ? 77.040 42.759 119.666 1.00 136.09 300 VAL D O 1
ATOM 12612 N N . PRO D 1 321 ? 76.601 44.705 120.691 1.00 128.50 301 PRO D N 1
ATOM 12613 C CA . PRO D 1 321 ? 76.395 44.039 121.988 1.00 120.54 301 PRO D CA 1
ATOM 12614 C C . PRO D 1 321 ? 75.276 43.006 121.950 1.00 107.83 301 PRO D C 1
ATOM 12615 O O . PRO D 1 321 ? 74.154 43.291 121.526 1.00 99.11 301 PRO D O 1
ATOM 12619 N N . LEU D 1 322 ? 75.590 41.798 122.416 1.00 106.49 302 LEU D N 1
ATOM 12620 C CA . LEU D 1 322 ? 74.593 40.744 122.522 1.00 101.47 302 LEU D CA 1
ATOM 12621 C C . LEU D 1 322 ? 75.072 39.661 123.479 1.00 100.34 302 LEU D C 1
ATOM 12622 O O . LEU D 1 322 ? 76.255 39.317 123.489 1.00 113.70 302 LEU D O 1
ATOM 12627 N N . SER D 1 323 ? 74.142 39.137 124.282 1.00 106.33 303 SER D N 1
ATOM 12628 C CA . SER D 1 323 ? 74.369 37.948 125.094 1.00 92.04 303 SER D CA 1
ATOM 12629 C C . SER D 1 323 ? 73.180 36.998 124.978 1.00 91.38 303 SER D C 1
ATOM 12630 O O . SER D 1 323 ? 72.062 37.400 124.653 1.00 90.99 303 SER D O 1
ATOM 12633 N N . ALA D 1 324 ? 73.426 35.727 125.278 1.00 84.11 304 ALA D N 1
ATOM 12634 C CA . ALA D 1 324 ? 72.355 34.740 125.303 1.00 80.60 304 ALA D CA 1
ATOM 12635 C C . ALA D 1 324 ? 72.585 33.762 126.441 1.00 84.47 304 ALA D C 1
ATOM 12636 O O . ALA D 1 324 ? 73.697 33.260 126.615 1.00 89.69 304 ALA D O 1
ATOM 12638 N N . THR D 1 325 ? 71.539 33.475 127.204 1.00 81.65 305 THR D N 1
ATOM 12639 C CA . THR D 1 325 ? 71.578 32.444 128.229 1.00 79.84 305 THR D CA 1
ATOM 12640 C C . THR D 1 325 ? 70.702 31.281 127.784 1.00 75.85 305 THR D C 1
ATOM 12641 O O . THR D 1 325 ? 69.492 31.445 127.622 1.00 76.95 305 THR D O 1
ATOM 12645 N N . LEU D 1 326 ? 71.313 30.121 127.593 1.00 75.87 306 LEU D N 1
ATOM 12646 C CA . LEU D 1 326 ? 70.644 28.934 127.079 1.00 80.48 306 LEU D CA 1
ATOM 12647 C C . LEU D 1 326 ? 70.297 27.978 128.213 1.00 76.98 306 LEU D C 1
ATOM 12648 O O . LEU D 1 326 ? 71.080 27.802 129.149 1.00 81.88 306 LEU D O 1
ATOM 12653 N N . VAL D 1 327 ? 69.138 27.332 128.107 1.00 69.72 307 VAL D N 1
ATOM 12654 C CA . VAL D 1 327 ? 68.726 26.323 129.074 1.00 72.45 307 VAL D CA 1
ATOM 12655 C C . VAL D 1 327 ? 68.299 25.055 128.346 1.00 80.48 307 VAL D C 1
ATOM 12656 O O . VAL D 1 327 ? 67.833 25.093 127.197 1.00 87.29 307 VAL D O 1
ATOM 12660 N N . ASN D 1 328 ? 68.458 23.924 129.046 1.00 77.05 308 ASN D N 1
ATOM 12661 C CA . ASN D 1 328 ? 68.077 22.601 128.577 1.00 79.09 308 ASN D CA 1
ATOM 12662 C C . ASN D 1 328 ? 66.623 22.312 128.950 1.00 82.87 308 ASN D C 1
ATOM 12663 O O . ASN D 1 328 ? 65.977 23.083 129.664 1.00 88.87 308 ASN D O 1
ATOM 12668 N N . SER D 1 329 ? 66.121 21.152 128.511 1.00 82.10 309 SER D N 1
ATOM 12669 C CA . SER D 1 329 ? 64.723 20.796 128.753 1.00 85.51 309 SER D CA 1
ATOM 12670 C C . SER D 1 329 ? 64.414 20.700 130.240 1.00 86.47 309 SER D C 1
ATOM 12671 O O . SER D 1 329 ? 63.301 21.049 130.665 1.00 87.68 309 SER D O 1
ATOM 12674 N N . ARG D 1 330 ? 65.386 20.234 131.036 1.00 87.82 310 ARG D N 1
ATOM 12675 C CA . ARG D 1 330 ? 65.196 20.088 132.477 1.00 84.71 310 ARG D CA 1
ATOM 12676 C C . ARG D 1 330 ? 64.723 21.394 133.092 1.00 85.00 310 ARG D C 1
ATOM 12677 O O . ARG D 1 330 ? 63.737 21.428 133.841 1.00 80.67 310 ARG D O 1
ATOM 12685 N N . VAL D 1 331 ? 65.414 22.488 132.757 1.00 83.59 311 VAL D N 1
ATOM 12686 C CA . VAL D 1 331 ? 65.064 23.797 133.294 1.00 75.50 311 VAL D CA 1
ATOM 12687 C C . VAL D 1 331 ? 63.776 24.284 132.645 1.00 72.79 311 VAL D C 1
ATOM 12688 O O . VAL D 1 331 ? 62.790 24.581 133.329 1.00 74.54 311 VAL D O 1
ATOM 12692 N N . ALA D 1 332 ? 63.757 24.311 131.306 1.00 66.49 312 ALA D N 1
ATOM 12693 C CA . ALA D 1 332 ? 62.650 24.901 130.557 1.00 65.43 312 ALA D CA 1
ATOM 12694 C C . ALA D 1 332 ? 61.294 24.341 130.977 1.00 66.90 312 ALA D C 1
ATOM 12695 O O . ALA D 1 332 ? 60.333 25.101 131.129 1.00 75.13 312 ALA D O 1
ATOM 12697 N N . ARG D 1 333 ? 61.202 23.029 131.229 1.00 70.18 313 ARG D N 1
ATOM 12698 C CA . ARG D 1 333 ? 59.887 22.440 131.485 1.00 78.49 313 ARG D CA 1
ATOM 12699 C C . ARG D 1 333 ? 59.275 22.920 132.802 1.00 77.07 313 ARG D C 1
ATOM 12700 O O . ARG D 1 333 ? 58.050 22.834 132.970 1.00 75.57 313 ARG D O 1
ATOM 12708 N N . ALA D 1 334 ? 60.085 23.468 133.716 1.00 83.13 314 ALA D N 1
ATOM 12709 C CA . ALA D 1 334 ? 59.547 23.960 134.981 1.00 82.11 314 ALA D CA 1
ATOM 12710 C C . ALA D 1 334 ? 58.497 25.035 134.762 1.00 77.42 314 ALA D C 1
ATOM 12711 O O . ALA D 1 334 ? 57.531 25.117 135.525 1.00 79.18 314 ALA D O 1
ATOM 12713 N N . TRP D 1 335 ? 58.642 25.838 133.710 1.00 73.96 315 TRP D N 1
ATOM 12714 C CA . TRP D 1 335 ? 57.691 26.908 133.452 1.00 83.20 315 TRP D CA 1
ATOM 12715 C C . TRP D 1 335 ? 56.393 26.418 132.817 1.00 98.24 315 TRP D C 1
ATOM 12716 O O . TRP D 1 335 ? 55.425 27.188 132.749 1.00 99.74 315 TRP D O 1
ATOM 12727 N N . GLU D 1 336 ? 56.341 25.168 132.357 1.00 106.06 316 GLU D N 1
ATOM 12728 C CA . GLU D 1 336 ? 55.152 24.629 131.719 1.00 112.62 316 GLU D CA 1
ATOM 12729 C C . GLU D 1 336 ? 54.156 24.103 132.745 1.00 109.37 316 GLU D C 1
ATOM 12730 O O . GLU D 1 336 ? 53.253 23.342 132.390 1.00 116.23 316 GLU D O 1
ATOM 12736 N N . ARG D 1 337 ? 54.308 24.492 134.004 1.00 99.30 317 ARG D N 1
ATOM 12737 C CA . ARG D 1 337 ? 53.459 24.089 135.112 1.00 94.01 317 ARG D CA 1
ATOM 12738 C C . ARG D 1 337 ? 52.361 25.121 135.343 1.00 92.53 317 ARG D C 1
ATOM 12739 O O . ARG D 1 337 ? 52.500 26.303 135.018 1.00 87.64 317 ARG D O 1
ATOM 12747 N N . ASP D 1 338 ? 51.250 24.654 135.906 1.00 97.98 318 ASP D N 1
ATOM 12748 C CA . ASP D 1 338 ? 50.198 25.547 136.384 1.00 100.75 318 ASP D CA 1
ATOM 12749 C C . ASP D 1 338 ? 50.625 26.044 137.764 1.00 100.95 318 ASP D C 1
ATOM 12750 O O . ASP D 1 338 ? 50.251 25.498 138.804 1.00 102.83 318 ASP D O 1
ATOM 12755 N N . ALA D 1 339 ? 51.452 27.095 137.763 1.00 98.84 319 ALA D N 1
ATOM 12756 C CA . ALA D 1 339 ? 52.057 27.609 138.989 1.00 92.96 319 ALA D CA 1
ATOM 12757 C C . ALA D 1 339 ? 51.634 29.047 139.280 1.00 85.76 319 ALA D C 1
ATOM 12758 O O . ALA D 1 339 ? 52.184 29.688 140.184 1.00 72.62 319 ALA D O 1
ATOM 12760 N N . GLY D 1 340 ? 50.616 29.538 138.576 1.00 89.56 320 GLY D N 1
ATOM 12761 C CA . GLY D 1 340 ? 50.172 30.916 138.723 1.00 84.58 320 GLY D CA 1
ATOM 12762 C C . GLY D 1 340 ? 51.291 31.890 138.408 1.00 75.81 320 GLY D C 1
ATOM 12763 O O . GLY D 1 340 ? 52.095 31.673 137.490 1.00 72.85 320 GLY D O 1
ATOM 12764 N N . PHE D 1 341 ? 51.413 32.936 139.229 1.00 71.85 321 PHE D N 1
ATOM 12765 C CA . PHE D 1 341 ? 52.357 34.001 138.896 1.00 78.38 321 PHE D CA 1
ATOM 12766 C C . PHE D 1 341 ? 53.809 33.516 138.934 1.00 76.08 321 PHE D C 1
ATOM 12767 O O . PHE D 1 341 ? 54.669 34.079 138.241 1.00 71.53 321 PHE D O 1
ATOM 12775 N N . THR D 1 342 ? 54.102 32.473 139.715 1.00 69.62 322 THR D N 1
ATOM 12776 C CA . THR D 1 342 ? 55.463 31.954 139.762 1.00 69.80 322 THR D CA 1
ATOM 12777 C C . THR D 1 342 ? 55.951 31.498 138.388 1.00 74.54 322 THR D 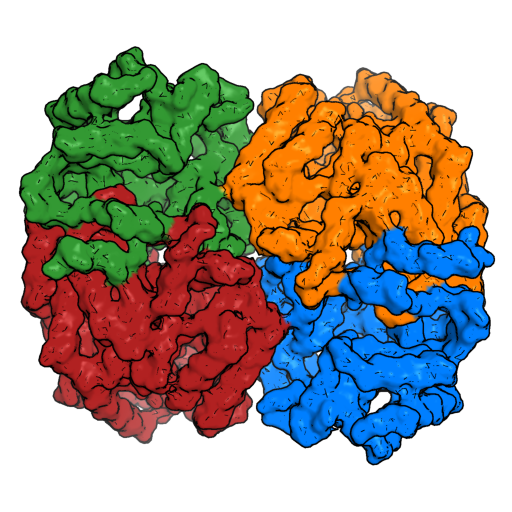C 1
ATOM 12778 O O . THR D 1 342 ? 57.170 31.449 138.163 1.00 63.00 322 THR D O 1
ATOM 12782 N N . SER D 1 343 ? 55.041 31.172 137.458 1.00 78.74 323 SER D N 1
ATOM 12783 C CA . SER D 1 343 ? 55.481 30.761 136.130 1.00 77.83 323 SER D CA 1
ATOM 12784 C C . SER D 1 343 ? 55.587 31.932 135.155 1.00 77.81 323 SER D C 1
ATOM 12785 O O . SER D 1 343 ? 55.912 31.710 133.985 1.00 85.65 323 SER D O 1
ATOM 12788 N N . VAL D 1 344 ? 55.372 33.167 135.609 1.00 71.98 324 VAL D N 1
ATOM 12789 C CA . VAL D 1 344 ? 55.643 34.338 134.780 1.00 80.40 324 VAL D CA 1
ATOM 12790 C C . VAL D 1 344 ? 57.127 34.669 134.868 1.00 88.96 324 VAL D C 1
ATOM 12791 O O . VAL D 1 344 ? 57.648 34.991 135.943 1.00 90.93 324 VAL D O 1
ATOM 12795 N N . TYR D 1 345 ? 57.805 34.594 133.728 1.00 83.14 325 TYR D N 1
ATOM 12796 C CA . TYR D 1 345 ? 59.209 34.977 133.610 1.00 83.07 325 TYR D CA 1
ATOM 12797 C C . TYR D 1 345 ? 59.297 36.505 133.611 1.00 80.45 325 TYR D C 1
ATOM 12798 O O . TYR D 1 345 ? 59.226 37.158 132.567 1.00 73.91 325 TYR D O 1
ATOM 12807 N N . MET D 1 346 ? 59.464 37.091 134.797 1.00 81.63 326 MET D N 1
ATOM 12808 C CA . MET D 1 346 ? 59.519 38.550 134.922 1.00 84.82 326 MET D CA 1
ATOM 12809 C C . MET D 1 346 ? 60.951 39.064 134.771 1.00 84.32 326 MET D C 1
ATOM 12810 O O . MET D 1 346 ? 61.427 39.913 135.525 1.00 83.28 326 MET D O 1
ATOM 12815 N N . HIS D 1 347 ? 61.641 38.563 133.749 1.00 82.39 327 HIS D N 1
ATOM 12816 C CA . HIS D 1 347 ? 62.995 38.984 133.423 1.00 85.43 327 HIS D CA 1
ATOM 12817 C C . HIS D 1 347 ? 63.067 39.178 131.919 1.00 95.21 327 HIS D C 1
ATOM 12818 O O . HIS D 1 347 ? 62.187 38.742 131.174 1.00 103.80 327 HIS D O 1
ATOM 12825 N N . GLY D 1 348 ? 64.136 39.826 131.477 1.00 97.61 328 GLY D N 1
ATOM 12826 C CA . GLY D 1 348 ? 64.294 40.191 130.087 1.00 99.85 328 GLY D CA 1
ATOM 12827 C C . GLY D 1 348 ? 64.350 41.694 129.909 1.00 99.50 328 GLY D C 1
ATOM 12828 O O . GLY D 1 348 ? 63.449 42.420 130.343 1.00 97.78 328 GLY D O 1
ATOM 12829 N N . TYR D 1 349 ? 65.360 42.157 129.183 1.00 100.69 329 TYR D N 1
ATOM 12830 C CA . TYR D 1 349 ? 65.685 43.572 129.086 1.00 95.55 329 TYR D CA 1
ATOM 12831 C C . TYR D 1 349 ? 65.001 44.179 127.866 1.00 92.90 329 TYR D C 1
ATOM 12832 O O . TYR D 1 349 ? 64.533 43.469 126.969 1.00 83.50 329 TYR D O 1
ATOM 12841 N N . THR D 1 350 ? 64.880 45.512 127.889 1.00 95.71 330 THR D N 1
ATOM 12842 C CA . THR D 1 350 ? 64.344 46.247 126.746 1.00 96.00 330 THR D CA 1
ATOM 12843 C C . THR D 1 350 ? 64.944 45.741 125.439 1.00 106.06 330 THR D C 1
ATOM 12844 O O . THR D 1 350 ? 64.224 45.475 124.472 1.00 113.22 330 THR D O 1
ATOM 12848 N N . TYR D 1 351 ? 66.268 45.590 125.401 1.00 104.30 331 TYR D N 1
ATOM 12849 C CA . TYR D 1 351 ? 66.983 45.229 124.187 1.00 108.39 331 TYR D CA 1
ATOM 12850 C C . TYR D 1 351 ? 67.243 43.727 124.080 1.00 108.07 331 TYR D C 1
ATOM 12851 O O . TYR D 1 351 ? 68.079 43.315 123.270 1.00 104.49 331 TYR D O 1
ATOM 12860 N N . SER D 1 352 ? 66.580 42.905 124.901 1.00 108.27 332 SER D N 1
ATOM 12861 C CA . SER D 1 352 ? 66.579 41.459 124.688 1.00 106.99 332 SER D CA 1
ATOM 12862 C C . SER D 1 352 ? 66.060 41.127 123.295 1.00 107.99 332 SER D C 1
ATOM 12863 O O . SER D 1 352 ? 64.912 41.442 122.953 1.00 105.11 332 SER D O 1
ATOM 12866 N N . GLY D 1 353 ? 66.898 40.467 122.501 1.00 111.11 333 GLY D N 1
ATOM 12867 C CA . GLY D 1 353 ? 66.505 40.084 121.161 1.00 112.76 333 GLY D CA 1
ATOM 12868 C C . GLY D 1 353 ? 66.554 41.216 120.167 1.00 110.11 333 GLY D C 1
ATOM 12869 O O . GLY D 1 353 ? 65.837 41.164 119.161 1.00 108.80 333 GLY D O 1
ATOM 12870 N N . HIS D 1 354 ? 67.353 42.254 120.444 1.00 109.31 334 HIS D N 1
ATOM 12871 C CA . HIS D 1 354 ? 67.511 43.389 119.551 1.00 110.52 334 HIS D CA 1
ATOM 12872 C C . HIS D 1 354 ? 67.791 42.883 118.140 1.00 105.98 334 HIS D C 1
ATOM 12873 O O . HIS D 1 354 ? 68.754 42.126 117.938 1.00 101.54 334 HIS D O 1
ATOM 12880 N N . PRO D 1 355 ? 66.982 43.265 117.154 1.00 105.77 335 PRO D N 1
ATOM 12881 C CA . PRO D 1 355 ? 67.112 42.648 115.827 1.00 104.90 335 PRO D CA 1
ATOM 12882 C C . PRO D 1 355 ? 68.464 42.894 115.178 1.00 104.37 335 PRO D C 1
ATOM 12883 O O . PRO D 1 355 ? 68.979 42.000 114.492 1.00 106.57 335 PRO D O 1
ATOM 12887 N N . VAL D 1 356 ? 69.086 44.049 115.429 1.00 99.42 336 VAL D N 1
ATOM 12888 C CA . VAL D 1 356 ? 70.390 44.330 114.835 1.00 101.86 336 VAL D CA 1
ATOM 12889 C C . VAL D 1 356 ? 71.455 43.465 115.487 1.00 98.59 336 VAL D C 1
ATOM 12890 O O . VAL D 1 356 ? 72.309 42.875 114.811 1.00 100.61 336 VAL D O 1
ATOM 12894 N N . SER D 1 357 ? 71.429 43.402 116.816 1.00 96.42 337 SER D N 1
ATOM 12895 C CA . SER D 1 357 ? 72.314 42.509 117.550 1.00 99.91 337 SER D CA 1
ATOM 12896 C C . SER D 1 357 ? 72.204 41.075 117.029 1.00 94.90 337 SER D C 1
ATOM 12897 O O . SER D 1 357 ? 73.219 40.420 116.751 1.00 87.09 337 SER D O 1
ATOM 12900 N N . CYS D 1 358 ? 70.965 40.582 116.868 1.00 100.77 338 CYS D N 1
ATOM 12901 C CA . CYS D 1 358 ? 70.743 39.198 116.441 1.00 101.25 338 CYS D CA 1
ATOM 12902 C C . CYS D 1 358 ? 71.200 38.966 115.005 1.00 107.82 338 CYS D C 1
ATOM 12903 O O . CYS D 1 358 ? 71.729 37.896 114.688 1.00 108.13 338 CYS D O 1
ATOM 12906 N N . ALA D 1 359 ? 70.969 39.932 114.110 1.00 112.27 339 ALA D N 1
ATOM 12907 C CA . ALA D 1 359 ? 71.493 39.805 112.750 1.00 115.81 339 ALA D CA 1
ATOM 12908 C C . ALA D 1 359 ? 73.017 39.692 112.768 1.00 107.41 339 ALA D C 1
ATOM 12909 O O . ALA D 1 359 ? 73.601 38.821 112.099 1.00 107.85 339 ALA D O 1
ATOM 12911 N N . ALA D 1 360 ? 73.676 40.529 113.579 1.00 99.12 340 ALA D N 1
ATOM 12912 C CA . ALA D 1 360 ? 75.131 40.466 113.676 1.00 96.42 340 ALA D CA 1
ATOM 12913 C C . ALA D 1 360 ? 75.573 39.100 114.183 1.00 98.04 340 ALA D C 1
ATOM 12914 O O . ALA D 1 360 ? 76.520 38.503 113.657 1.00 98.41 340 ALA D O 1
ATOM 12916 N N . ALA D 1 361 ? 74.898 38.595 115.222 1.00 98.86 341 ALA D N 1
ATOM 12917 C CA . ALA D 1 361 ? 75.263 37.303 115.799 1.00 104.32 341 ALA D CA 1
ATOM 12918 C C . ALA D 1 361 ? 75.063 36.169 114.802 1.00 106.05 341 ALA D C 1
ATOM 12919 O O . ALA D 1 361 ? 75.888 35.256 114.727 1.00 102.38 341 ALA D O 1
ATOM 12921 N N . LEU D 1 362 ? 73.957 36.191 114.050 1.00 108.41 342 LEU D N 1
ATOM 12922 C CA . LEU D 1 362 ? 73.739 35.165 113.034 1.00 112.58 342 LEU D CA 1
ATOM 12923 C C . LEU D 1 362 ? 74.879 35.165 112.020 1.00 121.98 342 LEU D C 1
ATOM 12924 O O . LEU D 1 362 ? 75.431 34.103 111.695 1.00 125.88 342 LEU D O 1
ATOM 12929 N N . ALA D 1 363 ? 75.301 36.353 111.564 1.00 124.88 343 ALA D N 1
ATOM 12930 C CA . ALA D 1 363 ? 76.407 36.396 110.604 1.00 123.26 343 ALA D CA 1
ATOM 12931 C C . ALA D 1 363 ? 77.699 35.880 111.235 1.00 116.13 343 ALA D C 1
ATOM 12932 O O . ALA D 1 363 ? 78.436 35.100 110.611 1.00 115.54 343 ALA D O 1
ATOM 12934 N N . ALA D 1 364 ? 77.966 36.265 112.490 1.00 113.44 344 ALA D N 1
ATOM 12935 C CA . ALA D 1 364 ? 79.198 35.848 113.158 1.00 112.21 344 ALA D CA 1
ATOM 12936 C C . ALA D 1 364 ? 79.230 34.337 113.372 1.00 112.67 344 ALA D C 1
ATOM 12937 O O . ALA D 1 364 ? 80.278 33.701 113.195 1.00 104.48 344 ALA D O 1
ATOM 12939 N N . ILE D 1 365 ? 78.094 33.751 113.770 1.00 122.79 345 ILE D N 1
ATOM 12940 C CA . ILE D 1 365 ? 78.004 32.305 113.962 1.00 131.65 345 ILE D CA 1
ATOM 12941 C C . ILE D 1 365 ? 78.210 31.599 112.636 1.00 137.93 345 ILE D C 1
ATOM 12942 O O . ILE D 1 365 ? 78.859 30.545 112.563 1.00 140.50 345 ILE D O 1
ATOM 12947 N N . ASP D 1 366 ? 77.643 32.155 111.566 1.00 136.01 346 ASP D N 1
ATOM 12948 C CA . ASP D 1 366 ? 77.871 31.578 110.251 1.00 130.14 346 ASP D CA 1
ATOM 12949 C C . ASP D 1 366 ? 79.354 31.557 109.920 1.00 119.63 346 ASP D C 1
ATOM 12950 O O . ASP D 1 366 ? 79.860 30.575 109.368 1.00 122.61 346 ASP D O 1
ATOM 12955 N N . ILE D 1 367 ? 80.067 32.636 110.247 1.00 106.36 347 ILE D N 1
ATOM 12956 C CA . ILE D 1 367 ? 81.507 32.661 109.994 1.00 102.13 347 ILE D CA 1
ATOM 12957 C C . ILE D 1 367 ? 82.210 31.593 110.819 1.00 102.39 347 ILE D C 1
ATOM 12958 O O . ILE D 1 367 ? 83.077 30.871 110.319 1.00 99.58 347 ILE D O 1
ATOM 12963 N N . VAL D 1 368 ? 81.888 31.524 112.114 1.00 109.85 348 VAL D N 1
ATOM 12964 C CA . VAL D 1 368 ? 82.525 30.555 113.011 1.00 120.02 348 VAL D CA 1
ATOM 12965 C C . VAL D 1 368 ? 82.370 29.138 112.471 1.00 121.86 348 VAL D C 1
ATOM 12966 O O . VAL D 1 368 ? 83.315 28.340 112.483 1.00 124.18 348 VAL D O 1
ATOM 12970 N N . LEU D 1 369 ? 81.163 28.798 112.009 1.00 116.09 349 LEU D N 1
ATOM 12971 C CA . LEU D 1 369 ? 80.913 27.435 111.541 1.00 109.49 349 LEU D CA 1
ATOM 12972 C C . LEU D 1 369 ? 81.547 27.179 110.171 1.00 108.27 349 LEU D C 1
ATOM 12973 O O . LEU D 1 369 ? 82.269 26.190 109.993 1.00 108.54 349 LEU D O 1
ATOM 12978 N N . GLN D 1 370 ? 81.316 28.064 109.192 1.00 107.66 350 GLN D N 1
ATOM 12979 C CA . GLN D 1 370 ? 81.812 27.791 107.840 1.00 107.25 350 GLN D CA 1
ATOM 12980 C C . GLN D 1 370 ? 83.335 27.795 107.776 1.00 108.55 350 GLN D C 1
ATOM 12981 O O . GLN D 1 370 ? 83.924 27.060 106.976 1.00 112.88 350 GLN D O 1
ATOM 12987 N N . GLU D 1 371 ? 83.995 28.617 108.583 1.00 103.83 351 GLU D N 1
ATOM 12988 C CA . GLU D 1 371 ? 85.447 28.677 108.554 1.00 101.80 351 GLU D CA 1
ATOM 12989 C C . GLU D 1 371 ? 86.067 27.800 109.634 1.00 99.41 351 GLU D C 1
ATOM 12990 O O . GLU D 1 371 ? 87.286 27.842 109.832 1.00 91.28 351 GLU D O 1
ATOM 12996 N N . ASN D 1 372 ? 85.245 27.005 110.317 1.00 110.29 352 ASN D N 1
ATOM 12997 C CA . ASN D 1 372 ? 85.647 26.096 111.389 1.00 119.22 352 ASN D CA 1
ATOM 12998 C C . ASN D 1 372 ? 86.689 26.756 112.292 1.00 122.65 352 ASN D C 1
ATOM 12999 O O . ASN D 1 372 ? 87.812 26.278 112.461 1.00 123.26 352 ASN D O 1
ATOM 13004 N N . LEU D 1 373 ? 86.280 27.886 112.876 1.00 119.79 353 LEU D N 1
ATOM 13005 C CA . LEU D 1 373 ? 87.192 28.667 113.702 1.00 114.18 353 LEU D CA 1
ATOM 13006 C C . LEU D 1 373 ? 87.513 27.962 115.009 1.00 105.17 353 LEU D C 1
ATOM 13007 O O . LEU D 1 373 ? 88.560 28.229 115.606 1.00 101.64 353 LEU D O 1
ATOM 13012 N N . ALA D 1 374 ? 86.636 27.063 115.466 1.00 102.25 354 ALA D N 1
ATOM 13013 C CA . ALA D 1 374 ? 86.946 26.274 116.655 1.00 101.74 354 ALA D CA 1
ATOM 13014 C C . ALA D 1 374 ? 88.158 25.388 116.409 1.00 101.87 354 ALA D C 1
ATOM 13015 O O . ALA D 1 374 ? 89.082 25.339 117.231 1.00 96.84 354 ALA D O 1
ATOM 13017 N N . GLU D 1 375 ? 88.197 24.732 115.242 1.00 106.44 355 GLU D N 1
ATOM 13018 C CA . GLU D 1 375 ? 89.315 23.866 114.877 1.00 107.64 355 GLU D CA 1
ATOM 13019 C C . GLU D 1 375 ? 90.589 24.681 114.680 1.00 104.44 355 GLU D C 1
ATOM 13020 O O . GLU D 1 375 ? 91.680 24.255 115.086 1.00 97.82 355 GLU D O 1
ATOM 13026 N N . ASN D 1 376 ? 90.464 25.852 114.036 1.00 105.93 356 ASN D N 1
ATOM 13027 C CA . ASN D 1 376 ? 91.607 26.743 113.853 1.00 105.84 356 ASN D CA 1
ATOM 13028 C C . ASN D 1 376 ? 92.143 27.225 115.194 1.00 101.67 356 ASN D C 1
ATOM 13029 O O . ASN D 1 376 ? 93.362 27.305 115.397 1.00 91.25 356 ASN D O 1
ATOM 13034 N N . ALA D 1 377 ? 91.243 27.585 116.115 1.00 103.21 357 ALA D N 1
ATOM 13035 C CA . ALA D 1 377 ? 91.681 27.963 117.449 1.00 99.30 357 ALA D CA 1
ATOM 13036 C C . ALA D 1 377 ? 92.427 26.804 118.088 1.00 98.94 357 ALA D C 1
ATOM 13037 O O . ALA D 1 377 ? 93.531 26.981 118.599 1.00 92.76 357 ALA D O 1
ATOM 13039 N N . ARG D 1 378 ? 91.896 25.585 117.953 1.00 102.48 358 ARG D N 1
ATOM 13040 C CA . ARG D 1 378 ? 92.549 24.424 118.550 1.00 106.83 358 ARG D CA 1
ATOM 13041 C C . ARG D 1 378 ? 93.971 24.283 118.026 1.00 105.52 358 ARG D C 1
ATOM 13042 O O . ARG D 1 378 ? 94.939 24.271 118.800 1.00 102.47 358 ARG D O 1
ATOM 13050 N N . VAL D 1 379 ? 94.120 24.284 116.703 1.00 107.56 359 VAL D N 1
ATOM 13051 C CA . VAL D 1 379 ? 95.414 23.975 116.106 1.00 111.63 359 VAL D CA 1
ATOM 13052 C C . VAL D 1 379 ? 96.390 25.124 116.335 1.00 105.01 359 VAL D C 1
ATOM 13053 O O . VAL D 1 379 ? 97.495 24.925 116.865 1.00 108.04 359 VAL D O 1
ATOM 13057 N N . VAL D 1 380 ? 95.988 26.349 115.979 1.00 99.61 360 VAL D N 1
ATOM 13058 C CA . VAL D 1 380 ? 96.891 27.489 116.100 1.00 96.34 360 VAL D CA 1
ATOM 13059 C C . VAL D 1 380 ? 97.209 27.776 117.565 1.00 96.87 360 VAL D C 1
ATOM 13060 O O . VAL D 1 380 ? 98.333 28.173 117.895 1.00 96.44 360 VAL D O 1
ATOM 13064 N N . GLY D 1 381 ? 96.248 27.552 118.469 1.00 94.74 361 GLY D N 1
ATOM 13065 C CA . GLY D 1 381 ? 96.499 27.727 119.887 1.00 87.12 361 GLY D CA 1
ATOM 13066 C C . GLY D 1 381 ? 97.504 26.737 120.436 1.00 85.37 361 GLY D C 1
ATOM 13067 O O . GLY D 1 381 ? 98.382 27.111 121.219 1.00 81.96 361 GLY D O 1
ATOM 13068 N N . ASP D 1 382 ? 97.370 25.453 120.072 1.00 84.54 362 ASP D N 1
ATOM 13069 C CA . ASP D 1 382 ? 98.380 24.475 120.476 1.00 89.78 362 ASP D CA 1
ATOM 13070 C C . ASP D 1 382 ? 99.761 24.917 120.003 1.00 87.81 362 ASP D C 1
ATOM 13071 O O . ASP D 1 382 ? 100.745 24.865 120.759 1.00 78.32 362 ASP D O 1
ATOM 13076 N N . TYR D 1 383 ? 99.844 25.382 118.756 1.00 88.62 363 TYR D N 1
ATOM 13077 C CA . TYR D 1 383 ? 101.117 25.889 118.249 1.00 89.37 363 TYR D CA 1
ATOM 13078 C C . TYR D 1 383 ? 101.627 27.042 119.120 1.00 84.54 363 TYR D C 1
ATOM 13079 O O . TYR D 1 383 ? 102.792 27.051 119.560 1.00 86.82 363 TYR D O 1
ATOM 13088 N N . PHE D 1 384 ? 100.741 28.000 119.415 1.00 78.02 364 PHE D N 1
ATOM 13089 C CA . PHE D 1 384 ? 101.081 29.165 120.232 1.00 80.69 364 PHE D CA 1
ATOM 13090 C C . PHE D 1 384 ? 101.635 28.738 121.590 1.00 83.12 364 PHE D C 1
ATOM 13091 O O . PHE D 1 384 ? 102.645 29.272 122.071 1.00 81.63 364 PHE D O 1
ATOM 13099 N N . LEU D 1 385 ? 100.961 27.782 122.232 1.00 85.87 365 LEU D N 1
ATOM 13100 C CA . LEU D 1 385 ? 101.361 27.328 123.561 1.00 87.80 365 LEU D CA 1
ATOM 13101 C C . LEU D 1 385 ? 102.736 26.667 123.508 1.00 94.20 365 LEU D C 1
ATOM 13102 O O . LEU D 1 385 ? 103.561 26.844 124.415 1.00 97.03 365 LEU D O 1
ATOM 13107 N N . GLU D 1 386 ? 102.998 25.900 122.444 1.00 94.07 366 GLU D N 1
ATOM 13108 C CA . GLU D 1 386 ? 104.323 25.310 122.246 1.00 99.46 366 GLU D CA 1
ATOM 13109 C C . GLU D 1 386 ? 105.406 26.393 122.210 1.00 97.96 366 GLU D C 1
ATOM 13110 O O . GLU D 1 386 ? 106.442 26.305 122.903 1.00 96.27 366 GLU D O 1
ATOM 13116 N N . LYS D 1 387 ? 105.154 27.455 121.434 1.00 92.34 367 LYS D N 1
ATOM 13117 C CA . LYS D 1 387 ? 106.142 28.533 121.317 1.00 92.22 367 LYS D CA 1
ATOM 13118 C C . LYS D 1 387 ? 106.348 29.244 122.656 1.00 87.88 367 LYS D C 1
ATOM 13119 O O . LYS D 1 387 ? 107.485 29.576 123.040 1.00 81.78 367 LYS D O 1
ATOM 13125 N N . LEU D 1 388 ? 105.259 29.439 123.400 1.00 85.53 368 LEU D N 1
ATOM 13126 C CA . LEU D 1 388 ? 105.366 30.076 124.704 1.00 80.32 368 LEU D CA 1
ATOM 13127 C C . LEU D 1 388 ? 106.205 29.224 125.655 1.00 75.89 368 LEU D C 1
ATOM 13128 O O . LEU D 1 388 ? 106.992 29.764 126.441 1.00 67.75 368 LEU D O 1
ATOM 13133 N N . LEU D 1 389 ? 106.087 27.892 125.557 1.00 86.43 369 LEU D N 1
ATOM 13134 C CA . LEU D 1 389 ? 106.887 27.007 126.403 1.00 91.28 369 LEU D CA 1
ATOM 13135 C C . LEU D 1 389 ? 108.365 27.147 126.091 1.00 87.72 369 LEU D C 1
ATOM 13136 O O . LEU D 1 389 ? 109.209 27.124 127.005 1.00 83.20 369 LEU D O 1
ATOM 13141 N N . ILE D 1 390 ? 108.691 27.336 124.812 1.00 88.94 370 ILE D N 1
ATOM 13142 C CA . ILE D 1 390 ? 110.089 27.601 124.473 1.00 99.83 370 ILE D CA 1
ATOM 13143 C C . ILE D 1 390 ? 110.543 28.910 125.118 1.00 99.75 370 ILE D C 1
ATOM 13144 O O . ILE D 1 390 ? 111.642 29.001 125.696 1.00 99.95 370 ILE D O 1
ATOM 13149 N N . LEU D 1 391 ? 109.687 29.934 125.053 1.00 96.30 371 LEU D N 1
ATOM 13150 C CA . LEU D 1 391 ? 109.999 31.206 125.706 1.00 97.19 371 LEU D CA 1
ATOM 13151 C C . LEU D 1 391 ? 110.254 31.016 127.199 1.00 94.46 371 LEU D C 1
ATOM 13152 O O . LEU D 1 391 ? 111.227 31.556 127.745 1.00 83.74 371 LEU D O 1
ATOM 13157 N N . LYS D 1 392 ? 109.407 30.216 127.867 1.00 101.44 372 LYS D N 1
ATOM 13158 C CA . LYS D 1 392 ? 109.580 29.933 129.294 1.00 101.26 372 LYS D CA 1
ATOM 13159 C C . LYS D 1 392 ? 110.952 29.332 129.551 1.00 107.49 372 LYS D C 1
ATOM 13160 O O . LYS D 1 392 ? 111.627 29.687 130.526 1.00 109.62 372 LYS D O 1
ATOM 13166 N N . ASP D 1 393 ? 111.364 28.392 128.696 1.00 104.06 373 ASP D N 1
ATOM 13167 C CA . ASP D 1 393 ? 112.702 27.834 128.814 1.00 102.82 373 ASP D CA 1
ATOM 13168 C C . ASP D 1 393 ? 113.741 28.946 128.705 1.00 103.28 373 ASP D C 1
ATOM 13169 O O . ASP D 1 393 ? 114.795 28.888 129.351 1.00 104.44 373 ASP D O 1
ATOM 13174 N N . LYS D 1 394 ? 113.432 30.004 127.940 1.00 102.63 374 LYS D N 1
ATOM 13175 C CA . LYS D 1 394 ? 114.438 31.032 127.671 1.00 107.06 374 LYS D CA 1
ATOM 13176 C C . LYS D 1 394 ? 114.624 32.033 128.816 1.00 116.04 374 LYS D C 1
ATOM 13177 O O . LYS D 1 394 ? 115.760 32.418 129.118 1.00 113.22 374 LYS D O 1
ATOM 13183 N N . HIS D 1 395 ? 113.543 32.497 129.447 1.00 129.61 375 HIS D N 1
ATOM 13184 C CA . HIS D 1 395 ? 113.599 33.680 130.308 1.00 136.42 375 HIS D CA 1
ATOM 13185 C C . HIS D 1 395 ? 113.043 33.413 131.703 1.00 140.63 375 HIS D C 1
ATOM 13186 O O . HIS D 1 395 ? 111.876 33.029 131.847 1.00 146.22 375 HIS D O 1
ATOM 13193 N N . ARG D 1 396 ? 113.887 33.624 132.725 1.00 134.77 376 ARG D N 1
ATOM 13194 C CA . ARG D 1 396 ? 113.582 33.248 134.105 1.00 127.35 376 ARG D CA 1
ATOM 13195 C C . ARG D 1 396 ? 112.390 34.000 134.691 1.00 121.70 376 ARG D C 1
ATOM 13196 O O . ARG D 1 396 ? 111.794 33.513 135.658 1.00 119.29 376 ARG D O 1
ATOM 13204 N N . ALA D 1 397 ? 112.044 35.181 134.168 1.00 116.54 377 ALA D N 1
ATOM 13205 C CA . ALA D 1 397 ? 110.894 35.893 134.707 1.00 111.23 377 ALA D CA 1
ATOM 13206 C C . ALA D 1 397 ? 109.590 35.148 134.464 1.00 111.61 377 ALA D C 1
ATOM 13207 O O . ALA D 1 397 ? 108.609 35.409 135.166 1.00 119.95 377 ALA D O 1
ATOM 13209 N N . ILE D 1 398 ? 109.553 34.238 133.493 1.00 100.15 378 ILE D N 1
ATOM 13210 C CA . ILE D 1 398 ? 108.345 33.474 133.197 1.00 97.76 378 ILE D CA 1
ATOM 13211 C C . ILE D 1 398 ? 108.226 32.305 134.170 1.00 98.97 378 ILE D C 1
ATOM 13212 O O . ILE D 1 398 ? 109.023 31.362 134.135 1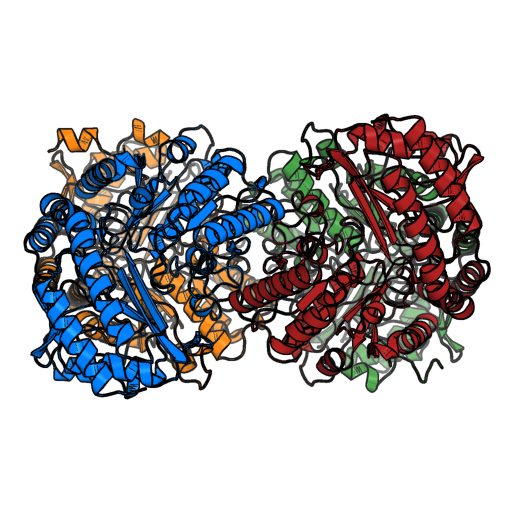.00 100.78 378 ILE D O 1
ATOM 13217 N N . GLY D 1 399 ? 107.225 32.373 135.046 1.00 97.15 379 GLY D N 1
ATOM 13218 C CA . GLY D 1 399 ? 106.961 31.322 136.001 1.00 89.70 379 GLY D CA 1
ATOM 13219 C C . GLY D 1 399 ? 106.059 30.254 135.422 1.00 86.18 379 GLY D C 1
ATOM 13220 O O . GLY D 1 399 ? 106.227 29.073 135.726 1.00 83.89 379 GLY D O 1
ATOM 13221 N N . ASP D 1 400 ? 105.104 30.640 134.580 1.00 89.04 380 ASP D N 1
ATOM 13222 C CA . ASP D 1 400 ? 104.144 29.648 134.098 1.00 83.72 380 ASP D CA 1
ATOM 13223 C C . ASP D 1 400 ? 103.575 30.053 132.748 1.00 82.00 380 ASP D C 1
ATOM 13224 O O . ASP D 1 400 ? 103.384 31.238 132.469 1.00 83.35 380 ASP D O 1
ATOM 13229 N N . VAL D 1 401 ? 103.299 29.060 131.923 1.00 73.63 381 VAL D N 1
ATOM 13230 C CA . VAL D 1 401 ? 102.584 29.265 130.674 1.00 81.31 381 VAL D CA 1
ATOM 13231 C C . VAL D 1 401 ? 101.344 28.400 130.654 1.00 79.09 381 VAL D C 1
ATOM 13232 O O . VAL D 1 401 ? 101.409 27.208 130.972 1.00 84.43 381 VAL D O 1
ATOM 13236 N N . ARG D 1 402 ? 100.220 28.990 130.255 1.00 75.07 382 ARG D N 1
ATOM 13237 C CA . ARG D 1 402 ? 98.956 28.271 130.269 1.00 76.42 382 ARG D CA 1
ATOM 13238 C C . ARG D 1 402 ? 98.193 28.598 128.993 1.00 79.63 382 ARG D C 1
ATOM 13239 O O . ARG D 1 402 ? 98.278 29.714 128.479 1.00 82.40 382 ARG D O 1
ATOM 13247 N N . GLY D 1 403 ? 97.422 27.639 128.498 1.00 72.46 383 GLY D N 1
ATOM 13248 C CA . GLY D 1 403 ? 96.567 27.923 127.364 1.00 71.38 383 GLY D CA 1
ATOM 13249 C C . GLY D 1 403 ? 95.686 26.751 127.001 1.00 79.37 383 GLY D C 1
ATOM 13250 O O . GLY D 1 403 ? 96.000 25.591 127.277 1.00 83.25 383 GLY D O 1
ATOM 13251 N N . LYS D 1 404 ? 94.559 27.088 126.393 1.00 94.86 384 LYS D N 1
ATOM 13252 C CA . LYS D 1 404 ? 93.755 26.144 125.630 1.00 100.12 384 LYS D CA 1
ATOM 13253 C C . LYS D 1 404 ? 93.181 26.912 124.457 1.00 103.87 384 LYS D C 1
ATOM 13254 O O . LYS D 1 404 ? 92.663 28.023 124.639 1.00 104.68 384 LYS D O 1
ATOM 13260 N N . GLY D 1 405 ? 93.337 26.347 123.263 1.00 99.95 385 GLY D N 1
ATOM 13261 C CA . GLY D 1 405 ? 92.974 27.069 122.062 1.00 99.98 385 GLY D CA 1
ATOM 13262 C C . GLY D 1 405 ? 93.662 28.410 122.058 1.00 99.99 385 GLY D C 1
ATOM 13263 O O . GLY D 1 405 ? 94.842 28.535 122.410 1.00 96.13 385 GLY D O 1
ATOM 13264 N N . LEU D 1 406 ? 92.916 29.441 121.681 1.00 104.41 386 LEU D N 1
ATOM 13265 C CA . LEU D 1 406 ? 93.462 30.792 121.601 1.00 104.04 386 LEU D CA 1
ATOM 13266 C C . LEU D 1 406 ? 93.108 31.575 122.860 1.00 108.45 386 LEU D C 1
ATOM 13267 O O . LEU D 1 406 ? 92.727 32.750 122.821 1.00 113.92 386 LEU D O 1
ATOM 13272 N N . MET D 1 407 ? 93.221 30.907 124.003 1.00 104.48 387 MET D N 1
ATOM 13273 C CA . MET D 1 407 ? 93.213 31.541 125.314 1.00 99.33 387 MET D CA 1
ATOM 13274 C C . MET D 1 407 ? 94.536 31.163 125.967 1.00 93.82 387 MET D C 1
ATOM 13275 O O . MET D 1 407 ? 94.756 29.987 126.288 1.00 95.41 387 MET D O 1
ATOM 13280 N N . LEU D 1 408 ? 95.443 32.126 126.129 1.00 82.78 388 LEU D N 1
ATOM 13281 C CA . LEU D 1 408 ? 96.746 31.813 126.701 1.00 84.85 388 LEU D CA 1
ATOM 13282 C C . LEU D 1 408 ? 97.176 32.910 127.662 1.00 83.41 388 LEU D C 1
ATOM 13283 O O . LEU D 1 408 ? 96.740 34.059 127.548 1.00 77.99 388 LEU D O 1
ATOM 13288 N N . ALA D 1 409 ? 98.013 32.530 128.632 1.00 80.79 389 ALA D N 1
ATOM 13289 C CA . ALA D 1 409 ? 98.605 33.464 129.581 1.00 82.94 389 ALA D CA 1
ATOM 13290 C C . ALA D 1 409 ? 100.067 33.122 129.832 1.00 85.51 389 ALA D C 1
ATOM 13291 O O . ALA D 1 409 ? 100.436 31.941 129.904 1.00 87.00 389 ALA D O 1
ATOM 13293 N N . VAL D 1 410 ? 100.885 34.168 129.987 1.00 89.95 390 VAL D N 1
ATOM 13294 C CA . VAL D 1 410 ? 102.268 34.069 130.458 1.00 91.27 390 VAL D CA 1
ATOM 13295 C C . VAL D 1 410 ? 102.348 34.716 131.837 1.00 84.72 390 VAL D C 1
ATOM 13296 O O . VAL D 1 410 ? 102.239 35.942 131.955 1.00 84.87 390 VAL D O 1
ATOM 13300 N N . GLU D 1 411 ? 102.548 33.912 132.882 1.00 82.90 391 GLU D N 1
ATOM 13301 C CA . GLU D 1 411 ? 102.630 34.421 134.248 1.00 82.78 391 GLU D CA 1
ATOM 13302 C C . GLU D 1 411 ? 104.084 34.641 134.642 1.00 79.89 391 GLU D C 1
ATOM 13303 O O . GLU D 1 411 ? 104.880 33.683 134.684 1.00 79.54 391 GLU D O 1
ATOM 13309 N N . LEU D 1 412 ? 104.383 35.891 135.004 1.00 81.34 392 LEU D N 1
ATOM 13310 C CA . LEU D 1 412 ? 105.702 36.393 135.365 1.00 87.43 392 LEU D CA 1
ATOM 13311 C C . LEU D 1 412 ? 105.870 36.388 136.878 1.00 82.96 392 LEU D C 1
ATOM 13312 O O . LEU D 1 412 ? 105.010 36.887 137.604 1.00 75.96 392 LEU D O 1
ATOM 13317 N N . VAL D 1 413 ? 107.010 35.902 137.348 1.00 89.53 393 VAL D N 1
ATOM 13318 C CA . VAL D 1 413 ? 107.280 35.822 138.778 1.00 91.69 393 VAL D CA 1
ATOM 13319 C C . VAL D 1 413 ? 108.676 36.352 139.069 1.00 94.66 393 VAL D C 1
ATOM 13320 O O . VAL D 1 413 ? 109.591 36.239 138.248 1.00 97.05 393 VAL D O 1
ATOM 13324 N N . LYS D 1 414 ? 108.835 36.932 140.261 1.00 95.10 394 LYS D N 1
ATOM 13325 C CA . LYS D 1 414 ? 110.143 37.428 140.664 1.00 96.84 394 LYS D CA 1
ATOM 13326 C C . LYS D 1 414 ? 111.084 36.275 140.997 1.00 95.86 394 LYS D C 1
ATOM 13327 O O . LYS D 1 414 ? 112.302 36.407 140.857 1.00 104.59 394 LYS D O 1
ATOM 13333 N N . GLU D 1 415 ? 110.559 35.131 141.414 1.00 89.02 395 GLU D N 1
ATOM 13334 C CA . GLU D 1 415 ? 111.437 33.988 141.623 1.00 97.50 395 GLU D CA 1
ATOM 13335 C C . GLU D 1 415 ? 110.617 32.728 141.407 1.00 101.96 395 GLU D C 1
ATOM 13336 O O . GLU D 1 415 ? 109.555 32.559 142.014 1.00 103.00 395 GLU D O 1
ATOM 13342 N N . ARG D 1 416 ? 111.111 31.865 140.516 1.00 99.22 396 ARG D N 1
ATOM 13343 C CA . ARG D 1 416 ? 110.372 30.664 140.146 1.00 102.05 396 ARG D CA 1
ATOM 13344 C C . ARG D 1 416 ? 110.289 29.687 141.311 1.00 102.35 396 ARG D C 1
ATOM 13345 O O . ARG D 1 416 ? 109.278 28.992 141.465 1.00 106.30 396 ARG D O 1
ATOM 13353 N N . ALA D 1 417 ? 111.346 29.606 142.133 1.00 102.48 397 ALA D N 1
ATOM 13354 C CA . ALA D 1 417 ? 111.356 28.635 143.227 1.00 101.41 397 ALA D CA 1
ATOM 13355 C C . ALA D 1 417 ? 110.225 28.906 144.211 1.00 100.77 397 ALA D C 1
ATOM 13356 O O . ALA D 1 417 ? 109.583 27.971 144.699 1.00 98.44 397 ALA D O 1
ATOM 13358 N N . THR D 1 418 ? 109.954 30.181 144.496 1.00 95.80 398 THR D N 1
ATOM 13359 C CA . THR D 1 418 ? 108.920 30.568 145.444 1.00 89.13 398 THR D CA 1
ATOM 13360 C C . THR D 1 418 ? 107.617 30.950 144.760 1.00 85.87 398 THR D C 1
ATOM 13361 O O . THR D 1 418 ? 106.582 31.045 145.431 1.00 84.83 398 THR D O 1
ATOM 13365 N N . LYS D 1 419 ? 107.653 31.200 143.453 1.00 84.27 399 LYS D N 1
ATOM 13366 C CA . LYS D 1 419 ? 106.506 31.672 142.683 1.00 82.33 399 LYS D CA 1
ATOM 13367 C C . LYS D 1 419 ? 106.007 33.033 143.167 1.00 81.97 399 LYS D C 1
ATOM 13368 O O . LYS D 1 419 ? 104.825 33.361 142.984 1.00 81.77 399 LYS D O 1
ATOM 13374 N N . GLU D 1 420 ? 106.887 33.813 143.812 1.00 81.54 400 GLU D N 1
ATOM 13375 C CA . GLU D 1 420 ? 106.559 35.170 144.236 1.00 80.34 400 GLU D CA 1
ATOM 13376 C C . GLU D 1 420 ? 106.136 35.995 143.029 1.00 82.09 400 GLU D C 1
ATOM 13377 O O . GLU D 1 420 ? 106.937 36.172 142.101 1.00 89.08 400 GLU D O 1
ATOM 13383 N N . PRO D 1 421 ? 104.909 36.497 142.985 1.00 81.27 401 PRO D N 1
ATOM 13384 C CA . PRO D 1 421 ? 104.472 37.262 141.816 1.00 83.93 401 PRO D CA 1
ATOM 13385 C C . PRO D 1 421 ? 105.009 38.685 141.835 1.00 81.80 401 PRO D C 1
ATOM 13386 O O . PRO D 1 421 ? 105.429 39.210 142.869 1.00 72.15 401 PRO D O 1
ATOM 13390 N N . PHE D 1 422 ? 105.056 39.273 140.640 1.00 93.85 402 PHE D N 1
ATOM 13391 C CA . PHE D 1 422 ? 105.101 40.722 140.517 1.00 100.67 402 PHE D CA 1
ATOM 13392 C C . PHE D 1 422 ? 103.782 41.312 140.992 1.00 104.89 402 PHE D C 1
ATOM 13393 O O . PHE D 1 422 ? 102.701 40.823 140.646 1.00 102.10 402 PHE D O 1
ATOM 13401 N N . GLY D 1 423 ? 103.872 42.387 141.767 1.00 108.64 403 GLY D N 1
ATOM 13402 C CA . GLY D 1 423 ? 102.701 43.060 142.269 1.00 110.07 403 GLY D CA 1
ATOM 13403 C C . GLY D 1 423 ? 102.211 44.113 141.310 1.00 114.29 403 GLY D C 1
ATOM 13404 O O . GLY D 1 423 ? 102.888 44.460 140.338 1.00 115.29 403 GLY D O 1
ATOM 13405 N N . PRO D 1 424 ? 101.010 44.638 141.565 1.00 115.83 404 PRO D N 1
ATOM 13406 C CA . PRO D 1 424 ? 100.496 45.727 140.720 1.00 118.00 404 PRO D CA 1
ATOM 13407 C C . PRO D 1 424 ? 101.431 46.922 140.706 1.00 115.79 404 PRO D C 1
ATOM 13408 O O . PRO D 1 424 ? 101.448 47.684 139.731 1.00 115.05 404 PRO D O 1
ATOM 13412 N N . ALA D 1 425 ? 102.216 47.109 141.771 1.00 114.80 405 ALA D N 1
ATOM 13413 C CA . ALA D 1 425 ? 103.113 48.252 141.881 1.00 117.56 405 ALA D CA 1
ATOM 13414 C C . ALA D 1 425 ? 104.391 48.084 141.071 1.00 122.66 405 ALA D C 1
ATOM 13415 O O . ALA D 1 425 ? 105.074 49.081 140.811 1.00 124.74 405 ALA D O 1
ATOM 13417 N N . ASP D 1 426 ? 104.735 46.856 140.683 1.00 120.76 406 ASP D N 1
ATOM 13418 C CA . ASP D 1 426 ? 106.014 46.568 140.052 1.00 119.48 406 ASP D CA 1
ATOM 13419 C C . ASP D 1 426 ? 106.017 46.962 138.571 1.00 113.45 406 ASP D C 1
ATOM 13420 O O . ASP D 1 426 ? 104.972 47.060 137.921 1.00 108.89 406 ASP D O 1
ATOM 13425 N N . ALA D 1 427 ? 107.223 47.199 138.046 1.00 114.11 407 ALA D N 1
ATOM 13426 C CA . ALA D 1 427 ? 107.403 47.786 136.721 1.00 111.53 407 ALA D CA 1
ATOM 13427 C C . ALA D 1 427 ? 107.613 46.756 135.615 1.00 113.26 407 ALA D C 1
ATOM 13428 O O . ALA D 1 427 ? 107.321 47.053 134.451 1.00 108.86 407 ALA D O 1
ATOM 13430 N N . TYR D 1 428 ? 108.141 45.572 135.942 1.00 118.14 408 TYR D N 1
ATOM 13431 C CA . TYR D 1 428 ? 108.587 44.635 134.908 1.00 120.24 408 TYR D CA 1
ATOM 13432 C C . TYR D 1 428 ? 107.471 44.177 133.969 1.00 119.89 408 TYR D C 1
ATOM 13433 O O . TYR D 1 428 ? 107.682 44.207 132.741 1.00 121.58 408 TYR D O 1
ATOM 13442 N N . PRO D 1 429 ? 106.313 43.687 134.448 1.00 113.53 409 PRO D N 1
ATOM 13443 C CA . PRO D 1 429 ? 105.259 43.269 133.500 1.00 115.80 409 PRO D CA 1
ATOM 13444 C C . PRO D 1 429 ? 104.858 44.381 132.545 1.00 119.81 409 PRO D C 1
ATOM 13445 O O . PRO D 1 429 ? 104.652 44.138 131.343 1.00 117.09 409 PRO D O 1
ATOM 13449 N N . LEU D 1 430 ? 104.748 45.609 133.063 1.00 124.11 410 LEU D N 1
ATOM 13450 C CA . LEU D 1 430 ? 104.371 46.745 132.230 1.00 124.48 410 LEU D CA 1
ATOM 13451 C C . LEU D 1 430 ? 105.469 47.052 131.221 1.00 128.35 410 LEU D C 1
ATOM 13452 O O . LEU D 1 430 ? 105.183 47.472 130.095 1.00 128.46 410 LEU D O 1
ATOM 13457 N N . ALA D 1 431 ? 106.733 46.855 131.612 1.00 128.58 411 ALA D N 1
ATOM 13458 C CA . ALA D 1 431 ? 107.843 47.039 130.680 1.00 128.30 411 ALA D CA 1
ATOM 13459 C C . ALA D 1 431 ? 107.753 46.057 129.515 1.00 127.55 411 ALA D C 1
ATOM 13460 O O . ALA D 1 431 ? 107.920 46.443 128.351 1.00 129.27 411 ALA D O 1
ATOM 13462 N N . ILE D 1 432 ? 107.479 44.781 129.810 1.00 120.78 412 ILE D N 1
ATOM 13463 C CA . ILE D 1 432 ? 107.359 43.786 128.743 1.00 119.46 412 ILE D CA 1
ATOM 13464 C C . ILE D 1 432 ? 106.202 44.154 127.818 1.00 124.12 412 ILE D C 1
ATOM 13465 O O . ILE D 1 432 ? 106.334 44.146 126.580 1.00 128.31 412 ILE D O 1
ATOM 13470 N N . SER D 1 433 ? 105.048 44.489 128.413 1.00 122.49 413 SER D N 1
ATOM 13471 C CA . SER D 1 433 ? 103.873 44.869 127.629 1.00 122.80 413 SER D CA 1
ATOM 13472 C C . SER D 1 433 ? 104.161 46.079 126.735 1.00 129.25 413 SER D C 1
ATOM 13473 O O . SER D 1 433 ? 103.787 46.091 125.555 1.00 132.64 413 SER D O 1
ATOM 13476 N N . GLU D 1 434 ? 104.786 47.128 127.298 1.00 128.28 414 GLU D N 1
ATOM 13477 C CA . GLU D 1 434 ? 105.107 48.336 126.534 1.00 124.14 414 GLU D CA 1
ATOM 13478 C C . GLU D 1 434 ? 106.104 48.051 125.416 1.00 123.82 414 GLU D C 1
ATOM 13479 O O . GLU D 1 434 ? 106.022 48.656 124.344 1.00 123.87 414 GLU D O 1
ATOM 13485 N N . ALA D 1 435 ? 107.084 47.169 125.652 1.00 125.20 415 ALA D N 1
ATOM 13486 C CA . ALA D 1 435 ? 107.997 46.823 124.565 1.00 124.81 415 ALA D CA 1
ATOM 13487 C C . ALA D 1 435 ? 107.247 46.160 123.413 1.00 129.80 415 ALA D C 1
ATOM 13488 O O . ALA D 1 435 ? 107.434 46.534 122.242 1.00 133.35 415 ALA D O 1
ATOM 13490 N N . CYS D 1 436 ? 106.275 45.293 123.738 1.00 131.59 416 CYS D N 1
ATOM 13491 C CA . CYS D 1 436 ? 105.469 44.669 122.685 1.00 135.10 416 CYS D CA 1
ATOM 13492 C C . CYS D 1 436 ? 104.633 45.708 121.945 1.00 139.84 416 CYS D C 1
ATOM 13493 O O . CYS D 1 436 ? 104.599 45.725 120.707 1.00 142.25 416 CYS D O 1
ATOM 13496 N N . VAL D 1 437 ? 103.936 46.570 122.692 1.00 138.89 417 VAL D N 1
ATOM 13497 C CA . VAL D 1 437 ? 103.082 47.589 122.079 1.00 137.13 417 VAL D CA 1
ATOM 13498 C C . VAL D 1 437 ? 103.903 48.521 121.195 1.00 131.65 417 VAL D C 1
ATOM 13499 O O . VAL D 1 437 ? 103.464 48.906 120.104 1.00 129.12 417 VAL D O 1
ATOM 13503 N N . ASN D 1 438 ? 105.085 48.934 121.666 1.00 128.87 418 ASN D N 1
ATOM 13504 C CA . ASN D 1 438 ? 105.961 49.811 120.902 1.00 118.68 418 ASN D CA 1
ATOM 13505 C C . ASN D 1 438 ? 106.603 49.100 119.725 1.00 107.76 418 ASN D C 1
ATOM 13506 O O . ASN D 1 438 ? 107.216 49.768 118.886 1.00 102.54 418 ASN D O 1
ATOM 13511 N N . ASN D 1 439 ? 106.494 47.772 119.641 1.00 105.33 419 ASN D N 1
ATOM 13512 C CA . ASN D 1 439 ? 107.011 47.054 118.481 1.00 105.31 419 ASN D CA 1
ATOM 13513 C C . ASN D 1 439 ? 105.890 46.350 117.715 1.00 107.89 419 ASN D C 1
ATOM 13514 O O . ASN D 1 439 ? 106.140 45.366 117.006 1.00 103.73 419 ASN D O 1
ATOM 13519 N N . GLY D 1 440 ? 104.658 46.858 117.836 1.00 108.20 420 GLY D N 1
ATOM 13520 C CA . GLY D 1 440 ? 103.555 46.494 116.959 1.00 107.08 420 GLY D CA 1
ATOM 13521 C C . GLY D 1 440 ? 102.719 45.310 117.388 1.00 104.21 420 GLY D C 1
ATOM 13522 O O . GLY D 1 440 ? 102.048 44.713 116.543 1.00 99.47 420 GLY D O 1
ATOM 13523 N N . VAL D 1 441 ? 102.729 44.951 118.668 1.00 108.61 421 VAL D N 1
ATOM 13524 C CA . VAL D 1 441 ? 101.970 43.815 119.178 1.00 117.75 421 VAL D CA 1
ATOM 13525 C C . VAL D 1 441 ? 101.183 44.287 120.393 1.00 119.67 421 VAL D C 1
ATOM 13526 O O . VAL D 1 441 ? 101.774 44.690 121.401 1.00 117.68 421 VAL D O 1
ATOM 13530 N N . MET D 1 442 ? 99.853 44.261 120.294 1.00 125.47 422 MET D N 1
ATOM 13531 C CA . MET D 1 442 ? 98.985 44.734 121.376 1.00 129.33 422 MET D CA 1
ATOM 13532 C C . MET D 1 442 ? 98.750 43.610 122.385 1.00 128.84 422 MET D C 1
ATOM 13533 O O . MET D 1 442 ? 97.821 42.811 122.251 1.00 126.47 422 MET D O 1
ATOM 13538 N N . ILE D 1 443 ? 99.585 43.559 123.426 1.00 130.40 423 ILE D N 1
ATOM 13539 C CA . ILE D 1 443 ? 99.406 42.648 124.558 1.00 129.80 423 ILE D CA 1
ATOM 13540 C C . ILE D 1 443 ? 99.438 43.453 125.850 1.00 128.22 423 ILE D C 1
ATOM 13541 O O . ILE D 1 443 ? 100.396 44.193 126.100 1.00 129.27 423 ILE D O 1
ATOM 13546 N N . ARG D 1 444 ? 98.407 43.289 126.678 1.00 122.46 424 ARG D N 1
ATOM 13547 C CA . ARG D 1 444 ? 98.309 43.955 127.969 1.00 118.01 424 ARG D CA 1
ATOM 13548 C C . ARG D 1 444 ? 98.382 42.934 129.103 1.00 109.48 424 ARG D C 1
ATOM 13549 O O . ARG D 1 444 ? 98.458 41.719 128.885 1.00 97.72 424 ARG D O 1
ATOM 13557 N N . THR D 1 445 ? 98.357 43.444 130.333 1.00 107.38 425 THR D N 1
ATOM 13558 C CA . THR D 1 445 ? 98.525 42.618 131.518 1.00 101.61 425 THR D CA 1
ATOM 13559 C C . THR D 1 445 ? 97.267 42.605 132.374 1.00 94.21 425 THR D C 1
ATOM 13560 O O . THR D 1 445 ? 96.481 43.555 132.376 1.00 90.65 425 THR D O 1
ATOM 13564 N N . ILE D 1 446 ? 97.102 41.506 133.101 1.00 100.36 426 ILE D N 1
ATOM 13565 C CA . ILE D 1 446 ? 96.308 41.440 134.322 1.00 95.96 426 ILE D CA 1
ATOM 13566 C C . ILE D 1 446 ? 97.284 41.178 135.465 1.00 95.02 426 ILE D C 1
ATOM 13567 O O . ILE D 1 446 ? 97.641 40.025 135.746 1.00 91.62 426 ILE D O 1
ATOM 13572 N N . VAL D 1 447 ? 97.666 42.254 136.158 1.00 90.05 427 VAL D N 1
ATOM 13573 C CA . VAL D 1 447 ? 98.699 42.242 137.189 1.00 88.03 427 VAL D CA 1
ATOM 13574 C C . VAL D 1 447 ? 99.964 41.641 136.586 1.00 86.81 427 VAL D C 1
ATOM 13575 O O . VAL D 1 447 ? 100.585 42.242 135.704 1.00 87.61 427 VAL D O 1
ATOM 13579 N N . ASN D 1 448 ? 100.347 40.450 137.031 1.00 88.84 428 ASN D N 1
ATOM 13580 C CA . ASN D 1 448 ? 101.610 39.866 136.614 1.00 85.68 428 ASN D CA 1
ATOM 13581 C C . ASN D 1 448 ? 101.470 38.905 135.436 1.00 90.20 428 ASN D C 1
ATOM 13582 O O . ASN D 1 448 ? 102.413 38.161 135.154 1.00 96.03 428 ASN D O 1
ATOM 13587 N N . LYS D 1 449 ? 100.325 38.876 134.757 1.00 93.82 429 LYS D N 1
ATOM 13588 C CA . LYS D 1 449 ? 100.075 37.912 133.686 1.00 97.22 429 LYS D CA 1
ATOM 13589 C C . LYS D 1 449 ? 99.853 38.638 132.366 1.00 93.95 429 LYS D C 1
ATOM 13590 O O . LYS D 1 449 ? 98.992 39.517 132.274 1.00 97.47 429 LYS D O 1
ATOM 13596 N N . LEU D 1 450 ? 100.634 38.273 131.353 1.00 88.35 430 LEU D N 1
ATOM 13597 C CA . LEU D 1 450 ? 100.384 38.704 129.981 1.00 94.77 430 LEU D CA 1
ATOM 13598 C C . LEU D 1 450 ? 99.289 37.831 129.370 1.00 96.57 430 LEU D C 1
ATOM 13599 O O . LEU D 1 450 ? 99.437 36.606 129.309 1.00 100.21 430 LEU D O 1
ATOM 13604 N N . ILE D 1 451 ? 98.197 38.455 128.913 1.00 98.50 431 ILE D N 1
ATOM 13605 C CA . ILE D 1 451 ? 97.018 37.743 128.411 1.00 98.69 431 ILE D CA 1
ATOM 13606 C C . ILE D 1 451 ? 97.002 37.777 126.888 1.00 98.67 431 ILE D C 1
ATOM 13607 O O . ILE D 1 451 ? 97.145 38.847 126.280 1.00 98.95 431 ILE D O 1
ATOM 13612 N N . ILE D 1 452 ? 96.762 36.621 126.272 1.00 94.82 432 ILE D N 1
ATOM 13613 C CA . ILE D 1 452 ? 96.746 36.477 124.825 1.00 97.38 432 ILE D CA 1
ATOM 13614 C C . ILE D 1 452 ? 95.403 35.896 124.421 1.00 96.00 432 ILE D C 1
ATOM 13615 O O . ILE D 1 452 ? 95.090 34.745 124.761 1.00 98.77 432 ILE D O 1
ATOM 13620 N N . SER D 1 453 ? 94.629 36.677 123.670 1.00 100.40 433 SER D N 1
ATOM 13621 C CA . SER D 1 453 ? 93.299 36.280 123.228 1.00 107.53 433 SER D CA 1
ATOM 13622 C C . SER D 1 453 ? 92.976 36.903 121.872 1.00 112.65 433 SER D C 1
ATOM 13623 O O . SER D 1 453 ? 92.037 37.703 121.769 1.00 114.15 433 SER D O 1
ATOM 13626 N N . PRO D 1 454 ? 93.716 36.559 120.818 1.00 112.75 434 PRO D N 1
ATOM 13627 C CA . PRO D 1 454 ? 93.522 37.211 119.502 1.00 114.42 434 PRO D CA 1
ATOM 13628 C C . PRO D 1 454 ? 92.243 36.747 118.825 1.00 120.73 434 PRO D C 1
ATOM 13629 O O . PRO D 1 454 ? 91.552 35.853 119.338 1.00 124.87 434 PRO D O 1
ATOM 13633 N N . PRO D 1 455 ? 91.874 37.341 117.683 1.00 118.30 435 PRO D N 1
ATOM 13634 C CA . PRO D 1 455 ? 90.779 36.775 116.882 1.00 117.69 435 PRO D CA 1
ATOM 13635 C C . PRO D 1 455 ? 91.048 35.320 116.522 1.00 120.80 435 PRO D C 1
ATOM 13636 O O . PRO D 1 455 ? 92.200 34.892 116.400 1.00 119.13 435 PRO D O 1
ATOM 13640 N N . LEU D 1 456 ? 89.969 34.559 116.342 1.00 125.78 436 LEU D N 1
ATOM 13641 C CA . LEU D 1 456 ? 90.084 33.131 116.078 1.00 130.20 436 LEU D CA 1
ATOM 13642 C C . LEU D 1 456 ? 90.514 32.836 114.644 1.00 129.82 436 LEU D C 1
ATOM 13643 O O . LEU D 1 456 ? 90.682 31.660 114.290 1.00 124.67 436 LEU D O 1
ATOM 13648 N N . THR D 1 457 ? 90.693 33.872 113.819 1.00 133.54 437 THR D N 1
ATOM 13649 C CA . THR D 1 457 ? 91.257 33.768 112.479 1.00 130.37 437 THR D CA 1
ATOM 13650 C C . THR D 1 457 ? 92.781 33.849 112.480 1.00 120.83 437 THR D C 1
ATOM 13651 O O . THR D 1 457 ? 93.391 33.877 111.405 1.00 121.01 437 THR D O 1
ATOM 13655 N N . PHE D 1 458 ? 93.388 33.933 113.663 1.00 115.96 438 PHE D N 1
ATOM 13656 C CA . PHE D 1 458 ? 94.835 33.991 113.813 1.00 112.06 438 PHE D CA 1
ATOM 13657 C C . PHE D 1 458 ? 95.501 32.825 113.085 1.00 111.66 438 PHE D C 1
ATOM 13658 O O . PHE D 1 458 ? 94.986 31.700 113.063 1.00 105.25 438 PHE D O 1
ATOM 13666 N N . THR D 1 459 ? 96.654 33.097 112.489 1.00 117.41 439 THR D N 1
ATOM 13667 C CA . THR D 1 459 ? 97.426 32.100 111.767 1.00 122.95 439 THR D CA 1
ATOM 13668 C C . THR D 1 459 ? 98.720 31.775 112.506 1.00 125.53 439 THR D C 1
ATOM 13669 O O . THR D 1 459 ? 99.172 32.525 113.377 1.00 124.49 439 THR D O 1
ATOM 13673 N N . THR D 1 460 ? 99.326 30.644 112.127 1.00 124.50 440 THR D N 1
ATOM 13674 C CA . THR D 1 460 ? 100.640 30.303 112.670 1.00 121.59 440 THR D CA 1
ATOM 13675 C C . THR D 1 460 ? 101.669 31.379 112.344 1.00 116.92 440 THR D C 1
ATOM 13676 O O . THR D 1 460 ? 102.578 31.645 113.151 1.00 108.58 440 THR D O 1
ATOM 13680 N N . GLU D 1 461 ? 101.505 32.042 111.189 1.00 124.34 441 GLU D N 1
ATOM 13681 C CA . GLU D 1 461 ? 102.409 33.125 110.816 1.00 127.07 441 GLU D CA 1
ATOM 13682 C C . GLU D 1 461 ? 102.280 34.279 111.806 1.00 125.06 441 GLU D C 1
ATOM 13683 O O . GLU D 1 461 ? 103.290 34.805 112.297 1.00 121.01 441 GLU D O 1
ATOM 13689 N N . HIS D 1 462 ? 101.035 34.626 112.165 1.00 124.21 442 HIS D N 1
ATOM 13690 C CA . HIS D 1 462 ? 100.778 35.637 113.189 1.00 120.72 442 HIS D CA 1
ATOM 13691 C C . HIS D 1 462 ? 101.427 35.240 114.509 1.00 115.46 442 HIS D C 1
ATOM 13692 O O . HIS D 1 462 ? 102.020 36.074 115.208 1.00 108.61 442 HIS D O 1
ATOM 13699 N N . VAL D 1 463 ? 101.290 33.962 114.880 1.00 116.66 443 VAL D N 1
ATOM 13700 C CA . VAL D 1 463 ? 101.891 33.463 116.114 1.00 115.54 443 VAL D CA 1
ATOM 13701 C C . VAL D 1 463 ? 103.379 33.747 116.118 1.00 113.85 443 VAL D C 1
ATOM 13702 O O . VAL D 1 463 ? 103.932 34.237 117.106 1.00 109.93 443 VAL D O 1
ATOM 13706 N N . ASP D 1 464 ? 104.055 33.411 115.018 1.00 116.47 444 ASP D N 1
ATOM 13707 C CA . ASP D 1 464 ? 105.504 33.584 114.977 1.00 118.59 444 ASP D CA 1
ATOM 13708 C C . ASP D 1 464 ? 105.881 35.061 115.015 1.00 110.97 444 ASP D C 1
ATOM 13709 O O . ASP D 1 464 ? 106.869 35.441 115.660 1.00 111.46 444 ASP D O 1
ATOM 13714 N N . GLU D 1 465 ? 105.074 35.908 114.373 1.00 106.15 445 GLU D N 1
ATOM 13715 C CA . GLU D 1 465 ? 105.287 37.351 114.456 1.00 110.97 445 GLU D CA 1
ATOM 13716 C C . GLU D 1 465 ? 105.299 37.792 115.920 1.00 112.15 445 GLU D C 1
ATOM 13717 O O . GLU D 1 465 ? 106.295 38.355 116.426 1.00 111.02 445 GLU D O 1
ATOM 13723 N N . VAL D 1 466 ? 104.244 37.403 116.646 1.00 112.99 446 VAL D N 1
ATOM 13724 C CA . VAL D 1 466 ? 104.079 37.828 118.035 1.00 110.39 446 VAL D CA 1
ATOM 13725 C C . VAL D 1 466 ? 105.208 37.268 118.892 1.00 102.84 446 VAL D C 1
ATOM 13726 O O . VAL D 1 466 ? 105.762 37.963 119.751 1.00 95.19 446 VAL D O 1
ATOM 13730 N N . ILE D 1 467 ? 105.545 35.992 118.679 1.00 105.06 447 ILE D N 1
ATOM 13731 C CA . ILE D 1 467 ? 106.574 35.319 119.468 1.00 106.65 447 ILE D CA 1
ATOM 13732 C C . ILE D 1 467 ? 107.927 35.993 119.281 1.00 108.04 447 ILE D C 1
ATOM 13733 O O . ILE D 1 467 ? 108.701 36.130 120.234 1.00 98.52 447 ILE D O 1
ATOM 13738 N N . GLU D 1 468 ? 108.249 36.401 118.050 1.00 120.16 448 GLU D N 1
ATOM 13739 C CA . GLU D 1 468 ? 109.502 37.119 117.823 1.00 134.70 448 GLU D CA 1
ATOM 13740 C C . GLU D 1 468 ? 109.511 38.424 118.616 1.00 138.40 448 GLU D C 1
ATOM 13741 O O . GLU D 1 468 ? 110.487 38.748 119.312 1.00 139.86 448 GLU D O 1
ATOM 13747 N N . VAL D 1 469 ? 108.398 39.165 118.566 1.00 131.70 449 VAL D N 1
ATOM 13748 C CA . VAL D 1 469 ? 108.372 40.451 119.268 1.00 123.86 449 VAL D CA 1
ATOM 13749 C C . VAL D 1 469 ? 108.485 40.248 120.780 1.00 119.87 449 VAL D C 1
ATOM 13750 O O . VAL D 1 469 ? 109.247 40.951 121.457 1.00 118.31 449 VAL D O 1
ATOM 13754 N N . LEU D 1 470 ? 107.760 39.264 121.322 1.00 121.41 450 LEU D N 1
ATOM 13755 C CA . LEU D 1 470 ? 107.803 38.956 122.753 1.00 123.59 450 LEU D CA 1
ATOM 13756 C C . LEU D 1 470 ? 109.202 38.534 123.186 1.00 122.69 450 LEU D C 1
ATOM 13757 O O . LEU D 1 470 ? 109.703 38.954 124.243 1.00 119.00 450 LEU D O 1
ATOM 13762 N N . ASP D 1 471 ? 109.832 37.664 122.394 1.00 129.41 451 ASP D N 1
ATOM 13763 C CA . ASP D 1 471 ? 111.195 37.239 122.674 1.00 128.74 451 ASP D CA 1
ATOM 13764 C C . ASP D 1 471 ? 112.122 38.433 122.815 1.00 134.72 451 ASP D C 1
ATOM 13765 O O . ASP D 1 471 ? 112.885 38.534 123.786 1.00 135.47 451 ASP D O 1
ATOM 13770 N N . ARG D 1 472 ? 112.102 39.323 121.824 1.00 136.21 452 ARG D N 1
ATOM 13771 C CA . ARG D 1 472 ? 112.945 40.513 121.903 1.00 135.13 452 ARG D CA 1
ATOM 13772 C C . ARG D 1 472 ? 112.591 41.392 123.103 1.00 129.24 452 ARG D C 1
ATOM 13773 O O . ARG D 1 472 ? 113.481 42.011 123.706 1.00 130.04 452 ARG D O 1
ATOM 13781 N N . ALA D 1 473 ? 111.303 41.482 123.455 1.00 122.51 453 ALA D N 1
ATOM 13782 C CA . ALA D 1 473 ? 110.916 42.247 124.646 1.00 119.60 453 ALA D CA 1
ATOM 13783 C C . ALA D 1 473 ? 111.605 41.701 125.897 1.00 110.64 453 ALA D C 1
ATOM 13784 O O . ALA D 1 473 ? 112.099 42.463 126.737 1.00 102.24 453 ALA D O 1
ATOM 13786 N N . PHE D 1 474 ? 111.631 40.373 126.044 1.00 112.43 454 PHE D N 1
ATOM 13787 C CA . PHE D 1 474 ? 112.290 39.775 127.206 1.00 114.81 454 PHE D CA 1
ATOM 13788 C C . PHE D 1 474 ? 113.800 39.972 127.151 1.00 113.63 454 PHE D C 1
ATOM 13789 O O . PHE D 1 474 ? 114.436 40.232 128.181 1.00 111.66 454 PHE D O 1
ATOM 13797 N N . VAL D 1 475 ? 114.389 39.843 125.959 1.00 113.74 455 VAL D N 1
ATOM 13798 C CA . VAL D 1 475 ? 115.831 40.039 125.810 1.00 115.43 455 VAL D CA 1
ATOM 13799 C C . VAL D 1 475 ? 116.218 41.455 126.219 1.00 111.17 455 VAL D C 1
ATOM 13800 O O . VAL D 1 475 ? 117.214 41.664 126.923 1.00 107.45 455 VAL D O 1
ATOM 13804 N N . ALA D 1 476 ? 115.430 42.448 125.789 1.00 111.95 456 ALA D N 1
ATOM 13805 C CA . ALA D 1 476 ? 115.685 43.850 126.104 1.00 111.36 456 ALA D CA 1
ATOM 13806 C C . ALA D 1 476 ? 115.427 44.176 127.570 1.00 121.19 456 ALA D C 1
ATOM 13807 O O . ALA D 1 476 ? 115.825 45.253 128.025 1.00 125.51 456 ALA D O 1
ATOM 13809 N N . ASN D 1 477 ? 114.751 43.294 128.307 1.00 123.17 457 ASN D N 1
ATOM 13810 C CA . ASN D 1 477 ? 114.402 43.524 129.709 1.00 121.69 457 ASN D CA 1
ATOM 13811 C C . ASN D 1 477 ? 114.793 42.295 130.525 1.00 125.46 457 ASN D C 1
ATOM 13812 O O . ASN D 1 477 ? 113.932 41.547 131.006 1.00 129.38 457 ASN D O 1
ATOM 13817 N N . PRO D 1 478 ? 116.095 42.048 130.684 1.00 123.89 458 PRO D N 1
ATOM 13818 C CA . PRO D 1 478 ? 116.531 40.844 131.403 1.00 121.07 458 PRO D CA 1
ATOM 13819 C C . PRO D 1 478 ? 116.116 40.901 132.863 1.00 113.57 458 PRO D C 1
ATOM 13820 O O . PRO D 1 478 ? 115.992 41.974 133.455 1.00 106.15 458 PRO D O 1
ATOM 13824 N N . TRP D 1 479 ? 115.917 39.727 133.450 1.00 118.05 459 TRP D N 1
ATOM 13825 C CA . TRP D 1 479 ? 115.585 39.687 134.861 1.00 119.35 459 TRP D CA 1
ATOM 13826 C C . TRP D 1 479 ? 116.611 38.790 135.513 1.00 111.01 459 TRP D C 1
ATOM 13827 O O . TRP D 1 479 ? 116.878 37.690 135.019 1.00 108.00 459 TRP D O 1
#

Sequence (1799 aa):
NSNNKAWLKEHNTVHMMHPMQDPKALHEQRPLIIQSGKGVHITDVDGRRFIDCQGGLWCVNAGYGRREIIDAVTRQMEELAYYSLFPGSTNAPAIALSQKLTEVAAEEGMVKASFGLGGSDAVETALKIARQYWKLEGQPDKVKFVSLYNGYHGLNFGGMSACGGNAWKSSYEPLMPGFFQVESPHLYRNPFTNDPEELAEICAQILERQIEMQAPGTVAALIAEPIQGAGGVIVPPASYWPRLRQICDKYDILLIADEVITGLGRSGSLFGSRGWGVKPDIMCLAKGISSGYVPLSATLVNSRVARAWERDAGFTSVYMHGYTYSGHPVSCAAALAAIDIVLQENLAENARVVGDYFLEKLLILKDKHRAIGDVRGKGLMLAVELVKERATKEPFGPADAYPLAISEACVNNGVMIRTIVNKLIISPPLTFTTEHVDEVIEVLDRAFVANPWNKAWLKEHNTVHMMHPMQDPKALHEQRPLIIQSGKGVHITDVDGRRFIDCQGGLWCVNAGYGRREIIDAVTRQMEELAYYSLFPGSTNAPAIALSQKLTEVAAEEGMVKASFGLGGSDAVETALKIARQYWKLEGQPDKVKFVSLYNGYHGLNFGGMSACGGNAWKSSYEPLMPGFFQVESPHLYRNPFTNDPEELAEICAQILERQIEMQAPGTVAALIAEPIQGAGGVIVPPASYWPRLRQICDKYDILLIADEVITGLGRSGSLFGSRGWGVKPDIMCLAKGISSGYVPLSATLVNSRVARAWERDAGFTSVYMHGYTYSGHPVSCAAALAAIDIVLQENLAENARVVGDYFLEKLLILKDKHRAIGDVRGKGLMLAVELVKERATKEPFGPADAYPLAISEACVNNGVMIRTIVNKLIISPPLTFTTEHVDEVIEVLDRAFVANPWWLKEHNTVHMMHPMQDPKALHEQRPLIIQSGKGVHITDVDGRRFIDCQGGLWCVNAGYGRREIIDAVTRQMEELAYYSLFPGSTNAPAIALSQKLTEVAAEEGMVKASFGLGGSDAVETALKIARQYWKLEGQPDKVKFVSLYNGYHGLNFGGMSACGGNAWKSSYEPLMPGFFQVESPHLYRNPFTNDPEELAEICAQILERQIEMQAPGTVAALIAEPIQGAGGVIVPPASYWPRLRQICDKYDILLIADEVITGLGRSGSLFGSRGWGVKPDIMCLAKGISSGYVPLSATLVNSRVARAWERDAGFTSVYMHGYTYSGHPVSCAAALAAIDIVLQENLAENARVVGDYFLEKLLILKDKHRAIGDVRGKGLMLAVELVKERATKEPFGPADAYPLAISEACVNNGVMIRTIVNKLIISPPLTFTTEHVDEVIEVLDRAFVANPWKAWLKEHNTVHMMHPMQDPKALHEQRPLIIQSGKGVHITDVDGRRFIDCQGGLWCVNAGYGRREIIDAVTRQMEELAYYSLFPGSTNAPAIALSQKLTEVAAEEGMVKASFGLGGSDAVETALKIARQYWKLEGQPDKVKFVSLYNGYHGLNFGGMSACGGNAWKSSYEPLMPGFFQVESPHLYRNPFTNDPEELAEICAQILERQIEMQAPGTVAALIAEPIQGAGGVIVPPASYWPRLRQICDKYDILLIADEVITGLGRSGSLFGSRGWGVKPDIMCLAKGISSGYVPLSATLVNSRVARAWERDAGFTSVYMHGYTYSGHPVSCAAALAAIDIVLQENLAENARVVGDYFLEKLLILKDKHRAIGDVRGKGLMLAVELVKERATKEPFGPADAYPLAISEACVNNGVMIRTIVNKLIISPPLTFTTEHVDEVIEVLDRAFVANPW

B-factor: mean 64.55, std 34.44, range [15.25, 172.65]

Foldseek 3Di:
DLLDVVVCVVCQLVPDDDPPDDSVVCVPVGDFAWNFFFFQWTATSVGFIFRELCLVPLFLQLGGDDPLLVVLLVVLCVVPQFDFPPPPDADDLLVVLQVVVCVLCVVLQFNGKWKDFAQLQLLVLVLLLLQLLCVLVVLNLARAEEEEALAQRDQDLRRLLQGNDCSNPDVPDPGDPRHYYFYDQQLLDDPPDNDQVVSLVVRLVRVLVVCVVVPLSNHAEYEYELFGALSFGGHHPLVNLVSVQVSCVVSVHFYEYEFQNQDCAQLLDNTSCVVSVHRGQKYKYWRHLLSPPGGMIIITGHCSSVCSLVDPPPPSSDPPDHDRCTSRSSSSSSSVSSSVSSVVVVLNNLLQVLFVLLQVLVVVVVVPAQQFQDWHGGRFKIKGAGAPHNVVRHGAAQPDCQQVQLQVLNVVVRYHWHDDTRITIGNTHSVDDNVNSVVSSVSSSVSRVVPHD/DVVVCVVCQLPPDDDPPDDSVVCVPVGDFAWDFFFFQWTATPVGFIFRELCLVPLFLQLGGDDPLLVVLLVVLCVVPQFDFPPPPDADDLLVVLQVVVCVLCVLLQFDGKWKDFAQLVLLVLVLVLLQLLCVLVVLNLARAEEEEALAQRDQDLRRLLQGRDCSNPDVPDPGDPRHYYFYAQQQLDDDPDNDQVVSLVVRLVRVLVVCVVVPLSNHREYEYELFRALSFGGHHPLVNVVSVLVSCVVSVHFYEYEFQNQDCAQLLDNHSCVVSPHRGQKYKYWRHLLSPPGGMIIITGHCSSVCSLVDPPPPSSDPPDHDRCTNRSSSSSSSVSSSVSSVVVVLNNLLQVLQVLLQVLVVVVPVVAQQFQDWHGGRQKIKTAGAPHNVVRHGQAQPDCLQVQLQVQNVVVRHHWHDDTRMTIGNTHSPDDNVNSVVSSVSSSVSCVVPHD/DDVVCQCVPDDDPPDDSVVCVVPGDFAWDFFDFQWTAGPVGFIFRELCLVPLFLQLGGDPPLLVVLLVVQCVVPQFDFPPPPDDDDLLVVLQVVVCVVCVLLQWNGKWKDFAQLVLLVLVLLLLQLLCVLVVQNLARAEEEEALAQRDQPLVRLLQGNDCSNPDVPDPGDPRYYYFYDQQLLDDDPDNDQVVSLVVRLVRVLVVCVVVPLSNHREYEYECFHALSFRGHHPLVNVVSVLVSCVVSVHFYEYEFQNQDCAQLLDNTSCVVSPHRGQKYKYWRHLLSPPGGMIMITGHPSSVCSLVDPPPPSSDPPDHDRCTSRSSSSSSSVSSSCSCVVVVLNNLLQVLQVVLQVLVVVLCVVAQQFLDWHGGRQKIKGAGAPHNVVRHGQAQPDDLQVQLQVQSSVVRYHWDDDTRMTIGNTHSVDDNVNSVVSSVSSSVSCVVVHD/DVVCVVCQLVVDDDPPDDSVVCVPVGDFAWDFFDFQWTATPVGFIFRELCLVPLFLQLGPDDPLLVVLLVVLCVVPQFDFPPPPDADDLLVVLQVVVCVLLVLLQWNGKWKDFAQLQLLVLVLLLLQLLCVLVVLNLARAEEEEALAQRDQDLVRLLQGNDCSNPPVPPPGDPRHYYFYDQQLLDDDPDNDQVVSLVVRLVRVLVVCVVVPLSNHREYEYELFGALSFGGHHPLVNLVSVLVSCVVSVHFYEYEFQNQDCAQLLDNTSCVVSPHRGQKYKYWRHLLSPPGGMIMITGHPSSVCSLVDPPPPSSDPPDHDRCTSRSSSSSSSVSSSVSSVVVVLNNLLQVLFVLLQVLVVVVVVVAQQFQDWHGGRQKIKTAGAPGNVVRHGQAQPDCLQVQLQVQSVVVRYHWDDDGRMTIGNTHSSDDNVNSVVSSVSSSVSCVVPHD

CATH classification: 3.40.640.10

Nearest PDB structures (foldseek):
  6s54-assembly1_D  TM=1.002E+00  e=7.560E-89  Pseudomonas fluorescens
  5kr6-assembly1_A  TM=9.629E-01  e=3.650E-48  Pseudomonas
  5kqw-assembly1_A  TM=9.589E-01  e=2.378E-48  Pseudomonas
  5kqt-assembly1_A-2  TM=9.573E-01  e=1.186E-47  Pseudomonas sp. AAC
  5kr3-assembly1_B  TM=9.562E-01  e=4.289E-47  Pseudomonas

Solvent-accessible surface area: 51923 Å² total; per-residue (Å²): 96,29,122,68,92,72,32,0,88,106,37,4,10,68,29,3,16,6,3,28,22,31,21,63,39,16,112,163,126,91,11,39,7,1,26,32,7,141,32,9,28,0,35,5,16,88,53,93,150,3,8,0,0,21,0,0,21,16,0,0,2,1,1,3,11,39,123,88,0,2,50,16,0,25,155,26,2,79,71,3,2,0,0,0,4,30,59,18,4,0,0,16,17,0,0,26,0,0,37,41,1,12,94,14,0,66,101,4,32,5,52,28,1,4,6,2,4,12,17,10,10,1,1,0,2,0,0,0,0,0,4,0,10,6,20,14,68,58,71,22,36,4,18,13,1,0,1,5,15,46,1,41,2,7,1,0,0,0,0,0,2,0,0,3,19,46,38,32,14,28,4,0,18,34,14,11,30,17,11,20,8,8,3,3,7,15,73,28,70,30,32,42,24,129,62,40,103,100,0,0,63,18,0,0,59,8,0,18,64,14,0,78,12,9,11,41,36,5,0,0,0,0,0,1,14,0,2,8,0,16,15,0,0,8,42,12,16,65,47,1,1,43,48,0,40,99,0,1,89,134,18,64,0,0,0,0,0,7,1,14,15,2,4,2,0,0,3,12,25,26,0,1,0,53,35,30,68,7,126,0,4,0,0,0,1,3,15,3,1,0,0,0,0,0,0,0,1,0,1,0,0,22,55,54,0,15,144,0,7,73,131,143,35,56,95,42,1,25,5,19,0,2,14,29,3,3,0,0,0,0,0,0,11,0,0,44,15,1,1,60,8,4,69,149,79,82,5,12,73,43,0,111,71,5,2,84,58,0,52,105,37,0,90,80,2,63,106,129,21,157,0,0,6,23,23,25,14,69,5,0,0,0,0,0,3,0,1,67,92,98,95,91,66,80,61,4,22,112,105,49,76,22,2,97,36,0,2,79,20,0,3,90,98,23,1,0,0,31,31,57,67,4,29,0,14,0,2,0,0,0,37,0,60,62,123,34,0,54,72,0,18,86,13,0,21,136,4,3,100,77,35,112,114,142,99,72,85,22,90,123,35,5,8,55,38,4,24,6,1,29,23,25,21,58,43,13,101,164,131,97,10,39,7,1,64,29,10,170,37,6,28,0,33,6,26,74,51,94,147,3,6,0,0,22,0,0,22,16,0,0,2,1,1,8,32,37,125,87,0,3,48,16,1,24,155,21,2,75,73,2,1,0,0,0,2,33,56,18,1,0,0,4,4,0,0,5,0,0,31,43,0,16,97,17,0,63,100,4,29,3,57,35,0,4,5,2,4,12,17,11,6,0,1,0,1,0,0,0,0,0,2,0,10,5,18,8,44,59,71,20,36,4,18,11,1,0,1,5,16,47,1,44,2,6,2,0,0,0,0,0,2,0,0,3,20,48,40,34,16,28,6,0,17,38,18,10,27,17,11,20,8,7,4,5,6,14,72,28,72,33,32,40,27,122,66,53,95,99,0,1,63,19,0,0,60,8,0,18,64,14,0,75,13,8,10,44,37,5,0,0,0,0,0,1,13,0,2,9,0,18,9,0,0,8,44,14,16,64,36,1,1,44,49,0,38,98,1,1,89,137,19,61,0,0,0,0,0,8,0,14,16,1,4,2,0,0,5,13,27,28,0,1,0,56,35,29,68,6,125,1,4,0,0,0,1,3,18,4,2,0,1,0,0,0,0,0,0,0,1,0,0,21,64,71,0,16,167,0,2,83,118,146,34,53,95,43,0,27,4,21,0,2,18,25,3,4,0,0,0,0,0,0,10,0,0,32,14,1,1,58,8,5,64,145,81,86,5,11,67,44,0,106,68,6,1,74,66,0,45,104,56,0,87,96,5,54,119,136,26,147,1,0,8,24,14,24,14,68,8,0,0,0,0,0,1,0,1,69,89,89,95,90,62,78,62,3,22,112,106,46,77,23,0,80,36,0,4,76,20,0,3,88,94,22,2,1,0,38,31,62,73,5,38,0,15,0,3,0,0,0,35,0,50,44,110,34,0,54,84,0,18,89,23,0,36,155,3,3,100,76,36,115,118,93,62,111,116,43,4,6,57,25,5,18,4,2,34,18,30,19,57,53,15,109,154,139,110,13,31,5,0,62,26,9,67,41,6,24,0,32,4,47,88,59,98,147,6,6,0,0,22,0,0,18,16,0,1,2,1,2,7,36,36,182,72,0,15,59,24,0,35,167,25,2,98,66,3,3,0,1,0,6,32,56,20,3,0,0,13,16,0,3,38,0,0,54,39,1,26,92,16,0,64,102,4,31,3,53,33,0,3,4,1,5,10,15,12,6,0,1,0,1,0,0,0,0,0,3,0,10,6,18,9,57,58,72,21,41,4,18,13,1,0,1,5,16,51,1,33,2,6,2,0,0,0,0,0,3,0,0,6,19,51,40,26,10,26,5,0,16,36,16,10,30,18,9,20,8,8,2,4,6,15,69,26,71,33,34,43,27,118,67,60,104,96,0,0,57,18,0,0,58,8,0,19,61,16,0,77,14,11,12,42,32,6,0,0,0,0,0,1,14,0,2,9,0,17,13,0,0,8,44,14,19,67,35,1,1,56,46,0,39,108,1,0,89,135,20,62,0,0,0,0,0,7,0,12,15,1,3,2,0,0,5,14,25,26,0,1,0,54,35,30,68,7,127,1,3,0,0,0,1,2,17,4,1,0,1,0,0,0,0,0,0,0,0,1,0,23,60,69,0,15,163,0,5,77,116,139,33,59,95,43,1,28,4,12,0,1,14,25,2,3,0,0,0,0,0,0,11,0,0,39,16,1,1,62,7,4,70,142,78,85,6,12,64,42,0,128,78,6,2,87,56,0,58,103,56,0,95,83,4,60,110,125,23,181,1,0,6,26,22,25,15,68,5,0,0,0,0,1,6,0,1,72,99,81,93,94,62,85,61,3,22,111,108,49,78,18,3,90,34,0,1,76,18,0,9,116,96,23,2,0,0,32,30,55,69,6,29,0,14,0,3,0,0,0,35,1,50,49,122,35,0,59,93,0,21,93,19,0,27,149,3,4,94,77,38,112,132,137,78,50,32,90,101,53,4,12,66,21,6,18,8,2,50,23,34,19,64,39,11,113,168,118,97,12,34,8,1,61,29,12,168,37,7,28,0,34,5,21,75,58,104,148,4,13,0,0,21,0,0,18,20,0,0,1,1,2,6,32,46,126,88,0,3,44,25,0,22,155,27,2,99,72,3,4,0,0,0,4,26,58,19,0,0,0,14,15,0,0,34,0,0,45,59,1,22,102,17,0,63,97,4,37,5,45,27,0,3,5,2,2,7,16,11,9,1,1,0,2,0,0,0,0,0,2,0,10,5,18,10,57,59,70,21,37,3,19,12,1,0,1,5,17,50,1,43,2,7,1,0,0,0,0,0,2,0,0,6,18,47,38,23,14,26,4,0,15,37,15,11,27,18,11,21,7,8,3,4,5,16,70,27,75,31,34,43,25,122,67,58,108,101,0,1,60,19,0,0,59,8,0,19,57,15,0,78,15,9,12,41,36,5,0,0,0,0,0,2,14,0,2,10,0,14,12,0,0,8,50,14,18,69,34,2,2,43,44,0,37,94,1,0,88,132,21,63,0,0,0,0,0,7,0,12,17,1,4,2,0,0,4,10,24,26,0,1,0,57,33,29,61,6,106,1,4,0,0,0,1,3,19,4,0,0,0,0,0,0,0,0,1,0,1,1,0,21,66,68,0,13,165,0,3,85,107,138,34,44,93,44,0,22,3,20,0,0,12,21,2,2,0,0,0,0,0,0,12,0,0,45,14,1,0,57,1,4,68,134,79,85,5,12,84,44,0,138,88,6,1,86,59,0,40,90,47,0,84,88,4,65,122,108,31,146,1,0,6,21,16,19,11,66,4,0,0,0,0,0,6,0,1,52,95,116,95,92,61,87,62,7,22,116,106,48,77,29,1,79,37,0,3,82,20,0,6,104,91,22,2,0,0,37,32,52,72,8,28,0,14,0,3,0,0,0,34,0,46,49,113,32,0,59,80,0,24,99,16,0,22,134,4,2,91,76,38,114,126

Secondary structure (DSSP, 8-state):
-TT-HHHHHHHTTTTB--TTB-HHHHTTSPPEEEEEEEBTEEEETT--EEEETTHHHHT-TT-B--HHHHHHHHHHHHH-S----STTEEEHHHHHHHHHHHHHTGGGTEEEEEEESSHHHHHHHHHHHHHHHHHHTT-TT--EEEEETT----SSHHHHHH-SSGGGTGGG-S--TTEEEE----TTS-SS-S-HHHHHHHHHHHHHHHHHHH-GGGEEEEEE-SSBSTTT-BPPPTTHHHHHHHHHHHHT-EEEEE-TTTTTSTTSSSSHHHHTT---SEEEE-GGGGTTSS--EEEEEEHHHHGGGSS--GGGGSB----TTTT-HHHHHHHHHHHHHHHHTTHHHHHHHHHHHHHHHHHHHHHH-TTEEEEEEETTEEEEEEEEETTTTEEPPTT-SHHHHHHHHHHHTTEE--EETTEEEE---TT--HHHHHHHHHHHHHHHHHS--/-HHHHHHHTTTTB--TTB-HHHHTTSPPEEEEEEEBTEEEETT--EEEETTHHHHT-TT-BT-HHHHHHHHHHHHH-S----STTEEEHHHHHHHHHHHHHTTTTTEEEEEEESSHHHHHHHHHHHHHHHHHHTT-TT--EEEEETT----SSHHHHHH-SSGGGTGGG-S--TTEEEE----SSS-SS-S-HHHHHHHHHHHHHHHHHHH-GGGEEEEEE-SSBSTTT-BPPPTTHHHHHHHHHHHHT-EEEEE-TTTTTSTTSSSSHHHHTT---SEEEE-GGGGTTSS--EEEEEEHHHHGGGGS--GGGGSB----TTTT-HHHHHHHHHHHHHHHHTTHHHHHHHHHHHHHHHHHHHHHH-TTEEEEEEETTEEEEEEEEETTTTEEPPTT-SHHHHHHHHHHHTTEE--EETTEEEE---TT--HHHHHHHHHHHHHHHHTS--/--TTTTTTTB--TTB-HHHHHHSPPEEEEEEEBTEEEETT--EEEETTHHHHT-TT-BT-HHHHHHHHHHHHH-S----STTEEEHHHHHHHHHHHHHTTTTTEEEEEEESSHHHHHHHHHHHHHHHHHHTT-TT--EEEEETT----SSHHHHHH-S-GGGTGGG-S--TTEEEE----TTS-SS-S-HHHHHHHHHHHHHHHHHHH-GGGEEEEEE-SSBTTTT-BPPPTTHHHHHHHHHHHHT-EEEEE-TTTTTSTTSSSSHHHHTT---SEEEE-GGGGTTSS--EEEEEEHHHHHGGGS--GGGGSB----TTTT-HHHHHHHHHHHHHHHHTTHHHHHHHHHHHHHHHHHHHHHH-TTEEEEEEETTEEEEEEEEETTTTEEPPTT-SHHHHHHHHHHHTTEE--EETTEEEE---TT--HHHHHHHHHHHHHHHHHS--/-HHHHHHTTTTB--TTB-HHHHTTSPPEEEEEEEBTEEEETT--EEEETTHHHHT-TT-B--HHHHHHHHHHHHH-S----STTEEEHHHHHHHHHHHHHTTTTTEEEEEEESSHHHHHHHHHHHHHHHHHHTT-TT--EEEEETT----SSHHHHHH-SSGGGTGGG-S--TTEEEE----SSS-SS-S-HHHHHHHHHHHHHHHHHHH-GGGEEEEEE-SSBSTTT-BPPPTTHHHHHHHHHHHHT-EEEEE-TTTTTTTTSSSSHHHHTT---SEEEE-GGGGTTSS--EEEEEEHHHHGGGGS--GGGGSB----TTTT-HHHHHHHHHHHHHHHHTTHHHHHHHHHHHHHHHHHHHHHH-TTEEEEEEETTEEEEEEEEETTTTEEPPTT-SHHHHHHHHHHHTTEE--EETTEEEE---TT--HHHHHHHHHHHHHHHHHS--

Radius of gyration: 35.59 Å; Cα contacts (8 Å, |Δi|>4): 4508; chains: 4; bounding box: 86×83×98 Å